Protein 7BFI (pdb70)

Solvent-accessible surface area: 63368 Å² total; per-residue (Å²): 142,37,29,119,77,0,37,48,2,6,102,78,5,12,22,13,0,17,57,0,0,41,33,1,15,161,29,174,93,25,76,22,0,2,0,2,2,7,2,1,0,7,3,0,0,7,7,0,10,0,0,104,81,59,0,11,53,31,0,24,39,13,5,76,0,85,175,34,185,47,122,57,0,2,39,0,1,0,46,0,8,113,40,7,23,98,18,4,42,146,14,2,54,30,58,46,5,12,59,6,5,0,24,53,106,2,81,32,29,136,106,4,46,174,19,0,128,117,24,3,100,0,55,44,30,120,16,81,31,214,57,72,175,53,4,19,121,57,0,25,43,18,0,8,113,24,0,62,24,28,1,51,60,6,21,157,73,1,144,70,53,77,3,0,1,3,0,3,0,0,8,2,42,0,55,3,26,59,63,0,101,57,126,42,47,39,60,16,25,0,20,10,70,78,105,83,56,2,39,12,44,0,0,2,17,63,11,102,10,42,2,39,50,12,155,188,52,116,0,19,0,0,24,1,33,0,1,123,116,39,1,2,0,1,0,0,0,0,57,57,13,41,105,8,107,85,0,12,153,40,6,64,107,135,45,14,158,81,3,58,69,105,22,119,134,65,15,0,1,1,0,0,6,49,29,12,14,66,10,51,13,46,0,17,132,20,1,20,68,54,23,0,70,41,0,32,34,114,133,112,6,26,2,15,82,8,12,50,142,140,53,4,10,6,0,3,1,9,0,0,0,0,0,19,4,6,0,48,8,26,118,106,177,203,169,172,100,42,73,42,0,7,0,1,1,6,0,0,6,1,0,86,3,64,112,35,21,5,10,13,3,0,0,23,2,25,81,12,118,40,149,146,115,24,9,31,64,6,22,130,2,4,22,0,70,120,97,28,118,80,0,36,47,0,8,84,68,3,16,34,11,0,28,41,0,0,52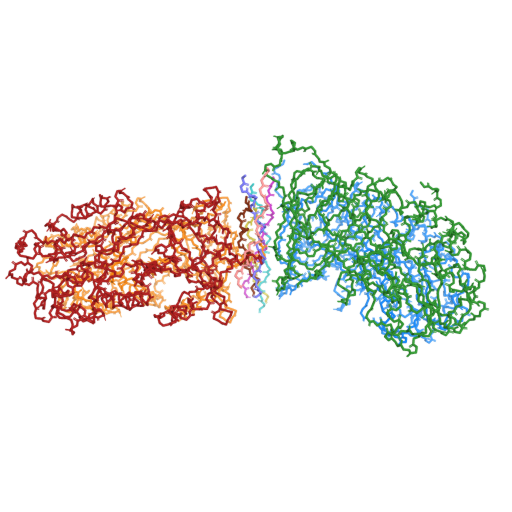,22,2,14,102,32,167,93,24,76,24,1,2,0,2,0,6,2,0,0,8,3,1,0,8,8,2,10,0,1,102,77,63,1,11,63,36,1,28,56,13,2,61,0,118,137,31,186,46,127,52,0,2,46,0,0,0,55,1,13,115,42,8,26,105,42,2,30,118,37,4,49,34,87,46,5,12,62,7,2,0,24,55,106,2,78,35,27,147,91,4,52,179,21,0,130,122,37,4,99,1,58,40,28,116,13,74,25,217,74,71,190,60,3,16,104,51,0,22,105,19,0,21,131,24,0,98,45,75,0,71,56,7,23,169,67,2,142,68,49,75,2,1,0,2,0,3,0,0,9,2,44,1,45,3,26,49,64,0,87,118,151,28,50,42,57,14,23,0,18,8,63,94,113,119,76,9,48,17,43,0,0,1,8,21,0,69,8,34,3,42,53,11,103,42,40,126,0,19,0,0,23,1,33,0,1,119,122,74,1,5,0,1,0,0,1,1,55,87,18,51,103,6,131,89,1,10,69,28,3,31,138,113,48,14,156,76,3,55,68,93,24,113,139,88,12,0,1,1,0,0,7,69,29,43,22,58,11,50,11,46,0,19,124,19,2,21,58,42,24,0,68,46,0,34,46,104,130,106,4,26,2,14,88,8,14,49,147,135,51,4,11,7,0,2,2,6,0,0,0,0,0,19,2,16,6,78,9,23,116,56,88,115,80,19,54,50,194,84,79,10,189,103,23,89,40,0,8,0,1,1,4,0,0,6,0,0,86,4,66,159,41,18,4,7,11,2,0,0,21,3,24,72,16,141,86,96,28,109,90,0,43,67,5,2,75,64,3,10,26,6,3,19,58,0,0,44,33,1,14,157,35,168,42,22,47,26,1,1,1,4,0,6,2,3,0,8,3,0,0,4,3,1,10,0,1,106,83,62,1,9,43,35,0,21,44,14,5,69,0,91,150,36,170,40,112,55,0,2,41,0,0,0,52,0,17,112,33,10,40,109,24,0,54,156,14,3,56,45,63,48,4,13,56,3,0,0,22,52,110,4,85,32,30,122,99,3,44,165,23,0,126,125,37,4,98,0,55,43,27,120,12,90,23,218,72,52,185,60,3,26,88,51,0,29,109,18,0,23,127,24,0,101,43,80,1,70,65,7,22,156,16,3,28,46,65,75,0,0,0,2,0,3,0,0,6,0,38,0,49,3,27,61,76,0,65,129,136,12,46,40,121,25,30,0,21,11,63,115,44,38,54,3,34,12,44,0,0,1,20,52,14,118,10,34,6,40,52,18,144,193,62,108,0,19,0,0,34,2,32,0,1,116,119,30,1,1,0,0,0,0,1,0,53,32,10,41,101,10,138,91,0,12,176,42,2,51,78,115,54,5,127,88,4,47,67,108,22,114,132,89,24,0,2,0,0,0,7,69,30,38,19,71,10,53,14,31,0,16,99,17,1,20,70,53,22,1,66,41,0,34,43,99,121,116,4,30,1,17,88,5,23,50,146,129,59,3,12,5,0,3,0,9,0,0,0,0,0,21,3,14,5,97,11,26,112,166,110,48,35,80,41,0,6,0,2,0,3,0,0,5,0,0,67,6,62,133,39,12,2,5,12,1,0,0,20,3,22,39,17,135,47,103,90,19,30,16,0,14,45,0,0,65,66,0,0,27,9,2,13,53,1,0,46,35,0,18,165,33,172,93,25,75,24,1,1,1,2,1,4,1,1,0,7,3,1,0,7,8,1,14,0,0,103,78,60,0,10,62,32,0,27,46,12,2,58,0,110,124,16,180,44,143,51,0,10,14,0,0,0,22,0,17,90,31,5,40,101,31,1,67,168,12,5,60,40,63,46,5,11,58,4,1,0,22,58,104,6,79,30,31,120,97,5,46,161,27,0,122,105,40,4,101,0,51,40,29,116,16,88,11,227,85,73,193,63,6,21,96,55,0,24,99,18,0,23,128,24,0,100,46,84,1,73,65,4,20,158,69,1,148,69,58,79,0,0,1,3,0,2,0,0,7,2,42,1,49,3,21,60,77,1,68,130,134,13,44,40,124,26,32,0,24,12,68,141,114,69,61,2,44,13,42,0,0,0,19,59,10,95,8,6,4,39,49,20,145,189,59,135,0,17,0,0,38,1,35,0,0,66,43,25,0,5,0,2,0,0,1,0,52,50,9,55,109,9,139,87,1,8,171,50,1,64,90,126,45,3,149,76,6,62,67,107,10,73,90,59,9,0,2,1,0,0,7,71,30,26,19,80,13,54,15,49,0,13,131,21,2,19,70,48,24,0,65,43,0,34,47,96,136,115,6,29,3,22,89,7,14,54,141,146,55,4,14,6,0,3,1,9,0,0,0,0,0,22,4,15,6,97,12,28,115,166,172,161,50,35,91,41,0,8,0,2,0,5,0,0,6,0,0,46,7,53,63,16,9,0,0,10,0,0,0,20,2,27,90,12,134,47,119,183,95,51,9,14,2,0,24,23,6,10,73,5,2,61,105,27,8,32,69,6,22,126,4,8,33,0,74,114,86,45,1,10,4,0,56,26,5,44,80,13,46,99,151,68,10,15,3,0,23,22,5,8,65,0,12,61,90,55,3,11,4,0,62,25,4,39,86,17,124

Secondary structure (DSSP, 8-state):
---HHHHHHHHHHHHHHHHHHHHHHH-TT--SEEE-HHHHHHHHHHHHHH--HHHHHHHHHHTT-TTS-HHHHHHHHHHHHHHHHHHTTSSSEEEEEEEEEEETT----HHHHHHHHHHH-EEEEEE-TTSHHHHHHHHHHHHHHHHTTSS--S-S--S--SSEEEEEEEEEE--BSSPPPTTSEEEEEEEEETTEEEEEEEEEEEEEEEEEEETTTTEEEEEEEBGGGSEEEEEEEESSS--THHHHHH--HHHHHHHHHH-EEEEEEEEEEEEEEEEEEETHHHHHHHT--STT-TTT---HHHHSSS---EEEEEEEEEEEE-S-B---------EEEE--S-EEEEEEETTT--EEEEEEES--S---/--HHHHHHHHHHHHHHHHHHHHHHH-TT--SEEE-HHHHHHHHHHHHHH--HHHHHHHHHHTT-TTS-HHHHHHHHHHHHHHHHHHTSSSSEEEEEEEEEEETT----HHHHHHHHHHH--EEEEE-TTSHHHHHHHHHHHHHHHHTTSS--S-S--S--SSEEEEEEEEEE--BSSPPPTTSEEEEEEEEETTEEEEEEEEEEEEEEEEEEETTTTEEEEEEEBGGGSEEEEEEEESSS--THHHHHH--HHHHHHHHHT-EEEEEEEEEEEEEEEEEEEHHHHHHHHT--STT-TTT---HHHHSSS---EEEEEEEEEEEE-S-B------PEEEE--S-EEEEEEETTT--EEEEEEES--SS--/--HHHHHHHHHHHHHHHHHHHHHHH-TT--SEEE-HHHHHHHHHHHHHH--HHHHHHHHHHTT-SSS-HHHHHHHHHHHHHHHHHTTTTTSEEEEEEEEEEETT----HHHHHHHHHHH--EEEEE--SSHHHHHHHHHHHHHHHTTTSS--S-S--S--SSEEEEEEEEEE--BSSPPPTTSEEEEEEEEETTEEEEEEEEEEEEEEEEEEETTTTEEEEEEEBGGGSEEEEEEEESSS--THHHHHH--HHHHHHHHHT-EEEEEEEEEEEEEEEEEEETHHHHHHHT--STT-TTT---HHHHSSS---EEEEEEEEEEEE-S-B----GGGTTTTTTSSPEEEE--S-EEEEEEETTT--EEEEEEE-----/--HHHHHHHHHHHHHHHHHHHHHHH-TT--SEEE-HHHHHHHHHHHHHH--HHHHHHHHHHTT-SSS-HHHHHHHHHHHHHHHHHHTTTTSEEEEEEEEEEETT----HHHHHHHHHHH-EEEEEE-TTSHHHHHHHHHHHHHHHTTTSS--S-S-----SSEEEEEEEEEE--BSSPPPTT-EEEEEEEEETTEEEEEEEEEEEEEEEEEEETTTTEEEEEEEBGGGSEEEEEEEESSS--THHHHHH--HHHHHHHHHT-EEEEEEEEEE-EEEEEEEETHHHHHHHT--STT-TTT---HHHHSSS---EEEEEEEEEEEE-S-B-----PEEEE--S-EEEEEEETTT--EEEEEEES--S--/---PPPPPPPPPP-/---PPPPPPPPPP-/---PPPPPPPPP-/---PPPPPPPPPP-/---PPPPPPPPPP-/---PPPPPPPPPP-

Sequence (1567 aa):
KLSPKAATLAERSAGLAFSLYQAMAKDQAVENILLSPVVVASSLGLVSLGGKATTASQAKAVLSAEQLRDEEVHAGLGELLRSLSNSTARNVTWKLGSRLYGPSSVSFAEDFVRSSKQHYNCEHSKINFRDKRSALQSINEWAAQTTDGKLPEVTKDVERTDGALLVNAMFFKPHWDEKFHHKMVDNRGFMVTRSYTVGVTMMHRTGLYNYYDDEKEKLQIVEMPLAHKLSSLIILMPNNVEPLERLEKLLTKEQLKIWMGKMQKKAVAISLPKGVVEVTHDLQKHLAGLGLTEAIDKNKADLSRMSGKKDLYLASVFHATAFEWDTEGNPFDELRSPKLFYADHPFIFLVRDTQSGSLLFIGRLVRPKGDKPPGPPGPRGPPGPPLSPKAATLAERSAGLAFSLYQAMAKDQAVENILLSPVVVASSLGLVSLGGKATTASQAKAVLSAEQLRDEEVHAGLGELLRSLSNSTARNVTWKLGSRLYGPSSVSFAEDFVRSSKQHYNCEHSKINFRDKRSALQSINEWAAQTTDGKLPEVTKDVERTDGALLVNAMFFKPHWDEKFHHKMVDNRGFMVTRSYTVGVTMMHRTGLYNYYDDEKEKLQIVEMPLAHKLSSLIILMPNNVEPLERLEKLLTKEQLKIWMGKMQKKAVAISLPKGVVEVTHDLQKHLAGLGLTEAIDKNKADLSRMSGKKDLYLASVFHATAFEWDTEGNPFDQDIYGREELRSPKLFYADHPFIFLVRDTQSGSLLFIGRLVRPKGLSPKAATLAERSAGLAFSLYQAMAKDQAVENILLSPVVVASSLGLVSLGGKATTASQAKAVLSAEQLRDEEVHAGLGELLRSLSNSTARNVTWKLGSRLYGPSSVSFAEDFVRSSKQHYNCEHSKINFRDKRSALQSINEWAAQTTDGKLPEVTKDVERTDGALLVNAMFFKPHWDEKFHHKMVDNRGFMVTRSYTVGVTMMHRTGLYNYYDDEKEKLQIVEMPLAHKLSSLIILMPNNVEPLERLEKLLTKEQLKIWMGKMQKKAVAISLPKGVVEVTHDLQKHLAGLGLTEAIDKNKADLSRMSGKKDLYLASVFHATAFEWDTEGNPFRSPKLFYADHPFIFLVRDTQSGSLLFIGRLVRPKGDLSPKAATLAERSAGLAFSLYQAMAKDQAVENILLSPVVVASSLGLVSLGGKATTASQAKAVLSAEQLRDEEVHAGLGELLRSLSNSTARNVTWKLGSRLYGPSSVSFAEDFVRSSKQHYNCEHSKINFRDKRSALQSINEWAAQTTDGKLPEVTKDVERTDGALLVNAMFFKPHWDEKFHHKMVDNRGFMVTRSYTVGVTMMHRTGLYNYYDDEKEKLQIVEMPLAHKLSSLIILMPNNVEPLERLEKLLTKEQLKIWMGKMQKKAVAISLPKGVVEVTHDLQKHLAGLGLTEAIDKNKADLSRMSGKKDLYLASVFHATAFEWDTEGNPFLRSPKLFYADHPFIFLVRDTQSGSLLFIGRLVRPKGDKPPGPPGPRGPPGPPPPGPPGPRGPPGPPPPGPPGPRGPPGPPPPGPPGPRGPPGPPPPGPPGPRGPPGP

Radius of gyration: 42.07 Å; Cα contacts (8 Å, |Δi|>4): 3800; chains: 10; bounding box: 66×95×129 Å

Foldseek 3Di:
DFDPLQLVLLVLLQVLALVLQVLLLVVPPDFWWKDFSLLLLLVLLLQLLLFDDQLNCLSVVSSVNNVPDNVSSLQNSLRNQVVVQVLQVVFWPKFKAKEKEAEPVFDFDPVSCVSSCNRVVYHYDYAACPVVVVRQQVVLVVLCVRAVNLRNGADPGAPDGQAMEIAMHMETEFAFLAFFDPVQKDWDWFPLAPVDIFIFIKTKDKDWWFWDQDPPLQKIKTWTATHPNQKIKIKIGHNDADDCPSVSVCDDPVSVVVSSVRTDTFIAIAMDTFFKAKDKDFCVVSSCVSRSVQQCDLVRTGSCSGGVDSSHGHPTHIDIYIYGYHRHHHHDDDDGDHHYHHNSAKIWMWMARPPSRGTRMTIMHSDGDGDD/DDDDDDDDDDDDDD/DDPLLLVLLVLLVVLVLLLQVLQLPVPVDFWWKDFSLVVLLVLLLQLLQFDDVLNVLSCVSSVQPVPDNVSSLQNSLCNVVCVQPLCPPQWDKFKAKEKEAEPVFAFDPVSCVSCCNRVVYHYYYAACPPVVVRQQVLLCVLCVRQVNLRNGADPGAPDGQAMEIAMHMETEFAFLAFFDPVQKDWDWFPLAPVDTDIFIKTKDKFWWFWDQDPPLQKIKTWTATHPNQKIKIKIGHNDADRCPSVSVQDDPVSVVVRSVRTDTAIEIAMGTFFKAKDKDFCLVSSCVSRSPQQCDLVRTGSCSGGVDSSHGHPTHIDIYIYGYHRHHDHDDPCSCVVPSNVPHHYHHNSAKIKMWMARPPSRRTRMTIIHSDGDD/DDPLQLVLLVLLVQLFLLLQVLQLVPPVDDWWKDFSLLLLLVLLLQLLLFDDVLNVLSVLSSVAPVPDNVSSLVNSQCNVVCCVPLCVVFWDKFKAKEKEAAPVFDFDPVSCVSSCNRPVYHYYYAACPPVVVRQQVLLCVLCVRVVNLRNGADDGADDGQAMEIAMHMEIEFAFLAFFDQVQKDWDWFPLAVVDIFIFMKGKDKDWWFWDQDVPLQKIKTWTATHPNQKIKIKIGHNDADDCPSVSVQDDPVSVVVRSVRTDTAIAIEMGTFFKAKDKDWCLVVSVVSRSVQQQDLVRTGSCSTGVDSSHGHPTYIDIYIYGYHRHHDHDHPHHYNHNSAKIWMWMARVPSRRTRMTIIDSDGDGD/DDPLLLVLLVLLQQLFLLLALLVLPVPVDFWWKDFSLLVLLVLLLQLLLFDDQLNVLSCVSSVNPVDDNVSSLQSSQCNVVCCVPVCVPFWDKFKAKEKEAAPVFDFDPVSCVSSCNRVVYHYYYDACPVVVVRQQVLQVVLCVRVVNLRNHQDPGAPDGQAMEIAMHMETEFAFLAFFDQVQKDWDWFPLAPVDIFIFMKGKDKDWWWKDADPVQQKIKTWTATHPRQKIKIKIGHNDADDCSVVSVQDHPVSVVVRSVRTDTAIAMAMGTFFKDKDKDFCLVSSCVSRSVQQCDLVRTGSCSTTVDSSHGHPTYIDIYIYGYHRHHDHDHDDHHYNHNSYKMWMWMARVPSRRTRMTIMDSDDDGDD/DDDDDDDDDDDDDD/DDDDDDDDDDDDDD/DDDDDDDDDDDDDD/DDDDDDDDDDDDDD/DDDDDDDDDDDDD

InterPro domains:
  IPR000215 Serpin family [PTHR11461] (43-409)
  IPR023795 Serpin, conserved site [PS00284] (382-392)
  IPR023796 Serpin domain [PF00079] (48-409)
  IPR023796 Serpin domain [SM00093] (52-409)
  IPR031305 Casein alpha/beta, conserved site [PS00306] (11-18)
  IPR033830 Serpin H1, serpin domain [cd02046] (36-417)
  IPR036186 Serpin superfamily [SSF56574] (3-409)
  IPR042178 Serpin superfamily, domain 1 [G3DSA:3.30.497.10] (52-376)
  IPR042185 Serpin superfamily, domain 2 [G3DSA:2.30.39.10] (211-409)

Organism: Canis lupus familiaris (NCBI:txid9615)

Nearest PDB structures (foldseek):
  7bfi-assembly1_B  TM=1.003E+00  e=5.152E-82  Canis lupus familiaris
  7bfi-assembly2_D  TM=1.000E+00  e=2.226E-77  Canis lupus familiaris
  7bfi-assembly1_A  TM=9.936E-01  e=1.219E-75  Canis lupus familiaris
  7bfi-assembly2_C  TM=9.947E-01  e=3.268E-75  Canis lupus familiaris
  7bee-assembly3_B  TM=9.903E-01  e=5.811E-72  Canis lupus familiaris

B-factor: mean 63.92, std 20.37, range [29.84, 195.37]

Structure (mmCIF, N/CA/C/O backbone):
data_7BFI
#
_entry.id   7BFI
#
_cell.length_a   78.704
_cell.length_b   77.406
_cell.length_c   122.343
_cell.angle_alpha   90.000
_cell.angle_beta   96.602
_cell.angle_gamma   90.000
#
_symmetry.space_group_name_H-M   'P 1 21 1'
#
loop_
_entity.id
_entity.type
_entity.pdbx_description
1 polymer 'Collagen-binding protein'
2 polymer '15R8 collagen model peptide'
3 water water
#
loop_
_atom_site.group_PDB
_atom_site.id
_atom_site.type_symbol
_atom_site.label_atom_id
_atom_site.label_alt_id
_atom_site.label_comp_id
_atom_site.label_asym_id
_atom_site.label_entity_id
_atom_site.label_seq_id
_atom_site.pdbx_PDB_ins_code
_atom_site.Cartn_x
_atom_site.Cartn_y
_atom_site.Cartn_z
_atom_site.occupancy
_atom_site.B_iso_or_equiv
_atom_site.auth_seq_id
_atom_site.auth_comp_id
_atom_site.auth_asym_id
_atom_site.auth_atom_id
_atom_site.pdbx_PDB_model_num
ATOM 1 N N . LYS A 1 2 ? 43.25077 51.25405 -125.11168 1.000 91.20224 35 LYS A N 1
ATOM 2 C CA . LYS A 1 2 ? 42.43566 50.08950 -124.78843 1.000 88.31375 35 LYS A CA 1
ATOM 3 C C . LYS A 1 2 ? 41.64897 49.62030 -126.00983 1.000 84.88272 35 LYS A C 1
ATOM 4 O O . LYS A 1 2 ? 42.22793 49.14438 -126.98612 1.000 87.62287 35 LYS A O 1
ATOM 6 N N . LEU A 1 3 ? 40.32862 49.75983 -125.94516 1.000 80.72532 36 LEU A N 1
ATOM 7 C CA . LEU A 1 3 ? 39.43568 49.35626 -127.02064 1.000 78.07346 36 LEU A CA 1
ATOM 8 C C . LEU A 1 3 ? 39.18321 50.51452 -127.98272 1.000 76.58131 36 LEU A C 1
ATOM 9 O O . LEU A 1 3 ? 39.44248 51.68059 -127.67670 1.000 77.92600 36 LEU A O 1
ATOM 14 N N . SER A 1 4 ? 38.65595 50.17229 -129.15723 1.000 75.03703 37 SER A N 1
ATOM 15 C CA . SER A 1 4 ? 38.39678 51.15958 -130.19139 1.000 74.76423 37 SER A CA 1
ATOM 16 C C . SER A 1 4 ? 37.20122 52.03464 -129.82199 1.000 74.53044 37 SER A C 1
ATOM 17 O O . SER A 1 4 ? 36.39960 51.67701 -128.95501 1.000 73.21007 37 SER A O 1
ATOM 20 N N . PRO A 1 5 ? 37.08279 53.20873 -130.45398 1.000 75.28203 38 PRO A N 1
ATOM 21 C CA . PRO A 1 5 ? 35.92740 54.08086 -130.18018 1.000 76.53927 38 PRO A CA 1
ATOM 22 C C . PRO A 1 5 ? 34.57786 53.39442 -130.31593 1.000 74.59688 38 PRO A C 1
ATOM 23 O O . PRO A 1 5 ? 33.67588 53.66602 -129.51521 1.000 74.30265 38 PRO A O 1
ATOM 27 N N . LYS A 1 6 ? 34.40683 52.51190 -131.30314 1.000 73.58749 39 LYS A N 1
ATOM 28 C CA . LYS A 1 6 ? 33.11071 51.86395 -131.47395 1.000 71.93109 39 LYS A CA 1
ATOM 29 C C . LYS A 1 6 ? 32.85159 50.83357 -130.38120 1.000 68.87586 39 LYS A C 1
ATOM 30 O O . LYS A 1 6 ? 31.69937 50.63367 -129.97912 1.000 66.72534 39 LYS A O 1
ATOM 36 N N . ALA A 1 7 ? 33.90295 50.19168 -129.87058 1.000 69.78934 40 ALA A N 1
ATOM 37 C CA . ALA A 1 7 ? 33.72259 49.23134 -128.79090 1.000 67.33496 40 ALA A CA 1
ATOM 38 C C . ALA A 1 7 ? 33.47317 49.91673 -127.45590 1.000 66.59420 40 ALA A C 1
ATOM 39 O O . ALA A 1 7 ? 32.79494 49.35086 -126.59186 1.000 64.67907 40 ALA A O 1
ATOM 41 N N . ALA A 1 8 ? 33.99841 51.12786 -127.26874 1.000 68.54920 41 ALA A N 1
ATOM 42 C CA . ALA A 1 8 ? 33.79536 51.82098 -126.00171 1.000 69.23880 41 ALA A CA 1
ATOM 43 C C . ALA A 1 8 ? 32.37221 52.34824 -125.87435 1.000 67.83707 41 ALA A C 1
ATOM 44 O O . ALA A 1 8 ? 31.76818 52.26064 -124.79856 1.000 66.87157 41 ALA A O 1
ATOM 46 N N . THR A 1 9 ? 31.81778 52.90326 -126.95519 1.000 68.28995 42 THR A N 1
ATOM 47 C CA . THR A 1 9 ? 30.44551 53.39307 -126.88589 1.000 67.46257 42 THR A CA 1
ATOM 48 C C . THR A 1 9 ? 29.45423 52.24702 -126.73871 1.000 64.34107 42 THR A C 1
ATOM 49 O O . THR A 1 9 ? 28.44128 52.39470 -126.04897 1.000 64.46398 42 THR A O 1
ATOM 53 N N . LEU A 1 10 ? 29.73141 51.09734 -127.35643 1.000 63.34888 43 LEU A N 1
ATOM 54 C CA . LEU A 1 10 ? 28.86682 49.94142 -127.15833 1.000 61.92877 43 LEU A CA 1
ATOM 55 C C . LEU A 1 10 ? 29.04250 49.35056 -125.76656 1.000 60.79237 43 LEU A C 1
ATOM 56 O O . LEU A 1 10 ? 28.12503 48.70448 -125.24712 1.000 58.90140 43 LEU A O 1
ATOM 61 N N . ALA A 1 11 ? 30.20636 49.55982 -125.14916 1.000 61.52054 44 ALA A N 1
ATOM 62 C CA . ALA A 1 11 ? 30.39627 49.10889 -123.77632 1.000 61.34820 44 ALA A CA 1
ATOM 63 C C . ALA A 1 11 ? 29.51035 49.89187 -122.81853 1.000 61.11865 44 ALA A C 1
ATOM 64 O O . ALA A 1 11 ? 28.90778 49.31413 -121.90617 1.000 59.14870 44 ALA A O 1
ATOM 66 N N . GLU A 1 12 ? 29.39728 51.20468 -123.02696 1.000 62.49866 45 GLU A N 1
ATOM 67 C CA . GLU A 1 12 ? 28.55316 52.01597 -122.15931 1.000 63.89364 45 GLU A CA 1
ATOM 68 C C . GLU A 1 12 ? 27.07766 51.72263 -122.39217 1.000 60.20476 45 GLU A C 1
ATOM 69 O O . GLU A 1 12 ? 26.26406 51.86880 -121.47357 1.000 58.30300 45 GLU A O 1
ATOM 75 N N . ARG A 1 13 ? 26.71277 51.32279 -123.61043 1.000 59.19190 46 ARG A N 1
ATOM 76 C CA . ARG A 1 13 ? 25.31643 51.03184 -123.90733 1.000 56.98672 46 ARG A CA 1
ATOM 77 C C . ARG A 1 13 ? 24.92264 49.64517 -123.41190 1.000 53.49291 46 ARG A C 1
ATOM 78 O O . ARG A 1 13 ? 23.79467 49.44470 -122.94765 1.000 51.46366 46 ARG A O 1
ATOM 86 N N . SER A 1 14 ? 25.84349 48.68176 -123.48391 1.000 52.38517 47 SER A N 1
ATOM 87 C CA . SER A 1 14 ? 25.57550 47.36708 -122.91248 1.000 52.17796 47 SER A CA 1
ATOM 88 C C . SER A 1 14 ? 25.45345 47.42768 -121.39487 1.000 51.15162 47 SER A C 1
ATOM 89 O O . SER A 1 14 ? 24.68444 46.65974 -120.80551 1.000 49.14033 47 SER A O 1
ATOM 92 N N . ALA A 1 15 ? 26.19007 48.33328 -120.74701 1.000 51.58137 48 ALA A N 1
ATOM 93 C CA . ALA A 1 15 ? 26.06051 48.48033 -119.30084 1.000 51.78801 48 ALA A CA 1
ATOM 94 C C . ALA A 1 15 ? 24.70872 49.07287 -118.92684 1.000 51.20033 48 ALA A C 1
ATOM 95 O O . ALA A 1 15 ? 24.06310 48.60965 -117.97939 1.000 49.41988 48 ALA A O 1
ATOM 97 N N . GLY A 1 16 ? 24.25546 50.08603 -119.66731 1.000 52.75575 49 GLY A N 1
ATOM 98 C CA . GLY A 1 16 ? 22.92762 50.62004 -119.42164 1.000 51.76423 49 GLY A CA 1
ATOM 99 C C . GLY A 1 16 ? 21.84286 49.60702 -119.72379 1.000 50.25949 49 GLY A C 1
ATOM 100 O O . GLY A 1 16 ? 20.84731 49.51913 -119.00358 1.000 49.52385 49 GLY A O 1
ATOM 101 N N . LEU A 1 17 ? 22.02827 48.81994 -120.78551 1.000 50.73334 50 LEU A N 1
ATOM 102 C CA . LEU A 1 17 ? 21.10815 47.72962 -121.07858 1.000 48.35515 50 LEU A CA 1
ATOM 103 C C . LEU A 1 17 ? 21.13535 46.66337 -119.98798 1.000 47.72023 50 LEU A C 1
ATOM 104 O O . LEU A 1 17 ? 20.10811 46.03143 -119.71874 1.000 46.97989 50 LEU A O 1
ATOM 109 N N . ALA A 1 18 ? 22.29915 46.43675 -119.36709 1.000 47.86444 51 ALA A N 1
ATOM 110 C CA . ALA A 1 18 ? 22.42024 45.41049 -118.32946 1.000 47.17245 51 ALA A CA 1
ATOM 111 C C . ALA A 1 18 ? 21.66882 45.78106 -117.05993 1.000 45.66502 51 ALA A C 1
ATOM 112 O O . ALA A 1 18 ? 20.81136 45.01978 -116.59309 1.000 44.53253 51 ALA A O 1
ATOM 114 N N . PHE A 1 19 ? 21.96578 46.96115 -116.49898 1.000 47.40025 52 PHE A N 1
ATOM 115 C CA . PHE A 1 19 ? 21.20809 47.43973 -115.34779 1.000 50.00297 52 PHE A CA 1
ATOM 116 C C . PHE A 1 19 ? 19.73947 47.38795 -115.64761 1.000 48.27255 52 PHE A C 1
ATOM 117 O O . PHE A 1 19 ? 18.91977 47.00757 -114.80392 1.000 46.64903 52 PHE A O 1
ATOM 125 N N . SER A 1 20 ? 19.40489 47.80587 -116.85863 1.000 50.94927 53 SER A N 1
ATOM 126 C CA . SER A 1 20 ? 18.02885 47.91485 -117.30570 1.000 54.50931 53 SER A CA 1
ATOM 127 C C . SER A 1 20 ? 17.36232 46.54849 -117.40219 1.000 51.22115 53 SER A C 1
ATOM 128 O O . SER A 1 20 ? 16.18755 46.39895 -117.04410 1.000 50.94965 53 SER A O 1
ATOM 131 N N . LEU A 1 21 ? 18.08918 45.54325 -117.90100 1.000 48.01982 54 LEU A N 1
ATOM 132 C CA . LEU A 1 21 ? 17.54237 44.18949 -117.95040 1.000 46.29717 54 LEU A CA 1
ATOM 133 C C . LEU A 1 21 ? 17.45162 43.59656 -116.55510 1.000 46.64852 54 LEU A C 1
ATOM 134 O O . LEU A 1 21 ? 16.52710 42.83090 -116.25422 1.000 46.00290 54 LEU A O 1
ATOM 139 N N . TYR A 1 22 ? 18.42700 43.91644 -115.70418 1.000 45.98315 55 TYR A N 1
ATOM 140 C CA . TYR A 1 22 ? 18.39376 43.45478 -114.32463 1.000 45.28309 55 TYR A CA 1
ATOM 141 C C . TYR A 1 22 ? 17.13317 43.93360 -113.62148 1.000 47.60267 55 TYR A C 1
ATOM 142 O O . TYR A 1 22 ? 16.46019 43.15534 -112.93625 1.000 46.34090 55 TYR A O 1
ATOM 151 N N . GLN A 1 23 ? 16.80196 45.21982 -113.77058 1.000 47.12224 56 GLN A N 1
ATOM 152 C CA . GLN A 1 23 ? 15.64723 45.75873 -113.06184 1.000 46.97692 56 GLN A CA 1
ATOM 153 C C . GLN A 1 23 ? 14.35800 45.10312 -113.53279 1.000 49.28628 56 GLN A C 1
ATOM 154 O O . GLN A 1 23 ? 13.45887 44.83528 -112.72723 1.000 50.33896 56 GLN A O 1
ATOM 160 N N . ALA A 1 24 ? 14.25474 44.82668 -114.83387 1.000 49.26026 57 ALA A N 1
ATOM 161 C CA . ALA A 1 24 ? 13.06307 44.16853 -115.35679 1.000 50.03344 57 ALA A CA 1
ATOM 162 C C . ALA A 1 24 ? 12.92310 42.76653 -114.78275 1.000 47.43795 57 ALA A C 1
ATOM 163 O O . ALA A 1 24 ? 11.82041 42.34175 -114.41846 1.000 47.14195 57 ALA A O 1
ATOM 165 N N . MET A 1 25 ? 14.03225 42.03127 -114.69544 1.000 46.46644 58 MET A N 1
ATOM 166 C CA . MET A 1 25 ? 13.97895 40.69743 -114.11247 1.000 48.79903 58 MET A CA 1
ATOM 167 C C . MET A 1 25 ? 13.74613 40.76066 -112.60587 1.000 49.27305 58 MET A C 1
ATOM 168 O O . MET A 1 25 ? 13.06777 39.89024 -112.04936 1.000 49.73333 58 MET A O 1
ATOM 173 N N . ALA A 1 26 ? 14.29639 41.77666 -111.93102 1.000 47.33925 59 ALA A N 1
ATOM 174 C CA . ALA A 1 26 ? 14.08945 41.90915 -110.49126 1.000 49.99482 59 ALA A CA 1
ATOM 175 C C . ALA A 1 26 ? 12.63467 42.21523 -110.16601 1.000 50.46845 59 ALA A C 1
ATOM 176 O O . ALA A 1 26 ? 12.14104 41.82495 -109.10133 1.000 51.83447 59 ALA A O 1
ATOM 178 N N . LYS A 1 27 ? 11.94097 42.92288 -111.06073 1.000 51.70673 60 LYS A N 1
ATOM 179 C CA . LYS A 1 27 ? 10.51772 43.17183 -110.87421 1.000 53.71307 60 LYS A CA 1
ATOM 180 C C . LYS A 1 27 ? 9.68400 41.93266 -111.16548 1.000 54.17339 60 LYS A C 1
ATOM 181 O O . LYS A 1 27 ? 8.52986 41.85916 -110.73057 1.000 57.83736 60 LYS A O 1
ATOM 187 N N . ASP A 1 28 ? 10.24139 40.96638 -111.89097 1.000 51.95574 61 ASP A N 1
ATOM 188 C CA . ASP A 1 28 ? 9.57436 39.69269 -112.13395 1.000 52.84344 61 ASP A CA 1
ATOM 189 C C . ASP A 1 28 ? 9.54707 38.89946 -110.83351 1.000 55.22654 61 ASP A C 1
ATOM 190 O O . ASP A 1 28 ? 10.59591 38.48754 -110.32719 1.000 55.63130 61 ASP A O 1
ATOM 195 N N . GLN A 1 29 ? 8.34835 38.68824 -110.28549 1.000 57.91153 62 GLN A N 1
ATOM 196 C CA . GLN A 1 29 ? 8.20953 37.96703 -109.02554 1.000 58.75473 62 GLN A CA 1
ATOM 197 C C . GLN A 1 29 ? 8.61515 36.50372 -109.13526 1.000 58.59365 62 GLN A C 1
ATOM 198 O O . GLN A 1 29 ? 8.77952 35.84732 -108.10195 1.000 62.41318 62 GLN A O 1
ATOM 204 N N . ALA A 1 30 ? 8.76634 35.97961 -110.35144 1.000 55.86530 63 ALA A N 1
ATOM 205 C CA . ALA A 1 30 ? 9.18391 34.60080 -110.56381 1.000 56.26184 63 ALA A CA 1
ATOM 206 C C . ALA A 1 30 ? 10.69662 34.41936 -110.59575 1.000 56.25774 63 ALA A C 1
ATOM 207 O O . ALA A 1 30 ? 11.16861 33.28198 -110.48797 1.000 59.91677 63 ALA A O 1
ATOM 209 N N . VAL A 1 31 ? 11.46520 35.49580 -110.74230 1.000 54.11822 64 VAL A N 1
ATOM 210 C CA . VAL A 1 31 ? 12.91977 35.40644 -110.83079 1.000 51.43731 64 VAL A CA 1
ATOM 211 C C . VAL A 1 31 ? 13.51845 35.50536 -109.43398 1.000 51.08681 64 VAL A C 1
ATOM 212 O O . VAL A 1 31 ? 13.21550 36.43455 -108.67578 1.000 50.67365 64 VAL A O 1
ATOM 216 N N . GLU A 1 32 ? 14.36851 34.54062 -109.09289 1.000 49.61013 65 GLU A N 1
ATOM 217 C CA . GLU A 1 32 ? 15.10533 34.57648 -107.83866 1.000 49.53223 65 GLU A CA 1
ATOM 218 C C . GLU A 1 32 ? 16.52731 35.06949 -108.07906 1.000 46.88891 65 GLU A C 1
ATOM 219 O O . GLU A 1 32 ? 16.77449 36.28016 -108.07277 1.000 45.37357 65 GLU A O 1
ATOM 225 N N . ASN A 1 33 ? 17.46171 34.14927 -108.31032 1.000 44.96562 66 ASN A N 1
ATOM 226 C CA . ASN A 1 33 ? 18.83163 34.54081 -108.61373 1.000 43.71120 66 ASN A CA 1
ATOM 227 C C . ASN A 1 33 ? 18.91475 35.19783 -109.98692 1.000 43.11977 66 ASN A C 1
ATOM 228 O O . ASN A 1 33 ? 18.25947 34.76934 -110.94114 1.000 44.32231 66 ASN A O 1
ATOM 233 N N . ILE A 1 34 ? 19.71751 36.25635 -110.07674 1.000 40.50442 67 ILE A N 1
ATOM 234 C CA . ILE A 1 34 ? 19.96954 36.96690 -111.32433 1.000 40.73035 67 ILE A CA 1
ATOM 235 C C . ILE A 1 34 ? 21.46772 36.94344 -111.59795 1.000 39.80559 67 ILE A C 1
ATOM 236 O O . ILE A 1 34 ? 22.27543 37.08899 -110.67423 1.000 39.79788 67 ILE A O 1
ATOM 241 N N . LEU A 1 35 ? 21.83711 36.74259 -112.86341 1.000 39.72453 68 LEU A N 1
ATOM 242 C CA . LEU A 1 35 ? 23.24501 36.74348 -113.26134 1.000 37.99932 68 LEU A CA 1
ATOM 243 C C . LEU A 1 35 ? 23.32203 37.05143 -114.75255 1.000 39.96622 68 LEU A C 1
ATOM 244 O O . LEU A 1 35 ? 22.96866 36.20204 -115.57754 1.000 37.95524 68 LEU A O 1
ATOM 249 N N . LEU A 1 36 ? 23.80168 38.24678 -115.09382 1.000 38.86923 69 LEU A N 1
ATOM 250 C CA . LEU A 1 36 ? 23.81858 38.72283 -116.46877 1.000 39.19207 69 LEU A CA 1
ATOM 251 C C . LEU A 1 36 ? 25.20396 39.22815 -116.84036 1.000 40.33584 69 LEU A C 1
ATOM 252 O O . LEU A 1 36 ? 25.84543 39.94186 -116.06353 1.000 43.12054 69 LEU A O 1
ATOM 257 N N . SER A 1 37 ? 25.65142 38.85860 -118.04222 1.000 40.93533 70 SER A N 1
ATOM 258 C CA . SER A 1 37 ? 26.86137 39.40903 -118.63149 1.000 41.53882 70 SER A CA 1
ATOM 259 C C . SER A 1 37 ? 26.45796 40.44268 -119.66882 1.000 41.78482 70 SER A C 1
ATOM 260 O O . SER A 1 37 ? 25.83194 40.07994 -120.67550 1.000 41.66876 70 SER A O 1
ATOM 263 N N . PRO A 1 38 ? 26.76562 41.72603 -119.46743 1.000 42.78081 71 PRO A N 1
ATOM 264 C CA . PRO A 1 38 ? 26.26898 42.74953 -120.40353 1.000 41.78247 71 PRO A CA 1
ATOM 265 C C . PRO A 1 38 ? 26.72556 42.54307 -121.83468 1.000 42.04116 71 PRO A C 1
ATOM 266 O O . PRO A 1 38 ? 25.95411 42.80110 -122.76552 1.000 43.86040 71 PRO A O 1
ATOM 270 N N . VAL A 1 39 ? 27.96039 42.08485 -122.04265 1.000 41.82783 72 VAL A N 1
ATOM 271 C CA . VAL A 1 39 ? 28.44977 41.92300 -123.40642 1.000 42.52967 72 VAL A CA 1
ATOM 272 C C . VAL A 1 39 ? 27.82974 40.69577 -124.06786 1.000 41.35767 72 VAL A C 1
ATOM 273 O O . VAL A 1 39 ? 27.58355 40.69655 -125.28008 1.000 42.47577 72 VAL A O 1
ATOM 277 N N . VAL A 1 40 ? 27.55155 39.64135 -123.29770 1.000 40.46302 73 VAL A N 1
ATOM 278 C CA . VAL A 1 40 ? 26.89317 38.46761 -123.86487 1.000 40.73874 73 VAL A CA 1
ATOM 279 C C . VAL A 1 40 ? 25.44897 38.78819 -124.23078 1.000 41.32655 73 VAL A C 1
ATOM 280 O O . VAL A 1 40 ? 24.94368 38.34236 -125.26768 1.000 43.30459 73 VAL A O 1
ATOM 284 N N . VAL A 1 41 ? 24.76287 39.56851 -123.39324 1.000 41.53746 74 VAL A N 1
ATOM 285 C CA . VAL A 1 41 ? 23.39986 39.98312 -123.71571 1.000 41.62183 74 VAL A CA 1
ATOM 286 C C . VAL A 1 41 ? 23.38781 40.84988 -124.96911 1.000 41.45992 74 VAL A C 1
ATOM 287 O O . VAL A 1 41 ? 22.53648 40.68069 -125.85209 1.000 41.69638 74 VAL A O 1
ATOM 291 N N . ALA A 1 42 ? 24.32924 41.79179 -125.06764 1.000 41.63781 75 ALA A N 1
ATOM 292 C CA . ALA A 1 42 ? 24.41233 42.62979 -126.25915 1.000 43.11523 75 ALA A CA 1
ATOM 293 C C . ALA A 1 42 ? 24.73669 41.79991 -127.49655 1.000 42.62909 75 ALA A C 1
ATOM 294 O O . ALA A 1 42 ? 24.19993 42.05193 -128.58113 1.000 44.13126 75 ALA A O 1
ATOM 296 N N . SER A 1 43 ? 25.60554 40.79765 -127.35107 1.000 41.72031 76 SER A N 1
ATOM 297 C CA . SER A 1 43 ? 25.93297 39.93574 -128.48113 1.000 41.83668 76 SER A CA 1
ATOM 298 C C . SER A 1 43 ? 24.71874 39.13768 -128.93037 1.000 41.52032 76 SER A C 1
ATOM 299 O O . SER A 1 43 ? 24.54447 38.88734 -130.12768 1.000 42.02060 76 SER A O 1
ATOM 302 N N . SER A 1 44 ? 23.87938 38.71249 -127.98313 1.000 41.65744 77 SER A N 1
ATOM 303 C CA . SER A 1 44 ? 22.64934 38.01932 -128.34990 1.000 42.58916 77 SER A CA 1
ATOM 304 C C . SER A 1 44 ? 21.76308 38.90665 -129.21099 1.000 42.48237 77 SER A C 1
ATOM 305 O O . SER A 1 44 ? 21.20885 38.45380 -130.21954 1.000 42.74854 77 SER A O 1
ATOM 308 N N . LEU A 1 45 ? 21.61233 40.17463 -128.82400 1.000 42.09681 78 LEU A N 1
ATOM 309 C CA . LEU A 1 45 ? 20.87187 41.11658 -129.65507 1.000 44.00606 78 LEU A CA 1
ATOM 310 C C . LEU A 1 45 ? 21.60277 41.39700 -130.96166 1.000 44.13489 78 LEU A C 1
ATOM 311 O O . LEU A 1 45 ? 20.96769 41.55368 -132.01088 1.000 43.98792 78 LEU A O 1
ATOM 316 N N . GLY A 1 46 ? 22.93715 41.45066 -130.92141 1.000 44.48857 79 GLY A N 1
ATOM 317 C CA . GLY A 1 46 ? 23.69167 41.66706 -132.14444 1.000 44.02349 79 GLY A CA 1
ATOM 318 C C . GLY A 1 46 ? 23.51121 40.54084 -133.14324 1.000 43.20135 79 GLY A C 1
ATOM 319 O O . GLY A 1 46 ? 23.42212 40.77713 -134.35003 1.000 45.18488 79 GLY A O 1
ATOM 320 N N . LEU A 1 47 ? 23.42499 39.30324 -132.65075 1.000 42.25546 80 LEU A N 1
ATOM 321 C CA . LEU A 1 47 ? 23.19299 38.16504 -133.53362 1.000 43.35067 80 LEU A CA 1
ATOM 322 C C . LEU A 1 47 ? 21.82920 38.25399 -134.20452 1.000 43.80190 80 LEU A C 1
ATOM 323 O O . LEU A 1 47 ? 21.68176 37.88253 -135.37393 1.000 45.90936 80 LEU A O 1
ATOM 328 N N . VAL A 1 48 ? 20.81643 38.72782 -133.47528 1.000 43.57979 81 VAL A N 1
ATOM 329 C CA . VAL A 1 48 ? 19.48663 38.87677 -134.05907 1.000 45.30561 81 VAL A CA 1
ATOM 330 C C . VAL A 1 48 ? 19.50086 39.92477 -135.16456 1.000 45.34713 81 VAL A C 1
ATOM 331 O O . VAL A 1 48 ? 18.88068 39.74176 -136.21907 1.000 49.53935 81 VAL A O 1
ATOM 335 N N . SER A 1 49 ? 20.21161 41.03430 -134.94915 1.000 43.67296 82 SER A N 1
ATOM 336 C CA . SER A 1 49 ? 20.34296 42.03848 -135.99987 1.000 46.85373 82 SER A CA 1
ATOM 337 C C . SER A 1 49 ? 21.13724 41.50224 -137.18466 1.000 49.60979 82 SER A C 1
ATOM 338 O O . SER A 1 49 ? 20.85558 41.85916 -138.33348 1.000 49.75808 82 SER A O 1
ATOM 341 N N . LEU A 1 50 ? 22.11992 40.63815 -136.92507 1.000 48.92826 83 LEU A N 1
ATOM 342 C CA . LEU A 1 50 ? 22.94007 40.09536 -138.00074 1.000 49.78011 83 LEU A CA 1
ATOM 343 C C . LEU A 1 50 ? 22.14846 39.11745 -138.85591 1.000 51.42203 83 LEU A C 1
ATOM 344 O O . LEU A 1 50 ? 22.33754 39.05620 -140.07512 1.000 53.84048 83 LEU A O 1
ATOM 349 N N . GLY A 1 51 ? 21.26272 38.34403 -138.24016 1.000 50.40895 84 GLY A N 1
ATOM 350 C CA . GLY A 1 51 ? 20.46696 37.37345 -138.95606 1.000 51.50096 84 GLY A CA 1
ATOM 351 C C . GLY A 1 51 ? 19.03123 37.77433 -139.20945 1.000 52.60685 84 GLY A C 1
ATOM 352 O O . GLY A 1 51 ? 18.26036 36.95550 -139.72290 1.000 53.95962 84 GLY A O 1
ATOM 353 N N . GLY A 1 52 ? 18.64194 39.00070 -138.87457 1.000 51.61081 85 GLY A N 1
ATOM 354 C CA . GLY A 1 52 ? 17.27272 39.42737 -139.07235 1.000 51.89569 85 GLY A CA 1
ATOM 355 C C . GLY A 1 52 ? 17.10895 40.50527 -140.12415 1.000 53.77550 85 GLY A C 1
ATOM 356 O O . GLY A 1 52 ? 18.08323 41.14908 -140.53056 1.000 53.29070 85 GLY A O 1
ATOM 357 N N . LYS A 1 53 ? 15.87381 40.70956 -140.57256 1.000 54.75362 86 LYS A N 1
ATOM 358 C CA . LYS A 1 53 ? 15.54319 41.73766 -141.54717 1.000 54.57962 86 LYS A CA 1
ATOM 359 C C . LYS A 1 53 ? 14.38878 42.57613 -141.01749 1.000 54.54944 86 LYS A C 1
ATOM 360 O O . LYS A 1 53 ? 13.65744 42.16080 -140.11493 1.000 54.98459 86 LYS A O 1
ATOM 366 N N . ALA A 1 54 ? 14.24501 43.77096 -141.58570 1.000 54.16642 87 ALA A N 1
ATOM 367 C CA . ALA A 1 54 ? 13.07354 44.63696 -141.37568 1.000 54.66519 87 ALA A CA 1
ATOM 368 C C . ALA A 1 54 ? 12.93931 44.93727 -139.88293 1.000 55.80954 87 ALA A C 1
ATOM 369 O O . ALA A 1 54 ? 13.93692 45.31469 -139.24648 1.000 54.69243 87 ALA A O 1
ATOM 371 N N . THR A 1 55 ? 11.75462 44.78013 -139.28465 1.000 56.03923 88 THR A N 1
ATOM 372 C CA . THR A 1 55 ? 11.56334 45.17464 -137.89345 1.000 57.02385 88 THR A CA 1
ATOM 373 C C . THR A 1 55 ? 12.24368 44.20443 -136.93565 1.000 56.55580 88 THR A C 1
ATOM 374 O O . THR A 1 55 ? 12.61648 44.59449 -135.82299 1.000 55.75928 88 THR A O 1
ATOM 378 N N . THR A 1 56 ? 12.42265 42.94700 -137.34871 1.000 56.61925 89 THR A N 1
ATOM 379 C CA . THR A 1 56 ? 13.10840 41.98135 -136.49667 1.000 55.47807 89 THR A CA 1
ATOM 380 C C . THR A 1 56 ? 14.52670 42.44088 -136.17737 1.000 55.40668 89 THR A C 1
ATOM 381 O O . THR A 1 56 ? 14.98321 42.32481 -135.03322 1.000 54.36248 89 THR A O 1
ATOM 385 N N . ALA A 1 57 ? 15.23407 42.97984 -137.17398 1.000 53.95952 90 ALA A N 1
ATOM 386 C CA . ALA A 1 57 ? 16.59594 43.45526 -136.95375 1.000 52.34334 90 ALA A CA 1
ATOM 387 C C . ALA A 1 57 ? 16.62359 44.83412 -136.30355 1.000 52.77852 90 ALA A C 1
ATOM 388 O O . ALA A 1 57 ? 17.48606 45.10499 -135.45922 1.000 52.27535 90 ALA A O 1
ATOM 390 N N . SER A 1 58 ? 15.69840 45.72053 -136.68385 1.000 54.18244 91 SER A N 1
ATOM 391 C CA . SER A 1 58 ? 15.69902 47.06368 -136.11194 1.000 54.66389 91 SER A CA 1
ATOM 392 C C . SER A 1 58 ? 15.30887 47.03853 -134.64179 1.000 55.36743 91 SER A C 1
ATOM 393 O O . SER A 1 58 ? 15.79707 47.86051 -133.85797 1.000 54.58308 91 SER A O 1
ATOM 396 N N . GLN A 1 59 ? 14.42662 46.11521 -134.25307 1.000 54.30843 92 GLN A N 1
ATOM 397 C CA . GLN A 1 59 ? 14.11704 45.94541 -132.83927 1.000 54.01847 92 GLN A CA 1
ATOM 398 C C . GLN A 1 59 ? 15.32070 45.42449 -132.06108 1.000 54.64520 92 GLN A C 1
ATOM 399 O O . GLN A 1 59 ? 15.46895 45.72960 -130.87257 1.000 55.11151 92 GLN A O 1
ATOM 405 N N . ALA A 1 60 ? 16.16983 44.61276 -132.69723 1.000 53.66239 93 ALA A N 1
ATOM 406 C CA . ALA A 1 60 ? 17.37940 44.14258 -132.02942 1.000 51.95533 93 ALA A CA 1
ATOM 407 C C . ALA A 1 60 ? 18.32971 45.30017 -131.76811 1.000 53.70989 93 ALA A C 1
ATOM 408 O O . ALA A 1 60 ? 18.87627 45.43794 -130.66807 1.000 54.44745 93 ALA A O 1
ATOM 410 N N . LYS A 1 61 ? 18.52568 46.15633 -132.76791 1.000 54.12447 94 LYS A N 1
ATOM 411 C CA . LYS A 1 61 ? 19.28300 47.36815 -132.52939 1.000 56.18441 94 LYS A CA 1
ATOM 412 C C . LYS A 1 61 ? 18.47773 48.33289 -131.66771 1.000 59.31842 94 LYS A C 1
ATOM 413 O O . LYS A 1 61 ? 19.03610 49.30362 -131.14970 1.000 60.72207 94 LYS A O 1
ATOM 419 N N . ALA A 1 62 ? 17.17708 48.07627 -131.49284 1.000 58.36481 95 ALA A N 1
ATOM 420 C CA . ALA A 1 62 ? 16.36178 48.93889 -130.64802 1.000 59.90754 95 ALA A CA 1
ATOM 421 C C . ALA A 1 62 ? 16.73645 48.76615 -129.17676 1.000 58.94345 95 ALA A C 1
ATOM 422 O O . ALA A 1 62 ? 16.98997 49.74940 -128.46657 1.000 57.78012 95 ALA A O 1
ATOM 424 N N . VAL A 1 63 ? 16.78246 47.51457 -128.69414 1.000 55.35620 96 VAL A N 1
ATOM 425 C CA . VAL A 1 63 ? 17.12427 47.25634 -127.29295 1.000 55.02235 96 VAL A CA 1
ATOM 426 C C . VAL A 1 63 ? 18.55119 47.69281 -127.00040 1.000 55.63204 96 VAL A C 1
ATOM 427 O O . VAL A 1 63 ? 18.85735 48.14458 -125.89317 1.000 58.46622 96 VAL A O 1
ATOM 431 N N . LEU A 1 64 ? 19.43099 47.60703 -127.99841 1.000 56.73592 97 LEU A N 1
ATOM 432 C CA . LEU A 1 64 ? 20.82259 48.01975 -127.87372 1.000 56.76698 97 LEU A CA 1
ATOM 433 C C . LEU A 1 64 ? 21.01617 49.53279 -127.87174 1.000 58.08850 97 LEU A C 1
ATOM 434 O O . LEU A 1 64 ? 22.12275 49.99156 -127.56751 1.000 57.99714 97 LEU A O 1
ATOM 439 N N . SER A 1 65 ? 19.98018 50.31381 -128.19304 1.000 60.91648 98 SER A N 1
ATOM 440 C CA . SER A 1 65 ? 20.09083 51.77298 -128.32001 1.000 62.53285 98 SER A CA 1
ATOM 441 C C . SER A 1 65 ? 21.14893 52.15149 -129.35059 1.000 63.64546 98 SER A C 1
ATOM 442 O O . SER A 1 65 ? 21.90027 53.11507 -129.17838 1.000 62.92614 98 SER A O 1
ATOM 445 N N . ALA A 1 66 ? 21.22534 51.36516 -130.41759 1.000 63.10804 99 ALA A N 1
ATOM 446 C CA . ALA A 1 66 ? 22.20937 51.56559 -131.47065 1.000 63.22659 99 ALA A CA 1
ATOM 447 C C . ALA A 1 66 ? 21.56279 51.62285 -132.84498 1.000 65.07932 99 ALA A C 1
ATOM 448 O O . ALA A 1 66 ? 22.08620 51.05893 -133.80725 1.000 63.55932 99 ALA A O 1
ATOM 450 N N . GLU A 1 67 ? 20.42596 52.30416 -132.98932 1.000 66.67212 100 GLU A N 1
ATOM 451 C CA . GLU A 1 67 ? 19.84036 52.40556 -134.32561 1.000 68.10762 100 GLU A CA 1
ATOM 452 C C . GLU A 1 67 ? 20.64900 53.32895 -135.20974 1.000 68.79682 100 GLU A C 1
ATOM 453 O O . GLU A 1 67 ? 20.75252 53.11635 -136.42384 1.000 68.88621 100 GLU A O 1
ATOM 459 N N . GLN A 1 68 ? 21.13484 54.41698 -134.62846 1.000 67.39841 101 GLN A N 1
ATOM 460 C CA . GLN A 1 68 ? 21.90638 55.40518 -135.35139 1.000 70.09630 101 GLN A CA 1
ATOM 461 C C . GLN A 1 68 ? 23.25077 54.87328 -135.79226 1.000 71.00461 101 GLN A C 1
ATOM 462 O O . GLN A 1 68 ? 23.95991 55.58573 -136.50107 1.000 74.91347 101 GLN A O 1
ATOM 468 N N . LEU A 1 69 ? 23.61082 53.65520 -135.40299 1.000 68.39496 102 LEU A N 1
ATOM 469 C CA . LEU A 1 69 ? 24.82137 53.00102 -135.87270 1.000 68.13048 102 LEU A CA 1
ATOM 470 C C . LEU A 1 69 ? 24.51809 52.06172 -137.03331 1.000 67.52025 102 LEU A C 1
ATOM 471 O O . LEU A 1 69 ? 23.41648 51.51846 -137.15178 1.000 65.22963 102 LEU A O 1
ATOM 476 N N . ARG A 1 70 ? 25.51445 51.87879 -137.89491 1.000 69.44939 103 ARG A N 1
ATOM 477 C CA . ARG A 1 70 ? 25.35749 50.98859 -139.03004 1.000 67.90003 103 ARG A CA 1
ATOM 478 C C . ARG A 1 70 ? 25.50145 49.54475 -138.56338 1.000 63.71393 103 ARG A C 1
ATOM 479 O O . ARG A 1 70 ? 26.04828 49.26531 -137.49468 1.000 65.26977 103 ARG A O 1
ATOM 487 N N . ASP A 1 71 ? 25.01239 48.61696 -139.38666 1.000 63.00373 104 ASP A N 1
ATOM 488 C CA . ASP A 1 71 ? 25.12271 47.20590 -139.03245 1.000 61.67282 104 ASP A CA 1
ATOM 489 C C . ASP A 1 71 ? 26.57339 46.76464 -138.90609 1.000 61.71732 104 ASP A C 1
ATOM 490 O O . ASP A 1 71 ? 26.89404 45.93420 -138.04876 1.000 59.89760 104 ASP A O 1
ATOM 495 N N . GLU A 1 72 ? 27.46426 47.31548 -139.73240 1.000 64.03309 105 GLU A N 1
ATOM 496 C CA . GLU A 1 72 ? 28.85503 46.87586 -139.70883 1.000 65.07503 105 GLU A CA 1
ATOM 497 C C . GLU A 1 72 ? 29.57768 47.36663 -138.46190 1.000 63.29456 105 GLU A C 1
ATOM 498 O O . GLU A 1 72 ? 30.31886 46.60423 -137.83102 1.000 62.15848 105 GLU A O 1
ATOM 504 N N . GLU A 1 73 ? 29.38755 48.63354 -138.09092 1.000 63.05883 106 GLU A N 1
ATOM 505 C CA . GLU A 1 73 ? 30.06731 49.13698 -136.90460 1.000 63.59323 106 GLU A CA 1
ATOM 506 C C . GLU A 1 73 ? 29.43589 48.62308 -135.61678 1.000 60.00662 106 GLU A C 1
ATOM 507 O O . GLU A 1 73 ? 30.07388 48.69407 -134.56139 1.000 60.10398 106 GLU A O 1
ATOM 513 N N . VAL A 1 74 ? 28.20797 48.10343 -135.67474 1.000 58.35553 107 VAL A N 1
ATOM 514 C CA . VAL A 1 74 ? 27.62943 47.45014 -134.50323 1.000 57.14194 107 VAL A CA 1
ATOM 515 C C . VAL A 1 74 ? 28.26107 46.07952 -134.29944 1.000 55.93105 107 VAL A C 1
ATOM 516 O O . VAL A 1 74 ? 28.70725 45.73904 -133.19769 1.000 54.15556 107 VAL A O 1
ATOM 520 N N . HIS A 1 75 ? 28.31619 45.27756 -135.36602 1.000 55.37867 108 HIS A N 1
ATOM 521 C CA . HIS A 1 75 ? 28.92875 43.95572 -135.27932 1.000 53.49061 108 HIS A CA 1
ATOM 522 C C . HIS A 1 75 ? 30.42007 44.05941 -134.98856 1.000 53.59169 108 HIS A C 1
ATOM 523 O O . HIS A 1 75 ? 30.95293 43.31107 -134.16082 1.000 53.62192 108 HIS A O 1
ATOM 530 N N . ALA A 1 76 ? 31.11454 44.97229 -135.67102 1.000 54.23441 109 ALA A N 1
ATOM 531 C CA . ALA A 1 76 ? 32.53521 45.15816 -135.40379 1.000 56.17990 109 ALA A CA 1
ATOM 532 C C . ALA A 1 76 ? 32.77112 45.70072 -134.00081 1.000 55.93721 109 ALA A C 1
ATOM 533 O O . ALA A 1 76 ? 33.76528 45.34295 -133.35911 1.000 55.65621 109 ALA A O 1
ATOM 535 N N . GLY A 1 77 ? 31.87063 46.55172 -133.50640 1.000 55.25803 110 GLY A N 1
ATOM 536 C CA . GLY A 1 77 ? 32.03308 47.07921 -132.16139 1.000 58.40578 110 GLY A CA 1
ATOM 537 C C . GLY A 1 77 ? 31.74287 46.04062 -131.09343 1.000 56.41450 110 GLY A C 1
ATOM 538 O O . GLY A 1 77 ? 32.54448 45.83353 -130.17735 1.000 54.48986 110 GLY A O 1
ATOM 539 N N . LEU A 1 78 ? 30.58784 45.37512 -131.19394 1.000 54.30507 111 LEU A N 1
ATOM 540 C CA . LEU A 1 78 ? 30.26540 44.31618 -130.24295 1.000 52.56758 111 LEU A CA 1
ATOM 541 C C . LEU A 1 78 ? 31.25605 43.16653 -130.34483 1.000 52.78367 111 LEU A C 1
ATOM 542 O O . LEU A 1 78 ? 31.62351 42.56329 -129.33077 1.000 52.59606 111 LEU A O 1
ATOM 547 N N . GLY A 1 79 ? 31.69192 42.84266 -131.56311 1.000 54.12843 112 GLY A N 1
ATOM 548 C CA . GLY A 1 79 ? 32.67683 41.78591 -131.72474 1.000 54.59947 112 GLY A CA 1
ATOM 549 C C . GLY A 1 79 ? 33.97619 42.08884 -131.00589 1.000 54.47214 112 GLY A C 1
ATOM 550 O O . GLY A 1 79 ? 34.50623 41.25064 -130.27184 1.000 51.92075 112 GLY A O 1
ATOM 551 N N . GLU A 1 80 ? 34.50008 43.30140 -131.19815 1.000 55.76051 113 GLU A N 1
ATOM 552 C CA . GLU A 1 80 ? 35.69994 43.70982 -130.47645 1.000 58.14521 113 GLU A CA 1
ATOM 553 C C . GLU A 1 80 ? 35.44785 43.73911 -128.97906 1.000 56.80098 113 GLU A C 1
ATOM 554 O O . GLU A 1 80 ? 36.24429 43.21640 -128.19334 1.000 59.60933 113 GLU A O 1
ATOM 560 N N . LEU A 1 81 ? 34.33086 44.34159 -128.56826 1.000 57.82896 114 LEU A N 1
ATOM 561 C CA . LEU A 1 81 ? 34.00290 44.41740 -127.14925 1.000 56.59609 114 LEU A CA 1
ATOM 562 C C . LEU A 1 81 ? 33.86446 43.02754 -126.54158 1.000 56.62069 114 LEU A C 1
ATOM 563 O O . LEU A 1 81 ? 34.30542 42.78773 -125.41106 1.000 60.52705 114 LEU A O 1
ATOM 568 N N . LEU A 1 82 ? 33.26153 42.09685 -127.28351 1.000 54.24647 115 LEU A N 1
ATOM 569 C CA . LEU A 1 82 ? 33.11356 40.72991 -126.79681 1.000 54.03770 115 LEU A CA 1
ATOM 570 C C . LEU A 1 82 ? 34.46609 40.05043 -126.63437 1.000 58.06910 115 LEU A C 1
ATOM 571 O O . LEU A 1 82 ? 34.74427 39.44651 -125.59315 1.000 60.42240 115 LEU A O 1
ATOM 576 N N . ARG A 1 83 ? 35.32619 40.14496 -127.65191 1.000 59.05827 116 ARG A N 1
ATOM 577 C CA . ARG A 1 83 ? 36.62368 39.48095 -127.58014 1.000 60.76835 116 ARG A CA 1
ATOM 578 C C . ARG A 1 83 ? 37.57460 40.18883 -126.62505 1.000 64.14164 116 ARG A C 1
ATOM 579 O O . ARG A 1 83 ? 38.40190 39.53393 -125.98121 1.000 68.19006 116 ARG A O 1
ATOM 587 N N . SER A 1 84 ? 37.48195 41.51608 -126.52569 1.000 63.27361 117 SER A N 1
ATOM 588 C CA . SER A 1 84 ? 38.34640 42.25623 -125.61186 1.000 65.83898 117 SER A CA 1
ATOM 589 C C . SER A 1 84 ? 38.05006 41.90423 -124.15849 1.000 69.36964 117 SER A C 1
ATOM 590 O O . SER A 1 84 ? 38.93915 41.46542 -123.42019 1.000 73.56105 117 SER A O 1
ATOM 593 N N . LEU A 1 85 ? 36.79859 42.08866 -123.72761 1.000 67.81602 118 LEU A N 1
ATOM 594 C CA . LEU A 1 85 ? 36.45549 41.81598 -122.33435 1.000 70.71836 118 LEU A CA 1
ATOM 595 C C . LEU A 1 85 ? 36.53465 40.33115 -122.00002 1.000 73.55019 118 LEU A C 1
ATOM 596 O O . LEU A 1 85 ? 36.76062 39.97403 -120.83903 1.000 76.08297 118 LEU A O 1
ATOM 601 N N . SER A 1 86 ? 36.36786 39.45452 -122.99194 1.000 71.23073 119 SER A N 1
ATOM 602 C CA . SER A 1 86 ? 36.44514 38.02301 -122.72025 1.000 72.59719 119 SER A CA 1
ATOM 603 C C . SER A 1 86 ? 37.85723 37.59983 -122.34174 1.000 77.61404 119 SER A C 1
ATOM 604 O O . SER A 1 86 ? 38.03281 36.67199 -121.54598 1.000 76.54166 119 SER A O 1
ATOM 607 N N . ASN A 1 87 ? 38.87373 38.25970 -122.89527 1.000 79.73639 120 ASN A N 1
ATOM 608 C CA . ASN A 1 87 ? 40.25386 37.88459 -122.63101 1.000 85.58616 120 ASN A CA 1
ATOM 609 C C . ASN A 1 87 ? 41.00280 38.87791 -121.75601 1.000 85.86415 120 ASN A C 1
ATOM 610 O O . ASN A 1 87 ? 42.03584 38.51282 -121.18731 1.000 89.35665 120 ASN A O 1
ATOM 615 N N . SER A 1 88 ? 40.51531 40.11474 -121.63349 1.000 83.20257 121 SER A N 1
ATOM 616 C CA . SER A 1 88 ? 41.01198 41.00823 -120.59541 1.000 85.17305 121 SER A CA 1
ATOM 617 C C . SER A 1 88 ? 40.61251 40.52644 -119.21039 1.000 89.26535 121 SER A C 1
ATOM 618 O O . SER A 1 88 ? 41.12113 41.04807 -118.21237 1.000 92.67803 121 SER A O 1
ATOM 621 N N . THR A 1 89 ? 39.70648 39.55042 -119.13557 1.000 89.34112 122 THR A N 1
ATOM 622 C CA . THR A 1 89 ? 39.28827 38.93860 -117.88240 1.000 90.44886 122 THR A CA 1
ATOM 623 C C . THR A 1 89 ? 39.56079 37.43997 -117.87941 1.000 89.82726 122 THR A C 1
ATOM 624 O O . THR A 1 89 ? 38.94138 36.69451 -117.11560 1.000 88.93180 122 THR A O 1
ATOM 628 N N . ALA A 1 90 ? 40.47734 36.99245 -118.73185 1.000 94.17389 123 ALA A N 1
ATOM 629 C CA . ALA A 1 90 ? 40.97097 35.61208 -118.71507 1.000 94.64172 123 ALA A CA 1
ATOM 630 C C . ALA A 1 90 ? 42.21088 35.57414 -117.82816 1.000 99.18612 123 ALA A C 1
ATOM 631 O O . ALA A 1 90 ? 42.21116 34.94137 -116.76883 1.000 103.57380 123 ALA A O 1
ATOM 633 N N . ARG A 1 91 ? 43.28440 36.21841 -118.28568 1.000 101.73441 124 ARG A N 1
ATOM 634 C CA . ARG A 1 91 ? 44.54705 36.38899 -117.57150 1.000 106.54047 124 ARG A CA 1
ATOM 635 C C . ARG A 1 91 ? 44.43672 36.49329 -116.05151 1.000 105.24969 124 ARG A C 1
ATOM 636 O O . ARG A 1 91 ? 45.34053 36.05009 -115.33634 1.000 108.52504 124 ARG A O 1
ATOM 644 N N . ASN A 1 92 ? 43.34816 37.06928 -115.53986 1.000 105.22316 125 ASN A N 1
ATOM 645 C CA . ASN A 1 92 ? 43.16364 37.20891 -114.09804 1.000 106.89074 125 ASN A CA 1
ATOM 646 C C . ASN A 1 92 ? 42.30281 36.09764 -113.49958 1.000 101.53400 125 ASN A C 1
ATOM 647 O O . ASN A 1 92 ? 42.77946 35.31053 -112.67654 1.000 100.45233 125 ASN A O 1
ATOM 652 N N . VAL A 1 93 ? 41.04075 36.01935 -113.90491 1.000 88.36403 126 VAL A N 1
ATOM 653 C CA . VAL A 1 93 ? 40.06805 35.09738 -113.33584 1.000 75.52947 126 VAL A CA 1
ATOM 654 C C . VAL A 1 93 ? 39.72100 34.01631 -114.35280 1.000 71.65185 126 VAL A C 1
ATOM 655 O O . VAL A 1 93 ? 39.89956 34.17908 -115.56339 1.000 75.76597 126 VAL A O 1
ATOM 659 N N . THR A 1 94 ? 39.21440 32.89353 -113.84617 1.000 61.88650 127 THR A N 1
ATOM 660 C CA . THR A 1 94 ? 38.74043 31.83857 -114.73114 1.000 57.46895 127 THR A CA 1
ATOM 661 C C . THR A 1 94 ? 37.43805 32.28483 -115.38160 1.000 56.49238 127 THR A C 1
ATOM 662 O O . THR A 1 94 ? 36.50435 32.71618 -114.69915 1.000 53.70216 127 THR A O 1
ATOM 666 N N . TRP A 1 95 ? 37.38230 32.18155 -116.70780 1.000 56.42825 128 TRP A N 1
ATOM 667 C CA . TRP A 1 95 ? 36.27269 32.72872 -117.48423 1.000 55.91142 128 TRP A CA 1
ATOM 668 C C . TRP A 1 95 ? 36.11739 31.93357 -118.77208 1.000 54.51649 128 TRP A C 1
ATOM 669 O O . TRP A 1 95 ? 36.98589 31.99302 -119.64470 1.000 55.37434 128 TRP A O 1
ATOM 680 N N . LYS A 1 96 ? 35.00988 31.20738 -118.89914 1.000 52.41484 129 LYS A N 1
ATOM 681 C CA . LYS A 1 96 ? 34.74184 30.38464 -120.07266 1.000 51.19736 129 LYS A CA 1
ATOM 682 C C . LYS A 1 96 ? 33.39400 30.73790 -120.66856 1.000 49.07805 129 LYS A C 1
ATOM 683 O O . LYS A 1 96 ? 32.37655 30.72255 -119.97114 1.000 49.84060 129 LYS A O 1
ATOM 689 N N . LEU A 1 97 ? 33.39697 31.05250 -121.95554 1.000 47.79254 130 LEU A N 1
ATOM 690 C CA . LEU A 1 97 ? 32.20366 31.48712 -122.65937 1.000 47.09188 130 LEU A CA 1
ATOM 691 C C . LEU A 1 97 ? 32.03364 30.67106 -123.92970 1.000 45.54698 130 LEU A C 1
ATOM 692 O O . LEU A 1 97 ? 32.99445 30.43800 -124.66724 1.000 45.15451 130 LEU A O 1
ATOM 697 N N . GLY A 1 98 ? 30.80791 30.22266 -124.16183 1.000 45.50835 131 GLY A N 1
ATOM 698 C CA . GLY A 1 98 ? 30.46184 29.56155 -125.39850 1.000 44.08791 131 GLY A CA 1
ATOM 699 C C . GLY A 1 98 ? 29.10802 30.03237 -125.88339 1.000 45.00201 131 GLY A C 1
ATOM 700 O O . GLY A 1 98 ? 28.18549 30.19470 -125.07984 1.000 44.81112 131 GLY A O 1
ATOM 701 N N . SER A 1 99 ? 28.96958 30.26107 -127.18726 1.000 45.40508 132 SER A N 1
ATOM 702 C CA . SER A 1 99 ? 27.70398 30.68000 -127.77548 1.000 43.72295 132 SER A CA 1
ATOM 703 C C . SER A 1 99 ? 27.40006 29.76883 -128.95162 1.000 46.54882 132 SER A C 1
ATOM 704 O O . SER A 1 99 ? 28.18710 29.69305 -129.90097 1.000 46.14999 132 SER A O 1
ATOM 707 N N . ARG A 1 100 ? 26.26800 29.07502 -128.88490 1.000 46.33451 133 ARG A N 1
ATOM 708 C CA . ARG A 1 100 ? 25.87275 28.13655 -129.92218 1.000 45.18312 133 ARG A CA 1
ATOM 709 C C . ARG A 1 100 ? 24.41924 28.37722 -130.29338 1.000 45.70906 133 ARG A C 1
ATOM 710 O O . ARG A 1 100 ? 23.56284 28.52206 -129.41462 1.000 45.02805 133 ARG A O 1
ATOM 718 N N . LEU A 1 101 ? 24.14915 28.41716 -131.59415 1.000 48.47309 134 LEU A N 1
ATOM 719 C CA . LEU A 1 101 ? 22.80827 28.63109 -132.11907 1.000 47.24596 134 LEU A CA 1
ATOM 720 C C . LEU A 1 101 ? 22.27513 27.30333 -132.63859 1.000 48.49784 134 LEU A C 1
ATOM 721 O O . LEU A 1 101 ? 22.85191 26.71502 -133.55898 1.000 50.68111 134 LEU A O 1
ATOM 726 N N . TYR A 1 102 ? 21.18511 26.83371 -132.04119 1.000 49.91539 135 TYR A N 1
ATOM 727 C CA . TYR A 1 102 ? 20.57688 25.55611 -132.38742 1.000 51.81860 135 TYR A CA 1
ATOM 728 C C . TYR A 1 102 ? 19.38220 25.80497 -133.29725 1.000 52.35579 135 TYR A C 1
ATOM 729 O O . TYR A 1 102 ? 18.45471 26.53216 -132.92448 1.000 52.91795 135 TYR A O 1
ATOM 738 N N . GLY A 1 103 ? 19.41478 25.22106 -134.49074 1.000 55.09363 136 GLY A N 1
ATOM 739 C CA . GLY A 1 103 ? 18.29804 25.30555 -135.39924 1.000 56.47972 136 GLY A CA 1
ATOM 740 C C . GLY A 1 103 ? 17.63256 23.96054 -135.60729 1.000 58.24983 136 GLY A C 1
ATOM 741 O O . GLY A 1 103 ? 18.23989 22.90308 -135.41089 1.000 58.26389 136 GLY A O 1
ATOM 742 N N . PRO A 1 104 ? 16.35921 23.97765 -135.99961 1.000 60.85602 137 PRO A N 1
ATOM 743 C CA . PRO A 1 104 ? 15.67034 22.72750 -136.33580 1.000 62.35747 137 PRO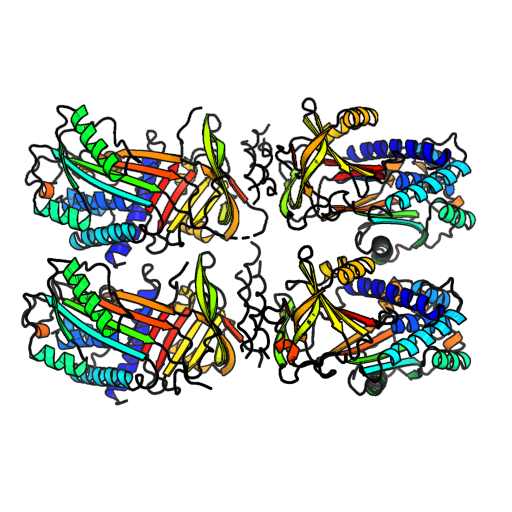 A CA 1
ATOM 744 C C . PRO A 1 104 ? 16.34373 22.01198 -137.49848 1.000 64.73454 137 PRO A C 1
ATOM 745 O O . PRO A 1 104 ? 17.09557 22.59986 -138.27927 1.000 65.37930 137 PRO A O 1
ATOM 749 N N . SER A 1 105 ? 16.05904 20.71120 -137.60336 1.000 66.16728 138 SER A N 1
ATOM 750 C CA . SER A 1 105 ? 16.71071 19.88579 -138.61576 1.000 69.15025 138 SER A CA 1
ATOM 751 C C . SER A 1 105 ? 16.31960 20.30036 -140.02878 1.000 69.56213 138 SER A C 1
ATOM 752 O O . SER A 1 105 ? 17.12273 20.15715 -140.95739 1.000 72.00606 138 SER A O 1
ATOM 755 N N . SER A 1 106 ? 15.09849 20.80587 -140.21486 1.000 67.65359 139 SER A N 1
ATOM 756 C CA . SER A 1 106 ? 14.66307 21.27993 -141.52378 1.000 69.44161 139 SER A CA 1
ATOM 757 C C . SER A 1 106 ? 15.33308 22.58247 -141.94166 1.000 72.09261 139 SER A C 1
ATOM 758 O O . SER A 1 106 ? 15.20034 22.97845 -143.10488 1.000 75.29526 139 SER A O 1
ATOM 761 N N . VAL A 1 107 ? 16.03490 23.25185 -141.03294 1.000 68.37408 140 VAL A N 1
ATOM 762 C CA . VAL A 1 107 ? 16.63846 24.55403 -141.29211 1.000 67.94487 140 VAL A CA 1
ATOM 763 C C . VAL A 1 107 ? 18.07606 24.38012 -141.76528 1.000 67.84595 140 VAL A C 1
ATOM 764 O O . VAL A 1 107 ? 18.82197 23.53966 -141.24816 1.000 68.27942 140 VAL A O 1
ATOM 768 N N . SER A 1 108 ? 18.46318 25.17318 -142.76437 1.000 66.28439 141 SER A N 1
ATOM 769 C CA . SER A 1 108 ? 19.83208 25.22409 -143.26472 1.000 65.59904 141 SER A CA 1
ATOM 770 C C . SER A 1 108 ? 20.36060 26.63858 -143.06965 1.000 62.85621 141 SER A C 1
ATOM 771 O O . SER A 1 108 ? 19.83160 27.58572 -143.66107 1.000 62.62588 141 SER A O 1
ATOM 774 N N . PHE A 1 109 ? 21.39748 26.78099 -142.24487 1.000 60.92326 142 PHE A N 1
ATOM 775 C CA . PHE A 1 109 ? 21.95198 28.09921 -141.95742 1.000 59.00370 142 PHE A CA 1
ATOM 776 C C . PHE A 1 109 ? 22.62271 28.68907 -143.19391 1.000 59.49899 142 PHE A C 1
ATOM 777 O O . PHE A 1 109 ? 23.42512 28.02260 -143.85549 1.000 58.88669 142 PHE A O 1
ATOM 785 N N . ALA A 1 110 ? 22.30050 29.94784 -143.49444 1.000 59.85677 143 ALA A N 1
ATOM 786 C CA . ALA A 1 110 ? 22.89184 30.62788 -144.63987 1.000 58.44920 143 ALA A CA 1
ATOM 787 C C . ALA A 1 110 ? 24.39384 30.79870 -144.45051 1.000 60.44181 143 ALA A C 1
ATOM 788 O O . ALA A 1 110 ? 24.88727 30.99683 -143.33768 1.000 57.10634 143 ALA A O 1
ATOM 790 N N . GLU A 1 111 ? 25.12249 30.73467 -145.56566 1.000 67.01909 144 GLU A N 1
ATOM 791 C CA . GLU A 1 111 ? 26.57961 30.73146 -145.49933 1.000 64.96403 144 GLU A CA 1
ATOM 792 C C . GLU A 1 111 ? 27.12815 32.07486 -145.03870 1.000 63.44091 144 GLU A C 1
ATOM 793 O O . GLU A 1 111 ? 28.11125 32.12464 -144.29015 1.000 62.84417 144 GLU A O 1
ATOM 799 N N . ASP A 1 112 ? 26.51705 33.17511 -145.47950 1.000 63.77299 145 ASP A N 1
ATOM 800 C CA . ASP A 1 112 ? 27.02751 34.48636 -145.09860 1.000 63.38585 145 ASP A CA 1
ATOM 801 C C . ASP A 1 112 ? 26.80951 34.74995 -143.61327 1.000 61.26479 145 ASP A C 1
ATOM 802 O O . ASP A 1 112 ? 27.65337 35.37352 -142.95808 1.000 59.46050 145 ASP A O 1
ATOM 807 N N . PHE A 1 113 ? 25.68439 34.28326 -143.06386 1.000 58.71187 146 PHE A N 1
ATOM 808 C CA . PHE A 1 113 ? 25.42787 34.48000 -141.64086 1.000 57.38083 146 PHE A CA 1
ATOM 809 C C . PHE A 1 113 ? 26.38429 33.66065 -140.78653 1.000 55.72199 146 PHE A C 1
ATOM 810 O O . PHE A 1 113 ? 26.81825 34.11694 -139.72290 1.000 53.22238 146 PHE A O 1
ATOM 818 N N . VAL A 1 114 ? 26.71796 32.44668 -141.22970 1.000 55.57463 147 VAL A N 1
ATOM 819 C CA . VAL A 1 114 ? 27.62852 31.60268 -140.46145 1.000 55.52440 147 VAL A CA 1
ATOM 820 C C . VAL A 1 114 ? 29.00353 32.24755 -140.36241 1.000 56.07392 147 VAL A C 1
ATOM 821 O O . VAL A 1 114 ? 29.64171 32.22525 -139.30246 1.000 54.81542 147 VAL A O 1
ATOM 825 N N . ARG A 1 115 ? 29.46400 32.86943 -141.44757 1.000 57.24225 148 ARG A N 1
ATOM 826 C CA . ARG A 1 115 ? 30.80439 33.44355 -141.44610 1.000 59.51717 148 ARG A CA 1
ATOM 827 C C . ARG A 1 115 ? 30.86664 34.69488 -140.57926 1.000 56.88761 148 ARG A C 1
ATOM 828 O O . ARG A 1 115 ? 31.78938 34.85685 -139.77228 1.000 55.73711 148 ARG A O 1
ATOM 836 N N . SER A 1 116 ? 29.89859 35.59983 -140.74063 1.000 55.19464 149 SER A N 1
ATOM 837 C CA . SER A 1 116 ? 29.94093 36.85550 -139.99845 1.000 55.10708 149 SER A CA 1
ATOM 838 C C . SER A 1 116 ? 29.61710 36.64565 -138.52062 1.000 52.49750 149 SER A C 1
ATOM 839 O O . SER A 1 116 ? 30.19063 37.31927 -137.65801 1.000 50.63724 149 SER A O 1
ATOM 842 N N . SER A 1 117 ? 28.70342 35.72008 -138.20412 1.000 52.58962 150 SER A N 1
ATOM 843 C CA . SER A 1 117 ? 28.36681 35.47593 -136.80242 1.000 50.63128 150 SER A CA 1
ATOM 844 C C . SER A 1 117 ? 29.49443 34.76415 -136.07108 1.000 50.68905 150 SER A C 1
ATOM 845 O O . SER A 1 117 ? 29.64472 34.93061 -134.85530 1.000 48.48833 150 SER A O 1
ATOM 848 N N . LYS A 1 118 ? 30.28705 33.96489 -136.78578 1.000 52.62897 151 LYS A N 1
ATOM 849 C CA . LYS A 1 118 ? 31.44814 33.33354 -136.17279 1.000 51.77870 151 LYS A CA 1
ATOM 850 C C . LYS A 1 118 ? 32.61541 34.30216 -136.04658 1.000 51.98203 151 LYS A C 1
ATOM 851 O O . LYS A 1 118 ? 33.36571 34.23875 -135.06702 1.000 53.79619 151 LYS A O 1
ATOM 857 N N . GLN A 1 119 ? 32.77153 35.20996 -137.01138 1.000 52.81320 152 GLN A N 1
ATOM 858 C CA . GLN A 1 119 ? 33.85894 36.18074 -136.95441 1.000 55.19701 152 GLN A CA 1
ATOM 859 C C . GLN A 1 119 ? 33.60434 37.24614 -135.89571 1.000 54.00008 152 GLN A C 1
ATOM 860 O O . GLN A 1 119 ? 34.51597 37.61771 -135.14747 1.000 52.72375 152 GLN A O 1
ATOM 866 N N . HIS A 1 120 ? 32.37081 37.73787 -135.80552 1.000 52.50935 153 HIS A N 1
ATOM 867 C CA . HIS A 1 120 ? 32.05788 38.83387 -134.89902 1.000 50.98259 153 HIS A CA 1
ATOM 868 C C . HIS A 1 120 ? 31.76244 38.34625 -133.48625 1.000 49.15921 153 HIS A C 1
ATOM 869 O O . HIS A 1 120 ? 32.31851 38.87189 -132.51845 1.000 49.05423 153 HIS A O 1
ATOM 876 N N . TYR A 1 121 ? 30.91253 37.33202 -133.34999 1.000 48.15323 154 TYR A N 1
ATOM 877 C CA . TYR A 1 121 ? 30.42514 36.91003 -132.04539 1.000 46.30560 154 TYR A CA 1
ATOM 878 C C . TYR A 1 121 ? 30.92359 35.53085 -131.63167 1.000 47.83183 154 TYR A C 1
ATOM 879 O O . TYR A 1 121 ? 30.51250 35.02905 -130.58066 1.000 47.48753 154 TYR A O 1
ATOM 888 N N . ASN A 1 122 ? 31.80446 34.91227 -132.42043 1.000 50.81392 155 ASN A N 1
ATOM 889 C CA . ASN A 1 122 ? 32.31155 33.57003 -132.13298 1.000 51.98240 155 ASN A CA 1
ATOM 890 C C . ASN A 1 122 ? 31.16788 32.57389 -131.97630 1.000 50.22449 155 ASN A C 1
ATOM 891 O O . ASN A 1 122 ? 31.24118 31.63785 -131.17568 1.000 49.54800 155 ASN A O 1
ATOM 896 N N . CYS A 1 123 ? 30.10115 32.78223 -132.74326 1.000 50.13202 156 CYS A N 1
ATOM 897 C CA . CYS A 1 123 ? 28.89887 31.97410 -132.62033 1.000 47.77921 156 CYS A CA 1
ATOM 898 C C . CYS A 1 123 ? 29.10110 30.63113 -133.30273 1.000 47.86932 156 CYS A C 1
ATOM 899 O O . CYS A 1 123 ? 29.54087 30.56691 -134.45480 1.000 47.70620 156 CYS A O 1
ATOM 902 N N . GLU A 1 124 ? 28.77543 29.56236 -132.58938 1.000 47.92303 157 GLU A N 1
ATOM 903 C CA . GLU A 1 124 ? 28.75822 28.23026 -133.16385 1.000 47.47344 157 GLU A CA 1
ATOM 904 C C . GLU A 1 124 ? 27.36007 27.92644 -133.67936 1.000 47.42925 157 GLU A C 1
ATOM 905 O O . GLU A 1 124 ? 26.37008 28.48993 -133.20657 1.000 47.05807 157 GLU A O 1
ATOM 911 N N . HIS A 1 125 ? 27.28318 27.03063 -134.65868 1.000 48.92915 158 HIS A N 1
ATOM 912 C CA . HIS A 1 125 ? 26.01150 26.67973 -135.27206 1.000 49.10471 158 HIS A CA 1
ATOM 913 C C . HIS A 1 125 ? 25.87159 25.16994 -135.28243 1.000 49.51742 158 HIS A C 1
ATOM 914 O O . HIS A 1 125 ? 26.76672 24.45750 -135.74792 1.000 50.28058 158 HIS A O 1
ATOM 921 N N . SER A 1 126 ? 24.73693 24.69302 -134.78841 1.000 50.81365 159 SER A N 1
ATOM 922 C CA . SER A 1 126 ? 24.46205 23.27209 -134.70658 1.000 53.27317 159 SER A CA 1
ATOM 923 C C . SER A 1 126 ? 22.99206 23.06069 -135.02227 1.000 54.71917 159 SER A C 1
ATOM 924 O O . SER A 1 126 ? 22.16974 23.97096 -134.89383 1.000 53.39201 159 SER A O 1
ATOM 927 N N . LYS A 1 127 ? 22.66496 21.84693 -135.43605 1.000 56.79862 160 LYS A N 1
ATOM 928 C CA . LYS A 1 127 ? 21.29134 21.48413 -135.73431 1.000 64.76549 160 LYS A CA 1
ATOM 929 C C . LYS A 1 127 ? 20.81113 20.50592 -134.67658 1.000 69.64439 160 LYS A C 1
ATOM 930 O O . LYS A 1 127 ? 21.57675 19.66056 -134.20169 1.000 68.52837 160 LYS A O 1
ATOM 936 N N . ILE A 1 128 ? 19.54232 20.62715 -134.30850 1.000 63.83572 161 ILE A N 1
ATOM 937 C CA . ILE A 1 128 ? 18.98129 19.83001 -133.23246 1.000 64.67157 161 ILE A CA 1
ATOM 938 C C . ILE A 1 128 ? 17.57229 19.42984 -133.63325 1.000 65.24567 161 ILE A C 1
ATOM 939 O O . ILE A 1 128 ? 16.90480 20.11430 -134.41480 1.000 62.93495 161 ILE A O 1
ATOM 944 N N . ASN A 1 129 ? 17.12949 18.30173 -133.09399 1.000 72.56609 162 ASN A N 1
ATOM 945 C CA . ASN A 1 129 ? 15.78115 17.80814 -133.30179 1.000 69.65206 162 ASN A CA 1
ATOM 946 C C . ASN A 1 129 ? 15.23597 17.34471 -131.96468 1.000 71.60658 162 ASN A C 1
ATOM 947 O O . ASN A 1 129 ? 15.87180 16.53637 -131.28192 1.000 72.11654 162 ASN A O 1
ATOM 952 N N . PHE A 1 130 ? 14.06240 17.84756 -131.59386 1.000 71.97564 163 PHE A N 1
ATOM 953 C CA . PHE A 1 130 ? 13.43140 17.44897 -130.34624 1.000 73.42532 163 PHE A CA 1
ATOM 954 C C . PHE A 1 130 ? 12.57541 16.20767 -130.52189 1.000 73.89208 163 PHE A C 1
ATOM 955 O O . PHE A 1 130 ? 11.66703 15.96570 -129.71757 1.000 73.93325 163 PHE A O 1
ATOM 963 N N . ARG A 1 131 ? 12.85054 15.42979 -131.57304 1.000 74.11497 164 ARG A N 1
ATOM 964 C CA . ARG A 1 131 ? 12.25026 14.11276 -131.73598 1.000 77.16941 164 ARG A CA 1
ATOM 965 C C . ARG A 1 131 ? 12.40450 13.29070 -130.46767 1.000 75.04195 164 ARG A C 1
ATOM 966 O O . ARG A 1 131 ? 11.42288 12.82858 -129.87612 1.000 77.30388 164 ARG A O 1
ATOM 974 N N . ASP A 1 132 ? 13.64357 13.09940 -130.04388 1.000 73.69708 165 ASP A N 1
ATOM 975 C CA . ASP A 1 132 ? 13.95989 12.55352 -128.73577 1.000 75.69675 165 ASP A CA 1
ATOM 976 C C . ASP A 1 132 ? 14.26426 13.76627 -127.86788 1.000 76.93330 165 ASP A C 1
ATOM 977 O O . ASP A 1 132 ? 15.38894 14.27490 -127.86731 1.000 75.89042 165 ASP A O 1
ATOM 982 N N . LYS A 1 133 ? 13.25471 14.23142 -127.12706 1.000 77.90138 166 LYS A N 1
ATOM 983 C CA . LYS A 1 133 ? 13.41796 15.46858 -126.37221 1.000 77.38532 166 LYS A CA 1
ATOM 984 C C . LYS A 1 133 ? 14.50780 15.34589 -125.31949 1.000 75.51404 166 LYS A C 1
ATOM 985 O O . LYS A 1 133 ? 15.19010 16.33289 -125.02275 1.000 72.75191 166 LYS A O 1
ATOM 991 N N . ARG A 1 134 ? 14.69468 14.15506 -124.74574 1.000 77.21030 167 ARG A N 1
ATOM 992 C CA . ARG A 1 134 ? 15.75971 13.99867 -123.75913 1.000 79.38326 167 ARG A CA 1
ATOM 993 C C . ARG A 1 134 ? 17.12010 13.99616 -124.42788 1.000 76.43829 167 ARG A C 1
ATOM 994 O O . ARG A 1 134 ? 18.08378 14.53938 -123.87828 1.000 74.32460 167 ARG A O 1
ATOM 1002 N N . SER A 1 135 ? 17.21955 13.36515 -125.60393 1.000 77.38228 168 SER A N 1
ATOM 1003 C CA . SER A 1 135 ? 18.47794 13.34836 -126.34018 1.000 77.64164 168 SER A CA 1
ATOM 1004 C C . SER A 1 135 ? 18.84828 14.74238 -126.82585 1.000 74.51071 168 SER A C 1
ATOM 1005 O O . SER A 1 135 ? 20.03602 15.08495 -126.88556 1.000 74.08190 168 SER A O 1
ATOM 1008 N N . ALA A 1 136 ? 17.85139 15.55361 -127.18074 1.000 72.75116 169 ALA A N 1
ATOM 1009 C CA . ALA A 1 136 ? 18.12434 16.92678 -127.58388 1.000 68.76990 169 ALA A CA 1
ATOM 1010 C C . ALA A 1 136 ? 18.62352 17.74550 -126.39896 1.000 67.87960 169 ALA A C 1
ATOM 1011 O O . ALA A 1 136 ? 19.60869 18.48452 -126.51115 1.000 64.42348 169 ALA A O 1
ATOM 1013 N N . LEU A 1 137 ? 17.96020 17.61255 -125.24584 1.000 69.59626 170 LEU A N 1
ATOM 1014 C CA . LEU A 1 137 ? 18.40740 18.31464 -124.04648 1.000 66.96741 170 LEU A CA 1
ATOM 1015 C C . LEU A 1 137 ? 19.80169 17.86563 -123.63079 1.000 65.11053 170 LEU A C 1
ATOM 1016 O O . LEU A 1 137 ? 20.61163 18.67892 -123.17145 1.000 60.68410 170 LEU A O 1
ATOM 1021 N N . GLN A 1 138 ? 20.10695 16.57702 -123.80342 1.000 67.80284 171 GLN A N 1
ATOM 1022 C CA . GLN A 1 138 ? 21.42457 16.07474 -123.42885 1.000 69.62381 171 GLN A CA 1
ATOM 1023 C C . GLN A 1 138 ? 22.51401 16.67201 -124.31229 1.000 67.35850 171 GLN A C 1
ATOM 1024 O O . GLN A 1 138 ? 23.62807 16.93158 -123.84124 1.000 67.70586 171 GLN A O 1
ATOM 1030 N N . SER A 1 139 ? 22.21779 16.88429 -125.59827 1.000 66.10170 172 SER A N 1
ATOM 1031 C CA . SER A 1 139 ? 23.20357 17.48899 -126.48857 1.000 65.00230 172 SER A CA 1
ATOM 1032 C C . SER A 1 139 ? 23.56252 18.89472 -126.02918 1.000 59.94775 172 SER A C 1
ATOM 1033 O O . SER A 1 139 ? 24.73378 19.28847 -126.06564 1.000 58.77211 172 SER A O 1
ATOM 1036 N N . ILE A 1 140 ? 22.56653 19.66329 -125.58586 1.000 59.51316 173 ILE A N 1
ATOM 1037 C CA . ILE A 1 140 ? 22.82964 21.00891 -125.08810 1.000 58.22194 173 ILE A CA 1
ATOM 1038 C C . ILE A 1 140 ? 23.62911 20.94932 -123.79453 1.000 58.07037 173 ILE A C 1
ATOM 1039 O O . ILE A 1 140 ? 24.59704 21.69796 -123.60875 1.000 55.96677 173 ILE A O 1
ATOM 1044 N N . ASN A 1 141 ? 23.25276 20.04227 -122.89072 1.000 60.02543 174 ASN A N 1
ATOM 1045 C CA . ASN A 1 141 ? 23.91957 19.96694 -121.59728 1.000 59.15562 174 ASN A CA 1
ATOM 1046 C C . ASN A 1 141 ? 25.33811 19.43307 -121.74058 1.000 60.01618 174 ASN A C 1
ATOM 1047 O O . ASN A 1 141 ? 26.24034 19.84934 -121.00415 1.000 59.85657 174 ASN A O 1
ATOM 1052 N N . GLU A 1 142 ? 25.55761 18.51736 -122.68713 1.000 60.09461 175 GLU A N 1
ATOM 1053 C CA . GLU A 1 142 ? 26.91251 18.04224 -122.94211 1.000 61.64541 175 GLU A CA 1
ATOM 1054 C C . GLU A 1 142 ? 27.77271 19.15024 -123.53561 1.000 60.67921 175 GLU A C 1
ATOM 1055 O O . GLU A 1 142 ? 28.95645 19.27248 -123.19808 1.000 61.98711 175 GLU A O 1
ATOM 1061 N N . TRP A 1 143 ? 27.19466 19.96990 -124.41971 1.000 57.35151 176 TRP A N 1
ATOM 1062 C CA . TRP A 1 143 ? 27.94637 21.08617 -124.98302 1.000 55.94798 176 TRP A CA 1
ATOM 1063 C C . TRP A 1 143 ? 28.27034 22.12432 -123.91669 1.000 54.63998 176 TRP A C 1
ATOM 1064 O O . TRP A 1 143 ? 29.37346 22.68221 -123.90110 1.000 55.14771 176 TRP A O 1
ATOM 1075 N N . ALA A 1 144 ? 27.31548 22.41215 -123.03070 1.000 54.66815 177 ALA A N 1
ATOM 1076 C CA . ALA A 1 144 ? 27.56737 23.37715 -121.96606 1.000 54.92569 177 ALA A CA 1
ATOM 1077 C C . ALA A 1 144 ? 28.60600 22.85655 -120.98146 1.000 56.71935 177 ALA A C 1
ATOM 1078 O O . ALA A 1 144 ? 29.46895 23.61369 -120.52327 1.000 55.73045 177 ALA A O 1
ATOM 1080 N N . ALA A 1 145 ? 28.53519 21.56863 -120.63870 1.000 57.55681 178 ALA A N 1
ATOM 1081 C CA . ALA A 1 145 ? 29.52476 20.99341 -119.73489 1.000 58.45671 178 ALA A CA 1
ATOM 1082 C C . ALA A 1 145 ? 30.91298 20.99122 -120.36262 1.000 59.63075 178 ALA A C 1
ATOM 1083 O O . ALA A 1 145 ? 31.90971 21.24619 -119.67710 1.000 59.43874 178 ALA A O 1
ATOM 1085 N N . GLN A 1 146 ? 31.00236 20.70890 -121.66362 1.000 61.00867 179 GLN A N 1
ATOM 1086 C CA . GLN A 1 146 ? 32.30232 20.75248 -122.32430 1.000 63.34524 179 GLN A CA 1
ATOM 1087 C C . GLN A 1 146 ? 32.84035 22.17702 -122.37145 1.000 62.92701 179 GLN A C 1
ATOM 1088 O O . GLN A 1 146 ? 34.03992 22.40160 -122.17383 1.000 66.47757 179 GLN A O 1
ATOM 1094 N N . THR A 1 147 ? 31.96602 23.15251 -122.62399 1.000 59.87900 180 THR A N 1
ATOM 1095 C CA . THR A 1 147 ? 32.39938 24.54388 -122.67270 1.000 58.54451 180 THR A CA 1
ATOM 1096 C C . THR A 1 147 ? 32.88944 25.03107 -121.31351 1.000 57.31292 180 THR A C 1
ATOM 1097 O O . THR A 1 147 ? 33.81864 25.84425 -121.24593 1.000 56.18616 180 THR A O 1
ATOM 1101 N N . THR A 1 148 ? 32.29242 24.54169 -120.22623 1.000 58.51117 181 THR A N 1
ATOM 1102 C CA . THR A 1 148 ? 32.60075 25.01470 -118.88250 1.000 57.05715 181 THR A CA 1
ATOM 1103 C C . THR A 1 148 ? 33.33747 23.98342 -118.03300 1.000 58.84787 181 THR A C 1
ATOM 1104 O O . THR A 1 148 ? 33.49767 24.19748 -116.82535 1.000 59.57552 181 THR A O 1
ATOM 1108 N N . ASP A 1 149 ? 33.78826 22.87581 -118.62879 1.000 60.28591 182 ASP A N 1
ATOM 1109 C CA . ASP A 1 149 ? 34.51049 21.81761 -117.91100 1.000 61.88075 182 ASP A CA 1
ATOM 1110 C C . ASP A 1 149 ? 33.71151 21.29674 -116.71622 1.000 60.30306 182 ASP A C 1
ATOM 1111 O O . ASP A 1 149 ? 34.21789 21.18029 -115.59846 1.000 59.13534 182 ASP A O 1
ATOM 1116 N N . GLY A 1 150 ? 32.43677 20.99933 -116.96012 1.000 59.20561 183 GLY A N 1
ATOM 1117 C CA . GLY A 1 150 ? 31.57726 20.43145 -115.94656 1.000 58.67907 183 GLY A CA 1
ATOM 1118 C C . GLY A 1 150 ? 31.05395 21.40540 -114.91987 1.000 57.03634 183 GLY A C 1
ATOM 1119 O O . GLY A 1 150 ? 30.15516 21.04012 -114.15018 1.000 56.73339 183 GLY A O 1
ATOM 1120 N N . LYS A 1 151 ? 31.57315 22.63511 -114.88271 1.000 55.05255 184 LYS A N 1
ATOM 1121 C CA . LYS A 1 151 ? 31.10350 23.59950 -113.89470 1.000 56.23563 184 LYS A CA 1
ATOM 1122 C C . LYS A 1 151 ? 29.64761 23.97177 -114.12648 1.000 55.70625 184 LYS A C 1
ATOM 1123 O O . LYS A 1 151 ? 28.94163 24.33416 -113.17846 1.000 54.99758 184 LYS A O 1
ATOM 1129 N N . LEU A 1 152 ? 29.18269 23.88255 -115.37304 1.000 56.28838 185 LEU A N 1
ATOM 1130 C CA . LEU A 1 152 ? 27.78722 24.10965 -115.73362 1.000 55.63724 185 LEU A CA 1
ATOM 1131 C C . LEU A 1 152 ? 27.32376 22.85707 -116.46846 1.000 57.42251 185 LEU A C 1
ATOM 1132 O O . LEU A 1 152 ? 27.28620 22.82624 -117.70776 1.000 57.10997 185 LEU A O 1
ATOM 1137 N N . PRO A 1 153 ? 26.97270 21.79720 -115.73561 1.000 59.08172 186 PRO A N 1
ATOM 1138 C CA . PRO A 1 153 ? 26.63895 20.52111 -116.37842 1.000 60.30470 186 PRO A CA 1
ATOM 1139 C C . PRO A 1 153 ? 25.25609 20.48333 -117.00179 1.000 64.09873 186 PRO A C 1
ATOM 1140 O O . PRO A 1 153 ? 24.90157 19.47342 -117.62118 1.000 64.47234 186 PRO A O 1
ATOM 1144 N N . GLU A 1 154 ? 24.47489 21.54877 -116.86223 1.000 60.05572 187 GLU A N 1
ATOM 1145 C CA . GLU A 1 154 ? 23.09238 21.54395 -117.31109 1.000 61.53318 187 GLU A CA 1
ATOM 1146 C C . GLU A 1 154 ? 22.67169 22.97462 -117.60311 1.000 59.18830 187 GLU A C 1
ATOM 1147 O O . GLU A 1 154 ? 22.92589 23.87291 -116.79565 1.000 57.80060 187 GLU A O 1
ATOM 1153 N N . VAL A 1 155 ? 22.03416 23.18243 -118.75334 1.000 58.18110 188 VAL A N 1
ATOM 1154 C CA . VAL A 1 155 ? 21.49179 24.49147 -119.09718 1.000 55.61804 188 VAL A CA 1
ATOM 1155 C C . VAL A 1 155 ? 20.06845 24.56863 -118.57420 1.000 56.60268 188 VAL A C 1
ATOM 1156 O O . VAL A 1 155 ? 19.77862 25.31403 -117.63309 1.000 57.30506 188 VAL A O 1
ATOM 1160 N N . THR A 1 156 ? 19.17422 23.79607 -119.17831 1.000 57.37965 189 THR A N 1
ATOM 1161 C CA . THR A 1 156 ? 17.76911 23.80960 -118.81815 1.000 60.62713 189 THR A CA 1
ATOM 1162 C C . THR A 1 156 ? 17.27746 22.37811 -118.66678 1.000 64.93264 189 THR A C 1
ATOM 1163 O O . THR A 1 156 ? 17.87187 21.43330 -119.19343 1.000 65.21955 189 THR A O 1
ATOM 1167 N N . LYS A 1 157 ? 16.17968 22.22923 -117.93041 1.000 66.88555 190 LYS A N 1
ATOM 1168 C CA . LYS A 1 157 ? 15.53523 20.93567 -117.75953 1.000 69.55860 190 LYS A CA 1
ATOM 1169 C C . LYS A 1 157 ? 14.44215 20.67930 -118.78553 1.000 70.26355 190 LYS A C 1
ATOM 1170 O O . LYS A 1 157 ? 13.96505 19.54432 -118.88852 1.000 71.01593 190 LYS A O 1
ATOM 1176 N N . ASP A 1 158 ? 14.04602 21.69460 -119.54848 1.000 70.98894 191 ASP A N 1
ATOM 1177 C CA . ASP A 1 158 ? 12.98168 21.54769 -120.52866 1.000 74.72883 191 ASP A CA 1
ATOM 1178 C C . ASP A 1 158 ? 13.04373 22.71159 -121.50528 1.000 74.63806 191 ASP A C 1
ATOM 1179 O O . ASP A 1 158 ? 13.52016 23.79895 -121.16847 1.000 73.34282 191 ASP A O 1
ATOM 1184 N N . VAL A 1 159 ? 12.55685 22.46672 -122.71733 1.000 75.87251 192 VAL A N 1
ATOM 1185 C CA . VAL A 1 159 ? 12.46580 23.47856 -123.76106 1.000 77.37041 192 VAL A CA 1
ATOM 1186 C C . VAL A 1 159 ? 11.00507 23.53912 -124.17965 1.000 80.42256 192 VAL A C 1
ATOM 1187 O O . VAL A 1 159 ? 10.49017 22.59957 -124.79949 1.000 80.46113 192 VAL A O 1
ATOM 1191 N N . GLU A 1 160 ? 10.33076 24.63698 -123.83110 1.000 82.76225 193 GLU A N 1
ATOM 1192 C CA . GLU A 1 160 ? 8.89603 24.73028 -124.07656 1.000 84.73974 193 GLU A CA 1
ATOM 1193 C C . GLU A 1 160 ? 8.59097 24.97752 -125.54869 1.000 83.20329 193 GLU A C 1
ATOM 1194 O O . GLU A 1 160 ? 7.64967 24.39286 -126.09681 1.000 83.40202 193 GLU A O 1
ATOM 1200 N N . ARG A 1 161 ? 9.36767 25.83723 -126.19979 1.000 79.20403 194 ARG A N 1
ATOM 1201 C CA . ARG A 1 161 ? 9.16716 26.17323 -127.60236 1.000 75.43833 194 ARG A CA 1
ATOM 1202 C C . ARG A 1 161 ? 10.18269 25.40095 -128.43544 1.000 75.71470 194 ARG A C 1
ATOM 1203 O O . ARG A 1 161 ? 11.39116 25.62884 -128.31836 1.000 75.47779 194 ARG A O 1
ATOM 1211 N N . THR A 1 162 ? 9.68888 24.50970 -129.29069 1.000 77.78201 195 THR A N 1
ATOM 1212 C CA . THR A 1 162 ? 10.52335 23.52344 -129.96158 1.000 77.74803 195 THR A CA 1
ATOM 1213 C C . THR A 1 162 ? 10.73150 23.79749 -131.44192 1.000 76.11482 195 THR A C 1
ATOM 1214 O O . THR A 1 162 ? 11.74909 23.37829 -131.99713 1.000 74.77160 195 THR A O 1
ATOM 1218 N N . ASP A 1 163 ? 9.79352 24.48491 -132.09067 1.000 77.26724 196 ASP A N 1
ATOM 1219 C CA . ASP A 1 163 ? 9.80663 24.69177 -133.53144 1.000 79.34922 196 ASP A CA 1
ATOM 1220 C C . ASP A 1 163 ? 10.58595 25.93686 -133.95147 1.000 73.20941 196 ASP A C 1
ATOM 1221 O O . ASP A 1 163 ? 10.38303 26.43693 -135.06449 1.000 76.00173 196 ASP A O 1
ATOM 1226 N N . GLY A 1 164 ? 11.47186 26.44240 -133.09602 1.000 68.63307 197 GLY A N 1
ATOM 1227 C CA . GLY A 1 164 ? 12.21900 27.64310 -133.41761 1.000 63.56989 197 GLY A CA 1
ATOM 1228 C C . GLY A 1 164 ? 13.71621 27.50757 -133.22860 1.000 60.68137 197 GLY A C 1
ATOM 1229 O O . GLY A 1 164 ? 14.24097 26.39403 -133.13194 1.000 63.69796 197 GLY A O 1
ATOM 1230 N N . ALA A 1 165 ? 14.41499 28.63806 -133.18680 1.000 57.16264 198 ALA A N 1
ATOM 1231 C CA . ALA A 1 165 ? 15.85563 28.66868 -132.98215 1.000 55.52092 198 ALA A CA 1
ATOM 1232 C C . ALA A 1 165 ? 16.16020 28.91551 -131.51104 1.000 53.68459 198 ALA A C 1
ATOM 1233 O O . ALA A 1 165 ? 15.47417 29.70020 -130.84975 1.000 54.24730 198 ALA A O 1
ATOM 1235 N N . LEU A 1 166 ? 17.19368 28.24421 -131.00459 1.000 52.19119 199 LEU A N 1
ATOM 1236 C CA . LEU A 1 166 ? 17.63047 28.37978 -129.61864 1.000 50.56123 199 LEU A CA 1
ATOM 1237 C C . LEU A 1 166 ? 19.04378 28.94170 -129.59302 1.000 49.94547 199 LEU A C 1
ATOM 1238 O O . LEU A 1 166 ? 19.96912 28.32779 -130.13581 1.000 50.18464 199 LEU A O 1
ATOM 1243 N N . LEU A 1 167 ? 19.20963 30.10146 -128.96582 1.000 47.27258 200 LEU A N 1
ATOM 1244 C CA . LEU A 1 167 ? 20.52574 30.67645 -128.72404 1.000 46.25560 200 LEU A CA 1
ATOM 1245 C C . LEU A 1 167 ? 20.94202 30.34880 -127.29613 1.000 45.44694 200 LEU A C 1
ATOM 1246 O O . LEU A 1 167 ? 20.26477 30.74676 -126.34226 1.000 45.32991 200 LEU A O 1
ATOM 1251 N N . VAL A 1 168 ? 22.04636 29.62293 -127.14996 1.000 45.17327 201 VAL A N 1
ATOM 1252 C CA . VAL A 1 168 ? 22.51292 29.15757 -125.84953 1.000 43.34207 201 VAL A CA 1
ATOM 1253 C C . VAL A 1 168 ? 23.87966 29.76926 -125.58054 1.000 43.97367 201 VAL A C 1
ATOM 1254 O O . VAL A 1 168 ? 24.81784 29.58284 -126.36634 1.000 45.75387 201 VAL A O 1
ATOM 1258 N N . ASN A 1 169 ? 23.98511 30.50701 -124.48150 1.000 43.20464 202 ASN A N 1
ATOM 1259 C CA . ASN A 1 169 ? 25.25244 31.01687 -123.97663 1.000 43.25267 202 ASN A CA 1
ATOM 1260 C C . ASN A 1 169 ? 25.56891 30.27090 -122.68781 1.000 43.79923 202 ASN A C 1
ATOM 1261 O O . ASN A 1 169 ? 24.76233 30.27685 -121.75157 1.000 42.76509 202 ASN A O 1
ATOM 1266 N N . ALA A 1 170 ? 26.71856 29.60533 -122.65319 1.000 43.15772 203 ALA A N 1
ATOM 1267 C CA . ALA A 1 170 ? 27.17108 28.87906 -121.47595 1.000 43.23084 203 ALA A CA 1
ATOM 1268 C C . ALA A 1 170 ? 28.40731 29.56545 -120.91473 1.000 44.75696 203 ALA A C 1
ATOM 1269 O O . ALA A 1 170 ? 29.35724 29.84920 -121.65215 1.000 45.15530 203 ALA A O 1
ATOM 1271 N N . MET A 1 171 ? 28.39805 29.81947 -119.61137 1.000 44.22037 204 MET A N 1
ATOM 1272 C CA . MET A 1 171 ? 29.44367 30.60524 -118.98044 1.000 44.85734 204 MET A CA 1
ATOM 1273 C C . MET A 1 171 ? 29.86915 29.96545 -117.67014 1.000 44.34303 204 MET A C 1
ATOM 1274 O O . MET A 1 171 ? 29.06602 29.34521 -116.96836 1.000 43.48792 204 MET A O 1
ATOM 1279 N N . PHE A 1 172 ? 31.15444 30.11549 -117.36054 1.000 45.53303 205 PHE A N 1
ATOM 1280 C CA . PHE A 1 172 ? 31.69618 29.81217 -116.04321 1.000 45.71414 205 PHE A CA 1
ATOM 1281 C C . PHE A 1 172 ? 32.60846 30.95315 -115.62956 1.000 45.79672 205 PHE A C 1
ATOM 1282 O O . PHE A 1 172 ? 33.55062 31.29081 -116.35324 1.000 48.07927 205 PHE A O 1
ATOM 1290 N N . PHE A 1 173 ? 32.32649 31.54938 -114.47626 1.000 44.09169 206 PHE A N 1
ATOM 1291 C CA . PHE A 1 173 ? 33.12511 32.65189 -113.96516 1.000 45.43833 206 PHE A CA 1
ATOM 1292 C C . PHE A 1 173 ? 33.52477 32.35511 -112.52815 1.000 44.64365 206 PHE A C 1
ATOM 1293 O O . PHE A 1 173 ? 32.66771 32.05308 -111.69111 1.000 43.69400 206 PHE A O 1
ATOM 1301 N N . LYS A 1 174 ? 34.82152 32.44768 -112.24541 1.000 45.19424 207 LYS A N 1
ATOM 1302 C CA . LYS A 1 174 ? 35.35856 32.19719 -110.90945 1.000 46.29137 207 LYS A CA 1
ATOM 1303 C C . LYS A 1 174 ? 36.28866 33.34306 -110.53494 1.000 46.20892 207 LYS A C 1
ATOM 1304 O O . LYS A 1 174 ? 37.41724 33.42458 -111.05077 1.000 48.66124 207 LYS A O 1
ATOM 1310 N N . PRO A 1 175 ? 35.85392 34.24993 -109.66382 1.000 44.08553 208 PRO A N 1
ATOM 1311 C CA . PRO A 1 175 ? 36.71897 35.36961 -109.27192 1.000 47.65444 208 PRO A CA 1
ATOM 1312 C C . PRO A 1 175 ? 37.95921 34.88323 -108.53519 1.000 46.40325 208 PRO A C 1
ATOM 1313 O O . PRO A 1 175 ? 37.87903 34.06810 -107.61226 1.000 44.56556 208 PRO A O 1
ATOM 1317 N N . HIS A 1 176 ? 39.11188 35.40224 -108.94760 1.000 47.56660 209 HIS A N 1
ATOM 1318 C CA . HIS A 1 176 ? 40.39032 35.12294 -108.30535 1.000 50.01088 209 HIS A CA 1
ATOM 1319 C C . HIS A 1 176 ? 40.77414 36.37592 -107.52873 1.000 49.49545 209 HIS A C 1
ATOM 1320 O O . HIS A 1 176 ? 41.12619 37.39971 -108.12613 1.000 48.41759 209 HIS A O 1
ATOM 1327 N N . TRP A 1 177 ? 40.67387 36.30134 -106.20359 1.000 46.83200 210 TRP A N 1
ATOM 1328 C CA . TRP A 1 177 ? 40.85061 37.48207 -105.36971 1.000 47.19569 210 TRP A CA 1
ATOM 1329 C C . TRP A 1 177 ? 42.29257 37.96859 -105.41010 1.000 48.36219 210 TRP A C 1
ATOM 1330 O O . TRP A 1 177 ? 43.23543 37.17392 -105.46932 1.000 49.59621 210 TRP A O 1
ATOM 1341 N N . ASP A 1 178 ? 42.46256 39.29095 -105.36826 1.000 47.97501 211 ASP A N 1
ATOM 1342 C CA . ASP A 1 178 ? 43.80343 39.84461 -105.23996 1.000 52.12271 211 ASP A CA 1
ATOM 1343 C C . ASP A 1 178 ? 44.43665 39.46921 -103.90536 1.000 52.15676 211 ASP A C 1
ATOM 1344 O O . ASP A 1 178 ? 45.66571 39.49515 -103.78326 1.000 54.82329 211 ASP A O 1
ATOM 1349 N N . GLU A 1 179 ? 43.62381 39.13168 -102.90334 1.000 51.42842 212 GLU A N 1
ATOM 1350 C CA . GLU A 1 179 ? 44.09664 38.61704 -101.62043 1.000 56.87726 212 GLU A CA 1
ATOM 1351 C C . GLU A 1 179 ? 43.22769 37.42166 -101.24465 1.000 54.95590 212 GLU A C 1
ATOM 1352 O O . GLU A 1 179 ? 42.04676 37.58825 -100.91939 1.000 51.89898 212 GLU A O 1
ATOM 1358 N N . LYS A 1 180 ? 43.80943 36.22378 -101.28466 1.000 54.71781 213 LYS A N 1
ATOM 1359 C CA . LYS A 1 180 ? 43.03701 34.99872 -101.11812 1.000 53.91330 213 LYS A CA 1
ATOM 1360 C C . LYS A 1 180 ? 42.49322 34.85109 -99.70103 1.000 52.42597 213 LYS A C 1
ATOM 1361 O O . LYS A 1 180 ? 43.03531 35.39693 -98.73763 1.000 56.39318 213 LYS A O 1
ATOM 1367 N N . PHE A 1 181 ? 41.39521 34.10989 -99.59021 1.000 51.06358 214 PHE A N 1
ATOM 1368 C CA . PHE A 1 181 ? 40.93570 33.60185 -98.30848 1.000 50.31553 214 PHE A CA 1
ATOM 1369 C C . PHE A 1 181 ? 41.75025 32.36585 -97.93959 1.000 54.11210 214 PHE A C 1
ATOM 1370 O O . PHE A 1 181 ? 42.16465 31.59239 -98.80690 1.000 54.76582 214 PHE A O 1
ATOM 1378 N N . HIS A 1 182 ? 41.98824 32.18456 -96.64295 1.000 58.30294 215 HIS A N 1
ATOM 1379 C CA . HIS A 1 182 ? 42.64921 30.97665 -96.16502 1.000 62.18759 215 HIS A CA 1
ATOM 1380 C C . HIS A 1 182 ? 41.66894 29.81016 -96.18315 1.000 62.05832 215 HIS A C 1
ATOM 1381 O O . HIS A 1 182 ? 40.55718 29.91731 -95.65786 1.000 60.63521 215 HIS A O 1
ATOM 1388 N N . HIS A 1 183 ? 42.08007 28.69494 -96.79009 1.000 65.79379 216 HIS A N 1
ATOM 1389 C CA . HIS A 1 183 ? 41.17736 27.56187 -96.97245 1.000 66.20005 216 HIS A CA 1
ATOM 1390 C C . HIS A 1 183 ? 40.72812 26.92521 -95.66077 1.000 68.22272 216 HIS A C 1
ATOM 1391 O O . HIS A 1 183 ? 39.77265 26.14112 -95.67354 1.000 68.28049 216 HIS A O 1
ATOM 1398 N N . LYS A 1 184 ? 41.36748 27.24219 -94.53630 1.000 68.40204 217 LYS A N 1
ATOM 1399 C CA . LYS A 1 184 ? 40.91138 26.73774 -93.24721 1.000 69.82936 217 LYS A CA 1
ATOM 1400 C C . LYS A 1 184 ? 39.90486 27.65699 -92.57158 1.000 65.24152 217 LYS A C 1
ATOM 1401 O O . LYS A 1 184 ? 39.26435 27.23973 -91.59980 1.000 64.11037 217 LYS A O 1
ATOM 1407 N N . MET A 1 185 ? 39.76335 28.89521 -93.04551 1.000 62.25302 218 MET A N 1
ATOM 1408 C CA . MET A 1 185 ? 38.75747 29.81736 -92.52470 1.000 58.94483 218 MET A CA 1
ATOM 1409 C C . MET A 1 185 ? 37.41401 29.54002 -93.20691 1.000 57.48831 218 MET A C 1
ATOM 1410 O O . MET A 1 185 ? 36.78172 30.41182 -93.80200 1.000 56.50440 218 MET A O 1
ATOM 1415 N N . VAL A 1 186 ? 36.98113 28.28588 -93.10152 1.000 56.38303 219 VAL A N 1
ATOM 1416 C CA . VAL A 1 186 ? 35.80311 27.78280 -93.80034 1.000 52.06876 219 VAL A CA 1
ATOM 1417 C C . VAL A 1 186 ? 35.00839 26.91631 -92.83487 1.000 52.26504 219 VAL A C 1
ATOM 1418 O O . VAL A 1 186 ? 35.56801 26.02020 -92.19419 1.000 53.19987 219 VAL A O 1
ATOM 1422 N N . ASP A 1 187 ? 33.70972 27.18635 -92.71848 1.000 50.32053 220 ASP A N 1
ATOM 1423 C CA . ASP A 1 187 ? 32.84729 26.40023 -91.84597 1.000 51.97273 220 ASP A CA 1
ATOM 1424 C C . ASP A 1 187 ? 31.43412 26.39382 -92.41706 1.000 51.13195 220 ASP A C 1
ATOM 1425 O O . ASP A 1 187 ? 31.16218 26.98367 -93.46675 1.000 49.03007 220 ASP A O 1
ATOM 1430 N N . ASN A 1 188 ? 30.53333 25.71051 -91.71631 1.000 51.84535 221 ASN A N 1
ATOM 1431 C CA . ASN A 1 188 ? 29.15334 25.55270 -92.15200 1.000 51.99097 221 ASN A CA 1
ATOM 1432 C C . ASN A 1 188 ? 28.26117 26.50952 -91.37480 1.000 51.38585 221 ASN A C 1
ATOM 1433 O O . ASN A 1 188 ? 28.25331 26.49702 -90.14090 1.000 53.46484 221 ASN A O 1
ATOM 1438 N N . ARG A 1 189 ? 27.50408 27.32819 -92.09938 1.000 51.87351 222 ARG A N 1
ATOM 1439 C CA . ARG A 1 189 ? 26.62182 28.31305 -91.49591 1.000 50.20580 222 ARG A CA 1
ATOM 1440 C C . ARG A 1 189 ? 25.28473 28.28313 -92.22476 1.000 51.03770 222 ARG A C 1
ATOM 1441 O O . ARG A 1 189 ? 25.06505 27.47609 -93.13294 1.000 53.97547 222 ARG A O 1
ATOM 1449 N N . GLY A 1 190 ? 24.37941 29.16560 -91.81276 1.000 49.94989 223 GLY A N 1
ATOM 1450 C CA . GLY A 1 190 ? 23.06032 29.27414 -92.41049 1.000 51.95639 223 GLY A CA 1
ATOM 1451 C C . GLY A 1 190 ? 22.93202 30.53199 -93.25950 1.000 51.88262 223 GLY A C 1
ATOM 1452 O O . GLY A 1 190 ? 23.31242 31.62157 -92.82936 1.000 51.86230 223 GLY A O 1
ATOM 1453 N N . PHE A 1 191 ? 22.40106 30.35404 -94.46638 1.000 52.77678 224 PHE A N 1
ATOM 1454 C CA . PHE A 1 191 ? 22.05477 31.46066 -95.35185 1.000 52.45904 224 PHE A CA 1
ATOM 1455 C C . PHE A 1 191 ? 20.55792 31.70802 -95.24989 1.000 53.73467 224 PHE A C 1
ATOM 1456 O O . PHE A 1 191 ? 19.75701 30.82219 -95.56609 1.000 56.46279 224 PHE A O 1
ATOM 1464 N N . MET A 1 192 ? 20.18100 32.90476 -94.81490 1.000 51.76829 225 MET A N 1
ATOM 1465 C CA . MET A 1 192 ? 18.76960 33.24525 -94.67517 1.000 55.18093 225 MET A CA 1
ATOM 1466 C C . MET A 1 192 ? 18.28161 33.80609 -96.00286 1.000 55.34056 225 MET A C 1
ATOM 1467 O O . MET A 1 192 ? 18.51291 34.97477 -96.32162 1.000 53.75834 225 MET A O 1
ATOM 1472 N N . VAL A 1 193 ? 17.61885 32.95481 -96.78917 1.000 56.35177 226 VAL A N 1
ATOM 1473 C CA . VAL A 1 193 ? 16.97547 33.41344 -98.01768 1.000 56.88448 226 VAL A CA 1
ATOM 1474 C C . VAL A 1 193 ? 15.91085 34.45161 -97.68972 1.000 58.77892 226 VAL A C 1
ATOM 1475 O O . VAL A 1 193 ? 15.81296 35.49894 -98.34023 1.000 56.38244 226 VAL A O 1
ATOM 1479 N N . THR A 1 194 ? 15.08491 34.16270 -96.68607 1.000 61.78621 227 THR A N 1
ATOM 1480 C CA . THR A 1 194 ? 14.17320 35.11930 -96.07410 1.000 64.40680 227 THR A CA 1
ATOM 1481 C C . THR A 1 194 ? 14.32356 35.04503 -94.55769 1.000 68.69158 227 THR A C 1
ATOM 1482 O O . THR A 1 194 ? 15.17545 34.32696 -94.02610 1.000 71.47564 227 THR A O 1
ATOM 1486 N N . ARG A 1 195 ? 13.48565 35.80694 -93.85524 1.000 72.39906 228 ARG A N 1
ATOM 1487 C CA . ARG A 1 195 ? 13.45328 35.74316 -92.40039 1.000 75.37745 228 ARG A CA 1
ATOM 1488 C C . ARG A 1 195 ? 12.89596 34.42771 -91.87893 1.000 76.57938 228 ARG A C 1
ATOM 1489 O O . ARG A 1 195 ? 13.12959 34.08598 -90.71381 1.000 76.04173 228 ARG A O 1
ATOM 1497 N N . SER A 1 196 ? 12.19016 33.67333 -92.71801 1.000 75.55130 229 SER A N 1
ATOM 1498 C CA . SER A 1 196 ? 11.54343 32.43779 -92.29863 1.000 77.13367 229 SER A CA 1
ATOM 1499 C C . SER A 1 196 ? 12.09964 31.20301 -92.99322 1.000 77.14961 229 SER A C 1
ATOM 1500 O O . SER A 1 196 ? 11.55754 30.10704 -92.80613 1.000 81.32671 229 SER A O 1
ATOM 1503 N N . TYR A 1 197 ? 13.15476 31.34358 -93.79203 1.000 72.65997 230 TYR A N 1
ATOM 1504 C CA . TYR A 1 197 ? 13.64152 30.24756 -94.62464 1.000 71.56986 230 TYR A CA 1
ATOM 1505 C C . TYR A 1 197 ? 15.16096 30.33623 -94.66386 1.000 67.17021 230 TYR A C 1
ATOM 1506 O O . TYR A 1 197 ? 15.71601 31.29427 -95.21081 1.000 64.54175 230 TYR A O 1
ATOM 1515 N N . THR A 1 198 ? 15.83013 29.33650 -94.09646 1.000 66.27808 231 THR A N 1
ATOM 1516 C CA . THR A 1 198 ? 17.28251 29.31054 -93.99689 1.000 63.59913 231 THR A CA 1
ATOM 1517 C C . THR A 1 198 ? 17.81839 28.07034 -94.69252 1.000 63.78049 231 THR A C 1
ATOM 1518 O O . THR A 1 198 ? 17.32040 26.96251 -94.46983 1.000 65.92252 231 THR A O 1
ATOM 1522 N N . VAL A 1 199 ? 18.83628 28.26065 -95.52470 1.000 61.28241 232 VAL A N 1
ATOM 1523 C CA . VAL A 1 199 ? 19.47248 27.18248 -96.26871 1.000 62.58491 232 VAL A CA 1
ATOM 1524 C C . VAL A 1 199 ? 20.86618 26.97320 -95.69677 1.000 59.40089 232 VAL A C 1
ATOM 1525 O O . VAL A 1 199 ? 21.59242 27.94170 -95.44503 1.000 58.11519 232 VAL A O 1
ATOM 1529 N N . GLY A 1 200 ? 21.23240 25.71474 -95.47634 1.000 61.41828 233 GLY A N 1
ATOM 1530 C CA . GLY A 1 200 ? 22.56356 25.40297 -94.99671 1.000 57.26979 233 GLY A CA 1
ATOM 1531 C C . GLY A 1 200 ? 23.59409 25.54455 -96.09603 1.000 56.70588 233 GLY A C 1
ATOM 1532 O O . GLY A 1 200 ? 23.46974 24.91358 -97.15042 1.000 59.42653 233 GLY A O 1
ATOM 1533 N N . VAL A 1 201 ? 24.61782 26.36917 -95.87063 1.000 53.66940 234 VAL A N 1
ATOM 1534 C CA . VAL A 1 201 ? 25.65704 26.61536 -96.86179 1.000 53.38035 234 VAL A CA 1
ATOM 1535 C C . VAL A 1 201 ? 27.01674 26.56606 -96.17948 1.000 50.48294 234 VAL A C 1
ATOM 1536 O O . VAL A 1 201 ? 27.12896 26.51719 -94.95441 1.000 53.59962 234 VAL A O 1
ATOM 1540 N N . THR A 1 202 ? 28.05448 26.57869 -97.00310 1.000 50.54406 235 THR A N 1
ATOM 1541 C CA . THR A 1 202 ? 29.42888 26.71049 -96.55476 1.000 47.32147 235 THR A CA 1
ATOM 1542 C C . THR A 1 202 ? 29.85625 28.15706 -96.74644 1.000 46.66126 235 THR A C 1
ATOM 1543 O O . THR A 1 202 ? 29.54061 28.77475 -97.76573 1.000 46.96626 235 THR A O 1
ATOM 1547 N N . MET A 1 203 ? 30.55775 28.70431 -95.76235 1.000 48.69166 236 MET A N 1
ATOM 1548 C CA . MET A 1 203 ? 30.98756 30.09005 -95.82852 1.000 47.90682 236 MET A CA 1
ATOM 1549 C C . MET A 1 203 ? 32.49196 30.19258 -95.64827 1.000 47.03347 236 MET A C 1
ATOM 1550 O O . MET A 1 203 ? 33.10846 29.40209 -94.92991 1.000 48.64326 236 MET A O 1
ATOM 1555 N N . MET A 1 204 ? 33.06804 31.18313 -96.31678 1.000 47.77828 237 MET A N 1
ATOM 1556 C CA . MET A 1 204 ? 34.47692 31.51224 -96.20546 1.000 47.20661 237 MET A CA 1
ATOM 1557 C C . MET A 1 204 ? 34.62004 32.89083 -95.57648 1.000 45.38637 237 MET A C 1
ATOM 1558 O O . MET A 1 204 ? 33.78488 33.77729 -95.78037 1.000 44.98322 237 MET A O 1
ATOM 1563 N N . HIS A 1 205 ? 35.67827 33.05955 -94.79451 1.000 47.41833 238 HIS A N 1
ATOM 1564 C CA . HIS A 1 205 ? 35.83938 34.24115 -93.96560 1.000 46.80684 238 HIS A CA 1
ATOM 1565 C C . HIS A 1 205 ? 37.24001 34.80668 -94.13156 1.000 48.00369 238 HIS A C 1
ATOM 1566 O O . HIS A 1 205 ? 38.22608 34.06381 -94.13388 1.000 51.18693 238 HIS A O 1
ATOM 1573 N N . ARG A 1 206 ? 37.31927 36.12721 -94.26047 1.000 48.31654 239 ARG A N 1
ATOM 1574 C CA . ARG A 1 206 ? 38.59486 36.82201 -94.33299 1.000 50.13237 239 ARG A CA 1
ATOM 1575 C C . ARG A 1 206 ? 38.38596 38.23623 -93.81988 1.000 50.05203 239 ARG A C 1
ATOM 1576 O O . ARG A 1 206 ? 37.32048 38.82623 -94.02012 1.000 48.95766 239 ARG A O 1
ATOM 1584 N N . THR A 1 207 ? 39.39831 38.76568 -93.14444 1.000 50.96192 240 THR A N 1
ATOM 1585 C CA . THR A 1 207 ? 39.39499 40.14295 -92.67994 1.000 51.76743 240 THR A CA 1
ATOM 1586 C C . THR A 1 207 ? 40.58463 40.86809 -93.29159 1.000 51.89747 240 THR A C 1
ATOM 1587 O O . THR A 1 207 ? 41.71020 40.36085 -93.25557 1.000 50.58672 240 THR A O 1
ATOM 1591 N N . GLY A 1 208 ? 40.33342 42.04153 -93.85657 1.000 52.68641 241 GLY A N 1
ATOM 1592 C CA . GLY A 1 208 ? 41.39175 42.78056 -94.51141 1.000 52.63373 241 GLY A CA 1
ATOM 1593 C C . GLY A 1 208 ? 40.96584 44.19951 -94.80928 1.000 53.34034 241 GLY A C 1
ATOM 1594 O O . GLY A 1 208 ? 39.90502 44.65596 -94.37779 1.000 54.36787 241 GLY A O 1
ATOM 1595 N N . LEU A 1 209 ? 41.82384 44.90009 -95.54676 1.000 54.07665 242 LEU A N 1
ATOM 1596 C CA . LEU A 1 209 ? 41.55670 46.27376 -95.95306 1.000 56.19980 242 LEU A CA 1
ATOM 1597 C C . LEU A 1 209 ? 40.82941 46.26628 -97.29031 1.000 54.71675 242 LEU A C 1
ATOM 1598 O O . LEU A 1 209 ? 41.35284 45.75398 -98.28502 1.000 53.41766 242 LEU A O 1
ATOM 1603 N N . TYR A 1 210 ? 39.62072 46.82331 -97.30300 1.000 55.98679 243 TYR A N 1
ATOM 1604 C CA . TYR A 1 210 ? 38.78568 46.89636 -98.49158 1.000 53.91198 243 TYR A CA 1
ATOM 1605 C C . TYR A 1 210 ? 38.16012 48.27844 -98.58468 1.000 57.53500 243 TYR A C 1
ATOM 1606 O O . TYR A 1 210 ? 37.88565 48.91928 -97.56647 1.000 60.10937 243 TYR A O 1
ATOM 1615 N N . ASN A 1 211 ? 37.93425 48.73282 -99.81600 1.000 58.63643 244 ASN A N 1
ATOM 1616 C CA . ASN A 1 211 ? 37.12950 49.92902 -100.01639 1.000 60.17790 244 ASN A CA 1
ATOM 1617 C C . ASN A 1 211 ? 35.71152 49.66177 -99.53818 1.000 56.94919 244 ASN A C 1
ATOM 1618 O O . ASN A 1 211 ? 35.06652 48.70420 -99.97264 1.000 54.98357 244 ASN A O 1
ATOM 1623 N N . TYR A 1 212 ? 35.22756 50.51256 -98.64023 1.000 60.11351 245 TYR A N 1
ATOM 1624 C CA . TYR A 1 212 ? 34.00177 50.23801 -97.91051 1.000 58.54353 245 TYR A CA 1
ATOM 1625 C C . TYR A 1 212 ? 33.23035 51.53121 -97.70497 1.000 59.82034 245 TYR A C 1
ATOM 1626 O O . TYR A 1 212 ? 33.82612 52.59412 -97.50658 1.000 61.69448 245 TYR A O 1
ATOM 1635 N N . TYR A 1 213 ? 31.90367 51.43436 -97.75344 1.000 58.89957 246 TYR A N 1
ATOM 1636 C CA . TYR A 1 213 ? 31.03977 52.55236 -97.40326 1.000 61.28985 246 TYR A CA 1
ATOM 1637 C C . TYR A 1 213 ? 29.83932 52.03771 -96.62865 1.000 62.14504 246 TYR A C 1
ATOM 1638 O O . TYR A 1 213 ? 29.21118 51.05157 -97.02579 1.000 57.87268 246 TYR A O 1
ATOM 1647 N N . ASP A 1 214 ? 29.53136 52.71356 -95.52719 1.000 64.70125 247 ASP A N 1
ATOM 1648 C CA . ASP A 1 214 ? 28.42346 52.36452 -94.64841 1.000 66.74956 247 ASP A CA 1
ATOM 1649 C C . ASP A 1 214 ? 27.40344 53.49435 -94.72261 1.000 69.55574 247 ASP A C 1
ATOM 1650 O O . ASP A 1 214 ? 27.65994 54.60177 -94.23798 1.000 77.48271 247 ASP A O 1
ATOM 1655 N N . ASP A 1 215 ? 26.25253 53.21612 -95.33157 1.000 69.32647 248 ASP A N 1
ATOM 1656 C CA . ASP A 1 215 ? 25.19895 54.21528 -95.51150 1.000 71.40988 248 ASP A CA 1
ATOM 1657 C C . ASP A 1 215 ? 24.21205 54.10046 -94.35676 1.000 73.89867 248 ASP A C 1
ATOM 1658 O O . ASP A 1 215 ? 23.27299 53.30427 -94.39072 1.000 71.74150 248 ASP A O 1
ATOM 1663 N N . GLU A 1 216 ? 24.43219 54.90588 -93.31230 1.000 79.65509 249 GLU A N 1
ATOM 1664 C CA . GLU A 1 216 ? 23.52787 54.88429 -92.16630 1.000 83.05605 249 GLU A CA 1
ATOM 1665 C C . GLU A 1 216 ? 22.13574 55.36912 -92.54551 1.000 80.50191 249 GLU A C 1
ATOM 1666 O O . GLU A 1 216 ? 21.14565 54.94929 -91.93541 1.000 80.14364 249 GLU A O 1
ATOM 1672 N N . LYS A 1 217 ? 22.04071 56.24609 -93.54595 1.000 81.40540 250 LYS A N 1
ATOM 1673 C CA . LYS A 1 217 ? 20.74174 56.75928 -93.96512 1.000 79.08817 250 LYS A CA 1
ATOM 1674 C C . LYS A 1 217 ? 19.92216 55.67406 -94.65110 1.000 76.04066 250 LYS A C 1
ATOM 1675 O O . LYS A 1 217 ? 18.74778 55.46608 -94.32461 1.000 76.33530 250 LYS A O 1
ATOM 1681 N N . GLU A 1 218 ? 20.52980 54.96494 -95.59755 1.000 73.49142 251 GLU A N 1
ATOM 1682 C CA . GLU A 1 218 ? 19.84931 53.92110 -96.34963 1.000 70.84047 251 GLU A CA 1
ATOM 1683 C C . GLU A 1 218 ? 19.99133 52.53823 -95.72606 1.000 67.52119 251 GLU A C 1
ATOM 1684 O O . GLU A 1 218 ? 19.41350 51.57801 -96.25001 1.000 62.59693 251 GLU A O 1
ATOM 1690 N N . LYS A 1 219 ? 20.76016 52.41385 -94.64312 1.000 68.48571 252 LYS A N 1
ATOM 1691 C CA . LYS A 1 219 ? 20.90476 51.16496 -93.89634 1.000 64.90136 252 LYS A CA 1
ATOM 1692 C C . LYS A 1 219 ? 21.35923 50.02952 -94.81760 1.000 59.35313 252 LYS A C 1
ATOM 1693 O O . LYS A 1 219 ? 20.72518 48.97676 -94.92415 1.000 57.85856 252 LYS A O 1
ATOM 1699 N N . LEU A 1 220 ? 22.48779 50.26763 -95.48336 1.000 58.09887 253 LEU A N 1
ATOM 1700 C CA . LEU A 1 220 ? 23.07164 49.30423 -96.40367 1.000 55.66725 253 LEU A CA 1
ATOM 1701 C C . LEU A 1 220 ? 24.58881 49.35159 -96.29967 1.000 54.45853 253 LEU A C 1
ATOM 1702 O O . LEU A 1 220 ? 25.17589 50.35978 -95.89823 1.000 56.60747 253 LEU A O 1
ATOM 1707 N N . GLN A 1 221 ? 25.21734 48.24118 -96.67537 1.000 51.51865 254 GLN A N 1
ATOM 1708 C CA . GLN A 1 221 ? 26.66599 48.13483 -96.74959 1.000 52.19456 254 GLN A CA 1
ATOM 1709 C C . GLN A 1 221 ? 27.06903 47.88777 -98.19389 1.000 50.43530 254 GLN A C 1
ATOM 1710 O O . GLN A 1 221 ? 26.38916 47.15509 -98.91872 1.000 47.61091 254 GLN A O 1
ATOM 1716 N N . ILE A 1 222 ? 28.19138 48.46905 -98.60184 1.000 50.27186 255 ILE A N 1
ATOM 1717 C CA . ILE A 1 222 ? 28.73576 48.23380 -99.93142 1.000 50.31643 255 ILE A CA 1
ATOM 1718 C C . ILE A 1 222 ? 30.24801 48.10639 -99.80690 1.000 51.02128 255 ILE A C 1
ATOM 1719 O O . ILE A 1 222 ? 30.89168 48.90265 -99.11537 1.000 51.97784 255 ILE A O 1
ATOM 1724 N N . VAL A 1 223 ? 30.80794 47.07527 -100.43740 1.000 50.64798 256 VAL A N 1
ATOM 1725 C CA . VAL A 1 223 ? 32.22779 46.76749 -100.33261 1.000 49.84180 256 VAL A CA 1
ATOM 1726 C C . VAL A 1 223 ? 32.75843 46.40764 -101.71466 1.000 48.85070 256 VAL A C 1
ATOM 1727 O O . VAL A 1 223 ? 32.04748 45.83913 -102.54866 1.000 46.91947 256 VAL A O 1
ATOM 1731 N N . GLU A 1 224 ? 34.01714 46.75746 -101.95792 1.000 49.61872 257 GLU A N 1
ATOM 1732 C CA . GLU A 1 224 ? 34.69325 46.45940 -103.21161 1.000 48.83996 257 GLU A CA 1
ATOM 1733 C C . GLU A 1 224 ? 35.80030 45.45082 -102.94669 1.000 47.79442 257 GLU A C 1
ATOM 1734 O O . GLU A 1 224 ? 36.74327 45.73947 -102.20249 1.000 49.11827 257 GLU A O 1
ATOM 1740 N N . MET A 1 225 ? 35.68225 44.27126 -103.55228 1.000 47.50418 258 MET A N 1
ATOM 1741 C CA . MET A 1 225 ? 36.70344 43.24585 -103.41844 1.000 47.36642 258 MET A CA 1
ATOM 1742 C C . MET A 1 225 ? 37.52875 43.20976 -104.69328 1.000 46.33869 258 MET A C 1
ATOM 1743 O O . MET A 1 225 ? 37.03029 42.74138 -105.72792 1.000 46.23707 258 MET A O 1
ATOM 1748 N N . PRO A 1 226 ? 38.77175 43.68549 -104.67882 1.000 48.20064 259 PRO A N 1
ATOM 1749 C CA . PRO A 1 226 ? 39.58375 43.65784 -105.90076 1.000 46.79126 259 PRO A CA 1
ATOM 1750 C C . PRO A 1 226 ? 39.88279 42.23260 -106.33434 1.000 47.03540 259 PRO A C 1
ATOM 1751 O O . PRO A 1 226 ? 40.15262 41.35655 -105.50914 1.000 47.55843 259 PRO A O 1
ATOM 1755 N N . LEU A 1 227 ? 39.82587 42.00397 -107.64432 1.000 47.69383 260 LEU A N 1
ATOM 1756 C CA . LEU A 1 227 ? 40.20756 40.71624 -108.19600 1.000 48.92801 260 LEU A CA 1
ATOM 1757 C C . LEU A 1 227 ? 41.70551 40.72363 -108.49913 1.000 50.40038 260 LEU A C 1
ATOM 1758 O O . LEU A 1 227 ? 42.39139 41.73483 -108.32830 1.000 51.46123 260 LEU A O 1
ATOM 1763 N N . ALA A 1 228 ? 42.21462 39.58348 -108.96763 1.000 51.12741 261 ALA A N 1
ATOM 1764 C CA . ALA A 1 228 ? 43.65436 39.37036 -109.08799 1.000 53.81597 261 ALA A CA 1
ATOM 1765 C C . ALA A 1 228 ? 44.33566 40.48824 -109.86754 1.000 56.97149 261 ALA A C 1
ATOM 1766 O O . ALA A 1 228 ? 43.91614 40.84178 -110.97280 1.000 58.69549 261 ALA A O 1
ATOM 1768 N N . HIS A 1 229 ? 45.37919 41.05784 -109.26071 1.000 59.45351 262 HIS A N 1
ATOM 1769 C CA . HIS A 1 229 ? 46.22351 42.08877 -109.86354 1.000 59.08577 262 HIS A CA 1
ATOM 1770 C C . HIS A 1 229 ? 45.45416 43.36430 -110.17486 1.000 57.54432 262 HIS A C 1
ATOM 1771 O O . HIS A 1 229 ? 45.91198 44.18733 -110.97505 1.000 57.04510 262 HIS A O 1
ATOM 1778 N N . LYS A 1 230 ? 44.29006 43.53766 -109.54888 1.000 55.53113 263 LYS A N 1
ATOM 1779 C CA . LYS A 1 230 ? 43.49930 44.76190 -109.63265 1.000 56.53895 263 LYS A CA 1
ATOM 1780 C C . LYS A 1 230 ? 43.08508 45.09041 -111.06410 1.000 57.80836 263 LYS A C 1
ATOM 1781 O O . LYS A 1 230 ? 42.82851 46.25432 -111.38809 1.000 57.58093 263 LYS A O 1
ATOM 1787 N N . LEU A 1 231 ? 43.00790 44.07974 -111.93240 1.000 57.96412 264 LEU A N 1
ATOM 1788 C CA . LEU A 1 231 ? 42.51119 44.29328 -113.28436 1.000 61.72481 264 LEU A CA 1
ATOM 1789 C C . LEU A 1 231 ? 40.99487 44.38292 -113.32198 1.000 61.34219 264 LEU A C 1
ATOM 1790 O O . LEU A 1 231 ? 40.43728 44.92787 -114.28038 1.000 63.30841 264 LEU A O 1
ATOM 1795 N N . SER A 1 232 ? 40.32751 43.86950 -112.29456 1.000 58.96369 265 SER A N 1
ATOM 1796 C CA . SER A 1 232 ? 38.88834 43.98899 -112.14308 1.000 57.18779 265 SER A CA 1
ATOM 1797 C C . SER A 1 232 ? 38.57529 43.94235 -110.65515 1.000 54.28742 265 SER A C 1
ATOM 1798 O O . SER A 1 232 ? 39.42562 43.59059 -109.83383 1.000 53.58488 265 SER A O 1
ATOM 1801 N N . SER A 1 233 ? 37.35335 44.32953 -110.30370 1.000 52.55359 266 SER A N 1
ATOM 1802 C CA . SER A 1 233 ? 36.92755 44.28889 -108.91320 1.000 51.33648 266 SER A CA 1
ATOM 1803 C C . SER A 1 233 ? 35.49222 43.79314 -108.84663 1.000 49.18246 266 SER A C 1
ATOM 1804 O O . SER A 1 233 ? 34.70756 43.98322 -109.77938 1.000 48.75777 266 SER A O 1
ATOM 1807 N N . LEU A 1 234 ? 35.16544 43.14052 -107.73646 1.000 47.17329 267 LEU A N 1
ATOM 1808 C CA . LEU A 1 234 ? 33.81757 42.66620 -107.45275 1.000 46.21003 267 LEU A CA 1
ATOM 1809 C C . LEU A 1 234 ? 33.22570 43.52364 -106.34069 1.000 45.81836 267 LEU A C 1
ATOM 1810 O O . LEU A 1 234 ? 33.79604 43.61121 -105.24890 1.000 45.34443 267 LEU A O 1
ATOM 1815 N N . ILE A 1 235 ? 32.09955 44.16891 -106.62893 1.000 45.96305 268 ILE A N 1
ATOM 1816 C CA . ILE A 1 235 ? 31.44505 45.09382 -105.71151 1.000 45.99951 268 ILE A CA 1
ATOM 1817 C C . ILE A 1 235 ? 30.16589 44.43907 -105.21234 1.000 45.95425 268 ILE A C 1
ATOM 1818 O O . ILE A 1 235 ? 29.38833 43.90397 -106.01093 1.000 43.76629 268 ILE A O 1
ATOM 1823 N N . ILE A 1 236 ? 29.93718 44.49047 -103.90052 1.000 45.49622 269 ILE A N 1
ATOM 1824 C CA . ILE A 1 236 ? 28.77689 43.85644 -103.28304 1.000 44.64547 269 ILE A CA 1
ATOM 1825 C C . ILE A 1 236 ? 27.96331 44.90985 -102.54468 1.000 45.24232 269 ILE A C 1
ATOM 1826 O O . ILE A 1 236 ? 28.50857 45.67421 -101.74161 1.000 47.24821 269 ILE A O 1
ATOM 1831 N N . LEU A 1 237 ? 26.66373 44.94647 -102.82383 1.000 45.31516 270 LEU A N 1
ATOM 1832 C CA . LEU A 1 237 ? 25.71260 45.81663 -102.14618 1.000 45.77595 270 LEU A CA 1
ATOM 1833 C C . LEU A 1 237 ? 24.76564 44.94686 -101.33663 1.000 45.99381 270 LEU A C 1
ATOM 1834 O O . LEU A 1 237 ? 24.19344 43.98997 -101.87044 1.000 44.69328 270 LEU A O 1
ATOM 1839 N N . MET A 1 238 ? 24.59580 45.27909 -100.05539 1.000 45.45847 271 MET A N 1
ATOM 1840 C CA . MET A 1 238 ? 23.81775 44.42569 -99.18057 1.000 45.14193 271 MET A CA 1
ATOM 1841 C C . MET A 1 238 ? 23.12865 45.25213 -98.10464 1.000 48.34597 271 MET A C 1
ATOM 1842 O O . MET A 1 238 ? 23.74703 46.17394 -97.55208 1.000 49.34037 271 MET A O 1
ATOM 1847 N N . PRO A 1 239 ? 21.86215 44.97361 -97.80533 1.000 48.20278 272 PRO A N 1
ATOM 1848 C CA . PRO A 1 239 ? 21.21210 45.63152 -96.66755 1.000 48.38055 272 PRO A CA 1
ATOM 1849 C C . PRO A 1 239 ? 21.85851 45.20533 -95.35731 1.000 51.17953 272 PRO A C 1
ATOM 1850 O O . PRO A 1 239 ? 22.46454 44.13707 -95.25047 1.000 49.55365 272 PRO A O 1
ATOM 1854 N N . ASN A 1 240 ? 21.72207 46.06818 -94.34632 1.000 50.86887 273 ASN A N 1
ATOM 1855 C CA . ASN A 1 240 ? 22.32438 45.78391 -93.04651 1.000 53.69104 273 ASN A CA 1
ATOM 1856 C C . ASN A 1 240 ? 21.75160 44.50908 -92.43648 1.000 52.91102 273 ASN A C 1
ATOM 1857 O O . ASN A 1 240 ? 22.49633 43.64151 -91.96561 1.000 52.58288 273 ASN A O 1
ATOM 1862 N N . ASN A 1 241 ? 20.43075 44.37442 -92.44501 1.000 54.42666 274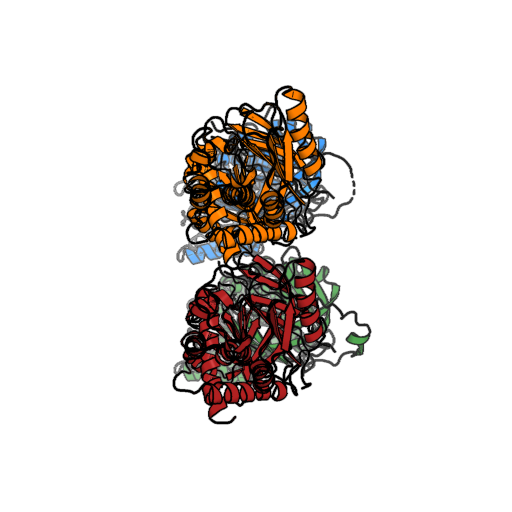 ASN A N 1
ATOM 1863 C CA . ASN A 1 241 ? 19.74735 43.21763 -91.88768 1.000 56.46334 274 ASN A CA 1
ATOM 1864 C C . ASN A 1 241 ? 18.98714 42.45964 -92.97313 1.000 55.90731 274 ASN A C 1
ATOM 1865 O O . ASN A 1 241 ? 18.90820 42.88649 -94.12849 1.000 53.38565 274 ASN A O 1
ATOM 1870 N N . VAL A 1 242 ? 18.44020 41.30745 -92.58241 1.000 57.23988 275 VAL A N 1
ATOM 1871 C CA . VAL A 1 242 ? 17.73574 40.43180 -93.51439 1.000 55.74546 275 VAL A CA 1
ATOM 1872 C C . VAL A 1 242 ? 16.48748 41.14947 -94.01425 1.000 56.60011 275 VAL A C 1
ATOM 1873 O O . VAL A 1 242 ? 15.62348 41.54557 -93.22251 1.000 56.75782 275 VAL A O 1
ATOM 1877 N N . GLU A 1 243 ? 16.39686 41.33522 -95.32931 1.000 55.14988 276 GLU A N 1
ATOM 1878 C CA . GLU A 1 243 ? 15.24051 41.96961 -95.94733 1.000 55.45553 276 GLU A CA 1
ATOM 1879 C C . GLU A 1 243 ? 15.28334 41.69301 -97.44361 1.000 52.87522 276 GLU A C 1
ATOM 1880 O O . GLU A 1 243 ? 16.34956 41.38333 -97.98855 1.000 51.29676 276 GLU A O 1
ATOM 1886 N N . PRO A 1 244 ? 14.14065 41.77362 -98.12972 1.000 53.79682 277 PRO A N 1
ATOM 1887 C CA . PRO A 1 244 ? 14.14621 41.62894 -99.59157 1.000 52.58604 277 PRO A CA 1
ATOM 1888 C C . PRO A 1 244 ? 14.95701 42.73370 -100.25098 1.000 50.51132 277 PRO A C 1
ATOM 1889 O O . PRO A 1 244 ? 15.00569 43.86944 -99.77430 1.000 52.00423 277 PRO A O 1
ATOM 1893 N N . LEU A 1 245 ? 15.59181 42.39071 -101.36863 1.000 50.63145 278 LEU A N 1
ATOM 1894 C CA . LEU A 1 245 ? 16.46806 43.32236 -102.06800 1.000 50.77497 278 LEU A CA 1
ATOM 1895 C C . LEU A 1 245 ? 15.71589 44.39380 -102.84894 1.000 50.45782 278 LEU A C 1
ATOM 1896 O O . LEU A 1 245 ? 16.36311 45.23704 -103.47864 1.000 50.27586 278 LEU A O 1
ATOM 1901 N N . GLU A 1 246 ? 14.37985 44.38875 -102.82537 1.000 51.64616 279 GLU A N 1
ATOM 1902 C CA . GLU A 1 246 ? 13.62331 45.33544 -103.64150 1.000 56.09634 279 GLU A CA 1
ATOM 1903 C C . GLU A 1 246 ? 13.93704 46.77907 -103.26831 1.000 56.07429 279 GLU A C 1
ATOM 1904 O O . GLU A 1 246 ? 14.10916 47.63186 -104.14840 1.000 56.95567 279 GLU A O 1
ATOM 1910 N N . ARG A 1 247 ? 14.02325 47.06989 -101.96784 1.000 54.84294 280 ARG A N 1
ATOM 1911 C CA . ARG A 1 247 ? 14.30415 48.43354 -101.52845 1.000 55.20437 280 ARG A CA 1
ATOM 1912 C C . ARG A 1 247 ? 15.67149 48.89304 -102.01827 1.000 54.52527 280 ARG A C 1
ATOM 1913 O O . ARG A 1 247 ? 15.82111 50.02146 -102.50390 1.000 53.84616 280 ARG A O 1
ATOM 1921 N N . LEU A 1 248 ? 16.67977 48.02672 -101.90173 1.000 52.65032 281 LEU A N 1
ATOM 1922 C CA . LEU A 1 248 ? 18.01873 48.36729 -102.36788 1.000 53.99609 281 LEU A CA 1
ATOM 1923 C C . LEU A 1 248 ? 18.05144 48.53657 -103.88386 1.000 56.01097 281 LEU A C 1
ATOM 1924 O O . LEU A 1 248 ? 18.76530 49.40419 -104.40148 1.000 55.45632 281 LEU A O 1
ATOM 1929 N N . GLU A 1 249 ? 17.28326 47.72256 -104.61358 1.000 54.03044 282 GLU A N 1
ATOM 1930 C CA . GLU A 1 249 ? 17.25736 47.85631 -106.06634 1.000 56.93295 282 GLU A CA 1
ATOM 1931 C C . GLU A 1 249 ? 16.67415 49.19579 -106.49754 1.000 61.14560 282 GLU A C 1
ATOM 1932 O O . GLU A 1 249 ? 17.10157 49.75496 -107.51340 1.000 61.66076 282 GLU A O 1
ATOM 1938 N N . LYS A 1 250 ? 15.73598 49.74779 -105.72049 1.000 60.38634 283 LYS A N 1
ATOM 1939 C CA . LYS A 1 250 ? 15.19108 51.06370 -106.04400 1.000 62.53764 283 LYS A CA 1
ATOM 1940 C C . LYS A 1 250 ? 16.26036 52.14133 -105.97081 1.000 63.32124 283 LYS A C 1
ATOM 1941 O O . LYS A 1 250 ? 16.17213 53.15310 -106.67454 1.000 65.82559 283 LYS A O 1
ATOM 1947 N N . LEU A 1 251 ? 17.26585 51.95207 -105.12179 1.000 61.22564 284 LEU A N 1
ATOM 1948 C CA . LEU A 1 251 ? 18.40399 52.85542 -105.09726 1.000 63.30323 284 LEU A CA 1
ATOM 1949 C C . LEU A 1 251 ? 19.42771 52.51145 -106.16776 1.000 65.64135 284 LEU A C 1
ATOM 1950 O O . LEU A 1 251 ? 20.31248 53.32814 -106.44526 1.000 67.99423 284 LEU A O 1
ATOM 1955 N N . LEU A 1 252 ? 19.31853 51.33187 -106.77712 1.000 65.81983 285 LEU A N 1
ATOM 1956 C CA . LEU A 1 252 ? 20.33033 50.82467 -107.70044 1.000 67.60569 285 LEU A CA 1
ATOM 1957 C C . LEU A 1 252 ? 20.15638 51.51122 -109.04650 1.000 71.01097 285 LEU A C 1
ATOM 1958 O O . LEU A 1 252 ? 19.41232 51.05439 -109.91551 1.000 78.86070 285 LEU A O 1
ATOM 1963 N N . THR A 1 253 ? 20.85620 52.62789 -109.21932 1.000 74.21572 286 THR A N 1
ATOM 1964 C CA . THR A 1 253 ? 20.94393 53.31386 -110.49731 1.000 78.22458 286 THR A CA 1
ATOM 1965 C C . THR A 1 253 ? 22.41428 53.50686 -110.83920 1.000 84.33177 286 THR A C 1
ATOM 1966 O O . THR A 1 253 ? 23.30338 53.29003 -110.01053 1.000 81.08166 286 THR A O 1
ATOM 1970 N N . LYS A 1 254 ? 22.66830 53.91375 -112.08300 1.000 88.78506 287 LYS A N 1
ATOM 1971 C CA . LYS A 1 254 ? 24.03905 54.19845 -112.48999 1.000 89.83141 287 LYS A CA 1
ATOM 1972 C C . LYS A 1 254 ? 24.57763 55.44766 -111.80066 1.000 86.42384 287 LYS A C 1
ATOM 1973 O O . LYS A 1 254 ? 25.78025 55.53350 -111.52528 1.000 89.45801 287 LYS A O 1
ATOM 1979 N N . GLU A 1 255 ? 23.70955 56.42068 -111.51542 1.000 85.37887 288 GLU A N 1
ATOM 1980 C CA . GLU A 1 255 ? 24.15147 57.65658 -110.87835 1.000 87.00333 288 GLU A CA 1
ATOM 1981 C C . GLU A 1 255 ? 24.34311 57.48470 -109.37359 1.000 89.10400 288 GLU A C 1
ATOM 1982 O O . GLU A 1 255 ? 25.27850 58.05248 -108.79754 1.000 91.83405 288 GLU A O 1
ATOM 1988 N N . GLN A 1 256 ? 23.46868 56.71567 -108.71905 1.000 86.21828 289 GLN A N 1
ATOM 1989 C CA . GLN A 1 256 ? 23.63447 56.46169 -107.29018 1.000 81.98665 289 GLN A CA 1
ATOM 1990 C C . GLN A 1 256 ? 24.89152 55.64562 -107.01642 1.000 79.67008 289 GLN A C 1
ATOM 1991 O O . GLN A 1 256 ? 25.56139 55.84869 -105.99621 1.000 77.01512 289 GLN A O 1
ATOM 1997 N N . LEU A 1 257 ? 25.22037 54.71079 -107.91170 1.000 80.39977 290 LEU A N 1
ATOM 1998 C CA . LEU A 1 257 ? 26.44363 53.93173 -107.75291 1.000 78.96739 290 LEU A CA 1
ATOM 1999 C C . LEU A 1 257 ? 27.67744 54.82440 -107.79301 1.000 78.40928 290 LEU A C 1
ATOM 2000 O O . LEU A 1 257 ? 28.65075 54.58159 -107.07044 1.000 76.44326 290 LEU A O 1
ATOM 2005 N N . LYS A 1 258 ? 27.65219 55.87121 -108.62158 1.000 80.44471 291 LYS A N 1
ATOM 2006 C CA . LYS A 1 258 ? 28.78059 56.79540 -108.66884 1.000 80.01890 291 LYS A CA 1
ATOM 2007 C C . LYS A 1 258 ? 28.96711 57.49866 -107.33006 1.000 78.70003 291 LYS A C 1
ATOM 2008 O O . LYS A 1 258 ? 30.10042 57.76346 -106.91125 1.000 77.84122 291 LYS A O 1
ATOM 2014 N N . ILE A 1 259 ? 27.86577 57.79888 -106.63827 1.000 78.94328 292 ILE A N 1
ATOM 2015 C CA . ILE A 1 259 ? 27.96427 58.42989 -105.32577 1.000 77.81184 292 ILE A CA 1
ATOM 2016 C C . ILE A 1 259 ? 28.56379 57.46060 -104.31287 1.000 76.01990 292 ILE A C 1
ATOM 2017 O O . ILE A 1 259 ? 29.42128 57.83644 -103.50431 1.000 75.91349 292 ILE A O 1
ATOM 2022 N N . TRP A 1 260 ? 28.12289 56.20054 -104.33846 1.000 74.93123 293 TRP A N 1
ATOM 2023 C CA . TRP A 1 260 ? 28.65517 55.20698 -103.41130 1.000 73.21737 293 TRP A CA 1
ATOM 2024 C C . TRP A 1 260 ? 30.12929 54.93120 -103.67982 1.000 72.74425 293 TRP A C 1
ATOM 2025 O O . TRP A 1 260 ? 30.92703 54.82794 -102.74058 1.000 71.70930 293 TRP A O 1
ATOM 2036 N N . MET A 1 261 ? 30.51092 54.80790 -104.95391 1.000 73.62629 294 MET A N 1
ATOM 2037 C CA . MET A 1 261 ? 31.91279 54.57019 -105.27878 1.000 72.95702 294 MET A CA 1
ATOM 2038 C C . MET A 1 261 ? 32.79148 55.73381 -104.84209 1.000 73.05594 294 MET A C 1
ATOM 2039 O O . MET A 1 261 ? 33.94554 55.52755 -104.44988 1.000 72.72576 294 MET A O 1
ATOM 2044 N N . GLY A 1 262 ? 32.26379 56.95948 -104.89215 1.000 73.99196 295 GLY A N 1
ATOM 2045 C CA . GLY A 1 262 ? 33.02282 58.11555 -104.45185 1.000 74.52100 295 GLY A CA 1
ATOM 2046 C C . GLY A 1 262 ? 33.13164 58.26655 -102.95111 1.000 73.59946 295 GLY A C 1
ATOM 2047 O O . GLY A 1 262 ? 34.02132 58.97876 -102.47481 1.000 75.57567 295 GLY A O 1
ATOM 2048 N N . LYS A 1 263 ? 32.25528 57.61097 -102.19435 1.000 73.58985 296 LYS A N 1
ATOM 2049 C CA . LYS A 1 263 ? 32.27367 57.69705 -100.74186 1.000 73.08786 296 LYS A CA 1
ATOM 2050 C C . LYS A 1 263 ? 33.02870 56.55601 -100.07504 1.000 70.80392 296 LYS A C 1
ATOM 2051 O O . LYS A 1 263 ? 33.11291 56.53020 -98.84370 1.000 70.67538 296 LYS A O 1
ATOM 2057 N N . MET A 1 264 ? 33.57005 55.61125 -100.83850 1.000 71.35983 297 MET A N 1
ATOM 2058 C CA . MET A 1 264 ? 34.25557 54.48347 -100.22730 1.000 66.58908 297 MET A CA 1
ATOM 2059 C C . MET A 1 264 ? 35.64369 54.87759 -99.74848 1.000 67.90986 297 MET A C 1
ATOM 2060 O O . MET A 1 264 ? 36.34108 55.67320 -100.38462 1.000 68.95295 297 MET A O 1
ATOM 2065 N N . GLN A 1 265 ? 36.03660 54.30222 -98.61696 1.000 67.48495 298 GLN A N 1
ATOM 2066 C CA . GLN A 1 265 ? 37.35426 54.47999 -98.03320 1.000 68.20914 298 GLN A CA 1
ATOM 2067 C C . GLN A 1 265 ? 37.87958 53.11591 -97.61667 1.000 65.51458 298 GLN A C 1
ATOM 2068 O O . GLN A 1 265 ? 37.10992 52.23785 -97.21619 1.000 64.02132 298 GLN A O 1
ATOM 2074 N N . LYS A 1 266 ? 39.19307 52.93427 -97.73267 1.000 67.12507 299 LYS A N 1
ATOM 2075 C CA . LYS A 1 266 ? 39.81082 51.67143 -97.34036 1.000 65.42663 299 LYS A CA 1
ATOM 2076 C C . LYS A 1 266 ? 39.68815 51.50661 -95.83125 1.000 64.36071 299 LYS A C 1
ATOM 2077 O O . LYS A 1 266 ? 40.31114 52.24438 -95.06142 1.000 65.62102 299 LYS A O 1
ATOM 2083 N N . LYS A 1 267 ? 38.87784 50.53959 -95.41032 1.000 62.69154 300 LYS A N 1
ATOM 2084 C CA . LYS A 1 267 ? 38.64612 50.25421 -94.00515 1.000 60.80226 300 LYS A CA 1
ATOM 2085 C C . LYS A 1 267 ? 38.91552 48.78237 -93.73519 1.000 60.29584 300 LYS A C 1
ATOM 2086 O O . LYS A 1 267 ? 38.93475 47.95255 -94.64910 1.000 59.65694 300 LYS A O 1
ATOM 2092 N N . ALA A 1 268 ? 39.11942 48.46444 -92.46118 1.000 58.06501 301 ALA A N 1
ATOM 2093 C CA . ALA A 1 268 ? 39.19992 47.07131 -92.04959 1.000 59.57562 301 ALA A CA 1
ATOM 2094 C C . ALA A 1 268 ? 37.81198 46.45686 -92.14374 1.000 57.47477 301 ALA A C 1
ATOM 2095 O O . ALA A 1 268 ? 36.86661 46.94627 -91.51744 1.000 58.32077 301 ALA A O 1
ATOM 2097 N N . VAL A 1 269 ? 37.67790 45.39710 -92.93401 1.000 58.28217 302 VAL A N 1
ATOM 2098 C CA . VAL A 1 269 ? 36.38665 44.76246 -93.16183 1.000 57.86327 302 VAL A CA 1
ATOM 2099 C C . VAL A 1 269 ? 36.54905 43.26354 -92.96703 1.000 54.70207 302 VAL A C 1
ATOM 2100 O O . VAL A 1 269 ? 37.48174 42.65917 -93.50805 1.000 52.02989 302 VAL A O 1
ATOM 2104 N N . ALA A 1 270 ? 35.64415 42.66820 -92.19620 1.000 55.66799 303 ALA A N 1
ATOM 2105 C CA . ALA A 1 270 ? 35.57544 41.21924 -92.03662 1.000 55.26206 303 ALA A CA 1
ATOM 2106 C C . ALA A 1 270 ? 34.50567 40.72484 -93.00109 1.000 49.79137 303 ALA A C 1
ATOM 2107 O O . ALA A 1 270 ? 33.30775 40.86258 -92.74164 1.000 48.89870 303 ALA A O 1
ATOM 2109 N N . ILE A 1 271 ? 34.93936 40.16254 -94.12418 1.000 48.11849 304 ILE A N 1
ATOM 2110 C CA . ILE A 1 271 ? 34.03309 39.72023 -95.17481 1.000 47.85810 304 ILE A CA 1
ATOM 2111 C C . ILE A 1 271 ? 33.77183 38.23312 -94.99925 1.000 45.64493 304 ILE A C 1
ATOM 2112 O O . ILE A 1 271 ? 34.71178 37.42966 -94.94148 1.000 46.34530 304 ILE A O 1
ATOM 2117 N N . SER A 1 272 ? 32.49548 37.86780 -94.91585 1.000 43.75210 305 SER A N 1
ATOM 2118 C CA . SER A 1 272 ? 32.06362 36.47736 -94.88414 1.000 43.67689 305 SER A CA 1
ATOM 2119 C C . SER A 1 272 ? 31.11767 36.25455 -96.05369 1.000 46.55338 305 SER A C 1
ATOM 2120 O O . SER A 1 272 ? 30.06618 36.89862 -96.13982 1.000 47.18698 305 SER A O 1
ATOM 2123 N N . LEU A 1 273 ? 31.49833 35.35506 -96.95334 1.000 45.36529 306 LEU A N 1
ATOM 2124 C CA . LEU A 1 273 ? 30.76104 35.08245 -98.17032 1.000 43.28022 306 LEU A CA 1
ATOM 2125 C C . LEU A 1 273 ? 30.36644 33.61415 -98.23594 1.000 44.02583 306 LEU A C 1
ATOM 2126 O O . LEU A 1 273 ? 31.06796 32.75369 -97.69549 1.000 45.18054 306 LEU A O 1
ATOM 2131 N N . PRO A 1 274 ? 29.23693 33.30029 -98.86548 1.000 44.05291 307 PRO A N 1
ATOM 2132 C CA . PRO A 1 274 ? 28.93964 31.89955 -99.17763 1.000 44.26131 307 PRO A CA 1
ATOM 2133 C C . PRO A 1 274 ? 30.00037 31.33393 -100.10736 1.000 44.74319 307 PRO A C 1
ATOM 2134 O O . PRO A 1 274 ? 30.52558 32.03367 -100.97500 1.000 45.06369 307 PRO A O 1
ATOM 2138 N N . LYS A 1 275 ? 30.32055 30.05927 -99.91513 1.000 45.34241 308 LYS A N 1
ATOM 2139 C CA . LYS A 1 275 ? 31.30719 29.36809 -100.73233 1.000 45.60103 308 LYS A CA 1
ATOM 2140 C C . LYS A 1 275 ? 30.60882 28.27420 -101.52601 1.000 46.56897 308 LYS A C 1
ATOM 2141 O O . LYS A 1 275 ? 29.84626 27.48112 -100.96244 1.000 48.40792 308 LYS A O 1
ATOM 2147 N N . GLY A 1 276 ? 30.86009 28.24034 -102.82008 1.000 44.00098 309 GLY A N 1
ATOM 2148 C CA . GLY A 1 276 ? 30.26260 27.23536 -103.67481 1.000 44.72823 309 GLY A CA 1
ATOM 2149 C C . GLY A 1 276 ? 29.96262 27.81128 -105.04154 1.000 44.09905 309 GLY A C 1
ATOM 2150 O O . GLY A 1 276 ? 30.22688 28.97606 -105.32801 1.000 43.67849 309 GLY A O 1
ATOM 2151 N N . VAL A 1 277 ? 29.39499 26.95683 -105.88430 1.000 46.89365 310 VAL A N 1
ATOM 2152 C CA . VAL A 1 277 ? 29.05692 27.30559 -107.25755 1.000 44.18278 310 VAL A CA 1
ATOM 2153 C C . VAL A 1 277 ? 27.57824 27.65930 -107.30509 1.000 45.16737 310 VAL A C 1
ATOM 2154 O O . VAL A 1 277 ? 26.72864 26.86173 -106.89358 1.000 47.15554 310 VAL A O 1
ATOM 2158 N N . VAL A 1 278 ? 27.26327 28.85287 -107.79317 1.000 42.04192 311 VAL A N 1
ATOM 2159 C CA . VAL A 1 278 ? 25.88364 29.25203 -108.03651 1.000 42.78746 311 VAL A CA 1
ATOM 2160 C C . VAL A 1 278 ? 25.61803 29.07186 -109.52478 1.000 42.74567 311 VAL A C 1
ATOM 2161 O O . VAL A 1 278 ? 26.31337 29.65920 -110.36296 1.000 41.72149 311 VAL A O 1
ATOM 2165 N N . GLU A 1 279 ? 24.60454 28.27723 -109.85591 1.000 41.70708 312 GLU A N 1
ATOM 2166 C CA . GLU A 1 279 ? 24.25472 27.97694 -111.23827 1.000 43.50638 312 GLU A CA 1
ATOM 2167 C C . GLU A 1 279 ? 22.96258 28.70531 -111.56423 1.000 41.54656 312 GLU A C 1
ATOM 2168 O O . GLU A 1 279 ? 21.92249 28.43566 -110.95381 1.000 42.29063 312 GLU A O 1
ATOM 2174 N N . VAL A 1 280 ? 23.02665 29.61695 -112.52781 1.000 40.02242 313 VAL A N 1
ATOM 2175 C CA . VAL A 1 280 ? 21.87806 30.42162 -112.91516 1.000 41.01479 313 VAL A CA 1
ATOM 2176 C C . VAL A 1 280 ? 21.69279 30.28887 -114.41637 1.000 41.46081 313 VAL A C 1
ATOM 2177 O O . VAL A 1 280 ? 22.63205 30.52043 -115.18557 1.000 42.56722 313 VAL A O 1
ATOM 2181 N N . THR A 1 281 ? 20.48362 29.92601 -114.83021 1.000 40.86047 314 THR A N 1
ATOM 2182 C CA . THR A 1 281 ? 20.11901 29.84992 -116.23803 1.000 42.89287 314 THR A CA 1
ATOM 2183 C C . THR A 1 281 ? 18.89816 30.72266 -116.45939 1.000 41.87838 314 THR A C 1
ATOM 2184 O O . THR A 1 281 ? 17.83176 30.45651 -115.89545 1.000 41.38412 314 THR A O 1
ATOM 2188 N N . HIS A 1 282 ? 19.05194 31.75301 -117.27918 1.000 40.24777 315 HIS A N 1
ATOM 2189 C CA . HIS A 1 282 ? 17.94787 32.62045 -117.64484 1.000 40.67449 315 HIS A CA 1
ATOM 2190 C C . HIS A 1 282 ? 17.55962 32.34953 -119.08695 1.000 42.27649 315 HIS A C 1
ATOM 2191 O O . HIS A 1 282 ? 18.42188 32.13579 -119.94553 1.000 40.77707 315 HIS A O 1
ATOM 2198 N N . ASP A 1 283 ? 16.26389 32.36275 -119.34665 1.000 43.34438 316 ASP A N 1
ATOM 2199 C CA . ASP A 1 283 ? 15.75291 32.44396 -120.70544 1.000 42.51754 316 ASP A CA 1
ATOM 2200 C C . ASP A 1 283 ? 15.33545 33.89741 -120.86516 1.000 42.73984 316 ASP A C 1
ATOM 2201 O O . ASP A 1 283 ? 14.25020 34.29642 -120.43548 1.000 44.23036 316 ASP A O 1
ATOM 2206 N N . LEU A 1 284 ? 16.21619 34.69320 -121.46832 1.000 42.25996 317 LEU A N 1
ATOM 2207 C CA . LEU A 1 284 ? 15.99280 36.12480 -121.60802 1.000 43.45308 317 LEU A CA 1
ATOM 2208 C C . LEU A 1 284 ? 14.90313 36.45619 -122.61587 1.000 45.26884 317 LEU A C 1
ATOM 2209 O O . LEU A 1 284 ? 14.65140 37.64150 -122.84966 1.000 45.94970 317 LEU A O 1
ATOM 2214 N N . GLN A 1 285 ? 14.25369 35.44334 -123.19716 1.000 46.08526 318 GLN A N 1
ATOM 2215 C CA . GLN A 1 285 ? 13.27607 35.67015 -124.25750 1.000 49.59752 318 GLN A CA 1
ATOM 2216 C C . GLN A 1 285 ? 12.15125 36.58968 -123.79996 1.000 51.76811 318 GLN A C 1
ATOM 2217 O O . GLN A 1 285 ? 11.87321 37.61235 -124.43727 1.000 51.39491 318 GLN A O 1
ATOM 2223 N N . LYS A 1 286 ? 11.48940 36.24005 -122.69458 1.000 50.99170 319 LYS A N 1
ATOM 2224 C CA . LYS A 1 286 ? 10.37708 37.05413 -122.21638 1.000 52.03397 319 LYS A CA 1
ATOM 2225 C C . LYS A 1 286 ? 10.84611 38.44522 -121.81431 1.000 51.25035 319 LYS A C 1
ATOM 2226 O O . LYS A 1 286 ? 10.15521 39.43980 -122.06354 1.000 52.50116 319 LYS A O 1
ATOM 2232 N N . HIS A 1 287 ? 12.01957 38.53495 -121.19018 1.000 49.92255 320 HIS A N 1
ATOM 2233 C CA . HIS A 1 287 ? 12.49179 39.81419 -120.67825 1.000 49.77805 320 HIS A CA 1
ATOM 2234 C C . HIS A 1 287 ? 13.06279 40.69689 -121.77787 1.000 49.76952 320 HIS A C 1
ATOM 2235 O O . HIS A 1 287 ? 12.92304 41.92267 -121.71188 1.000 51.55798 320 HIS A O 1
ATOM 2242 N N . LEU A 1 288 ? 13.70501 40.10145 -122.78753 1.000 50.49364 321 LEU A N 1
ATOM 2243 C CA . LEU A 1 288 ? 14.13674 40.87755 -123.94456 1.000 49.14579 321 LEU A CA 1
ATOM 2244 C C . LEU A 1 288 ? 12.94314 41.34938 -124.76310 1.000 50.04240 321 LEU A C 1
ATOM 2245 O O . LEU A 1 288 ? 12.98991 42.42854 -125.36456 1.000 50.31198 321 LEU A O 1
ATOM 2250 N N . ALA A 1 289 ? 11.86583 40.56118 -124.78887 1.000 49.18778 322 ALA A N 1
ATOM 2251 C CA . ALA A 1 289 ? 10.65273 40.99201 -125.47214 1.000 51.51088 322 ALA A CA 1
ATOM 2252 C C . ALA A 1 289 ? 10.05387 42.21242 -124.79106 1.000 53.69601 322 ALA A C 1
ATOM 2253 O O . ALA A 1 289 ? 9.58288 43.14098 -125.46050 1.000 50.94348 322 ALA A O 1
ATOM 2255 N N . GLY A 1 290 ? 10.05928 42.22492 -123.45602 1.000 52.18459 323 GLY A N 1
ATOM 2256 C CA . GLY A 1 290 ? 9.57691 43.37634 -122.72048 1.000 51.95010 323 GLY A CA 1
ATOM 2257 C C . GLY A 1 290 ? 10.38145 44.63237 -122.97054 1.000 51.88682 323 GLY A C 1
ATOM 2258 O O . GLY A 1 290 ? 9.87523 45.73740 -122.74708 1.000 57.19566 323 GLY A O 1
ATOM 2259 N N . LEU A 1 291 ? 11.62173 44.49193 -123.44022 1.000 52.04414 324 LEU A N 1
ATOM 2260 C CA . LEU A 1 291 ? 12.45945 45.64609 -123.73501 1.000 54.47053 324 LEU A CA 1
ATOM 2261 C C . LEU A 1 291 ? 12.32586 46.13466 -125.16845 1.000 52.84039 324 LEU A C 1
ATOM 2262 O O . LEU A 1 291 ? 12.83129 47.21725 -125.48235 1.000 51.87861 324 LEU A O 1
ATOM 2267 N N . GLY A 1 292 ? 11.68112 45.36757 -126.04387 1.000 52.65954 325 GLY A N 1
ATOM 2268 C CA . GLY A 1 292 ? 11.46711 45.82154 -127.40340 1.000 53.97503 325 GLY A CA 1
ATOM 2269 C C . GLY A 1 292 ? 11.67749 44.77472 -128.48001 1.000 56.30935 325 GLY A C 1
ATOM 2270 O O . GLY A 1 292 ? 11.34141 45.00990 -129.64465 1.000 59.46416 325 GLY A O 1
ATOM 2271 N N . LEU A 1 293 ? 12.22602 43.61594 -128.11336 1.000 53.57249 326 LEU A N 1
ATOM 2272 C CA . LEU A 1 293 ? 12.49407 42.54859 -129.07915 1.000 53.32242 326 LEU A CA 1
ATOM 2273 C C . LEU A 1 293 ? 11.24944 41.67111 -129.21472 1.000 54.28380 326 LEU A C 1
ATOM 2274 O O . LEU A 1 293 ? 11.19879 40.51654 -128.78751 1.000 54.14810 326 LEU A O 1
ATOM 2279 N N . THR A 1 294 ? 10.22668 42.25167 -129.83931 1.000 56.70247 327 THR A N 1
ATOM 2280 C CA . THR A 1 294 ? 8.92244 41.60518 -129.89447 1.000 58.02743 327 THR A CA 1
ATOM 2281 C C . THR A 1 294 ? 8.76861 40.67126 -131.08916 1.000 58.46559 327 THR A C 1
ATOM 2282 O O . THR A 1 294 ? 8.28263 39.54602 -130.93060 1.000 58.94694 327 THR A O 1
ATOM 2286 N N . GLU A 1 295 ? 9.19032 41.10005 -132.28043 1.000 59.40118 328 GLU A N 1
ATOM 2287 C CA . GLU A 1 295 ? 8.91840 40.31319 -133.47900 1.000 61.81851 328 GLU A CA 1
ATOM 2288 C C . GLU A 1 295 ? 9.84952 39.11862 -133.62912 1.000 60.95735 328 GLU A C 1
ATOM 2289 O O . GLU A 1 295 ? 9.43933 38.09841 -134.19376 1.000 61.25699 328 GLU A O 1
ATOM 2295 N N . ALA A 1 296 ? 11.09210 39.21895 -133.14447 1.000 57.38004 329 ALA A N 1
ATOM 2296 C CA . ALA A 1 296 ? 12.04494 38.13171 -133.34529 1.000 55.24385 329 ALA A CA 1
ATOM 2297 C C . ALA A 1 296 ? 11.58523 36.84637 -132.67304 1.000 56.94836 329 ALA A C 1
ATOM 2298 O O . ALA A 1 296 ? 11.89646 35.75055 -133.15353 1.000 55.51076 329 ALA A O 1
ATOM 2300 N N . ILE A 1 297 ? 10.83195 36.95660 -131.57859 1.000 58.15175 330 ILE A N 1
ATOM 2301 C CA . ILE A 1 297 ? 10.38316 35.79531 -130.82026 1.000 58.25068 330 ILE A CA 1
ATOM 2302 C C . ILE A 1 297 ? 8.97933 35.35668 -131.22485 1.000 59.06246 330 ILE A C 1
ATOM 2303 O O . ILE A 1 297 ? 8.42249 34.43729 -130.61728 1.000 60.16440 330 ILE A O 1
ATOM 2308 N N . ASP A 1 298 ? 8.39902 35.98222 -132.24262 1.000 61.55385 331 ASP A N 1
ATOM 2309 C CA . ASP A 1 298 ? 7.03465 35.69717 -132.66468 1.000 64.26744 331 ASP A CA 1
ATOM 2310 C C . ASP A 1 298 ? 7.07053 34.70677 -133.82010 1.000 65.90790 331 ASP A C 1
ATOM 2311 O O . ASP A 1 298 ? 7.71179 34.96500 -134.84350 1.000 65.53205 331 ASP A O 1
ATOM 2316 N N . LYS A 1 299 ? 6.37390 33.57925 -133.65488 1.000 67.96593 332 LYS A N 1
ATOM 2317 C CA . LYS A 1 299 ? 6.31434 32.58296 -134.71889 1.000 70.44868 332 LYS A CA 1
ATOM 2318 C C . LYS A 1 299 ? 5.67100 33.15417 -135.97494 1.000 72.46008 332 LYS A C 1
ATOM 2319 O O . LYS A 1 299 ? 6.02313 32.75673 -137.09290 1.000 74.87482 332 LYS A O 1
ATOM 2325 N N . ASN A 1 300 ? 4.74073 34.09318 -135.81386 1.000 72.19247 333 ASN A N 1
ATOM 2326 C CA . ASN A 1 300 ? 3.96563 34.60880 -136.93232 1.000 74.47327 333 ASN A CA 1
ATOM 2327 C C . ASN A 1 300 ? 4.55800 35.86820 -137.54975 1.000 74.15991 333 ASN A C 1
ATOM 2328 O O . ASN A 1 300 ? 4.10235 36.27845 -138.62232 1.000 85.08411 333 ASN A O 1
ATOM 2333 N N . LYS A 1 301 ? 5.55431 36.49883 -136.91157 1.000 70.69329 334 LYS A N 1
ATOM 2334 C CA . LYS A 1 301 ? 6.05667 37.76257 -137.44001 1.000 69.17478 334 LYS A CA 1
ATOM 2335 C C . LYS A 1 301 ? 7.57649 37.90339 -137.36809 1.000 66.17541 334 LYS A C 1
ATOM 2336 O O . LYS A 1 301 ? 8.08914 39.01586 -137.54150 1.000 66.02009 334 LYS A O 1
ATOM 2342 N N . ALA A 1 302 ? 8.31581 36.81992 -137.14597 1.000 65.71648 335 ALA A N 1
ATOM 2343 C CA . ALA A 1 302 ? 9.76980 36.90367 -137.12155 1.000 61.41185 335 ALA A CA 1
ATOM 2344 C C . ALA A 1 302 ? 10.34740 36.85055 -138.52865 1.000 59.77565 335 ALA A C 1
ATOM 2345 O O . ALA A 1 302 ? 9.95003 36.01938 -139.34997 1.000 58.81671 335 ALA A O 1
ATOM 2347 N N . ASP A 1 303 ? 11.30118 37.73797 -138.79756 1.000 58.16429 336 ASP A N 1
ATOM 2348 C CA . ASP A 1 303 ? 12.02907 37.77121 -140.06425 1.000 58.21411 336 ASP A CA 1
ATOM 2349 C C . ASP A 1 303 ? 13.49447 37.51111 -139.74417 1.000 54.26944 336 ASP A C 1
ATOM 2350 O O . ASP A 1 303 ? 14.28880 38.44271 -139.60359 1.000 52.59400 336 ASP A O 1
ATOM 2355 N N . LEU A 1 304 ? 13.84397 36.23508 -139.61271 1.000 54.86427 337 LEU A N 1
ATOM 2356 C CA . LEU A 1 304 ? 15.22532 35.79933 -139.43904 1.000 54.17848 337 LEU A CA 1
ATOM 2357 C C . LEU A 1 304 ? 15.75260 35.12626 -140.70452 1.000 55.07974 337 LEU A C 1
ATOM 2358 O O . LEU A 1 304 ? 16.50123 34.14921 -140.64267 1.000 54.19688 337 LEU A O 1
ATOM 2363 N N . SER A 1 305 ? 15.36664 35.64808 -141.87292 1.000 54.05558 338 SER A N 1
ATOM 2364 C CA . SER A 1 305 ? 15.72853 34.99901 -143.12850 1.000 58.32589 338 SER A CA 1
ATOM 2365 C C . SER A 1 305 ? 17.21918 35.09928 -143.43160 1.000 56.60583 338 SER A C 1
ATOM 2366 O O . SER A 1 305 ? 17.74056 34.26779 -144.18109 1.000 57.52426 338 SER A O 1
ATOM 2369 N N . ARG A 1 306 ? 17.92035 36.08657 -142.87188 1.000 54.94890 339 ARG A N 1
ATOM 2370 C CA . ARG A 1 306 ? 19.35992 36.16022 -143.08985 1.000 55.96505 339 ARG A CA 1
ATOM 2371 C C . ARG A 1 306 ? 20.12738 35.06098 -142.36552 1.000 56.17399 339 ARG A C 1
ATOM 2372 O O . ARG A 1 306 ? 21.30149 34.84671 -142.68190 1.000 55.71864 339 ARG A O 1
ATOM 2380 N N . MET A 1 307 ? 19.49848 34.34496 -141.42864 1.000 55.23357 340 MET A N 1
ATOM 2381 C CA . MET A 1 307 ? 20.18357 33.22961 -140.78324 1.000 55.82616 340 MET A CA 1
ATOM 2382 C C . MET A 1 307 ? 20.09272 31.96309 -141.62246 1.000 56.44845 340 MET A C 1
ATOM 2383 O O . MET A 1 307 ? 21.04270 31.17364 -141.66291 1.000 56.62545 340 MET A O 1
ATOM 2388 N N . SER A 1 308 ? 18.96874 31.76224 -142.31128 1.000 57.20842 341 SER A N 1
ATOM 2389 C CA . SER A 1 308 ? 18.68428 30.49075 -142.95793 1.000 59.74307 341 SER A CA 1
ATOM 2390 C C . SER A 1 308 ? 18.20233 30.60252 -144.39642 1.000 60.56221 341 SER A C 1
ATOM 2391 O O . SER A 1 308 ? 18.03038 29.56347 -145.04316 1.000 64.24642 341 SER A O 1
ATOM 2394 N N . GLY A 1 309 ? 17.96060 31.80677 -144.91325 1.000 60.92528 342 GLY A N 1
ATOM 2395 C CA . GLY A 1 309 ? 17.48511 31.97630 -146.26660 1.000 63.95738 342 GLY A CA 1
ATOM 2396 C C . GLY A 1 309 ? 15.97946 31.97900 -146.40689 1.000 66.26299 342 GLY A C 1
ATOM 2397 O O . GLY A 1 309 ? 15.46271 32.47986 -147.41209 1.000 67.63913 342 GLY A O 1
ATOM 2398 N N . LYS A 1 310 ? 15.26572 31.43520 -145.42607 1.000 66.81234 343 LYS A N 1
ATOM 2399 C CA . LYS A 1 310 ? 13.81568 31.36767 -145.43732 1.000 67.02551 343 LYS A CA 1
ATOM 2400 C C . LYS A 1 310 ? 13.28372 31.97145 -144.14614 1.000 65.95391 343 LYS A C 1
ATOM 2401 O O . LYS A 1 310 ? 14.00661 32.10313 -143.15486 1.000 62.45727 343 LYS A O 1
ATOM 2407 N N . LYS A 1 311 ? 12.00975 32.35044 -144.16829 1.000 66.60648 344 LYS A N 1
ATOM 2408 C CA . LYS A 1 311 ? 11.32872 32.80514 -142.95571 1.000 63.56867 344 LYS A CA 1
ATOM 2409 C C . LYS A 1 311 ? 10.76726 31.61704 -142.18114 1.000 63.33142 344 LYS A C 1
ATOM 2410 O O . LYS A 1 311 ? 9.60273 31.59085 -141.78470 1.000 63.39257 344 LYS A O 1
ATOM 2416 N N . ASP A 1 312 ? 11.61233 30.60591 -141.98496 1.000 62.61087 345 ASP A N 1
ATOM 2417 C CA . ASP A 1 312 ? 11.25566 29.39923 -141.25281 1.000 67.07287 345 ASP A CA 1
ATOM 2418 C C . ASP A 1 312 ? 11.75220 29.40013 -139.81149 1.000 61.86557 345 ASP A C 1
ATOM 2419 O O . ASP A 1 312 ? 11.58756 28.39385 -139.11501 1.000 62.03887 345 ASP A O 1
ATOM 2424 N N . LEU A 1 313 ? 12.34664 30.49538 -139.34597 1.000 59.73605 346 LEU A N 1
ATOM 2425 C CA . LEU A 1 313 ? 12.95122 30.55805 -138.02407 1.000 58.01570 346 LEU A CA 1
ATOM 2426 C C . LEU A 1 313 ? 12.37511 31.71095 -137.21736 1.000 56.99716 346 LEU A C 1
ATOM 2427 O O . LEU A 1 313 ? 12.08071 32.78101 -137.75926 1.000 55.56329 346 LEU A O 1
ATOM 2432 N N . TYR A 1 314 ? 12.20951 31.47378 -135.91930 1.000 58.36499 347 TYR A N 1
ATOM 2433 C CA . TYR A 1 314 ? 11.91400 32.52533 -134.96173 1.000 57.34059 347 TYR A CA 1
ATOM 2434 C C . TYR A 1 314 ? 12.74098 32.25274 -133.71577 1.000 56.50954 347 TYR A C 1
ATOM 2435 O O . TYR A 1 314 ? 13.13975 31.11647 -133.45004 1.000 57.36918 347 TYR A O 1
ATOM 2444 N N . LEU A 1 315 ? 13.00697 33.31004 -132.95607 1.000 54.98581 348 LEU A N 1
ATOM 2445 C CA . LEU A 1 315 ? 13.82414 33.19885 -131.74967 1.000 54.52059 348 LEU A CA 1
ATOM 2446 C C . LEU A 1 315 ? 12.97966 32.57597 -130.64482 1.000 55.23747 348 LEU A C 1
ATOM 2447 O O . LEU A 1 315 ? 12.15351 33.24615 -130.02143 1.000 54.98857 348 LEU A O 1
ATOM 2452 N N . ALA A 1 316 ? 13.19544 31.28373 -130.39038 1.000 53.89821 349 ALA A N 1
ATOM 2453 C CA . ALA A 1 316 ? 12.39647 30.57893 -129.39311 1.000 55.97355 349 ALA A CA 1
ATOM 2454 C C . ALA A 1 316 ? 12.89412 30.85687 -127.97744 1.000 55.17112 349 ALA A C 1
ATOM 2455 O O . ALA A 1 316 ? 12.09621 31.14957 -127.07984 1.000 54.77328 349 ALA A O 1
ATOM 2457 N N . SER A 1 317 ? 14.20468 30.76223 -127.75476 1.000 52.08948 350 SER A N 1
ATOM 2458 C CA . SER A 1 317 ? 14.76684 31.01054 -126.43456 1.000 50.72964 350 SER A CA 1
ATOM 2459 C C . SER A 1 317 ? 16.14923 31.62876 -126.57032 1.000 48.36878 350 SER A C 1
ATOM 2460 O O . SER A 1 317 ? 16.87691 31.36498 -127.53235 1.000 49.93958 350 SER A O 1
ATOM 2463 N N . VAL A 1 318 ? 16.50090 32.44671 -125.58776 1.000 45.51604 351 VAL A N 1
ATOM 2464 C CA . VAL A 1 318 ? 17.84092 33.01343 -125.45838 1.000 45.64798 351 VAL A CA 1
ATOM 2465 C C . VAL A 1 318 ? 18.33374 32.60468 -124.07665 1.000 43.23407 351 VAL A C 1
ATOM 2466 O O . VAL A 1 318 ? 18.10837 33.30576 -123.08666 1.000 42.16085 351 VAL A O 1
ATOM 2470 N N . PHE A 1 319 ? 19.00308 31.45691 -123.99937 1.000 43.50200 352 PHE A N 1
ATOM 2471 C CA . PHE A 1 319 ? 19.49512 30.94809 -122.72536 1.000 43.66559 352 PHE A CA 1
ATOM 2472 C C . PHE A 1 319 ? 20.77097 31.67916 -122.33590 1.000 42.63598 352 PHE A C 1
ATOM 2473 O O . PHE A 1 319 ? 21.74004 31.71173 -123.10280 1.000 43.01390 352 PHE A O 1
ATOM 2481 N N . HIS A 1 320 ? 20.76314 32.26873 -121.14640 1.000 40.44194 353 HIS A N 1
ATOM 2482 C CA . HIS A 1 320 ? 21.92537 32.92708 -120.56352 1.000 40.04773 353 HIS A CA 1
ATOM 2483 C C . HIS A 1 320 ? 22.22425 32.12418 -119.30251 1.000 41.04541 353 HIS A C 1
ATOM 2484 O O . HIS A 1 320 ? 21.64829 32.37013 -118.23938 1.000 40.55892 353 HIS A O 1
ATOM 2491 N N . ALA A 1 321 ? 23.11683 31.14828 -119.43146 1.000 41.14851 354 ALA A N 1
ATOM 2492 C CA . ALA A 1 321 ? 23.40978 30.20322 -118.36552 1.000 42.26537 354 ALA A CA 1
ATOM 2493 C C . ALA A 1 321 ? 24.82059 30.44223 -117.84932 1.000 43.84163 354 ALA A C 1
ATOM 2494 O O . ALA A 1 321 ? 25.77886 30.46213 -118.63009 1.000 44.55199 354 ALA A O 1
ATOM 2496 N N . THR A 1 322 ? 24.94317 30.61359 -116.53562 1.000 41.54449 355 THR A N 1
ATOM 2497 C CA . THR A 1 322 ? 26.21287 30.95755 -115.91680 1.000 40.78126 355 THR A CA 1
ATOM 2498 C C . THR A 1 322 ? 26.40675 30.13688 -114.65362 1.000 42.58031 355 THR A C 1
ATOM 2499 O O . THR A 1 322 ? 25.48634 30.01245 -113.83973 1.000 40.99413 355 THR A O 1
ATOM 2503 N N . ALA A 1 323 ? 27.60417 29.58296 -114.49996 1.000 43.56656 356 ALA A N 1
ATOM 2504 C CA . ALA A 1 323 ? 28.05747 28.99463 -113.24882 1.000 42.50700 356 ALA A CA 1
ATOM 2505 C C . ALA A 1 323 ? 29.06507 29.95397 -112.63134 1.000 42.60121 356 ALA A C 1
ATOM 2506 O O . ALA A 1 323 ? 30.12743 30.20461 -113.21276 1.000 42.67462 356 ALA A O 1
ATOM 2508 N N . PHE A 1 324 ? 28.71456 30.50407 -111.47328 1.000 41.12833 357 PHE A N 1
ATOM 2509 C CA . PHE A 1 324 ? 29.50521 31.51166 -110.77400 1.000 40.77726 357 PHE A CA 1
ATOM 2510 C C . PHE A 1 324 ? 29.99712 30.87682 -109.48021 1.000 39.70607 357 PHE A C 1
ATOM 2511 O O . PHE A 1 324 ? 29.19690 30.59336 -108.58265 1.000 40.58774 357 PHE A O 1
ATOM 2519 N N . GLU A 1 325 ? 31.30273 30.64294 -109.38392 1.000 41.04352 358 GLU A N 1
ATOM 2520 C CA . GLU A 1 325 ? 31.87757 29.94026 -108.24353 1.000 41.79165 358 GLU A CA 1
ATOM 2521 C C . GLU A 1 325 ? 32.49391 30.93875 -107.27209 1.000 40.32940 358 GLU A C 1
ATOM 2522 O O . GLU A 1 325 ? 33.39184 31.70208 -107.64379 1.000 40.38002 358 GLU A O 1
ATOM 2528 N N . TRP A 1 326 ? 32.01959 30.91866 -106.02966 1.000 43.00153 359 TRP A N 1
ATOM 2529 C CA . TRP A 1 326 ? 32.63989 31.66651 -104.94433 1.000 39.15002 359 TRP A CA 1
ATOM 2530 C C . TRP A 1 326 ? 33.62292 30.74286 -104.23833 1.000 40.75958 359 TRP A C 1
ATOM 2531 O O . TRP A 1 326 ? 33.22415 29.71517 -103.67946 1.000 42.70875 359 TRP A O 1
ATOM 2542 N N . ASP A 1 327 ? 34.90406 31.09302 -104.28196 1.000 40.91181 360 ASP A N 1
ATOM 2543 C CA . ASP A 1 327 ? 35.94250 30.23655 -103.73911 1.000 42.99754 360 ASP A CA 1
ATOM 2544 C C . ASP A 1 327 ? 36.95415 31.09212 -102.98999 1.000 44.33083 360 ASP A C 1
ATOM 2545 O O . ASP A 1 327 ? 36.95079 32.32363 -103.07898 1.000 40.80664 360 ASP A O 1
ATOM 2550 N N . THR A 1 328 ? 37.82461 30.41643 -102.23860 1.000 46.58017 361 THR A N 1
ATOM 2551 C CA . THR A 1 328 ? 38.83452 31.07638 -101.42227 1.000 48.71181 361 THR A CA 1
ATOM 2552 C C . THR A 1 328 ? 40.10078 31.41505 -102.19382 1.000 49.58879 361 THR A C 1
ATOM 2553 O O . THR A 1 328 ? 40.91591 32.19549 -101.69154 1.000 48.95578 361 THR A O 1
ATOM 2557 N N . GLU A 1 329 ? 40.29009 30.85066 -103.38333 1.000 49.89127 362 GLU A N 1
ATOM 2558 C CA . GLU A 1 329 ? 41.57613 30.94688 -104.05650 1.000 52.51807 362 GLU A CA 1
ATOM 2559 C C . GLU A 1 329 ? 41.82927 32.36459 -104.56016 1.000 51.11413 362 GLU A C 1
ATOM 2560 O O . GLU A 1 329 ? 40.90805 33.09269 -104.94238 1.000 48.63179 362 GLU A O 1
ATOM 2566 N N . GLY A 1 330 ? 43.09827 32.75263 -104.53574 1.000 52.64387 363 GLY A N 1
ATOM 2567 C CA . GLY A 1 330 ? 43.49066 34.08040 -104.96204 1.000 51.26138 363 GLY A CA 1
ATOM 2568 C C . GLY A 1 330 ? 44.98657 34.25578 -104.81817 1.000 55.17111 363 GLY A C 1
ATOM 2569 O O . GLY A 1 330 ? 45.71806 33.30665 -104.52389 1.000 56.30661 363 GLY A O 1
ATOM 2570 N N . ASN A 1 331 ? 45.43442 35.49250 -105.01563 1.000 56.13728 364 ASN A N 1
ATOM 2571 C CA . ASN A 1 331 ? 46.84901 35.79285 -104.87475 1.000 59.86960 364 ASN A CA 1
ATOM 2572 C C . ASN A 1 331 ? 47.25274 35.76446 -103.40031 1.000 63.05827 364 ASN A C 1
ATOM 2573 O O . ASN A 1 331 ? 46.46401 36.13052 -102.52460 1.000 63.26205 364 ASN A O 1
ATOM 2578 N N . PRO A 1 332 ? 48.47648 35.33828 -103.09713 1.000 67.34258 365 PRO A N 1
ATOM 2579 C CA . PRO A 1 332 ? 48.95933 35.44166 -101.71653 1.000 74.73346 365 PRO A CA 1
ATOM 2580 C C . PRO A 1 332 ? 49.24032 36.88923 -101.34672 1.000 82.08328 365 PRO A C 1
ATOM 2581 O O . PRO A 1 332 ? 49.65495 37.69965 -102.17869 1.000 81.48527 365 PRO A O 1
ATOM 2585 N N . PHE A 1 333 ? 49.01597 37.21000 -100.07874 1.000 90.49546 366 PHE A N 1
ATOM 2586 C CA . PHE A 1 333 ? 49.19340 38.56970 -99.58852 1.000 96.26363 366 PHE A CA 1
ATOM 2587 C C . PHE A 1 333 ? 50.15597 38.56628 -98.40208 1.000 105.74930 366 PHE A C 1
ATOM 2588 O O . PHE A 1 333 ? 50.84319 37.57818 -98.12905 1.000 110.62377 366 PHE A O 1
ATOM 2596 N N . ASP A 1 334 ? 50.19712 39.68905 -97.69498 1.000 104.27816 367 ASP A N 1
ATOM 2597 C CA . ASP A 1 334 ? 51.01843 39.81347 -96.50085 1.000 108.38314 367 ASP A CA 1
ATOM 2598 C C . ASP A 1 334 ? 50.47253 38.92133 -95.39051 1.000 107.48446 367 ASP A C 1
ATOM 2599 O O . ASP A 1 334 ? 50.20734 39.38199 -94.28017 1.000 107.97732 367 ASP A O 1
ATOM 2604 N N . GLU A 1 342 ? 48.05651 46.42712 -87.38175 1.000 118.39504 375 GLU A N 1
ATOM 2605 C CA . GLU A 1 342 ? 47.30915 45.17662 -87.32876 1.000 118.32782 375 GLU A CA 1
ATOM 2606 C C . GLU A 1 342 ? 46.42436 45.12820 -86.08967 1.000 123.03368 375 GLU A C 1
ATOM 2607 O O . GLU A 1 342 ? 46.29248 44.08585 -85.44902 1.000 123.30239 375 GLU A O 1
ATOM 2613 N N . LEU A 1 343 ? 45.81574 46.26700 -85.75469 1.000 125.09965 376 LEU A N 1
ATOM 2614 C CA . LEU A 1 343 ? 44.97447 46.36690 -84.57037 1.000 126.88096 376 LEU A CA 1
ATOM 2615 C C . LEU A 1 343 ? 43.61411 46.98715 -84.86281 1.000 126.49916 376 LEU A C 1
ATOM 2616 O O . LEU A 1 343 ? 42.90644 47.36106 -83.92010 1.000 129.76715 376 LEU A O 1
ATOM 2621 N N . ARG A 1 344 ? 43.21940 47.10110 -86.12859 1.000 124.05435 377 ARG A N 1
ATOM 2622 C CA . ARG A 1 344 ? 41.96844 47.78275 -86.41162 1.000 119.39190 377 ARG A CA 1
ATOM 2623 C C . ARG A 1 344 ? 40.77936 46.90131 -86.02989 1.000 111.88509 377 ARG A C 1
ATOM 2624 O O . ARG A 1 344 ? 40.89097 45.68016 -85.88278 1.000 112.22903 377 ARG A O 1
ATOM 2632 N N . SER A 1 345 ? 39.61785 47.54591 -85.89660 1.000 107.57340 378 SER A N 1
ATOM 2633 C CA . SER A 1 345 ? 38.38409 46.91930 -85.44160 1.000 100.64337 378 SER A CA 1
ATOM 2634 C C . SER A 1 345 ? 37.50108 46.67171 -86.65122 1.000 90.91110 378 SER A C 1
ATOM 2635 O O . SER A 1 345 ? 36.84866 47.60830 -87.13668 1.000 88.97605 378 SER A O 1
ATOM 2638 N N . PRO A 1 346 ? 37.44264 45.44991 -87.17427 1.000 88.50811 379 PRO A N 1
ATOM 2639 C CA . PRO A 1 346 ? 36.90274 45.24919 -88.52324 1.000 74.16585 379 PRO A CA 1
ATOM 2640 C C . PRO A 1 346 ? 35.41095 45.52833 -88.61467 1.000 68.63853 379 PRO A C 1
ATOM 2641 O O . PRO A 1 346 ? 34.63134 45.16781 -87.72987 1.000 69.40691 379 PRO A O 1
ATOM 2645 N N . LYS A 1 347 ? 35.02274 46.19074 -89.70110 1.000 68.79437 380 LYS A N 1
ATOM 2646 C CA . LYS A 1 347 ? 33.61740 46.24928 -90.06785 1.000 65.07498 380 LYS A CA 1
ATOM 2647 C C . LYS A 1 347 ? 33.15227 44.84854 -90.44276 1.000 57.12939 380 LYS A C 1
ATOM 2648 O O . LYS A 1 347 ? 33.90385 44.06604 -91.03054 1.000 55.59493 380 LYS A O 1
ATOM 2654 N N . LEU A 1 348 ? 31.91421 44.52504 -90.09517 1.000 54.87931 381 LEU A N 1
ATOM 2655 C CA . LEU A 1 348 ? 31.34865 43.21634 -90.38937 1.000 54.38268 381 LEU A CA 1
ATOM 2656 C C . LEU A 1 348 ? 30.54403 43.28696 -91.68427 1.000 51.96525 381 LEU A C 1
ATOM 2657 O O . LEU A 1 348 ? 29.53315 43.99479 -91.75173 1.000 51.21806 381 LEU A O 1
ATOM 2662 N N . PHE A 1 349 ? 30.99232 42.55815 -92.70608 1.000 50.27796 382 PHE A N 1
ATOM 2663 C CA . PHE A 1 349 ? 30.23942 42.37006 -93.94693 1.000 48.76741 382 PHE A CA 1
ATOM 2664 C C . PHE A 1 349 ? 29.84809 40.89594 -94.02501 1.000 46.78660 382 PHE A C 1
ATOM 2665 O O . PHE A 1 349 ? 30.51413 40.08437 -94.66798 1.000 45.66928 382 PHE A O 1
ATOM 2673 N N . TYR A 1 350 ? 28.73835 40.55758 -93.37836 1.000 48.23327 383 TYR A N 1
ATOM 2674 C CA . TYR A 1 350 ? 28.32786 39.16870 -93.17882 1.000 47.97662 383 TYR A CA 1
ATOM 2675 C C . TYR A 1 350 ? 27.25153 38.84582 -94.20812 1.000 44.47123 383 TYR A C 1
ATOM 2676 O O . TYR A 1 350 ? 26.07490 39.15626 -94.01001 1.000 44.54204 383 TYR A O 1
ATOM 2685 N N . ALA A 1 351 ? 27.65666 38.21214 -95.30820 1.000 45.21409 384 ALA A N 1
ATOM 2686 C CA . ALA A 1 351 ? 26.76094 37.99512 -96.44571 1.000 45.50921 384 ALA A CA 1
ATOM 2687 C C . ALA A 1 351 ? 26.07369 36.63477 -96.31844 1.000 44.41822 384 ALA A C 1
ATOM 2688 O O . ALA A 1 351 ? 26.33527 35.68613 -97.05880 1.000 44.49382 384 ALA A O 1
ATOM 2690 N N . ASP A 1 352 ? 25.17013 36.55791 -95.34045 1.000 44.49353 385 ASP A N 1
ATOM 2691 C CA . ASP A 1 352 ? 24.33940 35.37973 -95.12569 1.000 46.18017 385 ASP A CA 1
ATOM 2692 C C . ASP A 1 352 ? 22.88661 35.62372 -95.52464 1.000 48.58775 385 ASP A C 1
ATOM 2693 O O . ASP A 1 352 ? 21.99356 34.88106 -95.10046 1.000 49.15463 385 ASP A O 1
ATOM 2698 N N . HIS A 1 353 ? 22.63648 36.65395 -96.32489 1.000 45.55522 386 HIS A N 1
ATOM 2699 C CA . HIS A 1 353 ? 21.30125 36.99496 -96.78966 1.000 45.34587 386 HIS A CA 1
ATOM 2700 C C . HIS A 1 353 ? 21.43384 37.62634 -98.16672 1.000 44.69427 386 HIS A C 1
ATOM 2701 O O . HIS A 1 353 ? 22.53142 38.04618 -98.55208 1.000 43.54830 386 HIS A O 1
ATOM 2708 N N . PRO A 1 354 ? 20.34502 37.68690 -98.94086 1.000 43.35503 387 PRO A N 1
ATOM 2709 C CA . PRO A 1 354 ? 20.45031 38.10971 -100.34469 1.000 43.21093 387 PRO A CA 1
ATOM 2710 C C . PRO A 1 354 ? 21.19556 39.42650 -100.52665 1.000 44.15943 387 PRO A C 1
ATOM 2711 O O . PRO A 1 354 ? 21.07985 40.34821 -99.71603 1.000 43.84311 387 PRO A O 1
ATOM 2715 N N . PHE A 1 355 ? 21.98029 39.49983 -101.60305 1.000 40.97447 388 PHE A N 1
ATOM 2716 C CA . PHE A 1 355 ? 22.77033 40.68599 -101.90076 1.000 40.74768 388 PHE A CA 1
ATOM 2717 C C . PHE A 1 355 ? 22.89703 40.86252 -103.41009 1.000 41.67782 388 PHE A C 1
ATOM 2718 O O . PHE A 1 355 ? 22.57366 39.96948 -104.19830 1.000 40.48274 388 PHE A O 1
ATOM 2726 N N . ILE A 1 356 ? 23.39512 42.03450 -103.79743 1.000 41.57579 389 ILE A N 1
ATOM 2727 C CA . ILE A 1 356 ? 23.62293 42.40533 -105.18911 1.000 40.76381 389 ILE A CA 1
ATOM 2728 C C . ILE A 1 356 ? 25.12597 42.49093 -105.41107 1.000 39.79085 389 ILE A C 1
ATOM 2729 O O . ILE A 1 356 ? 25.86054 42.97577 -104.54224 1.000 44.87800 389 ILE A O 1
ATOM 2734 N N . PHE A 1 357 ? 25.59098 42.01519 -106.56482 1.000 39.79111 390 PHE A N 1
ATOM 2735 C CA . PHE A 1 357 ? 27.01656 42.06336 -106.85429 1.000 40.51967 390 PHE A CA 1
ATOM 2736 C C . PHE A 1 357 ? 27.25591 42.51831 -108.28699 1.000 41.88866 390 PHE A C 1
ATOM 2737 O O . PHE A 1 357 ? 26.44884 42.27304 -109.18829 1.000 39.67793 390 PHE A O 1
ATOM 2745 N N . LEU A 1 358 ? 28.38440 43.19388 -108.47654 1.000 42.96134 391 LEU A N 1
ATOM 2746 C CA . LEU A 1 358 ? 28.81167 43.69525 -109.77040 1.000 42.31733 391 LEU A CA 1
ATOM 2747 C C . LEU A 1 358 ? 30.26927 43.32425 -109.96477 1.000 45.22535 391 LEU A C 1
ATOM 2748 O O . LEU A 1 358 ? 31.07139 43.42671 -109.03166 1.000 46.56327 391 LEU A O 1
ATOM 2753 N N . VAL A 1 359 ? 30.61170 42.90482 -111.17760 1.000 44.58645 392 VAL A N 1
ATOM 2754 C CA . VAL A 1 359 ? 31.99641 42.68304 -111.57056 1.000 46.16269 392 VAL A CA 1
ATOM 2755 C C . VAL A 1 359 ? 32.35857 43.78205 -112.55488 1.000 50.30327 392 VAL A C 1
ATOM 2756 O O . VAL A 1 359 ? 31.66560 43.97930 -113.56103 1.000 50.64330 392 VAL A O 1
ATOM 2760 N N . ARG A 1 360 ? 33.42471 44.51411 -112.25414 1.000 52.67103 393 ARG A N 1
ATOM 2761 C CA . ARG A 1 360 ? 33.76975 45.71949 -112.99099 1.000 56.76487 393 ARG A CA 1
ATOM 2762 C C . ARG A 1 360 ? 35.19873 45.61972 -113.49420 1.000 58.56096 393 ARG A C 1
ATOM 2763 O O . ARG A 1 360 ? 36.11993 45.37479 -112.70987 1.000 59.11727 393 ARG A O 1
ATOM 2771 N N . ASP A 1 361 ? 35.37829 45.80935 -114.79905 1.000 60.70111 394 ASP A N 1
ATOM 2772 C CA . ASP A 1 361 ? 36.71439 45.88195 -115.37771 1.000 63.48500 394 ASP A CA 1
ATOM 2773 C C . ASP A 1 361 ? 37.31128 47.23296 -115.01311 1.000 64.74683 394 ASP A C 1
ATOM 2774 O O . ASP A 1 361 ? 36.86567 48.26886 -115.51418 1.000 66.75495 394 ASP A O 1
ATOM 2779 N N . THR A 1 362 ? 38.31106 47.22836 -114.12946 1.000 67.41764 395 THR A N 1
ATOM 2780 C CA . THR A 1 362 ? 38.85424 48.47889 -113.60939 1.000 67.11780 395 THR A CA 1
ATOM 2781 C C . THR A 1 362 ? 39.49083 49.33404 -114.69688 1.000 71.14346 395 THR A C 1
ATOM 2782 O O . THR A 1 362 ? 39.63490 50.54659 -114.50847 1.000 71.76560 395 THR A O 1
ATOM 2786 N N . GLN A 1 363 ? 39.87840 48.73728 -115.82460 1.000 72.52646 396 GLN A N 1
ATOM 2787 C CA . GLN A 1 363 ? 40.52436 49.50543 -116.88911 1.000 75.50783 396 GLN A CA 1
ATOM 2788 C C . GLN A 1 363 ? 39.50179 50.32761 -117.67057 1.000 74.10229 396 GLN A C 1
ATOM 2789 O O . GLN A 1 363 ? 39.48246 51.55985 -117.58961 1.000 75.24285 396 GLN A O 1
ATOM 2795 N N . SER A 1 364 ? 38.64449 49.65208 -118.43830 1.000 73.12008 397 SER A N 1
ATOM 2796 C CA . SER A 1 364 ? 37.65991 50.31613 -119.28418 1.000 71.91518 397 SER A CA 1
ATOM 2797 C C . SER A 1 364 ? 36.42457 50.78438 -118.52676 1.000 70.15162 397 SER A C 1
ATOM 2798 O O . SER A 1 364 ? 35.59701 51.49492 -119.10854 1.000 68.97926 397 SER A O 1
ATOM 2801 N N . GLY A 1 365 ? 36.27292 50.40975 -117.25956 1.000 69.40004 398 GLY A N 1
ATOM 2802 C CA . GLY A 1 365 ? 35.05282 50.70317 -116.54129 1.000 70.49367 398 GLY A CA 1
ATOM 2803 C C . GLY A 1 365 ? 33.86056 49.88847 -116.98084 1.000 68.32662 398 GLY A C 1
ATOM 2804 O O . GLY A 1 365 ? 32.75686 50.10509 -116.46560 1.000 69.94059 398 GLY A O 1
ATOM 2805 N N . SER A 1 366 ? 34.05364 48.95199 -117.90537 1.000 64.67873 399 SER A N 1
ATOM 2806 C CA . SER A 1 366 ? 32.96436 48.15087 -118.43857 1.000 62.26886 399 SER A CA 1
ATOM 2807 C C . SER A 1 366 ? 32.39497 47.22390 -117.37236 1.000 58.70550 399 SER A C 1
ATOM 2808 O O . SER A 1 366 ? 33.10710 46.72904 -116.49367 1.000 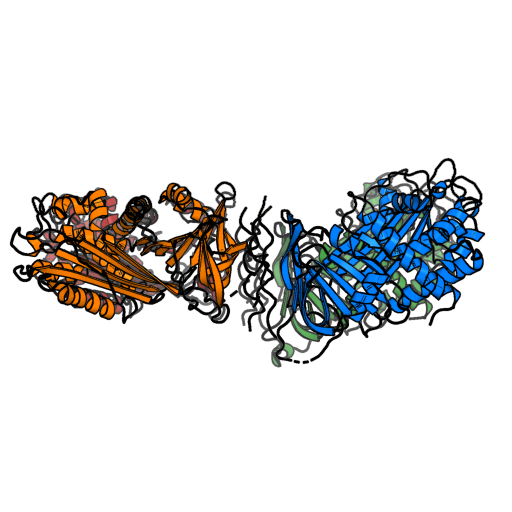57.27760 399 SER A O 1
ATOM 2811 N N . LEU A 1 367 ? 31.08732 47.00634 -117.45208 1.000 55.12083 400 LEU A N 1
ATOM 2812 C CA . LEU A 1 367 ? 30.40111 46.08863 -116.55428 1.000 50.63274 400 LEU A CA 1
ATOM 2813 C C . LEU A 1 367 ? 30.56884 44.67687 -117.09851 1.000 49.52586 400 LEU A C 1
ATOM 2814 O O . LEU A 1 367 ? 30.08599 44.36118 -118.18957 1.000 49.49140 400 LEU A O 1
ATOM 2819 N N . LEU A 1 368 ? 31.28677 43.83630 -116.35552 1.000 50.73614 401 LEU A N 1
ATOM 2820 C CA . LEU A 1 368 ? 31.48151 42.45308 -116.77036 1.000 48.02038 401 LEU A CA 1
ATOM 2821 C C . LEU A 1 368 ? 30.31111 41.57603 -116.34728 1.000 46.05580 401 LEU A C 1
ATOM 2822 O O . LEU A 1 368 ? 29.92892 40.64973 -117.07135 1.000 44.13261 401 LEU A O 1
ATOM 2827 N N . PHE A 1 369 ? 29.73132 41.85868 -115.18251 1.000 44.47949 402 PHE A N 1
ATOM 2828 C CA . PHE A 1 369 ? 28.62658 41.07607 -114.65251 1.000 42.59177 402 PHE A CA 1
ATOM 2829 C C . PHE A 1 369 ? 27.75901 41.95424 -113.76698 1.000 43.00645 402 PHE A C 1
ATOM 2830 O O . PHE A 1 369 ? 28.23592 42.91413 -113.15571 1.000 44.76872 402 PHE A O 1
ATOM 2838 N N . ILE A 1 370 ? 26.47654 41.61275 -113.71204 1.000 41.52244 403 ILE A N 1
ATOM 2839 C CA . ILE A 1 370 ? 25.54377 42.17281 -112.74341 1.000 40.54574 403 ILE A CA 1
ATOM 2840 C C . ILE A 1 370 ? 24.59371 41.05796 -112.33193 1.000 40.34868 403 ILE A C 1
ATOM 2841 O O . ILE A 1 370 ? 24.16712 40.25438 -113.16948 1.000 40.46499 403 ILE A O 1
ATOM 2846 N N . GLY A 1 371 ? 24.28853 40.98379 -111.04156 1.000 37.91868 404 GLY A N 1
ATOM 2847 C CA . GLY A 1 371 ? 23.42269 39.92139 -110.57109 1.000 38.16351 404 GLY A CA 1
ATOM 2848 C C . GLY A 1 371 ? 23.09465 40.06784 -109.10267 1.000 38.88456 404 GLY A C 1
ATOM 2849 O O . GLY A 1 371 ? 23.43648 41.06301 -108.46109 1.000 39.47692 404 GLY A O 1
ATOM 2850 N N . ARG A 1 372 ? 22.40726 39.05186 -108.58416 1.000 38.70541 405 ARG A N 1
ATOM 2851 C CA . ARG A 1 372 ? 22.02081 38.99851 -107.18267 1.000 40.47972 405 ARG A CA 1
ATOM 2852 C C . ARG A 1 372 ? 21.93767 37.53802 -106.76227 1.000 40.88540 405 ARG A C 1
ATOM 2853 O O . ARG A 1 372 ? 21.53503 36.67971 -107.55356 1.000 40.16353 405 ARG A O 1
ATOM 2861 N N . LEU A 1 373 ? 22.33262 37.26000 -105.52118 1.000 40.42244 406 LEU A N 1
ATOM 2862 C CA . LEU A 1 373 ? 22.25770 35.91857 -104.95402 1.000 40.50695 406 LEU A CA 1
ATOM 2863 C C . LEU A 1 373 ? 21.13990 35.88604 -103.91898 1.000 44.07340 406 LEU A C 1
ATOM 2864 O O . LEU A 1 373 ? 21.24571 36.51919 -102.86467 1.000 44.29408 406 LEU A O 1
ATOM 2869 N N . VAL A 1 374 ? 20.07169 35.15356 -104.22527 1.000 45.26560 407 VAL A N 1
ATOM 2870 C CA . VAL A 1 374 ? 18.93183 35.00721 -103.33315 1.000 46.25594 407 VAL A CA 1
ATOM 2871 C C . VAL A 1 374 ? 18.88557 33.61960 -102.70296 1.000 48.27649 407 VAL A C 1
ATOM 2872 O O . VAL A 1 374 ? 18.55317 33.48149 -101.52400 1.000 50.19753 407 VAL A O 1
ATOM 2876 N N . ARG A 1 375 ? 19.23020 32.58358 -103.46909 1.000 49.56785 408 ARG A N 1
ATOM 2877 C CA . ARG A 1 375 ? 19.18877 31.19461 -103.02653 1.000 52.85908 408 ARG A CA 1
ATOM 2878 C C . ARG A 1 375 ? 20.43978 30.43983 -103.45593 1.000 53.66759 408 ARG A C 1
ATOM 2879 O O . ARG A 1 375 ? 20.59898 30.11950 -104.64029 1.000 54.43062 408 ARG A O 1
ATOM 2887 N N . PRO A 1 376 ? 21.34001 30.14189 -102.53446 1.000 54.78827 409 PRO A N 1
ATOM 2888 C CA . PRO A 1 376 ? 22.48346 29.27658 -102.83555 1.000 56.97375 409 PRO A CA 1
ATOM 2889 C C . PRO A 1 376 ? 22.03640 27.81833 -102.87048 1.000 59.73884 409 PRO A C 1
ATOM 2890 O O . PRO A 1 376 ? 20.88368 27.48935 -102.59578 1.000 60.30621 409 PRO A O 1
ATOM 2894 N N . LYS A 1 377 ? 22.97095 26.94165 -103.22902 1.000 61.50461 410 LYS A N 1
ATOM 2895 C CA . LYS A 1 377 ? 22.70563 25.51078 -103.19184 1.000 65.05407 410 LYS A CA 1
ATOM 2896 C C . LYS A 1 377 ? 22.82902 25.00163 -101.76142 1.000 68.57482 410 LYS A C 1
ATOM 2897 O O . LYS A 1 377 ? 23.74331 25.38512 -101.02629 1.000 67.43823 410 LYS A O 1
ATOM 2903 N N . GLY A 1 378 ? 21.89550 24.13929 -101.36780 1.000 73.28299 411 GLY A N 1
ATOM 2904 C CA . GLY A 1 378 ? 21.87983 23.59052 -100.02601 1.000 76.95874 411 GLY A CA 1
ATOM 2905 C C . GLY A 1 378 ? 20.51696 23.05688 -99.63764 1.000 84.46236 411 GLY A C 1
ATOM 2906 O O . GLY A 1 378 ? 19.48895 23.56308 -100.09720 1.000 84.11895 411 GLY A O 1
ATOM 2907 N N . ASP A 1 379 ? 20.49805 22.03698 -98.78099 1.000 90.91105 412 ASP A N 1
ATOM 2908 C CA . ASP A 1 379 ? 19.29391 21.25945 -98.52073 1.000 99.12280 412 ASP A CA 1
ATOM 2909 C C . ASP A 1 379 ? 18.38954 21.85663 -97.44941 1.000 103.47193 412 ASP A C 1
ATOM 2910 O O . ASP A 1 379 ? 17.28647 21.33655 -97.24567 1.000 116.71444 412 ASP A O 1
ATOM 2915 N N . LYS A 1 380 ? 18.82037 22.91542 -96.76523 1.000 87.58016 413 LYS A N 1
ATOM 2916 C CA . LYS A 1 380 ? 18.03042 23.53453 -95.69696 1.000 83.25267 413 LYS A CA 1
ATOM 2917 C C . LYS A 1 380 ? 17.69459 22.54818 -94.57855 1.000 88.06079 413 LYS A C 1
ATOM 2918 O O . LYS A 1 380 ? 18.44195 21.60508 -94.31809 1.000 90.93513 413 LYS A O 1
ATOM 2927 N N . PRO B 2 2 ? 43.44630 34.85285 -81.15287 1.000 67.07999 1 PRO F N 1
ATOM 2928 C CA . PRO B 2 2 ? 42.24930 35.22614 -80.38820 1.000 64.14238 1 PRO F CA 1
ATOM 2929 C C . PRO B 2 2 ? 40.94007 34.92278 -81.12315 1.000 64.41380 1 PRO F C 1
ATOM 2930 O O . PRO B 2 2 ? 40.94162 34.81624 -82.35133 1.000 67.73039 1 PRO F O 1
ATOM 2934 N N . PRO B 2 3 ? 39.84261 34.77969 -80.37803 1.000 61.05846 2 PRO F N 1
ATOM 2935 C CA . PRO B 2 3 ? 38.54070 34.55200 -81.01859 1.000 58.60404 2 PRO F CA 1
ATOM 2936 C C . PRO B 2 3 ? 38.12133 35.72625 -81.89224 1.000 58.85635 2 PRO F C 1
ATOM 2937 O O . PRO B 2 3 ? 38.50417 36.87473 -81.65907 1.000 61.39021 2 PRO F O 1
ATOM 2941 N N . GLY B 2 4 ? 37.32398 35.41665 -82.92101 1.000 55.74433 3 GLY F N 1
ATOM 2942 C CA . GLY B 2 4 ? 36.85751 36.41327 -83.84250 1.000 53.61780 3 GLY F CA 1
ATOM 2943 C C . GLY B 2 4 ? 35.80787 37.33379 -83.23928 1.000 51.45578 3 GLY F C 1
ATOM 2944 O O . GLY B 2 4 ? 35.45166 37.23225 -82.05718 1.000 50.09985 3 GLY F O 1
ATOM 2945 N N . PRO B 2 5 ? 35.29698 38.24364 -84.06662 1.000 51.13631 4 PRO F N 1
ATOM 2946 C CA . PRO B 2 5 ? 34.27783 39.20271 -83.61036 1.000 46.30495 4 PRO F CA 1
ATOM 2947 C C . PRO B 2 5 ? 32.93616 38.52476 -83.40221 1.000 45.70629 4 PRO F C 1
ATOM 2948 O O . PRO B 2 5 ? 32.71462 37.40197 -83.87990 1.000 47.44412 4 PRO F O 1
ATOM 2952 N N . PRO B 2 6 ? 32.01694 39.15949 -82.67977 1.000 44.13833 5 PRO F N 1
ATOM 2953 C CA . PRO B 2 6 ? 30.65610 38.62426 -82.61060 1.000 43.49733 5 PRO F CA 1
ATOM 2954 C C . PRO B 2 6 ? 29.96542 38.70826 -83.96164 1.000 44.99224 5 PRO F C 1
ATOM 2955 O O . PRO B 2 6 ? 30.28569 39.55253 -84.80207 1.000 45.96986 5 PRO F O 1
ATOM 2959 N N . GLY B 2 7 ? 28.99669 37.82073 -84.16014 1.000 43.65167 6 GLY F N 1
ATOM 2960 C CA . GLY B 2 7 ? 28.20410 37.82113 -85.36490 1.000 43.14067 6 GLY F CA 1
ATOM 2961 C C . GLY B 2 7 ? 27.26018 39.00428 -85.41184 1.000 44.77394 6 GLY F C 1
ATOM 2962 O O . GLY B 2 7 ? 27.14005 39.76897 -84.44998 1.000 43.17557 6 GLY F O 1
ATOM 2963 N N . PRO B 2 8 ? 26.57995 39.18712 -86.53991 1.000 42.93678 7 PRO F N 1
ATOM 2964 C CA . PRO B 2 8 ? 25.60228 40.27456 -86.64633 1.000 44.71055 7 PRO F CA 1
ATOM 2965 C C . PRO B 2 8 ? 24.36613 39.98336 -85.80938 1.000 42.42156 7 PRO F C 1
ATOM 2966 O O . PRO B 2 8 ? 24.10791 38.85423 -85.38808 1.000 42.37752 7 PRO F O 1
ATOM 2970 N N . ARG B 2 9 ? 23.57831 41.03248 -85.59369 1.000 42.27329 8 ARG F N 1
ATOM 2971 C CA . ARG B 2 9 ? 22.33181 40.88143 -84.86043 1.000 45.47105 8 ARG F CA 1
ATOM 2972 C C . ARG B 2 9 ? 21.41003 39.91741 -85.59751 1.000 46.46178 8 ARG F C 1
ATOM 2973 O O . ARG B 2 9 ? 21.43030 39.82039 -86.82729 1.000 49.84647 8 ARG F O 1
ATOM 2981 N N . GLY B 2 10 ? 20.61172 39.17911 -84.83245 1.000 46.56723 9 GLY F N 1
ATOM 2982 C CA . GLY B 2 10 ? 19.69534 38.22924 -85.41009 1.000 46.90292 9 GLY F CA 1
ATOM 2983 C C . GLY B 2 10 ? 18.61302 38.90763 -86.22412 1.000 49.84126 9 GLY F C 1
ATOM 2984 O O . GLY B 2 10 ? 18.45819 40.13355 -86.20276 1.000 50.46531 9 GLY F O 1
ATOM 2985 N N . PRO B 2 11 ? 17.84186 38.11748 -86.96281 1.000 49.97731 10 PRO F N 1
ATOM 2986 C CA . PRO B 2 11 ? 16.74942 38.67632 -87.75381 1.000 52.88605 10 PRO F CA 1
ATOM 2987 C C . PRO B 2 11 ? 15.58712 39.05061 -86.85548 1.000 55.71594 10 PRO F C 1
ATOM 2988 O O . PRO B 2 11 ? 15.53812 38.63081 -85.68900 1.000 53.53453 10 PRO F O 1
ATOM 2992 N N . PRO B 2 12 ? 14.64031 39.84381 -87.34720 1.000 57.88777 11 PRO F N 1
ATOM 2993 C CA . PRO B 2 12 ? 13.45681 40.14782 -86.54095 1.000 59.63851 11 PRO F CA 1
ATOM 2994 C C . PRO B 2 12 ? 12.60523 38.90356 -86.33696 1.000 62.66556 11 PRO F C 1
ATOM 2995 O O . PRO B 2 12 ? 12.68201 37.92738 -87.08646 1.000 64.47492 11 PRO F O 1
ATOM 2999 N N . GLY B 2 13 ? 11.77613 38.95456 -85.29937 1.000 63.44851 12 GLY F N 1
ATOM 3000 C CA . GLY B 2 13 ? 10.88140 37.86681 -84.98454 1.000 66.03291 12 GLY F CA 1
ATOM 3001 C C . GLY B 2 13 ? 9.71851 37.77365 -85.95059 1.000 74.22054 12 GLY F C 1
ATOM 3002 O O . GLY B 2 13 ? 9.54112 38.62344 -86.82818 1.000 75.59218 12 GLY F O 1
ATOM 3003 N N . PRO B 2 14 ? 8.91534 36.72138 -85.82212 1.000 74.71719 13 PRO F N 1
ATOM 3004 C CA . PRO B 2 14 ? 7.73240 36.57678 -86.67812 1.000 78.89820 13 PRO F CA 1
ATOM 3005 C C . PRO B 2 14 ? 6.65580 37.57148 -86.28348 1.000 79.77836 13 PRO F C 1
ATOM 3006 O O . PRO B 2 14 ? 6.64195 38.06421 -85.14474 1.000 78.72310 13 PRO F O 1
ATOM 3010 N N . PRO B 2 15 ? 5.73409 37.90521 -87.20251 1.000 82.15890 14 PRO F N 1
ATOM 3011 C CA . PRO B 2 15 ? 4.66229 38.86841 -86.91994 1.000 83.75842 14 PRO F CA 1
ATOM 3012 C C . PRO B 2 15 ? 3.70407 38.38799 -85.83238 1.000 88.52946 14 PRO F C 1
ATOM 3013 O O . PRO B 2 15 ? 2.96449 37.43159 -86.06334 1.000 90.75620 14 PRO F O 1
ATOM 3017 N N . LEU C 1 3 ? 58.96135 12.19256 -130.10231 1.000 93.34046 36 LEU C N 1
ATOM 3018 C CA . LEU C 1 3 ? 57.97515 12.00053 -131.16019 1.000 90.51770 36 LEU C CA 1
ATOM 3019 C C . LEU C 1 3 ? 57.95958 13.18039 -132.12927 1.000 90.97344 36 LEU C C 1
ATOM 3020 O O . LEU C 1 3 ? 58.44774 14.26471 -131.81092 1.000 91.76251 36 LEU C O 1
ATOM 3025 N N . SER C 1 4 ? 57.38049 12.95967 -133.30863 1.000 90.52999 37 SER C N 1
ATOM 3026 C CA . SER C 1 4 ? 57.32297 13.98813 -134.33234 1.000 89.88509 37 SER C CA 1
ATOM 3027 C C . SER C 1 4 ? 56.29405 15.05807 -133.97189 1.000 89.75687 37 SER C C 1
ATOM 3028 O O . SER C 1 4 ? 55.40664 14.82805 -133.14675 1.000 89.68934 37 SER C O 1
ATOM 3031 N N . PRO C 1 5 ? 56.41320 16.25149 -134.56627 1.000 91.44390 38 PRO C N 1
ATOM 3032 C CA . PRO C 1 5 ? 55.41295 17.30447 -134.31249 1.000 90.80952 38 PRO C CA 1
ATOM 3033 C C . PRO C 1 5 ? 53.97776 16.86189 -134.54890 1.000 88.40361 38 PRO C C 1
ATOM 3034 O O . PRO C 1 5 ? 53.08280 17.25063 -133.78820 1.000 86.21099 38 PRO C O 1
ATOM 3038 N N . LYS C 1 6 ? 53.73045 16.06058 -135.58783 1.000 88.67342 39 LYS C N 1
ATOM 3039 C CA . LYS C 1 6 ? 52.36767 15.62033 -135.86699 1.000 87.36238 39 LYS C CA 1
ATOM 3040 C C . LYS C 1 6 ? 51.89368 14.58157 -134.85600 1.000 84.05591 39 LYS C C 1
ATOM 3041 O O . LYS C 1 6 ? 50.69648 14.51419 -134.55332 1.000 82.08877 39 LYS C O 1
ATOM 3047 N N . ALA C 1 7 ? 52.80735 13.76933 -134.32143 1.000 84.51372 40 ALA C N 1
ATOM 3048 C CA . ALA C 1 7 ? 52.42514 12.80749 -133.29525 1.000 81.92130 40 ALA C CA 1
ATOM 3049 C C . ALA C 1 7 ? 52.21912 13.47514 -131.94289 1.000 79.70421 40 ALA C C 1
ATOM 3050 O O . ALA C 1 7 ? 51.42394 12.98814 -131.13133 1.000 77.06832 40 ALA C O 1
ATOM 3052 N N . ALA C 1 8 ? 52.91556 14.58543 -131.68661 1.000 81.77752 41 ALA C N 1
ATOM 3053 C CA . ALA C 1 8 ? 52.77141 15.27080 -130.40645 1.000 80.55938 41 ALA C CA 1
ATOM 3054 C C . ALA C 1 8 ? 51.43657 15.99935 -130.31283 1.000 78.03570 41 ALA C C 1
ATOM 3055 O O . ALA C 1 8 ? 50.78214 15.97365 -129.26412 1.000 75.57903 41 ALA C O 1
ATOM 3057 N N . THR C 1 9 ? 51.01464 16.65615 -131.39643 1.000 80.01305 42 THR C N 1
ATOM 3058 C CA . THR C 1 9 ? 49.72835 17.34318 -131.37470 1.000 78.39067 42 THR C CA 1
ATOM 3059 C C . THR C 1 9 ? 48.56924 16.35582 -131.31192 1.000 76.18656 42 THR C C 1
ATOM 3060 O O . THR C 1 9 ? 47.54504 16.64602 -130.68348 1.000 76.04503 42 THR C O 1
ATOM 3064 N N . LEU C 1 10 ? 48.70789 15.18875 -131.94662 1.000 75.75615 43 LEU C N 1
ATOM 3065 C CA . LEU C 1 10 ? 47.67483 14.16642 -131.82693 1.000 74.16120 43 LEU C CA 1
ATOM 3066 C C . LEU C 1 10 ? 47.67996 13.53233 -130.44328 1.000 71.84718 43 LEU C C 1
ATOM 3067 O O . LEU C 1 10 ? 46.64735 13.02254 -129.99274 1.000 70.48411 43 LEU C O 1
ATOM 3072 N N . ALA C 1 11 ? 48.82627 13.55580 -129.75743 1.000 73.20203 44 ALA C N 1
ATOM 3073 C CA . ALA C 1 11 ? 48.88244 13.04904 -128.39048 1.000 70.72469 44 ALA C CA 1
ATOM 3074 C C . ALA C 1 11 ? 48.06199 13.92038 -127.44972 1.000 69.53502 44 ALA C C 1
ATOM 3075 O O . ALA C 1 11 ? 47.37495 13.40730 -126.55883 1.000 67.98331 44 ALA C O 1
ATOM 3077 N N . GLU C 1 12 ? 48.11379 15.24078 -127.63664 1.000 71.36943 45 GLU C N 1
ATOM 3078 C CA . GLU C 1 12 ? 47.33833 16.13236 -126.78305 1.000 72.34430 45 GLU C CA 1
ATOM 3079 C C . GLU C 1 12 ? 45.84629 16.02429 -127.06306 1.000 69.46802 45 GLU C C 1
ATOM 3080 O O . GLU C 1 12 ? 45.03403 16.19041 -126.14629 1.000 67.62395 45 GLU C O 1
ATOM 3086 N N . ARG C 1 13 ? 45.46481 15.74892 -128.31188 1.000 69.75550 46 ARG C N 1
ATOM 3087 C CA . ARG C 1 13 ? 44.04884 15.64105 -128.64114 1.000 69.47614 46 ARG C CA 1
ATOM 3088 C C . ARG C 1 13 ? 43.47859 14.27547 -128.29223 1.000 64.41589 46 ARG C C 1
ATOM 3089 O O . ARG C 1 13 ? 42.30248 14.17866 -127.92346 1.000 62.12551 46 ARG C O 1
ATOM 3097 N N . SER C 1 14 ? 44.27681 13.21404 -128.41236 1.000 65.13867 47 SER C N 1
ATOM 3098 C CA . SER C 1 14 ? 43.82436 11.92169 -127.91562 1.000 62.56821 47 SER C CA 1
ATOM 3099 C C . SER C 1 14 ? 43.68134 11.94006 -126.39870 1.000 60.00582 47 SER C C 1
ATOM 3100 O O . SER C 1 14 ? 42.79548 11.27308 -125.85219 1.000 58.53477 47 SER C O 1
ATOM 3103 N N . ALA C 1 15 ? 44.53536 12.70336 -125.70815 1.000 60.03153 48 ALA C N 1
ATOM 3104 C CA . ALA C 1 15 ? 44.40420 12.85603 -124.26194 1.000 59.86972 48 ALA C CA 1
ATOM 3105 C C . ALA C 1 15 ? 43.19081 13.70344 -123.89961 1.000 58.28820 48 ALA C C 1
ATOM 3106 O O . ALA C 1 15 ? 42.47328 13.39072 -122.94231 1.000 57.31768 48 ALA C O 1
ATOM 3108 N N . GLY C 1 16 ? 42.95308 14.78745 -124.64272 1.000 57.24836 49 GLY C N 1
ATOM 3109 C CA . GLY C 1 16 ? 41.76393 15.58935 -124.40096 1.000 55.53668 49 GLY C CA 1
ATOM 3110 C C . GLY C 1 16 ? 40.48551 14.82994 -124.69262 1.000 55.69858 49 GLY C C 1
ATOM 3111 O O . GLY C 1 16 ? 39.48078 14.99020 -123.99440 1.000 54.81873 49 GLY C O 1
ATOM 3112 N N . LEU C 1 17 ? 40.50628 13.99383 -125.73228 1.000 56.17338 50 LEU C N 1
ATOM 3113 C CA . LEU C 1 17 ? 39.36948 13.12795 -126.01671 1.000 55.58854 50 LEU C CA 1
ATOM 3114 C C . LEU C 1 17 ? 39.13785 12.13409 -124.88696 1.000 52.94348 50 LEU C C 1
ATOM 3115 O O . LEU C 1 17 ? 37.99055 11.77286 -124.60033 1.000 51.08963 50 LEU C O 1
ATOM 3120 N N . ALA C 1 18 ? 40.21222 11.69207 -124.23009 1.000 54.11298 51 ALA C N 1
ATOM 3121 C CA . ALA C 1 18 ? 40.07957 10.74678 -123.12699 1.000 52.50755 51 ALA C CA 1
ATOM 3122 C C . ALA C 1 18 ? 39.32851 11.36908 -121.95618 1.000 49.90733 51 ALA C C 1
ATOM 3123 O O . ALA C 1 18 ? 38.39455 10.76396 -121.41658 1.000 48.99119 51 ALA C O 1
ATOM 3125 N N . PHE C 1 19 ? 39.73353 12.57409 -121.53837 1.000 51.20233 52 PHE C N 1
ATOM 3126 C CA . PHE C 1 19 ? 39.01537 13.26791 -120.47134 1.000 51.25059 52 PHE C CA 1
ATOM 3127 C C . PHE C 1 19 ? 37.54807 13.46672 -120.82317 1.000 49.55588 52 PHE C C 1
ATOM 3128 O O . PHE C 1 19 ? 36.66821 13.23971 -119.98535 1.000 48.17683 52 PHE C O 1
ATOM 3136 N N . SER C 1 20 ? 37.26101 13.88570 -122.05782 1.000 51.55683 53 SER C N 1
ATOM 3137 C CA . SER C 1 20 ? 35.87070 14.09208 -122.45017 1.000 49.35116 53 SER C CA 1
ATOM 3138 C C . SER C 1 20 ? 35.10362 12.77748 -122.42884 1.000 49.00009 53 SER C C 1
ATOM 3139 O O . SER C 1 20 ? 33.95423 12.72374 -121.97512 1.000 48.52528 53 SER C O 1
ATOM 3142 N N . LEU C 1 21 ? 35.73858 11.69816 -122.88678 1.000 48.73504 54 LEU C N 1
ATOM 3143 C CA . LEU C 1 21 ? 35.08518 10.39647 -122.87038 1.000 47.53787 54 LEU C CA 1
ATOM 3144 C C . LEU C 1 21 ? 34.94653 9.87589 -121.44390 1.000 49.91251 54 LEU C C 1
ATOM 3145 O O . LEU C 1 21 ? 33.91922 9.28262 -121.09020 1.000 47.07429 54 LEU C O 1
ATOM 3150 N N . TYR C 1 22 ? 35.96584 10.09826 -120.60724 1.000 47.19537 55 TYR C N 1
ATOM 3151 C CA . TYR C 1 22 ? 35.88046 9.68158 -119.21136 1.000 46.31768 55 TYR C CA 1
ATOM 3152 C C . TYR C 1 22 ? 34.72677 10.38302 -118.50297 1.000 46.64199 55 TYR C C 1
ATOM 3153 O O . TYR C 1 22 ? 33.91703 9.74047 -117.82494 1.000 46.20053 55 TYR C O 1
ATOM 3162 N N . GLN C 1 23 ? 34.62427 11.70577 -118.66732 1.000 47.85722 56 GLN C N 1
ATOM 3163 C CA . GLN C 1 23 ? 33.57125 12.45436 -117.98755 1.000 48.11734 56 GLN C CA 1
ATOM 3164 C C . GLN C 1 23 ? 32.19204 12.01056 -118.45349 1.000 49.38518 56 GLN C C 1
ATOM 3165 O O . GLN C 1 23 ? 31.25492 11.92846 -117.65089 1.000 52.26324 56 GLN C O 1
ATOM 3171 N N . ALA C 1 24 ? 32.04741 11.72080 -119.74849 1.000 48.54722 57 ALA C N 1
ATOM 3172 C CA . ALA C 1 24 ? 30.76364 11.25263 -120.25974 1.000 50.62137 57 ALA C CA 1
ATOM 3173 C C . ALA C 1 24 ? 30.40246 9.89313 -119.67601 1.000 50.14663 57 ALA C C 1
ATOM 3174 O O . ALA C 1 24 ? 29.25273 9.66503 -119.28265 1.000 53.82708 57 ALA C O 1
ATOM 3176 N N . MET C 1 25 ? 31.37319 8.98096 -119.60156 1.000 48.85550 58 MET C N 1
ATOM 3177 C CA . MET C 1 25 ? 31.10229 7.66422 -119.03705 1.000 49.93198 58 MET C CA 1
ATOM 3178 C C . MET C 1 25 ? 30.88142 7.72967 -117.53164 1.000 50.70308 58 MET C C 1
ATOM 3179 O O . MET C 1 25 ? 30.07010 6.96612 -116.99571 1.000 50.59261 58 MET C O 1
ATOM 3184 N N . ALA C 1 26 ? 31.58331 8.63120 -116.83636 1.000 49.29494 59 ALA C N 1
ATOM 3185 C CA . ALA C 1 26 ? 31.43258 8.72961 -115.38765 1.000 48.50431 59 ALA C CA 1
ATOM 3186 C C . ALA C 1 26 ? 30.03746 9.19517 -114.98817 1.000 50.88641 59 ALA C C 1
ATOM 3187 O O . ALA C 1 26 ? 29.54020 8.80447 -113.92521 1.000 48.91741 59 ALA C O 1
ATOM 3189 N N . LYS C 1 27 ? 29.39905 10.03963 -115.80448 1.000 50.27709 60 LYS C N 1
ATOM 3190 C CA . LYS C 1 27 ? 28.02515 10.44306 -115.52539 1.000 51.98209 60 LYS C CA 1
ATOM 3191 C C . LYS C 1 27 ? 27.01455 9.36302 -115.88796 1.000 52.29587 60 LYS C C 1
ATOM 3192 O O . LYS C 1 27 ? 25.86883 9.42518 -115.42718 1.000 52.72042 60 LYS C O 1
ATOM 3198 N N . ASP C 1 28 ? 27.40053 8.39440 -116.71463 1.000 51.79853 61 ASP C N 1
ATOM 3199 C CA . ASP C 1 28 ? 26.53735 7.25567 -117.00406 1.000 53.83224 61 ASP C CA 1
ATOM 3200 C C . ASP C 1 28 ? 26.47465 6.37536 -115.76173 1.000 54.91895 61 ASP C C 1
ATOM 3201 O O . ASP C 1 28 ? 27.47126 5.75059 -115.38530 1.000 54.66808 61 ASP C O 1
ATOM 3206 N N . GLN C 1 29 ? 25.30229 6.31358 -115.12594 1.000 57.74050 62 GLN C N 1
ATOM 3207 C CA . GLN C 1 29 ? 25.15224 5.53670 -113.89982 1.000 57.89548 62 GLN C CA 1
ATOM 3208 C C . GLN C 1 29 ? 25.31454 4.03873 -114.12103 1.000 58.61339 62 GLN C C 1
ATOM 3209 O O . GLN C 1 29 ? 25.46131 3.29929 -113.14199 1.000 63.52179 62 GLN C O 1
ATOM 3215 N N . ALA C 1 30 ? 25.30418 3.57785 -115.37203 1.000 58.18945 63 ALA C N 1
ATOM 3216 C CA . ALA C 1 30 ? 25.48568 2.16218 -115.66030 1.000 58.47197 63 ALA C CA 1
ATOM 3217 C C . ALA C 1 30 ? 26.95225 1.76342 -115.73348 1.000 58.69971 63 ALA C C 1
ATOM 3218 O O . ALA C 1 30 ? 27.25759 0.56711 -115.68659 1.000 68.48619 63 ALA C O 1
ATOM 3220 N N . VAL C 1 31 ? 27.85982 2.72643 -115.85052 1.000 56.53549 64 VAL C N 1
ATOM 3221 C CA . VAL C 1 31 ? 29.28650 2.44220 -115.93458 1.000 54.08955 64 VAL C CA 1
ATOM 3222 C C . VAL C 1 31 ? 29.85795 2.45256 -114.52521 1.000 51.90083 64 VAL C C 1
ATOM 3223 O O . VAL C 1 31 ? 29.67783 3.42240 -113.77901 1.000 52.28852 64 VAL C O 1
ATOM 3227 N N . GLU C 1 32 ? 30.54658 1.37426 -114.15794 1.000 50.81354 65 GLU C N 1
ATOM 3228 C CA . GLU C 1 32 ? 31.23405 1.31600 -112.87407 1.000 49.83876 65 GLU C CA 1
ATOM 3229 C C . GLU C 1 32 ? 32.72231 1.58454 -113.05863 1.000 46.34515 65 GLU C C 1
ATOM 3230 O O . GLU C 1 32 ? 33.15915 2.73821 -112.99922 1.000 45.81535 65 GLU C O 1
ATOM 3236 N N . ASN C 1 33 ? 33.51039 0.53319 -113.26624 1.000 45.26492 66 ASN C N 1
ATOM 3237 C CA . ASN C 1 33 ? 34.92907 0.71309 -113.54108 1.000 44.41178 66 ASN C CA 1
ATOM 3238 C C . ASN C 1 33 ? 35.12793 1.32677 -114.92333 1.000 44.77698 66 ASN C C 1
ATOM 3239 O O . ASN C 1 33 ? 34.42424 0.98643 -115.87873 1.000 45.69630 66 ASN C O 1
ATOM 3244 N N . ILE C 1 34 ? 36.08424 2.24888 -115.02066 1.000 43.63196 67 ILE C N 1
ATOM 3245 C CA . ILE C 1 34 ? 36.45796 2.89197 -116.27555 1.000 43.50383 67 ILE C CA 1
ATOM 3246 C C . ILE C 1 34 ? 37.93214 2.61796 -116.53955 1.000 43.41674 67 ILE C C 1
ATOM 3247 O O . ILE C 1 34 ? 38.74488 2.60615 -115.60836 1.000 44.26520 67 ILE C O 1
ATOM 3252 N N . LEU C 1 35 ? 38.26924 2.37005 -117.80602 1.000 43.63218 68 LEU C N 1
ATOM 3253 C CA . LEU C 1 35 ? 39.65465 2.11567 -118.20014 1.000 42.66778 68 LEU C CA 1
ATOM 3254 C C . LEU C 1 35 ? 39.80228 2.44375 -119.68172 1.000 43.82000 68 LEU C C 1
ATOM 3255 O O . LEU C 1 35 ? 39.28604 1.70973 -120.52978 1.000 43.39961 68 LEU C O 1
ATOM 3260 N N . LEU C 1 36 ? 40.50124 3.53698 -119.98864 1.000 43.20559 69 LEU C N 1
ATOM 3261 C CA . LEU C 1 36 ? 40.63463 4.02792 -121.35262 1.000 45.41618 69 LEU C CA 1
ATOM 3262 C C . LEU C 1 36 ? 42.09525 4.29782 -121.68056 1.000 45.85547 69 LEU C C 1
ATOM 3263 O O . LEU C 1 36 ? 42.82773 4.88167 -120.87618 1.000 46.17992 69 LEU C O 1
ATOM 3268 N N . SER C 1 37 ? 42.50617 3.87397 -122.87467 1.000 48.62524 70 SER C N 1
ATOM 3269 C CA . SER C 1 37 ? 43.80282 4.22894 -123.42889 1.000 49.05243 70 SER C CA 1
ATOM 3270 C C . SER C 1 37 ? 43.59614 5.31610 -124.47153 1.000 49.85899 70 SER C C 1
ATOM 3271 O O . SER C 1 37 ? 42.95181 5.05709 -125.49968 1.000 49.60991 70 SER C O 1
ATOM 3274 N N . PRO C 1 38 ? 44.09164 6.53783 -124.25059 1.000 51.87315 71 PRO C N 1
ATOM 3275 C CA . PRO C 1 38 ? 43.79323 7.63030 -125.19520 1.000 51.97865 71 PRO C CA 1
ATOM 3276 C C . PRO C 1 38 ? 44.25884 7.37166 -126.61760 1.000 52.88781 71 PRO C C 1
ATOM 3277 O O . PRO C 1 38 ? 43.56260 7.76025 -127.56346 1.000 54.51801 71 PRO C O 1
ATOM 3281 N N . VAL C 1 39 ? 45.41096 6.72570 -126.80769 1.000 52.67016 72 VAL C N 1
ATOM 3282 C CA . VAL C 1 39 ? 45.88613 6.51029 -128.17077 1.000 54.14640 72 VAL C CA 1
ATOM 3283 C C . VAL C 1 39 ? 45.06726 5.42618 -128.86157 1.000 54.48065 72 VAL C C 1
ATOM 3284 O O . VAL C 1 39 ? 44.83279 5.49551 -130.07398 1.000 52.66772 72 VAL C O 1
ATOM 3288 N N . VAL C 1 40 ? 44.59997 4.42535 -128.11184 1.000 53.14792 73 VAL C N 1
ATOM 3289 C CA . VAL C 1 40 ? 43.76333 3.38820 -128.70538 1.000 52.68131 73 VAL C CA 1
ATOM 3290 C C . VAL C 1 40 ? 42.40792 3.95950 -129.09990 1.000 52.29949 73 VAL C C 1
ATOM 3291 O O . VAL C 1 40 ? 41.86130 3.62275 -130.15687 1.000 54.61870 73 VAL C O 1
ATOM 3295 N N . VAL C 1 41 ? 41.84939 4.84067 -128.26772 1.000 51.87272 74 VAL C N 1
ATOM 3296 C CA . VAL C 1 41 ? 40.59308 5.49522 -128.62070 1.000 52.51565 74 VAL C CA 1
ATOM 3297 C C . VAL C 1 41 ? 40.77594 6.35120 -129.86656 1.000 53.61885 74 VAL C C 1
ATOM 3298 O O . VAL C 1 41 ? 39.93485 6.34283 -130.77305 1.000 56.66964 74 VAL C O 1
ATOM 3302 N N . ALA C 1 42 ? 41.87878 7.09985 -129.93428 1.000 53.82757 75 ALA C N 1
ATOM 3303 C CA . ALA C 1 42 ? 42.14893 7.90899 -131.11710 1.000 56.03382 75 ALA C CA 1
ATOM 3304 C C . ALA C 1 42 ? 42.34968 7.03795 -132.35010 1.000 56.64200 75 ALA C C 1
ATOM 3305 O O . ALA C 1 42 ? 41.90455 7.39191 -133.44787 1.000 59.91296 75 ALA C O 1
ATOM 3307 N N . SER C 1 43 ? 43.01195 5.88993 -132.18735 1.000 55.86719 76 SER C N 1
ATOM 3308 C CA . SER C 1 43 ? 43.22897 4.99391 -133.31853 1.000 56.33874 76 SER C CA 1
ATOM 3309 C C . SER C 1 43 ? 41.91611 4.43149 -133.84272 1.000 57.50608 76 SER C C 1
ATOM 3310 O O . SER C 1 43 ? 41.76058 4.23514 -135.05431 1.000 59.94182 76 SER C O 1
ATOM 3313 N N . SER C 1 44 ? 40.96319 4.15859 -132.94895 1.000 55.53111 77 SER C N 1
ATOM 3314 C CA . SER C 1 44 ? 39.65907 3.67930 -133.39422 1.000 56.86761 77 SER C CA 1
ATOM 3315 C C . SER C 1 44 ? 38.99034 4.68935 -134.31845 1.000 58.93048 77 SER C C 1
ATOM 3316 O O . SER C 1 44 ? 38.45239 4.31928 -135.36858 1.000 55.45358 77 SER C O 1
ATOM 3319 N N . LEU C 1 45 ? 39.02991 5.97422 -133.95352 1.000 59.77495 78 LEU C N 1
ATOM 3320 C CA . LEU C 1 45 ? 38.50196 7.01073 -134.83488 1.000 59.71695 78 LEU C CA 1
ATOM 3321 C C . LEU C 1 45 ? 39.31497 7.12426 -136.11845 1.000 60.30569 78 LEU C C 1
ATOM 3322 O O . LEU C 1 45 ? 38.75439 7.41659 -137.18189 1.000 60.12735 78 LEU C O 1
ATOM 3327 N N . GLY C 1 46 ? 40.63028 6.90985 -136.04023 1.000 60.33888 79 GLY C N 1
ATOM 3328 C CA . GLY C 1 46 ? 41.44365 6.93855 -137.24443 1.000 60.83985 79 GLY C CA 1
ATOM 3329 C C . GLY C 1 46 ? 41.06233 5.84425 -138.22145 1.000 61.27754 79 GLY C C 1
ATOM 3330 O O . GLY C 1 46 ? 41.09877 6.04331 -139.43789 1.000 63.25861 79 GLY C O 1
ATOM 3331 N N . LEU C 1 47 ? 40.69343 4.67086 -137.70175 1.000 60.40149 80 LEU C N 1
ATOM 3332 C CA . LEU C 1 47 ? 40.24536 3.58661 -138.56859 1.000 59.58259 80 LEU C CA 1
ATOM 3333 C C . LEU C 1 47 ? 38.94993 3.95349 -139.28055 1.000 60.06976 80 LEU C C 1
ATOM 3334 O O . LEU C 1 47 ? 38.76417 3.62076 -140.45691 1.000 61.24658 80 LEU C O 1
ATOM 3339 N N . VAL C 1 48 ? 38.04166 4.63998 -138.58215 1.000 58.78766 81 VAL C N 1
ATOM 3340 C CA . VAL C 1 48 ? 36.78711 5.06135 -139.19985 1.000 59.80762 81 VAL C CA 1
ATOM 3341 C C . VAL C 1 48 ? 37.05675 6.06106 -140.31660 1.000 62.42900 81 VAL C C 1
ATOM 3342 O O . VAL C 1 48 ? 36.43316 6.00767 -141.38412 1.000 64.70759 81 VAL C O 1
ATOM 3346 N N . SER C 1 49 ? 37.98775 6.99042 -140.08818 1.000 61.94241 82 SER C N 1
ATOM 3347 C CA . SER C 1 49 ? 38.37412 7.92710 -141.13632 1.000 64.45504 82 SER C CA 1
ATOM 3348 C C . SER C 1 49 ? 39.09931 7.22786 -142.28006 1.000 67.08854 82 SER C C 1
ATOM 3349 O O . SER C 1 49 ? 38.93660 7.61283 -143.44435 1.000 66.48262 82 SER C O 1
ATOM 3352 N N . LEU C 1 50 ? 39.88502 6.19364 -141.97287 1.000 65.22321 83 LEU C N 1
ATOM 3353 C CA . LEU C 1 50 ? 40.64998 5.50995 -143.00978 1.000 67.01596 83 LEU C CA 1
ATOM 3354 C C . LEU C 1 50 ? 39.74575 4.69446 -143.92356 1.000 67.27313 83 LEU C C 1
ATOM 3355 O O . LEU C 1 50 ? 39.98362 4.61926 -145.13493 1.000 67.62945 83 LEU C O 1
ATOM 3360 N N . GLY C 1 51 ? 38.70740 4.08047 -143.36727 1.000 65.92619 84 GLY C N 1
ATOM 3361 C CA . GLY C 1 51 ? 37.79197 3.25880 -144.12708 1.000 67.41470 84 GLY C CA 1
ATOM 3362 C C . GLY C 1 51 ? 36.45438 3.88976 -144.44400 1.000 67.93579 84 GLY C C 1
ATOM 3363 O O . GLY C 1 51 ? 35.58510 3.20929 -145.00148 1.000 67.55772 84 GLY C O 1
ATOM 3364 N N . GLY C 1 52 ? 36.25882 5.16559 -144.12706 1.000 67.33590 85 GLY C N 1
ATOM 3365 C CA . GLY C 1 52 ? 34.97725 5.79543 -144.36815 1.000 68.09467 85 GLY C CA 1
ATOM 3366 C C . GLY C 1 52 ? 34.99415 6.85476 -145.44958 1.000 69.77842 85 GLY C C 1
ATOM 3367 O O . GLY C 1 52 ? 36.05856 7.33030 -145.85795 1.000 69.88970 85 GLY C O 1
ATOM 3368 N N . LYS C 1 53 ? 33.80931 7.23287 -145.91967 1.000 69.48609 86 LYS C N 1
ATOM 3369 C CA . LYS C 1 53 ? 33.66323 8.26020 -146.93578 1.000 73.55562 86 LYS C CA 1
ATOM 3370 C C . LYS C 1 53 ? 32.67335 9.31239 -146.45805 1.000 74.83460 86 LYS C C 1
ATOM 3371 O O . LYS C 1 53 ? 31.86886 9.07485 -145.55238 1.000 73.74327 86 LYS C O 1
ATOM 3377 N N . ALA C 1 54 ? 32.75864 10.48707 -147.07843 1.000 76.15963 87 ALA C N 1
ATOM 3378 C CA . ALA C 1 54 ? 31.78083 11.57205 -146.91970 1.000 78.56319 87 ALA C CA 1
ATOM 3379 C C . ALA C 1 54 ? 31.71572 11.96023 -145.44339 1.000 82.71393 87 ALA C C 1
ATOM 3380 O O . ALA C 1 54 ? 32.77028 12.17724 -144.82410 1.000 76.38504 87 ALA C O 1
ATOM 3382 N N . THR C 1 55 ? 30.52713 12.05578 -144.84446 1.000 79.12442 88 THR C N 1
ATOM 3383 C CA . THR C 1 55 ? 30.40470 12.55447 -143.47954 1.000 77.84412 88 THR C CA 1
ATOM 3384 C C . THR C 1 55 ? 30.86934 11.53181 -142.44788 1.000 75.67837 88 THR C C 1
ATOM 3385 O O . THR C 1 55 ? 31.25441 11.91116 -141.33616 1.000 73.16873 88 THR C O 1
ATOM 3389 N N . THR C 1 56 ? 30.82092 10.23924 -142.78314 1.000 75.25505 89 THR C N 1
ATOM 3390 C CA . THR C 1 56 ? 31.26994 9.21184 -141.84687 1.000 71.76893 89 THR C CA 1
ATOM 3391 C C . THR C 1 56 ? 32.73490 9.40087 -141.46888 1.000 72.39144 89 THR C C 1
ATOM 3392 O O . THR C 1 56 ? 33.10274 9.26979 -140.29475 1.000 72.30651 89 THR C O 1
ATOM 3396 N N . ALA C 1 57 ? 33.58433 9.72301 -142.44701 1.000 72.58376 90 ALA C N 1
ATOM 3397 C CA . ALA C 1 57 ? 35.00260 9.92300 -142.16764 1.000 71.21314 90 ALA C CA 1
ATOM 3398 C C . ALA C 1 57 ? 35.26946 11.29599 -141.56413 1.000 72.77667 90 ALA C C 1
ATOM 3399 O O . ALA C 1 57 ? 36.13008 11.43291 -140.68693 1.000 73.77567 90 ALA C O 1
ATOM 3401 N N . SER C 1 58 ? 34.54741 12.32286 -142.02034 1.000 74.08408 91 SER C N 1
ATOM 3402 C CA . SER C 1 58 ? 34.76936 13.66351 -141.48987 1.000 76.76116 91 SER C CA 1
ATOM 3403 C C . SER C 1 58 ? 34.31329 13.77152 -140.03964 1.000 75.84642 91 SER C C 1
ATOM 3404 O O . SER C 1 58 ? 34.90850 14.52529 -139.26136 1.000 83.21590 91 SER C O 1
ATOM 3407 N N . GLN C 1 59 ? 33.26855 13.03047 -139.65603 1.000 74.48051 92 GLN C N 1
ATOM 3408 C CA . GLN C 1 59 ? 32.86668 13.00017 -138.25259 1.000 73.75011 92 GLN C CA 1
ATOM 3409 C C . GLN C 1 59 ? 33.93658 12.36969 -137.37375 1.000 76.06248 92 GLN C C 1
ATOM 3410 O O . GLN C 1 59 ? 34.06776 12.73534 -136.20034 1.000 79.19454 92 GLN C O 1
ATOM 3416 N N . ALA C 1 60 ? 34.70103 11.41790 -137.91354 1.000 75.09645 93 ALA C N 1
ATOM 3417 C CA . ALA C 1 60 ? 35.78026 10.81723 -137.13845 1.000 75.01175 93 ALA C CA 1
ATOM 3418 C C . ALA C 1 60 ? 36.85320 11.84509 -136.80572 1.000 79.07680 93 ALA C C 1
ATOM 3419 O O . ALA C 1 60 ? 37.33759 11.90169 -135.66938 1.000 79.24162 93 ALA C O 1
ATOM 3421 N N . LYS C 1 61 ? 37.23656 12.67156 -137.78178 1.000 80.92670 94 LYS C N 1
ATOM 3422 C CA . LYS C 1 61 ? 38.17183 13.75270 -137.49692 1.000 86.59243 94 LYS C CA 1
ATOM 3423 C C . LYS C 1 61 ? 37.52917 14.86748 -136.68277 1.000 88.26696 94 LYS C C 1
ATOM 3424 O O . LYS C 1 61 ? 38.24894 15.69198 -136.10888 1.000 93.91776 94 LYS C O 1
ATOM 3430 N N . ALA C 1 62 ? 36.19622 14.90999 -136.61680 1.000 84.34340 95 ALA C N 1
ATOM 3431 C CA . ALA C 1 62 ? 35.53004 15.89903 -135.77583 1.000 85.19503 95 ALA C CA 1
ATOM 3432 C C . ALA C 1 62 ? 35.70175 15.56223 -134.29875 1.000 83.77955 95 ALA C C 1
ATOM 3433 O O . ALA C 1 62 ? 36.09291 16.41934 -133.49805 1.000 85.37966 95 ALA C O 1
ATOM 3435 N N . VAL C 1 63 ? 35.40978 14.31421 -133.91896 1.000 81.09644 96 VAL C N 1
ATOM 3436 C CA . VAL C 1 63 ? 35.60320 13.88935 -132.53488 1.000 81.93491 96 VAL C CA 1
ATOM 3437 C C . VAL C 1 63 ? 37.07842 13.93399 -132.16437 1.000 82.73192 96 VAL C C 1
ATOM 3438 O O . VAL C 1 63 ? 37.43368 14.23383 -131.01802 1.000 80.12614 96 VAL C O 1
ATOM 3442 N N . LEU C 1 64 ? 37.95796 13.65244 -133.12520 1.000 84.88672 97 LEU C N 1
ATOM 3443 C CA . LEU C 1 64 ? 39.39526 13.73481 -132.91539 1.000 86.84304 97 LEU C CA 1
ATOM 3444 C C . LEU C 1 64 ? 39.90015 15.17143 -132.90644 1.000 91.07128 97 LEU C C 1
ATOM 3445 O O . LEU C 1 64 ? 41.05280 15.40478 -132.52420 1.000 98.70021 97 LEU C O 1
ATOM 3450 N N . SER C 1 65 ? 39.06133 16.12907 -133.30943 1.000 92.57300 98 SER C N 1
ATOM 3451 C CA . SER C 1 65 ? 39.43638 17.54057 -133.39878 1.000 97.45039 98 SER C CA 1
ATOM 3452 C C . SER C 1 65 ? 40.65465 17.73289 -134.29755 1.000 102.15866 98 SER C C 1
ATOM 3453 O O . SER C 1 65 ? 41.51343 18.57704 -134.03630 1.000 102.57247 98 SER C O 1
ATOM 3456 N N . ALA C 1 66 ? 40.73589 16.94021 -135.36390 1.000 107.35774 99 ALA C N 1
ATOM 3457 C CA . ALA C 1 66 ? 41.86628 16.99281 -136.28168 1.000 111.49570 99 ALA C CA 1
ATOM 3458 C C . ALA C 1 66 ? 41.40253 17.19352 -137.71681 1.000 117.18079 99 ALA C C 1
ATOM 3459 O O . ALA C 1 66 ? 41.94493 16.59441 -138.65034 1.000 118.29672 99 ALA C O 1
ATOM 3461 N N . GLU C 1 67 ? 40.38957 18.04078 -137.92248 1.000 129.99744 100 GLU C N 1
ATOM 3462 C CA . GLU C 1 67 ? 39.98226 18.36225 -139.28780 1.000 133.41438 100 GLU C CA 1
ATOM 3463 C C . GLU C 1 67 ? 41.01477 19.26240 -139.95341 1.000 137.81093 100 GLU C C 1
ATOM 3464 O O . GLU C 1 67 ? 41.28206 19.13328 -141.15405 1.000 134.75866 100 GLU C O 1
ATOM 3470 N N . GLN C 1 68 ? 41.60877 20.17792 -139.18425 1.000 131.47483 101 GLN C N 1
ATOM 3471 C CA . GLN C 1 68 ? 42.65410 21.05170 -139.69720 1.000 131.57204 101 GLN C CA 1
ATOM 3472 C C . GLN C 1 68 ? 43.92575 20.28749 -140.03982 1.000 129.04776 101 GLN C C 1
ATOM 3473 O O . GLN C 1 68 ? 44.84250 20.86879 -140.63145 1.000 129.03873 101 GLN C O 1
ATOM 3479 N N . LEU C 1 69 ? 43.99722 19.01039 -139.67901 1.000 126.01405 102 LEU C N 1
ATOM 3480 C CA . LEU C 1 69 ? 45.04241 18.10241 -140.12013 1.000 122.54658 102 LEU C CA 1
ATOM 3481 C C . LEU C 1 69 ? 44.49967 17.24856 -141.25899 1.000 119.91361 102 LEU C C 1
ATOM 3482 O O . LEU C 1 69 ? 43.30296 16.95449 -141.31878 1.000 120.82241 102 LEU C O 1
ATOM 3487 N N . ARG C 1 70 ? 45.38646 16.85063 -142.16385 1.000 116.87785 103 ARG C N 1
ATOM 3488 C CA . ARG C 1 70 ? 44.96249 16.03460 -143.28914 1.000 113.76878 103 ARG C CA 1
ATOM 3489 C C . ARG C 1 70 ? 44.82045 14.57349 -142.86836 1.000 108.24983 103 ARG C C 1
ATOM 3490 O O . ARG C 1 70 ? 45.31812 14.14916 -141.82226 1.000 107.00764 103 ARG C O 1
ATOM 3498 N N . ASP C 1 71 ? 44.12078 13.80115 -143.70512 1.000 105.54316 104 ASP C N 1
ATOM 3499 C CA . ASP C 1 71 ? 43.93042 12.38013 -143.42256 1.000 102.00615 104 ASP C CA 1
ATOM 3500 C C . ASP C 1 71 ? 45.25722 11.63367 -143.35315 1.000 101.22174 104 ASP C C 1
ATOM 3501 O O . ASP C 1 71 ? 45.41093 10.70364 -142.55308 1.000 97.74288 104 ASP C O 1
ATOM 3506 N N . GLU C 1 72 ? 46.22914 12.02619 -144.17893 1.000 105.57682 105 GLU C N 1
ATOM 3507 C CA . GLU C 1 72 ? 47.49854 11.30527 -144.21552 1.000 105.94081 105 GLU C CA 1
ATOM 3508 C C . GLU C 1 72 ? 48.33230 11.57359 -142.96807 1.000 100.44378 105 GLU C C 1
ATOM 3509 O O . GLU C 1 72 ? 48.91553 10.64595 -142.39494 1.000 94.96552 105 GLU C O 1
ATOM 3515 N N . GLU C 1 73 ? 48.41336 12.83425 -142.53785 1.000 101.06129 106 GLU C N 1
ATOM 3516 C CA . GLU C 1 73 ? 49.19900 13.15282 -141.35277 1.000 100.99933 106 GLU C CA 1
ATOM 3517 C C . GLU C 1 73 ? 48.50213 12.71508 -140.07097 1.000 96.22742 106 GLU C C 1
ATOM 3518 O O . GLU C 1 73 ? 49.15748 12.60902 -139.02846 1.000 91.22222 106 GLU C O 1
ATOM 3524 N N . VAL C 1 74 ? 47.19461 12.45390 -140.12615 1.000 94.17153 107 VAL C N 1
ATOM 3525 C CA . VAL C 1 74 ? 46.49958 11.88210 -138.97701 1.000 89.39228 107 VAL C CA 1
ATOM 3526 C C . VAL C 1 74 ? 46.84063 10.40293 -138.83739 1.000 83.98523 107 VAL C C 1
ATOM 3527 O O . VAL C 1 74 ? 47.16992 9.92542 -137.74497 1.000 80.27185 107 VAL C O 1
ATOM 3531 N N . HIS C 1 75 ? 46.76696 9.65604 -139.94326 1.000 84.83798 108 HIS C N 1
ATOM 3532 C CA . HIS C 1 75 ? 47.10099 8.23433 -139.90748 1.000 80.81417 108 HIS C CA 1
ATOM 3533 C C . HIS C 1 75 ? 48.57259 8.01808 -139.57328 1.000 79.42128 108 HIS C C 1
ATOM 3534 O O . HIS C 1 75 ? 48.91408 7.16207 -138.74874 1.000 75.90188 108 HIS C O 1
ATOM 3541 N N . ALA C 1 76 ? 49.46234 8.78276 -140.21242 1.000 82.04208 109 ALA C N 1
ATOM 3542 C CA . ALA C 1 76 ? 50.88776 8.64753 -139.93136 1.000 81.39167 109 ALA C CA 1
ATOM 3543 C C . ALA C 1 76 ? 51.22618 9.07909 -138.51104 1.000 79.00452 109 ALA C C 1
ATOM 3544 O O . ALA C 1 76 ? 52.12088 8.49957 -137.88522 1.000 77.02840 109 ALA C O 1
ATOM 3546 N N . GLY C 1 77 ? 50.52502 10.08433 -137.98656 1.000 80.11442 110 GLY C N 1
ATOM 3547 C CA . GLY C 1 77 ? 50.79413 10.52677 -136.62915 1.000 78.63713 110 GLY C CA 1
ATOM 3548 C C . GLY C 1 77 ? 50.30161 9.54018 -135.58783 1.000 75.53463 110 GLY C C 1
ATOM 3549 O O . GLY C 1 77 ? 51.04273 9.15961 -134.67723 1.000 74.72479 110 GLY C O 1
ATOM 3550 N N . LEU C 1 78 ? 49.04185 9.11124 -135.70910 1.000 74.61345 111 LEU C N 1
ATOM 3551 C CA . LEU C 1 78 ? 48.49396 8.14551 -134.76113 1.000 73.18566 111 LEU C CA 1
ATOM 3552 C C . LEU C 1 78 ? 49.24579 6.82224 -134.81588 1.000 72.35677 111 LEU C C 1
ATOM 3553 O O . LEU C 1 78 ? 49.47577 6.18839 -133.77934 1.000 73.72211 111 LEU C O 1
ATOM 3558 N N . GLY C 1 79 ? 49.63298 6.38717 -136.01512 1.000 71.59610 112 GLY C N 1
ATOM 3559 C CA . GLY C 1 79 ? 50.40599 5.16103 -136.13004 1.000 72.05724 112 GLY C CA 1
ATOM 3560 C C . GLY C 1 79 ? 51.73418 5.24451 -135.40507 1.000 73.05463 112 GLY C C 1
ATOM 3561 O O . GLY C 1 79 ? 52.11312 4.33407 -134.66404 1.000 70.34228 112 GLY C O 1
ATOM 3562 N N . GLU C 1 80 ? 52.46432 6.34034 -135.61990 1.000 73.93273 113 GLU C N 1
ATOM 3563 C CA . GLU C 1 80 ? 53.70611 6.56387 -134.88921 1.000 74.51897 113 GLU C CA 1
ATOM 3564 C C . GLU C 1 80 ? 53.43616 6.67469 -133.39646 1.000 74.72280 113 GLU C C 1
ATOM 3565 O O . GLU C 1 80 ? 54.12969 6.06175 -132.57729 1.000 77.98264 113 GLU C O 1
ATOM 3571 N N . LEU C 1 81 ? 52.41919 7.45551 -133.02936 1.000 74.25131 114 LEU C N 1
ATOM 3572 C CA . LEU C 1 81 ? 52.06540 7.62473 -131.62553 1.000 73.37467 114 LEU C CA 1
ATOM 3573 C C . LEU C 1 81 ? 51.68312 6.29471 -130.98917 1.000 74.29505 114 LEU C C 1
ATOM 3574 O O . LEU C 1 81 ? 52.01355 6.03533 -129.82545 1.000 76.57542 114 LEU C O 1
ATOM 3579 N N . LEU C 1 82 ? 50.97498 5.44323 -131.73467 1.000 72.31430 115 LEU C N 1
ATOM 3580 C CA . LEU C 1 82 ? 50.58817 4.13867 -131.20765 1.000 72.03595 115 LEU C CA 1
ATOM 3581 C C . LEU C 1 82 ? 51.80682 3.25811 -130.95639 1.000 75.54947 115 LEU C C 1
ATOM 3582 O O . LEU C 1 82 ? 51.94509 2.66751 -129.87979 1.000 77.24510 115 LEU C O 1
ATOM 3587 N N . ARG C 1 83 ? 52.70895 3.16545 -131.93740 1.000 75.65114 116 ARG C N 1
ATOM 3588 C CA . ARG C 1 83 ? 53.88750 2.31641 -131.78393 1.000 77.13997 116 ARG C CA 1
ATOM 3589 C C . ARG C 1 83 ? 54.89797 2.91068 -130.81019 1.000 81.30275 116 ARG C C 1
ATOM 3590 O O . ARG C 1 83 ? 55.60255 2.16446 -130.12014 1.000 84.93812 116 ARG C O 1
ATOM 3598 N N . SER C 1 84 ? 54.99369 4.23958 -130.74761 1.000 79.01132 117 SER C N 1
ATOM 3599 C CA . SER C 1 84 ? 55.90622 4.87874 -129.80486 1.000 81.65444 117 SER C CA 1
ATOM 3600 C C . SER C 1 84 ? 55.48945 4.60363 -128.36402 1.000 86.43415 117 SER C C 1
ATOM 3601 O O . SER C 1 84 ? 56.27880 4.09908 -127.55742 1.000 91.02858 117 SER C O 1
ATOM 3604 N N . LEU C 1 85 ? 54.24417 4.93823 -128.02075 1.000 84.13010 118 LEU C N 1
ATOM 3605 C CA . LEU C 1 85 ? 53.78149 4.75010 -126.65042 1.000 86.26553 118 LEU C CA 1
ATOM 3606 C C . LEU C 1 85 ? 53.68262 3.27669 -126.27234 1.000 91.03470 118 LEU C C 1
ATOM 3607 O O . LEU C 1 85 ? 53.80282 2.93433 -125.09047 1.000 95.80167 118 LEU C O 1
ATOM 3612 N N . SER C 1 86 ? 53.47258 2.39423 -127.25063 1.000 89.42278 119 SER C N 1
ATOM 3613 C CA . SER C 1 86 ? 53.37330 0.96858 -126.95378 1.000 92.69722 119 SER C CA 1
ATOM 3614 C C . SER C 1 86 ? 54.71190 0.37901 -126.52948 1.000 100.06989 119 SER C C 1
ATOM 3615 O O . SER C 1 86 ? 54.75022 -0.54470 -125.70899 1.000 100.43802 119 SER C O 1
ATOM 3618 N N . ASN C 1 87 ? 55.81279 0.89303 -127.07263 1.000 113.66131 120 ASN C N 1
ATOM 3619 C CA . ASN C 1 87 ? 57.13815 0.35522 -126.80820 1.000 114.93295 120 ASN C CA 1
ATOM 3620 C C . ASN C 1 87 ? 58.01260 1.24827 -125.94197 1.000 115.86909 120 ASN C C 1
ATOM 3621 O O . ASN C 1 87 ? 59.04128 0.77627 -125.44878 1.000 125.56674 120 ASN C O 1
ATOM 3626 N N . SER C 1 88 ? 57.64654 2.51560 -125.74288 1.000 103.74157 121 SER C N 1
ATOM 3627 C CA . SER C 1 88 ? 58.35199 3.31679 -124.75036 1.000 102.41572 121 SER C CA 1
ATOM 3628 C C . SER C 1 88 ? 58.15246 2.79099 -123.33373 1.000 102.50563 121 SER C C 1
ATOM 3629 O O . SER C 1 88 ? 58.87501 3.21395 -122.42417 1.000 99.84968 121 SER C O 1
ATOM 3632 N N . THR C 1 89 ? 57.18703 1.89443 -123.12320 1.000 103.69660 122 THR C N 1
ATOM 3633 C CA . THR C 1 89 ? 56.98229 1.23115 -121.84080 1.000 102.35125 122 THR C CA 1
ATOM 3634 C C . THR C 1 89 ? 57.00137 -0.29055 -121.97381 1.000 101.25253 122 THR C C 1
ATOM 3635 O O . THR C 1 89 ? 56.45360 -0.98951 -121.11631 1.000 99.02387 122 THR C O 1
ATOM 3639 N N . ALA C 1 90 ? 57.61405 -0.81949 -123.03015 1.000 104.97487 123 ALA C N 1
ATOM 3640 C CA . ALA C 1 90 ? 57.77854 -2.25755 -123.19083 1.000 106.59171 123 ALA C CA 1
ATOM 3641 C C . ALA C 1 90 ? 59.11872 -2.72912 -122.62952 1.000 110.56888 123 ALA C C 1
ATOM 3642 O O . ALA C 1 90 ? 60.04017 -1.93819 -122.41238 1.000 108.73247 123 ALA C O 1
ATOM 3644 N N . ARG C 1 91 ? 59.17475 -4.03321 -122.32369 1.000 109.45649 124 ARG C N 1
ATOM 3645 C CA . ARG C 1 91 ? 60.34831 -4.77327 -121.85047 1.000 105.57189 124 ARG C CA 1
ATOM 3646 C C . ARG C 1 91 ? 60.47460 -4.59340 -120.34377 1.000 100.59032 124 ARG C C 1
ATOM 3647 O O . ARG C 1 91 ? 60.89479 -5.50425 -119.62242 1.000 100.95653 124 ARG C O 1
ATOM 3649 N N . ASN C 1 92 ? 60.08216 -3.41402 -119.87086 1.000 97.86333 125 ASN C N 1
ATOM 3650 C CA . ASN C 1 92 ? 60.05147 -3.07235 -118.45503 1.000 93.29663 125 ASN C CA 1
ATOM 3651 C C . ASN C 1 92 ? 58.65048 -3.32801 -117.91324 1.000 87.35201 125 ASN C C 1
ATOM 3652 O O . ASN C 1 92 ? 58.46551 -4.12654 -116.98994 1.000 81.65148 125 ASN C O 1
ATOM 3657 N N . VAL C 1 93 ? 57.65597 -2.68360 -118.50371 1.000 87.17777 126 VAL C N 1
ATOM 3658 C CA . VAL C 1 93 ? 56.27466 -2.81533 -118.07131 1.000 78.45216 126 VAL C CA 1
ATOM 3659 C C . VAL C 1 93 ? 55.59896 -3.73932 -119.07103 1.000 76.10627 126 VAL C C 1
ATOM 3660 O O . VAL C 1 93 ? 55.90147 -3.69848 -120.27023 1.000 81.51612 126 VAL C O 1
ATOM 3664 N N . THR C 1 94 ? 54.68476 -4.57430 -118.59022 1.000 69.77532 127 THR C N 1
ATOM 3665 C CA . THR C 1 94 ? 53.96550 -5.47560 -119.47777 1.000 64.95210 127 THR C CA 1
ATOM 3666 C C . THR C 1 94 ? 52.84355 -4.73537 -120.19157 1.000 64.40187 127 THR C C 1
ATOM 3667 O O . THR C 1 94 ? 52.02803 -4.06339 -119.55255 1.000 61.98842 127 THR C O 1
ATOM 3671 N N . TRP C 1 95 ? 52.80893 -4.85434 -121.51891 1.000 64.23354 128 TRP C N 1
ATOM 3672 C CA . TRP C 1 95 ? 51.84114 -4.11040 -122.32168 1.000 63.35050 128 TRP C CA 1
ATOM 3673 C C . TRP C 1 95 ? 51.61019 -4.87112 -123.62186 1.000 63.22647 128 TRP C C 1
ATOM 3674 O O . TRP C 1 95 ? 52.50682 -4.93575 -124.46839 1.000 63.24271 128 TRP C O 1
ATOM 3685 N N . LYS C 1 96 ? 50.41940 -5.44212 -123.77770 1.000 60.99260 129 LYS C N 1
ATOM 3686 C CA . LYS C 1 96 ? 50.06167 -6.20472 -124.96602 1.000 58.38837 129 LYS C CA 1
ATOM 3687 C C . LYS C 1 96 ? 48.76084 -5.66326 -125.53564 1.000 58.82454 129 LYS C C 1
ATOM 3688 O O . LYS C 1 96 ? 47.75450 -5.58116 -124.82308 1.000 56.19857 129 LYS C O 1
ATOM 3694 N N . LEU C 1 97 ? 48.79160 -5.28918 -126.81609 1.000 56.60154 130 LEU C N 1
ATOM 3695 C CA . LEU C 1 97 ? 47.68186 -4.63987 -127.49832 1.000 54.65814 130 LEU C CA 1
ATOM 3696 C C . LEU C 1 97 ? 47.38125 -5.36193 -128.80393 1.000 56.17578 130 LEU C C 1
ATOM 3697 O O . LEU C 1 97 ? 48.29367 -5.71593 -129.55678 1.000 55.14316 130 LEU C O 1
ATOM 3702 N N . GLY C 1 98 ? 46.09536 -5.58429 -129.05887 1.000 55.50653 131 GLY C N 1
ATOM 3703 C CA . GLY C 1 98 ? 45.64260 -6.15436 -130.30915 1.000 53.96960 131 GLY C CA 1
ATOM 3704 C C . GLY C 1 98 ? 44.39815 -5.46431 -130.82494 1.000 55.21471 131 GLY C C 1
ATOM 3705 O O . GLY C 1 98 ? 43.51240 -5.10569 -130.04149 1.000 53.94711 131 GLY C O 1
ATOM 3706 N N . SER C 1 99 ? 44.33088 -5.25013 -132.13807 1.000 54.44303 132 SER C N 1
ATOM 3707 C CA . SER C 1 99 ? 43.17544 -4.63512 -132.78059 1.000 54.83368 132 SER C CA 1
ATOM 3708 C C . SER C 1 99 ? 42.74495 -5.50997 -133.94660 1.000 58.64550 132 SER C C 1
ATOM 3709 O O . SER C 1 99 ? 43.52876 -5.74687 -134.87220 1.000 56.84144 132 SER C O 1
ATOM 3712 N N . ARG C 1 100 ? 41.50631 -5.99205 -133.89690 1.000 57.09176 133 ARG C N 1
ATOM 3713 C CA . ARG C 1 100 ? 40.95908 -6.85528 -134.93198 1.000 58.36113 133 ARG C CA 1
ATOM 3714 C C . ARG C 1 100 ? 39.58073 -6.34515 -135.31418 1.000 57.25078 133 ARG C C 1
ATOM 3715 O O . ARG C 1 100 ? 38.76726 -6.02182 -134.44352 1.000 54.80890 133 ARG C O 1
ATOM 3723 N N . LEU C 1 101 ? 39.32677 -6.27272 -136.61261 1.000 60.26710 134 LEU C N 1
ATOM 3724 C CA . LEU C 1 101 ? 38.06368 -5.79292 -137.15029 1.000 58.88427 134 LEU C CA 1
ATOM 3725 C C . LEU C 1 101 ? 37.27618 -6.99657 -137.65004 1.000 60.20080 134 LEU C C 1
ATOM 3726 O O . LEU C 1 101 ? 37.73154 -7.70530 -138.55444 1.000 62.52560 134 LEU C O 1
ATOM 3731 N N . TYR C 1 102 ? 36.11191 -7.23678 -137.05102 1.000 58.51631 135 TYR C N 1
ATOM 3732 C CA . TYR C 1 102 ? 35.27475 -8.38197 -137.38981 1.000 62.86421 135 TYR C CA 1
ATOM 3733 C C . TYR C 1 102 ? 34.13800 -7.93985 -138.30239 1.000 62.48363 135 TYR C C 1
ATOM 3734 O O . TYR C 1 102 ? 33.32927 -7.08375 -137.92735 1.000 59.31123 135 TYR C O 1
ATOM 3743 N N . GLY C 1 103 ? 34.08477 -8.52207 -139.49729 1.000 67.22308 136 GLY C N 1
ATOM 3744 C CA . GLY C 1 103 ? 33.01963 -8.25867 -140.43390 1.000 68.87294 136 GLY C CA 1
ATOM 3745 C C . GLY C 1 103 ? 32.14962 -9.47493 -140.67476 1.000 72.46763 136 GLY C C 1
ATOM 3746 O O . GLY C 1 103 ? 32.56413 -10.61786 -140.45891 1.000 73.16902 136 GLY C O 1
ATOM 3747 N N . PRO C 1 104 ? 30.91405 -9.24772 -141.11607 1.000 74.00754 137 PRO C N 1
ATOM 3748 C CA . PRO C 1 104 ? 30.04118 -10.36794 -141.48086 1.000 76.02950 137 PRO C CA 1
ATOM 3749 C C . PRO C 1 104 ? 30.63708 -11.19115 -142.61318 1.000 78.79847 137 PRO C C 1
ATOM 3750 O O . PRO C 1 104 ? 31.51702 -10.74360 -143.35207 1.000 79.33418 137 PRO C O 1
ATOM 3754 N N . SER C 1 105 ? 30.14463 -12.42561 -142.73586 1.000 79.41606 138 SER C N 1
ATOM 3755 C CA . SER C 1 105 ? 30.68977 -13.34386 -143.73080 1.000 80.85383 138 SER C CA 1
ATOM 3756 C C . SER C 1 105 ? 30.42476 -12.86154 -145.15131 1.000 81.42948 138 SER C C 1
ATOM 3757 O O . SER C 1 105 ? 31.21918 -13.13892 -146.05660 1.000 82.19379 138 SER C O 1
ATOM 3760 N N . SER C 1 106 ? 29.31889 -12.14884 -145.36830 1.000 81.55889 139 SER C N 1
ATOM 3761 C CA . SER C 1 106 ? 29.01048 -11.59389 -146.68094 1.000 80.71757 139 SER C CA 1
ATOM 3762 C C . SER C 1 106 ? 29.91519 -10.42913 -147.06774 1.000 82.41655 139 SER C C 1
ATOM 3763 O O . SER C 1 106 ? 29.87825 -10.00112 -148.22646 1.000 87.34418 139 SER C O 1
ATOM 3766 N N . VAL C 1 107 ? 30.71347 -9.90895 -146.13893 1.000 81.73316 140 VAL C N 1
ATOM 3767 C CA . VAL C 1 107 ? 31.55233 -8.73783 -146.37250 1.000 82.16298 140 VAL C CA 1
ATOM 3768 C C . VAL C 1 107 ? 32.93887 -9.16893 -146.83197 1.000 84.56469 140 VAL C C 1
ATOM 3769 O O . VAL C 1 107 ? 33.51210 -10.13496 -146.31445 1.000 85.13018 140 VAL C O 1
ATOM 3773 N N . SER C 1 108 ? 33.48031 -8.44454 -147.81177 1.000 84.57526 141 SER C N 1
ATOM 3774 C CA . SER C 1 108 ? 34.83637 -8.64479 -148.31193 1.000 85.50204 141 SER C CA 1
ATOM 3775 C C . SER C 1 108 ? 35.63408 -7.36910 -148.07118 1.000 83.12109 141 SER C C 1
ATOM 3776 O O . SER C 1 108 ? 35.29690 -6.31388 -148.61778 1.000 83.93289 141 SER C O 1
ATOM 3779 N N . PHE C 1 109 ? 36.68457 -7.46587 -147.25552 1.000 81.29591 142 PHE C N 1
ATOM 3780 C CA . PHE C 1 109 ? 37.49292 -6.29867 -146.91426 1.000 79.68003 142 PHE C CA 1
ATOM 3781 C C . PHE C 1 109 ? 38.25341 -5.78090 -148.13148 1.000 80.72025 142 PHE C C 1
ATOM 3782 O O . PHE C 1 109 ? 38.89754 -6.55302 -148.84766 1.000 81.61355 142 PHE C O 1
ATOM 3790 N N . ALA C 1 110 ? 38.19161 -4.46635 -148.35051 1.000 82.01963 143 ALA C N 1
ATOM 3791 C CA . ALA C 1 110 ? 38.89170 -3.84508 -149.46971 1.000 80.60243 143 ALA C CA 1
ATOM 3792 C C . ALA C 1 110 ? 40.40225 -3.99843 -149.31995 1.000 82.72369 143 ALA C C 1
ATOM 3793 O O . ALA C 1 110 ? 40.94452 -4.00072 -148.21197 1.000 81.74766 143 ALA C O 1
ATOM 3795 N N . GLU C 1 111 ? 41.08427 -4.12207 -150.46165 1.000 86.82198 144 GLU C N 1
ATOM 3796 C CA . GLU C 1 111 ? 42.50695 -4.45140 -150.44834 1.000 89.89283 144 GLU C CA 1
ATOM 3797 C C . GLU C 1 111 ? 43.35408 -3.30168 -149.90998 1.000 87.13225 144 GLU C C 1
ATOM 3798 O O . GLU C 1 111 ? 44.31865 -3.53106 -149.17107 1.000 84.34188 144 GLU C O 1
ATOM 3804 N N . ASP C 1 112 ? 43.01755 -2.06123 -150.27086 1.000 88.04241 145 ASP C N 1
ATOM 3805 C CA . ASP C 1 112 ? 43.79141 -0.91665 -149.79579 1.000 88.51907 145 ASP C CA 1
ATOM 3806 C C . ASP C 1 112 ? 43.58182 -0.67202 -148.30712 1.000 86.04194 145 ASP C C 1
ATOM 3807 O O . ASP C 1 112 ? 44.51752 -0.28152 -147.59912 1.000 84.20213 145 ASP C O 1
ATOM 3812 N N . PHE C 1 113 ? 42.36365 -0.89274 -147.81128 1.000 83.48212 146 PHE C N 1
ATOM 3813 C CA . PHE C 1 113 ? 42.10677 -0.65696 -146.39625 1.000 80.36679 146 PHE C CA 1
ATOM 3814 C C . PHE C 1 113 ? 42.84823 -1.66101 -145.52374 1.000 77.59156 146 PHE C C 1
ATOM 3815 O O . PHE C 1 113 ? 43.31723 -1.31309 -144.43399 1.000 75.41714 146 PHE C O 1
ATOM 3823 N N . VAL C 1 114 ? 42.95622 -2.91218 -145.97709 1.000 78.43914 147 VAL C N 1
ATOM 3824 C CA . VAL C 1 114 ? 43.67926 -3.91368 -145.19887 1.000 77.18816 147 VAL C CA 1
ATOM 3825 C C . VAL C 1 114 ? 45.14318 -3.51466 -145.06457 1.000 78.10864 147 VAL C C 1
ATOM 3826 O O . VAL C 1 114 ? 45.75740 -3.69279 -144.00483 1.000 75.70698 147 VAL C O 1
ATOM 3830 N N . ARG C 1 115 ? 45.71762 -2.94404 -146.12762 1.000 80.68355 148 ARG C N 1
ATOM 3831 C CA . ARG C 1 115 ? 47.12222 -2.54986 -146.09005 1.000 82.64733 148 ARG C CA 1
ATOM 3832 C C . ARG C 1 115 ? 47.33508 -1.32174 -145.21306 1.000 80.75561 148 ARG C C 1
ATOM 3833 O O . ARG C 1 115 ? 48.23396 -1.30156 -144.36394 1.000 80.18682 148 ARG C O 1
ATOM 3841 N N . SER C 1 116 ? 46.51464 -0.28527 -145.40147 1.000 78.84371 149 SER C N 1
ATOM 3842 C CA . SER C 1 116 ? 46.73594 0.96299 -144.67827 1.000 78.15149 149 SER C CA 1
ATOM 3843 C C . SER C 1 116 ? 46.41021 0.81514 -143.19851 1.000 76.04201 149 SER C C 1
ATOM 3844 O O . SER C 1 116 ? 47.08789 1.40456 -142.34851 1.000 75.27593 149 SER C O 1
ATOM 3847 N N . SER C 1 117 ? 45.37887 0.03509 -142.86804 1.000 75.18278 150 SER C N 1
ATOM 3848 C CA . SER C 1 117 ? 45.03183 -0.15420 -141.46409 1.000 72.34009 150 SER C CA 1
ATOM 3849 C C . SER C 1 117 ? 46.05066 -1.03093 -140.74610 1.000 72.56175 150 SER C C 1
ATOM 3850 O O . SER C 1 117 ? 46.25141 -0.87866 -139.53584 1.000 70.13626 150 SER C O 1
ATOM 3853 N N . LYS C 1 118 ? 46.70027 -1.94991 -141.46526 1.000 76.62130 151 LYS C N 1
ATOM 3854 C CA . LYS C 1 118 ? 47.75361 -2.75445 -140.85592 1.000 74.05358 151 LYS C CA 1
ATOM 3855 C C . LYS C 1 118 ? 49.07264 -1.99823 -140.75678 1.000 75.49333 151 LYS C C 1
ATOM 3856 O O . LYS C 1 118 ? 49.81859 -2.18517 -139.78896 1.000 75.33622 151 LYS C O 1
ATOM 3862 N N . GLN C 1 119 ? 49.38251 -1.14657 -141.73494 1.000 76.95566 152 GLN C N 1
ATOM 3863 C CA . GLN C 1 119 ? 50.62939 -0.39266 -141.66707 1.000 78.38655 152 GLN C CA 1
ATOM 3864 C C . GLN C 1 119 ? 50.55045 0.71048 -140.62176 1.000 77.46870 152 GLN C C 1
ATOM 3865 O O . GLN C 1 119 ? 51.51653 0.94585 -139.88676 1.000 76.71694 152 GLN C O 1
ATOM 3871 N N . HIS C 1 120 ? 49.41494 1.40476 -140.54642 1.000 75.77519 153 HIS C N 1
ATOM 3872 C CA . HIS C 1 120 ? 49.27583 2.52167 -139.62028 1.000 73.34195 153 HIS C CA 1
ATOM 3873 C C . HIS C 1 120 ? 48.85923 2.06062 -138.23010 1.000 69.88152 153 HIS C C 1
ATOM 3874 O O . HIS C 1 120 ? 49.46876 2.45775 -137.23416 1.000 71.79861 153 HIS C O 1
ATOM 3881 N N . TYR C 1 121 ? 47.83499 1.21715 -138.14415 1.000 69.65842 154 TYR C N 1
ATOM 3882 C CA . TYR C 1 121 ? 47.25090 0.85261 -136.86343 1.000 66.70445 154 TYR C CA 1
ATOM 3883 C C . TYR C 1 121 ? 47.47348 -0.60553 -136.49044 1.000 66.42148 154 TYR C C 1
ATOM 3884 O O . TYR C 1 121 ? 46.97768 -1.04142 -135.44627 1.000 64.25387 154 TYR C O 1
ATOM 3893 N N . ASN C 1 122 ? 48.21463 -1.36273 -137.30133 1.000 69.27978 155 ASN C N 1
ATOM 3894 C CA . ASN C 1 122 ? 48.45025 -2.78640 -137.05460 1.000 69.79649 155 ASN C CA 1
ATOM 3895 C C . ASN C 1 122 ? 47.12898 -3.53508 -136.90243 1.000 68.09055 155 ASN C C 1
ATOM 3896 O O . ASN C 1 122 ? 47.00609 -4.47664 -136.11670 1.000 66.21303 155 ASN C O 1
ATOM 3901 N N . CYS C 1 123 ? 46.12820 -3.10342 -137.66619 1.000 68.40416 156 CYS C N 1
ATOM 3902 C CA . CYS C 1 123 ? 44.77895 -3.63453 -137.53871 1.000 65.56523 156 CYS C CA 1
ATOM 3903 C C . CYS C 1 123 ? 44.67016 -4.99772 -138.20773 1.000 64.88101 156 CYS C C 1
ATOM 3904 O O . CYS C 1 123 ? 45.10824 -5.18028 -139.34832 1.000 66.56023 156 CYS C O 1
ATOM 3907 N N . GLU C 1 124 ? 44.09829 -5.95531 -137.48632 1.000 62.99624 157 GLU C N 1
ATOM 3908 C CA . GLU C 1 124 ? 43.75747 -7.25153 -138.04632 1.000 62.49048 157 GLU C CA 1
ATOM 3909 C C . GLU C 1 124 ? 42.32698 -7.22012 -138.56016 1.000 63.26581 157 GLU C C 1
ATOM 3910 O O . GLU C 1 124 ? 41.49493 -6.43781 -138.09306 1.000 61.85487 157 GLU C O 1
ATOM 3916 N N . HIS C 1 125 ? 42.04925 -8.07675 -139.53651 1.000 64.45640 158 HIS C N 1
ATOM 3917 C CA . HIS C 1 125 ? 40.73886 -8.14444 -140.16190 1.000 64.64137 158 HIS C CA 1
ATOM 3918 C C . HIS C 1 125 ? 40.30985 -9.59973 -140.21432 1.000 66.70797 158 HIS C C 1
ATOM 3919 O O . HIS C 1 125 ? 41.07798 -10.46017 -140.65547 1.000 72.81936 158 HIS C O 1
ATOM 3926 N N . SER C 1 126 ? 39.09234 -9.87371 -139.75812 1.000 66.25560 159 SER C N 1
ATOM 3927 C CA . SER C 1 126 ? 38.57237 -11.22961 -139.73672 1.000 68.78550 159 SER C CA 1
ATOM 3928 C C . SER C 1 126 ? 37.09260 -11.19440 -140.07599 1.000 70.30510 159 SER C C 1
ATOM 3929 O O . SER C 1 126 ? 36.42896 -10.16157 -139.95756 1.000 69.35568 159 SER C O 1
ATOM 3932 N N . LYS C 1 127 ? 36.58270 -12.34118 -140.50466 1.000 73.72951 160 LYS C N 1
ATOM 3933 C CA . LYS C 1 127 ? 35.17732 -12.49368 -140.83430 1.000 76.11157 160 LYS C CA 1
ATOM 3934 C C . LYS C 1 127 ? 34.52248 -13.38973 -139.79389 1.000 75.81883 160 LYS C C 1
ATOM 3935 O O . LYS C 1 127 ? 35.13219 -14.34927 -139.31120 1.000 78.27533 160 LYS C O 1
ATOM 3941 N N . ILE C 1 128 ? 33.27855 -13.06255 -139.44878 1.000 76.00894 161 ILE C N 1
ATOM 3942 C CA . ILE C 1 128 ? 32.54550 -13.73463 -138.38671 1.000 76.08003 161 ILE C CA 1
ATOM 3943 C C . ILE C 1 128 ? 31.08605 -13.83429 -138.80805 1.000 77.77660 161 ILE C C 1
ATOM 3944 O O . ILE C 1 128 ? 30.60201 -13.06348 -139.63975 1.000 78.37725 161 ILE C O 1
ATOM 3949 N N . ASN C 1 129 ? 30.38136 -14.80308 -138.22728 1.000 79.03610 162 ASN C N 1
ATOM 3950 C CA . ASN C 1 129 ? 28.95143 -14.96177 -138.45846 1.000 79.53409 162 ASN C CA 1
ATOM 3951 C C . ASN C 1 129 ? 28.25293 -15.13692 -137.12063 1.000 78.50593 162 ASN C C 1
ATOM 3952 O O . ASN C 1 129 ? 28.58381 -16.05107 -136.35827 1.000 77.14081 162 ASN C O 1
ATOM 3957 N N . PHE C 1 130 ? 27.28185 -14.26462 -136.84630 1.000 77.52670 163 PHE C N 1
ATOM 3958 C CA . PHE C 1 130 ? 26.51862 -14.29051 -135.60771 1.000 77.71958 163 PHE C CA 1
ATOM 3959 C C . PHE C 1 130 ? 25.24147 -15.10299 -135.71840 1.000 77.47928 163 PHE C C 1
ATOM 3960 O O . PHE C 1 130 ? 24.34500 -14.94351 -134.88165 1.000 77.14312 163 PHE C O 1
ATOM 3968 N N . ARG C 1 131 ? 25.13239 -15.95768 -136.73513 1.000 79.71294 164 ARG C N 1
ATOM 3969 C CA . ARG C 1 131 ? 24.01318 -16.88814 -136.79782 1.000 79.84250 164 ARG C CA 1
ATOM 3970 C C . ARG C 1 131 ? 23.92568 -17.69475 -135.50945 1.000 78.05021 164 ARG C C 1
ATOM 3971 O O . ARG C 1 131 ? 22.88400 -17.71873 -134.84511 1.000 77.64547 164 ARG C O 1
ATOM 3979 N N . ASP C 1 132 ? 25.02747 -18.33094 -135.12164 1.000 77.23559 165 ASP C N 1
ATOM 3980 C CA . ASP C 1 132 ? 25.15336 -18.93410 -133.79694 1.000 74.82200 165 ASP C CA 1
ATOM 3981 C C . ASP C 1 132 ? 25.84693 -17.91645 -132.89964 1.000 74.55009 165 ASP C C 1
ATOM 3982 O O . ASP C 1 132 ? 27.06610 -17.74134 -132.96172 1.000 74.37059 165 ASP C O 1
ATOM 3987 N N . LYS C 1 133 ? 25.05446 -17.22252 -132.08066 1.000 74.82020 166 LYS C N 1
ATOM 3988 C CA . LYS C 1 133 ? 25.56831 -16.10919 -131.28900 1.000 72.94311 166 LYS C CA 1
ATOM 3989 C C . LYS C 1 133 ? 26.60646 -16.54486 -130.25723 1.000 71.92409 166 LYS C C 1
ATOM 3990 O O . LYS C 1 133 ? 27.52876 -15.78004 -129.95713 1.000 72.92121 166 LYS C O 1
ATOM 3996 N N . ARG C 1 134 ? 26.48828 -17.75454 -129.70154 1.000 72.90445 167 ARG C N 1
ATOM 3997 C CA . ARG C 1 134 ? 27.47857 -18.18776 -128.71637 1.000 71.93272 167 ARG C CA 1
ATOM 3998 C C . ARG C 1 134 ? 28.82357 -18.51609 -129.35818 1.000 72.46278 167 ARG C C 1
ATOM 3999 O O . ARG C 1 134 ? 29.87564 -18.19970 -128.78937 1.000 71.75512 167 ARG C O 1
ATOM 4007 N N . SER C 1 135 ? 28.82265 -19.15094 -130.53258 1.000 72.45211 168 SER C N 1
ATOM 4008 C CA . SER C 1 135 ? 30.09692 -19.46053 -131.17541 1.000 72.27396 168 SER C CA 1
ATOM 4009 C C . SER C 1 135 ? 30.80161 -18.19854 -131.65738 1.000 71.90205 168 SER C C 1
ATOM 4010 O O . SER C 1 135 ? 32.03512 -18.12710 -131.61853 1.000 73.28893 168 SER C O 1
ATOM 4013 N N . ALA C 1 136 ? 30.04290 -17.19548 -132.10589 1.000 71.35519 169 ALA C N 1
ATOM 4014 C CA . ALA C 1 136 ? 30.65672 -15.94444 -132.53813 1.000 71.73026 169 ALA C CA 1
ATOM 4015 C C . ALA C 1 136 ? 31.27703 -15.20323 -131.35955 1.000 71.49336 169 ALA C C 1
ATOM 4016 O O . ALA C 1 136 ? 32.40688 -14.70753 -131.45403 1.000 69.99877 169 ALA C O 1
ATOM 4018 N N . LEU C 1 137 ? 30.55377 -15.12436 -130.23875 1.000 71.30476 170 LEU C N 1
ATOM 4019 C CA . LEU C 1 137 ? 31.10051 -14.49136 -129.04293 1.000 71.79468 170 LEU C CA 1
ATOM 4020 C C . LEU C 1 137 ? 32.35440 -15.21124 -128.57267 1.000 70.67103 170 LEU C C 1
ATOM 4021 O O . LEU C 1 137 ? 33.30377 -14.57996 -128.09441 1.000 68.36054 170 LEU C O 1
ATOM 4026 N N . GLN C 1 138 ? 32.37715 -16.53569 -128.70541 1.000 71.38122 171 GLN C N 1
ATOM 4027 C CA . GLN C 1 138 ? 33.55425 -17.28901 -128.30000 1.000 72.32954 171 GLN C CA 1
ATOM 4028 C C . GLN C 1 138 ? 34.74368 -16.98825 -129.20128 1.000 72.97403 171 GLN C C 1
ATOM 4029 O O . GLN C 1 138 ? 35.87937 -16.89693 -128.72449 1.000 74.11351 171 GLN C O 1
ATOM 4035 N N . SER C 1 139 ? 34.50248 -16.81609 -130.50383 1.000 72.19193 172 SER C N 1
ATOM 4036 C CA . SER C 1 139 ? 35.60019 -16.53741 -131.42462 1.000 72.09332 172 SER C CA 1
ATOM 4037 C C . SER C 1 139 ? 36.30062 -15.23427 -131.06617 1.000 69.79223 172 SER C C 1
ATOM 4038 O O . SER C 1 139 ? 37.53223 -15.14303 -131.13166 1.000 70.96882 172 SER C O 1
ATOM 4041 N N . ILE C 1 140 ? 35.53177 -14.21556 -130.68217 1.000 68.62865 173 ILE C N 1
ATOM 4042 C CA . ILE C 1 140 ? 36.12761 -12.95041 -130.27029 1.000 67.65380 173 ILE C CA 1
ATOM 4043 C C . ILE C 1 140 ? 36.89922 -13.12935 -128.96833 1.000 67.27428 173 ILE C C 1
ATOM 4044 O O . ILE C 1 140 ? 38.01557 -12.61922 -128.81352 1.000 64.90875 173 ILE C O 1
ATOM 4049 N N . ASN C 1 141 ? 36.32614 -13.87605 -128.01952 1.000 68.29867 174 ASN C N 1
ATOM 4050 C CA . ASN C 1 141 ? 36.96310 -14.04319 -126.71835 1.000 67.33438 174 ASN C CA 1
ATOM 4051 C C . ASN C 1 141 ? 38.22603 -14.88274 -126.81955 1.000 68.83369 174 ASN C C 1
ATOM 4052 O O . ASN C 1 141 ? 39.17302 -14.66936 -126.05578 1.000 67.75266 174 ASN C O 1
ATOM 4057 N N . GLU C 1 142 ? 38.25371 -15.84390 -127.74146 1.000 70.48970 175 GLU C N 1
ATOM 4058 C CA . GLU C 1 142 ? 39.45272 -16.65133 -127.93361 1.000 73.63033 175 GLU C CA 1
ATOM 4059 C C . GLU C 1 142 ? 40.58573 -15.81660 -128.51592 1.000 69.59810 175 GLU C C 1
ATOM 4060 O O . GLU C 1 142 ? 41.74767 -15.98567 -128.13435 1.000 71.25589 175 GLU C O 1
ATOM 4066 N N . TRP C 1 143 ? 40.26925 -14.91143 -129.44443 1.000 67.91909 176 TRP C N 1
ATOM 4067 C CA . TRP C 1 143 ? 41.30256 -14.04312 -129.99798 1.000 65.52442 176 TRP C CA 1
ATOM 4068 C C . TRP C 1 143 ? 41.82366 -13.06243 -128.95455 1.000 64.35864 176 TRP C C 1
ATOM 4069 O O . TRP C 1 143 ? 43.03280 -12.82162 -128.87365 1.000 64.79215 176 TRP C O 1
ATOM 4080 N N . ALA C 1 144 ? 40.93041 -12.47791 -128.15239 1.000 62.92425 177 ALA C N 1
ATOM 4081 C CA . ALA C 1 144 ? 41.37277 -11.53035 -127.13324 1.000 63.76330 177 ALA C CA 1
ATOM 4082 C C . ALA C 1 144 ? 42.20176 -12.21900 -126.05680 1.000 65.07516 177 ALA C C 1
ATOM 4083 O O . ALA C 1 144 ? 43.19217 -11.65685 -125.57338 1.000 64.12306 177 ALA C O 1
ATOM 4085 N N . ALA C 1 145 ? 41.79928 -13.42526 -125.65066 1.000 65.90878 178 ALA C N 1
ATOM 4086 C CA . ALA C 1 145 ? 42.57397 -14.16475 -124.66023 1.000 66.06035 178 ALA C CA 1
ATOM 4087 C C . ALA C 1 145 ? 43.94733 -14.53189 -125.20357 1.000 67.83739 178 ALA C C 1
ATOM 4088 O O . ALA C 1 145 ? 44.94604 -14.47462 -124.47661 1.000 69.13417 178 ALA C O 1
ATOM 4090 N N . GLN C 1 146 ? 44.01718 -14.90917 -126.48032 1.000 67.80397 179 GLN C N 1
ATOM 4091 C CA . GLN C 1 146 ? 45.30741 -15.20751 -127.09021 1.000 70.57993 179 GLN C CA 1
ATOM 4092 C C . GLN C 1 146 ? 46.15683 -13.94679 -127.20680 1.000 70.21617 179 GLN C C 1
ATOM 4093 O O . GLN C 1 146 ? 47.37409 -13.98803 -126.99341 1.000 71.13623 179 GLN C O 1
ATOM 4099 N N . THR C 1 147 ? 45.52962 -12.81692 -127.54445 1.000 67.53490 180 THR C N 1
ATOM 4100 C CA . THR C 1 147 ? 46.25982 -11.55852 -127.66211 1.000 65.86322 180 THR C CA 1
ATOM 4101 C C . THR C 1 147 ? 46.82579 -11.10953 -126.32030 1.000 66.06228 180 THR C C 1
ATOM 4102 O O . THR C 1 147 ? 47.91417 -10.52364 -126.26749 1.000 65.47527 180 THR C O 1
ATOM 4106 N N . THR C 1 148 ? 46.12378 -11.40499 -125.22784 1.000 65.49262 181 THR C N 1
ATOM 4107 C CA . THR C 1 148 ? 46.49356 -10.94056 -123.89814 1.000 65.32398 181 THR C CA 1
ATOM 4108 C C . THR C 1 148 ? 47.03791 -12.05924 -123.01769 1.000 67.04092 181 THR C C 1
ATOM 4109 O O . THR C 1 148 ? 47.18017 -11.86710 -121.80365 1.000 64.09156 181 THR C O 1
ATOM 4113 N N . ASP C 1 149 ? 47.33809 -13.22175 -123.60239 1.000 68.28704 182 ASP C N 1
ATOM 4114 C CA . ASP C 1 149 ? 47.89331 -14.36922 -122.88005 1.000 71.61781 182 ASP C CA 1
ATOM 4115 C C . ASP C 1 149 ? 46.99138 -14.79757 -121.72384 1.000 67.73299 182 ASP C C 1
ATOM 4116 O O . ASP C 1 149 ? 47.44625 -15.03233 -120.60266 1.000 66.60888 182 ASP C O 1
ATOM 4121 N N . GLY C 1 150 ? 45.69204 -14.88778 -122.00440 1.000 66.95232 183 GLY C N 1
ATOM 4122 C CA . GLY C 1 150 ? 44.73229 -15.34494 -121.02481 1.000 65.42185 183 GLY C CA 1
ATOM 4123 C C . GLY C 1 150 ? 44.36945 -14.33818 -119.96021 1.000 62.13206 183 GLY C C 1
ATOM 4124 O O . GLY C 1 150 ? 43.40265 -14.56659 -119.22233 1.000 60.53785 183 GLY C O 1
ATOM 4125 N N . LYS C 1 151 ? 45.10066 -13.22538 -119.86227 1.000 61.94317 184 LYS C N 1
ATOM 4126 C CA . LYS C 1 151 ? 44.81092 -12.22463 -118.84084 1.000 61.89988 184 LYS C CA 1
ATOM 4127 C C . LYS C 1 151 ? 43.45255 -11.57353 -119.05862 1.000 60.38120 184 LYS C C 1
ATOM 4128 O O . LYS C 1 151 ? 42.83522 -11.09217 -118.10159 1.000 59.37976 184 LYS C O 1
ATOM 4134 N N . LEU C 1 152 ? 42.98187 -11.54021 -120.30130 1.000 60.63522 185 LEU C N 1
ATOM 4135 C CA . LEU C 1 152 ? 41.65877 -11.02888 -120.64943 1.000 60.58498 185 LEU C CA 1
ATOM 4136 C C . LEU C 1 152 ? 40.95280 -12.13747 -121.41646 1.000 62.82353 185 LEU C C 1
ATOM 4137 O O . LEU C 1 152 ? 40.93691 -12.14357 -122.65481 1.000 64.19065 185 LEU C O 1
ATOM 4142 N N . PRO C 1 153 ? 40.37019 -13.10838 -120.70886 1.000 62.87467 186 PRO C N 1
ATOM 4143 C CA . PRO C 1 153 ? 39.79062 -14.27745 -121.38047 1.000 64.15583 186 PRO C CA 1
ATOM 4144 C C . PRO C 1 153 ? 38.45045 -14.01619 -122.04512 1.000 64.60950 186 PRO C C 1
ATOM 4145 O O . PRO C 1 153 ? 37.90877 -14.92528 -122.68443 1.000 65.74745 186 PRO C O 1
ATOM 4149 N N . GLU C 1 154 ? 37.89954 -12.81450 -121.90931 1.000 64.34083 187 GLU C N 1
ATOM 4150 C CA . GLU C 1 154 ? 36.56452 -12.53804 -122.41137 1.000 65.30545 187 GLU C CA 1
ATOM 4151 C C . GLU C 1 154 ? 36.43034 -11.04259 -122.65691 1.000 64.01844 187 GLU C C 1
ATOM 4152 O O . GLU C 1 154 ? 36.86794 -10.23386 -121.83551 1.000 65.43704 187 GLU C O 1
ATOM 4158 N N . VAL C 1 155 ? 35.84467 -10.68450 -123.79767 1.000 64.69907 188 VAL C N 1
ATOM 4159 C CA . VAL C 1 155 ? 35.55093 -9.28844 -124.09900 1.000 62.48141 188 VAL C CA 1
ATOM 4160 C C . VAL C 1 155 ? 34.16672 -8.94505 -123.56588 1.000 63.04744 188 VAL C C 1
ATOM 4161 O O . VAL C 1 155 ? 34.03221 -8.18489 -122.60160 1.000 62.69717 188 VAL C O 1
ATOM 4165 N N . THR C 1 156 ? 33.13098 -9.51713 -124.17202 1.000 63.65965 189 THR C N 1
ATOM 4166 C CA . THR C 1 156 ? 31.75632 -9.20045 -123.82107 1.000 65.38253 189 THR C CA 1
ATOM 4167 C C . THR C 1 156 ? 30.95684 -10.48231 -123.63227 1.000 68.27781 189 THR C C 1
ATOM 4168 O O . THR C 1 156 ? 31.34033 -11.55625 -124.10301 1.000 68.42870 189 THR C O 1
ATOM 4172 N N . LYS C 1 157 ? 29.83503 -10.35509 -122.92303 1.000 69.35652 190 LYS C N 1
ATOM 4173 C CA . LYS C 1 157 ? 28.91510 -11.46688 -122.72299 1.000 71.15694 190 LYS C CA 1
ATOM 4174 C C . LYS C 1 157 ? 27.83413 -11.54162 -123.79197 1.000 71.83961 190 LYS C C 1
ATOM 4175 O O . LYS C 1 157 ? 27.13852 -12.55968 -123.87650 1.000 71.35217 190 LYS C O 1
ATOM 4181 N N . ASP C 1 158 ? 27.67980 -10.50001 -124.60461 1.000 72.43569 191 ASP C N 1
ATOM 4182 C CA . ASP C 1 158 ? 26.67937 -10.48096 -125.66141 1.000 74.40890 191 ASP C CA 1
ATOM 4183 C C . ASP C 1 158 ? 27.00076 -9.34606 -126.62003 1.000 74.01230 191 ASP C C 1
ATOM 4184 O O . ASP C 1 158 ? 27.61078 -8.34455 -126.23349 1.000 71.82627 191 ASP C O 1
ATOM 4189 N N . VAL C 1 159 ? 26.58365 -9.51696 -127.87005 1.000 74.44896 192 VAL C N 1
ATOM 4190 C CA . VAL C 1 159 ? 26.70971 -8.49546 -128.90217 1.000 75.36052 192 VAL C CA 1
ATOM 4191 C C . VAL C 1 159 ? 25.31082 -8.25003 -129.44378 1.000 75.87714 192 VAL C C 1
ATOM 4192 O O . VAL C 1 159 ? 24.74567 -9.10679 -130.13472 1.000 75.95514 192 VAL C O 1
ATOM 4196 N N . GLU C 1 160 ? 24.75092 -7.07951 -129.13528 1.000 76.66106 193 GLU C N 1
ATOM 4197 C CA . GLU C 1 160 ? 23.36652 -6.80568 -129.50519 1.000 79.17557 193 GLU C CA 1
ATOM 4198 C C . GLU C 1 160 ? 23.23512 -6.53067 -130.99771 1.000 73.05285 193 GLU C C 1
ATOM 4199 O O . GLU C 1 160 ? 22.26039 -6.95525 -131.62900 1.000 71.02766 193 GLU C O 1
ATOM 4205 N N . ARG C 1 161 ? 24.20116 -5.82152 -131.57649 1.000 71.26087 194 ARG C N 1
ATOM 4206 C CA . ARG C 1 161 ? 24.16930 -5.44236 -132.98376 1.000 70.05944 194 ARG C CA 1
ATOM 4207 C C . ARG C 1 161 ? 25.05718 -6.40730 -133.76300 1.000 71.28141 194 ARG C C 1
ATOM 4208 O O . ARG C 1 161 ? 26.28046 -6.41296 -133.59234 1.000 70.26131 194 ARG C O 1
ATOM 4216 N N . THR C 1 162 ? 24.44222 -7.20193 -134.63728 1.000 72.85661 195 THR C N 1
ATOM 4217 C CA . THR C 1 162 ? 25.11299 -8.32162 -135.28516 1.000 73.92279 195 THR C CA 1
ATOM 4218 C C . THR C 1 162 ? 25.37299 -8.11659 -136.77000 1.000 74.88000 195 THR C C 1
ATOM 4219 O O . THR C 1 162 ? 26.30573 -8.71872 -137.30530 1.000 77.14820 195 THR C O 1
ATOM 4223 N N . ASP C 1 163 ? 24.57227 -7.29575 -137.45039 1.000 74.88008 196 ASP C N 1
ATOM 4224 C CA . ASP C 1 163 ? 24.65930 -7.13348 -138.89518 1.000 74.39171 196 ASP C CA 1
ATOM 4225 C C . ASP C 1 163 ? 25.65664 -6.05534 -139.31563 1.000 73.68355 196 ASP C C 1
ATOM 4226 O O . ASP C 1 163 ? 25.57092 -5.54886 -140.44081 1.000 75.12033 196 ASP C O 1
ATOM 4231 N N . GLY C 1 164 ? 26.59585 -5.69617 -138.44404 1.000 71.54067 197 GLY C N 1
ATOM 4232 C CA . GLY C 1 164 ? 27.55801 -4.65617 -138.75409 1.000 67.66401 197 GLY C CA 1
ATOM 4233 C C . GLY C 1 164 ? 28.99687 -5.05922 -138.50833 1.000 66.36269 197 GLY C C 1
ATOM 4234 O O . GLY C 1 164 ? 29.30520 -6.24823 -138.38231 1.000 75.06826 197 GLY C O 1
ATOM 4235 N N . ALA C 1 165 ? 29.88810 -4.07444 -138.44249 1.000 62.38925 198 ALA C N 1
ATOM 4236 C CA . ALA C 1 165 ? 31.30284 -4.30933 -138.19548 1.000 58.88954 198 ALA C CA 1
ATOM 4237 C C . ALA C 1 165 ? 31.61428 -4.13186 -136.71554 1.000 58.44450 198 ALA C C 1
ATOM 4238 O O . ALA C 1 165 ? 31.07069 -3.24010 -136.05572 1.000 57.34897 198 ALA C O 1
ATOM 4240 N N . LEU C 1 166 ? 32.49611 -4.98458 -136.19948 1.000 58.38035 199 LEU C N 1
ATOM 4241 C CA . LEU C 1 166 ? 32.92119 -4.93343 -134.80681 1.000 53.68717 199 LEU C CA 1
ATOM 4242 C C . LEU C 1 166 ? 34.41338 -4.64627 -134.74883 1.000 54.22594 199 LEU C C 1
ATOM 4243 O O . LEU C 1 166 ? 35.22166 -5.43316 -135.25389 1.000 54.53406 199 LEU C O 1
ATOM 4248 N N . LEU C 1 167 ? 34.77594 -3.53251 -134.12264 1.000 53.18766 200 LEU C N 1
ATOM 4249 C CA . LEU C 1 167 ? 36.16769 -3.20987 -133.84751 1.000 50.49858 200 LEU C CA 1
ATOM 4250 C C . LEU C 1 167 ? 36.47025 -3.61549 -132.41185 1.000 50.84067 200 LEU C C 1
ATOM 4251 O O . LEU C 1 167 ? 35.85145 -3.10082 -131.47462 1.000 49.56445 200 LEU C O 1
ATOM 4256 N N . VAL C 1 168 ? 37.41183 -4.53876 -132.24259 1.000 50.19322 201 VAL C N 1
ATOM 4257 C CA . VAL C 1 168 ? 37.73838 -5.09757 -130.93797 1.000 51.12317 201 VAL C CA 1
ATOM 4258 C C . VAL C 1 168 ? 39.18403 -4.75106 -130.62014 1.000 51.11060 201 VAL C C 1
ATOM 4259 O O . VAL C 1 168 ? 40.09934 -5.13487 -131.36048 1.000 51.17624 201 VAL C O 1
ATOM 4263 N N . ASN C 1 169 ? 39.38805 -4.03854 -129.51689 1.000 50.28394 202 ASN C N 1
ATOM 4264 C CA . ASN C 1 169 ? 40.71579 -3.75687 -128.99044 1.000 50.32915 202 ASN C CA 1
ATOM 4265 C C . ASN C 1 169 ? 40.88626 -4.54713 -127.70263 1.000 49.33013 202 ASN C C 1
ATOM 4266 O O . ASN C 1 169 ? 40.10996 -4.37447 -126.75633 1.000 49.59050 202 ASN C O 1
ATOM 4271 N N . ALA C 1 170 ? 41.89151 -5.41436 -127.67300 1.000 49.87350 203 ALA C N 1
ATOM 4272 C CA . ALA C 1 170 ? 42.20078 -6.22391 -126.50518 1.000 51.06326 203 ALA C CA 1
ATOM 4273 C C . ALA C 1 170 ? 43.53810 -5.77361 -125.94002 1.000 53.03086 203 ALA C C 1
ATOM 4274 O O . ALA C 1 170 ? 44.52324 -5.66454 -126.67839 1.000 53.66055 203 ALA C O 1
ATOM 4276 N N . MET C 1 171 ? 43.57288 -5.52285 -124.63371 1.000 50.94559 204 MET C N 1
ATOM 4277 C CA . MET C 1 171 ? 44.74378 -4.94078 -124.00008 1.000 51.82763 204 MET C CA 1
ATOM 4278 C C . MET C 1 171 ? 45.03661 -5.64807 -122.68850 1.000 52.77557 204 MET C C 1
ATOM 4279 O O . MET C 1 171 ? 44.12674 -6.06751 -121.96852 1.000 50.22735 204 MET C O 1
ATOM 4284 N N . PHE C 1 172 ? 46.32500 -5.75869 -122.38062 1.000 54.22902 205 PHE C N 1
ATOM 4285 C CA . PHE C 1 172 ? 46.77528 -6.17779 -121.06206 1.000 53.27792 205 PHE C CA 1
ATOM 4286 C C . PHE C 1 172 ? 47.90103 -5.25506 -120.62976 1.000 55.05576 205 PHE C C 1
ATOM 4287 O O . PHE C 1 172 ? 48.90444 -5.12495 -121.33648 1.000 55.87241 205 PHE C O 1
ATOM 4295 N N . PHE C 1 173 ? 47.73330 -4.61019 -119.47962 1.000 53.54669 206 PHE C N 1
ATOM 4296 C CA . PHE C 1 173 ? 48.74028 -3.70166 -118.95317 1.000 54.97863 206 PHE C CA 1
ATOM 4297 C C . PHE C 1 173 ? 49.03732 -4.06517 -117.50720 1.000 54.03681 206 PHE C C 1
ATOM 4298 O O . PHE C 1 173 ? 48.11997 -4.17520 -116.68706 1.000 52.37047 206 PHE C O 1
ATOM 4306 N N . LYS C 1 174 ? 50.31843 -4.24827 -117.19999 1.000 54.48165 207 LYS C N 1
ATOM 4307 C CA . LYS C 1 174 ? 50.76459 -4.61228 -115.85671 1.000 55.97137 207 LYS C CA 1
ATOM 4308 C C . LYS C 1 174 ? 51.89875 -3.68185 -115.45189 1.000 55.65398 207 LYS C C 1
ATOM 4309 O O . LYS C 1 174 ? 53.04136 -3.85733 -115.90945 1.000 57.72775 207 LYS C O 1
ATOM 4315 N N . PRO C 1 175 ? 51.63165 -2.70118 -114.59200 1.000 53.44557 208 PRO C N 1
ATOM 4316 C CA . PRO C 1 175 ? 52.68406 -1.75972 -114.18705 1.000 55.73404 208 PRO C CA 1
ATOM 4317 C C . PRO C 1 175 ? 53.80697 -2.45673 -113.43246 1.000 55.95261 208 PRO C C 1
ATOM 4318 O O . PRO C 1 175 ? 53.56940 -3.26365 -112.53112 1.000 55.77978 208 PRO C O 1
ATOM 4322 N N . HIS C 1 176 ? 55.03943 -2.14273 -113.81951 1.000 57.16580 209 HIS C N 1
ATOM 4323 C CA . HIS C 1 176 ? 56.23898 -2.64152 -113.15803 1.000 59.44807 209 HIS C CA 1
ATOM 4324 C C . HIS C 1 176 ? 56.84811 -1.47433 -112.38760 1.000 59.97045 209 HIS C C 1
ATOM 4325 O O . HIS C 1 176 ? 57.44006 -0.56942 -112.98719 1.000 59.39342 209 HIS C O 1
ATOM 4332 N N . TRP C 1 177 ? 56.71009 -1.50265 -111.06353 1.000 56.36215 210 TRP C N 1
ATOM 4333 C CA . TRP C 1 177 ? 57.08316 -0.35996 -110.23895 1.000 58.20171 210 TRP C CA 1
ATOM 4334 C C . TRP C 1 177 ? 58.58869 -0.12829 -110.26716 1.000 60.15494 210 TRP C C 1
ATOM 4335 O O . TRP C 1 177 ? 59.37955 -1.07400 -110.32080 1.000 62.68569 210 TRP C O 1
ATOM 4346 N N . ASP C 1 178 ? 58.98594 1.14672 -110.22653 1.000 59.15691 211 ASP C N 1
ATOM 4347 C CA . ASP C 1 178 ? 60.40160 1.46565 -110.09282 1.000 61.83930 211 ASP C CA 1
ATOM 4348 C C . ASP C 1 178 ? 60.96345 0.98995 -108.76230 1.000 63.69168 211 ASP C C 1
ATOM 4349 O O . ASP C 1 178 ? 62.17677 0.78817 -108.64825 1.000 65.79447 211 ASP C O 1
ATOM 4354 N N . GLU C 1 179 ? 60.10805 0.80360 -107.76054 1.000 64.38078 212 GLU C N 1
ATOM 4355 C CA . GLU C 1 179 ? 60.49297 0.23146 -106.47585 1.000 68.79172 212 GLU C CA 1
ATOM 4356 C C . GLU C 1 179 ? 59.45293 -0.82378 -106.12945 1.000 66.76462 212 GLU C C 1
ATOM 4357 O O . GLU C 1 179 ? 58.30204 -0.49145 -105.82559 1.000 63.51852 212 GLU C O 1
ATOM 4363 N N . LYS C 1 180 ? 59.86115 -2.08813 -106.17079 1.000 67.93070 213 LYS C N 1
ATOM 4364 C CA . LYS C 1 180 ? 58.92263 -3.19226 -106.04424 1.000 66.25888 213 LYS C CA 1
ATOM 4365 C C . LYS C 1 180 ? 58.29074 -3.23235 -104.65781 1.000 68.05983 213 LYS C C 1
ATOM 4366 O O . LYS C 1 180 ? 58.87586 -2.79079 -103.66471 1.000 68.68736 213 LYS C O 1
ATOM 4372 N N . PHE C 1 181 ? 57.08415 -3.78654 -104.60025 1.000 64.08156 214 PHE C N 1
ATOM 4373 C CA . PHE C 1 181 ? 56.50375 -4.19142 -103.33283 1.000 63.88343 214 PHE C CA 1
ATOM 4374 C C . PHE C 1 181 ? 57.11761 -5.51608 -102.90538 1.000 68.46848 214 PHE C C 1
ATOM 4375 O O . PHE C 1 181 ? 57.46477 -6.35970 -103.73680 1.000 68.55332 214 PHE C O 1
ATOM 4383 N N . HIS C 1 182 ? 57.25516 -5.69494 -101.59656 1.000 71.90644 215 HIS C N 1
ATOM 4384 C CA . HIS C 1 182 ? 57.73756 -6.96588 -101.07825 1.000 78.51974 215 HIS C CA 1
ATOM 4385 C C . HIS C 1 182 ? 56.63622 -8.01210 -101.19031 1.000 79.78735 215 HIS C C 1
ATOM 4386 O O . HIS C 1 182 ? 55.50455 -7.78476 -100.75247 1.000 76.86804 215 HIS C O 1
ATOM 4393 N N . HIS C 1 183 ? 56.96424 -9.15776 -101.79258 1.000 84.04933 216 HIS C N 1
ATOM 4394 C CA . HIS C 1 183 ? 55.96265 -10.18887 -102.04140 1.000 85.80259 216 HIS C CA 1
ATOM 4395 C C . HIS C 1 183 ? 55.38795 -10.77634 -100.75634 1.000 87.61281 216 HIS C C 1
ATOM 4396 O O . HIS C 1 183 ? 54.38559 -11.49673 -100.82069 1.000 88.01188 216 HIS C O 1
ATOM 4403 N N . LYS C 1 184 ? 55.98863 -10.48935 -99.59978 1.000 87.72509 217 LYS C N 1
ATOM 4404 C CA . LYS C 1 184 ? 55.43580 -10.91093 -98.31940 1.000 90.03381 217 LYS C CA 1
ATOM 4405 C C . LYS C 1 184 ? 54.49535 -9.87850 -97.70740 1.000 79.21785 217 LYS C C 1
ATOM 4406 O O . LYS C 1 184 ? 53.74235 -10.21542 -96.78636 1.000 78.64346 217 LYS C O 1
ATOM 4412 N N . MET C 1 185 ? 54.52189 -8.63581 -98.19306 1.000 74.65761 218 MET C N 1
ATOM 4413 C CA . MET C 1 185 ? 53.63432 -7.57429 -97.71392 1.000 67.62956 218 MET C CA 1
ATOM 4414 C C . MET C 1 185 ? 52.27610 -7.63618 -98.42031 1.000 63.09232 218 MET C C 1
ATOM 4415 O O . MET C 1 185 ? 51.81662 -6.68286 -99.04888 1.000 57.70035 218 MET C O 1
ATOM 4420 N N . VAL C 1 186 ? 51.63176 -8.79476 -98.30643 1.000 64.13361 219 VAL C N 1
ATOM 4421 C CA . VAL C 1 186 ? 50.38547 -9.08096 -99.00956 1.000 58.95398 219 VAL C CA 1
ATOM 4422 C C . VAL C 1 186 ? 49.44498 -9.79348 -98.04710 1.000 56.99241 219 VAL C C 1
ATOM 4423 O O . VAL C 1 186 ? 49.82509 -10.79431 -97.43067 1.000 58.83168 219 VAL C O 1
ATOM 4427 N N . ASP C 1 187 ? 48.21926 -9.28678 -97.91896 1.000 55.27816 220 ASP C N 1
ATOM 4428 C CA . ASP C 1 187 ? 47.22147 -9.91409 -97.06170 1.000 56.30984 220 ASP C CA 1
ATOM 4429 C C . ASP C 1 187 ? 45.83177 -9.63478 -97.62444 1.000 56.99728 220 ASP C C 1
ATOM 4430 O O . ASP C 1 187 ? 45.67763 -8.96661 -98.65099 1.000 57.50122 220 ASP C O 1
ATOM 4435 N N . ASN C 1 188 ? 44.81474 -10.16506 -96.94638 1.000 58.19016 221 ASN C N 1
ATOM 4436 C CA . ASN C 1 188 ? 43.42890 -10.05490 -97.38709 1.000 58.28324 221 ASN C CA 1
ATOM 4437 C C . ASN C 1 188 ? 42.70874 -8.98716 -96.57672 1.000 57.80322 221 ASN C C 1
ATOM 4438 O O . ASN C 1 188 ? 42.71773 -9.02628 -95.34283 1.000 59.39961 221 ASN C O 1
ATOM 4443 N N . ARG C 1 189 ? 42.08929 -8.03491 -97.27237 1.000 56.90035 222 ARG C N 1
ATOM 4444 C CA . ARG C 1 189 ? 41.37274 -6.94378 -96.62995 1.000 55.00531 222 ARG C CA 1
ATOM 4445 C C . ARG C 1 189 ? 40.04391 -6.73166 -97.34293 1.000 55.36689 222 ARG C C 1
ATOM 4446 O O . ARG C 1 189 ? 39.70801 -7.42978 -98.30386 1.000 55.42695 222 ARG C O 1
ATOM 4454 N N . GLY C 1 190 ? 39.28869 -5.74400 -96.87261 1.000 54.13233 223 GLY C N 1
ATOM 4455 C CA . GLY C 1 190 ? 38.00171 -5.39948 -97.44755 1.000 52.50378 223 GLY C CA 1
ATOM 4456 C C . GLY C 1 190 ? 38.09125 -4.10512 -98.23867 1.000 52.85686 223 GLY C C 1
ATOM 4457 O O . GLY C 1 190 ? 38.62963 -3.10647 -97.75569 1.000 51.32039 223 GLY C O 1
ATOM 4458 N N . PHE C 1 191 ? 37.55394 -4.14131 -99.45580 1.000 53.19998 224 PHE C N 1
ATOM 4459 C CA . PHE C 1 191 ? 37.43226 -2.96269 -100.30245 1.000 51.18373 224 PHE C CA 1
ATOM 4460 C C . PHE C 1 191 ? 36.00459 -2.44953 -100.18239 1.000 52.47972 224 PHE C C 1
ATOM 4461 O O . PHE C 1 191 ? 35.05366 -3.17522 -100.49038 1.000 55.06911 224 PHE C O 1
ATOM 4469 N N . MET C 1 192 ? 35.85462 -1.21417 -99.71644 1.000 51.91746 225 MET C N 1
ATOM 4470 C CA . MET C 1 192 ? 34.53510 -0.61716 -99.52671 1.000 55.15693 225 MET C CA 1
ATOM 4471 C C . MET C 1 192 ? 34.11069 0.05627 -100.82777 1.000 54.93722 225 MET C C 1
ATOM 4472 O O . MET C 1 192 ? 34.56047 1.15986 -101.14670 1.000 51.61918 225 MET C O 1
ATOM 4477 N N . VAL C 1 193 ? 33.25862 -0.62498 -101.59795 1.000 54.65523 226 VAL C N 1
ATOM 4478 C CA . VAL C 1 193 ? 32.67508 -0.00307 -102.78424 1.000 58.29907 226 VAL C CA 1
ATOM 4479 C C . VAL C 1 193 ? 31.85447 1.21427 -102.37952 1.000 59.30925 226 VAL C C 1
ATOM 4480 O O . VAL C 1 193 ? 31.96124 2.29124 -102.97900 1.000 57.53825 226 VAL C O 1
ATOM 4484 N N . THR C 1 194 ? 31.01225 1.05231 -101.36313 1.000 62.50790 227 THR C N 1
ATOM 4485 C CA . THR C 1 194 ? 30.34609 2.14679 -100.67284 1.000 64.62225 227 THR C CA 1
ATOM 4486 C C . THR C 1 194 ? 30.50885 1.94479 -99.17108 1.000 67.00196 227 THR C C 1
ATOM 4487 O O . THR C 1 194 ? 31.17114 1.00969 -98.71211 1.000 65.61815 227 THR C O 1
ATOM 4491 N N . ARG C 1 195 ? 29.89121 2.83526 -98.39860 1.000 71.66658 228 ARG C N 1
ATOM 4492 C CA . ARG C 1 195 ? 29.86748 2.68711 -96.95103 1.000 73.33091 228 ARG C CA 1
ATOM 4493 C C . ARG C 1 195 ? 29.01008 1.51957 -96.48800 1.000 74.89559 228 ARG C C 1
ATOM 4494 O O . ARG C 1 195 ? 29.13777 1.09602 -95.33434 1.000 75.51841 228 ARG C O 1
ATOM 4502 N N . SER C 1 196 ? 28.16804 0.97490 -97.35998 1.000 76.16050 229 SER C N 1
ATOM 4503 C CA . SER C 1 196 ? 27.28271 -0.12272 -97.00898 1.000 78.96325 229 SER C CA 1
ATOM 4504 C C . SER C 1 196 ? 27.61179 -1.41004 -97.75076 1.000 80.97330 229 SER C C 1
ATOM 4505 O O . SER C 1 196 ? 26.87637 -2.39309 -97.61134 1.000 89.27908 229 SER C O 1
ATOM 4508 N N . TYR C 1 197 ? 28.68683 -1.43219 -98.53676 1.000 74.27132 230 TYR C N 1
ATOM 4509 C CA . TYR C 1 197 ? 28.99745 -2.58001 -99.38236 1.000 72.61288 230 TYR C CA 1
ATOM 4510 C C . TYR C 1 197 ? 30.50967 -2.73213 -99.43553 1.000 67.28782 230 TYR C C 1
ATOM 4511 O O . TYR C 1 197 ? 31.20406 -1.84985 -99.95006 1.000 65.30532 230 TYR C O 1
ATOM 4520 N N . THR C 1 198 ? 31.01202 -3.84734 -98.91164 1.000 64.75087 231 THR C N 1
ATOM 4521 C CA . THR C 1 198 ? 32.43884 -4.13656 -98.86534 1.000 60.86766 231 THR C CA 1
ATOM 4522 C C . THR C 1 198 ? 32.70297 -5.43626 -99.61196 1.000 60.13966 231 THR C C 1
ATOM 4523 O O . THR C 1 198 ? 31.98844 -6.42444 -99.41814 1.000 60.74628 231 THR C O 1
ATOM 4527 N N . VAL C 1 199 ? 33.71132 -5.42590 -100.47870 1.000 58.78448 232 VAL C N 1
ATOM 4528 C CA . VAL C 1 199 ? 34.10649 -6.59383 -101.25680 1.000 57.97805 232 VAL C CA 1
ATOM 4529 C C . VAL C 1 199 ? 35.45685 -7.06310 -100.73497 1.000 55.85692 232 VAL C C 1
ATOM 4530 O O . VAL C 1 199 ? 36.36178 -6.24736 -100.52154 1.000 55.43708 232 VAL C O 1
ATOM 4534 N N . GLY C 1 200 ? 35.59207 -8.37125 -100.52839 1.000 55.71522 233 GLY C N 1
ATOM 4535 C CA . GLY C 1 200 ? 36.85253 -8.92955 -100.07379 1.000 55.66192 233 GLY C CA 1
ATOM 4536 C C . GLY C 1 200 ? 37.87760 -8.97015 -101.19292 1.000 57.19083 233 GLY C C 1
ATOM 4537 O O . GLY C 1 200 ? 37.62518 -9.56696 -102.25326 1.000 59.35545 233 GLY C O 1
ATOM 4538 N N . VAL C 1 201 ? 39.03902 -8.34827 -100.97578 1.000 57.30200 234 VAL C N 1
ATOM 4539 C CA . VAL C 1 201 ? 40.10783 -8.28733 -101.96660 1.000 56.48757 234 VAL C CA 1
ATOM 4540 C C . VAL C 1 201 ? 41.44314 -8.57112 -101.28810 1.000 56.94923 234 VAL C C 1
ATOM 4541 O O . VAL C 1 201 ? 41.54882 -8.64678 -100.06258 1.000 56.77138 234 VAL C O 1
ATOM 4545 N N . THR C 1 202 ? 42.46870 -8.72768 -102.11609 1.000 55.98823 235 THR C N 1
ATOM 4546 C CA . THR C 1 202 ? 43.84852 -8.85314 -101.67466 1.000 54.41626 235 THR C CA 1
ATOM 4547 C C . THR C 1 202 ? 44.54170 -7.50773 -101.83731 1.000 53.69685 235 THR C C 1
ATOM 4548 O O . THR C 1 202 ? 44.34783 -6.81902 -102.84299 1.000 56.66587 235 THR C O 1
ATOM 4552 N N . MET C 1 203 ? 45.34353 -7.12814 -100.84758 1.000 52.73429 236 MET C N 1
ATOM 4553 C CA . MET C 1 203 ? 46.03356 -5.84945 -100.88857 1.000 51.98079 236 MET C CA 1
ATOM 4554 C C . MET C 1 203 ? 47.53132 -6.05106 -100.71068 1.000 52.57608 236 MET C C 1
ATOM 4555 O O . MET C 1 203 ? 47.97641 -6.97578 -100.02555 1.000 52.36469 236 MET C O 1
ATOM 4560 N N . MET C 1 204 ? 48.30257 -5.17839 -101.35501 1.000 51.12723 237 MET C N 1
ATOM 4561 C CA . MET C 1 204 ? 49.74802 -5.12443 -101.20696 1.000 50.58567 237 MET C CA 1
ATOM 4562 C C . MET C 1 204 ? 50.13123 -3.79375 -100.57481 1.000 48.75405 237 MET C C 1
ATOM 4563 O O . MET C 1 204 ? 49.48854 -2.76675 -100.81314 1.000 47.35102 237 MET C O 1
ATOM 4568 N N . HIS C 1 205 ? 51.18212 -3.81752 -99.76104 1.000 50.28357 238 HIS C N 1
ATOM 4569 C CA . HIS C 1 205 ? 51.52678 -2.68175 -98.91925 1.000 50.56636 238 HIS C CA 1
ATOM 4570 C C . HIS C 1 205 ? 53.00955 -2.36967 -99.04760 1.000 51.35809 238 HIS C C 1
ATOM 4571 O O . HIS C 1 205 ? 53.84983 -3.27349 -99.02662 1.000 53.80859 238 HIS C O 1
ATOM 4578 N N . ARG C 1 206 ? 53.32672 -1.08452 -99.16694 1.000 50.87598 239 ARG C N 1
ATOM 4579 C CA . ARG C 1 206 ? 54.71073 -0.64885 -99.24508 1.000 52.22775 239 ARG C CA 1
ATOM 4580 C C . ARG C 1 206 ? 54.80751 0.77622 -98.72825 1.000 53.00807 239 ARG C C 1
ATOM 4581 O O . ARG C 1 206 ? 53.90308 1.59032 -98.93461 1.000 50.63856 239 ARG C O 1
ATOM 4589 N N . THR C 1 207 ? 55.92159 1.07152 -98.06590 1.000 54.93562 240 THR C N 1
ATOM 4590 C CA . THR C 1 207 ? 56.22251 2.40891 -97.58040 1.000 57.35539 240 THR C CA 1
ATOM 4591 C C . THR C 1 207 ? 57.51305 2.88889 -98.22851 1.000 61.81937 240 THR C C 1
ATOM 4592 O O . THR C 1 207 ? 58.50971 2.15856 -98.25421 1.000 69.54180 240 THR C O 1
ATOM 4596 N N . GLY C 1 208 ? 57.48665 4.10294 -98.76020 1.000 59.03640 241 GLY C N 1
ATOM 4597 C CA . GLY C 1 208 ? 58.65256 4.64044 -99.42723 1.000 63.52119 241 GLY C CA 1
ATOM 4598 C C . GLY C 1 208 ? 58.49233 6.12106 -99.67857 1.000 61.57498 241 GLY C C 1
ATOM 4599 O O . GLY C 1 208 ? 57.52219 6.74431 -99.24472 1.000 59.64391 241 GLY C O 1
ATOM 4600 N N . LEU C 1 209 ? 59.45818 6.67832 -100.39952 1.000 63.79589 242 LEU C N 1
ATOM 4601 C CA . LEU C 1 209 ? 59.43776 8.09236 -100.74604 1.000 63.59128 242 LEU C CA 1
ATOM 4602 C C . LEU C 1 209 ? 58.70413 8.26243 -102.07039 1.000 61.46371 242 LEU C C 1
ATOM 4603 O O . LEU C 1 209 ? 59.13208 7.72212 -103.09620 1.000 60.30729 242 LEU C O 1
ATOM 4608 N N . TYR C 1 210 ? 57.60088 9.00976 -102.04278 1.000 61.26761 243 TYR C N 1
ATOM 4609 C CA . TYR C 1 210 ? 56.77555 9.24449 -103.21919 1.000 60.63047 243 TYR C CA 1
ATOM 4610 C C . TYR C 1 210 ? 56.38080 10.71032 -103.29651 1.000 62.82507 243 TYR C C 1
ATOM 4611 O O . TYR C 1 210 ? 56.23644 11.38595 -102.27424 1.000 62.68241 243 TYR C O 1
ATOM 4620 N N . ASN C 1 211 ? 56.21198 11.19632 -104.52537 1.000 65.66335 244 ASN C N 1
ATOM 4621 C CA . ASN C 1 211 ? 55.58974 12.49707 -104.72340 1.000 66.30470 244 ASN C CA 1
ATOM 4622 C C . ASN C 1 211 ? 54.14965 12.44216 -104.23998 1.000 63.38702 244 ASN C C 1
ATOM 4623 O O . ASN C 1 211 ? 53.37579 11.57265 -104.64818 1.000 61.70277 244 ASN C O 1
ATOM 4628 N N . TYR C 1 212 ? 53.79748 13.36518 -103.35548 1.000 64.95482 245 TYR C N 1
ATOM 4629 C CA . TYR C 1 212 ? 52.53726 13.30189 -102.63759 1.000 63.93314 245 TYR C CA 1
ATOM 4630 C C . TYR C 1 212 ? 51.99923 14.70994 -102.45838 1.000 64.91210 245 TYR C C 1
ATOM 4631 O O . TYR C 1 212 ? 52.76826 15.66046 -102.29222 1.000 67.04974 245 TYR C O 1
ATOM 4640 N N . TYR C 1 213 ? 50.67910 14.84293 -102.51779 1.000 64.17574 246 TYR C N 1
ATOM 4641 C CA . TYR C 1 213 ? 50.02950 16.09810 -102.17679 1.000 66.57392 246 TYR C CA 1
ATOM 4642 C C . TYR C 1 213 ? 48.74670 15.79554 -101.42581 1.000 66.21174 246 TYR C C 1
ATOM 4643 O O . TYR C 1 213 ? 47.96056 14.94328 -101.84888 1.000 63.73117 246 TYR C O 1
ATOM 4652 N N . ASP C 1 214 ? 48.53915 16.50449 -100.32367 1.000 68.86671 247 ASP C N 1
ATOM 4653 C CA . ASP C 1 214 ? 47.36536 16.34318 -99.47706 1.000 69.69713 247 ASP C CA 1
ATOM 4654 C C . ASP C 1 214 ? 46.54426 17.61552 -99.61430 1.000 69.99342 247 ASP C C 1
ATOM 4655 O O . ASP C 1 214 ? 46.95901 18.68340 -99.15140 1.000 71.49445 247 ASP C O 1
ATOM 4660 N N . ASP C 1 215 ? 45.38642 17.50144 -100.25695 1.000 67.62162 248 ASP C N 1
ATOM 4661 C CA . ASP C 1 215 ? 44.52420 18.65417 -100.49856 1.000 67.76730 248 ASP C CA 1
ATOM 4662 C C . ASP C 1 215 ? 43.52886 18.73101 -99.35052 1.000 67.67327 248 ASP C C 1
ATOM 4663 O O . ASP C 1 215 ? 42.46572 18.10933 -99.37336 1.000 66.13339 248 ASP C O 1
ATOM 4668 N N . GLU C 1 216 ? 43.89064 19.50670 -98.32557 1.000 69.44975 249 GLU C N 1
ATOM 4669 C CA . GLU C 1 216 ? 43.01485 19.66966 -97.17124 1.000 71.56569 249 GLU C CA 1
ATOM 4670 C C . GLU C 1 216 ? 41.72434 20.37220 -97.55703 1.000 68.69848 249 GLU C C 1
ATOM 4671 O O . GLU C 1 216 ? 40.68434 20.15613 -96.92502 1.000 68.67248 249 GLU C O 1
ATOM 4677 N N . LYS C 1 217 ? 41.77385 21.20941 -98.59363 1.000 68.16761 250 LYS C N 1
ATOM 4678 C CA . LYS C 1 217 ? 40.58728 21.93298 -99.03206 1.000 66.91400 250 LYS C CA 1
ATOM 4679 C C . LYS C 1 217 ? 39.55770 20.99718 -99.64473 1.000 65.36748 250 LYS C C 1
ATOM 4680 O O . LYS C 1 217 ? 38.38308 21.00825 -99.25892 1.000 64.59681 250 LYS C O 1
ATOM 4686 N N . GLU C 1 218 ? 39.98351 20.17379 -100.59416 1.000 65.02846 251 GLU C N 1
ATOM 4687 C CA . GLU C 1 218 ? 39.08830 19.27298 -101.30186 1.000 63.60097 251 GLU C CA 1
ATOM 4688 C C . GLU C 1 218 ? 39.00773 17.88545 -100.68143 1.000 62.07300 251 GLU C C 1
ATOM 4689 O O . GLU C 1 218 ? 38.25313 17.04628 -101.18453 1.000 60.31999 251 GLU C O 1
ATOM 4695 N N . LYS C 1 219 ? 39.77037 17.62350 -99.61912 1.000 63.12250 252 LYS C N 1
ATOM 4696 C CA . LYS C 1 219 ? 39.73073 16.35168 -98.89924 1.000 60.37338 252 LYS C CA 1
ATOM 4697 C C . LYS C 1 219 ? 40.03212 15.18089 -99.83816 1.000 58.44126 252 LYS C C 1
ATOM 4698 O O . LYS C 1 219 ? 39.25567 14.23149 -99.97191 1.000 56.73909 252 LYS C O 1
ATOM 4704 N N . LEU C 1 220 ? 41.19254 15.26292 -100.48597 1.000 58.37730 253 LEU C N 1
ATOM 4705 C CA . LEU C 1 220 ? 41.63094 14.23162 -101.41325 1.000 56.47194 253 LEU C CA 1
ATOM 4706 C C . LEU C 1 220 ? 43.13720 14.05304 -101.30020 1.000 56.74458 253 LEU C C 1
ATOM 4707 O O . LEU C 1 220 ? 43.86590 14.96326 -100.89814 1.000 58.71488 253 LEU C O 1
ATOM 4712 N N . GLN C 1 221 ? 43.59521 12.86272 -101.67311 1.000 55.03853 254 GLN C N 1
ATOM 4713 C CA . GLN C 1 221 ? 45.01145 12.53621 -101.72406 1.000 54.87442 254 GLN C CA 1
ATOM 4714 C C . GLN C 1 221 ? 45.40600 12.22925 -103.15903 1.000 53.89227 254 GLN C C 1
ATOM 4715 O O . GLN C 1 221 ? 44.62159 11.65035 -103.91728 1.000 52.41692 254 GLN C O 1
ATOM 4721 N N . ILE C 1 222 ? 46.62344 12.61339 -103.52830 1.000 54.85030 255 ILE C N 1
ATOM 4722 C CA . ILE C 1 222 ? 47.16745 12.30033 -104.84327 1.000 54.75691 255 ILE C CA 1
ATOM 4723 C C . ILE C 1 222 ? 48.62955 11.91252 -104.67422 1.000 54.99408 255 ILE C C 1
ATOM 4724 O O . ILE C 1 222 ? 49.38074 12.58474 -103.95982 1.000 57.83469 255 ILE C O 1
ATOM 4729 N N . VAL C 1 223 ? 49.02093 10.80461 -105.29958 1.000 52.47455 256 VAL C N 1
ATOM 4730 C CA . VAL C 1 223 ? 50.36604 10.26154 -105.17541 1.000 53.81530 256 VAL C CA 1
ATOM 4731 C C . VAL C 1 223 ? 50.83612 9.82626 -106.55711 1.000 55.26784 256 VAL C C 1
ATOM 4732 O O . VAL C 1 223 ? 50.03790 9.41854 -107.40750 1.000 51.18305 256 VAL C O 1
ATOM 4736 N N . GLU C 1 224 ? 52.13980 9.94689 -106.79009 1.000 55.94421 257 GLU C N 1
ATOM 4737 C CA . GLU C 1 224 ? 52.75651 9.53648 -108.04418 1.000 57.02256 257 GLU C CA 1
ATOM 4738 C C . GLU C 1 224 ? 53.67177 8.35059 -107.77379 1.000 56.04628 257 GLU C C 1
ATOM 4739 O O . GLU C 1 224 ? 54.65575 8.47769 -107.03669 1.000 58.11033 257 GLU C O 1
ATOM 4745 N N . MET C 1 225 ? 53.34735 7.20339 -108.37056 1.000 53.70244 258 MET C N 1
ATOM 4746 C CA . MET C 1 225 ? 54.16424 6.00843 -108.23092 1.000 54.41811 258 MET C CA 1
ATOM 4747 C C . MET C 1 225 ? 54.96910 5.80740 -109.50322 1.000 55.81326 258 MET C C 1
ATOM 4748 O O . MET C 1 225 ? 54.39015 5.44425 -110.53934 1.000 57.33126 258 MET C O 1
ATOM 4753 N N . PRO C 1 226 ? 56.27864 6.03888 -109.48970 1.000 56.82629 259 PRO C N 1
ATOM 4754 C CA . PRO C 1 226 ? 57.07108 5.83786 -110.70809 1.000 58.08834 259 PRO C CA 1
ATOM 4755 C C . PRO C 1 226 ? 57.11221 4.37217 -111.11337 1.000 57.89022 259 PRO C C 1
ATOM 4756 O O . PRO C 1 226 ? 57.23018 3.47774 -110.27286 1.000 59.00561 259 PRO C O 1
ATOM 4760 N N . LEU C 1 227 ? 57.00194 4.13173 -112.41634 1.000 58.78100 260 LEU C N 1
ATOM 4761 C CA . LEU C 1 227 ? 57.16942 2.79413 -112.95777 1.000 59.63853 260 LEU C CA 1
ATOM 4762 C C . LEU C 1 227 ? 58.64269 2.56727 -113.28014 1.000 60.02569 260 LEU C C 1
ATOM 4763 O O . LEU C 1 227 ? 59.48079 3.45753 -113.11796 1.000 60.22705 260 LEU C O 1
ATOM 4768 N N . ALA C 1 228 ? 58.95672 1.36425 -113.75989 1.000 59.75892 261 ALA C N 1
ATOM 4769 C CA . ALA C 1 228 ? 60.34247 0.93551 -113.89999 1.000 63.26365 261 ALA C CA 1
ATOM 4770 C C . ALA C 1 228 ? 61.17319 1.95406 -114.67006 1.000 66.09231 261 ALA C C 1
ATOM 4771 O O . ALA C 1 228 ? 60.81906 2.35677 -115.78296 1.000 67.52060 261 ALA C O 1
ATOM 4773 N N . HIS C 1 229 ? 62.27758 2.37503 -114.04922 1.000 67.03067 262 HIS C N 1
ATOM 4774 C CA . HIS C 1 229 ? 63.26931 3.27568 -114.63460 1.000 68.03501 262 HIS C CA 1
ATOM 4775 C C . HIS C 1 229 ? 62.70587 4.65906 -114.95020 1.000 67.97568 262 HIS C C 1
ATOM 4776 O O . HIS C 1 229 ? 63.28404 5.39641 -115.75630 1.000 68.64562 262 HIS C O 1
ATOM 4783 N N . LYS C 1 230 ? 61.58106 5.01858 -114.32618 1.000 67.72674 263 LYS C N 1
ATOM 4784 C CA . LYS C 1 230 ? 61.01106 6.36530 -114.40909 1.000 68.49771 263 LYS C CA 1
ATOM 4785 C C . LYS C 1 230 ? 60.66676 6.76849 -115.83951 1.000 69.27762 263 LYS C C 1
ATOM 4786 O O . LYS C 1 230 ? 60.63831 7.95786 -116.16346 1.000 69.56445 263 LYS C O 1
ATOM 4792 N N . LEU C 1 231 ? 60.40276 5.79072 -116.70948 1.000 69.77179 264 LEU C N 1
ATOM 4793 C CA . LEU C 1 231 ? 59.96411 6.10239 -118.06522 1.000 71.40802 264 LEU C CA 1
ATOM 4794 C C . LEU C 1 231 ? 58.49496 6.49204 -118.12463 1.000 70.99082 264 LEU C C 1
ATOM 4795 O O . LEU C 1 231 ? 58.07297 7.12823 -119.09582 1.000 76.34089 264 LEU C O 1
ATOM 4800 N N . SER C 1 232 ? 57.71664 6.12651 -117.11081 1.000 69.86633 265 SER C N 1
ATOM 4801 C CA . SER C 1 232 ? 56.32127 6.52012 -117.00249 1.000 68.58691 265 SER C CA 1
ATOM 4802 C C . SER C 1 232 ? 55.95407 6.55507 -115.52555 1.000 65.61678 265 SER C C 1
ATOM 4803 O O . SER C 1 232 ? 56.68518 6.04514 -114.67209 1.000 63.06981 265 SER C O 1
ATOM 4806 N N . SER C 1 233 ? 54.80852 7.16291 -115.22419 1.000 62.93908 266 SER C N 1
ATOM 4807 C CA . SER C 1 233 ? 54.34794 7.25707 -113.84735 1.000 59.95687 266 SER C CA 1
ATOM 4808 C C . SER C 1 233 ? 52.85780 6.96813 -113.77765 1.000 57.99169 266 SER C C 1
ATOM 4809 O O . SER C 1 233 ? 52.10038 7.27583 -114.70132 1.000 55.99799 266 SER C O 1
ATOM 4812 N N . LEU C 1 234 ? 52.44943 6.38304 -112.65648 1.000 56.47144 267 LEU C N 1
ATOM 4813 C CA . LEU C 1 234 ? 51.05349 6.09721 -112.35908 1.000 53.05605 267 LEU C CA 1
ATOM 4814 C C . LEU C 1 234 ? 50.60424 7.02665 -111.24190 1.000 52.57403 267 LEU C C 1
ATOM 4815 O O . LEU C 1 234 ? 51.19119 7.02610 -110.15499 1.000 52.86922 267 LEU C O 1
ATOM 4820 N N . ILE C 1 235 ? 49.58026 7.82607 -111.51750 1.000 51.35726 268 ILE C N 1
ATOM 4821 C CA . ILE C 1 235 ? 49.07983 8.83248 -110.59070 1.000 50.78586 268 ILE C CA 1
ATOM 4822 C C . ILE C 1 235 ? 47.73063 8.35704 -110.07506 1.000 48.91324 268 ILE C C 1
ATOM 4823 O O . ILE C 1 235 ? 46.88670 7.91254 -110.86059 1.000 47.96806 268 ILE C O 1
ATOM 4828 N N . ILE C 1 236 ? 47.53000 8.43206 -108.76068 1.000 48.78688 269 ILE C N 1
ATOM 4829 C CA . ILE C 1 236 ? 46.30146 7.96333 -108.12837 1.000 48.13517 269 ILE C CA 1
ATOM 4830 C C . ILE C 1 236 ? 45.66692 9.11749 -107.36675 1.000 47.86632 269 ILE C C 1
ATOM 4831 O O . ILE C 1 236 ? 46.31944 9.75306 -106.53178 1.000 48.67057 269 ILE C O 1
ATOM 4836 N N . LEU C 1 237 ? 44.39437 9.37314 -107.64896 1.000 48.36121 270 LEU C N 1
ATOM 4837 C CA . LEU C 1 237 ? 43.60206 10.38557 -106.96655 1.000 47.95462 270 LEU C CA 1
ATOM 4838 C C . LEU C 1 237 ? 42.49312 9.69944 -106.18469 1.000 47.81676 270 LEU C C 1
ATOM 4839 O O . LEU C 1 237 ? 41.74716 8.88727 -106.74324 1.000 46.42742 270 LEU C O 1
ATOM 4844 N N . MET C 1 238 ? 42.36918 10.03920 -104.90216 1.000 48.76753 271 MET C N 1
ATOM 4845 C CA . MET C 1 238 ? 41.42223 9.33673 -104.05908 1.000 47.78615 271 MET C CA 1
ATOM 4846 C C . MET C 1 238 ? 40.87464 10.28981 -103.00961 1.000 49.10247 271 MET C C 1
ATOM 4847 O O . MET C 1 238 ? 41.64580 11.06442 -102.42575 1.000 50.35637 271 MET C O 1
ATOM 4852 N N . PRO C 1 239 ? 39.56683 10.27553 -102.76428 1.000 50.06363 272 PRO C N 1
ATOM 4853 C CA . PRO C 1 239 ? 39.01965 11.07590 -101.66574 1.000 51.29459 272 PRO C CA 1
ATOM 4854 C C . PRO C 1 239 ? 39.49460 10.56271 -100.31718 1.000 51.62575 272 PRO C C 1
ATOM 4855 O O . PRO C 1 239 ? 39.82486 9.38499 -100.15332 1.000 49.52440 272 PRO C O 1
ATOM 4859 N N . ASN C 1 240 ? 39.51998 11.47339 -99.34054 1.000 52.86682 273 ASN C N 1
ATOM 4860 C CA . ASN C 1 240 ? 39.94195 11.10242 -97.99304 1.000 54.00291 273 ASN C CA 1
ATOM 4861 C C . ASN C 1 240 ? 39.01875 10.05320 -97.39370 1.000 53.89757 273 ASN C C 1
ATOM 4862 O O . ASN C 1 240 ? 39.48349 9.07507 -96.79680 1.000 54.85937 273 ASN C O 1
ATOM 4867 N N . ASN C 1 241 ? 37.71365 10.22357 -97.55706 1.000 53.83600 274 ASN C N 1
ATOM 4868 C CA . ASN C 1 241 ? 36.75633 9.30043 -96.97794 1.000 54.11688 274 ASN C CA 1
ATOM 4869 C C . ASN C 1 241 ? 36.03877 8.52869 -98.07599 1.000 55.17302 274 ASN C C 1
ATOM 4870 O O . ASN C 1 241 ? 36.12050 8.85967 -99.26272 1.000 51.83794 274 ASN C O 1
ATOM 4875 N N . VAL C 1 242 ? 35.33099 7.47962 -97.66113 1.000 55.30910 275 VAL C N 1
ATOM 4876 C CA . VAL C 1 242 ? 34.60015 6.65192 -98.61139 1.000 52.60698 275 VAL C CA 1
ATOM 4877 C C . VAL C 1 242 ? 33.44766 7.47564 -99.16746 1.000 54.20566 275 VAL C C 1
ATOM 4878 O O . VAL C 1 242 ? 32.57678 7.93177 -98.41727 1.000 54.15749 275 VAL C O 1
ATOM 4882 N N . GLU C 1 243 ? 33.43761 7.67223 -100.47938 1.000 52.61213 276 GLU C N 1
ATOM 4883 C CA . GLU C 1 243 ? 32.38558 8.43642 -101.13388 1.000 51.81375 276 GLU C CA 1
ATOM 4884 C C . GLU C 1 243 ? 32.45259 8.17057 -102.63309 1.000 52.19275 276 GLU C C 1
ATOM 4885 O O . GLU C 1 243 ? 33.50492 7.77906 -103.14883 1.000 50.27543 276 GLU C O 1
ATOM 4891 N N . PRO C 1 244 ? 31.34257 8.36939 -103.34218 1.000 51.90524 277 PRO C N 1
ATOM 4892 C CA . PRO C 1 244 ? 31.37307 8.24530 -104.80088 1.000 49.66477 277 PRO C CA 1
ATOM 4893 C C . PRO C 1 244 ? 32.32275 9.26678 -105.40602 1.000 50.51695 277 PRO C C 1
ATOM 4894 O O . PRO C 1 244 ? 32.49768 10.37186 -104.88703 1.000 51.53297 277 PRO C O 1
ATOM 4898 N N . LEU C 1 245 ? 32.93913 8.88131 -106.52215 1.000 49.84163 278 LEU C N 1
ATOM 4899 C CA . LEU C 1 245 ? 33.95427 9.70060 -107.17319 1.000 49.57455 278 LEU C CA 1
ATOM 4900 C C . LEU C 1 245 ? 33.37824 10.90752 -107.90317 1.000 51.35697 278 LEU C C 1
ATOM 4901 O O . LEU C 1 245 ? 34.14980 11.65889 -108.51075 1.000 51.33564 278 LEU C O 1
ATOM 4906 N N . GLU C 1 246 ? 32.06027 11.11542 -107.85855 1.000 50.96979 279 GLU C N 1
ATOM 4907 C CA . GLU C 1 246 ? 31.44999 12.18508 -108.64221 1.000 53.82951 279 GLU C CA 1
ATOM 4908 C C . GLU C 1 246 ? 32.00870 13.55175 -108.26129 1.000 54.13949 279 GLU C C 1
ATOM 4909 O O . GLU C 1 246 ? 32.29174 14.37970 -109.13636 1.000 52.02112 279 GLU C O 1
ATOM 4915 N N . ARG C 1 247 ? 32.17191 13.81029 -106.96131 1.000 53.39580 280 ARG C N 1
ATOM 4916 C CA . ARG C 1 247 ? 32.70528 15.10046 -106.53510 1.000 53.10657 280 ARG C CA 1
ATOM 4917 C C . ARG C 1 247 ? 34.14242 15.28018 -107.00650 1.000 53.05103 280 ARG C C 1
ATOM 4918 O O . ARG C 1 247 ? 34.51573 16.35275 -107.49812 1.000 52.91538 280 ARG C O 1
ATOM 4926 N N . LEU C 1 248 ? 34.96323 14.23776 -106.86529 1.000 52.62645 281 LEU C N 1
ATOM 4927 C CA . LEU C 1 248 ? 36.35243 14.32150 -107.30300 1.000 53.20365 281 LEU C CA 1
ATOM 4928 C C . LEU C 1 248 ? 36.44643 14.48877 -108.81413 1.000 52.25508 281 LEU C C 1
ATOM 4929 O O . LEU C 1 248 ? 37.30259 15.23197 -109.30908 1.000 53.02444 281 LEU C O 1
ATOM 4934 N N . GLU C 1 249 ? 35.56598 13.81630 -109.56166 1.000 51.54523 282 GLU C N 1
ATOM 4935 C CA . GLU C 1 249 ? 35.57987 13.93715 -111.01593 1.000 52.60441 282 GLU C CA 1
ATOM 4936 C C . GLU C 1 249 ? 35.22201 15.34804 -111.46448 1.000 53.81218 282 GLU C C 1
ATOM 4937 O O . GLU C 1 249 ? 35.71027 15.81443 -112.50030 1.000 54.11542 282 GLU C O 1
ATOM 4943 N N . LYS C 1 250 ? 34.38409 16.04392 -110.69300 1.000 54.20264 283 LYS C N 1
ATOM 4944 C CA . LYS C 1 250 ? 34.05780 17.43104 -111.00358 1.000 54.55517 283 LYS C CA 1
ATOM 4945 C C . LYS C 1 250 ? 35.28927 18.32274 -110.90731 1.000 55.81174 283 LYS C C 1
ATOM 4946 O O . LYS C 1 250 ? 35.38383 19.33462 -111.61115 1.000 56.78990 283 LYS C O 1
ATOM 4952 N N . LEU C 1 251 ? 36.23768 17.96926 -110.04040 1.000 55.89489 284 LEU C N 1
ATOM 4953 C CA . LEU C 1 251 ? 37.49791 18.69291 -109.96746 1.000 56.88297 284 LEU C CA 1
ATOM 4954 C C . LEU C 1 251 ? 38.51286 18.20978 -110.99366 1.000 59.19615 284 LEU C C 1
ATOM 4955 O O . LEU C 1 251 ? 39.49954 18.90775 -111.24517 1.000 61.02950 284 LEU C O 1
ATOM 4960 N N . LEU C 1 252 ? 38.28722 17.04603 -111.59762 1.000 58.17413 285 LEU C N 1
ATOM 4961 C CA . LEU C 1 252 ? 39.26919 16.40589 -112.47155 1.000 58.05134 285 LEU C CA 1
ATOM 4962 C C . LEU C 1 252 ? 39.24190 17.07092 -113.84200 1.000 61.14211 285 LEU C C 1
ATOM 4963 O O . LEU C 1 252 ? 38.45252 16.71366 -114.71763 1.000 66.32773 285 LEU C O 1
ATOM 4968 N N . THR C 1 253 ? 40.11790 18.05538 -114.03017 1.000 64.19845 286 THR C N 1
ATOM 4969 C CA . THR C 1 253 ? 40.31841 18.69816 -115.32132 1.000 66.72507 286 THR C CA 1
ATOM 4970 C C . THR C 1 253 ? 41.79299 18.62330 -115.69654 1.000 69.62802 286 THR C C 1
ATOM 4971 O O . THR C 1 253 ? 42.64434 18.22384 -114.89801 1.000 69.16678 286 THR C O 1
ATOM 4975 N N . LYS C 1 254 ? 42.08810 19.00597 -116.94009 1.000 73.25443 287 LYS C N 1
ATOM 4976 C CA . LYS C 1 254 ? 43.47385 19.02344 -117.39607 1.000 74.13793 287 LYS C CA 1
ATOM 4977 C C . LYS C 1 254 ? 44.27967 20.09663 -116.67431 1.000 74.73130 287 LYS C C 1
ATOM 4978 O O . LYS C 1 254 ? 45.46397 19.89855 -116.37686 1.000 74.77205 287 LYS C O 1
ATOM 4984 N N . GLU C 1 255 ? 43.65102 21.23169 -116.36569 1.000 76.09997 288 GLU C N 1
ATOM 4985 C CA . GLU C 1 255 ? 44.36455 22.30838 -115.68960 1.000 79.37943 288 GLU C CA 1
ATOM 4986 C C . GLU C 1 255 ? 44.47745 22.05246 -114.19209 1.000 76.23462 288 GLU C C 1
ATOM 4987 O O . GLU C 1 255 ? 45.50795 22.36481 -113.58394 1.000 76.59779 288 GLU C O 1
ATOM 4993 N N . GLN C 1 256 ? 43.42997 21.49134 -113.58124 1.000 73.07713 289 GLN C N 1
ATOM 4994 C CA . GLN C 1 256 ? 43.48621 21.18892 -112.15409 1.000 71.23975 289 GLN C CA 1
ATOM 4995 C C . GLN C 1 256 ? 44.52068 20.11105 -111.85684 1.000 70.24917 289 GLN C C 1
ATOM 4996 O O . GLN C 1 256 ? 45.21424 20.17260 -110.83471 1.000 70.16129 289 GLN C O 1
ATOM 5002 N N . LEU C 1 257 ? 44.64169 19.11830 -112.73915 1.000 70.24857 290 LEU C N 1
ATOM 5003 C CA . LEU C 1 257 ? 45.67635 18.10570 -112.56799 1.000 69.78889 290 LEU C CA 1
ATOM 5004 C C . LEU C 1 257 ? 47.06467 18.72930 -112.63829 1.000 70.55119 290 LEU C C 1
ATOM 5005 O O . LEU C 1 257 ? 47.98518 18.29422 -111.93873 1.000 71.95498 290 LEU C O 1
ATOM 5010 N N . LYS C 1 258 ? 47.23417 19.74925 -113.48291 1.000 72.99249 291 LYS C N 1
ATOM 5011 C CA . LYS C 1 258 ? 48.50867 20.45710 -113.54772 1.000 74.11941 291 LYS C CA 1
ATOM 5012 C C . LYS C 1 258 ? 48.82036 21.15082 -112.22795 1.000 73.51928 291 LYS C C 1
ATOM 5013 O O . LYS C 1 258 ? 49.98340 21.22161 -111.81360 1.000 73.64316 291 LYS C O 1
ATOM 5019 N N . ILE C 1 259 ? 47.79290 21.67557 -111.55708 1.000 72.82743 292 ILE C N 1
ATOM 5020 C CA . ILE C 1 259 ? 47.99688 22.32374 -110.26522 1.000 72.94812 292 ILE C CA 1
ATOM 5021 C C . ILE C 1 259 ? 48.36735 21.29896 -109.19905 1.000 71.87760 292 ILE C C 1
ATOM 5022 O O . ILE C 1 259 ? 49.27095 21.52969 -108.38689 1.000 72.87151 292 ILE C O 1
ATOM 5027 N N . TRP C 1 260 ? 47.67870 20.15389 -109.18163 1.000 69.85503 293 TRP C N 1
ATOM 5028 C CA . TRP C 1 260 ? 47.97775 19.12608 -108.18912 1.000 69.34524 293 TRP C CA 1
ATOM 5029 C C . TRP C 1 260 ? 49.37826 18.56456 -108.38353 1.000 72.13939 293 TRP C C 1
ATOM 5030 O O . TRP C 1 260 ? 50.12001 18.37753 -107.41148 1.000 72.09957 293 TRP C O 1
ATOM 5041 N N . MET C 1 261 ? 49.75969 18.29008 -109.63346 1.000 72.24432 294 MET C N 1
ATOM 5042 C CA . MET C 1 261 ? 51.10811 17.80094 -109.89811 1.000 74.25441 294 MET C CA 1
ATOM 5043 C C . MET C 1 261 ? 52.15669 18.83684 -109.52268 1.000 75.36361 294 MET C C 1
ATOM 5044 O O . MET C 1 261 ? 53.26318 18.47745 -109.10443 1.000 80.38905 294 MET C O 1
ATOM 5049 N N . GLY C 1 262 ? 51.82623 20.12403 -109.65633 1.000 74.54749 295 GLY C N 1
ATOM 5050 C CA . GLY C 1 262 ? 52.75041 21.17614 -109.27589 1.000 74.86872 295 GLY C CA 1
ATOM 5051 C C . GLY C 1 262 ? 52.88447 21.39304 -107.78488 1.000 76.03717 295 GLY C C 1
ATOM 5052 O O . GLY C 1 262 ? 53.86639 22.00045 -107.34707 1.000 79.66094 295 GLY C O 1
ATOM 5053 N N . LYS C 1 263 ? 51.92182 20.91961 -106.99548 1.000 74.80708 296 LYS C N 1
ATOM 5054 C CA . LYS C 1 263 ? 51.96646 21.05434 -105.54546 1.000 75.55498 296 LYS C CA 1
ATOM 5055 C C . LYS C 1 263 ? 52.52244 19.82092 -104.84898 1.000 75.19681 296 LYS C C 1
ATOM 5056 O O . LYS C 1 263 ? 52.63092 19.81854 -103.61918 1.000 75.25195 296 LYS C O 1
ATOM 5062 N N . MET C 1 264 ? 52.87552 18.77867 -105.59501 1.000 77.05121 297 MET C N 1
ATOM 5063 C CA . MET C 1 264 ? 53.34178 17.54291 -104.98559 1.000 72.85528 297 MET C CA 1
ATOM 5064 C C . MET C 1 264 ? 54.78379 17.68238 -104.52036 1.000 73.92569 297 MET C C 1
ATOM 5065 O O . MET C 1 264 ? 55.59952 18.35124 -105.16038 1.000 74.53792 297 MET C O 1
ATOM 5070 N N . GLN C 1 265 ? 55.09099 17.04039 -103.39793 1.000 73.62554 298 GLN C N 1
ATOM 5071 C CA . GLN C 1 265 ? 56.43334 17.00351 -102.84017 1.000 73.98029 298 GLN C CA 1
ATOM 5072 C C . GLN C 1 265 ? 56.76142 15.57434 -102.43822 1.000 70.37909 298 GLN C C 1
ATOM 5073 O O . GLN C 1 265 ? 55.88258 14.81668 -102.01893 1.000 69.58484 298 GLN C O 1
ATOM 5079 N N . LYS C 1 266 ? 58.03104 15.20377 -102.58140 1.000 70.77117 299 LYS C N 1
ATOM 5080 C CA . LYS C 1 266 ? 58.46475 13.86371 -102.19926 1.000 69.42631 299 LYS C CA 1
ATOM 5081 C C . LYS C 1 266 ? 58.35040 13.70997 -100.68712 1.000 67.31494 299 LYS C C 1
ATOM 5082 O O . LYS C 1 266 ? 59.09175 14.34518 -99.93067 1.000 68.00183 299 LYS C O 1
ATOM 5088 N N . LYS C 1 267 ? 57.40791 12.88149 -100.24532 1.000 65.76805 300 LYS C N 1
ATOM 5089 C CA . LYS C 1 267 ? 57.21136 12.58846 -98.83501 1.000 65.16551 300 LYS C CA 1
ATOM 5090 C C . LYS C 1 267 ? 57.19573 11.08206 -98.62388 1.000 62.71176 300 LYS C C 1
ATOM 5091 O O . LYS C 1 267 ? 57.01651 10.30112 -99.56224 1.000 62.89143 300 LYS C O 1
ATOM 5097 N N . ALA C 1 268 ? 57.40127 10.68203 -97.37324 1.000 60.39453 301 ALA C N 1
ATOM 5098 C CA . ALA C 1 268 ? 57.23780 9.28567 -96.99586 1.000 62.36823 301 ALA C CA 1
ATOM 5099 C C . ALA C 1 268 ? 55.75691 8.92742 -97.01234 1.000 58.60405 301 ALA C C 1
ATOM 5100 O O . ALA C 1 268 ? 54.94659 9.57271 -96.33854 1.000 59.79606 301 ALA C O 1
ATOM 5102 N N . VAL C 1 269 ? 55.39714 7.91562 -97.79679 1.000 56.86177 302 VAL C N 1
ATOM 5103 C CA . VAL C 1 269 ? 54.00979 7.49949 -97.95723 1.000 56.70308 302 VAL C CA 1
ATOM 5104 C C . VAL C 1 269 ? 53.93317 5.98698 -97.80460 1.000 53.13353 302 VAL C C 1
ATOM 5105 O O . VAL C 1 269 ? 54.76563 5.26006 -98.35851 1.000 51.78173 302 VAL C O 1
ATOM 5109 N N . ALA C 1 270 ? 52.95938 5.51869 -97.02649 1.000 51.51181 303 ALA C N 1
ATOM 5110 C CA . ALA C 1 270 ? 52.64887 4.09546 -96.91531 1.000 51.02194 303 ALA C CA 1
ATOM 5111 C C . ALA C 1 270 ? 51.47235 3.81523 -97.84349 1.000 51.01324 303 ALA C C 1
ATOM 5112 O O . ALA C 1 270 ? 50.32326 4.11332 -97.50803 1.000 52.22047 303 ALA C O 1
ATOM 5114 N N . ILE C 1 271 ? 51.75777 3.22804 -99.00665 1.000 48.07780 304 ILE C N 1
ATOM 5115 C CA . ILE C 1 271 ? 50.75661 2.99327 -100.04361 1.000 46.57584 304 ILE C CA 1
ATOM 5116 C C . ILE C 1 271 ? 50.22135 1.57506 -99.91145 1.000 46.44668 304 ILE C C 1
ATOM 5117 O O . ILE C 1 271 ? 50.99445 0.60896 -99.88877 1.000 47.40077 304 ILE C O 1
ATOM 5122 N N . SER C 1 272 ? 48.89781 1.44838 -99.84314 1.000 45.53016 305 SER C N 1
ATOM 5123 C CA . SER C 1 272 ? 48.21726 0.15847 -99.83452 1.000 45.51232 305 SER C CA 1
ATOM 5124 C C . SER C 1 272 ? 47.27824 0.10138 -101.03269 1.000 45.50471 305 SER C C 1
ATOM 5125 O O . SER C 1 272 ? 46.35915 0.92011 -101.14480 1.000 45.24725 305 SER C O 1
ATOM 5128 N N . LEU C 1 273 ? 47.51106 -0.85968 -101.92523 1.000 45.57578 306 LEU C N 1
ATOM 5129 C CA . LEU C 1 273 ? 46.75406 -0.98572 -103.16117 1.000 45.95178 306 LEU C CA 1
ATOM 5130 C C . LEU C 1 273 ? 46.08273 -2.34981 -103.25676 1.000 46.28003 306 LEU C C 1
ATOM 5131 O O . LEU C 1 273 ? 46.60488 -3.34227 -102.73870 1.000 46.58972 306 LEU C O 1
ATOM 5136 N N . PRO C 1 274 ? 44.92354 -2.43019 -103.90956 1.000 47.85302 307 PRO C N 1
ATOM 5137 C CA . PRO C 1 274 ? 44.37121 -3.74401 -104.25345 1.000 47.13071 307 PRO C CA 1
ATOM 5138 C C . PRO C 1 274 ? 45.33717 -4.48566 -105.16194 1.000 45.81455 307 PRO C C 1
ATOM 5139 O O . PRO C 1 274 ? 46.02913 -3.88133 -105.98162 1.000 44.79426 307 PRO C O 1
ATOM 5143 N N . LYS C 1 275 ? 45.41342 -5.79989 -104.98482 1.000 47.46712 308 LYS C N 1
ATOM 5144 C CA . LYS C 1 275 ? 46.28358 -6.64326 -105.79186 1.000 48.43039 308 LYS C CA 1
ATOM 5145 C C . LYS C 1 275 ? 45.43379 -7.60441 -106.60651 1.000 48.77328 308 LYS C C 1
ATOM 5146 O O . LYS C 1 275 ? 44.56584 -8.29086 -106.05669 1.000 50.92623 308 LYS C O 1
ATOM 5152 N N . GLY C 1 276 ? 45.69248 -7.65823 -107.90975 1.000 46.13116 309 GLY C N 1
ATOM 5153 C CA . GLY C 1 276 ? 44.95516 -8.54533 -108.78448 1.000 46.55043 309 GLY C CA 1
ATOM 5154 C C . GLY C 1 276 ? 44.72239 -7.95799 -110.15893 1.000 46.45923 309 GLY C C 1
ATOM 5155 O O . GLY C 1 276 ? 45.14969 -6.83450 -110.44360 1.000 45.21599 309 GLY C O 1
ATOM 5156 N N . VAL C 1 277 ? 44.03399 -8.70548 -111.01645 1.000 48.22374 310 VAL C N 1
ATOM 5157 C CA . VAL C 1 277 ? 43.76246 -8.29011 -112.38702 1.000 44.89214 310 VAL C CA 1
ATOM 5158 C C . VAL C 1 277 ? 42.35977 -7.70460 -112.43353 1.000 43.75067 310 VAL C C 1
ATOM 5159 O O . VAL C 1 277 ? 41.38485 -8.37502 -112.07304 1.000 45.15994 310 VAL C O 1
ATOM 5163 N N . VAL C 1 278 ? 42.25458 -6.46187 -112.88763 1.000 43.66176 311 VAL C N 1
ATOM 5164 C CA . VAL C 1 278 ? 40.97208 -5.81006 -113.11667 1.000 44.18677 311 VAL C CA 1
ATOM 5165 C C . VAL C 1 278 ? 40.66360 -5.89632 -114.60506 1.000 44.49804 311 VAL C C 1
ATOM 5166 O O . VAL C 1 278 ? 41.47586 -5.48290 -115.44155 1.000 43.16406 311 VAL C O 1
ATOM 5170 N N . GLU C 1 279 ? 39.50129 -6.44549 -114.93920 1.000 45.85194 312 GLU C N 1
ATOM 5171 C CA . GLU C 1 279 ? 39.07251 -6.60080 -116.32270 1.000 44.92750 312 GLU C CA 1
ATOM 5172 C C . GLU C 1 279 ? 37.92887 -5.63266 -116.58767 1.000 44.22132 312 GLU C C 1
ATOM 5173 O O . GLU C 1 279 ? 36.88384 -5.70708 -115.93082 1.000 42.77540 312 GLU C O 1
ATOM 5179 N N . VAL C 1 280 ? 38.13692 -4.71895 -117.53648 1.000 44.16704 313 VAL C N 1
ATOM 5180 C CA . VAL C 1 280 ? 37.15577 -3.70202 -117.89517 1.000 43.85263 313 VAL C CA 1
ATOM 5181 C C . VAL C 1 280 ? 36.93900 -3.76240 -119.39904 1.000 44.78001 313 VAL C C 1
ATOM 5182 O O . VAL C 1 280 ? 37.90235 -3.69894 -120.17144 1.000 46.10888 313 VAL C O 1
ATOM 5186 N N . THR C 1 281 ? 35.67910 -3.87204 -119.81569 1.000 43.11055 314 THR C N 1
ATOM 5187 C CA . THR C 1 281 ? 35.32695 -3.86158 -121.23157 1.000 47.47873 314 THR C CA 1
ATOM 5188 C C . THR C 1 281 ? 34.29134 -2.77975 -121.48914 1.000 46.03805 314 THR C C 1
ATOM 5189 O O . THR C 1 281 ? 33.18214 -2.83540 -120.94696 1.000 44.73219 314 THR C O 1
ATOM 5193 N N . HIS C 1 282 ? 34.64917 -1.81031 -122.32426 1.000 44.75316 315 HIS C N 1
ATOM 5194 C CA . HIS C 1 282 ? 33.74795 -0.74429 -122.72862 1.000 45.82383 315 HIS C CA 1
ATOM 5195 C C . HIS C 1 282 ? 33.33539 -0.95198 -124.17776 1.000 46.23963 315 HIS C C 1
ATOM 5196 O O . HIS C 1 282 ? 34.15340 -1.34792 -125.01424 1.000 46.55927 315 HIS C O 1
ATOM 5203 N N . ASP C 1 283 ? 32.06656 -0.68314 -124.47008 1.000 47.88787 316 ASP C N 1
ATOM 5204 C CA . ASP C 1 283 ? 31.58722 -0.54980 -125.84287 1.000 46.51060 316 ASP C CA 1
ATOM 5205 C C . ASP C 1 283 ? 31.44049 0.94542 -126.09380 1.000 47.94871 316 ASP C C 1
ATOM 5206 O O . ASP C 1 283 ? 30.44384 1.55816 -125.70180 1.000 49.92130 316 ASP C O 1
ATOM 5211 N N . LEU C 1 284 ? 32.44367 1.53327 -126.74557 1.000 47.34683 317 LEU C N 1
ATOM 5212 C CA . LEU C 1 284 ? 32.48612 2.97739 -126.94677 1.000 50.30649 317 LEU C CA 1
ATOM 5213 C C . LEU C 1 284 ? 31.47447 3.47920 -127.97008 1.000 52.54899 317 LEU C C 1
ATOM 5214 O O . LEU C 1 284 ? 31.44519 4.68746 -128.22661 1.000 54.28605 317 LEU C O 1
ATOM 5219 N N . GLN C 1 285 ? 30.64952 2.59863 -128.54326 1.000 52.76149 318 GLN C N 1
ATOM 5220 C CA . GLN C 1 285 ? 29.71414 3.00768 -129.58859 1.000 54.69158 318 GLN C CA 1
ATOM 5221 C C . GLN C 1 285 ? 28.77042 4.09407 -129.08767 1.000 56.64815 318 GLN C C 1
ATOM 5222 O O . GLN C 1 285 ? 28.63971 5.15705 -129.70484 1.000 57.05975 318 GLN C O 1
ATOM 5228 N N . LYS C 1 286 ? 28.11156 3.84270 -127.95680 1.000 57.50331 319 LYS C N 1
ATOM 5229 C CA . LYS C 1 286 ? 27.15166 4.79818 -127.41537 1.000 58.98040 319 LYS C CA 1
ATOM 5230 C C . LYS C 1 286 ? 27.81362 6.12211 -127.04780 1.000 61.69876 319 LYS C C 1
ATOM 5231 O O . LYS C 1 286 ? 27.26011 7.19579 -127.31417 1.000 60.25724 319 LYS C O 1
ATOM 5237 N N . HIS C 1 287 ? 29.00109 6.06793 -126.44101 1.000 57.54746 320 HIS C N 1
ATOM 5238 C CA . HIS C 1 287 ? 29.64509 7.28229 -125.95158 1.000 57.68946 320 HIS C CA 1
ATOM 5239 C C . HIS C 1 287 ? 30.36296 8.06398 -127.04717 1.000 57.99102 320 HIS C C 1
ATOM 5240 O O . HIS C 1 287 ? 30.42804 9.29591 -126.97236 1.000 58.48786 320 HIS C O 1
ATOM 5247 N N . LEU C 1 288 ? 30.91942 7.38431 -128.05471 1.000 57.44275 321 LEU C N 1
ATOM 5248 C CA . LEU C 1 288 ? 31.52140 8.10518 -129.17435 1.000 59.37657 321 LEU C CA 1
ATOM 5249 C C . LEU C 1 288 ? 30.47368 8.83822 -130.00229 1.000 60.92989 321 LEU C C 1
ATOM 5250 O O . LEU C 1 288 ? 30.77872 9.87078 -130.61128 1.000 61.00376 321 LEU C O 1
ATOM 5255 N N . ALA C 1 289 ? 29.24666 8.31507 -130.05458 1.000 61.17408 322 ALA C N 1
ATOM 5256 C CA . ALA C 1 289 ? 28.18008 9.01354 -130.76280 1.000 62.53566 322 ALA C CA 1
ATOM 5257 C C . ALA C 1 289 ? 27.84812 10.34047 -130.09320 1.000 62.81574 322 ALA C C 1
ATOM 5258 O O . ALA C 1 289 ? 27.65076 11.35466 -130.77306 1.000 63.28551 322 ALA C O 1
ATOM 5260 N N . GLY C 1 290 ? 27.79559 10.35806 -128.75933 1.000 61.25952 323 GLY C N 1
ATOM 5261 C CA . GLY C 1 290 ? 27.52302 11.59230 -128.04353 1.000 61.51297 323 GLY C CA 1
ATOM 5262 C C . GLY C 1 290 ? 28.56885 12.66794 -128.24952 1.000 62.40773 323 GLY C C 1
ATOM 5263 O O . GLY C 1 290 ? 28.27766 13.85232 -128.04902 1.000 62.62126 323 GLY C O 1
ATOM 5264 N N . LEU C 1 291 ? 29.77969 12.28599 -128.64825 1.000 62.43309 324 LEU C N 1
ATOM 5265 C CA . LEU C 1 291 ? 30.84565 13.24076 -128.91054 1.000 63.55375 324 LEU C CA 1
ATOM 5266 C C . LEU C 1 291 ? 30.89480 13.70390 -130.36107 1.000 65.79568 324 LEU C C 1
ATOM 5267 O O . LEU C 1 291 ? 31.62527 14.65395 -130.66194 1.000 69.25188 324 LEU C O 1
ATOM 5272 N N . GLY C 1 292 ? 30.14624 13.06565 -131.26229 1.000 65.42409 325 GLY C N 1
ATOM 5273 C CA . GLY C 1 292 ? 30.09328 13.52022 -132.63865 1.000 66.38122 325 GLY C CA 1
ATOM 5274 C C . GLY C 1 292 ? 30.11398 12.44157 -133.70464 1.000 67.67420 325 GLY C C 1
ATOM 5275 O O . GLY C 1 292 ? 29.89667 12.73670 -134.88399 1.000 68.40541 325 GLY C O 1
ATOM 5276 N N . LEU C 1 293 ? 30.38073 11.19376 -133.31809 1.000 65.95689 326 LEU C N 1
ATOM 5277 C CA . LEU C 1 293 ? 30.44509 10.08492 -134.27509 1.000 66.29803 326 LEU C CA 1
ATOM 5278 C C . LEU C 1 293 ? 29.05943 9.45467 -134.43986 1.000 66.75787 326 LEU C C 1
ATOM 5279 O O . LEU C 1 293 ? 28.78671 8.33455 -134.00504 1.000 66.41835 326 LEU C O 1
ATOM 5284 N N . THR C 1 294 ? 28.17041 10.20345 -135.09272 1.000 67.18023 327 THR C N 1
ATOM 5285 C CA . THR C 1 294 ? 26.77571 9.78278 -135.17621 1.000 69.04819 327 THR C CA 1
ATOM 5286 C C . THR C 1 294 ? 26.48149 8.89083 -136.38089 1.000 68.67004 327 THR C C 1
ATOM 5287 O O . THR C 1 294 ? 25.77778 7.88430 -136.24228 1.000 67.86110 327 THR C O 1
ATOM 5291 N N . GLU C 1 295 ? 26.99040 9.23390 -137.56595 1.000 68.72641 328 GLU C N 1
ATOM 5292 C CA . GLU C 1 295 ? 26.60494 8.48934 -138.76152 1.000 70.43376 328 GLU C CA 1
ATOM 5293 C C . GLU C 1 295 ? 27.34661 7.16449 -138.89881 1.000 68.72437 328 GLU C C 1
ATOM 5294 O O . GLU C 1 295 ? 26.79746 6.21734 -139.47052 1.000 68.78513 328 GLU C O 1
ATOM 5300 N N . ALA C 1 296 ? 28.57954 7.07150 -138.39310 1.000 67.60032 329 ALA C N 1
ATOM 5301 C CA . ALA C 1 296 ? 29.34714 5.83866 -138.54858 1.000 65.96958 329 ALA C CA 1
ATOM 5302 C C . ALA C 1 296 ? 28.66250 4.65906 -137.86848 1.000 64.68811 329 ALA C C 1
ATOM 5303 O O . ALA C 1 296 ? 28.83269 3.51163 -138.29621 1.000 62.82812 329 ALA C O 1
ATOM 5305 N N . ILE C 1 297 ? 27.87850 4.91949 -136.81969 1.000 65.59828 330 ILE C N 1
ATOM 5306 C CA . ILE C 1 297 ? 27.21653 3.86873 -136.05607 1.000 65.46193 330 ILE C CA 1
ATOM 5307 C C . ILE C 1 297 ? 25.80210 3.60695 -136.54019 1.000 65.94705 330 ILE C C 1
ATOM 5308 O O . ILE C 1 297 ? 25.08195 2.80752 -135.92743 1.000 66.47974 330 ILE C O 1
ATOM 5313 N N . ASP C 1 298 ? 25.37860 4.25946 -137.61766 1.000 71.86922 331 ASP C N 1
ATOM 5314 C CA . ASP C 1 298 ? 24.01566 4.15937 -138.12797 1.000 72.97753 331 ASP C CA 1
ATOM 5315 C C . ASP C 1 298 ? 23.96746 3.17007 -139.28882 1.000 71.62809 331 ASP C C 1
ATOM 5316 O O . ASP C 1 298 ? 24.70278 3.32206 -140.26805 1.000 71.17838 331 ASP C O 1
ATOM 5321 N N . LYS C 1 299 ? 23.09193 2.16698 -139.17966 1.000 72.75724 332 LYS C N 1
ATOM 5322 C CA . LYS C 1 299 ? 22.94628 1.17617 -140.24355 1.000 76.59036 332 LYS C CA 1
ATOM 5323 C C . LYS C 1 299 ? 22.48202 1.80470 -141.55358 1.000 78.76616 332 LYS C C 1
ATOM 5324 O O . LYS C 1 299 ? 22.85272 1.33147 -142.63487 1.000 85.54047 332 LYS C O 1
ATOM 5330 N N . ASN C 1 300 ? 21.69348 2.87578 -141.48405 1.000 77.77594 333 ASN C N 1
ATOM 5331 C CA . ASN C 1 300 ? 21.06011 3.42824 -142.67301 1.000 79.86520 333 ASN C CA 1
ATOM 5332 C C . ASN C 1 300 ? 21.85990 4.53833 -143.34326 1.000 80.74615 333 ASN C C 1
ATOM 5333 O O . ASN C 1 300 ? 21.53744 4.90447 -144.47894 1.000 87.57066 333 ASN C O 1
ATOM 5338 N N . LYS C 1 301 ? 22.89151 5.08319 -142.69060 1.000 78.63246 334 LYS C N 1
ATOM 5339 C CA . LYS C 1 301 ? 23.61787 6.18712 -143.30821 1.000 78.04646 334 LYS C CA 1
ATOM 5340 C C . LYS C 1 301 ? 25.12283 6.13043 -143.07245 1.000 75.25065 334 LYS C C 1
ATOM 5341 O O . LYS C 1 301 ? 25.80328 7.14929 -143.24290 1.000 73.83351 334 LYS C O 1
ATOM 5347 N N . ALA C 1 302 ? 25.66196 4.98121 -142.68224 1.000 74.38180 335 ALA C N 1
ATOM 5348 C CA . ALA C 1 302 ? 27.10307 4.84972 -142.54847 1.000 70.74165 335 ALA C CA 1
ATOM 5349 C C . ALA C 1 302 ? 27.70992 4.60164 -143.91970 1.000 70.47911 335 ALA C C 1
ATOM 5350 O O . ALA C 1 302 ? 27.20287 3.79392 -144.70410 1.000 71.27398 335 ALA C O 1
ATOM 5352 N N . ASP C 1 303 ? 28.80117 5.30177 -144.20699 1.000 68.78582 336 ASP C N 1
ATOM 5353 C CA . ASP C 1 303 ? 29.52476 5.14496 -145.46357 1.000 69.12097 336 ASP C CA 1
ATOM 5354 C C . ASP C 1 303 ? 30.91051 4.62257 -145.11283 1.000 69.58664 336 ASP C C 1
ATOM 5355 O O . ASP C 1 303 ? 31.86731 5.38729 -144.97245 1.000 69.62784 336 ASP C O 1
ATOM 5360 N N . LEU C 1 304 ? 31.00367 3.30780 -144.93902 1.000 68.05393 337 LEU C N 1
ATOM 5361 C CA . LEU C 1 304 ? 32.27065 2.61975 -144.72746 1.000 67.11300 337 LEU C CA 1
ATOM 5362 C C . LEU C 1 304 ? 32.66892 1.83873 -145.97650 1.000 68.19272 337 LEU C C 1
ATOM 5363 O O . LEU C 1 304 ? 33.20686 0.73293 -145.89879 1.000 68.48189 337 LEU C O 1
ATOM 5368 N N . SER C 1 305 ? 32.40141 2.41871 -147.14970 1.000 71.63441 338 SER C N 1
ATOM 5369 C CA . SER C 1 305 ? 32.64799 1.71922 -148.40503 1.000 75.22268 338 SER C CA 1
ATOM 5370 C C . SER C 1 305 ? 34.13418 1.54390 -148.68710 1.000 74.51243 338 SER C C 1
ATOM 5371 O O . SER C 1 305 ? 34.50318 0.63555 -149.43677 1.000 76.45215 338 SER C O 1
ATOM 5374 N N . ARG C 1 306 ? 34.99496 2.39095 -148.11782 1.000 71.73099 339 ARG C N 1
ATOM 5375 C CA . ARG C 1 306 ? 36.42984 2.18652 -148.27570 1.000 71.19146 339 ARG C CA 1
ATOM 5376 C C . ARG C 1 306 ? 36.93306 0.98778 -147.48333 1.000 70.79273 339 ARG C C 1
ATOM 5377 O O . ARG C 1 306 ? 38.07549 0.56630 -147.68827 1.000 71.19350 339 ARG C O 1
ATOM 5385 N N . MET C 1 307 ? 36.11329 0.43462 -146.58802 1.000 72.72508 340 MET C N 1
ATOM 5386 C CA . MET C 1 307 ? 36.49767 -0.76735 -145.85699 1.000 73.02895 340 MET C CA 1
ATOM 5387 C C . MET C 1 307 ? 36.21583 -2.02580 -146.66795 1.000 75.07238 340 MET C C 1
ATOM 5388 O O . MET C 1 307 ? 36.98445 -2.99261 -146.60768 1.000 74.50372 340 MET C O 1
ATOM 5393 N N . SER C 1 308 ? 35.12415 -2.02822 -147.43563 1.000 76.13185 341 SER C N 1
ATOM 5394 C CA . SER C 1 308 ? 34.64674 -3.23598 -148.09118 1.000 78.58833 341 SER C CA 1
ATOM 5395 C C . SER C 1 308 ? 34.25876 -3.05545 -149.55260 1.000 81.23069 341 SER C C 1
ATOM 5396 O O . SER C 1 308 ? 33.95870 -4.05615 -150.21370 1.000 82.77473 341 SER C O 1
ATOM 5399 N N . GLY C 1 309 ? 34.25047 -1.83092 -150.07783 1.000 80.65894 342 GLY C N 1
ATOM 5400 C CA . GLY C 1 309 ? 33.86309 -1.57893 -151.44736 1.000 82.83469 342 GLY C CA 1
ATOM 5401 C C . GLY C 1 309 ? 32.38993 -1.29548 -151.64271 1.000 85.13768 342 GLY C C 1
ATOM 5402 O O . GLY C 1 309 ? 32.01791 -0.68290 -152.65043 1.000 90.24121 342 GLY C O 1
ATOM 5403 N N . LYS C 1 310 ? 31.54629 -1.72027 -150.70500 1.000 83.61527 343 LYS C N 1
ATOM 5404 C CA . LYS C 1 310 ? 30.11090 -1.49599 -150.75193 1.000 82.26610 343 LYS C CA 1
ATOM 5405 C C . LYS C 1 310 ? 29.66336 -0.87632 -149.43453 1.000 79.84007 343 LYS C C 1
ATOM 5406 O O . LYS C 1 310 ? 30.37123 -0.93438 -148.42572 1.000 81.61636 343 LYS C O 1
ATOM 5412 N N . LYS C 1 311 ? 28.47721 -0.26872 -149.45656 1.000 78.40607 344 LYS C N 1
ATOM 5413 C CA . LYS C 1 311 ? 27.87795 0.29205 -148.25063 1.000 74.08957 344 LYS C CA 1
ATOM 5414 C C . LYS C 1 311 ? 27.12125 -0.78073 -147.47815 1.000 73.39309 344 LYS C C 1
ATOM 5415 O O . LYS C 1 311 ? 25.96008 -0.58629 -147.10267 1.000 72.36266 344 LYS C O 1
ATOM 5421 N N . ASP C 1 312 ? 27.77162 -1.92087 -147.25227 1.000 71.56153 345 ASP C N 1
ATOM 5422 C CA . ASP C 1 312 ? 27.20143 -3.02928 -146.50014 1.000 70.98896 345 ASP C CA 1
ATOM 5423 C C . ASP C 1 312 ? 27.67474 -3.08007 -145.05279 1.000 70.48323 345 ASP C C 1
ATOM 5424 O O . ASP C 1 312 ? 27.33524 -4.02840 -144.33853 1.000 69.00062 345 ASP C O 1
ATOM 5429 N N . LEU C 1 313 ? 28.44692 -2.09334 -144.60443 1.000 68.67160 346 LEU C N 1
ATOM 5430 C CA . LEU C 1 313 ? 29.04114 -2.10679 -143.27636 1.000 67.04758 346 LEU C CA 1
ATOM 5431 C C . LEU C 1 313 ? 28.67566 -0.84830 -142.50837 1.000 64.70374 346 LEU C C 1
ATOM 5432 O O . LEU C 1 313 ? 28.59242 0.24277 -143.08051 1.000 65.99329 346 LEU C O 1
ATOM 5437 N N . TYR C 1 314 ? 28.44773 -1.01572 -141.20962 1.000 63.13477 347 TYR C N 1
ATOM 5438 C CA . TYR C 1 314 ? 28.33682 0.10293 -140.29019 1.000 61.98312 347 TYR C CA 1
ATOM 5439 C C . TYR C 1 314 ? 29.05863 -0.27772 -139.00763 1.000 59.46639 347 TYR C C 1
ATOM 5440 O O . TYR C 1 314 ? 29.24713 -1.45916 -138.70673 1.000 58.17226 347 TYR C O 1
ATOM 5449 N N . LEU C 1 315 ? 29.48338 0.73684 -138.26181 1.000 58.82940 348 LEU C N 1
ATOM 5450 C CA . LEU C 1 315 ? 30.20208 0.51319 -137.01024 1.000 56.30864 348 LEU C CA 1
ATOM 5451 C C . LEU C 1 315 ? 29.18950 0.09419 -135.95267 1.000 56.55380 348 LEU C C 1
ATOM 5452 O O . LEU C 1 315 ? 28.45081 0.92298 -135.41615 1.000 57.28562 348 LEU C O 1
ATOM 5457 N N . ALA C 1 316 ? 29.14025 -1.20593 -135.66017 1.000 54.68481 349 ALA C N 1
ATOM 5458 C CA . ALA C 1 316 ? 28.17440 -1.70962 -134.68993 1.000 56.44964 349 ALA C CA 1
ATOM 5459 C C . ALA C 1 316 ? 28.66133 -1.49974 -133.25768 1.000 55.66137 349 ALA C C 1
ATOM 5460 O O . ALA C 1 316 ? 27.90581 -1.02531 -132.40175 1.000 53.53189 349 ALA C O 1
ATOM 5462 N N . SER C 1 317 ? 29.91666 -1.85032 -132.97708 1.000 53.20166 350 SER C N 1
ATOM 5463 C CA . SER C 1 317 ? 30.47332 -1.69590 -131.64018 1.000 52.57209 350 SER C CA 1
ATOM 5464 C C . SER C 1 317 ? 31.95659 -1.37444 -131.73530 1.000 51.21510 350 SER C C 1
ATOM 5465 O O . SER C 1 317 ? 32.63754 -1.77668 -132.68239 1.000 51.66545 350 SER C O 1
ATOM 5468 N N . VAL C 1 318 ? 32.44604 -0.64618 -130.74000 1.000 49.63753 351 VAL C N 1
ATOM 5469 C CA . VAL C 1 318 ? 33.87092 -0.35331 -130.58905 1.000 50.14654 351 VAL C CA 1
ATOM 5470 C C . VAL C 1 318 ? 34.26494 -0.87079 -129.21101 1.000 48.25480 351 VAL C C 1
ATOM 5471 O O . VAL C 1 318 ? 34.16258 -0.16361 -128.20420 1.000 46.83535 351 VAL C O 1
ATOM 5475 N N . PHE C 1 319 ? 34.70680 -2.12291 -129.15331 1.000 47.99572 352 PHE C N 1
ATOM 5476 C CA . PHE C 1 319 ? 35.06774 -2.73432 -127.88354 1.000 47.73311 352 PHE C CA 1
ATOM 5477 C C . PHE C 1 319 ? 36.45455 -2.27346 -127.45833 1.000 47.97090 352 PHE C C 1
ATOM 5478 O O . PHE C 1 319 ? 37.42875 -2.42493 -128.20408 1.000 48.13739 352 PHE C O 1
ATOM 5486 N N . HIS C 1 320 ? 36.53221 -1.70984 -126.25758 1.000 46.92632 353 HIS C N 1
ATOM 5487 C CA . HIS C 1 320 ? 37.77376 -1.28657 -125.61941 1.000 45.71077 353 HIS C CA 1
ATOM 5488 C C . HIS C 1 320 ? 37.87288 -2.15614 -124.37324 1.000 45.88004 353 HIS C C 1
ATOM 5489 O O . HIS C 1 320 ? 37.26499 -1.85053 -123.34493 1.000 45.84985 353 HIS C O 1
ATOM 5496 N N . ALA C 1 321 ? 38.59835 -3.26478 -124.48497 1.000 45.15196 354 ALA C N 1
ATOM 5497 C CA . ALA C 1 321 ? 38.68115 -4.26584 -123.43100 1.000 47.01748 354 ALA C CA 1
ATOM 5498 C C . ALA C 1 321 ? 40.08861 -4.27950 -122.85405 1.000 49.52929 354 ALA C C 1
ATOM 5499 O O . ALA C 1 321 ? 41.06753 -4.40213 -123.59888 1.000 50.94506 354 ALA C O 1
ATOM 5501 N N . THR C 1 322 ? 40.18815 -4.16957 -121.53073 1.000 46.06166 355 THR C N 1
ATOM 5502 C CA . THR C 1 322 ? 41.48293 -4.04852 -120.87624 1.000 47.66052 355 THR C CA 1
ATOM 5503 C C . THR C 1 322 ? 41.54226 -4.92885 -119.63933 1.000 47.11937 355 THR C C 1
ATOM 5504 O O . THR C 1 322 ? 40.61745 -4.92383 -118.82223 1.000 46.49501 355 THR C O 1
ATOM 5508 N N . ALA C 1 323 ? 42.63947 -5.66569 -119.50072 1.000 48.92972 356 ALA C N 1
ATOM 5509 C CA . ALA C 1 323 ? 42.98507 -6.36551 -118.27040 1.000 47.67352 356 ALA C CA 1
ATOM 5510 C C . ALA C 1 323 ? 44.13175 -5.61532 -117.60671 1.000 48.38183 356 ALA C C 1
ATOM 5511 O O . ALA C 1 323 ? 45.22318 -5.51225 -118.17816 1.000 50.52951 356 ALA C O 1
ATOM 5513 N N . PHE C 1 324 ? 43.87241 -5.06961 -116.42111 1.000 46.66164 357 PHE C N 1
ATOM 5514 C CA . PHE C 1 324 ? 44.82780 -4.24524 -115.68638 1.000 47.45489 357 PHE C CA 1
ATOM 5515 C C . PHE C 1 324 ? 45.20041 -4.99128 -114.40978 1.000 45.68153 357 PHE C C 1
ATOM 5516 O O . PHE C 1 324 ? 44.36413 -5.15024 -113.51425 1.000 44.23296 357 PHE C O 1
ATOM 5524 N N . GLU C 1 325 ? 46.44629 -5.45389 -114.32700 1.000 47.81348 358 GLU C N 1
ATOM 5525 C CA . GLU C 1 325 ? 46.90358 -6.26228 -113.20232 1.000 48.20643 358 GLU C CA 1
ATOM 5526 C C . GLU C 1 325 ? 47.69358 -5.40184 -112.22621 1.000 48.11324 358 GLU C C 1
ATOM 5527 O O . GLU C 1 325 ? 48.70122 -4.79258 -112.60221 1.000 49.24894 358 GLU C O 1
ATOM 5533 N N . TRP C 1 326 ? 47.24033 -5.36768 -110.97605 1.000 46.60556 359 TRP C N 1
ATOM 5534 C CA . TRP C 1 326 ? 47.99085 -4.75804 -109.88706 1.000 46.75752 359 TRP C CA 1
ATOM 5535 C C . TRP C 1 326 ? 48.81146 -5.84160 -109.20056 1.000 49.28088 359 TRP C C 1
ATOM 5536 O O . TRP C 1 326 ? 48.25095 -6.77211 -108.61107 1.000 48.99119 359 TRP C O 1
ATOM 5547 N N . ASP C 1 327 ? 50.13315 -5.71763 -109.26836 1.000 50.88821 360 ASP C N 1
ATOM 5548 C CA . ASP C 1 327 ? 51.02537 -6.74145 -108.75138 1.000 52.05854 360 ASP C CA 1
ATOM 5549 C C . ASP C 1 327 ? 52.17721 -6.07982 -108.01248 1.000 52.02839 360 ASP C C 1
ATOM 5550 O O . ASP C 1 327 ? 52.38709 -4.86643 -108.08968 1.000 51.02816 360 ASP C O 1
ATOM 5555 N N . THR C 1 328 ? 52.92619 -6.90265 -107.28937 1.000 54.07276 361 THR C N 1
ATOM 5556 C CA . THR C 1 328 ? 54.03653 -6.44148 -106.47396 1.000 58.21573 361 THR C CA 1
ATOM 5557 C C . THR C 1 328 ? 55.33503 -6.30361 -107.25581 1.000 59.34211 361 THR C C 1
ATOM 5558 O O . THR C 1 328 ? 56.27784 -5.68332 -106.75150 1.000 59.67443 361 THR C O 1
ATOM 5562 N N . GLU C 1 329 ? 55.40966 -6.85668 -108.46380 1.000 60.05336 362 GLU C N 1
ATOM 5563 C CA . GLU C 1 329 ? 56.68900 -6.96188 -109.14825 1.000 62.28167 362 GLU C CA 1
ATOM 5564 C C . GLU C 1 329 ? 57.19137 -5.59725 -109.60673 1.000 60.15363 362 GLU C C 1
ATOM 5565 O O . GLU C 1 329 ? 56.41849 -4.70774 -109.97278 1.000 58.30262 362 GLU C O 1
ATOM 5571 N N . GLY C 1 330 ? 58.50888 -5.44405 -109.56848 1.000 62.34852 363 GLY C N 1
ATOM 5572 C CA . GLY C 1 330 ? 59.13535 -4.19646 -109.95243 1.000 62.46785 363 GLY C CA 1
ATOM 5573 C C . GLY C 1 330 ? 60.63765 -4.30476 -109.81710 1.000 64.89376 363 GLY C C 1
ATOM 5574 O O . GLY C 1 330 ? 61.18117 -5.38332 -109.56930 1.000 66.29227 363 GLY C O 1
ATOM 5575 N N . ASN C 1 331 ? 61.30443 -3.16653 -109.99161 1.000 66.24657 364 ASN C N 1
ATOM 5576 C CA . ASN C 1 331 ? 62.74895 -3.10994 -109.83210 1.000 68.98669 364 ASN C CA 1
ATOM 5577 C C . ASN C 1 331 ? 63.13419 -3.19589 -108.35544 1.000 72.21339 364 ASN C C 1
ATOM 5578 O O . ASN C 1 331 ? 62.38078 -2.76034 -107.48044 1.000 72.07883 364 ASN C O 1
ATOM 5583 N N . PRO C 1 332 ? 64.29743 -3.76482 -108.05072 1.000 77.73039 365 PRO C N 1
ATOM 5584 C CA . PRO C 1 332 ? 64.79505 -3.70735 -106.67409 1.000 82.72900 365 PRO C CA 1
ATOM 5585 C C . PRO C 1 332 ? 65.19113 -2.28238 -106.32874 1.000 88.63290 365 PRO C C 1
ATOM 5586 O O . PRO C 1 332 ? 65.60260 -1.50114 -107.18984 1.000 87.70722 365 PRO C O 1
ATOM 5590 N N . PHE C 1 333 ? 65.04747 -1.94051 -105.05399 1.000 96.52782 366 PHE C N 1
ATOM 5591 C CA . PHE C 1 333 ? 65.28840 -0.58321 -104.59071 1.000 105.77362 366 PHE C CA 1
ATOM 5592 C C . PHE C 1 333 ? 66.33748 -0.55946 -103.48733 1.000 121.95160 366 PHE C C 1
ATOM 5593 O O . PHE C 1 333 ? 66.71581 -1.58971 -102.92273 1.000 120.75182 366 PHE C O 1
ATOM 5601 N N . ASP C 1 334 ? 66.80568 0.65167 -103.19409 1.000 136.43084 367 ASP C N 1
ATOM 5602 C CA . ASP C 1 334 ? 67.74584 0.86381 -102.10324 1.000 142.08407 367 ASP C CA 1
ATOM 5603 C C . ASP C 1 334 ? 67.08885 0.50406 -100.77813 1.000 146.49245 367 ASP C C 1
ATOM 5604 O O . ASP C 1 334 ? 66.09748 1.12234 -100.37867 1.000 153.20691 367 ASP C O 1
ATOM 5609 N N . GLN C 1 335 ? 67.64354 -0.49867 -100.09491 1.000 148.40146 368 GLN C N 1
ATOM 5610 C CA . GLN C 1 335 ? 67.00113 -1.00420 -98.88705 1.000 148.77253 368 GLN C CA 1
ATOM 5611 C C . GLN C 1 335 ? 67.08312 -0.00649 -97.73727 1.000 153.92362 368 GLN C C 1
ATOM 5612 O O . GLN C 1 335 ? 66.21766 -0.01403 -96.85437 1.000 150.92179 368 GLN C O 1
ATOM 5618 N N . ASP C 1 336 ? 68.09008 0.87025 -97.73223 1.000 161.47688 369 ASP C N 1
ATOM 5619 C CA . ASP C 1 336 ? 68.26199 1.80394 -96.62509 1.000 168.62932 369 ASP C CA 1
ATOM 5620 C C . ASP C 1 336 ? 67.26095 2.95817 -96.64641 1.000 169.10927 369 ASP C C 1
ATOM 5621 O O . ASP C 1 336 ? 67.51649 3.98266 -96.00130 1.000 177.23289 369 ASP C O 1
ATOM 5626 N N . ILE C 1 337 ? 66.14212 2.83318 -97.36624 1.000 157.25054 370 ILE C N 1
ATOM 5627 C CA . ILE C 1 337 ? 65.09604 3.84332 -97.24745 1.000 153.10375 370 ILE C CA 1
ATOM 5628 C C . ILE C 1 337 ? 64.51039 3.82631 -95.84212 1.000 150.91312 370 ILE C C 1
ATOM 5629 O O . ILE C 1 337 ? 64.12042 4.87331 -95.31059 1.000 147.52639 370 ILE C O 1
ATOM 5634 N N . TYR C 1 338 ? 64.44373 2.64941 -95.21453 1.000 150.45171 371 TYR C N 1
ATOM 5635 C CA . TYR C 1 338 ? 64.13368 2.57062 -93.79366 1.000 151.26080 371 TYR C CA 1
ATOM 5636 C C . TYR C 1 338 ? 65.31030 2.99823 -92.92979 1.000 156.60695 371 TYR C C 1
ATOM 5637 O O . TYR C 1 338 ? 65.12508 3.24234 -91.73248 1.000 152.21774 371 TYR C O 1
ATOM 5646 N N . GLY C 1 339 ? 66.50541 3.09276 -93.50937 1.000 174.63126 372 GLY C N 1
ATOM 5647 C CA . GLY C 1 339 ? 67.68625 3.52031 -92.78944 1.000 186.04064 372 GLY C CA 1
ATOM 5648 C C . GLY C 1 339 ? 67.66682 4.99440 -92.44492 1.000 190.08949 372 GLY C C 1
ATOM 5649 O O . GLY C 1 339 ? 67.67976 5.35670 -91.26452 1.000 195.36976 372 GLY C O 1
ATOM 5650 N N . ARG C 1 340 ? 67.63995 5.85829 -93.46550 1.000 162.39517 373 ARG C N 1
ATOM 5651 C CA . ARG C 1 340 ? 67.49181 7.28976 -93.22179 1.000 157.40414 373 ARG C CA 1
ATOM 5652 C C . ARG C 1 340 ? 66.19671 7.60092 -92.48257 1.000 152.58431 373 ARG C C 1
ATOM 5653 O O . ARG C 1 340 ? 66.06558 8.69045 -91.91338 1.000 150.68965 373 ARG C O 1
ATOM 5661 N N . GLU C 1 341 ? 65.25109 6.66053 -92.49039 1.000 149.85929 374 GLU C N 1
ATOM 5662 C CA . GLU C 1 341 ? 64.01819 6.68328 -91.69818 1.000 140.33896 374 GLU C CA 1
ATOM 5663 C C . GLU C 1 341 ? 63.34957 8.05711 -91.68798 1.000 129.05961 374 GLU C C 1
ATOM 5664 O O . GLU C 1 341 ? 62.90133 8.56016 -90.65582 1.000 125.10136 374 GLU C O 1
ATOM 5670 N N . GLU C 1 342 ? 63.26818 8.66631 -92.87132 1.000 128.32148 375 GLU C N 1
ATOM 5671 C CA . GLU C 1 342 ? 62.22300 9.65877 -93.07725 1.000 123.62452 375 GLU C CA 1
ATOM 5672 C C . GLU C 1 342 ? 60.85661 9.00097 -93.19121 1.000 113.74844 375 GLU C C 1
ATOM 5673 O O . GLU C 1 342 ? 59.84276 9.70512 -93.24140 1.000 108.12822 375 GLU C O 1
ATOM 5679 N N . LEU C 1 343 ? 60.82035 7.67001 -93.21997 1.000 111.96236 376 LEU C N 1
ATOM 5680 C CA . LEU C 1 343 ? 59.60685 6.87604 -93.31586 1.000 102.18125 376 LEU C CA 1
ATOM 5681 C C . LEU C 1 343 ? 59.02211 6.52750 -91.95594 1.000 97.68401 376 LEU C C 1
ATOM 5682 O O . LEU C 1 343 ? 58.18391 5.62409 -91.87424 1.000 92.64722 376 LEU C O 1
ATOM 5687 N N . ARG C 1 344 ? 59.45455 7.20273 -90.88855 1.000 102.85321 377 ARG C N 1
ATOM 5688 C CA . ARG C 1 344 ? 58.95573 6.87507 -89.55663 1.000 99.56186 377 ARG C CA 1
ATOM 5689 C C . ARG C 1 344 ? 57.45839 7.13985 -89.45870 1.000 93.08848 377 ARG C C 1
ATOM 5690 O O . ARG C 1 344 ? 56.68592 6.26286 -89.05508 1.000 91.75633 377 ARG C O 1
ATOM 5698 N N . SER C 1 345 ? 57.03661 8.37013 -89.76665 1.000 92.84715 378 SER C N 1
ATOM 5699 C CA . SER C 1 345 ? 55.62871 8.74581 -89.68661 1.000 90.14374 378 SER C CA 1
ATOM 5700 C C . SER C 1 345 ? 54.98306 8.91677 -91.06390 1.000 82.77105 378 SER C C 1
ATOM 5701 O O . SER C 1 345 ? 54.56231 10.02988 -91.40651 1.000 82.08664 378 SER C O 1
ATOM 5704 N N . PRO C 1 346 ? 54.89200 7.86734 -91.88378 1.000 78.94482 379 PRO C N 1
ATOM 5705 C CA . PRO C 1 346 ? 54.49932 8.06250 -93.28652 1.000 71.29216 379 PRO C CA 1
ATOM 5706 C C . PRO C 1 346 ? 53.02950 8.43703 -93.40449 1.000 65.93119 379 PRO C C 1
ATOM 5707 O O . PRO C 1 346 ? 52.18848 7.95664 -92.64187 1.000 67.23744 379 PRO C O 1
ATOM 5711 N N . LYS C 1 347 ? 52.71916 9.30709 -94.36289 1.000 64.77404 380 LYS C N 1
ATOM 5712 C CA . LYS C 1 347 ? 51.31902 9.51682 -94.70857 1.000 64.18057 380 LYS C CA 1
ATOM 5713 C C . LYS C 1 347 ? 50.71524 8.21807 -95.23009 1.000 57.49344 380 LYS C C 1
ATOM 5714 O O . LYS C 1 347 ? 51.38046 7.43011 -95.90859 1.000 56.16843 380 LYS C O 1
ATOM 5720 N N . LEU C 1 348 ? 49.44565 7.99674 -94.89925 1.000 54.92038 381 LEU C N 1
ATOM 5721 C CA . LEU C 1 348 ? 48.72381 6.78538 -95.27117 1.000 54.86924 381 LEU C CA 1
ATOM 5722 C C . LEU C 1 348 ? 47.93398 7.01922 -96.55657 1.000 51.71774 381 LEU C C 1
ATOM 5723 O O . LEU C 1 348 ? 47.04431 7.87597 -96.59617 1.000 51.67521 381 LEU C O 1
ATOM 5728 N N . PHE C 1 349 ? 48.26119 6.26459 -97.60240 1.000 51.03991 382 PHE C N 1
ATOM 5729 C CA . PHE C 1 349 ? 47.48892 6.24279 -98.84679 1.000 49.05020 382 PHE C CA 1
ATOM 5730 C C . PHE C 1 349 ? 46.83991 4.86203 -98.94593 1.000 48.04031 382 PHE C C 1
ATOM 5731 O O . PHE C 1 349 ? 47.39173 3.94135 -99.55055 1.000 48.02215 382 PHE C O 1
ATOM 5739 N N . TYR C 1 350 ? 45.67033 4.72200 -98.32705 1.000 47.29787 383 TYR C N 1
ATOM 5740 C CA . TYR C 1 350 ? 44.99504 3.43474 -98.15663 1.000 46.56757 383 TYR C CA 1
ATOM 5741 C C . TYR C 1 350 ? 43.86288 3.33083 -99.17749 1.000 44.93154 383 TYR C C 1
ATOM 5742 O O . TYR C 1 350 ? 42.76549 3.85104 -98.95771 1.000 44.21031 383 TYR C O 1
ATOM 5751 N N . ALA C 1 351 ? 44.12290 2.63933 -100.28882 1.000 44.39723 384 ALA C N 1
ATOM 5752 C CA . ALA C 1 351 ? 43.18792 2.61061 -101.41887 1.000 45.15838 384 ALA C CA 1
ATOM 5753 C C . ALA C 1 351 ? 42.24182 1.41202 -101.30965 1.000 45.26015 384 ALA C C 1
ATOM 5754 O O . ALA C 1 351 ? 42.29194 0.45599 -102.08591 1.000 44.17793 384 ALA C O 1
ATOM 5756 N N . ASP C 1 352 ? 41.34652 1.49135 -100.32157 1.000 48.43239 385 ASP C N 1
ATOM 5757 C CA . ASP C 1 352 ? 40.30269 0.49167 -100.12293 1.000 47.59245 385 ASP C CA 1
ATOM 5758 C C . ASP C 1 352 ? 38.92331 1.02027 -100.50405 1.000 48.41067 385 ASP C C 1
ATOM 5759 O O . ASP C 1 352 ? 37.90661 0.44620 -100.09951 1.000 49.56420 385 ASP C O 1
ATOM 5764 N N . HIS C 1 353 ? 38.87126 2.09946 -101.27507 1.000 46.71354 386 HIS C N 1
ATOM 5765 C CA . HIS C 1 353 ? 37.62067 2.69517 -101.71835 1.000 46.93877 386 HIS C CA 1
ATOM 5766 C C . HIS C 1 353 ? 37.86220 3.31443 -103.08687 1.000 45.66768 386 HIS C C 1
ATOM 5767 O O . HIS C 1 353 ? 39.01782 3.53182 -103.47238 1.000 45.03499 386 HIS C O 1
ATOM 5774 N N . PRO C 1 354 ? 36.80025 3.58731 -103.85426 1.000 46.59157 387 PRO C N 1
ATOM 5775 C CA . PRO C 1 354 ? 36.97898 3.98534 -105.25967 1.000 44.61170 387 PRO C CA 1
ATOM 5776 C C . PRO C 1 354 ? 37.96243 5.13472 -105.44738 1.000 44.13107 387 PRO C C 1
ATOM 5777 O O . PRO C 1 354 ? 38.00409 6.08204 -104.65993 1.000 43.80136 387 PRO C O 1
ATOM 5781 N N . PHE C 1 355 ? 38.75546 5.04612 -106.51502 1.000 43.37919 388 PHE C N 1
ATOM 5782 C CA . PHE C 1 355 ? 39.75661 6.06165 -106.80710 1.000 43.14485 388 PHE C CA 1
ATOM 5783 C C . PHE C 1 355 ? 39.91910 6.19946 -108.31463 1.000 42.13737 388 PHE C C 1
ATOM 5784 O O . PHE C 1 355 ? 39.42852 5.38143 -109.09515 1.000 42.60985 388 PHE C O 1
ATOM 5792 N N . ILE C 1 356 ? 40.62428 7.25685 -108.70879 1.000 42.97841 389 ILE C N 1
ATOM 5793 C CA . ILE C 1 356 ? 40.92683 7.56396 -110.10125 1.000 42.49301 389 ILE C CA 1
ATOM 5794 C C . ILE C 1 356 ? 42.42285 7.39380 -110.31163 1.000 43.82547 389 ILE C C 1
ATOM 5795 O O . ILE C 1 356 ? 43.22288 7.76176 -109.44324 1.000 44.29748 389 ILE C O 1
ATOM 5800 N N . PHE C 1 357 ? 42.80536 6.82538 -111.45426 1.000 41.68830 390 PHE C N 1
ATOM 5801 C CA . PHE C 1 357 ? 44.21744 6.62577 -111.74052 1.000 42.53772 390 PHE C CA 1
ATOM 5802 C C . PHE C 1 357 ? 44.52734 6.98512 -113.18532 1.000 44.73275 390 PHE C C 1
ATOM 5803 O O . PHE C 1 357 ? 43.68728 6.84756 -114.07922 1.000 43.96523 390 PHE C O 1
ATOM 5811 N N . LEU C 1 358 ? 45.75350 7.45388 -113.39424 1.000 46.51780 391 LEU C N 1
ATOM 5812 C CA . LEU C 1 358 ? 46.26677 7.80615 -114.70625 1.000 46.87556 391 LEU C CA 1
ATOM 5813 C C . LEU C 1 358 ? 47.66574 7.23277 -114.85077 1.000 48.81291 391 LEU C C 1
ATOM 5814 O O . LEU C 1 358 ? 48.44991 7.24899 -113.89822 1.000 51.50220 391 LEU C O 1
ATOM 5819 N N . VAL C 1 359 ? 47.97403 6.71948 -116.03726 1.000 50.66605 392 VAL C N 1
ATOM 5820 C CA . VAL C 1 359 ? 49.32597 6.29989 -116.38548 1.000 52.31223 392 VAL C CA 1
ATOM 5821 C C . VAL C 1 359 ? 49.85077 7.29558 -117.40787 1.000 55.83813 392 VAL C C 1
ATOM 5822 O O . VAL C 1 359 ? 49.23873 7.48945 -118.46508 1.000 56.42008 392 VAL C O 1
ATOM 5826 N N . ARG C 1 360 ? 50.97591 7.93177 -117.09349 1.000 59.57559 393 ARG C N 1
ATOM 5827 C CA . ARG C 1 360 ? 51.48408 9.04929 -117.87711 1.000 64.39400 393 ARG C CA 1
ATOM 5828 C C . ARG C 1 360 ? 52.93769 8.79824 -118.25030 1.000 68.25378 393 ARG C C 1
ATOM 5829 O O . ARG C 1 360 ? 53.76344 8.50627 -117.37918 1.000 68.56432 393 ARG C O 1
ATOM 5837 N N . ASP C 1 361 ? 53.24745 8.91652 -119.54067 1.000 73.03642 394 ASP C N 1
ATOM 5838 C CA . ASP C 1 361 ? 54.62393 8.79481 -120.01405 1.000 76.74388 394 ASP C CA 1
ATOM 5839 C C . ASP C 1 361 ? 55.40619 10.04586 -119.63016 1.000 80.80760 394 ASP C C 1
ATOM 5840 O O . ASP C 1 361 ? 55.14368 11.13564 -120.14756 1.000 82.64030 394 ASP C O 1
ATOM 5845 N N . THR C 1 362 ? 56.36099 9.89084 -118.70917 1.000 81.26668 395 THR C N 1
ATOM 5846 C CA . THR C 1 362 ? 57.09956 11.02997 -118.17424 1.000 82.42499 395 THR C CA 1
ATOM 5847 C C . THR C 1 362 ? 57.91865 11.74856 -119.23933 1.000 87.18166 395 THR C C 1
ATOM 5848 O O . THR C 1 362 ? 58.25124 12.92584 -119.06045 1.000 87.18614 395 THR C O 1
ATOM 5852 N N . GLN C 1 363 ? 58.24743 11.07328 -120.34073 1.000 90.06018 396 GLN C N 1
ATOM 5853 C CA . GLN C 1 363 ? 59.05941 11.69349 -121.38731 1.000 95.54741 396 GLN C CA 1
ATOM 5854 C C . GLN C 1 363 ? 58.23253 12.67042 -122.21769 1.000 97.31708 396 GLN C C 1
ATOM 5855 O O . GLN C 1 363 ? 58.42293 13.88799 -122.13993 1.000 96.51172 396 GLN C O 1
ATOM 5861 N N . SER C 1 364 ? 57.30764 12.14665 -123.01981 1.000 92.31561 397 SER C N 1
ATOM 5862 C CA . SER C 1 364 ? 56.49150 12.97432 -123.89739 1.000 91.38312 397 SER C CA 1
ATOM 5863 C C . SER C 1 364 ? 55.32273 13.64113 -123.18454 1.000 90.08728 397 SER C C 1
ATOM 5864 O O . SER C 1 364 ? 54.65882 14.49182 -123.78703 1.000 93.00450 397 SER C O 1
ATOM 5867 N N . GLY C 1 365 ? 55.05748 13.29098 -121.92785 1.000 88.55267 398 GLY C N 1
ATOM 5868 C CA . GLY C 1 365 ? 53.86999 13.77562 -121.25867 1.000 87.66249 398 GLY C CA 1
ATOM 5869 C C . GLY C 1 365 ? 52.58012 13.15184 -121.73890 1.000 85.10008 398 GLY C C 1
ATOM 5870 O O . GLY C 1 365 ? 51.50559 13.56624 -121.28973 1.000 85.07166 398 GLY C O 1
ATOM 5871 N N . SER C 1 366 ? 52.65244 12.17145 -122.63560 1.000 81.99052 399 SER C N 1
ATOM 5872 C CA . SER C 1 366 ? 51.45773 11.55853 -123.19742 1.000 78.59756 399 SER C CA 1
ATOM 5873 C C . SER C 1 366 ? 50.69505 10.76719 -122.14115 1.000 71.62340 399 SER C C 1
ATOM 5874 O O . SER C 1 366 ? 51.28691 10.13229 -121.26195 1.000 69.55954 399 SER C O 1
ATOM 5877 N N . LEU C 1 367 ? 49.36839 10.80850 -122.23634 1.000 66.98069 400 LEU C N 1
ATOM 5878 C CA . LEU C 1 367 ? 48.50538 10.04103 -121.34683 1.000 61.00032 400 LEU C CA 1
ATOM 5879 C C . LEU C 1 367 ? 48.37178 8.63023 -121.90464 1.000 57.90947 400 LEU C C 1
ATOM 5880 O O . LEU C 1 367 ? 47.78892 8.42990 -122.97489 1.000 58.61685 400 LEU C O 1
ATOM 5885 N N . LEU C 1 368 ? 48.92338 7.65029 -121.18838 1.000 56.54708 401 LEU C N 1
ATOM 5886 C CA . LEU C 1 368 ? 48.81772 6.26460 -121.62727 1.000 55.21837 401 LEU C CA 1
ATOM 5887 C C . LEU C 1 368 ? 47.50415 5.63322 -121.19176 1.000 52.76689 401 LEU C C 1
ATOM 5888 O O . LEU C 1 368 ? 46.95408 4.79302 -121.91271 1.000 50.83401 401 LEU C O 1
ATOM 5893 N N . PHE C 1 369 ? 46.99480 6.02206 -120.02443 1.000 52.60402 402 PHE C N 1
ATOM 5894 C CA . PHE C 1 369 ? 45.77040 5.45964 -119.47966 1.000 48.93545 402 PHE C CA 1
ATOM 5895 C C . PHE C 1 369 ? 45.07577 6.49085 -118.60821 1.000 47.74186 402 PHE C C 1
ATOM 5896 O O . PHE C 1 369 ? 45.71978 7.34131 -117.98950 1.000 51.45031 402 PHE C O 1
ATOM 5904 N N . ILE C 1 370 ? 43.75294 6.39799 -118.56293 1.000 45.05117 403 ILE C N 1
ATOM 5905 C CA . ILE C 1 370 ? 42.94730 7.10412 -117.57720 1.000 44.52209 403 ILE C CA 1
ATOM 5906 C C . ILE C 1 370 ? 41.79668 6.18684 -117.19939 1.000 43.00751 403 ILE C C 1
ATOM 5907 O O . ILE C 1 370 ? 41.24505 5.48578 -118.05352 1.000 43.36929 403 ILE C O 1
ATOM 5912 N N . GLY C 1 371 ? 41.46833 6.14781 -115.91491 1.000 44.08333 404 GLY C N 1
ATOM 5913 C CA . GLY C 1 371 ? 40.41590 5.25607 -115.47464 1.000 43.40251 404 GLY C CA 1
ATOM 5914 C C . GLY C 1 371 ? 40.11424 5.43487 -114.00562 1.000 41.13609 404 GLY C C 1
ATOM 5915 O O . GLY C 1 371 ? 40.62296 6.34443 -113.34869 1.000 42.26221 404 GLY C O 1
ATOM 5916 N N . ARG C 1 372 ? 39.25588 4.55093 -113.50514 1.000 40.49963 405 ARG C N 1
ATOM 5917 C CA . ARG C 1 372 ? 38.86409 4.55453 -112.10533 1.000 42.66998 405 ARG C CA 1
ATOM 5918 C C . ARG C 1 372 ? 38.50730 3.13483 -111.69449 1.000 42.98927 405 ARG C C 1
ATOM 5919 O O . ARG C 1 372 ? 37.97190 2.36558 -112.49629 1.000 42.61250 405 ARG C O 1
ATOM 5927 N N . LEU C 1 373 ? 38.82186 2.78719 -110.45197 1.000 42.05461 406 LEU C N 1
ATOM 5928 C CA . LEU C 1 373 ? 38.45279 1.49673 -109.88360 1.000 43.06063 406 LEU C CA 1
ATOM 5929 C C . LEU C 1 373 ? 37.33480 1.74904 -108.88066 1.000 44.51810 406 LEU C C 1
ATOM 5930 O O . LEU C 1 373 ? 37.56222 2.36874 -107.83798 1.000 46.12548 406 LEU C O 1
ATOM 5935 N N . VAL C 1 374 ? 36.12835 1.28682 -109.19991 1.000 46.55862 407 VAL C N 1
ATOM 5936 C CA . VAL C 1 374 ? 34.97043 1.46609 -108.33826 1.000 48.13891 407 VAL C CA 1
ATOM 5937 C C . VAL C 1 374 ? 34.55773 0.16452 -107.66127 1.000 49.89508 407 VAL C C 1
ATOM 5938 O O . VAL C 1 374 ? 34.22074 0.16049 -106.47565 1.000 50.41840 407 VAL C O 1
ATOM 5942 N N . ARG C 1 375 ? 34.58235 -0.94734 -108.38938 1.000 51.12218 408 ARG C N 1
ATOM 5943 C CA . ARG C 1 375 ? 34.14032 -2.21715 -107.83152 1.000 52.96067 408 ARG C CA 1
ATOM 5944 C C . ARG C 1 375 ? 35.06574 -3.33590 -108.28601 1.000 52.67250 408 ARG C C 1
ATOM 5945 O O . ARG C 1 375 ? 34.99412 -3.75505 -109.44783 1.000 55.57221 408 ARG C O 1
ATOM 5953 N N . PRO C 1 376 ? 35.92905 -3.85875 -107.42487 1.000 55.16258 409 PRO C N 1
ATOM 5954 C CA . PRO C 1 376 ? 36.73056 -5.02220 -107.81007 1.000 57.29145 409 PRO C CA 1
ATOM 5955 C C . PRO C 1 376 ? 35.89941 -6.29838 -107.75538 1.000 60.68950 409 PRO C C 1
ATOM 5956 O O . PRO C 1 376 ? 34.78679 -6.33511 -107.22615 1.000 58.32804 409 PRO C O 1
ATOM 5960 N N . LYS C 1 377 ? 36.46606 -7.35491 -108.33123 1.000 63.51830 410 LYS C N 1
ATOM 5961 C CA . LYS C 1 377 ? 35.87818 -8.68509 -108.27251 1.000 67.19119 410 LYS C CA 1
ATOM 5962 C C . LYS C 1 377 ? 36.31180 -9.38960 -106.99202 1.000 68.82192 410 LYS C C 1
ATOM 5963 O O . LYS C 1 377 ? 37.48554 -9.34402 -106.61208 1.000 68.83429 410 LYS C O 1
ATOM 5969 N N . GLY C 1 378 ? 35.35904 -10.03514 -106.32553 1.000 70.66214 411 GLY C N 1
ATOM 5970 C CA . GLY C 1 378 ? 35.65170 -10.73851 -105.08829 1.000 71.21793 411 GLY C CA 1
ATOM 5971 C C . GLY C 1 378 ? 34.45795 -10.96293 -104.17827 1.000 74.72001 411 GLY C C 1
ATOM 5972 O O . GLY C 1 378 ? 33.41446 -10.32743 -104.32898 1.000 78.07576 411 GLY C O 1
ATOM 5973 N N . LEU D 1 3 ? 38.15917 -33.48369 -62.44520 1.000 83.53550 36 LEU D N 1
ATOM 5974 C CA . LEU D 1 3 ? 37.63642 -33.28862 -61.09754 1.000 84.48367 36 LEU D CA 1
ATOM 5975 C C . LEU D 1 3 ? 36.88842 -34.51014 -60.58580 1.000 85.22775 36 LEU D C 1
ATOM 5976 O O . LEU D 1 3 ? 36.49108 -35.38213 -61.35948 1.000 85.58058 36 LEU D O 1
ATOM 5981 N N . SER D 1 4 ? 36.69869 -34.55637 -59.26925 1.000 86.53952 37 SER D N 1
ATOM 5982 C CA . SER D 1 4 ? 35.96454 -35.64080 -58.64896 1.000 87.84185 37 SER D CA 1
ATOM 5983 C C . SER D 1 4 ? 34.47189 -35.46591 -58.92233 1.000 87.46919 37 SER D C 1
ATOM 5984 O O . SER D 1 4 ? 34.02196 -34.36923 -59.26302 1.000 86.48249 37 SER D O 1
ATOM 5987 N N . PRO D 1 5 ? 33.68398 -36.54116 -58.80543 1.000 88.15857 38 PRO D N 1
ATOM 5988 C CA . PRO D 1 5 ? 32.22952 -36.40034 -59.00373 1.000 88.29624 38 PRO D CA 1
ATOM 5989 C C . PRO D 1 5 ? 31.59085 -35.32788 -58.13342 1.000 88.62953 38 PRO D C 1
ATOM 5990 O O . PRO D 1 5 ? 30.68933 -34.61886 -58.59861 1.000 87.83051 38 PRO D O 1
ATOM 5994 N N . LYS D 1 6 ? 32.03529 -35.18549 -56.88124 1.000 87.86610 39 LYS D N 1
ATOM 5995 C CA . LYS D 1 6 ? 31.43154 -34.19699 -55.99324 1.000 87.10888 39 LYS D CA 1
ATOM 5996 C C . LYS D 1 6 ? 31.83532 -32.77293 -56.36233 1.000 86.25019 39 LYS D C 1
ATOM 5997 O O . LYS D 1 6 ? 31.04359 -31.84087 -56.18083 1.000 85.86024 39 LYS D O 1
ATOM 6003 N N . ALA D 1 7 ? 33.05168 -32.58058 -56.87624 1.000 86.47325 40 ALA D N 1
ATOM 6004 C CA . ALA D 1 7 ? 33.48080 -31.25066 -57.29594 1.000 84.87579 40 ALA D CA 1
ATOM 6005 C C . ALA D 1 7 ? 32.89865 -30.84903 -58.64628 1.000 84.41648 40 ALA D C 1
ATOM 6006 O O . ALA D 1 7 ? 32.70476 -29.65496 -58.90060 1.000 83.79484 40 ALA D O 1
ATOM 6008 N N . ALA D 1 8 ? 32.61346 -31.81929 -59.51815 1.000 85.38104 41 ALA D N 1
ATOM 6009 C CA . ALA D 1 8 ? 32.08295 -31.49315 -60.83834 1.000 84.61474 41 ALA D CA 1
ATOM 6010 C C . ALA D 1 8 ? 30.63393 -31.03020 -60.76033 1.000 85.49897 41 ALA D C 1
ATOM 6011 O O . ALA D 1 8 ? 30.24103 -30.08512 -61.45488 1.000 86.85970 41 ALA D O 1
ATOM 6013 N N . THR D 1 9 ? 29.82164 -31.68592 -59.92852 1.000 86.14998 42 THR D N 1
ATOM 6014 C CA . THR D 1 9 ? 28.42994 -31.27174 -59.78892 1.000 86.30021 42 THR D CA 1
ATOM 6015 C C . THR D 1 9 ? 28.31257 -29.91761 -59.10127 1.000 86.36488 42 THR D C 1
ATOM 6016 O O . THR D 1 9 ? 27.41853 -29.13045 -59.43332 1.000 87.93688 42 THR D O 1
ATOM 6020 N N . LEU D 1 10 ? 29.19882 -29.62784 -58.14625 1.000 85.14906 43 LEU D N 1
ATOM 6021 C CA . LEU D 1 10 ? 29.19333 -28.31315 -57.51545 1.000 85.02763 43 LEU D CA 1
ATOM 6022 C C . LEU D 1 10 ? 29.72701 -27.23896 -58.45262 1.000 83.46575 43 LEU D C 1
ATOM 6023 O O . LEU D 1 10 ? 29.37320 -26.06316 -58.31115 1.000 82.30883 43 LEU D O 1
ATOM 6028 N N . ALA D 1 11 ? 30.56842 -27.61993 -59.41492 1.000 84.16969 44 ALA D N 1
ATOM 6029 C CA . ALA D 1 11 ? 31.05457 -26.65370 -60.39299 1.000 83.70568 44 ALA D CA 1
ATOM 6030 C C . ALA D 1 11 ? 29.92613 -26.16016 -61.29045 1.000 83.87777 44 ALA D C 1
ATOM 6031 O O . ALA D 1 11 ? 29.86699 -24.97117 -61.62543 1.000 82.17480 44 ALA D O 1
ATOM 6033 N N . GLU D 1 12 ? 29.02021 -27.05730 -61.68893 1.000 90.05284 45 GLU D N 1
ATOM 6034 C CA . GLU D 1 12 ? 27.90780 -26.65463 -62.54325 1.000 88.92847 45 GLU D CA 1
ATOM 6035 C C . GLU D 1 12 ? 26.89298 -25.80277 -61.79193 1.000 85.10011 45 GLU D C 1
ATOM 6036 O O . GLU D 1 12 ? 26.26663 -24.91887 -62.38819 1.000 83.92757 45 GLU D O 1
ATOM 6042 N N . ARG D 1 13 ? 26.72183 -26.04044 -60.49110 1.000 83.75026 46 ARG D N 1
ATOM 6043 C CA . ARG D 1 13 ? 25.75276 -25.26552 -59.72732 1.000 81.52822 46 ARG D CA 1
ATOM 6044 C C . ARG D 1 13 ? 26.30149 -23.90019 -59.34053 1.000 76.69085 46 ARG D C 1
ATOM 6045 O O . ARG D 1 13 ? 25.54055 -22.92787 -59.27776 1.000 73.68601 46 ARG D O 1
ATOM 6053 N N . SER D 1 14 ? 27.60821 -23.80412 -59.08421 1.000 76.91459 47 SER D N 1
ATOM 6054 C CA . SER D 1 14 ? 28.21655 -22.49530 -58.87703 1.000 73.11642 47 SER D CA 1
ATOM 6055 C C . SER D 1 14 ? 28.17168 -21.66093 -60.14967 1.000 70.60228 47 SER D C 1
ATOM 6056 O O . SER D 1 14 ? 28.05594 -20.43175 -60.08124 1.000 66.85654 47 SER D O 1
ATOM 6059 N N . ALA D 1 15 ? 28.25375 -22.31010 -61.31476 1.000 72.51360 48 ALA D N 1
ATOM 6060 C CA . ALA D 1 15 ? 28.12598 -21.58802 -62.57509 1.000 69.36292 48 ALA D CA 1
ATOM 6061 C C . ALA D 1 15 ? 26.70307 -21.08567 -62.77003 1.000 66.78444 48 ALA D C 1
ATOM 6062 O O . ALA D 1 15 ? 26.49411 -19.95303 -63.21947 1.000 64.09892 48 ALA D O 1
ATOM 6064 N N . GLY D 1 16 ? 25.71196 -21.91212 -62.43380 1.000 67.91509 49 GLY D N 1
ATOM 6065 C CA . GLY D 1 16 ? 24.33732 -21.44695 -62.47500 1.000 66.24583 49 GLY D CA 1
ATOM 6066 C C . GLY D 1 16 ? 24.08798 -20.33656 -61.47452 1.000 62.93614 49 GLY D C 1
ATOM 6067 O O . GLY D 1 16 ? 23.32354 -19.40633 -61.73955 1.000 61.02983 49 GLY D O 1
ATOM 6068 N N . LEU D 1 17 ? 24.73712 -20.41659 -60.31085 1.000 65.13558 50 LEU D N 1
ATOM 6069 C CA . LEU D 1 17 ? 24.64974 -19.33435 -59.33715 1.000 63.06261 50 LEU D CA 1
ATOM 6070 C C . LEU D 1 17 ? 25.22975 -18.03827 -59.88733 1.000 60.31605 50 LEU D C 1
ATOM 6071 O O . LEU D 1 17 ? 24.71884 -16.95244 -59.58815 1.000 57.89351 50 LEU D O 1
ATOM 6076 N N . ALA D 1 18 ? 26.27677 -18.13145 -60.70819 1.000 60.92802 51 ALA D N 1
ATOM 6077 C CA . ALA D 1 18 ? 26.87828 -16.93445 -61.28593 1.000 58.88123 51 ALA D CA 1
ATOM 6078 C C . ALA D 1 18 ? 25.90907 -16.23470 -62.22804 1.000 56.86477 51 ALA D C 1
ATOM 6079 O O . ALA D 1 18 ? 25.71779 -15.01583 -62.14619 1.000 54.74389 51 ALA D O 1
ATOM 6081 N N . PHE D 1 19 ? 25.30570 -16.99093 -63.14771 1.000 57.03351 52 PHE D N 1
ATOM 6082 C CA . PHE D 1 19 ? 24.30733 -16.41459 -64.04118 1.000 57.30852 52 PHE D CA 1
ATOM 6083 C C . PHE D 1 19 ? 23.15970 -15.79122 -63.25582 1.000 54.97610 52 PHE D C 1
ATOM 6084 O O . PHE D 1 19 ? 22.72246 -14.67660 -63.56331 1.000 53.14155 52 PHE D O 1
ATOM 6092 N N . SER D 1 20 ? 22.67084 -16.48716 -62.22494 1.000 56.16207 53 SER D N 1
ATOM 6093 C CA . SER D 1 20 ? 21.56374 -15.95450 -61.43576 1.000 55.15826 53 SER D CA 1
ATOM 6094 C C . SER D 1 20 ? 21.96781 -14.68378 -60.70028 1.000 54.14588 53 SER D C 1
ATOM 6095 O O . SER D 1 20 ? 21.19560 -13.71981 -60.64185 1.000 53.72336 53 SER D O 1
ATOM 6098 N N . LEU D 1 21 ? 23.18084 -14.65633 -60.14298 1.000 54.58087 54 LEU D N 1
ATOM 6099 C CA . LEU D 1 21 ? 23.62947 -13.46341 -59.43415 1.000 53.16893 54 LEU D CA 1
ATOM 6100 C C . LEU D 1 21 ? 23.93696 -12.32681 -60.39966 1.000 51.81064 54 LEU D C 1
ATOM 6101 O O . LEU D 1 21 ? 23.62049 -11.16565 -60.11588 1.000 50.95042 54 LEU D O 1
ATOM 6106 N N . TYR D 1 22 ? 24.54014 -12.63975 -61.55047 1.000 54.51637 55 TYR D N 1
ATOM 6107 C CA . TYR D 1 22 ? 24.81656 -11.60434 -62.54231 1.000 51.52130 55 TYR D CA 1
ATOM 6108 C C . TYR D 1 22 ? 23.52664 -10.93885 -63.00047 1.000 50.89716 55 TYR D C 1
ATOM 6109 O O . TYR D 1 22 ? 23.44950 -9.70865 -63.09523 1.000 49.77358 55 TYR D O 1
ATOM 6118 N N . GLN D 1 23 ? 22.50164 -11.74231 -63.29863 1.000 51.93373 56 GLN D N 1
ATOM 6119 C CA . GLN D 1 23 ? 21.23636 -11.18094 -63.76098 1.000 52.27140 56 GLN D CA 1
ATOM 6120 C C . GLN D 1 23 ? 20.60346 -10.30199 -62.69095 1.000 52.77338 56 GLN D C 1
ATOM 6121 O O . GLN D 1 23 ? 20.01967 -9.25730 -63.00066 1.000 54.02788 56 GLN D O 1
ATOM 6127 N N . ALA D 1 24 ? 20.70891 -10.70749 -61.42414 1.000 53.86420 57 ALA D N 1
ATOM 6128 C CA . ALA D 1 24 ? 20.15736 -9.89286 -60.34704 1.000 53.84070 57 ALA D CA 1
ATOM 6129 C C . ALA D 1 24 ? 20.89121 -8.56393 -60.23364 1.000 54.13702 57 ALA D C 1
ATOM 6130 O O . ALA D 1 24 ? 20.26442 -7.51024 -60.07576 1.000 55.13817 57 ALA D O 1
ATOM 6132 N N . MET D 1 25 ? 22.21987 -8.59272 -60.31750 1.000 53.59431 58 MET D N 1
ATOM 6133 C CA . MET D 1 25 ? 22.98463 -7.35703 -60.21997 1.000 54.23301 58 MET D CA 1
ATOM 6134 C C . MET D 1 25 ? 22.83045 -6.50659 -61.47398 1.000 54.31438 58 MET D C 1
ATOM 6135 O O . MET D 1 25 ? 22.80375 -5.27324 -61.39236 1.000 55.46218 58 MET D O 1
ATOM 6140 N N . ALA D 1 26 ? 22.71993 -7.14703 -62.64226 1.000 54.41174 59 ALA D N 1
ATOM 6141 C CA . ALA D 1 26 ? 22.58870 -6.40167 -63.89147 1.000 53.59579 59 ALA D CA 1
ATOM 6142 C C . ALA D 1 26 ? 21.27910 -5.62737 -63.96110 1.000 54.55249 59 ALA D C 1
ATOM 6143 O O . ALA D 1 26 ? 21.23379 -4.54859 -64.56226 1.000 55.35474 59 ALA D O 1
ATOM 6145 N N . LYS D 1 27 ? 20.21111 -6.15023 -63.35326 1.000 55.44331 60 LYS D N 1
ATOM 6146 C CA . LYS D 1 27 ? 18.94674 -5.42439 -63.31524 1.000 58.38813 60 LYS D CA 1
ATOM 6147 C C . LYS D 1 27 ? 18.97891 -4.26852 -62.32511 1.000 60.40525 60 LYS D C 1
ATOM 6148 O O . LYS D 1 27 ? 18.15197 -3.35606 -62.42844 1.000 62.86141 60 LYS D O 1
ATOM 6154 N N . ASP D 1 28 ? 19.91129 -4.28779 -61.37521 1.000 60.89190 61 ASP D N 1
ATOM 6155 C CA . ASP D 1 28 ? 20.07789 -3.19137 -60.42655 1.000 63.26088 61 ASP D CA 1
ATOM 6156 C C . ASP D 1 28 ? 20.65776 -1.98162 -61.14923 1.000 65.13346 61 ASP D C 1
ATOM 6157 O O . ASP D 1 28 ? 21.79571 -2.02060 -61.62886 1.000 63.11334 61 ASP D O 1
ATOM 6162 N N . GLN D 1 29 ? 19.87547 -0.90316 -61.23066 1.000 68.50679 62 GLN D N 1
ATOM 6163 C CA . GLN D 1 29 ? 20.32405 0.30525 -61.91158 1.000 70.51915 62 GLN D CA 1
ATOM 6164 C C . GLN D 1 29 ? 21.50230 0.97168 -61.21421 1.000 68.59143 62 GLN D C 1
ATOM 6165 O O . GLN D 1 29 ? 22.13322 1.85158 -61.80923 1.000 69.37304 62 GLN D O 1
ATOM 6171 N N . ALA D 1 30 ? 21.81447 0.57624 -59.98008 1.000 66.87068 63 ALA D N 1
ATOM 6172 C CA . ALA D 1 30 ? 22.94341 1.14142 -59.25600 1.000 66.48705 63 ALA D CA 1
ATOM 6173 C C . ALA D 1 30 ? 24.26313 0.45800 -59.58215 1.000 66.74786 63 ALA D C 1
ATOM 6174 O O . ALA D 1 30 ? 25.32412 1.00346 -59.25856 1.000 68.79156 63 ALA D O 1
ATOM 6176 N N . VAL D 1 31 ? 24.22505 -0.72084 -60.19002 1.000 64.27976 64 VAL D N 1
ATOM 6177 C CA . VAL D 1 31 ? 25.43104 -1.46545 -60.53004 1.000 59.75823 64 VAL D CA 1
ATOM 6178 C C . VAL D 1 31 ? 25.85030 -1.12872 -61.95648 1.000 58.54491 64 VAL D C 1
ATOM 6179 O O . VAL D 1 31 ? 25.04159 -1.23238 -62.88573 1.000 63.47506 64 VAL D O 1
ATOM 6183 N N . GLU D 1 32 ? 27.10994 -0.72101 -62.13947 1.000 57.30480 65 GLU D N 1
ATOM 6184 C CA . GLU D 1 32 ? 27.65445 -0.61475 -63.49334 1.000 56.01545 65 GLU D CA 1
ATOM 6185 C C . GLU D 1 32 ? 28.52292 -1.80538 -63.84789 1.000 51.29427 65 GLU D C 1
ATOM 6186 O O . GLU D 1 32 ? 28.03000 -2.80341 -64.38097 1.000 49.17149 65 GLU D O 1
ATOM 6192 N N . ASN D 1 33 ? 29.81820 -1.70064 -63.57651 1.000 50.77150 66 ASN D N 1
ATOM 6193 C CA . ASN D 1 33 ? 30.70084 -2.81958 -63.84697 1.000 47.42497 66 ASN D CA 1
ATOM 6194 C C . ASN D 1 33 ? 30.36327 -3.96555 -62.90971 1.000 46.29749 66 ASN D C 1
ATOM 6195 O O . ASN D 1 33 ? 30.08551 -3.76356 -61.72446 1.000 48.05990 66 ASN D O 1
ATOM 6200 N N . ILE D 1 34 ? 30.36734 -5.17285 -63.45585 1.000 44.32731 67 ILE D N 1
ATOM 6201 C CA . ILE D 1 34 ? 30.11968 -6.38513 -62.69308 1.000 42.64543 67 ILE D CA 1
ATOM 6202 C C . ILE D 1 34 ? 31.34821 -7.26651 -62.81299 1.000 43.78524 67 ILE D C 1
ATOM 6203 O O . ILE D 1 34 ? 31.94831 -7.37021 -63.88807 1.000 44.19912 67 ILE D O 1
ATOM 6208 N N . LEU D 1 35 ? 31.72382 -7.89353 -61.70306 1.000 45.91624 68 LEU D N 1
ATOM 6209 C CA . LEU D 1 35 ? 32.89427 -8.75997 -61.68141 1.000 43.64280 68 LEU D CA 1
ATOM 6210 C C . LEU D 1 35 ? 32.69269 -9.74666 -60.54095 1.000 46.10412 68 LEU D C 1
ATOM 6211 O O . LEU D 1 35 ? 32.77208 -9.36541 -59.36843 1.000 44.99492 68 LEU D O 1
ATOM 6216 N N . LEU D 1 36 ? 32.40276 -10.99658 -60.88847 1.000 46.27960 69 LEU D N 1
ATOM 6217 C CA . LEU D 1 36 ? 32.04850 -12.02112 -59.92070 1.000 47.40202 69 LEU D CA 1
ATOM 6218 C C . LEU D 1 36 ? 32.84209 -13.28790 -60.19338 1.000 49.24599 69 LEU D C 1
ATOM 6219 O O . LEU D 1 36 ? 32.98236 -13.70730 -61.34617 1.000 49.60679 69 LEU D O 1
ATOM 6224 N N . SER D 1 37 ? 33.35266 -13.89844 -59.12777 1.000 49.43186 70 SER D N 1
ATOM 6225 C CA . SER D 1 37 ? 33.95422 -15.21642 -59.22978 1.000 51.60603 70 SER D CA 1
ATOM 6226 C C . SER D 1 37 ? 32.97100 -16.23630 -58.68315 1.000 53.89650 70 SER D C 1
ATOM 6227 O O . SER D 1 37 ? 32.68589 -16.21887 -57.47586 1.000 55.12688 70 SER D O 1
ATOM 6230 N N . PRO D 1 38 ? 32.43136 -17.13320 -59.51311 1.000 54.46715 71 PRO D N 1
ATOM 6231 C CA . PRO D 1 38 ? 31.38918 -18.05183 -59.02056 1.000 55.63963 71 PRO D CA 1
ATOM 6232 C C . PRO D 1 38 ? 31.85074 -18.92407 -57.86901 1.000 58.09277 71 PRO D C 1
ATOM 6233 O O . PRO D 1 38 ? 31.06676 -19.20377 -56.95332 1.000 58.27986 71 PRO D O 1
ATOM 6237 N N . VAL D 1 39 ? 33.11136 -19.36051 -57.88697 1.000 58.15913 72 VAL D N 1
ATOM 6238 C CA . VAL D 1 39 ? 33.59454 -20.23886 -56.82930 1.000 58.34335 72 VAL D CA 1
ATOM 6239 C C . VAL D 1 39 ? 33.80101 -19.46296 -55.53756 1.000 57.74097 72 VAL D C 1
ATOM 6240 O O . VAL D 1 39 ? 33.58659 -19.99887 -54.44290 1.000 58.35880 72 VAL D O 1
ATOM 6244 N N . VAL D 1 40 ? 34.20780 -18.19606 -55.63132 1.000 56.22841 73 VAL D N 1
ATOM 6245 C CA . VAL D 1 40 ? 34.34217 -17.38509 -54.42618 1.000 55.77563 73 VAL D CA 1
ATOM 6246 C C . VAL D 1 40 ? 32.97062 -17.07773 -53.83718 1.000 56.06608 73 VAL D C 1
ATOM 6247 O O . VAL D 1 40 ? 32.78235 -17.11290 -52.61476 1.000 57.14150 73 VAL D O 1
ATOM 6251 N N . VAL D 1 41 ? 31.98909 -16.78448 -54.69474 1.000 54.40953 74 VAL D N 1
ATOM 6252 C CA . VAL D 1 41 ? 30.62785 -16.55129 -54.21876 1.000 55.48712 74 VAL D CA 1
ATOM 6253 C C . VAL D 1 41 ? 30.06018 -17.81738 -53.59056 1.000 57.48743 74 VAL D C 1
ATOM 6254 O O . VAL D 1 41 ? 29.43045 -17.77297 -52.52621 1.000 57.75541 74 VAL D O 1
ATOM 6258 N N . ALA D 1 42 ? 30.27811 -18.96652 -54.23521 1.000 57.67841 75 ALA D N 1
ATOM 6259 C CA . ALA D 1 42 ? 29.80525 -20.22839 -53.67631 1.000 59.37804 75 ALA D CA 1
ATOM 6260 C C . ALA D 1 42 ? 30.46890 -20.51887 -52.33631 1.000 61.02732 75 ALA D C 1
ATOM 6261 O O . ALA D 1 42 ? 29.82865 -21.04692 -51.41995 1.000 64.18132 75 ALA D O 1
ATOM 6263 N N . SER D 1 43 ? 31.75349 -20.17918 -52.20335 1.000 59.22130 76 SER D N 1
ATOM 6264 C CA . SER D 1 43 ? 32.44929 -20.38944 -50.93844 1.000 60.84376 76 SER D CA 1
ATOM 6265 C C . SER D 1 43 ? 31.86511 -19.52017 -49.83214 1.000 61.86658 76 SER D C 1
ATOM 6266 O O . SER D 1 43 ? 31.77763 -19.95306 -48.67686 1.000 63.26992 76 SER D O 1
ATOM 6269 N N . SER D 1 44 ? 31.45991 -18.29200 -50.16568 1.000 60.82377 77 SER D N 1
ATOM 6270 C CA . SER D 1 44 ? 30.82868 -17.42695 -49.17374 1.000 59.81623 77 SER D CA 1
ATOM 6271 C C . SER D 1 44 ? 29.56243 -18.06479 -48.62025 1.000 61.42589 77 SER D C 1
ATOM 6272 O O . SER D 1 44 ? 29.32520 -18.04626 -47.40670 1.000 63.63753 77 SER D O 1
ATOM 6275 N N . LEU D 1 45 ? 28.73693 -18.63591 -49.49709 1.000 61.29975 78 LEU D N 1
ATOM 6276 C CA . LEU D 1 45 ? 27.56224 -19.36343 -49.03732 1.000 63.99450 78 LEU D CA 1
ATOM 6277 C C . LEU D 1 45 ? 27.95596 -20.60416 -48.24999 1.000 64.98632 78 LEU D C 1
ATOM 6278 O O . LEU D 1 45 ? 27.27005 -20.97145 -47.28928 1.000 66.58611 78 LEU D O 1
ATOM 6283 N N . GLY D 1 46 ? 29.05304 -21.25678 -48.64052 1.000 64.15027 79 GLY D N 1
ATOM 6284 C CA . GLY D 1 46 ? 29.51698 -22.41882 -47.90107 1.000 67.22367 79 GLY D CA 1
ATOM 6285 C C . GLY D 1 46 ? 29.93905 -22.08540 -46.48324 1.000 68.64070 79 GLY D C 1
ATOM 6286 O O . GLY D 1 46 ? 29.74105 -22.88142 -45.56231 1.000 70.92479 79 GLY D O 1
ATOM 6287 N N . LEU D 1 47 ? 30.53281 -20.90660 -46.28908 1.000 66.71773 80 LEU D N 1
ATOM 6288 C CA . LEU D 1 47 ? 30.94598 -20.49897 -44.95050 1.000 66.93383 80 LEU D CA 1
ATOM 6289 C C . LEU D 1 47 ? 29.74645 -20.31648 -44.02929 1.000 69.47548 80 LEU D C 1
ATOM 6290 O O . LEU D 1 47 ? 29.79613 -20.69173 -42.85149 1.000 71.52222 80 LEU D O 1
ATOM 6295 N N . VAL D 1 48 ? 28.65571 -19.74894 -44.54866 1.000 68.51192 81 VAL D N 1
ATOM 6296 C CA . VAL D 1 48 ? 27.45728 -19.56644 -43.73440 1.000 69.88928 81 VAL D CA 1
ATOM 6297 C C . VAL D 1 48 ? 26.87742 -20.91556 -43.33301 1.000 72.63628 81 VAL D C 1
ATOM 6298 O O . VAL D 1 48 ? 26.43458 -21.10385 -42.19359 1.000 74.43358 81 VAL D O 1
ATOM 6302 N N . SER D 1 49 ? 26.88072 -21.87878 -44.25735 1.000 71.37591 82 SER D N 1
ATOM 6303 C CA . SER D 1 49 ? 26.42035 -23.22270 -43.92606 1.000 73.86990 82 SER D CA 1
ATOM 6304 C C . SER D 1 49 ? 27.33562 -23.89030 -42.90942 1.000 76.53330 82 SER D C 1
ATOM 6305 O O . SER D 1 49 ? 26.86797 -24.67003 -42.07131 1.000 78.71087 82 SER D O 1
ATOM 6308 N N . LEU D 1 50 ? 28.63509 -23.59706 -42.96605 1.000 75.41932 83 LEU D N 1
ATOM 6309 C CA . LEU D 1 50 ? 29.57476 -24.22060 -42.04219 1.000 77.91154 83 LEU D CA 1
ATOM 6310 C C . LEU D 1 50 ? 29.40823 -23.67424 -40.62883 1.000 79.88924 83 LEU D C 1
ATOM 6311 O O . LEU D 1 50 ? 29.54737 -24.41728 -39.65044 1.000 82.05176 83 LEU D O 1
ATOM 6316 N N . GLY D 1 51 ? 29.11600 -22.38340 -40.49965 1.000 79.02768 84 GLY D N 1
ATOM 6317 C CA . GLY D 1 51 ? 28.93837 -21.74922 -39.21107 1.000 84.20144 84 GLY D CA 1
ATOM 6318 C C . GLY D 1 51 ? 27.50392 -21.47274 -38.81419 1.000 84.80438 84 GLY D C 1
ATOM 6319 O O . GLY D 1 51 ? 27.27824 -20.84039 -37.77556 1.000 89.88803 84 GLY D O 1
ATOM 6320 N N . GLY D 1 52 ? 26.52681 -21.92270 -39.59836 1.000 80.86748 85 GLY D N 1
ATOM 6321 C CA . GLY D 1 52 ? 25.13280 -21.67030 -39.29223 1.000 82.57586 85 GLY D CA 1
ATOM 6322 C C . GLY D 1 52 ? 24.36200 -22.92088 -38.92431 1.000 81.92282 85 GLY D C 1
ATOM 6323 O O . GLY D 1 52 ? 24.82106 -24.03779 -39.18189 1.000 82.56023 85 GLY D O 1
ATOM 6324 N N . LYS D 1 53 ? 23.18308 -22.74838 -38.33022 1.000 83.46050 86 LYS D N 1
ATOM 6325 C CA . LYS D 1 53 ? 22.33294 -23.86431 -37.94624 1.000 83.43708 86 LYS D CA 1
ATOM 6326 C C . LYS D 1 53 ? 20.92794 -23.66465 -38.49757 1.000 84.01176 86 LYS D C 1
ATOM 6327 O O . LYS D 1 53 ? 20.51910 -22.54914 -38.82998 1.000 84.17236 86 LYS D O 1
ATOM 6333 N N . ALA D 1 54 ? 20.19542 -24.77345 -38.58222 1.000 83.11697 87 ALA D N 1
ATOM 6334 C CA . ALA D 1 54 ? 18.75985 -24.80065 -38.90402 1.000 84.59216 87 ALA D CA 1
ATOM 6335 C C . ALA D 1 54 ? 18.55306 -24.15658 -40.27427 1.000 82.60222 87 ALA D C 1
ATOM 6336 O O . ALA D 1 54 ? 19.27223 -24.50760 -41.22389 1.000 82.06778 87 ALA D O 1
ATOM 6338 N N . THR D 1 55 ? 17.60625 -23.22666 -40.42807 1.000 83.88907 88 THR D N 1
ATOM 6339 C CA . THR D 1 55 ? 17.29744 -22.68752 -41.74856 1.000 83.50637 88 THR D CA 1
ATOM 6340 C C . THR D 1 55 ? 18.36983 -21.71923 -42.23305 1.000 81.58449 88 THR D C 1
ATOM 6341 O O . THR D 1 55 ? 18.55424 -21.55829 -43.44587 1.000 80.16193 88 THR D O 1
ATOM 6345 N N . THR D 1 56 ? 19.09435 -21.08182 -41.30986 1.000 82.44265 89 THR D N 1
ATOM 6346 C CA . THR D 1 56 ? 20.15454 -20.16215 -41.71066 1.000 81.07279 89 THR D CA 1
ATOM 6347 C C . THR D 1 56 ? 21.19084 -20.86936 -42.57413 1.000 79.56986 89 THR D C 1
ATOM 6348 O O . THR D 1 56 ? 21.66574 -20.31278 -43.57145 1.000 77.96071 89 THR D O 1
ATOM 6352 N N . ALA D 1 57 ? 21.54140 -22.10453 -42.21708 1.000 79.64460 90 ALA D N 1
ATOM 6353 C CA . ALA D 1 57 ? 22.49414 -22.85795 -43.02118 1.000 78.20332 90 ALA D CA 1
ATOM 6354 C C . ALA D 1 57 ? 21.82840 -23.44523 -44.25952 1.000 78.91706 90 ALA D C 1
ATOM 6355 O O . ALA D 1 57 ? 22.44190 -23.49483 -45.33224 1.000 78.05168 90 ALA D O 1
ATOM 6357 N N . SER D 1 58 ? 20.57461 -23.89162 -44.13252 1.000 78.43396 91 SER D N 1
ATOM 6358 C CA . SER D 1 58 ? 19.89155 -24.48878 -45.27518 1.000 78.24588 91 SER D CA 1
ATOM 6359 C C . SER D 1 58 ? 19.57002 -23.45321 -46.34585 1.000 78.23916 91 SER D C 1
ATOM 6360 O O . SER D 1 58 ? 19.58649 -23.77875 -47.53816 1.000 79.92623 91 SER D O 1
ATOM 6363 N N . GLN D 1 59 ? 19.28040 -22.20805 -45.95157 1.000 77.79231 92 GLN D N 1
ATOM 6364 C CA . GLN D 1 59 ? 19.08844 -21.15975 -46.94985 1.000 76.95675 92 GLN D CA 1
ATOM 6365 C C . GLN D 1 59 ? 20.37426 -20.88379 -47.71748 1.000 76.12734 92 GLN D C 1
ATOM 6366 O O . GLN D 1 59 ? 20.32278 -20.47838 -48.88474 1.000 74.70373 92 GLN D O 1
ATOM 6372 N N . ALA D 1 60 ? 21.53086 -21.07412 -47.07670 1.000 76.05115 93 ALA D N 1
ATOM 6373 C CA . ALA D 1 60 ? 22.79617 -20.92949 -47.78718 1.000 74.56992 93 ALA D CA 1
ATOM 6374 C C . ALA D 1 60 ? 22.92356 -21.98643 -48.87522 1.000 76.43840 93 ALA D C 1
ATOM 6375 O O . ALA D 1 60 ? 23.34604 -21.68843 -49.99851 1.000 75.47278 93 ALA D O 1
ATOM 6377 N N . LYS D 1 61 ? 22.55467 -23.22904 -48.56092 1.000 78.47203 94 LYS D N 1
ATOM 6378 C CA . LYS D 1 61 ? 22.51121 -24.28433 -49.56368 1.000 81.87549 94 LYS D CA 1
ATOM 6379 C C . LYS D 1 61 ? 21.36445 -24.10088 -50.54974 1.000 82.10431 94 LYS D C 1
ATOM 6380 O O . LYS D 1 61 ? 21.35988 -24.76043 -51.59475 1.000 84.03753 94 LYS D O 1
ATOM 6386 N N . ALA D 1 62 ? 20.39874 -23.22838 -50.24278 1.000 81.13625 95 ALA D N 1
ATOM 6387 C CA . ALA D 1 62 ? 19.31164 -22.95205 -51.17843 1.000 79.89534 95 ALA D CA 1
ATOM 6388 C C . ALA D 1 62 ? 19.81112 -22.17164 -52.38119 1.000 77.68121 95 ALA D C 1
ATOM 6389 O O . ALA D 1 62 ? 19.52299 -22.52878 -53.52940 1.000 77.58914 95 ALA D O 1
ATOM 6391 N N . VAL D 1 63 ? 20.56454 -21.10008 -52.13498 1.000 75.71073 96 VAL D N 1
ATOM 6392 C CA . VAL D 1 63 ? 21.12398 -20.32535 -53.23274 1.000 74.09333 96 VAL D CA 1
ATOM 6393 C C . VAL D 1 63 ? 22.08249 -21.18417 -54.04685 1.000 74.69997 96 VAL D C 1
ATOM 6394 O O . VAL D 1 63 ? 22.18746 -21.02521 -55.26891 1.000 72.88496 96 VAL D O 1
ATOM 6398 N N . LEU D 1 64 ? 22.78864 -22.10962 -53.39177 1.000 76.24637 97 LEU D N 1
ATOM 6399 C CA . LEU D 1 64 ? 23.65752 -23.05679 -54.07977 1.000 77.50617 97 LEU D CA 1
ATOM 6400 C C . LEU D 1 64 ? 22.89896 -24.20789 -54.72655 1.000 80.62313 97 LEU D C 1
ATOM 6401 O O . LEU D 1 64 ? 23.50150 -24.95939 -55.50170 1.000 83.16231 97 LEU D O 1
ATOM 6406 N N . SER D 1 65 ? 21.60798 -24.36758 -54.42307 1.000 81.07121 98 SER D N 1
ATOM 6407 C CA . SER D 1 65 ? 20.80535 -25.47817 -54.94041 1.000 83.69164 98 SER D CA 1
ATOM 6408 C C . SER D 1 65 ? 21.41281 -26.83061 -54.56377 1.000 89.69380 98 SER D C 1
ATOM 6409 O O . SER D 1 65 ? 21.43625 -27.76287 -55.36960 1.000 92.31394 98 SER D O 1
ATOM 6412 N N . ALA D 1 66 ? 21.92025 -26.93999 -53.33294 1.000 91.22945 99 ALA D N 1
ATOM 6413 C CA . ALA D 1 66 ? 22.60001 -28.14505 -52.86712 1.000 97.60286 99 ALA D CA 1
ATOM 6414 C C . ALA D 1 66 ? 21.99244 -28.72185 -51.58568 1.000 102.37033 99 ALA D C 1
ATOM 6415 O O . ALA D 1 66 ? 22.71623 -29.13769 -50.67718 1.000 103.06455 99 ALA D O 1
ATOM 6417 N N . GLU D 1 67 ? 20.65661 -28.75275 -51.48263 1.000 104.86965 100 GLU D N 1
ATOM 6418 C CA . GLU D 1 67 ? 20.02544 -29.42190 -50.34140 1.000 108.55194 100 GLU D CA 1
ATOM 6419 C C . GLU D 1 67 ? 20.13509 -30.93507 -50.44049 1.000 111.98477 100 GLU D C 1
ATOM 6420 O O . GLU D 1 67 ? 20.38951 -31.60964 -49.43532 1.000 111.45859 100 GLU D O 1
ATOM 6426 N N . GLN D 1 68 ? 19.95039 -31.49011 -51.63899 1.000 115.95438 101 GLN D N 1
ATOM 6427 C CA . GLN D 1 68 ? 20.09886 -32.92944 -51.79203 1.000 119.13516 101 GLN D CA 1
ATOM 6428 C C . GLN D 1 68 ? 21.54324 -33.36363 -51.61074 1.000 117.62131 101 GLN D C 1
ATOM 6429 O O . GLN D 1 68 ? 21.81232 -34.56696 -51.53188 1.000 121.44849 101 GLN D O 1
ATOM 6435 N N . LEU D 1 69 ? 22.46345 -32.40939 -51.53262 1.000 114.09668 102 LEU D N 1
ATOM 6436 C CA . LEU D 1 69 ? 23.84448 -32.64618 -51.15511 1.000 112.19268 102 LEU D CA 1
ATOM 6437 C C . LEU D 1 69 ? 24.03037 -32.27106 -49.69024 1.000 110.13554 102 LEU D C 1
ATOM 6438 O O . LEU D 1 69 ? 23.34952 -31.38770 -49.16281 1.000 108.24175 102 LEU D O 1
ATOM 6443 N N . ARG D 1 70 ? 24.95457 -32.95824 -49.03437 1.000 107.98181 103 ARG D N 1
ATOM 6444 C CA . ARG D 1 70 ? 25.22091 -32.70291 -47.63078 1.000 104.22132 103 ARG D CA 1
ATOM 6445 C C . ARG D 1 70 ? 26.11615 -31.49419 -47.41864 1.000 102.65775 103 ARG D C 1
ATOM 6446 O O . ARG D 1 70 ? 26.78454 -31.00418 -48.33127 1.000 103.63469 103 ARG D O 1
ATOM 6454 N N . ASP D 1 71 ? 26.12206 -31.02203 -46.17032 1.000 101.57385 104 ASP D N 1
ATOM 6455 C CA . ASP D 1 71 ? 27.04394 -29.96444 -45.78691 1.000 99.02774 104 ASP D CA 1
ATOM 6456 C C . ASP D 1 71 ? 28.48313 -30.42444 -45.96187 1.000 99.18456 104 ASP D C 1
ATOM 6457 O O . ASP D 1 71 ? 29.35053 -29.63266 -46.34616 1.000 96.43709 104 ASP D O 1
ATOM 6462 N N . GLU D 1 72 ? 28.74387 -31.70989 -45.70969 1.000 103.52565 105 GLU D N 1
ATOM 6463 C CA . GLU D 1 72 ? 30.10639 -32.22825 -45.75901 1.000 104.12170 105 GLU D CA 1
ATOM 6464 C C . GLU D 1 72 ? 30.61290 -32.32666 -47.19306 1.000 100.07937 105 GLU D C 1
ATOM 6465 O O . GLU D 1 72 ? 31.74339 -31.92306 -47.48959 1.000 96.59230 105 GLU D O 1
ATOM 6471 N N . GLU D 1 73 ? 29.79475 -32.86533 -48.10066 1.000 100.52482 106 GLU D N 1
ATOM 6472 C CA . GLU D 1 73 ? 30.23139 -32.98799 -49.48566 1.000 99.31202 106 GLU D CA 1
ATOM 6473 C C . GLU D 1 73 ? 30.20387 -31.65617 -50.22039 1.000 94.30407 106 GLU D C 1
ATOM 6474 O O . GLU D 1 73 ? 30.84555 -31.52914 -51.26829 1.000 91.00438 106 GLU D O 1
ATOM 6480 N N . VAL D 1 74 ? 29.48192 -30.66432 -49.69754 1.000 94.28866 107 VAL D N 1
ATOM 6481 C CA . VAL D 1 74 ? 29.55167 -29.32254 -50.26603 1.000 91.29088 107 VAL D CA 1
ATOM 6482 C C . VAL D 1 74 ? 30.86311 -28.65728 -49.87124 1.000 87.23473 107 VAL D C 1
ATOM 6483 O O . VAL D 1 74 ? 31.56580 -28.08343 -50.71166 1.000 83.92248 107 VAL D O 1
ATOM 6487 N N . HIS D 1 75 ? 31.21190 -28.72492 -48.58353 1.000 88.37292 108 HIS D N 1
ATOM 6488 C CA . HIS D 1 75 ? 32.47137 -28.14638 -48.12810 1.000 85.60868 108 HIS D CA 1
ATOM 6489 C C . HIS D 1 75 ? 33.65699 -28.87802 -48.74384 1.000 85.27134 108 HIS D C 1
ATOM 6490 O O . HIS D 1 75 ? 34.60888 -28.25123 -49.22245 1.000 83.61062 108 HIS D O 1
ATOM 6497 N N . ALA D 1 76 ? 33.61893 -30.21260 -48.73446 1.000 86.56983 109 ALA D N 1
ATOM 6498 C CA . ALA D 1 76 ? 34.69034 -30.98175 -49.35667 1.000 85.38716 109 ALA D CA 1
ATOM 6499 C C . ALA D 1 76 ? 34.70047 -30.80324 -50.86851 1.000 83.66043 109 ALA D C 1
ATOM 6500 O O . ALA D 1 76 ? 35.77239 -30.80353 -51.48393 1.000 82.79913 109 ALA D O 1
ATOM 6502 N N . GLY D 1 77 ? 33.52495 -30.65365 -51.48130 1.000 84.05171 110 GLY D N 1
ATOM 6503 C CA . GLY D 1 77 ? 33.47390 -30.45919 -52.92159 1.000 83.41749 110 GLY D CA 1
ATOM 6504 C C . GLY D 1 77 ? 33.94604 -29.07910 -53.33882 1.000 81.72759 110 GLY D C 1
ATOM 6505 O O . GLY D 1 77 ? 34.78293 -28.94180 -54.23563 1.000 80.99178 110 GLY D O 1
ATOM 6506 N N . LEU D 1 78 ? 33.40277 -28.03513 -52.70528 1.000 81.12619 111 LEU D N 1
ATOM 6507 C CA . LEU D 1 78 ? 33.85637 -26.67894 -53.00007 1.000 79.69317 111 LEU D CA 1
ATOM 6508 C C . LEU D 1 78 ? 35.32301 -26.50178 -52.63591 1.000 80.41448 111 LEU D C 1
ATOM 6509 O O . LEU D 1 78 ? 36.06284 -25.80190 -53.33644 1.000 80.48081 111 LEU D O 1
ATOM 6514 N N . GLY D 1 79 ? 35.75981 -27.12707 -51.54058 1.000 80.43626 112 GLY D N 1
ATOM 6515 C CA . GLY D 1 79 ? 37.16240 -27.04656 -51.16413 1.000 81.44945 112 GLY D CA 1
ATOM 6516 C C . GLY D 1 79 ? 38.07800 -27.59028 -52.24299 1.000 82.50973 112 GLY D C 1
ATOM 6517 O O . GLY D 1 79 ? 39.08455 -26.96924 -52.59367 1.000 83.91272 112 GLY D O 1
ATOM 6518 N N . GLU D 1 80 ? 37.74277 -28.76510 -52.78092 1.000 82.29222 113 GLU D N 1
ATOM 6519 C CA . GLU D 1 80 ? 38.49921 -29.30132 -53.90681 1.000 83.26365 113 GLU D CA 1
ATOM 6520 C C . GLU D 1 80 ? 38.38534 -28.38498 -55.11710 1.000 84.81252 113 GLU D C 1
ATOM 6521 O O . GLU D 1 80 ? 39.38723 -28.06629 -55.76574 1.000 87.68985 113 GLU D O 1
ATOM 6527 N N . LEU D 1 81 ? 37.16351 -27.94668 -55.43165 1.000 82.45286 114 LEU D N 1
ATOM 6528 C CA . LEU D 1 81 ? 36.96058 -27.05864 -56.57190 1.000 82.77906 114 LEU D CA 1
ATOM 6529 C C . LEU D 1 81 ? 37.72186 -25.74995 -56.39979 1.000 85.33801 114 LEU D C 1
ATOM 6530 O O . LEU D 1 81 ? 38.31574 -25.23791 -57.35619 1.000 87.95393 114 LEU D O 1
ATOM 6535 N N . LEU D 1 82 ? 37.71823 -25.19618 -55.18515 1.000 83.19653 115 LEU D N 1
ATOM 6536 C CA . LEU D 1 82 ? 38.44795 -23.95869 -54.92652 1.000 84.39687 115 LEU D CA 1
ATOM 6537 C C . LEU D 1 82 ? 39.95182 -24.17096 -55.05675 1.000 89.47352 115 LEU D C 1
ATOM 6538 O O . LEU D 1 82 ? 40.64808 -23.37910 -55.70262 1.000 92.38724 115 LEU D O 1
ATOM 6543 N N . ARG D 1 83 ? 40.47223 -25.23817 -54.44555 1.000 89.02475 116 ARG D N 1
ATOM 6544 C CA . ARG D 1 83 ? 41.90711 -25.49537 -54.50897 1.000 93.66076 116 ARG D CA 1
ATOM 6545 C C . ARG D 1 83 ? 42.34196 -25.96191 -55.89329 1.000 96.94104 116 ARG D C 1
ATOM 6546 O O . ARG D 1 83 ? 43.47321 -25.68289 -56.30726 1.000 102.30373 116 ARG D O 1
ATOM 6554 N N . SER D 1 84 ? 41.47239 -26.66694 -56.62093 1.000 95.16228 117 SER D N 1
ATOM 6555 C CA . SER D 1 84 ? 41.81696 -27.08908 -57.97540 1.000 100.24824 117 SER D CA 1
ATOM 6556 C C . SER D 1 84 ? 42.02949 -25.88004 -58.87534 1.000 104.28385 117 SER D C 1
ATOM 6557 O O . SER D 1 84 ? 43.09230 -25.71836 -59.48314 1.000 109.68293 117 SER D O 1
ATOM 6560 N N . LEU D 1 85 ? 41.02873 -25.00284 -58.95221 1.000 101.85986 118 LEU D N 1
ATOM 6561 C CA . LEU D 1 85 ? 41.13868 -23.82009 -59.79420 1.000 104.44636 118 LEU D CA 1
ATOM 6562 C C . LEU D 1 85 ? 42.21452 -22.86251 -59.30221 1.000 108.71599 118 LEU D C 1
ATOM 6563 O O . LEU D 1 85 ? 42.73084 -22.07178 -60.09825 1.000 110.89438 118 LEU D O 1
ATOM 6568 N N . SER D 1 86 ? 42.56476 -22.91523 -58.01416 1.000 106.52683 119 SER D N 1
ATOM 6569 C CA . SER D 1 86 ? 43.58501 -22.01065 -57.49458 1.000 110.33570 119 SER D CA 1
ATOM 6570 C C . SER D 1 86 ? 44.96121 -22.33046 -58.06912 1.000 114.73127 119 SER D C 1
ATOM 6571 O O . SER D 1 86 ? 45.75753 -21.41865 -58.31963 1.000 116.88657 119 SER D O 1
ATOM 6574 N N . ASN D 1 87 ? 45.26405 -23.61426 -58.28766 1.000 117.34854 120 ASN D N 1
ATOM 6575 C CA . ASN D 1 87 ? 46.55902 -24.00559 -58.82992 1.000 120.94216 120 ASN D CA 1
ATOM 6576 C C . ASN D 1 87 ? 46.50112 -24.57788 -60.23904 1.000 123.38749 120 ASN D C 1
ATOM 6577 O O . ASN D 1 87 ? 47.53109 -24.58453 -60.92069 1.000 124.21026 120 ASN D O 1
ATOM 6582 N N . SER D 1 88 ? 45.34053 -25.05792 -60.69600 1.000 128.34145 121 SER D N 1
ATOM 6583 C CA . SER D 1 88 ? 45.20934 -25.37716 -62.11273 1.000 131.17498 121 SER D CA 1
ATOM 6584 C C . SER D 1 88 ? 45.22412 -24.12781 -62.97723 1.000 132.06393 121 SER D C 1
ATOM 6585 O O . SER D 1 88 ? 45.39688 -24.23587 -64.19591 1.000 127.00013 121 SER D O 1
ATOM 6588 N N . THR D 1 89 ? 45.04641 -22.95148 -62.37401 1.000 127.84456 122 THR D N 1
ATOM 6589 C CA . THR D 1 89 ? 45.16173 -21.68085 -63.07533 1.000 119.13280 122 THR D CA 1
ATOM 6590 C C . THR D 1 89 ? 46.19809 -20.77123 -62.42285 1.000 115.78487 122 THR D C 1
ATOM 6591 O O . THR D 1 89 ? 46.16386 -19.55443 -62.62098 1.000 111.62317 122 THR D O 1
ATOM 6595 N N . ALA D 1 90 ? 47.11125 -21.33726 -61.63274 1.000 118.44744 123 ALA D N 1
ATOM 6596 C CA . ALA D 1 90 ? 48.25605 -20.59301 -61.12513 1.000 116.60877 123 ALA D CA 1
ATOM 6597 C C . ALA D 1 90 ? 49.48501 -20.76233 -62.00273 1.000 114.87762 123 ALA D C 1
ATOM 6598 O O . ALA D 1 90 ? 50.37283 -19.90182 -61.98426 1.000 112.54646 123 ALA D O 1
ATOM 6600 N N . ARG D 1 91 ? 49.54980 -21.85516 -62.76394 1.000 116.88335 124 ARG D N 1
ATOM 6601 C CA . ARG D 1 91 ? 50.64521 -22.08116 -63.69631 1.000 116.98588 124 ARG D CA 1
ATOM 6602 C C . ARG D 1 91 ? 50.52454 -21.21790 -64.94520 1.000 114.82203 124 ARG D C 1
ATOM 6603 O O . ARG D 1 91 ? 51.54536 -20.85401 -65.53968 1.000 112.45385 124 ARG D O 1
ATOM 6611 N N . ASN D 1 92 ? 49.30076 -20.88948 -65.36355 1.000 111.96253 125 ASN D N 1
ATOM 6612 C CA . ASN D 1 92 ? 49.08340 -20.06910 -66.55120 1.000 106.28006 125 ASN D CA 1
ATOM 6613 C C . ASN D 1 92 ? 48.87409 -18.59128 -66.22350 1.000 99.43940 125 ASN D C 1
ATOM 6614 O O . ASN D 1 92 ? 49.66741 -17.74468 -66.64483 1.000 96.49215 125 ASN D O 1
ATOM 6619 N N . VAL D 1 93 ? 47.82257 -18.26400 -65.47411 1.000 95.40534 126 VAL D N 1
ATOM 6620 C CA . VAL D 1 93 ? 47.43393 -16.88033 -65.22814 1.000 82.50118 126 VAL D CA 1
ATOM 6621 C C . VAL D 1 93 ? 47.72990 -16.48639 -63.78363 1.000 78.92878 126 VAL D C 1
ATOM 6622 O O . VAL D 1 93 ? 47.81300 -17.32322 -62.88009 1.000 84.82279 126 VAL D O 1
ATOM 6626 N N . THR D 1 94 ? 47.91248 -15.18090 -63.57888 1.000 67.67450 127 THR D N 1
ATOM 6627 C CA . THR D 1 94 ? 48.09372 -14.61798 -62.24516 1.000 63.02284 127 THR D CA 1
ATOM 6628 C C . THR D 1 94 ? 46.75560 -14.54365 -61.51761 1.000 59.64750 127 THR D C 1
ATOM 6629 O O . THR D 1 94 ? 45.77537 -14.02133 -62.05668 1.000 57.76514 127 THR D O 1
ATOM 6633 N N . TRP D 1 95 ? 46.72130 -15.04867 -60.28566 1.000 59.43308 128 TRP D N 1
ATOM 6634 C CA . TRP D 1 95 ? 45.47003 -15.17661 -59.53978 1.000 58.16223 128 TRP D CA 1
ATOM 6635 C C . TRP D 1 95 ? 45.78538 -15.12292 -58.05016 1.000 55.35855 128 TRP D C 1
ATOM 6636 O O . TRP D 1 95 ? 46.42587 -16.03435 -57.51736 1.000 54.63579 128 TRP D O 1
ATOM 6647 N N . LYS D 1 96 ? 45.33750 -14.06070 -57.38277 1.000 52.19259 129 LYS D N 1
ATOM 6648 C CA . LYS D 1 96 ? 45.59547 -13.84511 -55.96401 1.000 47.71987 129 LYS D CA 1
ATOM 6649 C C . LYS D 1 96 ? 44.25382 -13.68258 -55.26476 1.000 49.11065 129 LYS D C 1
ATOM 6650 O O . LYS D 1 96 ? 43.48121 -12.78085 -55.60467 1.000 50.05912 129 LYS D O 1
ATOM 6656 N N . LEU D 1 97 ? 43.97726 -14.55167 -54.29428 1.000 47.52849 130 LEU D N 1
ATOM 6657 C CA . LEU D 1 97 ? 42.68770 -14.59169 -53.62025 1.000 47.51794 130 LEU D CA 1
ATOM 6658 C C . LEU D 1 97 ? 42.88322 -14.64569 -52.11387 1.000 49.90921 130 LEU D C 1
ATOM 6659 O O . LEU D 1 97 ? 43.70520 -15.41830 -51.61388 1.000 47.92774 130 LEU D O 1
ATOM 6664 N N . GLY D 1 98 ? 42.11011 -13.83527 -51.39642 1.000 50.87079 131 GLY D N 1
ATOM 6665 C CA . GLY D 1 98 ? 42.08795 -13.87664 -49.94924 1.000 47.85174 131 GLY D CA 1
ATOM 6666 C C . GLY D 1 98 ? 40.67700 -13.75470 -49.41392 1.000 50.38109 131 GLY D C 1
ATOM 6667 O O . GLY D 1 98 ? 39.88265 -12.95662 -49.91883 1.000 51.53763 131 GLY D O 1
ATOM 6668 N N . SER D 1 99 ? 40.35399 -14.53661 -48.38736 1.000 54.71220 132 SER D N 1
ATOM 6669 C CA . SER D 1 99 ? 39.04155 -14.50851 -47.75276 1.000 54.47988 132 SER D CA 1
ATOM 6670 C C . SER D 1 99 ? 39.23557 -14.35341 -46.25346 1.000 57.92496 132 SER D C 1
ATOM 6671 O O . SER D 1 99 ? 39.89019 -15.18771 -45.62021 1.000 61.06088 132 SER D O 1
ATOM 6674 N N . ARG D 1 100 ? 38.67316 -13.28579 -45.69257 1.000 56.49300 133 ARG D N 1
ATOM 6675 C CA . ARG D 1 100 ? 38.81071 -12.97107 -44.27859 1.000 59.72732 133 ARG D CA 1
ATOM 6676 C C . ARG D 1 100 ? 37.44551 -12.64523 -43.69382 1.000 59.39652 133 ARG D C 1
ATOM 6677 O O . ARG D 1 100 ? 36.67161 -11.89628 -44.29715 1.000 57.55300 133 ARG D O 1
ATOM 6685 N N . LEU D 1 101 ? 37.15580 -13.21103 -42.52501 1.000 62.08739 134 LEU D N 1
ATOM 6686 C CA . LEU D 1 101 ? 35.89998 -12.99676 -41.81646 1.000 62.06787 134 LEU D CA 1
ATOM 6687 C C . LEU D 1 101 ? 36.15776 -12.07499 -40.63248 1.000 65.61113 134 LEU D C 1
ATOM 6688 O O . LEU D 1 101 ? 36.95355 -12.40582 -39.74608 1.000 65.82138 134 LEU D O 1
ATOM 6693 N N . TYR D 1 102 ? 35.49619 -10.92252 -40.62194 1.000 65.33611 135 TYR D N 1
ATOM 6694 C CA . TYR D 1 102 ? 35.67257 -9.93309 -39.56781 1.000 67.84291 135 TYR D CA 1
ATOM 6695 C C . TYR D 1 102 ? 34.52718 -10.05058 -38.57187 1.000 70.22567 135 TYR D C 1
ATOM 6696 O O . TYR D 1 102 ? 33.36080 -9.87924 -38.93755 1.000 69.88578 135 TYR D O 1
ATOM 6705 N N . GLY D 1 103 ? 34.86307 -10.33470 -37.31875 1.000 75.17125 136 GLY D N 1
ATOM 6706 C CA . GLY D 1 103 ? 33.88336 -10.39040 -36.26334 1.000 78.43574 136 GLY D CA 1
ATOM 6707 C C . GLY D 1 103 ? 34.09096 -9.26450 -35.27438 1.000 82.78567 136 GLY D C 1
ATOM 6708 O O . GLY D 1 103 ? 35.18160 -8.69372 -35.17657 1.000 82.12163 136 GLY D O 1
ATOM 6709 N N . PRO D 1 104 ? 33.04029 -8.90035 -34.53991 1.000 85.79914 137 PRO D N 1
ATOM 6710 C CA . PRO D 1 104 ? 33.19797 -7.89050 -33.48896 1.000 90.60199 137 PRO D CA 1
ATOM 6711 C C . PRO D 1 104 ? 34.19295 -8.34954 -32.43358 1.000 90.93872 137 PRO D C 1
ATOM 6712 O O . PRO D 1 104 ? 34.45428 -9.54202 -32.26061 1.000 88.25491 137 PRO D O 1
ATOM 6716 N N . SER D 1 105 ? 34.75468 -7.37104 -31.71952 1.000 93.53663 138 SER D N 1
ATOM 6717 C CA . SER D 1 105 ? 35.78466 -7.67620 -30.73065 1.000 97.07398 138 SER D CA 1
ATOM 6718 C C . SER D 1 105 ? 35.22501 -8.46402 -29.55204 1.000 95.63994 138 SER D C 1
ATOM 6719 O O . SER D 1 105 ? 35.93848 -9.28423 -28.96356 1.000 95.85429 138 SER D O 1
ATOM 6722 N N . SER D 1 106 ? 33.95825 -8.23812 -29.19666 1.000 95.72856 139 SER D N 1
ATOM 6723 C CA . SER D 1 106 ? 33.32698 -9.00203 -28.12700 1.000 97.72876 139 SER D CA 1
ATOM 6724 C C . SER D 1 106 ? 33.05037 -10.44419 -28.52613 1.000 98.04042 139 SER D C 1
ATOM 6725 O O . SER D 1 106 ? 32.70572 -11.25626 -27.66108 1.000 97.46788 139 SER D O 1
ATOM 6728 N N . VAL D 1 107 ? 33.18693 -10.77275 -29.79896 1.000 98.38787 140 VAL D N 1
ATOM 6729 C CA . VAL D 1 107 ? 32.90040 -12.10441 -30.31419 1.000 101.02366 140 VAL D CA 1
ATOM 6730 C C . VAL D 1 107 ? 34.18187 -12.92292 -30.30096 1.000 98.75518 140 VAL D C 1
ATOM 6731 O O . VAL D 1 107 ? 35.26450 -12.42138 -30.62749 1.000 96.92039 140 VAL D O 1
ATOM 6735 N N . SER D 1 108 ? 34.06245 -14.18856 -29.91502 1.000 99.60427 141 SER D N 1
ATOM 6736 C CA . SER D 1 108 ? 35.17095 -15.13068 -29.94906 1.000 98.71713 141 SER D CA 1
ATOM 6737 C C . SER D 1 108 ? 34.80404 -16.23659 -30.92545 1.000 98.71481 141 SER D C 1
ATOM 6738 O O . SER D 1 108 ? 33.82721 -16.96142 -30.70624 1.000 101.66309 141 SER D O 1
ATOM 6741 N N . PHE D 1 109 ? 35.57704 -16.35696 -32.00291 1.000 96.83617 142 PHE D N 1
ATOM 6742 C CA . PHE D 1 109 ? 35.28761 -17.36134 -33.01671 1.000 95.63688 142 PHE D CA 1
ATOM 6743 C C . PHE D 1 109 ? 35.47307 -18.75620 -32.44058 1.000 97.66170 142 PHE D C 1
ATOM 6744 O O . PHE D 1 109 ? 36.47954 -19.04028 -31.78387 1.000 98.08222 142 PHE D O 1
ATOM 6752 N N . ALA D 1 110 ? 34.49464 -19.62439 -32.68505 1.000 98.40864 143 ALA D N 1
ATOM 6753 C CA . ALA D 1 110 ? 34.57900 -20.98791 -32.19055 1.000 98.95545 143 ALA D CA 1
ATOM 6754 C C . ALA D 1 110 ? 35.77137 -21.69733 -32.81714 1.000 98.09483 143 ALA D C 1
ATOM 6755 O O . ALA D 1 110 ? 36.12689 -21.46594 -33.97573 1.000 93.79815 143 ALA D O 1
ATOM 6757 N N . GLU D 1 111 ? 36.39703 -22.56818 -32.02723 1.000 105.72179 144 GLU D N 1
ATOM 6758 C CA . GLU D 1 111 ? 37.63572 -23.19874 -32.46415 1.000 102.22639 144 GLU D CA 1
ATOM 6759 C C . GLU D 1 111 ? 37.36766 -24.17416 -33.60487 1.000 98.61269 144 GLU D C 1
ATOM 6760 O O . GLU D 1 111 ? 38.17496 -24.29377 -34.53275 1.000 94.56981 144 GLU D O 1
ATOM 6766 N N . ASP D 1 112 ? 36.22796 -24.86883 -33.55668 1.000 99.07754 145 ASP D N 1
ATOM 6767 C CA . ASP D 1 112 ? 35.89718 -25.84036 -34.59423 1.000 97.38726 145 ASP D CA 1
ATOM 6768 C C . ASP D 1 112 ? 35.59210 -25.16084 -35.92584 1.000 94.59841 145 ASP D C 1
ATOM 6769 O O . ASP D 1 112 ? 35.94948 -25.68214 -36.98950 1.000 90.46710 145 ASP D O 1
ATOM 6774 N N . PHE D 1 113 ? 34.92637 -24.00260 -35.89122 1.000 92.29992 146 PHE D N 1
ATOM 6775 C CA . PHE D 1 113 ? 34.61105 -23.29839 -37.13120 1.000 89.54689 146 PHE D CA 1
ATOM 6776 C C . PHE D 1 113 ? 35.86654 -22.73503 -37.78470 1.000 86.96900 146 PHE D C 1
ATOM 6777 O O . PHE D 1 113 ? 35.98057 -22.72538 -39.01608 1.000 84.31042 146 PHE D O 1
ATOM 6785 N N . VAL D 1 114 ? 36.81492 -22.25599 -36.97587 1.000 87.83326 147 VAL D N 1
ATOM 6786 C CA . VAL D 1 114 ? 38.05659 -21.70561 -37.51432 1.000 84.60972 147 VAL D CA 1
ATOM 6787 C C . VAL D 1 114 ? 38.84304 -22.78175 -38.25131 1.000 85.10906 147 VAL D C 1
ATOM 6788 O O . VAL D 1 114 ? 39.43840 -22.52751 -39.30605 1.000 83.01308 147 VAL D O 1
ATOM 6792 N N . ARG D 1 115 ? 38.84248 -24.00471 -37.71966 1.000 87.56574 148 ARG D N 1
ATOM 6793 C CA . ARG D 1 115 ? 39.62008 -25.07878 -38.32791 1.000 88.78666 148 ARG D CA 1
ATOM 6794 C C . ARG D 1 115 ? 38.98749 -25.54621 -39.63286 1.000 84.93585 148 ARG D C 1
ATOM 6795 O O . ARG D 1 115 ? 39.67936 -25.71908 -40.64261 1.000 84.90151 148 ARG D O 1
ATOM 6803 N N . SER D 1 116 ? 37.67026 -25.76059 -39.62887 1.000 84.43817 149 SER D N 1
ATOM 6804 C CA . SER D 1 116 ? 36.99998 -26.29588 -40.80966 1.000 82.95655 149 SER D CA 1
ATOM 6805 C C . SER D 1 116 ? 36.93135 -25.26757 -41.93227 1.000 82.85024 149 SER D C 1
ATOM 6806 O O . SER D 1 116 ? 37.03484 -25.62300 -43.11259 1.000 82.98943 149 SER D O 1
ATOM 6809 N N . SER D 1 117 ? 36.75252 -23.98976 -41.59018 1.000 81.38463 150 SER D N 1
ATOM 6810 C CA . SER D 1 117 ? 36.66910 -22.96201 -42.62421 1.000 79.74421 150 SER D CA 1
ATOM 6811 C C . SER D 1 117 ? 38.01781 -22.70050 -43.27976 1.000 78.84253 150 SER D C 1
ATOM 6812 O O . SER D 1 117 ? 38.06928 -22.32181 -44.45537 1.000 76.54182 150 SER D O 1
ATOM 6815 N N . LYS D 1 118 ? 39.11381 -22.90103 -42.54810 1.000 79.78966 151 LYS D N 1
ATOM 6816 C CA . LYS D 1 118 ? 40.43428 -22.73545 -43.14137 1.000 80.28225 151 LYS D CA 1
ATOM 6817 C C . LYS D 1 118 ? 40.84455 -23.94260 -43.97771 1.000 82.15554 151 LYS D C 1
ATOM 6818 O O . LYS D 1 118 ? 41.53066 -23.78053 -44.99400 1.000 81.14226 151 LYS D O 1
ATOM 6824 N N . GLN D 1 119 ? 40.43560 -25.14999 -43.57768 1.000 84.91300 152 GLN D N 1
ATOM 6825 C CA . GLN D 1 119 ? 40.78467 -26.33500 -44.35381 1.000 88.64873 152 GLN D CA 1
ATOM 6826 C C . GLN D 1 119 ? 40.00001 -26.38690 -45.65808 1.000 87.37288 152 GLN D C 1
ATOM 6827 O O . GLN D 1 119 ? 40.55616 -26.72167 -46.71071 1.000 88.44215 152 GLN D O 1
ATOM 6833 N N . HIS D 1 120 ? 38.71301 -26.04546 -45.61103 1.000 84.88074 153 HIS D N 1
ATOM 6834 C CA . HIS D 1 120 ? 37.85666 -26.13996 -46.78559 1.000 83.80311 153 HIS D CA 1
ATOM 6835 C C . HIS D 1 120 ? 37.93508 -24.89269 -47.66103 1.000 79.60250 153 HIS D C 1
ATOM 6836 O O . HIS D 1 120 ? 38.09603 -24.99844 -48.88102 1.000 79.38745 153 HIS D O 1
ATOM 6843 N N . TYR D 1 121 ? 37.82132 -23.70797 -47.06046 1.000 77.96502 154 TYR D N 1
ATOM 6844 C CA . TYR D 1 121 ? 37.70712 -22.46713 -47.81427 1.000 75.60709 154 TYR D CA 1
ATOM 6845 C C . TYR D 1 121 ? 38.90457 -21.53975 -47.66138 1.000 74.90387 154 TYR D C 1
ATOM 6846 O O . TYR D 1 121 ? 38.87527 -20.43025 -48.20635 1.000 72.43622 154 TYR D O 1
ATOM 6855 N N . ASN D 1 122 ? 39.95348 -21.95827 -46.94729 1.000 76.75814 155 ASN D N 1
ATOM 6856 C CA . ASN D 1 122 ? 41.13660 -21.12278 -46.72217 1.000 75.74233 155 ASN D CA 1
ATOM 6857 C C . ASN D 1 122 ? 40.75436 -19.78011 -46.10285 1.000 73.01245 155 ASN D C 1
ATOM 6858 O O . ASN D 1 122 ? 41.34721 -18.74293 -46.40608 1.000 69.17716 155 ASN D O 1
ATOM 6863 N N . CYS D 1 123 ? 39.74182 -19.79601 -45.24049 1.000 72.28372 156 CYS D N 1
ATOM 6864 C CA . CYS D 1 123 ? 39.20956 -18.56567 -44.67187 1.000 69.50984 156 CYS D CA 1
ATOM 6865 C C . CYS D 1 123 ? 40.11568 -18.05495 -43.56023 1.000 69.94835 156 CYS D C 1
ATOM 6866 O O . CYS D 1 123 ? 40.51910 -18.81502 -42.67435 1.000 71.64599 156 CYS D O 1
ATOM 6869 N N . GLU D 1 124 ? 40.44073 -16.76863 -43.61406 1.000 66.95873 157 GLU D N 1
ATOM 6870 C CA . GLU D 1 124 ? 41.14415 -16.11329 -42.52440 1.000 67.15777 157 GLU D CA 1
ATOM 6871 C C . GLU D 1 124 ? 40.12271 -15.51093 -41.56932 1.000 67.07385 157 GLU D C 1
ATOM 6872 O O . GLU D 1 124 ? 38.99919 -15.18296 -41.96033 1.000 66.98166 157 GLU D O 1
ATOM 6878 N N . HIS D 1 125 ? 40.51866 -15.36311 -40.30937 1.000 69.36586 158 HIS D N 1
ATOM 6879 C CA . HIS D 1 125 ? 39.61988 -14.85425 -39.28249 1.000 70.71265 158 HIS D CA 1
ATOM 6880 C C . HIS D 1 125 ? 40.29957 -13.73047 -38.52293 1.000 69.33797 158 HIS D C 1
ATOM 6881 O O . HIS D 1 125 ? 41.44542 -13.87170 -38.08606 1.000 69.05243 158 HIS D O 1
ATOM 6888 N N . SER D 1 126 ? 39.58861 -12.61708 -38.37846 1.000 70.24628 159 SER D N 1
ATOM 6889 C CA . SER D 1 126 ? 40.09722 -11.44633 -37.68777 1.000 70.87065 159 SER D CA 1
ATOM 6890 C C . SER D 1 126 ? 38.96015 -10.80533 -36.90859 1.000 73.01460 159 SER D C 1
ATOM 6891 O O . SER D 1 126 ? 37.77936 -11.02166 -37.19371 1.000 74.13010 159 SER D O 1
ATOM 6894 N N . LYS D 1 127 ? 39.33594 -10.00604 -35.91965 1.000 77.71875 160 LYS D N 1
ATOM 6895 C CA . LYS D 1 127 ? 38.39554 -9.28229 -35.08185 1.000 81.28726 160 LYS D CA 1
ATOM 6896 C C . LYS D 1 127 ? 38.49852 -7.79864 -35.39862 1.000 82.38886 160 LYS D C 1
ATOM 6897 O O . LYS D 1 127 ? 39.58412 -7.29381 -35.70073 1.000 84.78311 160 LYS D O 1
ATOM 6903 N N . ILE D 1 128 ? 37.36434 -7.10655 -35.35102 1.000 85.18251 161 ILE D N 1
ATOM 6904 C CA . ILE D 1 128 ? 37.30686 -5.69730 -35.70934 1.000 88.51320 161 ILE D CA 1
ATOM 6905 C C . ILE D 1 128 ? 36.33239 -4.99515 -34.77478 1.000 94.85729 161 ILE D C 1
ATOM 6906 O O . ILE D 1 128 ? 35.40367 -5.60702 -34.23850 1.000 94.63062 161 ILE D O 1
ATOM 6911 N N . ASN D 1 129 ? 36.55464 -3.69785 -34.57609 1.000 99.29528 162 ASN D N 1
ATOM 6912 C CA . ASN D 1 129 ? 35.63768 -2.86324 -33.81367 1.000 106.76754 162 ASN D CA 1
ATOM 6913 C C . ASN D 1 129 ? 35.44093 -1.56646 -34.57916 1.000 109.07206 162 ASN D C 1
ATOM 6914 O O . ASN D 1 129 ? 36.41491 -0.89319 -34.92911 1.000 106.88664 162 ASN D O 1
ATOM 6919 N N . PHE D 1 130 ? 34.17922 -1.22065 -34.82811 1.000 111.29651 163 PHE D N 1
ATOM 6920 C CA . PHE D 1 130 ? 33.82651 -0.06973 -35.64358 1.000 112.38139 163 PHE D CA 1
ATOM 6921 C C . PHE D 1 130 ? 33.66517 1.21653 -34.84067 1.000 113.88983 163 PHE D C 1
ATOM 6922 O O . PHE D 1 130 ? 33.06293 2.17087 -35.34648 1.000 112.44484 163 PHE D O 1
ATOM 6930 N N . ARG D 1 131 ? 34.16711 1.26649 -33.60369 1.000 117.70064 164 ARG D N 1
ATOM 6931 C CA . ARG D 1 131 ? 34.18316 2.53451 -32.87947 1.000 119.76707 164 ARG D CA 1
ATOM 6932 C C . ARG D 1 131 ? 34.93895 3.59534 -33.66835 1.000 115.67232 164 ARG D C 1
ATOM 6933 O O . ARG D 1 131 ? 34.42026 4.68681 -33.92919 1.000 115.50034 164 ARG D O 1
ATOM 6941 N N . ASP D 1 132 ? 36.17357 3.28319 -34.05722 1.000 111.17829 165 ASP D N 1
ATOM 6942 C CA . ASP D 1 132 ? 36.96068 4.12311 -34.95505 1.000 102.35901 165 ASP D CA 1
ATOM 6943 C C . ASP D 1 132 ? 36.74787 3.62308 -36.37556 1.000 98.34059 165 ASP D C 1
ATOM 6944 O O . ASP D 1 132 ? 37.37738 2.65547 -36.80957 1.000 95.46882 165 ASP D O 1
ATOM 6949 N N . LYS D 1 133 ? 35.83700 4.27999 -37.09568 1.000 97.77685 166 LYS D N 1
ATOM 6950 C CA . LYS D 1 133 ? 35.48998 3.83910 -38.44096 1.000 94.42953 166 LYS D CA 1
ATOM 6951 C C . LYS D 1 133 ? 36.67007 3.97931 -39.39313 1.000 89.34083 166 LYS D C 1
ATOM 6952 O O . LYS D 1 133 ? 36.80363 3.19014 -40.33488 1.000 86.42629 166 LYS D O 1
ATOM 6958 N N . ARG D 1 134 ? 37.53584 4.96795 -39.15958 1.000 88.16699 167 ARG D N 1
ATOM 6959 C CA . ARG D 1 134 ? 38.70549 5.14909 -40.01206 1.000 87.98346 167 ARG D CA 1
ATOM 6960 C C . ARG D 1 134 ? 39.71942 4.03449 -39.79923 1.000 85.65777 167 ARG D C 1
ATOM 6961 O O . ARG D 1 134 ? 40.32113 3.54276 -40.76048 1.000 87.72889 167 ARG D O 1
ATOM 6969 N N . SER D 1 135 ? 39.92475 3.62346 -38.54815 1.000 86.80659 168 SER D N 1
ATOM 6970 C CA . SER D 1 135 ? 40.84670 2.52716 -38.28129 1.000 85.60998 168 SER D CA 1
ATOM 6971 C C . SER D 1 135 ? 40.29512 1.20571 -38.79664 1.000 80.26425 168 SER D C 1
ATOM 6972 O O . SER D 1 135 ? 41.06272 0.34682 -39.24572 1.000 77.03289 168 SER D O 1
ATOM 6975 N N . ALA D 1 136 ? 38.97309 1.02736 -38.74154 1.000 81.12401 169 ALA D N 1
ATOM 6976 C CA . ALA D 1 136 ? 38.36851 -0.20638 -39.23100 1.000 79.32528 169 ALA D CA 1
ATOM 6977 C C . ALA D 1 136 ? 38.49749 -0.32275 -40.74427 1.000 74.63437 169 ALA D C 1
ATOM 6978 O O . ALA D 1 136 ? 38.87797 -1.37843 -41.26312 1.000 70.41593 169 ALA D O 1
ATOM 6980 N N . LEU D 1 137 ? 38.18345 0.75520 -41.46977 1.000 75.73612 170 LEU D N 1
ATOM 6981 C CA . LEU D 1 137 ? 38.33382 0.74238 -42.92206 1.000 73.20229 170 LEU D CA 1
ATOM 6982 C C . LEU D 1 137 ? 39.78935 0.55238 -43.32651 1.000 70.06927 170 LEU D C 1
ATOM 6983 O O . LEU D 1 137 ? 40.08217 -0.11742 -44.32400 1.000 64.88149 170 LEU D O 1
ATOM 6988 N N . GLN D 1 138 ? 40.71691 1.13513 -42.56381 1.000 71.21696 171 GLN D N 1
ATOM 6989 C CA . GLN D 1 138 ? 42.13046 1.00454 -42.89746 1.000 68.88229 171 GLN D CA 1
ATOM 6990 C C . GLN D 1 138 ? 42.60570 -0.43293 -42.73240 1.000 65.96876 171 GLN D C 1
ATOM 6991 O O . GLN D 1 138 ? 43.39930 -0.92521 -43.54221 1.000 63.56084 171 GLN D O 1
ATOM 6997 N N . SER D 1 139 ? 42.12011 -1.12537 -41.69912 1.000 64.45257 172 SER D N 1
ATOM 6998 C CA . SER D 1 139 ? 42.51923 -2.51259 -41.48269 1.000 64.01492 172 SER D CA 1
ATOM 6999 C C . SER D 1 139 ? 42.06489 -3.41111 -42.62648 1.000 61.26957 172 SER D C 1
ATOM 7000 O O . SER D 1 139 ? 42.80859 -4.29959 -43.05838 1.000 59.95169 172 SER D O 1
ATOM 7003 N N . ILE D 1 140 ? 40.84307 -3.20256 -43.12382 1.000 61.24025 173 ILE D N 1
ATOM 7004 C CA . ILE D 1 140 ? 40.34869 -4.00101 -44.24220 1.000 60.11509 173 ILE D CA 1
ATOM 7005 C C . ILE D 1 140 ? 41.12793 -3.68395 -45.51192 1.000 58.44944 173 ILE D C 1
ATOM 7006 O O . ILE D 1 140 ? 41.50719 -4.58710 -46.26798 1.000 55.40712 173 ILE D O 1
ATOM 7011 N N . ASN D 1 141 ? 41.38389 -2.39922 -45.76550 1.000 59.97395 174 ASN D N 1
ATOM 7012 C CA . ASN D 1 141 ? 42.07593 -2.01800 -46.98957 1.000 57.97295 174 ASN D CA 1
ATOM 7013 C C . ASN D 1 141 ? 43.54482 -2.42382 -46.95793 1.000 55.89806 174 ASN D C 1
ATOM 7014 O O . ASN D 1 141 ? 44.10925 -2.76394 -48.00314 1.000 55.43808 174 ASN D O 1
ATOM 7019 N N . GLU D 1 142 ? 44.17814 -2.41416 -45.77944 1.000 59.68617 175 GLU D N 1
ATOM 7020 C CA . GLU D 1 142 ? 45.56325 -2.87320 -45.70165 1.000 60.36694 175 GLU D CA 1
ATOM 7021 C C . GLU D 1 142 ? 45.66185 -4.35982 -46.01664 1.000 55.65968 175 GLU D C 1
ATOM 7022 O O . GLU D 1 142 ? 46.58374 -4.79304 -46.71930 1.000 52.64597 175 GLU D O 1
ATOM 7028 N N . TRP D 1 143 ? 44.71110 -5.15366 -45.51384 1.000 54.58035 176 TRP D N 1
ATOM 7029 C CA . TRP D 1 143 ? 44.73121 -6.59096 -45.76679 1.000 52.75048 176 TRP D CA 1
ATOM 7030 C C . TRP D 1 143 ? 44.47174 -6.90382 -47.23332 1.000 51.04659 176 TRP D C 1
ATOM 7031 O O . TRP D 1 143 ? 45.13306 -7.77317 -47.81336 1.000 48.62281 176 TRP D O 1
ATOM 7042 N N . ALA D 1 144 ? 43.51607 -6.20463 -47.84917 1.000 51.45367 177 ALA D N 1
ATOM 7043 C CA . ALA D 1 144 ? 43.21825 -6.44704 -49.25579 1.000 49.84764 177 ALA D CA 1
ATOM 7044 C C . ALA D 1 144 ? 44.38901 -6.04483 -50.14043 1.000 48.18038 177 ALA D C 1
ATOM 7045 O O . ALA D 1 144 ? 44.71977 -6.75046 -51.10066 1.000 46.22104 177 ALA D O 1
ATOM 7047 N N . ALA D 1 145 ? 45.03235 -4.91769 -49.82727 1.000 48.59615 178 ALA D N 1
ATOM 7048 C CA . ALA D 1 145 ? 46.20299 -4.50167 -50.59049 1.000 47.82919 178 ALA D CA 1
ATOM 7049 C C . ALA D 1 145 ? 47.34277 -5.49595 -50.42403 1.000 47.26811 178 ALA D C 1
ATOM 7050 O O . ALA D 1 145 ? 48.07527 -5.77787 -51.37956 1.000 46.22177 178 ALA D O 1
ATOM 7052 N N . GLN D 1 146 ? 47.51079 -6.03476 -49.21324 1.000 47.61276 179 GLN D N 1
ATOM 7053 C CA . GLN D 1 146 ? 48.54054 -7.04382 -48.99007 1.000 48.74588 179 GLN D CA 1
ATOM 7054 C C . GLN D 1 146 ? 48.22428 -8.33501 -49.73301 1.000 47.41843 179 GLN D C 1
ATOM 7055 O O . GLN D 1 146 ? 49.12543 -8.96657 -50.29844 1.000 48.06316 179 GLN D O 1
ATOM 7061 N N . THR D 1 147 ? 46.95134 -8.73957 -49.74718 1.000 45.77021 180 THR D N 1
ATOM 7062 C CA . THR D 1 147 ? 46.56952 -9.96658 -50.43935 1.000 45.48153 180 THR D CA 1
ATOM 7063 C C . THR D 1 147 ? 46.83716 -9.86830 -51.93402 1.000 44.91435 180 THR D C 1
ATOM 7064 O O . THR D 1 147 ? 47.18149 -10.86970 -52.57358 1.000 43.75086 180 THR D O 1
ATOM 7068 N N . THR D 1 148 ? 46.70278 -8.67104 -52.50032 1.000 45.92026 181 THR D N 1
ATOM 7069 C CA . THR D 1 148 ? 46.83800 -8.45002 -53.93155 1.000 43.91364 181 THR D CA 1
ATOM 7070 C C . THR D 1 148 ? 48.10184 -7.67789 -54.29103 1.000 44.80890 181 THR D C 1
ATOM 7071 O O . THR D 1 148 ? 48.24756 -7.25269 -55.44275 1.000 43.66810 181 THR D O 1
ATOM 7075 N N . ASP D 1 149 ? 49.01038 -7.47975 -53.33115 1.000 45.57049 182 ASP D N 1
ATOM 7076 C CA . ASP D 1 149 ? 50.27900 -6.78374 -53.55774 1.000 47.31857 182 ASP D CA 1
ATOM 7077 C C . ASP D 1 149 ? 50.05499 -5.39120 -54.14592 1.000 46.96071 182 ASP D C 1
ATOM 7078 O O . ASP D 1 149 ? 50.74446 -4.96454 -55.07341 1.000 47.52569 182 ASP D O 1
ATOM 7083 N N . GLY D 1 150 ? 49.10625 -4.66033 -53.56136 1.000 46.28402 183 GLY D N 1
ATOM 7084 C CA . GLY D 1 150 ? 48.79587 -3.31421 -53.99241 1.000 46.15203 183 GLY D CA 1
ATOM 7085 C C . GLY D 1 150 ? 47.90576 -3.19514 -55.21241 1.000 44.93673 183 GLY D C 1
ATOM 7086 O O . GLY D 1 150 ? 47.47801 -2.07780 -55.53450 1.000 44.32774 183 GLY D O 1
ATOM 7087 N N . LYS D 1 151 ? 47.62295 -4.29445 -55.91679 1.000 43.87306 184 LYS D N 1
ATOM 7088 C CA . LYS D 1 151 ? 46.75537 -4.20872 -57.08910 1.000 47.50990 184 LYS D CA 1
ATOM 7089 C C . LYS D 1 151 ? 45.32840 -3.82820 -56.71318 1.000 47.81557 184 LYS D C 1
ATOM 7090 O O . LYS D 1 151 ? 44.61625 -3.22138 -57.52167 1.000 48.53131 184 LYS D O 1
ATOM 7096 N N . LEU D 1 152 ? 44.89381 -4.17976 -55.50574 1.000 46.35812 185 LEU D N 1
ATOM 7097 C CA . LEU D 1 152 ? 43.57923 -3.80957 -54.98332 1.000 48.36445 185 LEU D CA 1
ATOM 7098 C C . LEU D 1 152 ? 43.79707 -3.12698 -53.64059 1.000 49.46213 185 LEU D C 1
ATOM 7099 O O . LEU D 1 152 ? 43.64916 -3.75147 -52.58169 1.000 49.79659 185 LEU D O 1
ATOM 7104 N N . PRO D 1 153 ? 44.15720 -1.84152 -53.64521 1.000 50.20864 186 PRO D N 1
ATOM 7105 C CA . PRO D 1 153 ? 44.49749 -1.15652 -52.39271 1.000 53.52935 186 PRO D CA 1
ATOM 7106 C C . PRO D 1 153 ? 43.30076 -0.74702 -51.54928 1.000 58.60518 186 PRO D C 1
ATOM 7107 O O . PRO D 1 153 ? 43.49787 -0.21656 -50.45032 1.000 58.22744 186 PRO D O 1
ATOM 7111 N N . GLU D 1 154 ? 42.07552 -0.98390 -52.01158 1.000 58.51678 187 GLU D N 1
ATOM 7112 C CA . GLU D 1 154 ? 40.89879 -0.47512 -51.32149 1.000 61.07357 187 GLU D CA 1
ATOM 7113 C C . GLU D 1 154 ? 39.69699 -1.35506 -51.62714 1.000 59.93990 187 GLU D C 1
ATOM 7114 O O . GLU D 1 154 ? 39.45060 -1.69221 -52.78801 1.000 62.03370 187 GLU D O 1
ATOM 7120 N N . VAL D 1 155 ? 38.95652 -1.72414 -50.58467 1.000 62.20089 188 VAL D N 1
ATOM 7121 C CA . VAL D 1 155 ? 37.71349 -2.46690 -50.74976 1.000 62.20646 188 VAL D CA 1
ATOM 7122 C C . VAL D 1 155 ? 36.55713 -1.48290 -50.85363 1.000 64.81787 188 VAL D C 1
ATOM 7123 O O . VAL D 1 155 ? 35.97545 -1.30155 -51.92894 1.000 63.83873 188 VAL D O 1
ATOM 7127 N N . THR D 1 156 ? 36.23145 -0.82807 -49.74037 1.000 68.19081 189 THR D N 1
ATOM 7128 C CA . THR D 1 156 ? 35.09914 0.08131 -49.66598 1.000 71.66031 189 THR D CA 1
ATOM 7129 C C . THR D 1 156 ? 35.51328 1.37494 -48.97789 1.000 75.76324 189 THR D C 1
ATOM 7130 O O . THR D 1 156 ? 36.51840 1.43361 -48.26472 1.000 74.41100 189 THR D O 1
ATOM 7134 N N . LYS D 1 157 ? 34.72458 2.42176 -49.21843 1.000 77.77395 190 LYS D N 1
ATOM 7135 C CA . LYS D 1 157 ? 34.92558 3.72077 -48.59141 1.000 80.53104 190 LYS D CA 1
ATOM 7136 C C . LYS D 1 157 ? 34.12274 3.90609 -47.31033 1.000 83.87690 190 LYS D C 1
ATOM 7137 O O . LYS D 1 157 ? 34.35445 4.88656 -46.59504 1.000 84.43961 190 LYS D O 1
ATOM 7143 N N . ASP D 1 158 ? 33.19351 3.00304 -47.00206 1.000 86.15586 191 ASP D N 1
ATOM 7144 C CA . ASP D 1 158 ? 32.37105 3.14550 -45.80899 1.000 90.48604 191 ASP D CA 1
ATOM 7145 C C . ASP D 1 158 ? 31.73369 1.80246 -45.48306 1.000 93.88934 191 ASP D C 1
ATOM 7146 O O . ASP D 1 158 ? 31.49799 0.98375 -46.37496 1.000 90.91487 191 ASP D O 1
ATOM 7151 N N . VAL D 1 159 ? 31.46322 1.58304 -44.19631 1.000 100.32057 192 VAL D N 1
ATOM 7152 C CA . VAL D 1 159 ? 30.78893 0.37594 -43.72213 1.000 106.91125 192 VAL D CA 1
ATOM 7153 C C . VAL D 1 159 ? 29.57652 0.79704 -42.89964 1.000 114.36792 192 VAL D C 1
ATOM 7154 O O . VAL D 1 159 ? 29.72397 1.29395 -41.77642 1.000 115.65843 192 VAL D O 1
ATOM 7158 N N . GLU D 1 160 ? 28.38023 0.58389 -43.44967 1.000 121.88013 193 GLU D N 1
ATOM 7159 C CA . GLU D 1 160 ? 27.14886 1.03655 -42.80820 1.000 126.18685 193 GLU D CA 1
ATOM 7160 C C . GLU D 1 160 ? 26.72283 0.13859 -41.64980 1.000 136.93082 193 GLU D C 1
ATOM 7161 O O . GLU D 1 160 ? 26.23533 0.63634 -40.62877 1.000 145.75233 193 GLU D O 1
ATOM 7167 N N . ARG D 1 161 ? 26.89902 -1.17453 -41.77756 1.000 135.75623 194 ARG D N 1
ATOM 7168 C CA . ARG D 1 161 ? 26.46480 -2.12688 -40.76022 1.000 138.02639 194 ARG D CA 1
ATOM 7169 C C . ARG D 1 161 ? 27.64177 -2.46746 -39.85436 1.000 131.52741 194 ARG D C 1
ATOM 7170 O O . ARG D 1 161 ? 28.65084 -3.01320 -40.31364 1.000 125.28058 194 ARG D O 1
ATOM 7178 N N . THR D 1 162 ? 27.50632 -2.13793 -38.56901 1.000 127.36913 195 THR D N 1
ATOM 7179 C CA . THR D 1 162 ? 28.62317 -2.14722 -37.63504 1.000 123.59121 195 THR D CA 1
ATOM 7180 C C . THR D 1 162 ? 28.58647 -3.26659 -36.60362 1.000 118.42802 195 THR D C 1
ATOM 7181 O O . THR D 1 162 ? 29.64872 -3.70472 -36.15986 1.000 115.19788 195 THR D O 1
ATOM 7185 N N . ASP D 1 163 ? 27.40794 -3.74011 -36.20065 1.000 117.30152 196 ASP D N 1
ATOM 7186 C CA . ASP D 1 163 ? 27.30435 -4.71408 -35.12124 1.000 112.69518 196 ASP D CA 1
ATOM 7187 C C . ASP D 1 163 ? 27.34567 -6.16165 -35.60716 1.000 106.70057 196 ASP D C 1
ATOM 7188 O O . ASP D 1 163 ? 26.94555 -7.06312 -34.86102 1.000 106.70052 196 ASP D O 1
ATOM 7193 N N . GLY D 1 164 ? 27.83473 -6.41153 -36.81979 1.000 102.50202 197 GLY D N 1
ATOM 7194 C CA . GLY D 1 164 ? 27.82520 -7.76537 -37.34086 1.000 93.64797 197 GLY D CA 1
ATOM 7195 C C . GLY D 1 164 ? 29.14163 -8.27584 -37.88959 1.000 85.02962 197 GLY D C 1
ATOM 7196 O O . GLY D 1 164 ? 30.20298 -7.69824 -37.63687 1.000 85.68643 197 GLY D O 1
ATOM 7197 N N . ALA D 1 165 ? 29.07540 -9.36793 -38.64635 1.000 79.41423 198 ALA D N 1
ATOM 7198 C CA . ALA D 1 165 ? 30.24298 -9.98903 -39.25368 1.000 74.62823 198 ALA D CA 1
ATOM 7199 C C . ALA D 1 165 ? 30.40823 -9.53080 -40.69798 1.000 72.26157 198 ALA D C 1
ATOM 7200 O O . ALA D 1 165 ? 29.42505 -9.35976 -41.42441 1.000 71.99379 198 ALA D O 1
ATOM 7202 N N . LEU D 1 166 ? 31.65990 -9.33148 -41.10635 1.000 68.20800 199 LEU D N 1
ATOM 7203 C CA . LEU D 1 166 ? 32.00379 -8.92315 -42.46341 1.000 65.02488 199 LEU D CA 1
ATOM 7204 C C . LEU D 1 166 ? 32.85045 -10.00719 -43.11210 1.000 61.91875 199 LEU D C 1
ATOM 7205 O O . LEU D 1 166 ? 33.92135 -10.35121 -42.59999 1.000 62.46189 199 LEU D O 1
ATOM 7210 N N . LEU D 1 167 ? 32.36386 -10.55389 -44.22132 1.000 58.68859 200 LEU D N 1
ATOM 7211 C CA . LEU D 1 167 ? 33.13230 -11.47613 -45.04476 1.000 53.87545 200 LEU D CA 1
ATOM 7212 C C . LEU D 1 167 ? 33.71096 -10.68686 -46.21246 1.000 54.47465 200 LEU D C 1
ATOM 7213 O O . LEU D 1 167 ? 32.95977 -10.10511 -47.00305 1.000 54.98516 200 LEU D O 1
ATOM 7218 N N . VAL D 1 168 ? 35.03867 -10.65200 -46.30906 1.000 53.05334 201 VAL D N 1
ATOM 7219 C CA . VAL D 1 168 ? 35.74201 -9.84225 -47.30058 1.000 52.50956 201 VAL D CA 1
ATOM 7220 C C . VAL D 1 168 ? 36.54356 -10.76387 -48.21037 1.000 52.24903 201 VAL D C 1
ATOM 7221 O O . VAL D 1 168 ? 37.40428 -11.51812 -47.73787 1.000 50.10996 201 VAL D O 1
ATOM 7225 N N . ASN D 1 169 ? 36.26397 -10.69802 -49.51152 1.000 51.21231 202 ASN D N 1
ATOM 7226 C CA . ASN D 1 169 ? 37.03060 -11.40126 -50.53357 1.000 48.70711 202 ASN D CA 1
ATOM 7227 C C . ASN D 1 169 ? 37.79871 -10.38197 -51.36689 1.000 47.89461 202 ASN D C 1
ATOM 7228 O O . ASN D 1 169 ? 37.19348 -9.49669 -51.98120 1.000 46.45887 202 ASN D O 1
ATOM 7233 N N . ALA D 1 170 ? 39.12327 -10.50824 -51.38575 1.000 47.68426 203 ALA D N 1
ATOM 7234 C CA . ALA D 1 170 ? 39.99882 -9.64614 -52.17010 1.000 45.81526 203 ALA D CA 1
ATOM 7235 C C . ALA D 1 170 ? 40.66315 -10.47597 -53.25859 1.000 45.90452 203 ALA D C 1
ATOM 7236 O O . ALA D 1 170 ? 41.19417 -11.55621 -52.98158 1.000 47.76380 203 ALA D O 1
ATOM 7238 N N . MET D 1 171 ? 40.62804 -9.97801 -54.49264 1.000 46.78281 204 MET D N 1
ATOM 7239 C CA . MET D 1 171 ? 41.08579 -10.75373 -55.63431 1.000 44.55373 204 MET D CA 1
ATOM 7240 C C . MET D 1 171 ? 41.88950 -9.88892 -56.59128 1.000 44.48579 204 MET D C 1
ATOM 7241 O O . MET D 1 171 ? 41.62848 -8.69329 -56.74988 1.000 43.40432 204 MET D O 1
ATOM 7246 N N . PHE D 1 172 ? 42.87856 -10.51590 -57.22386 1.000 44.11892 205 PHE D N 1
ATOM 72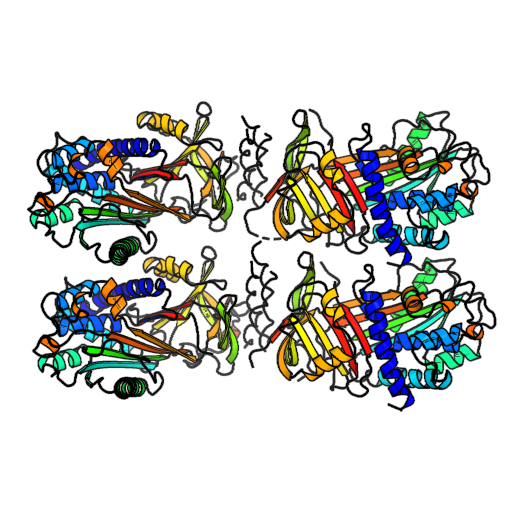47 C CA . PHE D 1 172 ? 43.57341 -9.94659 -58.36934 1.000 44.82320 205 PHE D CA 1
ATOM 7248 C C . PHE D 1 172 ? 43.69031 -11.03555 -59.42199 1.000 46.99580 205 PHE D C 1
ATOM 7249 O O . PHE D 1 172 ? 44.23350 -12.11107 -59.14620 1.000 48.00499 205 PHE D O 1
ATOM 7257 N N . PHE D 1 173 ? 43.17216 -10.76398 -60.61693 1.000 47.02025 206 PHE D N 1
ATOM 7258 C CA . PHE D 1 173 ? 43.20898 -11.71374 -61.71909 1.000 48.13315 206 PHE D CA 1
ATOM 7259 C C . PHE D 1 173 ? 43.74569 -11.02095 -62.96208 1.000 46.41549 206 PHE D C 1
ATOM 7260 O O . PHE D 1 173 ? 43.27387 -9.93861 -63.32570 1.000 44.49858 206 PHE D O 1
ATOM 7268 N N . LYS D 1 174 ? 44.73305 -11.63763 -63.60113 1.000 46.91897 207 LYS D N 1
ATOM 7269 C CA . LYS D 1 174 ? 45.34575 -11.09385 -64.81164 1.000 46.89586 207 LYS D CA 1
ATOM 7270 C C . LYS D 1 174 ? 45.42046 -12.18339 -65.87454 1.000 49.27298 207 LYS D C 1
ATOM 7271 O O . LYS D 1 174 ? 46.27553 -13.08783 -65.77124 1.000 52.47441 207 LYS D O 1
ATOM 7277 N N . PRO D 1 175 ? 44.56359 -12.14866 -66.89449 1.000 46.11342 208 PRO D N 1
ATOM 7278 C CA . PRO D 1 175 ? 44.60515 -13.19311 -67.92687 1.000 47.67741 208 PRO D CA 1
ATOM 7279 C C . PRO D 1 175 ? 45.92472 -13.17373 -68.68482 1.000 47.00297 208 PRO D C 1
ATOM 7280 O O . PRO D 1 175 ? 46.38914 -12.12361 -69.13690 1.000 43.79546 208 PRO D O 1
ATOM 7284 N N . HIS D 1 176 ? 46.51828 -14.35553 -68.83141 1.000 47.87798 209 HIS D N 1
ATOM 7285 C CA . HIS D 1 176 ? 47.75331 -14.55140 -69.58252 1.000 48.45674 209 HIS D CA 1
ATOM 7286 C C . HIS D 1 176 ? 47.39693 -15.26000 -70.88361 1.000 47.08003 209 HIS D C 1
ATOM 7287 O O . HIS D 1 176 ? 47.06586 -16.45036 -70.87658 1.000 47.60393 209 HIS D O 1
ATOM 7294 N N . TRP D 1 177 ? 47.45148 -14.52581 -71.99260 1.000 45.28323 210 TRP D N 1
ATOM 7295 C CA . TRP D 1 177 ? 46.97777 -15.05396 -73.26423 1.000 45.40717 210 TRP D CA 1
ATOM 7296 C C . TRP D 1 177 ? 47.87648 -16.18225 -73.74882 1.000 46.11088 210 TRP D C 1
ATOM 7297 O O . TRP D 1 177 ? 49.09679 -16.15125 -73.56679 1.000 46.38392 210 TRP D O 1
ATOM 7308 N N . ASP D 1 178 ? 47.26275 -17.18436 -74.38036 1.000 47.47493 211 ASP D N 1
ATOM 7309 C CA . ASP D 1 178 ? 48.04497 -18.22282 -75.03756 1.000 48.98556 211 ASP D CA 1
ATOM 7310 C C . ASP D 1 178 ? 48.86740 -17.65691 -76.18403 1.000 46.72496 211 ASP D C 1
ATOM 7311 O O . ASP D 1 178 ? 49.87323 -18.25920 -76.57313 1.000 48.48207 211 ASP D O 1
ATOM 7316 N N . GLU D 1 179 ? 48.46378 -16.51159 -76.72621 1.000 44.30582 212 GLU D N 1
ATOM 7317 C CA . GLU D 1 179 ? 49.23130 -15.79482 -77.73774 1.000 48.18366 212 GLU D CA 1
ATOM 7318 C C . GLU D 1 179 ? 49.26375 -14.32508 -77.34746 1.000 45.27477 212 GLU D C 1
ATOM 7319 O O . GLU D 1 179 ? 48.23244 -13.64559 -77.37689 1.000 42.81896 212 GLU D O 1
ATOM 7325 N N . LYS D 1 180 ? 50.44869 -13.84663 -76.98374 1.000 45.90577 213 LYS D N 1
ATOM 7326 C CA . LYS D 1 180 ? 50.61305 -12.51119 -76.43189 1.000 44.87809 213 LYS D CA 1
ATOM 7327 C C . LYS D 1 180 ? 50.27696 -11.42811 -77.45365 1.000 46.28585 213 LYS D C 1
ATOM 7328 O O . LYS D 1 180 ? 50.38464 -11.62306 -78.66893 1.000 45.57441 213 LYS D O 1
ATOM 7334 N N . PHE D 1 181 ? 49.85406 -10.27713 -76.93889 1.000 41.70424 214 PHE D N 1
ATOM 7335 C CA . PHE D 1 181 ? 49.82271 -9.05368 -77.72161 1.000 41.31608 214 PHE D CA 1
ATOM 7336 C C . PHE D 1 181 ? 51.22610 -8.46745 -77.78585 1.000 42.08114 214 PHE D C 1
ATOM 7337 O O . PHE D 1 181 ? 52.04050 -8.65114 -76.87669 1.000 43.65034 214 PHE D O 1
ATOM 7345 N N . HIS D 1 182 ? 51.51381 -7.76866 -78.87586 1.000 42.48814 215 HIS D N 1
ATOM 7346 C CA . HIS D 1 182 ? 52.77504 -7.05003 -78.96436 1.000 43.10071 215 HIS D CA 1
ATOM 7347 C C . HIS D 1 182 ? 52.71383 -5.84718 -78.02930 1.000 42.32081 215 HIS D C 1
ATOM 7348 O O . HIS D 1 182 ? 51.76459 -5.05930 -78.08022 1.000 42.19759 215 HIS D O 1
ATOM 7355 N N . HIS D 1 183 ? 53.71696 -5.71416 -77.15676 1.000 42.81922 216 HIS D N 1
ATOM 7356 C CA . HIS D 1 183 ? 53.66913 -4.67290 -76.13357 1.000 44.92662 216 HIS D CA 1
ATOM 7357 C C . HIS D 1 183 ? 53.69290 -3.26385 -76.71439 1.000 44.33578 216 HIS D C 1
ATOM 7358 O O . HIS D 1 183 ? 53.42345 -2.30830 -75.97852 1.000 43.81233 216 HIS D O 1
ATOM 7365 N N . LYS D 1 184 ? 54.00951 -3.10934 -78.00051 1.000 44.74703 217 LYS D N 1
ATOM 7366 C CA . LYS D 1 184 ? 53.94392 -1.82050 -78.67794 1.000 45.91782 217 LYS D CA 1
ATOM 7367 C C . LYS D 1 184 ? 52.59576 -1.56515 -79.34379 1.000 43.81368 217 LYS D C 1
ATOM 7368 O O . LYS D 1 184 ? 52.31842 -0.42268 -79.72520 1.000 44.53440 217 LYS D O 1
ATOM 7374 N N . MET D 1 185 ? 51.75227 -2.59161 -79.48006 1.000 43.91832 218 MET D N 1
ATOM 7375 C CA . MET D 1 185 ? 50.42826 -2.46188 -80.09468 1.000 42.96305 218 MET D CA 1
ATOM 7376 C C . MET D 1 185 ? 49.41549 -1.89932 -79.09299 1.000 41.55009 218 MET D C 1
ATOM 7377 O O . MET D 1 185 ? 48.38197 -2.49731 -78.79366 1.000 41.29496 218 MET D O 1
ATOM 7382 N N . VAL D 1 186 ? 49.73667 -0.72063 -78.56679 1.000 41.86472 219 VAL D N 1
ATOM 7383 C CA . VAL D 1 186 ? 48.95468 -0.09064 -77.50872 1.000 42.30851 219 VAL D CA 1
ATOM 7384 C C . VAL D 1 186 ? 48.83486 1.39613 -77.81323 1.000 43.29893 219 VAL D C 1
ATOM 7385 O O . VAL D 1 186 ? 49.84113 2.06075 -78.08189 1.000 45.70855 219 VAL D O 1
ATOM 7389 N N . ASP D 1 187 ? 47.60719 1.91516 -77.79351 1.000 42.44071 220 ASP D N 1
ATOM 7390 C CA . ASP D 1 187 ? 47.37581 3.33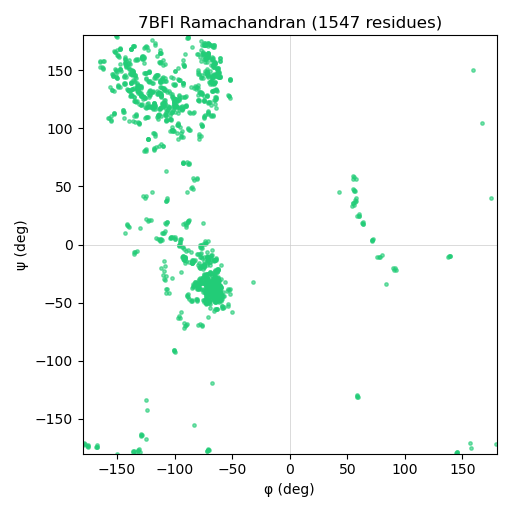848 -78.00636 1.000 46.11928 220 ASP D CA 1
ATOM 7391 C C . ASP D 1 187 ? 46.11376 3.75571 -77.25911 1.000 45.56154 220 ASP D C 1
ATOM 7392 O O . ASP D 1 187 ? 45.45666 2.94532 -76.59908 1.000 44.77327 220 ASP D O 1
ATOM 7397 N N . ASN D 1 188 ? 45.78313 5.03799 -77.36576 1.000 46.73310 221 ASN D N 1
ATOM 7398 C CA . ASN D 1 188 ? 44.64001 5.61793 -76.67652 1.000 49.25901 221 ASN D CA 1
ATOM 7399 C C . ASN D 1 188 ? 43.48104 5.79567 -77.64653 1.000 50.45643 221 ASN D C 1
ATOM 7400 O O . ASN D 1 188 ? 43.65235 6.35677 -78.73401 1.000 55.01211 221 ASN D O 1
ATOM 7405 N N . ARG D 1 189 ? 42.31012 5.30327 -77.25346 1.000 49.80389 222 ARG D N 1
ATOM 7406 C CA . ARG D 1 189 ? 41.09272 5.39259 -78.04410 1.000 48.96372 222 ARG D CA 1
ATOM 7407 C C . ARG D 1 189 ? 39.96482 5.86165 -77.13646 1.000 49.66219 222 ARG D C 1
ATOM 7408 O O . ARG D 1 189 ? 40.15716 6.10958 -75.94261 1.000 49.72586 222 ARG D O 1
ATOM 7416 N N . GLY D 1 190 ? 38.76892 5.96569 -77.70884 1.000 51.74233 223 GLY D N 1
ATOM 7417 C CA . GLY D 1 190 ? 37.59469 6.37392 -76.96597 1.000 49.93137 223 GLY D CA 1
ATOM 7418 C C . GLY D 1 190 ? 36.72316 5.16307 -76.69652 1.000 48.56535 223 GLY D C 1
ATOM 7419 O O . GLY D 1 190 ? 36.45913 4.35905 -77.59456 1.000 47.20316 223 GLY D O 1
ATOM 7420 N N . PHE D 1 191 ? 36.30525 5.02866 -75.44383 1.000 50.57374 224 PHE D N 1
ATOM 7421 C CA . PHE D 1 191 ? 35.37514 3.98621 -75.04005 1.000 48.81658 224 PHE D CA 1
ATOM 7422 C C . PHE D 1 191 ? 33.98749 4.60333 -74.95128 1.000 49.52714 224 PHE D C 1
ATOM 7423 O O . PHE D 1 191 ? 33.75870 5.51502 -74.14925 1.000 51.35670 224 PHE D O 1
ATOM 7431 N N . MET D 1 192 ? 33.06680 4.10184 -75.76643 1.000 48.18425 225 MET D N 1
ATOM 7432 C CA . MET D 1 192 ? 31.70465 4.62243 -75.81007 1.000 51.37752 225 MET D CA 1
ATOM 7433 C C . MET D 1 192 ? 30.90020 3.88826 -74.74565 1.000 50.25044 225 MET D C 1
ATOM 7434 O O . MET D 1 192 ? 30.44116 2.76552 -74.96440 1.000 49.83286 225 MET D O 1
ATOM 7439 N N . VAL D 1 193 ? 30.73926 4.52119 -73.58003 1.000 52.34394 226 VAL D N 1
ATOM 7440 C CA . VAL D 1 193 ? 29.89185 3.95316 -72.53237 1.000 52.01575 226 VAL D CA 1
ATOM 7441 C C . VAL D 1 193 ? 28.45583 3.83929 -73.02686 1.000 52.37742 226 VAL D C 1
ATOM 7442 O O . VAL D 1 193 ? 27.79927 2.80256 -72.86624 1.000 50.95660 226 VAL D O 1
ATOM 7446 N N . THR D 1 194 ? 27.94197 4.91813 -73.61041 1.000 53.30209 227 THR D N 1
ATOM 7447 C CA . THR D 1 194 ? 26.71517 4.92899 -74.39310 1.000 55.98111 227 THR D CA 1
ATOM 7448 C C . THR D 1 194 ? 27.00559 5.67795 -75.68918 1.000 56.57977 227 THR D C 1
ATOM 7449 O O . THR D 1 194 ? 28.13282 6.11718 -75.93262 1.000 55.91226 227 THR D O 1
ATOM 7453 N N . ARG D 1 195 ? 25.98641 5.84188 -76.53126 1.000 60.26634 228 ARG D N 1
ATOM 7454 C CA . ARG D 1 195 ? 26.18376 6.65974 -77.72219 1.000 63.10711 228 ARG D CA 1
ATOM 7455 C C . ARG D 1 195 ? 26.34968 8.13516 -77.39274 1.000 63.40504 228 ARG D C 1
ATOM 7456 O O . ARG D 1 195 ? 26.74342 8.91448 -78.26790 1.000 62.78905 228 ARG D O 1
ATOM 7464 N N . SER D 1 196 ? 26.06176 8.53299 -76.15817 1.000 62.47628 229 SER D N 1
ATOM 7465 C CA . SER D 1 196 ? 26.13564 9.92380 -75.74312 1.000 62.00531 229 SER D CA 1
ATOM 7466 C C . SER D 1 196 ? 27.25718 10.16853 -74.74567 1.000 61.18676 229 SER D C 1
ATOM 7467 O O . SER D 1 196 ? 27.39388 11.28923 -74.24702 1.000 66.32354 229 SER D O 1
ATOM 7470 N N . TYR D 1 197 ? 28.07170 9.15474 -74.45972 1.000 59.55532 230 TYR D N 1
ATOM 7471 C CA . TYR D 1 197 ? 29.06877 9.23398 -73.39504 1.000 60.02555 230 TYR D CA 1
ATOM 7472 C C . TYR D 1 197 ? 30.29835 8.44778 -73.83028 1.000 56.21323 230 TYR D C 1
ATOM 7473 O O . TYR D 1 197 ? 30.23458 7.22051 -73.95153 1.000 54.34728 230 TYR D O 1
ATOM 7482 N N . THR D 1 198 ? 31.41469 9.14254 -74.04666 1.000 54.68470 231 THR D N 1
ATOM 7483 C CA . THR D 1 198 ? 32.66248 8.51149 -74.46171 1.000 55.73901 231 THR D CA 1
ATOM 7484 C C . THR D 1 198 ? 33.76549 8.84486 -73.46533 1.000 55.83578 231 THR D C 1
ATOM 7485 O O . THR D 1 198 ? 33.97773 10.01654 -73.13498 1.000 57.39358 231 THR D O 1
ATOM 7489 N N . VAL D 1 199 ? 34.47401 7.81523 -73.00621 1.000 55.03146 232 VAL D N 1
ATOM 7490 C CA . VAL D 1 199 ? 35.56920 7.95148 -72.05147 1.000 58.53151 232 VAL D CA 1
ATOM 7491 C C . VAL D 1 199 ? 36.87538 7.58993 -72.74294 1.000 56.93526 232 VAL D C 1
ATOM 7492 O O . VAL D 1 199 ? 36.94644 6.59344 -73.47098 1.000 54.77896 232 VAL D O 1
ATOM 7496 N N . GLY D 1 200 ? 37.90857 8.39746 -72.51424 1.000 60.64226 233 GLY D N 1
ATOM 7497 C CA . GLY D 1 200 ? 39.21967 8.10554 -73.06464 1.000 59.39668 233 GLY D CA 1
ATOM 7498 C C . GLY D 1 200 ? 39.87825 6.96259 -72.31256 1.000 58.68034 233 GLY D C 1
ATOM 7499 O O . GLY D 1 200 ? 40.02335 7.02537 -71.08020 1.000 65.69648 233 GLY D O 1
ATOM 7500 N N . VAL D 1 201 ? 40.27063 5.90747 -73.02866 1.000 52.33539 234 VAL D N 1
ATOM 7501 C CA . VAL D 1 201 ? 40.89264 4.73235 -72.43085 1.000 50.33389 234 VAL D CA 1
ATOM 7502 C C . VAL D 1 201 ? 42.08559 4.31228 -73.27893 1.000 49.51599 234 VAL D C 1
ATOM 7503 O O . VAL D 1 201 ? 42.31215 4.81944 -74.37916 1.000 51.16238 234 VAL D O 1
ATOM 7507 N N . THR D 1 202 ? 42.84900 3.36537 -72.74644 1.000 46.82795 235 THR D N 1
ATOM 7508 C CA . THR D 1 202 ? 43.95059 2.74302 -73.46344 1.000 46.67858 235 THR D CA 1
ATOM 7509 C C . THR D 1 202 ? 43.50667 1.39173 -74.00867 1.000 44.24428 235 THR D C 1
ATOM 7510 O O . THR D 1 202 ? 42.81806 0.63151 -73.32216 1.000 42.48936 235 THR D O 1
ATOM 7514 N N . MET D 1 203 ? 43.89122 1.10023 -75.25061 1.000 42.76217 236 MET D N 1
ATOM 7515 C CA . MET D 1 203 ? 43.50062 -0.14046 -75.90195 1.000 41.93210 236 MET D CA 1
ATOM 7516 C C . MET D 1 203 ? 44.72053 -0.88472 -76.42579 1.000 41.04896 236 MET D C 1
ATOM 7517 O O . MET D 1 203 ? 45.71830 -0.27842 -76.82589 1.000 42.36848 236 MET D O 1
ATOM 7522 N N . MET D 1 204 ? 44.62545 -2.21234 -76.41481 1.000 39.34077 237 MET D N 1
ATOM 7523 C CA . MET D 1 204 ? 45.63517 -3.09426 -76.98063 1.000 40.75514 237 MET D CA 1
ATOM 7524 C C . MET D 1 204 ? 45.03123 -3.86887 -78.14575 1.000 37.30225 237 MET D C 1
ATOM 7525 O O . MET D 1 204 ? 43.85034 -4.22743 -78.12332 1.000 36.48967 237 MET D O 1
ATOM 7530 N N . HIS D 1 205 ? 45.85298 -4.14039 -79.16077 1.000 41.47029 238 HIS D N 1
ATOM 7531 C CA . HIS D 1 205 ? 45.36908 -4.65079 -80.43978 1.000 41.75456 238 HIS D CA 1
ATOM 7532 C C . HIS D 1 205 ? 46.18560 -5.84920 -80.90348 1.000 40.14050 238 HIS D C 1
ATOM 7533 O O . HIS D 1 205 ? 47.41684 -5.84810 -80.81366 1.000 41.45178 238 HIS D O 1
ATOM 7540 N N . ARG D 1 206 ? 45.48926 -6.86414 -81.41419 1.000 40.61324 239 ARG D N 1
ATOM 7541 C CA . ARG D 1 206 ? 46.12812 -8.05622 -81.95570 1.000 43.53260 239 ARG D CA 1
ATOM 7542 C C . ARG D 1 206 ? 45.22402 -8.69019 -83.00789 1.000 43.77341 239 ARG D C 1
ATOM 7543 O O . ARG D 1 206 ? 43.99501 -8.62285 -82.91639 1.000 42.24154 239 ARG D O 1
ATOM 7551 N N . THR D 1 207 ? 45.84392 -9.29414 -84.01846 1.000 45.91969 240 THR D N 1
ATOM 7552 C CA . THR D 1 207 ? 45.13183 -10.05783 -85.03448 1.000 45.65922 240 THR D CA 1
ATOM 7553 C C . THR D 1 207 ? 45.62198 -11.49770 -84.99806 1.000 44.71808 240 THR D C 1
ATOM 7554 O O . THR D 1 207 ? 46.83192 -11.74496 -84.98318 1.000 43.92079 240 THR D O 1
ATOM 7558 N N . GLY D 1 208 ? 44.68625 -12.43763 -84.97017 1.000 45.56824 241 GLY D N 1
ATOM 7559 C CA . GLY D 1 208 ? 45.04972 -13.83739 -84.90050 1.000 47.01465 241 GLY D CA 1
ATOM 7560 C C . GLY D 1 208 ? 43.85888 -14.72421 -85.18481 1.000 48.02969 241 GLY D C 1
ATOM 7561 O O . GLY D 1 208 ? 42.77540 -14.25068 -85.53249 1.000 49.36659 241 GLY D O 1
ATOM 7562 N N . LEU D 1 209 ? 44.07597 -16.02832 -85.02763 1.000 47.84535 242 LEU D N 1
ATOM 7563 C CA . LEU D 1 209 ? 43.03267 -17.02327 -85.24859 1.000 49.91204 242 LEU D CA 1
ATOM 7564 C C . LEU D 1 209 ? 42.29588 -17.29533 -83.94341 1.000 48.71310 242 LEU D C 1
ATOM 7565 O O . LEU D 1 209 ? 42.89951 -17.75298 -82.96737 1.000 50.62141 242 LEU D O 1
ATOM 7570 N N . TYR D 1 210 ? 40.99270 -17.02293 -83.93210 1.000 50.33679 243 TYR D N 1
ATOM 7571 C CA . TYR D 1 210 ? 40.17047 -17.21747 -82.74898 1.000 50.22299 243 TYR D CA 1
ATOM 7572 C C . TYR D 1 210 ? 38.85239 -17.86568 -83.14328 1.000 52.76239 243 TYR D C 1
ATOM 7573 O O . TYR D 1 210 ? 38.33319 -17.63393 -84.23804 1.000 53.95407 243 TYR D O 1
ATOM 7582 N N . ASN D 1 211 ? 38.31467 -18.68072 -82.23974 1.000 52.04390 244 ASN D N 1
ATOM 7583 C CA . ASN D 1 211 ? 36.94562 -19.15214 -82.39237 1.000 54.71307 244 ASN D CA 1
ATOM 7584 C C . ASN D 1 211 ? 35.98739 -17.97344 -82.28833 1.000 55.51674 244 ASN D C 1
ATOM 7585 O O . ASN D 1 211 ? 36.03096 -17.20181 -81.32460 1.000 50.70902 244 ASN D O 1
ATOM 7590 N N . TYR D 1 212 ? 35.12389 -17.83501 -83.29112 1.000 56.32477 245 TYR D N 1
ATOM 7591 C CA . TYR D 1 212 ? 34.33180 -16.63014 -83.47523 1.000 55.81267 245 TYR D CA 1
ATOM 7592 C C . TYR D 1 212 ? 32.94625 -17.00643 -83.97624 1.000 57.26333 245 TYR D C 1
ATOM 7593 O O . TYR D 1 212 ? 32.78270 -17.98250 -84.71161 1.000 59.56273 245 TYR D O 1
ATOM 7602 N N . TYR D 1 213 ? 31.94507 -16.23323 -83.55777 1.000 58.78365 246 TYR D N 1
ATOM 7603 C CA . TYR D 1 213 ? 30.59313 -16.38398 -84.08082 1.000 62.37346 246 TYR D CA 1
ATOM 7604 C C . TYR D 1 213 ? 29.96763 -15.01319 -84.28234 1.000 63.81332 246 TYR D C 1
ATOM 7605 O O . TYR D 1 213 ? 30.03412 -14.15705 -83.39548 1.000 62.24063 246 TYR D O 1
ATOM 7614 N N . ASP D 1 214 ? 29.35800 -14.81831 -85.44953 1.000 69.98447 247 ASP D N 1
ATOM 7615 C CA . ASP D 1 214 ? 28.72623 -13.56049 -85.83165 1.000 71.85261 247 ASP D CA 1
ATOM 7616 C C . ASP D 1 214 ? 27.22514 -13.79461 -85.95687 1.000 74.12860 247 ASP D C 1
ATOM 7617 O O . ASP D 1 214 ? 26.77355 -14.45640 -86.89775 1.000 81.82827 247 ASP D O 1
ATOM 7622 N N . ASP D 1 215 ? 26.45561 -13.26327 -85.00788 1.000 72.84840 248 ASP D N 1
ATOM 7623 C CA . ASP D 1 215 ? 24.99675 -13.38845 -85.01541 1.000 73.22825 248 ASP D CA 1
ATOM 7624 C C . ASP D 1 215 ? 24.42843 -12.11683 -85.64067 1.000 74.56863 248 ASP D C 1
ATOM 7625 O O . ASP D 1 215 ? 24.16140 -11.13132 -84.95345 1.000 71.53133 248 ASP D O 1
ATOM 7630 N N . GLU D 1 216 ? 24.23652 -12.14149 -86.96151 1.000 79.07267 249 GLU D N 1
ATOM 7631 C CA . GLU D 1 216 ? 23.70056 -10.96583 -87.64124 1.000 80.79451 249 GLU D CA 1
ATOM 7632 C C . GLU D 1 216 ? 22.25791 -10.68596 -87.24055 1.000 77.34678 249 GLU D C 1
ATOM 7633 O O . GLU D 1 216 ? 21.82193 -9.52897 -87.26743 1.000 76.48794 249 GLU D O 1
ATOM 7639 N N . LYS D 1 217 ? 21.50484 -11.72279 -86.87131 1.000 77.08042 250 LYS D N 1
ATOM 7640 C CA . LYS D 1 217 ? 20.10773 -11.52502 -86.50183 1.000 76.49897 250 LYS D CA 1
ATOM 7641 C C . LYS D 1 217 ? 19.99349 -10.79887 -85.16592 1.000 73.70871 250 LYS D C 1
ATOM 7642 O O . LYS D 1 217 ? 19.21962 -9.84335 -85.03257 1.000 74.88448 250 LYS D O 1
ATOM 7648 N N . GLU D 1 218 ? 20.76104 -11.23305 -84.16638 1.000 73.64745 251 GLU D N 1
ATOM 7649 C CA . GLU D 1 218 ? 20.77155 -10.59189 -82.85757 1.000 68.77179 251 GLU D CA 1
ATOM 7650 C C . GLU D 1 218 ? 21.78981 -9.46387 -82.77486 1.000 66.83417 251 GLU D C 1
ATOM 7651 O O . GLU D 1 218 ? 21.84179 -8.76979 -81.75356 1.000 66.31736 251 GLU D O 1
ATOM 7657 N N . LYS D 1 219 ? 22.58823 -9.26728 -83.82600 1.000 67.85806 252 LYS D N 1
ATOM 7658 C CA . LYS D 1 219 ? 23.55108 -8.17027 -83.92171 1.000 66.66821 252 LYS D CA 1
ATOM 7659 C C . LYS D 1 219 ? 24.52348 -8.17292 -82.73847 1.000 61.53382 252 LYS D C 1
ATOM 7660 O O . LYS D 1 219 ? 24.64219 -7.20159 -81.98827 1.000 59.13711 252 LYS D O 1
ATOM 7666 N N . LEU D 1 220 ? 25.22563 -9.29448 -82.58519 1.000 59.80301 253 LEU D N 1
ATOM 7667 C CA . LEU D 1 220 ? 26.21096 -9.44573 -81.52628 1.000 59.60027 253 LEU D CA 1
ATOM 7668 C C . LEU D 1 220 ? 27.39906 -10.24208 -82.04555 1.000 59.52607 253 LEU D C 1
ATOM 7669 O O . LEU D 1 220 ? 27.27669 -11.02668 -82.99053 1.000 61.14748 253 LEU D O 1
ATOM 7674 N N . GLN D 1 221 ? 28.55325 -10.02169 -81.41817 1.000 55.45600 254 GLN D N 1
ATOM 7675 C CA . GLN D 1 221 ? 29.77254 -10.77125 -81.68466 1.000 53.46913 254 GLN D CA 1
ATOM 7676 C C . GLN D 1 221 ? 30.18284 -11.51017 -80.42217 1.000 51.65942 254 GLN D C 1
ATOM 7677 O O . GLN D 1 221 ? 30.02389 -10.99333 -79.31270 1.000 51.66178 254 GLN D O 1
ATOM 7683 N N . ILE D 1 222 ? 30.71576 -12.71491 -80.58669 1.000 52.22604 255 ILE D N 1
ATOM 7684 C CA . ILE D 1 222 ? 31.24398 -13.47644 -79.46224 1.000 51.22171 255 ILE D CA 1
ATOM 7685 C C . ILE D 1 222 ? 32.52832 -14.15705 -79.91373 1.000 50.19527 255 ILE D C 1
ATOM 7686 O O . ILE D 1 222 ? 32.57735 -14.75619 -80.99306 1.000 52.55187 255 ILE D O 1
ATOM 7691 N N . VAL D 1 223 ? 33.57505 -14.04252 -79.09981 1.000 49.11033 256 VAL D N 1
ATOM 7692 C CA . VAL D 1 223 ? 34.89370 -14.55272 -79.44652 1.000 48.15972 256 VAL D CA 1
ATOM 7693 C C . VAL D 1 223 ? 35.47808 -15.25425 -78.22931 1.000 48.44621 256 VAL D C 1
ATOM 7694 O O . VAL D 1 223 ? 35.21514 -14.87813 -77.08271 1.000 48.62230 256 VAL D O 1
ATOM 7698 N N . GLU D 1 224 ? 36.26687 -16.29138 -78.48649 1.000 48.34160 257 GLU D N 1
ATOM 7699 C CA . GLU D 1 224 ? 36.92842 -17.05836 -77.44118 1.000 48.42019 257 GLU D CA 1
ATOM 7700 C C . GLU D 1 224 ? 38.42883 -16.82017 -77.54135 1.000 48.40299 257 GLU D C 1
ATOM 7701 O O . GLU D 1 224 ? 39.04667 -17.14892 -78.56157 1.000 48.71267 257 GLU D O 1
ATOM 7707 N N . MET D 1 225 ? 39.00664 -16.23474 -76.49198 1.000 43.64519 258 MET D N 1
ATOM 7708 C CA . MET D 1 225 ? 40.44042 -15.99956 -76.44101 1.000 43.99369 258 MET D CA 1
ATOM 7709 C C . MET D 1 225 ? 41.07953 -17.02031 -75.51562 1.000 46.00485 258 MET D C 1
ATOM 7710 O O . MET D 1 225 ? 40.90330 -16.92458 -74.29053 1.000 47.94293 258 MET D O 1
ATOM 7715 N N . PRO D 1 226 ? 41.81991 -17.99907 -76.03147 1.000 46.24687 259 PRO D N 1
ATOM 7716 C CA . PRO D 1 226 ? 42.44506 -18.98686 -75.14543 1.000 47.30892 259 PRO D CA 1
ATOM 7717 C C . PRO D 1 226 ? 43.48307 -18.33653 -74.24449 1.000 47.30675 259 PRO D C 1
ATOM 7718 O O . PRO D 1 226 ? 44.23951 -17.45906 -74.66660 1.000 46.58959 259 PRO D O 1
ATOM 7722 N N . LEU D 1 227 ? 43.49946 -18.76801 -72.98629 1.000 49.01748 260 LEU D N 1
ATOM 7723 C CA . LEU D 1 227 ? 44.50300 -18.32858 -72.03358 1.000 50.36845 260 LEU D CA 1
ATOM 7724 C C . LEU D 1 227 ? 45.70975 -19.26116 -72.11897 1.000 51.44302 260 LEU D C 1
ATOM 7725 O O . LEU D 1 227 ? 45.71697 -20.23228 -72.87954 1.000 52.82366 260 LEU D O 1
ATOM 7730 N N . ALA D 1 228 ? 46.74064 -18.96516 -71.32647 1.000 52.60265 261 ALA D N 1
ATOM 7731 C CA . ALA D 1 228 ? 48.02737 -19.64106 -71.45947 1.000 54.58995 261 ALA D CA 1
ATOM 7732 C C . ALA D 1 228 ? 47.87134 -21.15605 -71.41372 1.000 58.22467 261 ALA D C 1
ATOM 7733 O O . ALA D 1 228 ? 47.24791 -21.70518 -70.50082 1.000 62.98695 261 ALA D O 1
ATOM 7735 N N . HIS D 1 229 ? 48.42934 -21.82023 -72.42752 1.000 57.88706 262 HIS D N 1
ATOM 7736 C CA . HIS D 1 229 ? 48.45117 -23.27743 -72.55665 1.000 59.96426 262 HIS D CA 1
ATOM 7737 C C . HIS D 1 229 ? 47.05403 -23.87756 -72.69913 1.000 60.66870 262 HIS D C 1
ATOM 7738 O O . HIS D 1 229 ? 46.87325 -25.08432 -72.49999 1.000 61.58616 262 HIS D O 1
ATOM 7745 N N . LYS D 1 230 ? 46.06171 -23.05433 -73.04498 1.000 58.79626 263 LYS D N 1
ATOM 7746 C CA . LYS D 1 230 ? 44.70041 -23.49731 -73.35005 1.000 59.96563 263 LYS D CA 1
ATOM 7747 C C . LYS D 1 230 ? 44.05368 -24.25829 -72.19521 1.000 62.64968 263 LYS D C 1
ATOM 7748 O O . LYS D 1 230 ? 43.14728 -25.06839 -72.41457 1.000 63.37506 263 LYS D O 1
ATOM 7754 N N . LEU D 1 231 ? 44.50240 -24.02020 -70.96173 1.000 63.45625 264 LEU D N 1
ATOM 7755 C CA . LEU D 1 231 ? 43.85046 -24.61454 -69.80207 1.000 65.55399 264 LEU D CA 1
ATOM 7756 C C . LEU D 1 231 ? 42.57818 -23.87140 -69.42444 1.000 64.93761 264 LEU D C 1
ATOM 7757 O O . LEU D 1 231 ? 41.73450 -24.42492 -68.70976 1.000 66.07296 264 LEU D O 1
ATOM 7762 N N . SER D 1 232 ? 42.43330 -22.63287 -69.88741 1.000 62.29468 265 SER D N 1
ATOM 7763 C CA . SER D 1 232 ? 41.22011 -21.85482 -69.70484 1.000 59.71296 265 SER D CA 1
ATOM 7764 C C . SER D 1 232 ? 41.11122 -20.88682 -70.87489 1.000 55.91109 265 SER D C 1
ATOM 7765 O O . SER D 1 232 ? 42.07168 -20.66905 -71.61784 1.000 53.73512 265 SER D O 1
ATOM 7768 N N . SER D 1 233 ? 39.92488 -20.30949 -71.04194 1.000 53.28511 266 SER D N 1
ATOM 7769 C CA . SER D 1 233 ? 39.68257 -19.36870 -72.12502 1.000 51.82662 266 SER D CA 1
ATOM 7770 C C . SER D 1 233 ? 38.83986 -18.21005 -71.61438 1.000 50.47980 266 SER D C 1
ATOM 7771 O O . SER D 1 233 ? 38.04911 -18.36144 -70.67884 1.000 48.75065 266 SER D O 1
ATOM 7774 N N . LEU D 1 234 ? 39.02338 -17.04751 -72.23581 1.000 47.51775 267 LEU D N 1
ATOM 7775 C CA . LEU D 1 234 ? 38.24812 -15.85194 -71.92890 1.000 46.94498 267 LEU D CA 1
ATOM 7776 C C . LEU D 1 234 ? 37.29832 -15.57974 -73.08865 1.000 46.32898 267 LEU D C 1
ATOM 7777 O O . LEU D 1 234 ? 37.74089 -15.40397 -74.22806 1.000 46.70198 267 LEU D O 1
ATOM 7782 N N . ILE D 1 235 ? 35.99924 -15.55661 -72.80050 1.000 46.47795 268 ILE D N 1
ATOM 7783 C CA . ILE D 1 235 ? 34.95907 -15.39071 -73.81044 1.000 46.66189 268 ILE D CA 1
ATOM 7784 C C . ILE D 1 235 ? 34.34667 -14.00838 -73.64844 1.000 45.07502 268 ILE D C 1
ATOM 7785 O O . ILE D 1 235 ? 34.04749 -13.58775 -72.52635 1.000 47.21116 268 ILE D O 1
ATOM 7790 N N . ILE D 1 236 ? 34.16704 -13.29953 -74.76117 1.000 44.91047 269 ILE D N 1
ATOM 7791 C CA . ILE D 1 236 ? 33.63125 -11.94294 -74.75103 1.000 44.54737 269 ILE D CA 1
ATOM 7792 C C . ILE D 1 236 ? 32.37434 -11.89757 -75.60797 1.000 47.37899 269 ILE D C 1
ATOM 7793 O O . ILE D 1 236 ? 32.39032 -12.32714 -76.76705 1.000 48.09592 269 ILE D O 1
ATOM 7798 N N . LEU D 1 237 ? 31.29630 -11.36394 -75.03937 1.000 46.59041 270 LEU D N 1
ATOM 7799 C CA . LEU D 1 237 ? 30.03321 -11.15854 -75.73469 1.000 46.55586 270 LEU D CA 1
ATOM 7800 C C . LEU D 1 237 ? 29.81436 -9.66383 -75.89273 1.000 46.50082 270 LEU D C 1
ATOM 7801 O O . LEU D 1 237 ? 29.89080 -8.91705 -74.91342 1.000 45.37334 270 LEU D O 1
ATOM 7806 N N . MET D 1 238 ? 29.53725 -9.22770 -77.11977 1.000 48.35474 271 MET D N 1
ATOM 7807 C CA . MET D 1 238 ? 29.46584 -7.80430 -77.36298 1.000 47.77786 271 MET D CA 1
ATOM 7808 C C . MET D 1 238 ? 28.48233 -7.47576 -78.47445 1.000 49.53674 271 MET D C 1
ATOM 7809 O O . MET D 1 238 ? 28.46082 -8.17418 -79.49762 1.000 51.36764 271 MET D O 1
ATOM 7814 N N . PRO D 1 239 ? 27.65707 -6.44701 -78.30281 1.000 50.46809 272 PRO D N 1
ATOM 7815 C CA . PRO D 1 239 ? 26.83446 -5.96729 -79.41744 1.000 52.26426 272 PRO D CA 1
ATOM 7816 C C . PRO D 1 239 ? 27.70507 -5.38179 -80.51862 1.000 53.49473 272 PRO D C 1
ATOM 7817 O O . PRO D 1 239 ? 28.84055 -4.95695 -80.29582 1.000 52.83422 272 PRO D O 1
ATOM 7821 N N . ASN D 1 240 ? 27.14826 -5.36786 -81.73153 1.000 53.84361 273 ASN D N 1
ATOM 7822 C CA . ASN D 1 240 ? 27.89678 -4.88348 -82.88737 1.000 55.04328 273 ASN D CA 1
ATOM 7823 C C . ASN D 1 240 ? 28.29919 -3.42350 -82.71673 1.000 55.40186 273 ASN D C 1
ATOM 7824 O O . ASN D 1 240 ? 29.46458 -3.06085 -82.91700 1.000 58.56545 273 ASN D O 1
ATOM 7829 N N . ASN D 1 241 ? 27.35135 -2.57486 -82.34323 1.000 55.93077 274 ASN D N 1
ATOM 7830 C CA . ASN D 1 241 ? 27.59478 -1.16406 -82.07752 1.000 57.34748 274 ASN D CA 1
ATOM 7831 C C . ASN D 1 241 ? 27.23235 -0.85496 -80.62501 1.000 56.33677 274 ASN D C 1
ATOM 7832 O O . ASN D 1 241 ? 26.74405 -1.71047 -79.88140 1.000 55.72759 274 ASN D O 1
ATOM 7837 N N . VAL D 1 242 ? 27.49162 0.38749 -80.22647 1.000 56.02673 275 VAL D N 1
ATOM 7838 C CA . VAL D 1 242 ? 27.23981 0.81373 -78.85642 1.000 55.56538 275 VAL D CA 1
ATOM 7839 C C . VAL D 1 242 ? 25.74616 0.76659 -78.57139 1.000 56.15705 275 VAL D C 1
ATOM 7840 O O . VAL D 1 242 ? 24.94204 1.37178 -79.29057 1.000 58.39152 275 VAL D O 1
ATOM 7844 N N . GLU D 1 243 ? 25.36875 0.03996 -77.52259 1.000 54.87667 276 GLU D N 1
ATOM 7845 C CA . GLU D 1 243 ? 23.98151 -0.05450 -77.09034 1.000 54.94693 276 GLU D CA 1
ATOM 7846 C C . GLU D 1 243 ? 23.96601 -0.57259 -75.65837 1.000 54.90814 276 GLU D C 1
ATOM 7847 O O . GLU D 1 243 ? 24.94132 -1.18713 -75.20857 1.000 54.67065 276 GLU D O 1
ATOM 7853 N N . PRO D 1 244 ? 22.89258 -0.31741 -74.90804 1.000 54.97389 277 PRO D N 1
ATOM 7854 C CA . PRO D 1 244 ? 22.81409 -0.85227 -73.54324 1.000 53.06690 277 PRO D CA 1
ATOM 7855 C C . PRO D 1 244 ? 22.83044 -2.37296 -73.54544 1.000 53.18844 277 PRO D C 1
ATOM 7856 O O . PRO D 1 244 ? 22.29344 -3.02162 -74.44680 1.000 55.76599 277 PRO D O 1
ATOM 7860 N N . LEU D 1 245 ? 23.45775 -2.94290 -72.51651 1.000 51.35040 278 LEU D N 1
ATOM 7861 C CA . LEU D 1 245 ? 23.61181 -4.38984 -72.44255 1.000 50.91332 278 LEU D CA 1
ATOM 7862 C C . LEU D 1 245 ? 22.34107 -5.10986 -72.01632 1.000 51.93348 278 LEU D C 1
ATOM 7863 O O . LEU D 1 245 ? 22.34511 -6.34361 -71.95765 1.000 51.99655 278 LEU D O 1
ATOM 7868 N N . GLU D 1 246 ? 21.25612 -4.38141 -71.74611 1.000 54.89650 279 GLU D N 1
ATOM 7869 C CA . GLU D 1 246 ? 20.05306 -5.01470 -71.21639 1.000 57.60211 279 GLU D CA 1
ATOM 7870 C C . GLU D 1 246 ? 19.50727 -6.06432 -72.17832 1.000 58.04729 279 GLU D C 1
ATOM 7871 O O . GLU D 1 246 ? 19.12160 -7.16089 -71.75619 1.000 58.03719 279 GLU D O 1
ATOM 7877 N N . ARG D 1 247 ? 19.47316 -5.74990 -73.47683 1.000 56.80462 280 ARG D N 1
ATOM 7878 C CA . ARG D 1 247 ? 18.97193 -6.70884 -74.45742 1.000 57.89948 280 ARG D CA 1
ATOM 7879 C C . ARG D 1 247 ? 19.86770 -7.93748 -74.54748 1.000 57.18545 280 ARG D C 1
ATOM 7880 O O . ARG D 1 247 ? 19.37812 -9.07309 -74.56841 1.000 59.00736 280 ARG D O 1
ATOM 7888 N N . LEU D 1 248 ? 21.18410 -7.73101 -74.60219 1.000 55.60463 281 LEU D N 1
ATOM 7889 C CA . LEU D 1 248 ? 22.09978 -8.86074 -74.69798 1.000 56.15990 281 LEU D CA 1
ATOM 7890 C C . LEU D 1 248 ? 22.04167 -9.72458 -73.44362 1.000 57.13581 281 LEU D C 1
ATOM 7891 O O . LEU D 1 248 ? 22.10577 -10.95634 -73.52898 1.000 57.34315 281 LEU D O 1
ATOM 7896 N N . GLU D 1 249 ? 21.89762 -9.09654 -72.27218 1.000 56.75917 282 GLU D N 1
ATOM 7897 C CA . GLU D 1 249 ? 21.80965 -9.85098 -71.02596 1.000 55.61241 282 GLU D CA 1
ATOM 7898 C C . GLU D 1 249 ? 20.55928 -10.71757 -70.99126 1.000 58.36043 282 GLU D C 1
ATOM 7899 O O . GLU D 1 249 ? 20.54545 -11.76228 -70.33210 1.000 59.00567 282 GLU D O 1
ATOM 7905 N N . LYS D 1 250 ? 19.49855 -10.29542 -71.68324 1.000 59.16526 283 LYS D N 1
ATOM 7906 C CA . LYS D 1 250 ? 18.28669 -11.10458 -71.76222 1.000 63.22679 283 LYS D CA 1
ATOM 7907 C C . LYS D 1 250 ? 18.54708 -12.43788 -72.45914 1.000 64.28113 283 LYS D C 1
ATOM 7908 O O . LYS D 1 250 ? 17.89575 -13.44146 -72.14485 1.000 64.23897 283 LYS D O 1
ATOM 7914 N N . LEU D 1 251 ? 19.49574 -12.47171 -73.39741 1.000 61.25241 284 LEU D N 1
ATOM 7915 C CA . LEU D 1 251 ? 19.89513 -13.71209 -74.05179 1.000 61.60489 284 LEU D CA 1
ATOM 7916 C C . LEU D 1 251 ? 20.92354 -14.51107 -73.25905 1.000 62.43172 284 LEU D C 1
ATOM 7917 O O . LEU D 1 251 ? 21.14573 -15.68492 -73.57443 1.000 63.04992 284 LEU D O 1
ATOM 7922 N N . LEU D 1 252 ? 21.54701 -13.91982 -72.24272 1.000 61.36596 285 LEU D N 1
ATOM 7923 C CA . LEU D 1 252 ? 22.66695 -14.55617 -71.54993 1.000 62.09507 285 LEU D CA 1
ATOM 7924 C C . LEU D 1 252 ? 22.14149 -15.62571 -70.60005 1.000 63.72417 285 LEU D C 1
ATOM 7925 O O . LEU D 1 252 ? 21.79635 -15.35699 -69.44965 1.000 63.03726 285 LEU D O 1
ATOM 7930 N N . THR D 1 253 ? 22.08347 -16.86153 -71.09137 1.000 65.78360 286 THR D N 1
ATOM 7931 C CA . THR D 1 253 ? 21.75136 -18.01901 -70.27536 1.000 67.50209 286 THR D CA 1
ATOM 7932 C C . THR D 1 253 ? 22.85160 -19.06240 -70.41441 1.000 69.61769 286 THR D C 1
ATOM 7933 O O . THR D 1 253 ? 23.73627 -18.95957 -71.26876 1.000 68.33334 286 THR D O 1
ATOM 7937 N N . LYS D 1 254 ? 22.78172 -20.08444 -69.55811 1.000 71.77822 287 LYS D N 1
ATOM 7938 C CA . LYS D 1 254 ? 23.74554 -21.17692 -69.62634 1.000 72.11852 287 LYS D CA 1
ATOM 7939 C C . LYS D 1 254 ? 23.56953 -21.99619 -70.89829 1.000 73.29652 287 LYS D C 1
ATOM 7940 O O . LYS D 1 254 ? 24.55477 -22.47789 -71.46897 1.000 73.14835 287 LYS D O 1
ATOM 7946 N N . GLU D 1 255 ? 22.33026 -22.14767 -71.36459 1.000 73.71377 288 GLU D N 1
ATOM 7947 C CA . GLU D 1 255 ? 22.06745 -22.92952 -72.56656 1.000 74.18139 288 GLU D CA 1
ATOM 7948 C C . GLU D 1 255 ? 22.34977 -22.12824 -73.83183 1.000 73.31829 288 GLU D C 1
ATOM 7949 O O . GLU D 1 255 ? 22.85809 -22.67914 -74.81540 1.000 71.29216 288 GLU D O 1
ATOM 7955 N N . GLN D 1 256 ? 22.02149 -20.83267 -73.83077 1.000 73.87196 289 GLN D N 1
ATOM 7956 C CA . GLN D 1 256 ? 22.31250 -20.00163 -74.99535 1.000 69.19296 289 GLN D CA 1
ATOM 7957 C C . GLN D 1 256 ? 23.81366 -19.85280 -75.19768 1.000 68.23692 289 GLN D C 1
ATOM 7958 O O . GLN D 1 256 ? 24.29437 -19.82342 -76.33680 1.000 67.46760 289 GLN D O 1
ATOM 7964 N N . LEU D 1 257 ? 24.56780 -19.75679 -74.10087 1.000 68.34716 290 LEU D N 1
ATOM 7965 C CA . LEU D 1 257 ? 26.02063 -19.69821 -74.20179 1.000 68.38531 290 LEU D CA 1
ATOM 7966 C C . LEU D 1 257 ? 26.57367 -20.97050 -74.82854 1.000 68.58978 290 LEU D C 1
ATOM 7967 O O . LEU D 1 257 ? 27.54969 -20.92552 -75.58661 1.000 67.83613 290 LEU D O 1
ATOM 7972 N N . LYS D 1 258 ? 25.96410 -22.11804 -74.51899 1.000 69.89985 291 LYS D N 1
ATOM 7973 C CA . LYS D 1 258 ? 26.37777 -23.36755 -75.14907 1.000 69.82656 291 LYS D CA 1
ATOM 7974 C C . LYS D 1 258 ? 26.11105 -23.34180 -76.64822 1.000 68.66055 291 LYS D C 1
ATOM 7975 O O . LYS D 1 258 ? 26.89941 -23.87645 -77.43645 1.000 68.64993 291 LYS D O 1
ATOM 7981 N N . ILE D 1 259 ? 25.00860 -22.71370 -77.06162 1.000 69.06729 292 ILE D N 1
ATOM 7982 C CA . ILE D 1 259 ? 24.69350 -22.62519 -78.48327 1.000 68.23766 292 ILE D CA 1
ATOM 7983 C C . ILE D 1 259 ? 25.70172 -21.73484 -79.19747 1.000 67.07362 292 ILE D C 1
ATOM 7984 O O . ILE D 1 259 ? 26.17754 -22.06434 -80.29092 1.000 70.79430 292 ILE D O 1
ATOM 7989 N N . TRP D 1 260 ? 26.04916 -20.59809 -78.59091 1.000 66.75555 293 TRP D N 1
ATOM 7990 C CA . TRP D 1 260 ? 27.00504 -19.69014 -79.21508 1.000 65.63271 293 TRP D CA 1
ATOM 7991 C C . TRP D 1 260 ? 28.38813 -20.32256 -79.31871 1.000 65.12031 293 TRP D C 1
ATOM 7992 O O . TRP D 1 260 ? 29.05590 -20.19810 -80.35188 1.000 65.20549 293 TRP D O 1
ATOM 8003 N N . MET D 1 261 ? 28.84380 -20.99039 -78.25613 1.000 66.55715 294 MET D N 1
ATOM 8004 C CA . MET D 1 261 ? 30.13674 -21.66414 -78.31680 1.000 66.01527 294 MET D CA 1
ATOM 8005 C C . MET D 1 261 ? 30.12899 -22.80236 -79.32977 1.000 65.07409 294 MET D C 1
ATOM 8006 O O . MET D 1 261 ? 31.15786 -23.08264 -79.95529 1.000 64.09696 294 MET D O 1
ATOM 8011 N N . GLY D 1 262 ? 28.98162 -23.45921 -79.51634 1.000 65.46483 295 GLY D N 1
ATOM 8012 C CA . GLY D 1 262 ? 28.88785 -24.53529 -80.48836 1.000 65.78138 295 GLY D CA 1
ATOM 8013 C C . GLY D 1 262 ? 28.85385 -24.06918 -81.92856 1.000 65.08480 295 GLY D C 1
ATOM 8014 O O . GLY D 1 262 ? 29.11861 -24.86763 -82.83417 1.000 66.14327 295 GLY D O 1
ATOM 8015 N N . LYS D 1 263 ? 28.53388 -22.79896 -82.16202 1.000 65.03808 296 LYS D N 1
ATOM 8016 C CA . LYS D 1 263 ? 28.50447 -22.23155 -83.50222 1.000 65.99031 296 LYS D CA 1
ATOM 8017 C C . LYS D 1 263 ? 29.80345 -21.52515 -83.86302 1.000 64.52930 296 LYS D C 1
ATOM 8018 O O . LYS D 1 263 ? 29.91912 -20.99270 -84.97101 1.000 64.51655 296 LYS D O 1
ATOM 8024 N N . MET D 1 264 ? 30.78130 -21.51613 -82.96076 1.000 64.11446 297 MET D N 1
ATOM 8025 C CA . MET D 1 264 ? 32.02780 -20.80386 -83.19269 1.000 61.62080 297 MET D CA 1
ATOM 8026 C C . MET D 1 264 ? 32.91661 -21.56582 -84.16541 1.000 62.00119 297 MET D C 1
ATOM 8027 O O . MET D 1 264 ? 32.97783 -22.79840 -84.14413 1.000 62.64450 297 MET D O 1
ATOM 8032 N N . GLN D 1 265 ? 33.62042 -20.81918 -85.01052 1.000 61.21644 298 GLN D N 1
ATOM 8033 C CA . GLN D 1 265 ? 34.59472 -21.37749 -85.93441 1.000 63.11473 298 GLN D CA 1
ATOM 8034 C C . GLN D 1 265 ? 35.85683 -20.53486 -85.86197 1.000 59.36841 298 GLN D C 1
ATOM 8035 O O . GLN D 1 265 ? 35.78502 -19.31191 -85.70773 1.000 59.61739 298 GLN D O 1
ATOM 8041 N N . LYS D 1 266 ? 37.00977 -21.18897 -85.97357 1.000 58.95043 299 LYS D N 1
ATOM 8042 C CA . LYS D 1 266 ? 38.28658 -20.48361 -85.92491 1.000 57.98456 299 LYS D CA 1
ATOM 8043 C C . LYS D 1 266 ? 38.44148 -19.61425 -87.16527 1.000 57.46495 299 LYS D C 1
ATOM 8044 O O . LYS D 1 266 ? 38.59955 -20.12521 -88.27846 1.000 58.97822 299 LYS D O 1
ATOM 8050 N N . LYS D 1 267 ? 38.38965 -18.29930 -86.97449 1.000 55.80458 300 LYS D N 1
ATOM 8051 C CA . LYS D 1 267 ? 38.57596 -17.34017 -88.04974 1.000 55.82703 300 LYS D CA 1
ATOM 8052 C C . LYS D 1 267 ? 39.63616 -16.32417 -87.64858 1.000 53.50589 300 LYS D C 1
ATOM 8053 O O . LYS D 1 267 ? 39.96595 -16.16648 -86.46930 1.000 54.17855 300 LYS D O 1
ATOM 8059 N N . ALA D 1 268 ? 40.17372 -15.63741 -88.65169 1.000 51.35407 301 ALA D N 1
ATOM 8060 C CA . ALA D 1 268 ? 41.07572 -14.52427 -88.39833 1.000 50.51894 301 ALA D CA 1
ATOM 8061 C C . ALA D 1 268 ? 40.27723 -13.36916 -87.81490 1.000 51.08946 301 ALA D C 1
ATOM 8062 O O . ALA D 1 268 ? 39.28999 -12.92836 -88.41050 1.000 50.82753 301 ALA D O 1
ATOM 8064 N N . VAL D 1 269 ? 40.67218 -12.90541 -86.63242 1.000 49.90906 302 VAL D N 1
ATOM 8065 C CA . VAL D 1 269 ? 39.96321 -11.84154 -85.93216 1.000 49.42612 302 VAL D CA 1
ATOM 8066 C C . VAL D 1 269 ? 40.97672 -10.80682 -85.46853 1.000 47.71469 302 VAL D C 1
ATOM 8067 O O . VAL D 1 269 ? 42.00955 -11.15852 -84.88772 1.000 46.19399 302 VAL D O 1
ATOM 8071 N N . ALA D 1 270 ? 40.68098 -9.53610 -85.72279 1.000 47.33973 303 ALA D N 1
ATOM 8072 C CA . ALA D 1 270 ? 41.47624 -8.42555 -85.20978 1.000 45.13394 303 ALA D CA 1
ATOM 8073 C C . ALA D 1 270 ? 40.77756 -7.94006 -83.94672 1.000 44.03046 303 ALA D C 1
ATOM 8074 O O . ALA D 1 270 ? 39.74713 -7.26292 -84.01121 1.000 42.35630 303 ALA D O 1
ATOM 8076 N N . ILE D 1 271 ? 41.33505 -8.30838 -82.79726 1.000 43.23909 304 ILE D N 1
ATOM 8077 C CA . ILE D 1 271 ? 40.75033 -8.01256 -81.49570 1.000 42.17176 304 ILE D CA 1
ATOM 8078 C C . ILE D 1 271 ? 41.38507 -6.74675 -80.94454 1.000 40.49849 304 ILE D C 1
ATOM 8079 O O . ILE D 1 271 ? 42.61640 -6.62507 -80.90590 1.000 40.99281 304 ILE D O 1
ATOM 8084 N N . SER D 1 272 ? 40.54648 -5.79939 -80.53252 1.000 40.72729 305 SER D N 1
ATOM 8085 C CA . SER D 1 272 ? 40.99004 -4.59339 -79.84765 1.000 39.92797 305 SER D CA 1
ATOM 8086 C C . SER D 1 272 ? 40.32111 -4.53981 -78.48014 1.000 39.73853 305 SER D C 1
ATOM 8087 O O . SER D 1 272 ? 39.09012 -4.47520 -78.38865 1.000 40.60098 305 SER D O 1
ATOM 8090 N N . LEU D 1 273 ? 41.12896 -4.57010 -77.42092 1.000 41.66966 306 LEU D N 1
ATOM 8091 C CA . LEU D 1 273 ? 40.59255 -4.59010 -76.07089 1.000 39.48119 306 LEU D CA 1
ATOM 8092 C C . LEU D 1 273 ? 41.11963 -3.40847 -75.27003 1.000 39.58209 306 LEU D C 1
ATOM 8093 O O . LEU D 1 273 ? 42.24024 -2.94592 -75.50310 1.000 37.60456 306 LEU D O 1
ATOM 8098 N N . PRO D 1 274 ? 40.33074 -2.89191 -74.32980 1.000 41.55638 307 PRO D N 1
ATOM 8099 C CA . PRO D 1 274 ? 40.87535 -1.92841 -73.36674 1.000 41.97783 307 PRO D CA 1
ATOM 8100 C C . PRO D 1 274 ? 41.99246 -2.55883 -72.54883 1.000 40.46965 307 PRO D C 1
ATOM 8101 O O . PRO D 1 274 ? 41.96461 -3.75151 -72.23761 1.000 39.85715 307 PRO D O 1
ATOM 8105 N N . LYS D 1 275 ? 42.99614 -1.74835 -72.22737 1.000 43.07271 308 LYS D N 1
ATOM 8106 C CA . LYS D 1 275 ? 44.14588 -2.17389 -71.44066 1.000 39.72314 308 LYS D CA 1
ATOM 8107 C C . LYS D 1 275 ? 44.15722 -1.41724 -70.12243 1.000 39.35920 308 LYS D C 1
ATOM 8108 O O . LYS D 1 275 ? 43.99999 -0.19225 -70.10967 1.000 40.04998 308 LYS D O 1
ATOM 8114 N N . GLY D 1 276 ? 44.33214 -2.13770 -69.02724 1.000 41.08175 309 GLY D N 1
ATOM 8115 C CA . GLY D 1 276 ? 44.40110 -1.51265 -67.72044 1.000 39.58792 309 GLY D CA 1
ATOM 8116 C C . GLY D 1 276 ? 43.78516 -2.39622 -66.65463 1.000 41.37021 309 GLY D C 1
ATOM 8117 O O . GLY D 1 276 ? 43.33329 -3.50909 -66.91429 1.000 40.19478 309 GLY D O 1
ATOM 8118 N N . VAL D 1 277 ? 43.78757 -1.86724 -65.43280 1.000 41.54516 310 VAL D N 1
ATOM 8119 C CA . VAL D 1 277 ? 43.25400 -2.55688 -64.26380 1.000 42.22460 310 VAL D CA 1
ATOM 8120 C C . VAL D 1 277 ? 41.84260 -2.04458 -64.01476 1.000 44.80148 310 VAL D C 1
ATOM 8121 O O . VAL D 1 277 ? 41.62961 -0.83614 -63.85631 1.000 48.75553 310 VAL D O 1
ATOM 8125 N N . VAL D 1 278 ? 40.88004 -2.96060 -63.98476 1.000 42.38088 311 VAL D N 1
ATOM 8126 C CA . VAL D 1 278 ? 39.50015 -2.65377 -63.62815 1.000 42.43168 311 VAL D CA 1
ATOM 8127 C C . VAL D 1 278 ? 39.29008 -3.06473 -62.17890 1.000 44.71576 311 VAL D C 1
ATOM 8128 O O . VAL D 1 278 ? 39.53706 -4.22005 -61.81183 1.000 44.75407 311 VAL D O 1
ATOM 8132 N N . GLU D 1 279 ? 38.85325 -2.12279 -61.34958 1.000 45.42108 312 GLU D N 1
ATOM 8133 C CA . GLU D 1 279 ? 38.60939 -2.37482 -59.93562 1.000 47.05478 312 GLU D CA 1
ATOM 8134 C C . GLU D 1 279 ? 37.11160 -2.31447 -59.67252 1.000 44.23300 312 GLU D C 1
ATOM 8135 O O . GLU D 1 279 ? 36.48098 -1.27309 -59.88376 1.000 43.32559 312 GLU D O 1
ATOM 8141 N N . VAL D 1 280 ? 36.54774 -3.43116 -59.22012 1.000 43.15608 313 VAL D N 1
ATOM 8142 C CA . VAL D 1 280 ? 35.12467 -3.54037 -58.92867 1.000 45.24067 313 VAL D CA 1
ATOM 8143 C C . VAL D 1 280 ? 34.96958 -4.10683 -57.52284 1.000 45.08944 313 VAL D C 1
ATOM 8144 O O . VAL D 1 280 ? 35.59338 -5.11915 -57.18583 1.000 45.04618 313 VAL D O 1
ATOM 8148 N N . THR D 1 281 ? 34.15252 -3.45241 -56.70174 1.000 45.02874 314 THR D N 1
ATOM 8149 C CA . THR D 1 281 ? 33.82832 -3.93908 -55.36558 1.000 47.17111 314 THR D CA 1
ATOM 8150 C C . THR D 1 281 ? 32.31810 -4.06745 -55.24167 1.000 46.49456 314 THR D C 1
ATOM 8151 O O . THR D 1 281 ? 31.59610 -3.07298 -55.36615 1.000 45.82466 314 THR D O 1
ATOM 8155 N N . HIS D 1 282 ? 31.84380 -5.28767 -55.01296 1.000 46.20640 315 HIS D N 1
ATOM 8156 C CA . HIS D 1 282 ? 30.43202 -5.54957 -54.78215 1.000 45.94698 315 HIS D CA 1
ATOM 8157 C C . HIS D 1 282 ? 30.19950 -5.94048 -53.32907 1.000 50.77155 315 HIS D C 1
ATOM 8158 O O . HIS D 1 282 ? 31.01077 -6.65453 -52.72869 1.000 50.30590 315 HIS D O 1
ATOM 8165 N N . ASP D 1 283 ? 29.09444 -5.45891 -52.76494 1.000 52.22689 316 ASP D N 1
ATOM 8166 C CA . ASP D 1 283 ? 28.57154 -5.96192 -51.49741 1.000 53.86753 316 ASP D CA 1
ATOM 8167 C C . ASP D 1 283 ? 27.37861 -6.84684 -51.84350 1.000 54.28536 316 ASP D C 1
ATOM 8168 O O . ASP D 1 283 ? 26.27060 -6.35628 -52.07622 1.000 56.73924 316 ASP D O 1
ATOM 8173 N N . LEU D 1 284 ? 27.61581 -8.15499 -51.88958 1.000 52.38814 317 LEU D N 1
ATOM 8174 C CA . LEU D 1 284 ? 26.61516 -9.13133 -52.30368 1.000 55.61924 317 LEU D CA 1
ATOM 8175 C C . LEU D 1 284 ? 25.52734 -9.37745 -51.26074 1.000 60.00298 317 LEU D C 1
ATOM 8176 O O . LEU D 1 284 ? 24.67534 -10.24194 -51.49498 1.000 60.11569 317 LEU D O 1
ATOM 8181 N N . GLN D 1 285 ? 25.53276 -8.66275 -50.13068 1.000 61.49929 318 GLN D N 1
ATOM 8182 C CA . GLN D 1 285 ? 24.59614 -8.96540 -49.05014 1.000 64.53936 318 GLN D CA 1
ATOM 8183 C C . GLN D 1 285 ? 23.14711 -8.86485 -49.51686 1.000 67.34044 318 GLN D C 1
ATOM 8184 O O . GLN D 1 285 ? 22.37112 -9.81632 -49.37024 1.000 66.69189 318 GLN D O 1
ATOM 8190 N N . LYS D 1 286 ? 22.76262 -7.71924 -50.08739 1.000 68.10313 319 LYS D N 1
ATOM 8191 C CA . LYS D 1 286 ? 21.38147 -7.55062 -50.53232 1.000 68.97085 319 LYS D CA 1
ATOM 8192 C C . LYS D 1 286 ? 21.03626 -8.52283 -51.65594 1.000 69.10800 319 LYS D C 1
ATOM 8193 O O . LYS D 1 286 ? 19.92750 -9.07048 -51.69489 1.000 70.80694 319 LYS D O 1
ATOM 8199 N N . HIS D 1 287 ? 21.97397 -8.75843 -52.57677 1.000 64.85468 320 HIS D N 1
ATOM 8200 C CA . HIS D 1 287 ? 21.67172 -9.60705 -53.72265 1.000 64.58377 320 HIS D CA 1
ATOM 8201 C C . HIS D 1 287 ? 21.63800 -11.08081 -53.34470 1.000 64.00457 320 HIS D C 1
ATOM 8202 O O . HIS D 1 287 ? 20.85777 -11.84209 -53.92738 1.000 63.42184 320 HIS D O 1
ATOM 8209 N N . LEU D 1 288 ? 22.45954 -11.50433 -52.37876 1.000 63.60267 321 LEU D N 1
ATOM 8210 C CA . LEU D 1 288 ? 22.35522 -12.87736 -51.89673 1.000 62.95225 321 LEU D CA 1
ATOM 8211 C C . LEU D 1 288 ? 21.04826 -13.09909 -51.14927 1.000 65.86307 321 LEU D C 1
ATOM 8212 O O . LEU D 1 288 ? 20.49873 -14.20623 -51.17769 1.000 66.33486 321 LEU D O 1
ATOM 8217 N N . ALA D 1 289 ? 20.53727 -12.06349 -50.47933 1.000 66.72683 322 ALA D N 1
ATOM 8218 C CA . ALA D 1 289 ? 19.23237 -12.17343 -49.83843 1.000 67.77398 322 ALA D CA 1
ATOM 8219 C C . ALA D 1 289 ? 18.12933 -12.34092 -50.87302 1.000 68.11282 322 ALA D C 1
ATOM 8220 O O . ALA D 1 289 ? 17.20759 -13.14236 -50.68082 1.000 71.71457 322 ALA D O 1
ATOM 8222 N N . GLY D 1 290 ? 18.20978 -11.59707 -51.97964 1.000 66.60542 323 GLY D N 1
ATOM 8223 C CA . GLY D 1 290 ? 17.22579 -11.72848 -53.03957 1.000 66.43089 323 GLY D CA 1
ATOM 8224 C C . GLY D 1 290 ? 17.19823 -13.10044 -53.67684 1.000 66.50439 323 GLY D C 1
ATOM 8225 O O . GLY D 1 290 ? 16.17946 -13.48405 -54.26113 1.000 67.36084 323 GLY D O 1
ATOM 8226 N N . LEU D 1 291 ? 18.28951 -13.85495 -53.56904 1.000 66.33141 324 LEU D N 1
ATOM 8227 C CA . LEU D 1 291 ? 18.33686 -15.21260 -54.08864 1.000 67.08559 324 LEU D CA 1
ATOM 8228 C C . LEU D 1 291 ? 17.92220 -16.25535 -53.05823 1.000 70.54373 324 LEU D C 1
ATOM 8229 O O . LEU D 1 291 ? 17.71485 -17.41670 -53.42710 1.000 71.28655 324 LEU D O 1
ATOM 8234 N N . GLY D 1 292 ? 17.79096 -15.87660 -51.78673 1.000 69.72440 325 GLY D N 1
ATOM 8235 C CA . GLY D 1 292 ? 17.33070 -16.81134 -50.77843 1.000 71.96482 325 GLY D CA 1
ATOM 8236 C C . GLY D 1 292 ? 18.04257 -16.74690 -49.44107 1.000 72.62606 325 GLY D C 1
ATOM 8237 O O . GLY D 1 292 ? 17.59331 -17.36892 -48.47386 1.000 73.88388 325 GLY D O 1
ATOM 8238 N N . LEU D 1 293 ? 19.14341 -15.99956 -49.35839 1.000 73.35617 326 LEU D N 1
ATOM 8239 C CA . LEU D 1 293 ? 19.90279 -15.89237 -48.10991 1.000 71.56273 326 LEU D CA 1
ATOM 8240 C C . LEU D 1 293 ? 19.32155 -14.75979 -47.26244 1.000 72.85473 326 LEU D C 1
ATOM 8241 O O . LEU D 1 293 ? 19.92586 -13.70620 -47.05239 1.000 73.15325 326 LEU D O 1
ATOM 8246 N N . THR D 1 294 ? 18.11345 -15.01175 -46.76085 1.000 74.33116 327 THR D N 1
ATOM 8247 C CA . THR D 1 294 ? 17.34025 -14.00353 -46.04744 1.000 77.14254 327 THR D CA 1
ATOM 8248 C C . THR D 1 294 ? 17.65028 -13.98627 -44.55895 1.000 80.39159 327 THR D C 1
ATOM 8249 O O . THR D 1 294 ? 17.78447 -12.91131 -43.96478 1.000 81.49116 327 THR D O 1
ATOM 8253 N N . GLU D 1 295 ? 17.77213 -15.16434 -43.94901 1.000 81.29949 328 GLU D N 1
ATOM 8254 C CA . GLU D 1 295 ? 17.89073 -15.25252 -42.50072 1.000 85.69919 328 GLU D CA 1
ATOM 8255 C C . GLU D 1 295 ? 19.27995 -14.88015 -42.00631 1.000 86.30423 328 GLU D C 1
ATOM 8256 O O . GLU D 1 295 ? 19.41149 -14.31082 -40.91835 1.000 88.98136 328 GLU D O 1
ATOM 8262 N N . ALA D 1 296 ? 20.31763 -15.18330 -42.78649 1.000 82.74458 329 ALA D N 1
ATOM 8263 C CA . ALA D 1 296 ? 21.68356 -14.93911 -42.33764 1.000 82.55272 329 ALA D CA 1
ATOM 8264 C C . ALA D 1 296 ? 21.98922 -13.45564 -42.16264 1.000 83.00728 329 ALA D C 1
ATOM 8265 O O . ALA D 1 296 ? 22.81482 -13.09653 -41.31611 1.000 82.74652 329 ALA D O 1
ATOM 8267 N N . ILE D 1 297 ? 21.33534 -12.57911 -42.93072 1.000 82.73499 330 ILE D N 1
ATOM 8268 C CA . ILE D 1 297 ? 21.67430 -11.15905 -42.91885 1.000 82.57007 330 ILE D CA 1
ATOM 8269 C C . ILE D 1 297 ? 20.80862 -10.34133 -41.97269 1.000 85.32412 330 ILE D C 1
ATOM 8270 O O . ILE D 1 297 ? 20.97408 -9.11563 -41.90683 1.000 85.08610 330 ILE D O 1
ATOM 8275 N N . ASP D 1 298 ? 19.89226 -10.96763 -41.24385 1.000 88.36508 331 ASP D N 1
ATOM 8276 C CA . ASP D 1 298 ? 18.99531 -10.25328 -40.34437 1.000 93.39969 331 ASP D CA 1
ATOM 8277 C C . ASP D 1 298 ? 19.49246 -10.38814 -38.90964 1.000 96.42681 331 ASP D C 1
ATOM 8278 O O . ASP D 1 298 ? 19.72299 -11.50270 -38.42939 1.000 94.95252 331 ASP D O 1
ATOM 8283 N N . LYS D 1 299 ? 19.65299 -9.24773 -38.23208 1.000 99.00971 332 LYS D N 1
ATOM 8284 C CA . LYS D 1 299 ? 20.11126 -9.25138 -36.84536 1.000 100.82268 332 LYS D CA 1
ATOM 8285 C C . LYS D 1 299 ? 19.16707 -10.02581 -35.93323 1.000 103.77074 332 LYS D C 1
ATOM 8286 O O . LYS D 1 299 ? 19.60896 -10.61783 -34.94108 1.000 104.35583 332 LYS D O 1
ATOM 8292 N N . ASN D 1 300 ? 17.87723 -10.05469 -36.25762 1.000 104.46396 333 ASN D N 1
ATOM 8293 C CA . ASN D 1 300 ? 16.87496 -10.61742 -35.36410 1.000 106.08877 333 ASN D CA 1
ATOM 8294 C C . ASN D 1 300 ? 16.57213 -12.09151 -35.61662 1.000 107.08011 333 ASN D C 1
ATOM 8295 O O . ASN D 1 300 ? 15.89447 -12.71016 -34.78908 1.000 108.90880 333 ASN D O 1
ATOM 8300 N N . LYS D 1 301 ? 17.04814 -12.67937 -36.72334 1.000 105.33557 334 LYS D N 1
ATOM 8301 C CA . LYS D 1 301 ? 16.70073 -14.06953 -37.00167 1.000 109.09669 334 LYS D CA 1
ATOM 8302 C C . LYS D 1 301 ? 17.86826 -14.87909 -37.56679 1.000 103.82320 334 LYS D C 1
ATOM 8303 O O . LYS D 1 301 ? 17.64639 -15.97078 -38.10535 1.000 107.48246 334 LYS D O 1
ATOM 8309 N N . ALA D 1 302 ? 19.10004 -14.38868 -37.45201 1.000 100.90791 335 ALA D N 1
ATOM 8310 C CA . ALA D 1 302 ? 20.26159 -15.13222 -37.92295 1.000 94.52725 335 ALA D CA 1
ATOM 8311 C C . ALA D 1 302 ? 20.71637 -16.15613 -36.89116 1.000 95.81558 335 ALA D C 1
ATOM 8312 O O . ALA D 1 302 ? 20.78585 -15.86502 -35.69383 1.000 98.85662 335 ALA D O 1
ATOM 8314 N N . ASP D 1 303 ? 21.02632 -17.36247 -37.36279 1.000 93.61402 336 ASP D N 1
ATOM 8315 C CA . ASP D 1 303 ? 21.55403 -18.43621 -36.52011 1.000 93.42741 336 ASP D CA 1
ATOM 8316 C C . ASP D 1 303 ? 22.94714 -18.80100 -37.02573 1.000 90.95285 336 ASP D C 1
ATOM 8317 O O . ASP D 1 303 ? 23.12420 -19.77637 -37.75703 1.000 88.04361 336 ASP D O 1
ATOM 8322 N N . LEU D 1 304 ? 23.94048 -18.01930 -36.61388 1.000 93.26463 337 LEU D N 1
ATOM 8323 C CA . LEU D 1 304 ? 25.34695 -18.29624 -36.88640 1.000 94.30122 337 LEU D CA 1
ATOM 8324 C C . LEU D 1 304 ? 26.04983 -18.77402 -35.61989 1.000 102.61197 337 LEU D C 1
ATOM 8325 O O . LEU D 1 304 ? 27.19680 -18.41358 -35.34648 1.000 102.82670 337 LEU D O 1
ATOM 8330 N N . SER D 1 305 ? 25.35563 -19.60214 -34.83508 1.000 102.11969 338 SER D N 1
ATOM 8331 C CA . SER D 1 305 ? 25.86233 -20.00912 -33.53130 1.000 109.41122 338 SER D CA 1
ATOM 8332 C C . SER D 1 305 ? 27.09098 -20.90486 -33.62334 1.000 108.22511 338 SER D C 1
ATOM 8333 O O . SER D 1 305 ? 27.88113 -20.94231 -32.67579 1.000 114.63995 338 SER D O 1
ATOM 8336 N N . ARG D 1 306 ? 27.28405 -21.61936 -34.73257 1.000 101.46782 339 ARG D N 1
ATOM 8337 C CA . ARG D 1 306 ? 28.49207 -22.42664 -34.85713 1.000 100.01919 339 ARG D CA 1
ATOM 8338 C C . ARG D 1 306 ? 29.74502 -21.58570 -35.06829 1.000 101.37746 339 ARG D C 1
ATOM 8339 O O . ARG D 1 306 ? 30.85240 -22.13036 -34.99746 1.000 100.53840 339 ARG D O 1
ATOM 8347 N N . MET D 1 307 ? 29.60348 -20.28455 -35.33101 1.000 102.50769 340 MET D N 1
ATOM 8348 C CA . MET D 1 307 ? 30.77745 -19.42804 -35.45708 1.000 100.96683 340 MET D CA 1
ATOM 8349 C C . MET D 1 307 ? 31.27191 -18.94261 -34.09930 1.000 104.31355 340 MET D C 1
ATOM 8350 O O . MET D 1 307 ? 32.48249 -18.81342 -33.89097 1.000 101.87508 340 MET D O 1
ATOM 8355 N N . SER D 1 308 ? 30.35644 -18.65899 -33.17009 1.000 109.63028 341 SER D N 1
ATOM 8356 C CA . SER D 1 308 ? 30.72658 -18.02949 -31.90642 1.000 113.62203 341 SER D CA 1
ATOM 8357 C C . SER D 1 308 ? 30.07822 -18.65211 -30.67813 1.000 122.11756 341 SER D C 1
ATOM 8358 O O . SER D 1 308 ? 30.43586 -18.26013 -29.56358 1.000 127.15261 341 SER D O 1
ATOM 8361 N N . GLY D 1 309 ? 29.14960 -19.59733 -30.82904 1.000 123.73679 342 GLY D N 1
ATOM 8362 C CA . GLY D 1 309 ? 28.47455 -20.22152 -29.71172 1.000 134.47728 342 GLY D CA 1
ATOM 8363 C C . GLY D 1 309 ? 27.17454 -19.56717 -29.28982 1.000 138.77966 342 GLY D C 1
ATOM 8364 O O . GLY D 1 309 ? 26.34434 -20.22826 -28.65578 1.000 143.76430 342 GLY D O 1
ATOM 8365 N N . LYS D 1 310 ? 26.96959 -18.29494 -29.62111 1.000 139.28660 343 LYS D N 1
ATOM 8366 C CA . LYS D 1 310 ? 25.74243 -17.58503 -29.29221 1.000 145.47439 343 LYS D CA 1
ATOM 8367 C C . LYS D 1 310 ? 25.17556 -16.92115 -30.53949 1.000 143.77338 343 LYS D C 1
ATOM 8368 O O . LYS D 1 310 ? 25.87214 -16.72338 -31.53838 1.000 138.36494 343 LYS D O 1
ATOM 8374 N N . LYS D 1 311 ? 23.89062 -16.57331 -30.46376 1.000 144.52911 344 LYS D N 1
ATOM 8375 C CA . LYS D 1 311 ? 23.21839 -15.86728 -31.54770 1.000 138.27725 344 LYS D CA 1
ATOM 8376 C C . LYS D 1 311 ? 23.46382 -14.36692 -31.46292 1.000 140.79659 344 LYS D C 1
ATOM 8377 O O . LYS D 1 311 ? 22.52674 -13.56771 -31.55873 1.000 137.22778 344 LYS D O 1
ATOM 8383 N N . ASP D 1 312 ? 24.72380 -13.97889 -31.28522 1.000 154.29867 345 ASP D N 1
ATOM 8384 C CA . ASP D 1 312 ? 25.12296 -12.58077 -31.24565 1.000 157.41678 345 ASP D CA 1
ATOM 8385 C C . ASP D 1 312 ? 25.70255 -12.10691 -32.57234 1.000 151.91496 345 ASP D C 1
ATOM 8386 O O . ASP D 1 312 ? 26.19130 -10.97591 -32.65597 1.000 152.77942 345 ASP D O 1
ATOM 8391 N N . LEU D 1 313 ? 25.65744 -12.94234 -33.60751 1.000 132.51447 346 LEU D N 1
ATOM 8392 C CA . LEU D 1 313 ? 26.29109 -12.65307 -34.88461 1.000 120.41294 346 LEU D CA 1
ATOM 8393 C C . LEU D 1 313 ? 25.27320 -12.71263 -36.01227 1.000 109.22915 346 LEU D C 1
ATOM 8394 O O . LEU D 1 313 ? 24.38873 -13.57458 -36.02147 1.000 107.67691 346 LEU D O 1
ATOM 8399 N N . TYR D 1 314 ? 25.40863 -11.78933 -36.96107 1.000 101.50379 347 TYR D N 1
ATOM 8400 C CA . TYR D 1 314 ? 24.67548 -11.84082 -38.21516 1.000 93.24118 347 TYR D CA 1
ATOM 8401 C C . TYR D 1 314 ? 25.60365 -11.39785 -39.33735 1.000 87.22301 347 TYR D C 1
ATOM 8402 O O . TYR D 1 314 ? 26.57267 -10.66747 -39.11760 1.000 86.58803 347 TYR D O 1
ATOM 8411 N N . LEU D 1 315 ? 25.29425 -11.84844 -40.54967 1.000 83.61527 348 LEU D N 1
ATOM 8412 C CA . LEU D 1 315 ? 26.09419 -11.52787 -41.73037 1.000 78.63147 348 LEU D CA 1
ATOM 8413 C C . LEU D 1 315 ? 25.77856 -10.10170 -42.16091 1.000 78.43383 348 LEU D C 1
ATOM 8414 O O . LEU D 1 315 ? 24.72500 -9.83320 -42.74253 1.000 79.23001 348 LEU D O 1
ATOM 8419 N N . ALA D 1 316 ? 26.69096 -9.17474 -41.86708 1.000 77.27378 349 ALA D N 1
ATOM 8420 C CA . ALA D 1 316 ? 26.44641 -7.77330 -42.18832 1.000 81.01759 349 ALA D CA 1
ATOM 8421 C C . ALA D 1 316 ? 26.73472 -7.46825 -43.65569 1.000 79.18347 349 ALA D C 1
ATOM 8422 O O . ALA D 1 316 ? 25.91954 -6.83373 -44.33325 1.000 83.39428 349 ALA D O 1
ATOM 8424 N N . SER D 1 317 ? 27.88344 -7.90770 -44.16710 1.000 72.83356 350 SER D N 1
ATOM 8425 C CA . SER D 1 317 ? 28.24100 -7.62739 -45.55063 1.000 69.30564 350 SER D CA 1
ATOM 8426 C C . SER D 1 317 ? 29.05945 -8.77421 -46.12414 1.000 64.14088 350 SER D C 1
ATOM 8427 O O . SER D 1 317 ? 29.77000 -9.47443 -45.39766 1.000 63.86664 350 SER D O 1
ATOM 8430 N N . VAL D 1 318 ? 28.94956 -8.95553 -47.43660 1.000 58.09801 351 VAL D N 1
ATOM 8431 C CA . VAL D 1 318 ? 29.76706 -9.91155 -48.18451 1.000 56.45619 351 VAL D CA 1
ATOM 8432 C C . VAL D 1 318 ? 30.47250 -9.11702 -49.27869 1.000 55.69782 351 VAL D C 1
ATOM 8433 O O . VAL D 1 318 ? 29.95636 -8.95239 -50.38832 1.000 53.19074 351 VAL D O 1
ATOM 8437 N N . PHE D 1 319 ? 31.66703 -8.61431 -48.97379 1.000 54.79495 352 PHE D N 1
ATOM 8438 C CA . PHE D 1 319 ? 32.41479 -7.79952 -49.92479 1.000 52.92565 352 PHE D CA 1
ATOM 8439 C C . PHE D 1 319 ? 33.11541 -8.68769 -50.94664 1.000 52.04137 352 PHE D C 1
ATOM 8440 O O . PHE D 1 319 ? 33.89267 -9.57695 -50.58093 1.000 51.04118 352 PHE D O 1
ATOM 8448 N N . HIS D 1 320 ? 32.84249 -8.44105 -52.22528 1.000 48.42671 353 HIS D N 1
ATOM 8449 C CA . HIS D 1 320 ? 33.49087 -9.13546 -53.33491 1.000 47.99522 353 HIS D CA 1
ATOM 8450 C C . HIS D 1 320 ? 34.23789 -8.08196 -54.14938 1.000 48.13734 353 HIS D C 1
ATOM 8451 O O . HIS D 1 320 ? 33.64664 -7.41090 -55.00143 1.000 47.29530 353 HIS D O 1
ATOM 8458 N N . ALA D 1 321 ? 35.52895 -7.92321 -53.87267 1.000 46.47104 354 ALA D N 1
ATOM 8459 C CA . ALA D 1 321 ? 36.35287 -6.88569 -54.47870 1.000 44.86524 354 ALA D CA 1
ATOM 8460 C C . ALA D 1 321 ? 37.37828 -7.52832 -55.40226 1.000 43.04491 354 ALA D C 1
ATOM 8461 O O . ALA D 1 321 ? 38.07774 -8.46484 -55.00235 1.000 42.71536 354 ALA D O 1
ATOM 8463 N N . THR D 1 322 ? 37.45914 -7.03408 -56.63793 1.000 44.58880 355 THR D N 1
ATOM 8464 C CA . THR D 1 322 ? 38.31981 -7.63926 -57.64681 1.000 42.99736 355 THR D CA 1
ATOM 8465 C C . THR D 1 322 ? 39.07765 -6.56612 -58.40821 1.000 42.25839 355 THR D C 1
ATOM 8466 O O . THR D 1 322 ? 38.48951 -5.56604 -58.83028 1.000 42.16694 355 THR D O 1
ATOM 8470 N N . ALA D 1 323 ? 40.37783 -6.78368 -58.58473 1.000 43.77003 356 ALA D N 1
ATOM 8471 C CA . ALA D 1 323 ? 41.19749 -6.01266 -59.51113 1.000 43.29843 356 ALA D CA 1
ATOM 8472 C C . ALA D 1 323 ? 41.48866 -6.91768 -60.70040 1.000 43.72501 356 ALA D C 1
ATOM 8473 O O . ALA D 1 323 ? 42.18773 -7.92715 -60.56301 1.000 44.31340 356 ALA D O 1
ATOM 8475 N N . PHE D 1 324 ? 40.95470 -6.55172 -61.86089 1.000 41.92957 357 PHE D N 1
ATOM 8476 C CA . PHE D 1 324 ? 41.04249 -7.34644 -63.08128 1.000 42.22979 357 PHE D CA 1
ATOM 8477 C C . PHE D 1 324 ? 41.88764 -6.56505 -64.07528 1.000 42.15225 357 PHE D C 1
ATOM 8478 O O . PHE D 1 324 ? 41.47207 -5.50123 -64.54659 1.000 42.06927 357 PHE D O 1
ATOM 8486 N N . GLU D 1 325 ? 43.07341 -7.07809 -64.38331 1.000 41.97878 358 GLU D N 1
ATOM 8487 C CA . GLU D 1 325 ? 44.01051 -6.37567 -65.24732 1.000 42.52672 358 GLU D CA 1
ATOM 8488 C C . GLU D 1 325 ? 43.94067 -6.95040 -66.65531 1.000 39.88504 358 GLU D C 1
ATOM 8489 O O . GLU D 1 325 ? 44.13863 -8.15376 -66.85101 1.000 40.04009 358 GLU D O 1
ATOM 8495 N N . TRP D 1 326 ? 43.64393 -6.08949 -67.62439 1.000 40.60767 359 TRP D N 1
ATOM 8496 C CA . TRP D 1 326 ? 43.76328 -6.42360 -69.03689 1.000 38.62969 359 TRP D CA 1
ATOM 8497 C C . TRP D 1 326 ? 45.13455 -5.96433 -69.51554 1.000 36.85679 359 TRP D C 1
ATOM 8498 O O . TRP D 1 326 ? 45.42999 -4.76448 -69.49412 1.000 35.79327 359 TRP D O 1
ATOM 8509 N N . ASP D 1 327 ? 45.97136 -6.90886 -69.93970 1.000 37.22706 360 ASP D N 1
ATOM 8510 C CA . ASP D 1 327 ? 47.34337 -6.59600 -70.31398 1.000 38.17114 360 ASP D CA 1
ATOM 8511 C C . ASP D 1 327 ? 47.70393 -7.35269 -71.58537 1.000 39.66192 360 ASP D C 1
ATOM 8512 O O . ASP D 1 327 ? 46.98240 -8.25021 -72.02974 1.000 39.32137 360 ASP D O 1
ATOM 8517 N N . THR D 1 328 ? 48.84129 -6.97722 -72.17318 1.000 39.50442 361 THR D N 1
ATOM 8518 C CA . THR D 1 328 ? 49.27081 -7.55347 -73.44123 1.000 40.43790 361 THR D CA 1
ATOM 8519 C C . THR D 1 328 ? 50.02593 -8.86298 -73.27859 1.000 41.33012 361 THR D C 1
ATOM 8520 O O . THR D 1 328 ? 50.17730 -9.59866 -74.25959 1.000 41.83700 361 THR D O 1
ATOM 8524 N N . GLU D 1 329 ? 50.49226 -9.17034 -72.07312 1.000 42.30036 362 GLU D N 1
ATOM 8525 C CA . GLU D 1 329 ? 51.45051 -10.24990 -71.89392 1.000 43.13559 362 GLU D CA 1
ATOM 8526 C C . GLU D 1 329 ? 50.80569 -11.62412 -72.04599 1.000 42.67276 362 GLU D C 1
ATOM 8527 O O . GLU D 1 329 ? 49.64329 -11.84439 -71.69249 1.000 41.62519 362 GLU D O 1
ATOM 8533 N N . GLY D 1 330 ? 51.59687 -12.55582 -72.56058 1.000 43.62005 363 GLY D N 1
ATOM 8534 C CA . GLY D 1 330 ? 51.12785 -13.90439 -72.79754 1.000 44.65486 363 GLY D CA 1
ATOM 8535 C C . GLY D 1 330 ? 52.26419 -14.74664 -73.32820 1.000 45.46553 363 GLY D C 1
ATOM 8536 O O . GLY D 1 330 ? 53.41883 -14.31408 -73.34908 1.000 45.20953 363 GLY D O 1
ATOM 8537 N N . ASN D 1 331 ? 51.93087 -15.96018 -73.76008 1.000 46.93905 364 ASN D N 1
ATOM 8538 C CA . ASN D 1 331 ? 52.95803 -16.82744 -74.31112 1.000 49.07830 364 ASN D CA 1
ATOM 8539 C C . ASN D 1 331 ? 53.40908 -16.31030 -75.67514 1.000 48.17477 364 ASN D C 1
ATOM 8540 O O . ASN D 1 331 ? 52.60537 -15.77494 -76.44323 1.000 46.62660 364 ASN D O 1
ATOM 8545 N N . PRO D 1 332 ? 54.69026 -16.46023 -75.99897 1.000 50.07262 365 PRO D N 1
ATOM 8546 C CA . PRO D 1 332 ? 55.15052 -16.12141 -77.34796 1.000 50.97049 365 PRO D CA 1
ATOM 8547 C C . PRO D 1 332 ? 54.67307 -17.14433 -78.36626 1.000 52.30843 365 PRO D C 1
ATOM 8548 O O . PRO D 1 332 ? 54.50607 -18.32886 -78.06613 1.000 52.47541 365 PRO D O 1
ATOM 8552 N N . PHE D 1 333 ? 54.44422 -16.66817 -79.58350 1.000 54.78535 366 PHE D N 1
ATOM 8553 C CA . PHE D 1 333 ? 53.95038 -17.52098 -80.65777 1.000 57.72861 366 PHE D CA 1
ATOM 8554 C C . PHE D 1 333 ? 54.87045 -17.45326 -81.86976 1.000 59.38413 366 PHE D C 1
ATOM 8555 O O . PHE D 1 333 ? 55.75153 -16.59717 -81.93879 1.000 59.51102 366 PHE D O 1
ATOM 8563 N N . ARG D 1 344 ? 40.27362 -15.12591 -95.04356 1.000 63.30580 377 ARG D N 1
ATOM 8564 C CA . ARG D 1 344 ? 41.47561 -14.77337 -94.29484 1.000 67.34098 377 ARG D CA 1
ATOM 8565 C C . ARG D 1 344 ? 41.50819 -13.27884 -93.96670 1.000 74.67084 377 ARG D C 1
ATOM 8566 O O . ARG D 1 344 ? 42.50868 -12.76029 -93.46760 1.000 66.10003 377 ARG D O 1
ATOM 8568 N N . SER D 1 345 ? 40.38259 -12.60399 -94.20890 1.000 77.93195 378 SER D N 1
ATOM 8569 C CA . SER D 1 345 ? 40.27308 -11.16315 -94.03444 1.000 63.41985 378 SER D CA 1
ATOM 8570 C C . SER D 1 345 ? 39.65129 -10.90937 -92.67322 1.000 59.39952 378 SER D C 1
ATOM 8571 O O . SER D 1 345 ? 38.43746 -11.10896 -92.50990 1.000 57.69845 378 SER D O 1
ATOM 8574 N N . PRO D 1 346 ? 40.42410 -10.48889 -91.67617 1.000 58.06817 379 PRO D N 1
ATOM 8575 C CA . PRO D 1 346 ? 39.96995 -10.62384 -90.28804 1.000 57.39047 379 PRO D CA 1
ATOM 8576 C C . PRO D 1 346 ? 38.75797 -9.76671 -89.95833 1.000 54.07276 379 PRO D C 1
ATOM 8577 O O . PRO D 1 346 ? 38.64402 -8.60994 -90.37223 1.000 53.73147 379 PRO D O 1
ATOM 8581 N N . LYS D 1 347 ? 37.84053 -10.37595 -89.21417 1.000 51.32935 380 LYS D N 1
ATOM 8582 C CA . LYS D 1 347 ? 36.75340 -9.66009 -88.57096 1.000 50.85344 380 LYS D CA 1
ATOM 8583 C C . LYS D 1 347 ? 37.30252 -8.71358 -87.50935 1.000 47.23078 380 LYS D C 1
ATOM 8584 O O . LYS D 1 347 ? 38.31695 -8.99025 -86.86353 1.000 48.79148 380 LYS D O 1
ATOM 8590 N N . LEU D 1 348 ? 36.63034 -7.58180 -87.33711 1.000 45.53513 381 LEU D N 1
ATOM 8591 C CA . LEU D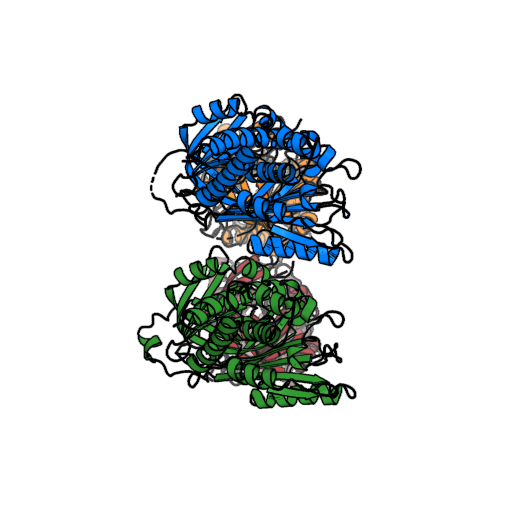 1 348 ? 37.00618 -6.61834 -86.31243 1.000 43.77107 381 LEU D CA 1
ATOM 8592 C C . LEU D 1 348 ? 36.19507 -6.90104 -85.05640 1.000 43.61162 381 LEU D C 1
ATOM 8593 O O . LEU D 1 348 ? 34.95974 -6.85994 -85.08685 1.000 43.09654 381 LEU D O 1
ATOM 8598 N N . PHE D 1 349 ? 36.88753 -7.21373 -83.96492 1.000 43.19252 382 PHE D N 1
ATOM 8599 C CA . PHE D 1 349 ? 36.27533 -7.31171 -82.64406 1.000 42.31371 382 PHE D CA 1
ATOM 8600 C C . PHE D 1 349 ? 36.80905 -6.12545 -81.84446 1.000 41.44989 382 PHE D C 1
ATOM 8601 O O . PHE D 1 349 ? 37.79106 -6.22505 -81.10587 1.000 42.42746 382 PHE D O 1
ATOM 8609 N N . TYR D 1 350 ? 36.14530 -4.98516 -82.01466 1.000 40.97211 383 TYR D N 1
ATOM 8610 C CA . TYR D 1 350 ? 36.59349 -3.69476 -81.49682 1.000 39.35985 383 TYR D CA 1
ATOM 8611 C C . TYR D 1 350 ? 35.77653 -3.39408 -80.24363 1.000 41.13727 383 TYR D C 1
ATOM 8612 O O . TYR D 1 350 ? 34.64553 -2.90762 -80.32995 1.000 41.96524 383 TYR D O 1
ATOM 8621 N N . ALA D 1 351 ? 36.35126 -3.68313 -79.07483 1.000 41.51419 384 ALA D N 1
ATOM 8622 C CA . ALA D 1 351 ? 35.62080 -3.59551 -77.80823 1.000 41.23316 384 ALA D CA 1
ATOM 8623 C C . ALA D 1 351 ? 35.81753 -2.21481 -77.17904 1.000 41.56723 384 ALA D C 1
ATOM 8624 O O . ALA D 1 351 ? 36.46871 -2.04037 -76.14858 1.000 40.98972 384 ALA D O 1
ATOM 8626 N N . ASP D 1 352 ? 35.20761 -1.21936 -77.82195 1.000 41.23937 385 ASP D N 1
ATOM 8627 C CA . ASP D 1 352 ? 35.20966 0.15609 -77.33912 1.000 43.62888 385 ASP D CA 1
ATOM 8628 C C . ASP D 1 352 ? 33.85242 0.56390 -76.77576 1.000 44.25063 385 ASP D C 1
ATOM 8629 O O . ASP D 1 352 ? 33.54436 1.75814 -76.69879 1.000 43.71724 385 ASP D O 1
ATOM 8634 N N . HIS D 1 353 ? 33.02440 -0.41058 -76.42115 1.000 43.65871 386 HIS D N 1
ATOM 8635 C CA . HIS D 1 353 ? 31.70410 -0.18007 -75.85652 1.000 44.90554 386 HIS D CA 1
ATOM 8636 C C . HIS D 1 353 ? 31.38543 -1.34242 -74.93021 1.000 43.86529 386 HIS D C 1
ATOM 8637 O O . HIS D 1 353 ? 32.05031 -2.38337 -74.99408 1.000 43.40202 386 HIS D O 1
ATOM 8644 N N . PRO D 1 354 ? 30.40073 -1.18937 -74.03719 1.000 44.21405 387 PRO D N 1
ATOM 8645 C CA . PRO D 1 354 ? 30.17090 -2.21101 -73.00722 1.000 43.69938 387 PRO D CA 1
ATOM 8646 C C . PRO D 1 354 ? 30.04172 -3.61394 -73.58342 1.000 43.89599 387 PRO D C 1
ATOM 8647 O O . PRO D 1 354 ? 29.45191 -3.82273 -74.64535 1.000 44.90518 387 PRO D O 1
ATOM 8651 N N . PHE D 1 355 ? 30.60417 -4.58057 -72.86200 1.000 42.87430 388 PHE D N 1
ATOM 8652 C CA . PHE D 1 355 ? 30.58841 -5.97092 -73.28487 1.000 42.82605 388 PHE D CA 1
ATOM 8653 C C . PHE D 1 355 ? 30.52596 -6.85840 -72.04976 1.000 42.58864 388 PHE D C 1
ATOM 8654 O O . PHE D 1 355 ? 30.72787 -6.40720 -70.92049 1.000 43.48922 388 PHE D O 1
ATOM 8662 N N . ILE D 1 356 ? 30.25859 -8.13747 -72.28254 1.000 42.31861 389 ILE D N 1
ATOM 8663 C CA . ILE D 1 356 ? 30.20666 -9.14827 -71.23566 1.000 43.03443 389 ILE D CA 1
ATOM 8664 C C . ILE D 1 356 ? 31.36789 -10.10422 -71.46000 1.000 43.03654 389 ILE D C 1
ATOM 8665 O O . ILE D 1 356 ? 31.69375 -10.43215 -72.60586 1.000 43.88156 389 ILE D O 1
ATOM 8670 N N . PHE D 1 357 ? 32.01045 -10.53337 -70.37497 1.000 44.05213 390 PHE D N 1
ATOM 8671 C CA . PHE D 1 357 ? 33.13342 -11.45181 -70.49253 1.000 43.95790 390 PHE D CA 1
ATOM 8672 C C . PHE D 1 357 ? 33.03734 -12.54748 -69.44085 1.000 46.14865 390 PHE D C 1
ATOM 8673 O O . PHE D 1 357 ? 32.52629 -12.33641 -68.33674 1.000 45.79854 390 PHE D O 1
ATOM 8681 N N . LEU D 1 358 ? 33.53002 -13.72959 -69.80991 1.000 45.85021 391 LEU D N 1
ATOM 8682 C CA . LEU D 1 358 ? 33.57569 -14.88781 -68.92989 1.000 48.39170 391 LEU D CA 1
ATOM 8683 C C . LEU D 1 358 ? 34.93098 -15.56313 -69.05631 1.000 49.07837 391 LEU D C 1
ATOM 8684 O O . LEU D 1 358 ? 35.49031 -15.64422 -70.15374 1.000 48.39491 391 LEU D O 1
ATOM 8689 N N . VAL D 1 359 ? 35.45031 -16.04678 -67.93016 1.000 50.19706 392 VAL D N 1
ATOM 8690 C CA . VAL D 1 359 ? 36.65152 -16.87402 -67.89559 1.000 51.11551 392 VAL D CA 1
ATOM 8691 C C . VAL D 1 359 ? 36.21788 -18.29491 -67.56561 1.000 53.71508 392 VAL D C 1
ATOM 8692 O O . VAL D 1 359 ? 35.55383 -18.53126 -66.54886 1.000 54.53374 392 VAL D O 1
ATOM 8696 N N . ARG D 1 360 ? 36.58315 -19.23439 -68.43419 1.000 54.62719 393 ARG D N 1
ATOM 8697 C CA . ARG D 1 360 ? 36.09818 -20.60669 -68.38974 1.000 57.37550 393 ARG D CA 1
ATOM 8698 C C . ARG D 1 360 ? 37.27618 -21.56751 -68.38180 1.000 59.59521 393 ARG D C 1
ATOM 8699 O O . ARG D 1 360 ? 38.15179 -21.48424 -69.24726 1.000 58.94588 393 ARG D O 1
ATOM 8707 N N . ASP D 1 361 ? 37.29719 -22.47484 -67.40808 1.000 63.24254 394 ASP D N 1
ATOM 8708 C CA . ASP D 1 361 ? 38.30704 -23.52696 -67.37359 1.000 66.00713 394 ASP D CA 1
ATOM 8709 C C . ASP D 1 361 ? 37.95336 -24.55264 -68.43959 1.000 68.63436 394 ASP D C 1
ATOM 8710 O O . ASP D 1 361 ? 36.95709 -25.27006 -68.31138 1.000 70.95445 394 ASP D O 1
ATOM 8715 N N . THR D 1 362 ? 38.76223 -24.62180 -69.49758 1.000 68.23823 395 THR D N 1
ATOM 8716 C CA . THR D 1 362 ? 38.40954 -25.45968 -70.63859 1.000 70.28660 395 THR D CA 1
ATOM 8717 C C . THR D 1 362 ? 38.32430 -26.93918 -70.28480 1.000 75.11954 395 THR D C 1
ATOM 8718 O O . THR D 1 362 ? 37.63473 -27.69100 -70.98212 1.000 77.88932 395 THR D O 1
ATOM 8722 N N . GLN D 1 363 ? 39.00269 -27.37493 -69.22487 1.000 75.64166 396 GLN D N 1
ATOM 8723 C CA . GLN D 1 363 ? 38.96087 -28.78782 -68.84641 1.000 79.34438 396 GLN D CA 1
ATOM 8724 C C . GLN D 1 363 ? 37.68376 -29.13466 -68.08584 1.000 78.47247 396 GLN D C 1
ATOM 8725 O O . GLN D 1 363 ? 36.81929 -29.85515 -68.59383 1.000 85.07048 396 GLN D O 1
ATOM 8731 N N . SER D 1 364 ? 37.55053 -28.62923 -66.86226 1.000 77.23622 397 SER D N 1
ATOM 8732 C CA . SER D 1 364 ? 36.39777 -28.96472 -66.03787 1.000 77.99099 397 SER D CA 1
ATOM 8733 C C . SER D 1 364 ? 35.14064 -28.20056 -66.42530 1.000 76.88045 397 SER D C 1
ATOM 8734 O O . SER D 1 364 ? 34.06523 -28.50996 -65.90256 1.000 82.86112 397 SER D O 1
ATOM 8737 N N . GLY D 1 365 ? 35.24425 -27.21768 -67.31661 1.000 74.33347 398 GLY D N 1
ATOM 8738 C CA . GLY D 1 365 ? 34.11578 -26.37606 -67.64318 1.000 73.47019 398 GLY D CA 1
ATOM 8739 C C . GLY D 1 365 ? 33.71100 -25.39933 -66.56522 1.000 72.33338 398 GLY D C 1
ATOM 8740 O O . GLY D 1 365 ? 32.71710 -24.68570 -66.74544 1.000 71.50805 398 GLY D O 1
ATOM 8741 N N . SER D 1 366 ? 34.44585 -25.33484 -65.45735 1.000 70.78411 399 SER D N 1
ATOM 8742 C CA . SER D 1 366 ? 34.07290 -24.44994 -64.36408 1.000 68.29013 399 SER D CA 1
ATOM 8743 C C . SER D 1 366 ? 34.23229 -22.99503 -64.78010 1.000 63.70960 399 SER D C 1
ATOM 8744 O O . SER D 1 366 ? 35.18378 -22.62843 -65.47445 1.000 63.61970 399 SER D O 1
ATOM 8747 N N . LEU D 1 367 ? 33.29440 -22.16297 -64.34387 1.000 61.50746 400 LEU D N 1
ATOM 8748 C CA . LEU D 1 367 ? 33.32914 -20.73317 -64.62326 1.000 59.32514 400 LEU D CA 1
ATOM 8749 C C . LEU D 1 367 ? 34.16583 -20.04098 -63.55076 1.000 57.78334 400 LEU D C 1
ATOM 8750 O O . LEU D 1 367 ? 33.78304 -20.01261 -62.37710 1.000 57.37381 400 LEU D O 1
ATOM 8755 N N . LEU D 1 368 ? 35.31433 -19.48950 -63.94848 1.000 57.22010 401 LEU D N 1
ATOM 8756 C CA . LEU D 1 368 ? 36.14849 -18.76374 -62.99671 1.000 56.37300 401 LEU D CA 1
ATOM 8757 C C . LEU D 1 368 ? 35.67787 -17.33155 -62.80878 1.000 53.95539 401 LEU D C 1
ATOM 8758 O O . LEU D 1 368 ? 35.81547 -16.77744 -61.71299 1.000 53.91703 401 LEU D O 1
ATOM 8763 N N . PHE D 1 369 ? 35.12424 -16.72133 -63.85198 1.000 54.05478 402 PHE D N 1
ATOM 8764 C CA . PHE D 1 369 ? 34.68950 -15.33820 -63.77301 1.000 51.75408 402 PHE D CA 1
ATOM 8765 C C . PHE D 1 369 ? 33.50844 -15.11461 -64.70020 1.000 50.73584 402 PHE D C 1
ATOM 8766 O O . PHE D 1 369 ? 33.39227 -15.74907 -65.75244 1.000 50.53355 402 PHE D O 1
ATOM 8774 N N . ILE D 1 370 ? 32.63794 -14.19752 -64.29377 1.000 47.75131 403 ILE D N 1
ATOM 8775 C CA . ILE D 1 370 ? 31.59736 -13.65146 -65.15331 1.000 47.93895 403 ILE D CA 1
ATOM 8776 C C . ILE D 1 370 ? 31.44291 -12.18690 -64.77992 1.000 46.68094 403 ILE D C 1
ATOM 8777 O O . ILE D 1 370 ? 31.49865 -11.82727 -63.59899 1.000 46.93564 403 ILE D O 1
ATOM 8782 N N . GLY D 1 371 ? 31.29210 -11.33511 -65.78284 1.000 44.11319 404 GLY D N 1
ATOM 8783 C CA . GLY D 1 371 ? 31.19576 -9.92061 -65.50003 1.000 43.34875 404 GLY D CA 1
ATOM 8784 C C . GLY D 1 371 ? 30.93309 -9.13138 -66.75877 1.000 44.18428 404 GLY D C 1
ATOM 8785 O O . GLY D 1 371 ? 30.70417 -9.68847 -67.83456 1.000 43.67590 404 GLY D O 1
ATOM 8786 N N . ARG D 1 372 ? 30.97368 -7.81327 -66.60184 1.000 42.15762 405 ARG D N 1
ATOM 8787 C CA . ARG D 1 372 ? 30.76233 -6.90390 -67.71317 1.000 43.47929 405 ARG D CA 1
ATOM 8788 C C . ARG D 1 372 ? 31.55658 -5.63899 -67.44569 1.000 43.72333 405 ARG D C 1
ATOM 8789 O O . ARG D 1 372 ? 31.67558 -5.20123 -66.29775 1.000 43.73132 405 ARG D O 1
ATOM 8797 N N . LEU D 1 373 ? 32.11289 -5.07125 -68.50436 1.000 42.39467 406 LEU D N 1
ATOM 8798 C CA . LEU D 1 373 ? 32.81578 -3.79915 -68.43314 1.000 43.54532 406 LEU D CA 1
ATOM 8799 C C . LEU D 1 373 ? 31.93128 -2.77181 -69.11606 1.000 45.56435 406 LEU D C 1
ATOM 8800 O O . LEU D 1 373 ? 31.73001 -2.83172 -70.33337 1.000 45.81695 406 LEU D O 1
ATOM 8805 N N . VAL D 1 374 ? 31.40055 -1.83611 -68.33799 1.000 47.42211 407 VAL D N 1
ATOM 8806 C CA . VAL D 1 374 ? 30.54018 -0.79531 -68.87462 1.000 47.64148 407 VAL D CA 1
ATOM 8807 C C . VAL D 1 374 ? 31.26883 0.53684 -68.95986 1.000 49.80929 407 VAL D C 1
ATOM 8808 O O . VAL D 1 374 ? 31.11992 1.26568 -69.94013 1.000 51.55627 407 VAL D O 1
ATOM 8812 N N . ARG D 1 375 ? 32.04850 0.87257 -67.94431 1.000 52.91154 408 ARG D N 1
ATOM 8813 C CA . ARG D 1 375 ? 32.76271 2.13895 -67.96489 1.000 57.55431 408 ARG D CA 1
ATOM 8814 C C . ARG D 1 375 ? 34.13637 1.97663 -67.32432 1.000 60.32638 408 ARG D C 1
ATOM 8815 O O . ARG D 1 375 ? 34.23559 1.78590 -66.10605 1.000 61.31457 408 ARG D O 1
ATOM 8823 N N . PRO D 1 376 ? 35.21105 2.02399 -68.10706 1.000 62.99074 409 PRO D N 1
ATOM 8824 C CA . PRO D 1 376 ? 36.55546 1.96556 -67.52505 1.000 70.49585 409 PRO D CA 1
ATOM 8825 C C . PRO D 1 376 ? 36.92472 3.28424 -66.86349 1.000 79.12594 409 PRO D C 1
ATOM 8826 O O . PRO D 1 376 ? 36.22828 4.29503 -66.97482 1.000 76.19485 409 PRO D O 1
ATOM 8830 N N . LYS D 1 377 ? 38.05534 3.25859 -66.16231 1.000 95.15424 410 LYS D N 1
ATOM 8831 C CA . LYS D 1 377 ? 38.58441 4.45830 -65.52980 1.000 104.69994 410 LYS D CA 1
ATOM 8832 C C . LYS D 1 377 ? 39.33856 5.29402 -66.55718 1.000 118.76091 410 LYS D C 1
ATOM 8833 O O . LYS D 1 377 ? 40.14199 4.76486 -67.33239 1.000 119.55917 410 LYS D O 1
ATOM 8839 N N . GLY D 1 378 ? 39.08436 6.59437 -66.55885 1.000 103.25114 411 GLY D N 1
ATOM 8840 C CA . GLY D 1 378 ? 39.73575 7.48096 -67.49886 1.000 99.36571 411 GLY D CA 1
ATOM 8841 C C . GLY D 1 378 ? 38.91887 8.74189 -67.70634 1.000 97.52795 411 GLY D C 1
ATOM 8842 O O . GLY D 1 378 ? 37.93990 8.99724 -67.00526 1.000 96.57777 411 GLY D O 1
ATOM 8843 N N . ASP D 1 379 ? 39.34784 9.51959 -68.69585 1.000 96.53760 412 ASP D N 1
ATOM 8844 C CA . ASP D 1 379 ? 38.67883 10.76924 -69.04046 1.000 99.45468 412 ASP D CA 1
ATOM 8845 C C . ASP D 1 379 ? 37.80945 10.60489 -70.28484 1.000 82.42793 412 ASP D C 1
ATOM 8846 O O . ASP D 1 379 ? 38.03015 11.26253 -71.30267 1.000 80.70452 412 ASP D O 1
ATOM 8851 N N . LEU E 1 3 ? 28.26129 2.63069 -54.72704 1.000 83.19342 36 LEU B N 1
ATOM 8852 C CA . LEU E 1 3 ? 27.45110 3.03858 -53.58519 1.000 82.99378 36 LEU B CA 1
ATOM 8853 C C . LEU E 1 3 ? 26.75167 1.83672 -52.96597 1.000 84.12008 36 LEU B C 1
ATOM 8854 O O . LEU E 1 3 ? 26.62008 0.79191 -53.60184 1.000 85.52562 36 LEU B O 1
ATOM 8859 N N . SER E 1 4 ? 26.30582 1.98685 -51.72336 1.000 85.04457 37 SER B N 1
ATOM 8860 C CA . SER E 1 4 ? 25.58570 0.91883 -51.05394 1.000 85.98629 37 SER B CA 1
ATOM 8861 C C . SER E 1 4 ? 24.15211 0.84203 -51.56824 1.000 81.93222 37 SER B C 1
ATOM 8862 O O . SER E 1 4 ? 23.63113 1.80935 -52.12958 1.000 79.88091 37 SER B O 1
ATOM 8865 N N . PRO E 1 5 ? 23.49789 -0.31137 -51.40911 1.000 82.81280 38 PRO B N 1
ATOM 8866 C CA . PRO E 1 5 ? 22.08157 -0.40454 -51.80405 1.000 82.16086 38 PRO B CA 1
ATOM 8867 C C . PRO E 1 5 ? 21.18990 0.64611 -51.15688 1.000 77.92592 38 PRO B C 1
ATOM 8868 O O . PRO E 1 5 ? 20.30725 1.19644 -51.82760 1.000 75.68053 38 PRO B O 1
ATOM 8872 N N . LYS E 1 6 ? 21.39803 0.94676 -49.87033 1.000 80.58285 39 LYS B N 1
ATOM 8873 C CA . LYS E 1 6 ? 20.54406 1.92327 -49.19926 1.000 78.47226 39 LYS B CA 1
ATOM 8874 C C . LYS E 1 6 ? 20.86245 3.34579 -49.63987 1.000 73.21314 39 LYS B C 1
ATOM 8875 O O . LYS E 1 6 ? 19.97051 4.20055 -49.65678 1.000 69.96769 39 LYS B O 1
ATOM 8881 N N . ALA E 1 7 ? 22.11800 3.62303 -49.99280 1.000 73.92978 40 ALA B N 1
ATOM 8882 C CA . ALA E 1 7 ? 22.45574 4.94394 -50.50518 1.000 72.02010 40 ALA B CA 1
ATOM 8883 C C . ALA E 1 7 ? 21.97139 5.11707 -51.93629 1.000 70.69208 40 ALA B C 1
ATOM 8884 O O . ALA E 1 7 ? 21.67623 6.24091 -52.35854 1.000 66.97108 40 ALA B O 1
ATOM 8886 N N . ALA E 1 8 ? 21.87321 4.01644 -52.68509 1.000 71.77352 41 ALA B N 1
ATOM 8887 C CA . ALA E 1 8 ? 21.40174 4.09037 -54.06217 1.000 69.59589 41 ALA B CA 1
ATOM 8888 C C . ALA E 1 8 ? 19.90544 4.36688 -54.11233 1.000 68.74817 41 ALA B C 1
ATOM 8889 O O . ALA E 1 8 ? 19.43829 5.14004 -54.95737 1.000 68.14382 41 ALA B O 1
ATOM 8891 N N . THR E 1 9 ? 19.13619 3.73615 -53.22113 1.000 69.09806 42 THR B N 1
ATOM 8892 C CA . THR E 1 9 ? 17.70180 3.99541 -53.17590 1.000 68.18694 42 THR B CA 1
ATOM 8893 C C . THR E 1 9 ? 17.40913 5.40906 -52.69381 1.000 67.55852 42 THR B C 1
ATOM 8894 O O . THR E 1 9 ? 16.44548 6.03284 -53.15295 1.000 67.18852 42 THR B O 1
ATOM 8898 N N . LEU E 1 10 ? 18.23416 5.93372 -51.78486 1.000 66.09915 43 LEU B N 1
ATOM 8899 C CA . LEU E 1 10 ? 18.05527 7.30628 -51.32815 1.000 64.21883 43 LEU B CA 1
ATOM 8900 C C . LEU E 1 10 ? 18.43631 8.31248 -52.40727 1.000 64.12235 43 LEU B C 1
ATOM 8901 O O . LEU E 1 10 ? 17.93143 9.44037 -52.40623 1.000 63.79389 43 LEU B O 1
ATOM 8906 N N . ALA E 1 11 ? 19.31849 7.93051 -53.33208 1.000 64.91444 44 ALA B N 1
ATOM 8907 C CA . ALA E 1 11 ? 19.64284 8.81680 -54.44521 1.000 65.78024 44 ALA B CA 1
ATOM 8908 C C . ALA E 1 11 ? 18.45468 8.98442 -55.38655 1.000 66.32497 44 ALA B C 1
ATOM 8909 O O . ALA E 1 11 ? 18.19877 10.08889 -55.88143 1.000 66.07689 44 ALA B O 1
ATOM 8911 N N . GLU E 1 12 ? 17.72252 7.89775 -55.65264 1.000 69.11603 45 GLU B N 1
ATOM 8912 C CA . GLU E 1 12 ? 16.56443 7.98012 -56.53807 1.000 71.66381 45 GLU B CA 1
ATOM 8913 C C . GLU E 1 12 ? 15.39635 8.71184 -55.89152 1.000 69.06926 45 GLU B C 1
ATOM 8914 O O . GLU E 1 12 ? 14.63673 9.39750 -56.58492 1.000 69.53788 45 GLU B O 1
ATOM 8920 N N . ARG E 1 13 ? 15.23326 8.57809 -54.57620 1.000 66.84075 46 ARG B N 1
ATOM 8921 C CA . ARG E 1 13 ? 14.11589 9.21826 -53.89315 1.000 66.44026 46 ARG B CA 1
ATOM 8922 C C . ARG E 1 13 ? 14.38741 10.68088 -53.56763 1.000 63.68673 46 ARG B C 1
ATOM 8923 O O . ARG E 1 13 ? 13.44905 11.48569 -53.54740 1.000 61.94566 46 ARG B O 1
ATOM 8931 N N . SER E 1 14 ? 15.64341 11.04636 -53.30086 1.000 64.26673 47 SER B N 1
ATOM 8932 C CA . SER E 1 14 ? 15.96659 12.46284 -53.16464 1.000 62.20888 47 SER B CA 1
ATOM 8933 C C . SER E 1 14 ? 15.76529 13.19873 -54.48563 1.000 61.59704 47 SER B C 1
ATOM 8934 O O . SER E 1 14 ? 15.42257 14.38718 -54.48793 1.000 58.62835 47 SER B O 1
ATOM 8937 N N . ALA E 1 15 ? 15.96994 12.51140 -55.61360 1.000 61.69522 48 ALA B N 1
ATOM 8938 C CA . ALA E 1 15 ? 15.69309 13.11739 -56.91202 1.000 61.69022 48 ALA B CA 1
ATOM 8939 C C . ALA E 1 15 ? 14.19637 13.31762 -57.11469 1.000 61.96078 48 ALA B C 1
ATOM 8940 O O . ALA E 1 15 ? 13.76961 14.34231 -57.66007 1.000 65.68755 48 ALA B O 1
ATOM 8942 N N . GLY E 1 16 ? 13.38532 12.34059 -56.70351 1.000 61.22723 49 GLY B N 1
ATOM 8943 C CA . GLY E 1 16 ? 11.94380 12.52083 -56.75762 1.000 59.60680 49 GLY B CA 1
ATOM 8944 C C . GLY E 1 16 ? 11.46434 13.61500 -55.82333 1.000 55.22853 49 GLY B C 1
ATOM 8945 O O . GLY E 1 16 ? 10.53598 14.36020 -56.14780 1.000 53.70642 49 GLY B O 1
ATOM 8946 N N . LEU E 1 17 ? 12.09501 13.72949 -54.65218 1.000 58.08440 50 LEU B N 1
ATOM 8947 C CA . LEU E 1 17 ? 11.78128 14.81896 -53.73398 1.000 54.85458 50 LEU B CA 1
ATOM 8948 C C . LEU E 1 17 ? 12.10274 16.17630 -54.34646 1.000 54.04225 50 LEU B C 1
ATOM 8949 O O . LEU E 1 17 ? 11.40266 17.16013 -54.08057 1.000 52.25648 50 LEU B O 1
ATOM 8954 N N . ALA E 1 18 ? 13.13933 16.24301 -55.18443 1.000 54.97646 51 ALA B N 1
ATOM 8955 C CA . ALA E 1 18 ? 13.52522 17.50758 -55.80273 1.000 53.79634 51 ALA B CA 1
ATOM 8956 C C . ALA E 1 18 ? 12.43581 18.03179 -56.72660 1.000 52.94780 51 ALA B C 1
ATOM 8957 O O . ALA E 1 18 ? 12.07008 19.21188 -56.66693 1.000 50.61724 51 ALA B O 1
ATOM 8959 N N . PHE E 1 19 ? 11.93846 17.17556 -57.62212 1.000 52.24225 52 PHE B N 1
ATOM 8960 C CA . PHE E 1 19 ? 10.84566 17.57401 -58.50181 1.000 52.22847 52 PHE B CA 1
ATOM 8961 C C . PHE E 1 19 ? 9.62615 18.00442 -57.69902 1.000 51.96764 52 PHE B C 1
ATOM 8962 O O . PHE E 1 19 ? 9.00641 19.03276 -57.99631 1.000 49.78254 52 PHE B O 1
ATOM 8970 N N . SER E 1 20 ? 9.27882 17.23550 -56.66420 1.000 52.10871 53 SER B N 1
ATOM 8971 C CA . SER E 1 20 ? 8.10850 17.55935 -55.85730 1.000 51.82290 53 SER B CA 1
ATOM 8972 C C . SER E 1 20 ? 8.29676 18.87796 -55.11947 1.000 50.95959 53 SER B C 1
ATOM 8973 O O . SER E 1 20 ? 7.35485 19.66868 -54.98717 1.000 51.75261 53 SER B O 1
ATOM 8976 N N . LEU E 1 21 ? 9.50492 19.12744 -54.62134 1.000 49.93005 54 LEU B N 1
ATOM 8977 C CA . LEU E 1 21 ? 9.76550 20.38018 -53.92454 1.000 50.09023 54 LEU B CA 1
ATOM 8978 C C . LEU E 1 21 ? 9.82414 21.55441 -54.89729 1.000 49.14630 54 LEU B C 1
ATOM 8979 O O . LEU E 1 21 ? 9.32967 22.64707 -54.59414 1.000 48.30947 54 LEU B O 1
ATOM 8984 N N . TYR E 1 22 ? 10.42105 21.34342 -56.07289 1.000 48.47936 55 TYR B N 1
ATOM 8985 C CA . TYR E 1 22 ? 10.51210 22.40175 -57.07554 1.000 49.50495 55 TYR B CA 1
ATOM 8986 C C . TYR E 1 22 ? 9.12933 22.86233 -57.52786 1.000 49.32102 55 TYR B C 1
ATOM 8987 O O . TYR E 1 22 ? 8.86988 24.06706 -57.63801 1.000 48.14484 55 TYR B O 1
ATOM 8996 N N . GLN E 1 23 ? 8.22955 21.91251 -57.80615 1.000 49.31971 56 GLN B N 1
ATOM 8997 C CA . GLN E 1 23 ? 6.90463 22.26857 -58.30962 1.000 50.64511 56 GLN B CA 1
ATOM 8998 C C . GLN E 1 23 ? 6.12663 23.10362 -57.30010 1.000 53.70548 56 GLN B C 1
ATOM 8999 O O . GLN E 1 23 ? 5.39911 24.02916 -57.68085 1.000 56.63848 56 GLN B O 1
ATOM 9005 N N . ALA E 1 24 ? 6.26735 22.79401 -56.00777 1.000 50.59360 57 ALA B N 1
ATOM 9006 C CA . ALA E 1 24 ? 5.55056 23.54917 -54.98459 1.000 51.63737 57 ALA B CA 1
ATOM 9007 C C . ALA E 1 24 ? 6.01026 25.00116 -54.93672 1.000 53.88980 57 ALA B C 1
ATOM 9008 O O . ALA E 1 24 ? 5.18690 25.91851 -54.82992 1.000 54.58324 57 ALA B O 1
ATOM 9010 N N . MET E 1 25 ? 7.32194 25.23116 -55.01860 1.000 52.52441 58 MET B N 1
ATOM 9011 C CA . MET E 1 25 ? 7.83307 26.59657 -54.98588 1.000 52.37897 58 MET B CA 1
ATOM 9012 C C . MET E 1 25 ? 7.51924 27.35799 -56.26470 1.000 54.91011 58 MET B C 1
ATOM 9013 O O . MET E 1 25 ? 7.30064 28.57396 -56.21739 1.000 55.81454 58 MET B O 1
ATOM 9018 N N . ALA E 1 26 ? 7.49835 26.67213 -57.41097 1.000 53.63812 59 ALA B N 1
ATOM 9019 C CA . ALA E 1 26 ? 7.22478 27.35968 -58.66864 1.000 54.57587 59 ALA B CA 1
ATOM 9020 C C . ALA E 1 26 ? 5.81901 27.94267 -58.69063 1.000 55.70936 59 ALA B C 1
ATOM 9021 O O . ALA E 1 26 ? 5.59228 28.99042 -59.30736 1.000 56.16316 59 ALA B O 1
ATOM 9023 N N . LYS E 1 27 ? 4.86901 27.29192 -58.01610 1.000 56.30058 60 LYS B N 1
ATOM 9024 C CA . LYS E 1 27 ? 3.51934 27.82875 -57.91141 1.000 60.44206 60 LYS B CA 1
ATOM 9025 C C . LYS E 1 27 ? 3.42319 28.98744 -56.92808 1.000 62.79883 60 LYS B C 1
ATOM 9026 O O . LYS E 1 27 ? 2.48848 29.79045 -57.02779 1.000 65.15174 60 LYS B O 1
ATOM 9032 N N . ASP E 1 28 ? 4.37185 29.09978 -55.99892 1.000 60.37116 61 ASP B N 1
ATOM 9033 C CA . ASP E 1 28 ? 4.40803 30.20779 -55.04941 1.000 59.06227 61 ASP B CA 1
ATOM 9034 C C . ASP E 1 28 ? 4.80660 31.48448 -55.78021 1.000 62.45644 61 ASP B C 1
ATOM 9035 O O . ASP E 1 28 ? 5.93602 31.60370 -56.26563 1.000 60.82501 61 ASP B O 1
ATOM 9040 N N . GLN E 1 29 ? 3.88103 32.44461 -55.85336 1.000 66.56800 62 GLN B N 1
ATOM 9041 C CA . GLN E 1 29 ? 4.12475 33.70112 -56.55333 1.000 67.24062 62 GLN B CA 1
ATOM 9042 C C . GLN E 1 29 ? 5.20581 34.55260 -55.89936 1.000 65.56349 62 GLN B C 1
ATOM 9043 O O . GLN E 1 29 ? 5.67102 35.51245 -56.52332 1.000 65.46485 62 GLN B O 1
ATOM 9049 N N . ALA E 1 30 ? 5.61529 34.23349 -54.67029 1.000 63.23314 63 ALA B N 1
ATOM 9050 C CA . ALA E 1 30 ? 6.66210 34.99851 -54.00511 1.000 63.22911 63 ALA B CA 1
ATOM 9051 C C . ALA E 1 30 ? 8.06127 34.52813 -54.37537 1.000 61.59397 63 ALA B C 1
ATOM 9052 O O . ALA E 1 30 ? 9.03054 35.25204 -54.12353 1.000 60.86937 63 ALA B O 1
ATOM 9054 N N . VAL E 1 31 ? 8.18746 33.34390 -54.96192 1.000 61.01253 64 VAL B N 1
ATOM 9055 C CA . VAL E 1 31 ? 9.48291 32.78391 -55.32320 1.000 58.22095 64 VAL B CA 1
ATOM 9056 C C . VAL E 1 31 ? 9.82076 33.18018 -56.75415 1.000 57.74619 64 VAL B C 1
ATOM 9057 O O . VAL E 1 31 ? 9.02398 32.96104 -57.67461 1.000 60.60509 64 VAL B O 1
ATOM 9061 N N . GLU E 1 32 ? 11.00174 33.76804 -56.94448 1.000 56.91239 65 GLU B N 1
ATOM 9062 C CA . GLU E 1 32 ? 11.50569 34.02710 -58.28758 1.000 56.01963 65 GLU B CA 1
ATOM 9063 C C . GLU E 1 32 ? 12.52924 32.96381 -58.65806 1.000 51.91687 65 GLU B C 1
ATOM 9064 O O . GLU E 1 32 ? 12.16901 31.90554 -59.18298 1.000 51.26628 65 GLU B O 1
ATOM 9070 N N . ASN E 1 33 ? 13.80243 33.22746 -58.38008 1.000 50.85768 66 ASN B N 1
ATOM 9071 C CA . ASN E 1 33 ? 14.82994 32.22678 -58.62091 1.000 47.09070 66 ASN B CA 1
ATOM 9072 C C . ASN E 1 33 ? 14.65799 31.06185 -57.65850 1.000 46.29733 66 ASN B C 1
ATOM 9073 O O . ASN E 1 33 ? 14.32922 31.24563 -56.48216 1.000 47.44441 66 ASN B O 1
ATOM 9078 N N . ILE E 1 34 ? 14.87251 29.85539 -58.16856 1.000 44.93630 67 ILE B N 1
ATOM 9079 C CA . ILE E 1 34 ? 14.83738 28.64398 -57.36372 1.000 43.54881 67 ILE B CA 1
ATOM 9080 C C . ILE E 1 34 ? 16.21427 28.01045 -57.44103 1.000 42.05670 67 ILE B C 1
ATOM 9081 O O . ILE E 1 34 ? 16.83712 27.97991 -58.50871 1.000 42.09704 67 ILE B O 1
ATOM 9086 N N . LEU E 1 35 ? 16.68869 27.51254 -56.30328 1.000 43.30668 68 LEU B N 1
ATOM 9087 C CA . LEU E 1 35 ? 18.00615 26.89411 -56.24240 1.000 41.77294 68 LEU B CA 1
ATOM 9088 C C . LEU E 1 35 ? 17.97525 25.92121 -55.07326 1.000 42.07330 68 LEU B C 1
ATOM 9089 O O . LEU E 1 35 ? 17.98787 26.34348 -53.91309 1.000 40.14680 68 LEU B O 1
ATOM 9094 N N . LEU E 1 36 ? 17.91738 24.63043 -55.38436 1.000 41.17986 69 LEU B N 1
ATOM 9095 C CA . LEU E 1 36 ? 17.74508 23.58282 -54.39210 1.000 40.56873 69 LEU B CA 1
ATOM 9096 C C . LEU E 1 36 ? 18.76370 22.48144 -54.62208 1.000 41.57340 69 LEU B C 1
ATOM 9097 O O . LEU E 1 36 ? 19.00230 22.07454 -55.76192 1.000 43.38367 69 LEU B O 1
ATOM 9102 N N . SER E 1 37 ? 19.36652 22.00352 -53.53889 1.000 42.10005 70 SER B N 1
ATOM 9103 C CA . SER E 1 37 ? 20.18348 20.80687 -53.62185 1.000 42.47870 70 SER B CA 1
ATOM 9104 C C . SER E 1 37 ? 19.38652 19.65402 -53.03331 1.000 43.04723 70 SER B C 1
ATOM 9105 O O . SER E 1 37 ? 19.14763 19.63457 -51.81578 1.000 42.70830 70 SER B O 1
ATOM 9108 N N . PRO E 1 38 ? 18.96250 18.68255 -53.84187 1.000 43.77458 71 PRO B N 1
ATOM 9109 C CA . PRO E 1 38 ? 18.08257 17.61975 -53.32437 1.000 45.45725 71 PRO B CA 1
ATOM 9110 C C . PRO E 1 38 ? 18.69455 16.80905 -52.19726 1.000 44.47260 71 PRO B C 1
ATOM 9111 O O . PRO E 1 38 ? 17.97721 16.39157 -51.27909 1.000 43.47738 71 PRO B O 1
ATOM 9115 N N . VAL E 1 39 ? 20.00398 16.56166 -52.24801 1.000 43.90713 72 VAL B N 1
ATOM 9116 C CA . VAL E 1 39 ? 20.63711 15.74807 -51.21857 1.000 44.46382 72 VAL B CA 1
ATOM 9117 C C . VAL E 1 39 ? 20.73211 16.52633 -49.91659 1.000 44.09968 72 VAL B C 1
ATOM 9118 O O . VAL E 1 39 ? 20.61237 15.94989 -48.82855 1.000 43.74063 72 VAL B O 1
ATOM 9122 N N . VAL E 1 40 ? 20.92082 17.84391 -49.99940 1.000 43.96327 73 VAL B N 1
ATOM 9123 C CA . VAL E 1 40 ? 20.92980 18.66394 -48.79442 1.000 41.52370 73 VAL B CA 1
ATOM 9124 C C . VAL E 1 40 ? 19.53317 18.71973 -48.18653 1.000 42.83012 73 VAL B C 1
ATOM 9125 O O . VAL E 1 40 ? 19.37129 18.67625 -46.96061 1.000 43.26663 73 VAL B O 1
ATOM 9129 N N . VAL E 1 41 ? 18.50256 18.81027 -49.03262 1.000 41.93439 74 VAL B N 1
ATOM 9130 C CA . VAL E 1 41 ? 17.12761 18.78741 -48.53965 1.000 42.68510 74 VAL B CA 1
ATOM 9131 C C . VAL E 1 41 ? 16.83183 17.45411 -47.86973 1.000 42.38069 74 VAL B C 1
ATOM 9132 O O . VAL E 1 41 ? 16.21706 17.40146 -46.79726 1.000 42.62605 74 VAL B O 1
ATOM 9136 N N . ALA E 1 42 ? 17.27256 16.35717 -48.48880 1.000 42.28832 75 ALA B N 1
ATOM 9137 C CA . ALA E 1 42 ? 17.07235 15.03978 -47.89963 1.000 44.36777 75 ALA B CA 1
ATOM 9138 C C . ALA E 1 42 ? 17.78758 14.92436 -46.55804 1.000 46.96818 75 ALA B C 1
ATOM 9139 O O . ALA E 1 42 ? 17.27886 14.28439 -45.62879 1.000 46.63070 75 ALA B O 1
ATOM 9141 N N . SER E 1 43 ? 18.97012 15.53809 -46.43721 1.000 44.05744 76 SER B N 1
ATOM 9142 C CA . SER E 1 43 ? 19.69207 15.50483 -45.16793 1.000 47.14859 76 SER B CA 1
ATOM 9143 C C . SER E 1 43 ? 18.92409 16.24103 -44.07749 1.000 46.07609 76 SER B C 1
ATOM 9144 O O . SER E 1 43 ? 18.90911 15.80871 -42.91900 1.000 47.18720 76 SER B O 1
ATOM 9147 N N . SER E 1 44 ? 18.27834 17.35574 -44.43192 1.000 44.84451 77 SER B N 1
ATOM 9148 C CA . SER E 1 44 ? 17.46112 18.08444 -43.46676 1.000 45.84005 77 SER B CA 1
ATOM 9149 C C . SER E 1 44 ? 16.32024 17.22068 -42.94375 1.000 47.19187 77 SER B C 1
ATOM 9150 O O . SER E 1 44 ? 16.04106 17.20865 -41.73882 1.000 47.74762 77 SER B O 1
ATOM 9153 N N . LEU E 1 45 ? 15.64683 16.49144 -43.83556 1.000 46.07125 78 LEU B N 1
ATOM 9154 C CA . LEU E 1 45 ? 14.60779 15.57092 -43.38984 1.000 49.04030 78 LEU B CA 1
ATOM 9155 C C . LEU E 1 45 ? 15.19793 14.45703 -42.53783 1.000 49.94402 78 LEU B C 1
ATOM 9156 O O . LEU E 1 45 ? 14.56219 13.98990 -41.58613 1.000 50.08021 78 LEU B O 1
ATOM 9161 N N . GLY E 1 46 ? 16.41264 14.01546 -42.86734 1.000 48.96014 79 GLY B N 1
ATOM 9162 C CA . GLY E 1 46 ? 17.06386 13.00655 -42.05064 1.000 50.01922 79 GLY B CA 1
ATOM 9163 C C . GLY E 1 46 ? 17.35832 13.50213 -40.64895 1.000 52.84586 79 GLY B C 1
ATOM 9164 O O . GLY E 1 46 ? 17.26634 12.74421 -39.67973 1.000 55.34141 79 GLY B O 1
ATOM 9165 N N . LEU E 1 47 ? 17.71551 14.78406 -40.52227 1.000 50.58041 80 LEU B N 1
ATOM 9166 C CA . LEU E 1 47 ? 17.96705 15.35521 -39.20311 1.000 51.28452 80 LEU B CA 1
ATOM 9167 C C . LEU E 1 47 ? 16.70039 15.37201 -38.35829 1.000 52.86868 80 LEU B C 1
ATOM 9168 O O . LEU E 1 47 ? 16.74856 15.10218 -37.15283 1.000 56.58771 80 LEU B O 1
ATOM 9173 N N . VAL E 1 48 ? 15.55688 15.68716 -38.97179 1.000 51.94174 81 VAL B N 1
ATOM 9174 C CA . VAL E 1 48 ? 14.29440 15.66645 -38.23920 1.000 53.58637 81 VAL B CA 1
ATOM 9175 C C . VAL E 1 48 ? 13.96365 14.24623 -37.80497 1.000 56.07301 81 VAL B C 1
ATOM 9176 O O . VAL E 1 48 ? 13.48664 14.01708 -36.68713 1.000 59.68481 81 VAL B O 1
ATOM 9180 N N . SER E 1 49 ? 14.21298 13.27047 -38.68075 1.000 55.75022 82 SER B N 1
ATOM 9181 C CA . SER E 1 49 ? 14.01721 11.87441 -38.31135 1.000 58.21628 82 SER B CA 1
ATOM 9182 C C . SER E 1 49 ? 15.00199 11.43738 -37.23623 1.000 60.66013 82 SER B C 1
ATOM 9183 O O . SER E 1 49 ? 14.65717 10.61488 -36.38046 1.000 66.21513 82 SER B O 1
ATOM 9186 N N . LEU E 1 50 ? 16.22560 11.97210 -37.26439 1.000 58.67680 83 LEU B N 1
ATOM 9187 C CA . LEU E 1 50 ? 17.23141 11.57940 -36.28289 1.000 60.86997 83 LEU B CA 1
ATOM 9188 C C . LEU E 1 50 ? 16.91978 12.14867 -34.90400 1.000 63.49063 83 LEU B C 1
ATOM 9189 O O . LEU E 1 50 ? 17.11774 11.47232 -33.88812 1.000 65.39714 83 LEU B O 1
ATOM 9194 N N . GLY E 1 51 ? 16.41751 13.37797 -34.84773 1.000 62.60746 84 GLY B N 1
ATOM 9195 C CA . GLY E 1 51 ? 16.11180 14.04348 -33.60026 1.000 66.07020 84 GLY B CA 1
ATOM 9196 C C . GLY E 1 51 ? 14.64666 14.09857 -33.23112 1.000 67.73450 84 GLY B C 1
ATOM 9197 O O . GLY E 1 51 ? 14.29727 14.76470 -32.24986 1.000 70.57065 84 GLY B O 1
ATOM 9198 N N . GLY E 1 52 ? 13.77593 13.43531 -33.98340 1.000 67.01714 85 GLY B N 1
ATOM 9199 C CA . GLY E 1 52 ? 12.35833 13.47439 -33.69640 1.000 67.23060 85 GLY B CA 1
ATOM 9200 C C . GLY E 1 52 ? 11.80408 12.14546 -33.23110 1.000 68.34561 85 GLY B C 1
ATOM 9201 O O . GLY E 1 52 ? 12.45334 11.10611 -33.37881 1.000 68.70634 85 GLY B O 1
ATOM 9202 N N . LYS E 1 53 ? 10.60369 12.17183 -32.65744 1.000 69.20070 86 LYS B N 1
ATOM 9203 C CA . LYS E 1 53 ? 9.92013 10.97369 -32.19702 1.000 69.86104 86 LYS B CA 1
ATOM 9204 C C . LYS E 1 53 ? 8.50990 10.93667 -32.76612 1.000 68.56888 86 LYS B C 1
ATOM 9205 O O . LYS E 1 53 ? 7.96467 11.95535 -33.19898 1.000 67.55187 86 LYS B O 1
ATOM 9211 N N . ALA E 1 54 ? 7.93355 9.73704 -32.76579 1.000 68.67465 87 ALA B N 1
ATOM 9212 C CA . ALA E 1 54 ? 6.51048 9.51553 -33.05696 1.000 67.34648 87 ALA B CA 1
ATOM 9213 C C . ALA E 1 54 ? 6.20697 10.05241 -34.45434 1.000 65.78336 87 ALA B C 1
ATOM 9214 O O . ALA E 1 54 ? 6.93698 9.72142 -35.40277 1.000 65.10409 87 ALA B O 1
ATOM 9216 N N . THR E 1 55 ? 5.16832 10.87306 -34.62962 1.000 65.82751 88 THR B N 1
ATOM 9217 C CA . THR E 1 55 ? 4.76774 11.30138 -35.96361 1.000 64.79794 88 THR B CA 1
ATOM 9218 C C . THR E 1 55 ? 5.74611 12.31043 -36.55051 1.000 63.78669 88 THR B C 1
ATOM 9219 O O . THR E 1 55 ? 5.86803 12.41083 -37.77656 1.000 64.05196 88 THR B O 1
ATOM 9223 N N . THR E 1 56 ? 6.44612 13.06413 -35.69990 1.000 63.47773 89 THR B N 1
ATOM 9224 C CA . THR E 1 56 ? 7.42941 14.02131 -36.19733 1.000 63.42579 89 THR B CA 1
ATOM 9225 C C . THR E 1 56 ? 8.53168 13.32228 -36.98554 1.000 63.18643 89 THR B C 1
ATOM 9226 O O . THR E 1 56 ? 8.95440 13.80592 -38.04300 1.000 61.57847 89 THR B O 1
ATOM 9230 N N . ALA E 1 57 ? 8.99748 12.17173 -36.49553 1.000 63.87983 90 ALA B N 1
ATOM 9231 C CA . ALA E 1 57 ? 10.06084 11.44909 -37.18354 1.000 63.21574 90 ALA B CA 1
ATOM 9232 C C . ALA E 1 57 ? 9.53468 10.66483 -38.37876 1.000 62.64992 90 ALA B C 1
ATOM 9233 O O . ALA E 1 57 ? 10.20544 10.58649 -39.41356 1.000 61.83938 90 ALA B O 1
ATOM 9235 N N . SER E 1 58 ? 8.34348 10.07561 -38.25846 1.000 62.91662 91 SER B N 1
ATOM 9236 C CA . SER E 1 58 ? 7.80247 9.29330 -39.36456 1.000 62.72601 91 SER B CA 1
ATOM 9237 C C . SER E 1 58 ? 7.40743 10.17771 -40.54036 1.000 62.93755 91 SER B C 1
ATOM 9238 O O . SER E 1 58 ? 7.52922 9.75700 -41.69646 1.000 65.56108 91 SER B O 1
ATOM 9241 N N . GLN E 1 59 ? 6.94820 11.40312 -40.27247 1.000 62.10603 92 GLN B N 1
ATOM 9242 C CA . GLN E 1 59 ? 6.63699 12.32438 -41.36049 1.000 61.73779 92 GLN B CA 1
ATOM 9243 C C . GLN E 1 59 ? 7.88062 12.69770 -42.15443 1.000 62.18820 92 GLN B C 1
ATOM 9244 O O . GLN E 1 59 ? 7.79394 12.94204 -43.36343 1.000 61.20846 92 GLN B O 1
ATOM 9250 N N . ALA E 1 60 ? 9.04353 12.73694 -41.50027 1.000 61.92795 93 ALA B N 1
ATOM 9251 C CA . ALA E 1 60 ? 10.27939 13.03823 -42.21353 1.000 60.00006 93 ALA B CA 1
ATOM 9252 C C . ALA E 1 60 ? 10.60650 11.95660 -43.23446 1.000 61.30337 93 ALA B C 1
ATOM 9253 O O . ALA E 1 60 ? 10.99133 12.26280 -44.36867 1.000 62.30645 93 ALA B O 1
ATOM 9255 N N . LYS E 1 61 ? 10.46318 10.68415 -42.85500 1.000 61.55279 94 LYS B N 1
ATOM 9256 C CA . LYS E 1 61 ? 10.65374 9.61527 -43.82779 1.000 66.66249 94 LYS B CA 1
ATOM 9257 C C . LYS E 1 61 ? 9.51152 9.54168 -44.83269 1.000 67.23317 94 LYS B C 1
ATOM 9258 O O . LYS E 1 61 ? 9.67830 8.93694 -45.89666 1.000 66.96847 94 LYS B O 1
ATOM 9264 N N . ALA E 1 62 ? 8.36413 10.15110 -44.52607 1.000 66.37786 95 ALA B N 1
ATOM 9265 C CA . ALA E 1 62 ? 7.26706 10.19435 -45.48641 1.000 65.86942 95 ALA B CA 1
ATOM 9266 C C . ALA E 1 62 ? 7.58375 11.15333 -46.62720 1.000 65.80942 95 ALA B C 1
ATOM 9267 O O . ALA E 1 62 ? 7.42657 10.80935 -47.80579 1.000 65.76239 95 ALA B O 1
ATOM 9269 N N . VAL E 1 63 ? 8.02207 12.37048 -46.29228 1.000 62.26619 96 VAL B N 1
ATOM 9270 C CA . VAL E 1 63 ? 8.41744 13.32723 -47.31996 1.000 62.04642 96 VAL B CA 1
ATOM 9271 C C . VAL E 1 63 ? 9.61051 12.79571 -48.09637 1.000 62.01877 96 VAL B C 1
ATOM 9272 O O . VAL E 1 63 ? 9.75465 13.05823 -49.29610 1.000 61.00040 96 VAL B O 1
ATOM 9276 N N . LEU E 1 64 ? 10.47907 12.03923 -47.43087 1.000 64.08151 97 LEU B N 1
ATOM 9277 C CA . LEU E 1 64 ? 11.61513 11.40488 -48.07992 1.000 63.94765 97 LEU B CA 1
ATOM 9278 C C . LEU E 1 64 ? 11.22101 10.17146 -48.88500 1.000 65.27514 97 LEU B C 1
ATOM 9279 O O . LEU E 1 64 ? 12.04915 9.66287 -49.64833 1.000 66.32295 97 LEU B O 1
ATOM 9284 N N . SER E 1 65 ? 9.98283 9.68905 -48.73696 1.000 66.33833 98 SER B N 1
ATOM 9285 C CA . SER E 1 65 ? 9.51089 8.47228 -49.40585 1.000 69.18312 98 SER B CA 1
ATOM 9286 C C . SER E 1 65 ? 10.39512 7.27502 -49.06695 1.000 71.90113 98 SER B C 1
ATOM 9287 O O . SER E 1 65 ? 10.63402 6.40147 -49.89999 1.000 73.18961 98 SER B O 1
ATOM 9290 N N . ALA E 1 66 ? 10.83449 7.20257 -47.81364 1.000 72.60789 99 ALA B N 1
ATOM 9291 C CA . ALA E 1 66 ? 11.75021 6.15681 -47.37680 1.000 74.91522 99 ALA B CA 1
ATOM 9292 C C . ALA E 1 66 ? 11.10177 5.34724 -46.26615 1.000 77.79345 99 ALA B C 1
ATOM 9293 O O . ALA E 1 66 ? 11.73229 5.04984 -45.24596 1.000 83.79945 99 ALA B O 1
ATOM 9295 N N . GLU E 1 67 ? 9.83101 4.99078 -46.46469 1.000 77.55140 100 GLU B N 1
ATOM 9296 C CA . GLU E 1 67 ? 9.12920 4.18665 -45.47356 1.000 79.21359 100 GLU B CA 1
ATOM 9297 C C . GLU E 1 67 ? 9.69186 2.77400 -45.42073 1.000 81.86570 100 GLU B C 1
ATOM 9298 O O . GLU E 1 67 ? 9.84397 2.20351 -44.33443 1.000 83.27625 100 GLU B O 1
ATOM 9304 N N . GLN E 1 68 ? 10.03355 2.20141 -46.57982 1.000 83.04029 101 GLN B N 1
ATOM 9305 C CA . GLN E 1 68 ? 10.57333 0.84738 -46.59455 1.000 85.54752 101 GLN B CA 1
ATOM 9306 C C . GLN E 1 68 ? 11.95817 0.75630 -45.97436 1.000 86.25164 101 GLN B C 1
ATOM 9307 O O . GLN E 1 68 ? 12.44810 -0.35797 -45.76293 1.000 87.39483 101 GLN B O 1
ATOM 9313 N N . LEU E 1 69 ? 12.60107 1.88084 -45.68488 1.000 86.48935 102 LEU B N 1
ATOM 9314 C CA . LEU E 1 69 ? 13.85044 1.87555 -44.94374 1.000 87.65281 102 LEU B CA 1
ATOM 9315 C C . LEU E 1 69 ? 13.58497 2.24874 -43.49117 1.000 87.73767 102 LEU B C 1
ATOM 9316 O O . LEU E 1 69 ? 12.72491 3.08617 -43.20103 1.000 86.98940 102 LEU B O 1
ATOM 9321 N N . ARG E 1 70 ? 14.32361 1.62280 -42.58131 1.000 90.62857 103 ARG B N 1
ATOM 9322 C CA . ARG E 1 70 ? 14.22750 1.97627 -41.17568 1.000 92.02722 103 ARG B CA 1
ATOM 9323 C C . ARG E 1 70 ? 15.13716 3.16177 -40.86657 1.000 88.77916 103 ARG B C 1
ATOM 9324 O O . ARG E 1 70 ? 15.96047 3.58162 -41.68359 1.000 86.60103 103 ARG B O 1
ATOM 9332 N N . ASP E 1 71 ? 14.96779 3.70834 -39.66122 1.000 88.19855 104 ASP B N 1
ATOM 9333 C CA . ASP E 1 71 ? 15.76789 4.85185 -39.23558 1.000 86.41158 104 ASP B CA 1
ATOM 9334 C C . ASP E 1 71 ? 17.26244 4.56796 -39.32112 1.000 87.48772 104 ASP B C 1
ATOM 9335 O O . ASP E 1 71 ? 18.04925 5.48043 -39.59910 1.000 81.48615 104 ASP B O 1
ATOM 9340 N N . GLU E 1 72 ? 17.67276 3.31568 -39.10873 1.000 98.76859 105 GLU B N 1
ATOM 9341 C CA . GLU E 1 72 ? 19.09793 3.00432 -39.06774 1.000 95.86390 105 GLU B CA 1
ATOM 9342 C C . GLU E 1 72 ? 19.73374 3.14138 -40.44645 1.000 86.66879 105 GLU B C 1
ATOM 9343 O O . GLU E 1 72 ? 20.78130 3.78038 -40.59967 1.000 82.69667 105 GLU B O 1
ATOM 9349 N N . GLU E 1 73 ? 19.10571 2.55433 -41.46416 1.000 86.28757 106 GLU B N 1
ATOM 9350 C CA . GLU E 1 73 ? 19.63506 2.58729 -42.82157 1.000 82.91261 106 GLU B CA 1
ATOM 9351 C C . GLU E 1 73 ? 19.38715 3.90738 -43.54390 1.000 77.67884 106 GLU B C 1
ATOM 9352 O O . GLU E 1 73 ? 20.04025 4.17123 -44.55904 1.000 75.74251 106 GLU B O 1
ATOM 9358 N N . VAL E 1 74 ? 18.47467 4.74335 -43.04876 1.000 77.10617 107 VAL B N 1
ATOM 9359 C CA . VAL E 1 74 ? 18.26610 6.05447 -43.65707 1.000 73.02362 107 VAL B CA 1
ATOM 9360 C C . VAL E 1 74 ? 19.42139 6.99127 -43.32239 1.000 68.90804 107 VAL B C 1
ATOM 9361 O O . VAL E 1 74 ? 19.97810 7.65625 -44.20407 1.000 65.85553 107 VAL B O 1
ATOM 9365 N N . HIS E 1 75 ? 19.80072 7.05636 -42.04497 1.000 68.16599 108 HIS B N 1
ATOM 9366 C CA . HIS E 1 75 ? 20.90117 7.92583 -41.63920 1.000 64.77804 108 HIS B CA 1
ATOM 9367 C C . HIS E 1 75 ? 22.22111 7.47440 -42.25560 1.000 65.19354 108 HIS B C 1
ATOM 9368 O O . HIS E 1 75 ? 22.97562 8.28667 -42.80445 1.000 62.42199 108 HIS B O 1
ATOM 9375 N N . ALA E 1 76 ? 22.50963 6.17230 -42.18612 1.000 67.79654 109 ALA B N 1
ATOM 9376 C CA . ALA E 1 76 ? 23.74256 5.65144 -42.76689 1.000 69.72819 109 ALA B CA 1
ATOM 9377 C C . ALA E 1 76 ? 23.74766 5.77168 -44.28440 1.000 70.46229 109 ALA B C 1
ATOM 9378 O O . ALA E 1 76 ? 24.80797 5.98656 -44.88381 1.000 70.12008 109 ALA B O 1
ATOM 9380 N N . GLY E 1 77 ? 22.58231 5.63819 -44.91971 1.000 70.14997 110 GLY B N 1
ATOM 9381 C CA . GLY E 1 77 ? 22.52733 5.75851 -46.36740 1.000 70.73385 110 GLY B CA 1
ATOM 9382 C C . GLY E 1 77 ? 22.73359 7.18683 -46.83347 1.000 66.16457 110 GLY B C 1
ATOM 9383 O O . GLY E 1 77 ? 23.55652 7.45155 -47.71445 1.000 66.44047 110 GLY B O 1
ATOM 9384 N N . LEU E 1 78 ? 21.99138 8.12854 -46.24272 1.000 63.24791 111 LEU B N 1
ATOM 9385 C CA . LEU E 1 78 ? 22.16635 9.53499 -46.59030 1.000 61.42129 111 LEU B CA 1
ATOM 9386 C C . LEU E 1 78 ? 23.57339 10.00427 -46.26190 1.000 62.97011 111 LEU B C 1
ATOM 9387 O O . LEU E 1 78 ? 24.16106 10.79861 -47.00489 1.000 62.50511 111 LEU B O 1
ATOM 9392 N N . GLY E 1 79 ? 24.13129 9.51921 -45.15205 1.000 65.60875 112 GLY B N 1
ATOM 9393 C CA . GLY E 1 79 ? 25.48988 9.89292 -44.80362 1.000 64.43915 112 GLY B CA 1
ATOM 9394 C C . GLY E 1 79 ? 26.48348 9.49752 -45.87583 1.000 66.30184 112 GLY B C 1
ATOM 9395 O O . GLY E 1 79 ? 27.30626 10.30837 -46.30523 1.000 66.89162 112 GLY B O 1
ATOM 9396 N N . GLU E 1 80 ? 26.40666 8.24805 -46.33872 1.000 67.55822 113 GLU B N 1
ATOM 9397 C CA . GLU E 1 80 ? 27.26170 7.82470 -47.44208 1.000 70.52326 113 GLU B CA 1
ATOM 9398 C C . GLU E 1 80 ? 26.93713 8.59892 -48.71368 1.000 69.08618 113 GLU B C 1
ATOM 9399 O O . GLU E 1 80 ? 27.84000 9.09083 -49.39789 1.000 70.17887 113 GLU B O 1
ATOM 9405 N N . LEU E 1 81 ? 25.64758 8.72752 -49.04131 1.000 66.86761 114 LEU B N 1
ATOM 9406 C CA . LEU E 1 81 ? 25.26721 9.44772 -50.25383 1.000 66.61448 114 LEU B CA 1
ATOM 9407 C C . LEU E 1 81 ? 25.73588 10.89634 -50.20896 1.000 66.83399 114 LEU B C 1
ATOM 9408 O O . LEU E 1 81 ? 26.24424 11.42222 -51.20594 1.000 68.83958 114 LEU B O 1
ATOM 9413 N N . LEU E 1 82 ? 25.58571 11.55453 -49.05795 1.000 66.82705 115 LEU B N 1
ATOM 9414 C CA . LEU E 1 82 ? 26.07714 12.92167 -48.92189 1.000 66.98693 115 LEU B CA 1
ATOM 9415 C C . LEU E 1 82 ? 27.59751 12.95196 -48.99782 1.000 70.69932 115 LEU B C 1
ATOM 9416 O O . LEU E 1 82 ? 28.18093 13.79272 -49.68971 1.000 71.97993 115 LEU B O 1
ATOM 9421 N N . ARG E 1 83 ? 28.25399 12.03332 -48.28689 1.000 70.69486 116 ARG B N 1
ATOM 9422 C CA . ARG E 1 83 ? 29.71140 11.98730 -48.27368 1.000 72.59659 116 ARG B CA 1
ATOM 9423 C C . ARG E 1 83 ? 30.26872 11.51004 -49.60995 1.000 76.29480 116 ARG B C 1
ATOM 9424 O O . ARG E 1 83 ? 31.36040 11.93194 -50.00849 1.000 80.44563 116 ARG B O 1
ATOM 9432 N N . SER E 1 84 ? 29.54507 10.63457 -50.31210 1.000 74.46398 117 SER B N 1
ATOM 9433 C CA . SER E 1 84 ? 29.98499 10.20471 -51.63623 1.000 76.77018 117 SER B CA 1
ATOM 9434 C C . SER E 1 84 ? 29.98515 11.37803 -52.60665 1.000 80.20889 117 SER B C 1
ATOM 9435 O O . SER E 1 84 ? 31.00757 11.69411 -53.22325 1.000 83.83047 117 SER B O 1
ATOM 9438 N N . LEU E 1 85 ? 28.83963 12.04950 -52.74008 1.000 78.79743 118 LEU B N 1
ATOM 9439 C CA . LEU E 1 85 ? 28.74504 13.17529 -53.66132 1.000 80.95021 118 LEU B CA 1
ATOM 9440 C C . LEU E 1 85 ? 29.62486 14.33588 -53.21746 1.000 84.98602 118 LEU B C 1
ATOM 9441 O O . LEU E 1 85 ? 30.03880 15.14983 -54.04966 1.000 87.38885 118 LEU B O 1
ATOM 9446 N N . SER E 1 86 ? 29.91023 14.43719 -51.91655 1.000 86.17183 119 SER B N 1
ATOM 9447 C CA . SER E 1 86 ? 30.78785 15.49842 -51.43549 1.000 88.87098 119 SER B CA 1
ATOM 9448 C C . SER E 1 86 ? 32.23070 15.27078 -51.86814 1.000 91.25469 119 SER B C 1
ATOM 9449 O O . SER E 1 86 ? 32.96234 16.23802 -52.10768 1.000 94.74899 119 SER B O 1
ATOM 9452 N N . ASN E 1 87 ? 32.66264 14.00903 -51.96545 1.000 91.20833 120 ASN B N 1
ATOM 9453 C CA . ASN E 1 87 ? 34.03932 13.70372 -52.32696 1.000 94.29218 120 ASN B CA 1
ATOM 9454 C C . ASN E 1 87 ? 34.20238 13.09940 -53.71447 1.000 95.29795 120 ASN B C 1
ATOM 9455 O O . ASN E 1 87 ? 35.29806 13.18971 -54.27662 1.000 97.05424 120 ASN B O 1
ATOM 9460 N N . SER E 1 88 ? 33.15775 12.48679 -54.28061 1.000 95.40667 121 SER B N 1
ATOM 9461 C CA . SER E 1 88 ? 33.19516 12.12116 -55.69333 1.000 94.17556 121 SER B CA 1
ATOM 9462 C C . SER E 1 88 ? 33.09444 13.33199 -56.60834 1.000 96.82710 121 SER B C 1
ATOM 9463 O O . SER E 1 88 ? 33.37769 13.20986 -57.80463 1.000 96.52300 121 SER B O 1
ATOM 9466 N N . THR E 1 89 ? 32.69817 14.49004 -56.07788 1.000 96.28255 122 THR B N 1
ATOM 9467 C CA . THR E 1 89 ? 32.64704 15.72753 -56.84532 1.000 98.05184 122 THR B CA 1
ATOM 9468 C C . THR E 1 89 ? 33.50636 16.81722 -56.21426 1.000 97.70509 122 THR B C 1
ATOM 9469 O O . THR E 1 89 ? 33.29376 18.00419 -56.47991 1.000 93.94751 122 THR B O 1
ATOM 9473 N N . ALA E 1 90 ? 34.47137 16.43526 -55.38082 1.000 100.09807 123 ALA B N 1
ATOM 9474 C CA . ALA E 1 90 ? 35.46971 17.35847 -54.86149 1.000 102.34259 123 ALA B CA 1
ATOM 9475 C C . ALA E 1 90 ? 36.71869 17.38344 -55.72717 1.000 104.62704 123 ALA B C 1
ATOM 9476 O O . ALA E 1 90 ? 37.64938 18.14278 -55.43775 1.000 105.70853 123 ALA B O 1
ATOM 9478 N N . ARG E 1 91 ? 36.75059 16.56648 -56.77779 1.000 103.85189 124 ARG B N 1
ATOM 9479 C CA . ARG E 1 91 ? 37.84016 16.53027 -57.74143 1.000 111.04059 124 ARG B CA 1
ATOM 9480 C C . ARG E 1 91 ? 37.50657 17.23806 -59.04624 1.000 104.74821 124 ARG B C 1
ATOM 9481 O O . ARG E 1 91 ? 38.41681 17.74371 -59.71123 1.000 103.94780 124 ARG B O 1
ATOM 9489 N N . ASN E 1 92 ? 36.23185 17.27842 -59.43818 1.000 100.01177 125 ASN B N 1
ATOM 9490 C CA . ASN E 1 92 ? 35.85237 17.94679 -60.67959 1.000 91.88736 125 ASN B CA 1
ATOM 9491 C C . ASN E 1 92 ? 35.39928 19.39094 -60.45152 1.000 88.31618 125 ASN B C 1
ATOM 9492 O O . ASN E 1 92 ? 36.03900 20.32851 -60.93795 1.000 86.90886 125 ASN B O 1
ATOM 9497 N N . VAL E 1 93 ? 34.30824 19.58536 -59.71107 1.000 84.16506 126 VAL B N 1
ATOM 9498 C CA . VAL E 1 93 ? 33.70570 20.90159 -59.52234 1.000 77.47050 126 VAL B CA 1
ATOM 9499 C C . VAL E 1 93 ? 33.91620 21.37729 -58.08865 1.000 68.92220 126 VAL B C 1
ATOM 9500 O O . VAL E 1 93 ? 34.09718 20.57830 -57.16259 1.000 74.05673 126 VAL B O 1
ATOM 9504 N N . THR E 1 94 ? 33.90746 22.70019 -57.91542 1.000 61.29260 127 THR B N 1
ATOM 9505 C CA . THR E 1 94 ? 33.99204 23.31154 -56.59340 1.000 56.87317 127 THR B CA 1
ATOM 9506 C C . THR E 1 94 ? 32.64535 23.20997 -55.88574 1.000 53.57565 127 THR B C 1
ATOM 9507 O O . THR E 1 94 ? 31.61303 23.59750 -56.44244 1.000 51.15333 127 THR B O 1
ATOM 9511 N N . TRP E 1 95 ? 32.65902 22.71741 -54.64830 1.000 49.27032 128 TRP B N 1
ATOM 9512 C CA . TRP E 1 95 ? 31.41983 22.42389 -53.93055 1.000 50.11630 128 TRP B CA 1
ATOM 9513 C C . TRP E 1 95 ? 31.68939 22.54571 -52.43565 1.000 47.15370 128 TRP B C 1
ATOM 9514 O O . TRP E 1 95 ? 32.42921 21.73996 -51.86258 1.000 46.17674 128 TRP B O 1
ATOM 9525 N N . LYS E 1 96 ? 31.08775 23.55648 -51.81146 1.000 43.96249 129 LYS B N 1
ATOM 9526 C CA . LYS E 1 96 ? 31.29384 23.86520 -50.40231 1.000 43.18303 129 LYS B CA 1
ATOM 9527 C C . LYS E 1 96 ? 29.93664 23.85081 -49.71712 1.000 43.62954 129 LYS B C 1
ATOM 9528 O O . LYS E 1 96 ? 29.03371 24.59937 -50.10582 1.000 43.33149 129 LYS B O 1
ATOM 9534 N N . LEU E 1 97 ? 29.79696 23.00804 -48.70051 1.000 40.16271 130 LEU B N 1
ATOM 9535 C CA . LEU E 1 97 ? 28.52182 22.78185 -48.04110 1.000 39.74084 130 LEU B CA 1
ATOM 9536 C C . LEU E 1 97 ? 28.69625 22.88698 -46.53522 1.000 40.11141 130 LEU B C 1
ATOM 9537 O O . LEU E 1 97 ? 29.66483 22.36576 -45.97253 1.000 37.17350 130 LEU B O 1
ATOM 9542 N N . GLY E 1 98 ? 27.76237 23.57681 -45.89197 1.000 39.14124 131 GLY B N 1
ATOM 9543 C CA . GLY E 1 98 ? 27.73101 23.63570 -44.44746 1.000 39.17599 131 GLY B CA 1
ATOM 9544 C C . GLY E 1 98 ? 26.31667 23.50983 -43.93032 1.000 40.08810 131 GLY B C 1
ATOM 9545 O O . GLY E 1 98 ? 25.38472 24.06838 -44.51721 1.000 40.45165 131 GLY B O 1
ATOM 9546 N N . SER E 1 99 ? 26.14022 22.74852 -42.85302 1.000 42.15488 132 SER B N 1
ATOM 9547 C CA . SER E 1 99 ? 24.84550 22.57913 -42.20490 1.000 40.81488 132 SER B CA 1
ATOM 9548 C C . SER E 1 99 ? 25.02208 22.81018 -40.71343 1.000 43.09055 132 SER B C 1
ATOM 9549 O O . SER E 1 99 ? 25.79648 22.10229 -40.06070 1.000 43.56516 132 SER B O 1
ATOM 9552 N N . ARG E 1 100 ? 24.30661 23.79164 -40.17485 1.000 42.12075 133 ARG B N 1
ATOM 9553 C CA . ARG E 1 100 ? 24.40474 24.12472 -38.76304 1.000 44.69268 133 ARG B CA 1
ATOM 9554 C C . ARG E 1 100 ? 23.00919 24.24107 -38.17823 1.000 43.82980 133 ARG B C 1
ATOM 9555 O O . ARG E 1 100 ? 22.12806 24.86627 -38.77733 1.000 43.21102 133 ARG B O 1
ATOM 9563 N N . LEU E 1 101 ? 22.81761 23.63709 -37.01137 1.000 45.05584 134 LEU B N 1
ATOM 9564 C CA . LEU E 1 101 ? 21.54257 23.64199 -36.31065 1.000 46.51882 134 LEU B CA 1
ATOM 9565 C C . LEU E 1 101 ? 21.64711 24.60607 -35.13621 1.000 47.25628 134 LEU B C 1
ATOM 9566 O O . LEU E 1 101 ? 22.47760 24.41368 -34.24284 1.000 49.09694 134 LEU B O 1
ATOM 9571 N N . TYR E 1 102 ? 20.82346 25.64948 -35.15348 1.000 46.90263 135 TYR B N 1
ATOM 9572 C CA . TYR E 1 102 ? 20.84634 26.69262 -34.13791 1.000 48.55233 135 TYR B CA 1
ATOM 9573 C C . TYR E 1 102 ? 19.71217 26.45967 -33.14728 1.000 52.32408 135 TYR B C 1
ATOM 9574 O O . TYR E 1 102 ? 18.53640 26.49137 -33.52513 1.000 52.27625 135 TYR B O 1
ATOM 9583 N N . GLY E 1 103 ? 20.06176 26.26253 -31.88095 1.000 54.54276 136 GLY B N 1
ATOM 9584 C CA . GLY E 1 103 ? 19.07334 26.10632 -30.84246 1.000 59.20282 136 GLY B CA 1
ATOM 9585 C C . GLY E 1 103 ? 19.08057 27.27951 -29.88386 1.000 62.09056 136 GLY B C 1
ATOM 9586 O O . GLY E 1 103 ? 20.07184 28.00435 -29.76227 1.000 61.41597 136 GLY B O 1
ATOM 9587 N N . PRO E 1 104 ? 17.96411 27.50177 -29.19508 1.000 64.46235 137 PRO B N 1
ATOM 9588 C CA . PRO E 1 104 ? 17.92691 28.55988 -28.18142 1.000 70.83879 137 PRO B CA 1
ATOM 9589 C C . PRO E 1 104 ? 18.94451 28.30933 -27.07727 1.000 72.36207 137 PRO B C 1
ATOM 9590 O O . PRO E 1 104 ? 19.38455 27.18186 -26.84125 1.000 72.94698 137 PRO B O 1
ATOM 9594 N N . SER E 1 105 ? 19.31614 29.39270 -26.38876 1.000 72.87320 138 SER B N 1
ATOM 9595 C CA . SER E 1 105 ? 20.36535 29.29595 -25.37730 1.000 75.01523 138 SER B CA 1
ATOM 9596 C C . SER E 1 105 ? 19.93286 28.46296 -24.17678 1.000 76.75619 138 SER B C 1
ATOM 9597 O O . SER E 1 105 ? 20.76474 27.77737 -23.57319 1.000 78.00898 138 SER B O 1
ATOM 9600 N N . SER E 1 106 ? 18.64772 28.49256 -23.81971 1.000 78.44360 139 SER B N 1
ATOM 9601 C CA . SER E 1 106 ? 18.17507 27.64676 -22.73005 1.000 80.99879 139 SER B CA 1
ATOM 9602 C C . SER E 1 106 ? 18.14205 26.17791 -23.12121 1.000 84.97559 139 SER B C 1
ATOM 9603 O O . SER E 1 106 ? 17.96908 25.31990 -22.24850 1.000 86.09776 139 SER B O 1
ATOM 9606 N N . VAL E 1 107 ? 18.30046 25.88077 -24.40086 1.000 89.66952 140 VAL B N 1
ATOM 9607 C CA . VAL E 1 107 ? 18.24591 24.52608 -24.92953 1.000 87.80681 140 VAL B CA 1
ATOM 9608 C C . VAL E 1 107 ? 19.65799 23.96143 -24.95257 1.000 84.28892 140 VAL B C 1
ATOM 9609 O O . VAL E 1 107 ? 20.61249 24.65254 -25.32817 1.000 82.27888 140 VAL B O 1
ATOM 9613 N N . SER E 1 108 ? 19.79876 22.70372 -24.54350 1.000 84.83809 141 SER B N 1
ATOM 9614 C CA . SER E 1 108 ? 21.07558 22.00162 -24.58163 1.000 83.34283 141 SER B CA 1
ATOM 9615 C C . SER E 1 108 ? 20.93977 20.78346 -25.48344 1.000 79.15876 141 SER B C 1
ATOM 9616 O O . SER E 1 108 ? 20.13107 19.89077 -25.20540 1.000 79.08624 141 SER B O 1
ATOM 9619 N N . PHE E 1 109 ? 21.71677 20.75340 -26.56513 1.000 76.37537 142 PHE B N 1
ATOM 9620 C CA . PHE E 1 109 ? 21.64883 19.63506 -27.49613 1.000 72.38758 142 PHE B CA 1
ATOM 9621 C C . PHE E 1 109 ? 22.14836 18.36569 -26.81845 1.000 71.49574 142 PHE B C 1
ATOM 9622 O O . PHE E 1 109 ? 23.20330 18.36799 -26.17626 1.000 72.49743 142 PHE B O 1
ATOM 9630 N N . ALA E 1 110 ? 21.38862 17.28172 -26.95859 1.000 70.56305 143 ALA B N 1
ATOM 9631 C CA . ALA E 1 110 ? 21.80090 16.01217 -26.38011 1.000 67.85966 143 ALA B CA 1
ATOM 9632 C C . ALA E 1 110 ? 23.09661 15.53758 -27.02860 1.000 68.23812 143 ALA B C 1
ATOM 9633 O O . ALA E 1 110 ? 23.34871 15.76941 -28.21519 1.000 66.67771 143 ALA B O 1
ATOM 9635 N N . GLU E 1 111 ? 23.92562 14.86289 -26.23099 1.000 69.99683 144 GLU B N 1
ATOM 9636 C CA . GLU E 1 111 ? 25.26288 14.50380 -26.69145 1.000 72.00185 144 GLU B CA 1
ATOM 9637 C C . GLU E 1 111 ? 25.21300 13.46266 -27.80239 1.000 68.26067 144 GLU B C 1
ATOM 9638 O O . GLU E 1 111 ? 25.98894 13.53727 -28.76231 1.000 66.64531 144 GLU B O 1
ATOM 9644 N N . ASP E 1 112 ? 24.29870 12.49563 -27.70225 1.000 67.85979 145 ASP B N 1
ATOM 9645 C CA . ASP E 1 112 ? 24.21874 11.45701 -28.72401 1.000 67.54163 145 ASP B CA 1
ATOM 9646 C C . ASP E 1 112 ? 23.73515 12.02870 -30.05015 1.000 64.22338 145 ASP B C 1
ATOM 9647 O O . ASP E 1 112 ? 24.18579 11.59908 -31.11880 1.000 61.00212 145 ASP B O 1
ATOM 9652 N N . PHE E 1 113 ? 22.82151 13.00146 -30.00192 1.000 63.79338 146 PHE B N 1
ATOM 9653 C CA . PHE E 1 113 ? 22.34334 13.61699 -31.23384 1.000 61.67332 146 PHE B CA 1
ATOM 9654 C C . PHE E 1 113 ? 23.44637 14.42443 -31.90543 1.000 58.49745 146 PHE B C 1
ATOM 9655 O O . PHE E 1 113 ? 23.56213 14.42147 -33.13528 1.000 58.05030 146 PHE B O 1
ATOM 9663 N N . VAL E 1 114 ? 24.27753 15.10533 -31.11369 1.000 58.89449 147 VAL B N 1
ATOM 9664 C CA . VAL E 1 114 ? 25.37860 15.88234 -31.67659 1.000 56.54262 147 VAL B CA 1
ATOM 9665 C C . VAL E 1 114 ? 26.36633 14.96605 -32.38755 1.000 56.60252 147 VAL B C 1
ATOM 9666 O O . VAL E 1 114 ? 26.90126 15.30715 -33.44887 1.000 54.93060 147 VAL B O 1
ATOM 9670 N N . ARG E 1 115 ? 26.61801 13.78564 -31.82022 1.000 60.61938 148 ARG B N 1
ATOM 9671 C CA . ARG E 1 115 ? 27.57822 12.86577 -32.42112 1.000 60.87608 148 ARG B CA 1
ATOM 9672 C C . ARG E 1 115 ? 27.01489 12.22640 -33.68268 1.000 57.06197 148 ARG B C 1
ATOM 9673 O O . ARG E 1 115 ? 27.69094 12.16917 -34.71588 1.000 57.23247 148 ARG B O 1
ATOM 9681 N N . SER E 1 116 ? 25.77664 11.73332 -33.61585 1.000 56.57354 149 SER B N 1
ATOM 9682 C CA . SER E 1 116 ? 25.20886 11.02014 -34.75482 1.000 56.41771 149 SER B CA 1
ATOM 9683 C C . SER E 1 116 ? 24.88203 11.97010 -35.89872 1.000 55.01052 149 SER B C 1
ATOM 9684 O O . SER E 1 116 ? 25.05882 11.61862 -37.07073 1.000 55.82920 149 SER B O 1
ATOM 9687 N N . SER E 1 117 ? 24.41250 13.18022 -35.58356 1.000 54.26585 150 SER B N 1
ATOM 9688 C CA . SER E 1 117 ? 24.10377 14.13219 -36.64353 1.000 53.59550 150 SER B CA 1
ATOM 9689 C C . SER E 1 117 ? 25.37278 14.65818 -37.29519 1.000 53.48754 150 SER B C 1
ATOM 9690 O O . SER E 1 117 ? 25.36289 15.00548 -38.48175 1.000 52.39747 150 SER B O 1
ATOM 9693 N N . LYS E 1 118 ? 26.46934 14.72671 -36.54119 1.000 53.16987 151 LYS B N 1
ATOM 9694 C CA . LYS E 1 118 ? 27.74418 15.10402 -37.13445 1.000 54.56452 151 LYS B CA 1
ATOM 9695 C C . LYS E 1 118 ? 28.38705 13.93049 -37.86146 1.000 53.53842 151 LYS B C 1
ATOM 9696 O O . LYS E 1 118 ? 29.08630 14.13267 -38.85905 1.000 53.34906 151 LYS B O 1
ATOM 9702 N N . GLN E 1 119 ? 28.16265 12.70463 -37.38174 1.000 55.56345 152 GLN B N 1
ATOM 9703 C CA . GLN E 1 119 ? 28.74225 11.53686 -38.03828 1.000 57.10983 152 GLN B CA 1
ATOM 9704 C C . GLN E 1 119 ? 28.06838 11.26096 -39.37703 1.000 55.50956 152 GLN B C 1
ATOM 9705 O O . GLN E 1 119 ? 28.74353 10.94880 -40.36441 1.000 55.43751 152 GLN B O 1
ATOM 9711 N N . HIS E 1 120 ? 26.74016 11.35816 -39.42712 1.000 55.00913 153 HIS B N 1
ATOM 9712 C CA . HIS E 1 120 ? 25.97845 11.05979 -40.63497 1.000 55.49348 153 HIS B CA 1
ATOM 9713 C C . HIS E 1 120 ? 25.83683 12.26951 -41.55113 1.000 53.34032 153 HIS B C 1
ATOM 9714 O O . HIS E 1 120 ? 26.04990 12.16122 -42.76126 1.000 56.49761 153 HIS B O 1
ATOM 9721 N N . TYR E 1 121 ? 25.48108 13.42392 -40.99557 1.000 52.04007 154 TYR B N 1
ATOM 9722 C CA . TYR E 1 121 ? 25.13952 14.59076 -41.79373 1.000 50.68544 154 TYR B CA 1
ATOM 9723 C C . TYR E 1 121 ? 26.14959 15.72414 -41.69077 1.000 50.87757 154 TYR B C 1
ATOM 9724 O O . TYR E 1 121 ? 25.91336 16.78896 -42.26915 1.000 49.91266 154 TYR B O 1
ATOM 9733 N N . ASN E 1 122 ? 27.26290 15.52978 -40.97767 1.000 52.29855 155 ASN B N 1
ATOM 9734 C CA . ASN E 1 122 ? 28.27361 16.57737 -40.79106 1.000 51.43345 155 ASN B CA 1
ATOM 9735 C C . ASN E 1 122 ? 27.64004 17.84724 -40.23265 1.000 49.35087 155 ASN B C 1
ATOM 9736 O O . ASN E 1 122 ? 28.06547 18.96393 -40.53759 1.000 47.18757 155 ASN B O 1
ATOM 9741 N N . CYS E 1 123 ? 26.61107 17.67469 -39.40997 1.000 48.38483 156 CYS B N 1
ATOM 9742 C CA . CYS E 1 123 ? 25.82928 18.79661 -38.91732 1.000 46.18048 156 CYS B CA 1
ATOM 9743 C C . CYS E 1 123 ? 26.55893 19.49467 -37.77501 1.000 47.09898 156 CYS B C 1
ATOM 9744 O O . CYS E 1 123 ? 27.05148 18.84265 -36.84803 1.000 50.60581 156 CYS B O 1
ATOM 9747 N N . GLU E 1 124 ? 26.64722 20.81793 -37.85801 1.000 45.10566 157 GLU B N 1
ATOM 9748 C CA . GLU E 1 124 ? 27.15810 21.64549 -36.77553 1.000 47.08101 157 GLU B CA 1
ATOM 9749 C C . GLU E 1 124 ? 26.00516 22.11669 -35.88838 1.000 47.66409 157 GLU B C 1
ATOM 9750 O O . GLU E 1 124 ? 24.84733 22.17644 -36.31087 1.000 46.15010 157 GLU B O 1
ATOM 9756 N N . HIS E 1 125 ? 26.33229 22.43220 -34.63678 1.000 46.65098 158 HIS B N 1
ATOM 9757 C CA . HIS E 1 125 ? 25.33909 22.82588 -33.64375 1.000 47.53109 158 HIS B CA 1
ATOM 9758 C C . HIS E 1 125 ? 25.78932 24.09287 -32.93059 1.000 49.55570 158 HIS B C 1
ATOM 9759 O O . HIS E 1 125 ? 26.94286 24.18843 -32.49970 1.000 48.88168 158 HIS B O 1
ATOM 9766 N N . SER E 1 126 ? 24.88543 25.06486 -32.81695 1.000 50.92838 159 SER B N 1
ATOM 9767 C CA . SER E 1 126 ? 25.18700 26.33477 -32.17026 1.000 51.43379 159 SER B CA 1
ATOM 9768 C C . SER E 1 126 ? 23.96414 26.81919 -31.40109 1.000 52.91702 159 SER B C 1
ATOM 9769 O O . SER E 1 126 ? 22.84257 26.35287 -31.61435 1.000 54.94681 159 SER B O 1
ATOM 9772 N N . LYS E 1 127 ? 24.19998 27.73743 -30.47046 1.000 55.19092 160 LYS B N 1
ATOM 9773 C CA . LYS E 1 127 ? 23.14404 28.33577 -29.66750 1.000 60.32263 160 LYS B CA 1
ATOM 9774 C C . LYS E 1 127 ? 22.99598 29.81444 -30.01151 1.000 61.29116 160 LYS B C 1
ATOM 9775 O O . LYS E 1 127 ? 23.98955 30.50186 -30.26643 1.000 63.19525 160 LYS B O 1
ATOM 9781 N N . ILE E 1 128 ? 21.75024 30.29709 -30.04833 1.000 63.94308 161 ILE B N 1
ATOM 9782 C CA . ILE E 1 128 ? 21.45829 31.68969 -30.37975 1.000 67.00453 161 ILE B CA 1
ATOM 9783 C C . ILE E 1 128 ? 20.22066 32.14766 -29.61911 1.000 71.38572 161 ILE B C 1
ATOM 9784 O O . ILE E 1 128 ? 19.38864 31.34199 -29.19693 1.000 71.07716 161 ILE B O 1
ATOM 9789 N N . ASN E 1 129 ? 20.12378 33.45915 -29.41308 1.000 75.25390 162 ASN B N 1
ATOM 9790 C CA . ASN E 1 129 ? 18.90207 34.08689 -28.92644 1.000 83.52132 162 ASN B CA 1
ATOM 9791 C C . ASN E 1 129 ? 18.70090 35.37106 -29.71633 1.000 87.63997 162 ASN B C 1
ATOM 9792 O O . ASN E 1 129 ? 19.62218 36.18679 -29.81730 1.000 88.18351 162 ASN B O 1
ATOM 9797 N N . PHE E 1 130 ? 17.50420 35.54604 -30.27836 1.000 92.66839 163 PHE B N 1
ATOM 9798 C CA . PHE E 1 130 ? 17.19195 36.70180 -31.10814 1.000 91.26211 163 PHE B CA 1
ATOM 9799 C C . PHE E 1 130 ? 16.67022 37.89074 -30.31133 1.000 96.28450 163 PHE B C 1
ATOM 9800 O O . PHE E 1 130 ? 16.02404 38.77062 -30.89375 1.000 95.60732 163 PHE B O 1
ATOM 9808 N N . ARG E 1 131 ? 16.91210 37.92987 -28.99716 1.000 98.43231 164 ARG B N 1
ATOM 9809 C CA . ARG E 1 131 ? 16.60830 39.13779 -28.23621 1.000 101.52471 164 ARG B CA 1
ATOM 9810 C C . ARG E 1 131 ? 17.28746 40.33895 -28.88191 1.000 102.43765 164 ARG B C 1
ATOM 9811 O O . ARG E 1 131 ? 16.65140 41.36927 -29.13127 1.000 103.43006 164 ARG B O 1
ATOM 9819 N N . ASP E 1 132 ? 18.58832 40.22786 -29.14839 1.000 101.57605 165 ASP B N 1
ATOM 9820 C CA . ASP E 1 132 ? 19.26086 41.16056 -30.04964 1.000 99.29390 165 ASP B CA 1
ATOM 9821 C C . ASP E 1 132 ? 19.25407 40.50567 -31.42451 1.000 94.57244 165 ASP B C 1
ATOM 9822 O O . ASP E 1 132 ? 20.11343 39.67932 -31.74122 1.000 91.08647 165 ASP B O 1
ATOM 9827 N N . LYS E 1 133 ? 18.27016 40.88164 -32.24104 1.000 93.93107 166 LYS B N 1
ATOM 9828 C CA . LYS E 1 133 ? 18.05963 40.23138 -33.52881 1.000 91.72982 166 LYS B CA 1
ATOM 9829 C C . LYS E 1 133 ? 19.21025 40.47575 -34.49749 1.000 87.53567 166 LYS B C 1
ATOM 9830 O O . LYS E 1 133 ? 19.49501 39.62084 -35.34390 1.000 84.26483 166 LYS B O 1
ATOM 9836 N N . ARG E 1 134 ? 19.87168 41.63140 -34.40309 1.000 89.97537 167 ARG B N 1
ATOM 9837 C CA . ARG E 1 134 ? 20.96877 41.92424 -35.32034 1.000 89.25840 167 ARG B CA 1
ATOM 9838 C C . ARG E 1 134 ? 22.20013 41.08374 -34.99864 1.000 86.51325 167 ARG B C 1
ATOM 9839 O O . ARG E 1 134 ? 22.89005 40.61143 -35.90987 1.000 85.38640 167 ARG B O 1
ATOM 9847 N N . SER E 1 135 ? 22.49357 40.88530 -33.71037 1.000 88.55980 168 SER B N 1
ATOM 9848 C CA . SER E 1 135 ? 23.65309 40.08033 -33.33468 1.000 87.27483 168 SER B CA 1
ATOM 9849 C C . SER E 1 135 ? 23.44606 38.60973 -33.67482 1.000 80.47470 168 SER B C 1
ATOM 9850 O O . SER E 1 135 ? 24.39294 37.91862 -34.06758 1.000 77.05071 168 SER B O 1
ATOM 9853 N N . ALA E 1 136 ? 22.21585 38.11390 -33.53522 1.000 80.96099 169 ALA B N 1
ATOM 9854 C CA . ALA E 1 136 ? 21.94051 36.72349 -33.87981 1.000 77.04128 169 ALA B CA 1
ATOM 9855 C C . ALA E 1 136 ? 22.06014 36.49747 -35.38094 1.000 71.73738 169 ALA B C 1
ATOM 9856 O O . ALA E 1 136 ? 22.63116 35.49180 -35.81903 1.000 66.22111 169 ALA B O 1
ATOM 9858 N N . LEU E 1 137 ? 21.51673 37.41945 -36.18151 1.000 73.50641 170 LEU B N 1
ATOM 9859 C CA . LEU E 1 137 ? 21.62586 37.31394 -37.63362 1.000 69.33786 170 LEU B CA 1
ATOM 9860 C C . LEU E 1 137 ? 23.07978 37.33249 -38.08863 1.000 66.36521 170 LEU B C 1
ATOM 9861 O O . LEU E 1 137 ? 23.44063 36.66012 -39.06148 1.000 60.35282 170 LEU B O 1
ATOM 9866 N N . GLN E 1 138 ? 23.93126 38.09816 -37.40306 1.000 69.66673 171 GLN B N 1
ATOM 9867 C CA . GLN E 1 138 ? 25.32956 38.17250 -37.81436 1.000 67.67874 171 GLN B CA 1
ATOM 9868 C C . GLN E 1 138 ? 26.04883 36.84329 -37.61239 1.000 64.07782 171 GLN B C 1
ATOM 9869 O O . GLN E 1 138 ? 26.86472 36.44542 -38.45126 1.000 60.13863 171 GLN B O 1
ATOM 9875 N N . SER E 1 139 ? 25.75244 36.13400 -36.51934 1.000 63.91989 172 SER B N 1
ATOM 9876 C CA . SER E 1 139 ? 26.40119 34.84608 -36.28101 1.000 61.21748 172 SER B CA 1
ATOM 9877 C C . SER E 1 139 ? 26.04686 33.83180 -37.36378 1.000 56.50829 172 SER B C 1
ATOM 9878 O O . SER E 1 139 ? 26.91276 33.07862 -37.82479 1.000 53.79827 172 SER B O 1
ATOM 9881 N N . ILE E 1 140 ? 24.78156 33.80182 -37.78838 1.000 56.15603 173 ILE B N 1
ATOM 9882 C CA . ILE E 1 140 ? 24.37970 32.88401 -38.84993 1.000 55.33303 173 ILE B CA 1
ATOM 9883 C C . ILE E 1 140 ? 25.04060 33.27729 -40.16379 1.000 53.73799 173 ILE B C 1
ATOM 9884 O O . ILE E 1 140 ? 25.53755 32.42433 -40.90943 1.000 50.98900 173 ILE B O 1
ATOM 9889 N N . ASN E 1 141 ? 25.05130 34.57562 -40.46741 1.000 55.19915 174 ASN B N 1
ATOM 9890 C CA . ASN E 1 141 ? 25.62155 35.05713 -41.71880 1.000 55.65055 174 ASN B CA 1
ATOM 9891 C C . ASN E 1 141 ? 27.14950 35.00868 -41.71749 1.000 54.29430 174 ASN B C 1
ATOM 9892 O O . ASN E 1 141 ? 27.75281 34.75642 -42.76802 1.000 52.61540 174 ASN B O 1
ATOM 9897 N N . GLU E 1 142 ? 27.79400 35.23475 -40.56101 1.000 56.17870 175 GLU B N 1
ATOM 9898 C CA . GLU E 1 142 ? 29.24813 35.07766 -40.48555 1.000 54.60045 175 GLU B CA 1
ATOM 9899 C C . GLU E 1 142 ? 29.65020 33.62760 -40.69517 1.000 50.31596 175 GLU B C 1
ATOM 9900 O O . GLU E 1 142 ? 30.66789 33.34413 -41.33851 1.000 48.36102 175 GLU B O 1
ATOM 9906 N N . TRP E 1 143 ? 28.87364 32.69779 -40.13576 1.000 49.22593 176 TRP B N 1
ATOM 9907 C CA . TRP E 1 143 ? 29.16874 31.28152 -40.31117 1.000 47.90785 176 TRP B CA 1
ATOM 9908 C C . TRP E 1 143 ? 28.99487 30.86198 -41.76399 1.000 47.23172 176 TRP B C 1
ATOM 9909 O O . TRP E 1 143 ? 29.80263 30.09065 -42.29525 1.000 45.65901 176 TRP B O 1
ATOM 9920 N N . ALA E 1 144 ? 27.94770 31.36016 -42.42229 1.000 47.37628 177 ALA B N 1
ATOM 9921 C CA . ALA E 1 144 ? 27.73354 31.01965 -43.82243 1.000 46.54757 177 ALA B CA 1
ATOM 9922 C C . ALA E 1 144 ? 28.83866 31.58942 -44.69929 1.000 45.75439 177 ALA B C 1
ATOM 9923 O O . ALA E 1 144 ? 29.30676 30.92218 -45.62926 1.000 44.52811 177 ALA B O 1
ATOM 9925 N N . ALA E 1 145 ? 29.26961 32.82125 -44.41748 1.000 46.10686 178 ALA B N 1
ATOM 9926 C CA . ALA E 1 145 ? 30.36111 33.40797 -45.18547 1.000 47.21288 178 ALA B CA 1
ATOM 9927 C C . ALA E 1 145 ? 31.64741 32.62406 -44.97722 1.000 46.30243 178 ALA B C 1
ATOM 9928 O O . ALA E 1 145 ? 32.41515 32.40590 -45.92220 1.000 46.42504 178 ALA B O 1
ATOM 9930 N N . GLN E 1 146 ? 31.88449 32.17037 -43.74790 1.000 46.06925 179 GLN B N 1
ATOM 9931 C CA . GLN E 1 146 ? 33.04972 31.33933 -43.47666 1.000 47.19651 179 GLN B CA 1
ATOM 9932 C C . GLN E 1 146 ? 32.94498 29.99756 -44.19101 1.000 46.13828 179 GLN B C 1
ATOM 9933 O O . GLN E 1 146 ? 33.94452 29.48092 -44.70391 1.000 46.57200 179 GLN B O 1
ATOM 9939 N N . THR E 1 147 ? 31.74312 29.41862 -44.23326 1.000 45.29318 180 THR B N 1
ATOM 9940 C CA . THR E 1 147 ? 31.56536 28.12880 -44.88996 1.000 44.87082 180 THR B CA 1
ATOM 9941 C C . THR E 1 147 ? 31.84380 28.21608 -46.38463 1.000 44.01576 180 THR B C 1
ATOM 9942 O O . THR E 1 147 ? 32.36193 27.26230 -46.97629 1.000 42.41986 180 THR B O 1
ATOM 9946 N N . THR E 1 148 ? 31.52996 29.35265 -47.00526 1.000 44.38089 181 THR B N 1
ATOM 9947 C CA . THR E 1 148 ? 31.65135 29.52340 -48.44640 1.000 43.71500 181 THR B CA 1
ATOM 9948 C C . THR E 1 148 ? 32.78466 30.46246 -48.84112 1.000 44.84651 181 THR B C 1
ATOM 9949 O O . THR E 1 148 ? 32.87454 30.84560 -50.01365 1.000 43.97961 181 THR B O 1
ATOM 9953 N N . ASP E 1 149 ? 33.64501 30.84567 -47.89363 1.000 46.76081 182 ASP B N 1
ATOM 9954 C CA . ASP E 1 149 ? 34.78921 31.72037 -48.16434 1.000 45.30881 182 ASP B CA 1
ATOM 9955 C C . ASP E 1 149 ? 34.34571 33.03623 -48.80607 1.000 46.10869 182 ASP B C 1
ATOM 9956 O O . ASP E 1 149 ? 34.91197 33.49319 -49.80096 1.000 46.28703 182 ASP B O 1
ATOM 9961 N N . GLY E 1 150 ? 33.31449 33.64839 -48.22320 1.000 44.87897 183 GLY B N 1
ATOM 9962 C CA . GLY E 1 150 ? 32.80217 34.91307 -48.70329 1.000 46.07273 183 GLY B CA 1
ATOM 9963 C C . GLY E 1 150 ? 31.90807 34.83809 -49.92425 1.000 46.73830 183 GLY B C 1
ATOM 9964 O O . GLY E 1 150 ? 31.28359 35.84897 -50.27252 1.000 47.57081 183 GLY B O 1
ATOM 9965 N N . LYS E 1 151 ? 31.82233 33.68383 -50.59258 1.000 44.71602 184 LYS B N 1
ATOM 9966 C CA . LYS E 1 151 ? 30.95869 33.57859 -51.76597 1.000 47.48332 184 LYS B CA 1
ATOM 9967 C C . LYS E 1 151 ? 29.48535 33.71871 -51.40244 1.000 49.42445 184 LYS B C 1
ATOM 9968 O O . LYS E 1 151 ? 28.68711 34.17899 -52.22666 1.000 53.99755 184 LYS B O 1
ATOM 9974 N N . LEU E 1 152 ? 29.10670 33.33606 -50.18470 1.000 48.00702 185 LEU B N 1
ATOM 9975 C CA . LEU E 1 152 ? 27.74069 33.49064 -49.68521 1.000 48.03303 185 LEU B CA 1
ATOM 9976 C C . LEU E 1 152 ? 27.80978 34.25689 -48.37196 1.000 50.72890 185 LEU B C 1
ATOM 9977 O O . LEU E 1 152 ? 27.78119 33.66032 -47.28603 1.000 49.15069 185 LEU B O 1
ATOM 9982 N N . PRO E 1 153 ? 27.91359 35.58679 -48.43416 1.000 52.95097 186 PRO B N 1
ATOM 9983 C CA . PRO E 1 153 ? 28.09297 36.38499 -47.21608 1.000 53.39640 186 PRO B CA 1
ATOM 9984 C C . PRO E 1 153 ? 26.82523 36.58273 -46.40307 1.000 59.70257 186 PRO B C 1
ATOM 9985 O O . PRO E 1 153 ? 26.88903 37.21060 -45.34004 1.000 62.12460 186 PRO B O 1
ATOM 9989 N N . GLU E 1 154 ? 25.68628 36.06047 -46.85160 1.000 60.18526 187 GLU B N 1
ATOM 9990 C CA . GLU E 1 154 ? 24.41558 36.36512 -46.21052 1.000 63.11703 187 GLU B CA 1
ATOM 9991 C C . GLU E 1 154 ? 23.43108 35.22546 -46.40507 1.000 59.01693 187 GLU B C 1
ATOM 9992 O O . GLU E 1 154 ? 23.25878 34.73634 -47.52536 1.000 57.45713 187 GLU B O 1
ATOM 9998 N N . VAL E 1 155 ? 22.79034 34.80917 -45.31329 1.000 59.63207 188 VAL B N 1
ATOM 9999 C CA . VAL E 1 155 ? 21.70197 33.84344 -45.39145 1.000 57.46546 188 VAL B CA 1
ATOM 10000 C C . VAL E 1 155 ? 20.39832 34.61713 -45.50806 1.000 58.84742 188 VAL B C 1
ATOM 10001 O O . VAL E 1 155 ? 19.78208 34.66117 -46.57742 1.000 57.57486 188 VAL B O 1
ATOM 10005 N N . THR E 1 156 ? 19.98579 35.25903 -44.41913 1.000 60.39671 189 THR B N 1
ATOM 10006 C CA . THR E 1 156 ? 18.72945 35.98724 -44.38674 1.000 62.90860 189 THR B CA 1
ATOM 10007 C C . THR E 1 156 ? 18.93861 37.34884 -43.74112 1.000 66.03544 189 THR B C 1
ATOM 10008 O O . THR E 1 156 ? 19.89659 37.57069 -42.99539 1.000 66.97279 189 THR B O 1
ATOM 10012 N N . LYS E 1 157 ? 18.02014 38.26313 -44.04145 1.000 67.86227 190 LYS B N 1
ATOM 10013 C CA . LYS E 1 157 ? 18.02124 39.59042 -43.44503 1.000 69.31814 190 LYS B CA 1
ATOM 10014 C C . LYS E 1 157 ? 17.15365 39.68017 -42.19634 1.000 69.78488 190 LYS B C 1
ATOM 10015 O O . LYS E 1 157 ? 17.20666 40.69824 -41.49799 1.000 70.90497 190 LYS B O 1
ATOM 10021 N N . ASP E 1 158 ? 16.36150 38.65061 -41.90195 1.000 69.69134 191 ASP B N 1
ATOM 10022 C CA . ASP E 1 158 ? 15.47195 38.66874 -40.75009 1.000 72.32330 191 ASP B CA 1
ATOM 10023 C C . ASP E 1 158 ? 15.05163 37.23705 -40.44506 1.000 71.91797 191 ASP B C 1
ATOM 10024 O O . ASP E 1 158 ? 15.01527 36.38678 -41.33818 1.000 69.69437 191 ASP B O 1
ATOM 10029 N N . VAL E 1 159 ? 14.74841 36.97593 -39.17500 1.000 73.77045 192 VAL B N 1
ATOM 10030 C CA . VAL E 1 159 ? 14.26226 35.67300 -38.72727 1.000 74.38528 192 VAL B CA 1
ATOM 10031 C C . VAL E 1 159 ? 12.94383 35.89050 -38.00047 1.000 76.25178 192 VAL B C 1
ATOM 10032 O O . VAL E 1 159 ? 12.92361 36.43460 -36.89006 1.000 77.14271 192 VAL B O 1
ATOM 10036 N N . GLU E 1 160 ? 11.84651 35.44948 -38.61311 1.000 77.63817 193 GLU B N 1
ATOM 10037 C CA . GLU E 1 160 ? 10.52448 35.71808 -38.05937 1.000 78.66925 193 GLU B CA 1
ATOM 10038 C C . GLU E 1 160 ? 10.21931 34.83842 -36.85063 1.000 76.35416 193 GLU B C 1
ATOM 10039 O O . GLU E 1 160 ? 9.60546 35.30453 -35.88527 1.000 77.15582 193 GLU B O 1
ATOM 10045 N N . ARG E 1 161 ? 10.62337 33.57078 -36.88525 1.000 74.25778 194 ARG B N 1
ATOM 10046 C CA . ARG E 1 161 ? 10.35723 32.62742 -35.80405 1.000 73.40540 194 ARG B CA 1
ATOM 10047 C C . ARG E 1 161 ? 11.59807 32.48247 -34.92806 1.000 73.72169 194 ARG B C 1
ATOM 10048 O O . ARG E 1 161 ? 12.64756 32.02895 -35.39702 1.000 71.75238 194 ARG B O 1
ATOM 10056 N N . THR E 1 162 ? 11.46751 32.85972 -33.65538 1.000 74.18357 195 THR B N 1
ATOM 10057 C CA . THR E 1 162 ? 12.59900 33.01500 -32.75027 1.000 75.34578 195 THR B CA 1
ATOM 10058 C C . THR E 1 162 ? 12.69525 31.93537 -31.67994 1.000 72.13288 195 THR B C 1
ATOM 10059 O O . THR E 1 162 ? 13.80761 31.56887 -31.28860 1.000 72.58280 195 THR B O 1
ATOM 10063 N N . ASP E 1 163 ? 11.57062 31.37325 -31.23918 1.000 71.00515 196 ASP B N 1
ATOM 10064 C CA . ASP E 1 163 ? 11.55676 30.44181 -30.11985 1.000 69.68088 196 ASP B CA 1
ATOM 10065 C C . ASP E 1 163 ? 11.75692 28.99125 -30.54403 1.000 68.55871 196 ASP B C 1
ATOM 10066 O O . ASP E 1 163 ? 11.45791 28.08142 -29.76210 1.000 71.52354 196 ASP B O 1
ATOM 10071 N N . GLY E 1 164 ? 12.27696 28.75191 -31.74276 1.000 66.34591 197 GLY B N 1
ATOM 10072 C CA . GLY E 1 164 ? 12.43459 27.39114 -32.21022 1.000 62.91401 197 GLY B CA 1
ATOM 10073 C C . GLY E 1 164 ? 13.83093 27.09063 -32.70552 1.000 60.72170 197 GLY B C 1
ATOM 10074 O O . GLY E 1 164 ? 14.77345 27.84097 -32.43282 1.000 61.04430 197 GLY B O 1
ATOM 10075 N N . ALA E 1 165 ? 13.97454 25.99356 -33.43868 1.000 58.18235 198 ALA B N 1
ATOM 10076 C CA . ALA E 1 165 ? 15.25719 25.58756 -33.98758 1.000 55.77558 198 ALA B CA 1
ATOM 10077 C C . ALA E 1 165 ? 15.38248 26.08261 -35.42071 1.000 52.30771 198 ALA B C 1
ATOM 10078 O O . ALA E 1 165 ? 14.40770 26.07412 -36.17928 1.000 51.95749 198 ALA B O 1
ATOM 10080 N N . LEU E 1 166 ? 16.58532 26.52259 -35.78278 1.000 49.43473 199 LEU B N 1
ATOM 10081 C CA . LEU E 1 166 ? 16.88207 26.98610 -37.13258 1.000 48.88922 199 LEU B CA 1
ATOM 10082 C C . LEU E 1 166 ? 17.93666 26.07011 -37.73083 1.000 46.38890 199 LEU B C 1
ATOM 10083 O O . LEU E 1 166 ? 19.05633 25.98685 -37.21424 1.000 44.54411 199 LEU B O 1
ATOM 10088 N N . LEU E 1 167 ? 17.58236 25.39026 -38.81387 1.000 43.39796 200 LEU B N 1
ATOM 10089 C CA . LEU E 1 167 ? 18.52784 24.59340 -39.58079 1.000 41.05673 200 LEU B CA 1
ATOM 10090 C C . LEU E 1 167 ? 18.96591 25.41680 -40.78522 1.000 41.37900 200 LEU B C 1
ATOM 10091 O O . LEU E 1 167 ? 18.13136 25.81316 -41.60615 1.000 41.79347 200 LEU B O 1
ATOM 10096 N N . VAL E 1 168 ? 20.26495 25.69007 -40.87709 1.000 41.68663 201 VAL B N 1
ATOM 10097 C CA . VAL E 1 168 ? 20.82296 26.56216 -41.90547 1.000 41.10432 201 VAL B CA 1
ATOM 10098 C C . VAL E 1 168 ? 21.77832 25.75113 -42.76610 1.000 40.57262 201 VAL B C 1
ATOM 10099 O O . VAL E 1 168 ? 22.75589 25.18806 -42.25782 1.000 41.11354 201 VAL B O 1
ATOM 10103 N N . ASN E 1 169 ? 21.50636 25.70656 -44.06694 1.000 41.19582 202 ASN B N 1
ATOM 10104 C CA . ASN E 1 169 ? 22.39674 25.09261 -45.04308 1.000 39.34309 202 ASN B CA 1
ATOM 10105 C C . ASN E 1 169 ? 23.00394 26.19865 -45.89504 1.000 38.46699 202 ASN B C 1
ATOM 10106 O O . ASN E 1 169 ? 22.27302 26.97611 -46.51693 1.000 38.32030 202 ASN B O 1
ATOM 10111 N N . ALA E 1 170 ? 24.33068 26.29185 -45.89269 1.000 37.85606 203 ALA B N 1
ATOM 10112 C CA . ALA E 1 170 ? 25.05460 27.27277 -46.69105 1.000 40.07066 203 ALA B CA 1
ATOM 10113 C C . ALA E 1 170 ? 25.88052 26.55032 -47.74460 1.000 38.76984 203 ALA B C 1
ATOM 10114 O O . ALA E 1 170 ? 26.62787 25.62102 -47.41929 1.000 38.74608 203 ALA B O 1
ATOM 10116 N N . MET E 1 171 ? 25.75808 26.98957 -48.99860 1.000 40.54806 204 MET B N 1
ATOM 10117 C CA . MET E 1 171 ? 26.36530 26.29853 -50.12853 1.000 39.41362 204 MET B CA 1
ATOM 10118 C C . MET E 1 171 ? 26.98435 27.26871 -51.12221 1.000 38.59018 204 MET B C 1
ATOM 10119 O O . MET E 1 171 ? 26.48936 28.37831 -51.33539 1.000 39.05037 204 MET B O 1
ATOM 10124 N N . PHE E 1 172 ? 28.06866 26.81308 -51.74432 1.000 39.80392 205 PHE B N 1
ATOM 10125 C CA . PHE E 1 172 ? 28.64282 27.44366 -52.92496 1.000 41.03072 205 PHE B CA 1
ATOM 10126 C C . PHE E 1 172 ? 28.92758 26.34143 -53.93236 1.000 42.22760 205 PHE B C 1
ATOM 10127 O O . PHE E 1 172 ? 29.64356 25.38495 -53.61817 1.000 42.56071 205 PHE B O 1
ATOM 10135 N N . PHE E 1 173 ? 28.35463 26.46143 -55.12870 1.000 40.69693 206 PHE B N 1
ATOM 10136 C CA . PHE E 1 173 ? 28.54466 25.47444 -56.18361 1.000 42.40152 206 PHE B CA 1
ATOM 10137 C C . PHE E 1 173 ? 28.95451 26.17875 -57.46759 1.000 41.05011 206 PHE B C 1
ATOM 10138 O O . PHE E 1 173 ? 28.29733 27.13363 -57.89717 1.000 39.67344 206 PHE B O 1
ATOM 10146 N N . LYS E 1 174 ? 30.03901 25.70686 -58.06984 1.000 41.10045 207 LYS B N 1
ATOM 10147 C CA . LYS E 1 174 ? 30.57275 26.27636 -59.30477 1.000 40.45388 207 LYS B CA 1
ATOM 10148 C C . LYS E 1 174 ? 30.85142 25.14826 -60.28697 1.000 41.26851 207 LYS B C 1
ATOM 10149 O O . LYS E 1 174 ? 31.83480 24.40082 -60.10103 1.000 44.74606 207 LYS B O 1
ATOM 10155 N N . PRO E 1 175 ? 30.02335 24.97122 -61.31520 1.000 40.04774 208 PRO B N 1
ATOM 10156 C CA . PRO E 1 175 ? 30.26097 23.88665 -62.27697 1.000 40.49534 208 PRO B CA 1
ATOM 10157 C C . PRO E 1 175 ? 31.56955 24.08920 -63.02883 1.000 39.63132 208 PRO B C 1
ATOM 10158 O O . PRO E 1 175 ? 31.87724 25.18937 -63.49425 1.000 38.30456 208 PRO B O 1
ATOM 10162 N N . HIS E 1 176 ? 32.35152 23.01704 -63.12441 1.000 41.33338 209 HIS B N 1
ATOM 10163 C CA . HIS E 1 176 ? 33.60601 23.00459 -63.87061 1.000 42.20051 209 HIS B CA 1
ATOM 10164 C C . HIS E 1 176 ? 33.38719 22.17998 -65.13531 1.000 40.91108 209 HIS B C 1
ATOM 10165 O O . HIS E 1 176 ? 33.29352 20.94911 -65.07252 1.000 41.64160 209 HIS B O 1
ATOM 10172 N N . TRP E 1 177 ? 33.30874 22.85728 -66.27809 1.000 40.34423 210 TRP B N 1
ATOM 10173 C CA . TRP E 1 177 ? 32.92174 22.20020 -67.51924 1.000 38.95717 210 TRP B CA 1
ATOM 10174 C C . TRP E 1 177 ? 33.98092 21.20175 -67.96940 1.000 41.52783 210 TRP B C 1
ATOM 10175 O O . TRP E 1 177 ? 35.18258 21.39907 -67.76947 1.000 42.58221 210 TRP B O 1
ATOM 10186 N N . ASP E 1 178 ? 33.52036 20.10339 -68.57186 1.000 42.28667 211 ASP B N 1
ATOM 10187 C CA . ASP E 1 178 ? 34.46068 19.19131 -69.20660 1.000 43.66573 211 ASP B CA 1
ATOM 10188 C C . ASP E 1 178 ? 35.16768 19.85250 -70.38138 1.000 42.91214 211 ASP B C 1
ATOM 10189 O O . ASP E 1 178 ? 36.27207 19.43373 -70.74403 1.000 42.30716 211 ASP B O 1
ATOM 10194 N N . GLU E 1 179 ? 34.56590 20.88918 -70.96587 1.000 41.68664 212 GLU B N 1
ATOM 10195 C CA . GLU E 1 179 ? 35.19055 21.68483 -72.01804 1.000 44.47616 212 GLU B CA 1
ATOM 10196 C C . GLU E 1 179 ? 34.98016 23.15611 -71.68804 1.000 43.23737 212 GLU B C 1
ATOM 10197 O O . GLU E 1 179 ? 33.85388 23.65969 -71.75170 1.000 42.89842 212 GLU B O 1
ATOM 10203 N N . LYS E 1 180 ? 36.06770 23.83621 -71.34405 1.000 41.29355 213 LYS B N 1
ATOM 10204 C CA . LYS E 1 180 ? 36.00855 25.20325 -70.85316 1.000 40.21983 213 LYS B CA 1
ATOM 10205 C C . LYS E 1 180 ? 35.52701 26.17286 -71.92856 1.000 40.34158 213 LYS B C 1
ATOM 10206 O O . LYS E 1 180 ? 35.67659 25.93592 -73.13023 1.000 43.36228 213 LYS B O 1
ATOM 10212 N N . PHE E 1 181 ? 34.92316 27.26725 -71.47695 1.000 36.54135 214 PHE B N 1
ATOM 10213 C CA . PHE E 1 181 ? 34.72249 28.43737 -72.31542 1.000 37.98721 214 PHE B CA 1
ATOM 10214 C C . PHE E 1 181 ? 36.01319 29.24169 -72.37328 1.000 38.12740 214 PHE B C 1
ATOM 10215 O O . PHE E 1 181 ? 36.78725 29.27655 -71.41318 1.000 40.62700 214 PHE B O 1
ATOM 10223 N N . HIS E 1 182 ? 36.23658 29.90492 -73.50357 1.000 38.30716 215 HIS B N 1
ATOM 10224 C CA . HIS E 1 182 ? 37.37760 30.80061 -73.61342 1.000 38.17858 215 HIS B CA 1
ATOM 10225 C C . HIS E 1 182 ? 37.11150 32.04026 -72.77225 1.000 39.75904 215 HIS B C 1
ATOM 10226 O O . HIS E 1 182 ? 36.06699 32.68397 -72.91662 1.000 39.26265 215 HIS B O 1
ATOM 10233 N N . HIS E 1 183 ? 38.05850 32.37627 -71.88830 1.000 40.40466 216 HIS B N 1
ATOM 10234 C CA . HIS E 1 183 ? 37.82255 33.44807 -70.92549 1.000 39.68405 216 HIS B CA 1
ATOM 10235 C C . HIS E 1 183 ? 37.63931 34.80343 -71.59665 1.000 40.63561 216 HIS B C 1
ATOM 10236 O O . HIS E 1 183 ? 37.18554 35.74444 -70.93727 1.000 39.65456 216 HIS B O 1
ATOM 10243 N N . LYS E 1 184 ? 37.97131 34.92462 -72.88296 1.000 42.01623 217 LYS B N 1
ATOM 10244 C CA . LYS E 1 184 ? 37.69339 36.13049 -73.65043 1.000 41.49670 217 LYS B CA 1
ATOM 10245 C C . LYS E 1 184 ? 36.34715 36.07617 -74.36246 1.000 41.31373 217 LYS B C 1
ATOM 10246 O O . LYS E 1 184 ? 35.86775 37.11734 -74.82384 1.000 43.21308 217 LYS B O 1
ATOM 10252 N N . MET E 1 185 ? 35.72166 34.89900 -74.45166 1.000 39.22727 218 MET B N 1
ATOM 10253 C CA . MET E 1 185 ? 34.41024 34.75336 -75.08619 1.000 38.50748 218 MET B CA 1
ATOM 10254 C C . MET E 1 185 ? 33.31034 35.17399 -74.11047 1.000 38.64311 218 MET B C 1
ATOM 10255 O O . MET E 1 185 ? 32.38384 34.42999 -73.78751 1.000 36.03697 218 MET B O 1
ATOM 10260 N N . VAL E 1 186 ? 33.44306 36.40895 -73.63961 1.000 38.50861 219 VAL B N 1
ATOM 10261 C CA . VAL E 1 186 ? 32.59303 36.96583 -72.59796 1.000 38.02549 219 VAL B CA 1
ATOM 10262 C C . VAL E 1 186 ? 32.26985 38.40260 -72.98216 1.000 39.45007 219 VAL B C 1
ATOM 10263 O O . VAL E 1 186 ? 33.17777 39.18713 -73.27490 1.000 41.59739 219 VAL B O 1
ATOM 10267 N N . ASP E 1 187 ? 30.98472 38.74948 -72.99523 1.000 38.86236 220 ASP B N 1
ATOM 10268 C CA . ASP E 1 187 ? 30.57801 40.11823 -73.28349 1.000 40.50108 220 ASP B CA 1
ATOM 10269 C C . ASP E 1 187 ? 29.27379 40.40742 -72.55318 1.000 42.49181 220 ASP B C 1
ATOM 10270 O O . ASP E 1 187 ? 28.71162 39.54290 -71.87427 1.000 42.46407 220 ASP B O 1
ATOM 10275 N N . ASN E 1 188 ? 28.79168 41.63670 -72.70459 1.000 44.00242 221 ASN B N 1
ATOM 10276 C CA . ASN E 1 188 ? 27.59993 42.10475 -72.01147 1.000 46.17809 221 ASN B CA 1
ATOM 10277 C C . ASN E 1 188 ? 26.40964 42.10141 -72.95738 1.000 45.78197 221 ASN B C 1
ATOM 10278 O O . ASN E 1 188 ? 26.47950 42.65717 -74.05897 1.000 48.49069 221 ASN B O 1
ATOM 10283 N N . ARG E 1 189 ? 25.32329 41.46501 -72.52885 1.000 44.70128 222 ARG B N 1
ATOM 10284 C CA . ARG E 1 189 ? 24.11926 41.36268 -73.33566 1.000 46.40994 222 ARG B CA 1
ATOM 10285 C C . ARG E 1 189 ? 22.91385 41.66515 -72.45995 1.000 48.19929 222 ARG B C 1
ATOM 10286 O O . ARG E 1 189 ? 23.04314 41.99126 -71.27539 1.000 50.00761 222 ARG B O 1
ATOM 10294 N N . GLY E 1 190 ? 21.72904 41.55772 -73.05166 1.000 46.40858 223 GLY B N 1
ATOM 10295 C CA . GLY E 1 190 ? 20.49254 41.79730 -72.33826 1.000 47.91753 223 GLY B CA 1
ATOM 10296 C C . GLY E 1 190 ? 19.81090 40.47913 -72.02654 1.000 47.98683 223 GLY B C 1
ATOM 10297 O O . GLY E 1 190 ? 19.65873 39.62029 -72.89889 1.000 47.78825 223 GLY B O 1
ATOM 10298 N N . PHE E 1 191 ? 19.42044 40.32528 -70.76851 1.000 48.32015 224 PHE B N 1
ATOM 10299 C CA . PHE E 1 191 ? 18.64869 39.17608 -70.32556 1.000 48.28420 224 PHE B CA 1
ATOM 10300 C C . PHE E 1 191 ? 17.19345 39.60940 -70.22643 1.000 48.88961 224 PHE B C 1
ATOM 10301 O O . PHE E 1 191 ? 16.86547 40.52618 -69.46615 1.000 51.31444 224 PHE B O 1
ATOM 10309 N N . MET E 1 192 ? 16.32863 38.96341 -70.99746 1.000 47.38271 225 MET B N 1
ATOM 10310 C CA . MET E 1 192 ? 14.91032 39.30723 -71.00811 1.000 51.75526 225 MET B CA 1
ATOM 10311 C C . MET E 1 192 ? 14.22470 38.52157 -69.89849 1.000 50.73364 225 MET B C 1
ATOM 10312 O O . MET E 1 192 ? 13.91143 37.33955 -70.06075 1.000 49.89083 225 MET B O 1
ATOM 10317 N N . VAL E 1 193 ? 14.00917 39.17998 -68.75484 1.000 52.98943 226 VAL B N 1
ATOM 10318 C CA . VAL E 1 193 ? 13.23884 38.56680 -67.67451 1.000 53.35211 226 VAL B CA 1
ATOM 10319 C C . VAL E 1 193 ? 11.82447 38.27568 -68.15370 1.000 54.03204 226 VAL B C 1
ATOM 10320 O O . VAL E 1 193 ? 11.29342 37.17441 -67.96616 1.000 53.76166 226 VAL B O 1
ATOM 10324 N N . THR E 1 194 ? 11.20017 39.26270 -68.78724 1.000 55.98712 227 THR B N 1
ATOM 10325 C CA . THR E 1 194 ? 9.97463 39.09424 -69.54780 1.000 58.43517 227 THR B CA 1
ATOM 10326 C C . THR E 1 194 ? 10.18354 39.75136 -70.90369 1.000 59.97103 227 THR B C 1
ATOM 10327 O O . THR E 1 194 ? 11.25955 40.27812 -71.20063 1.000 59.10043 227 THR B O 1
ATOM 10331 N N . ARG E 1 195 ? 9.14736 39.72449 -71.73839 1.000 62.73867 228 ARG B N 1
ATOM 10332 C CA . ARG E 1 195 ? 9.23262 40.44201 -73.00197 1.000 64.37225 228 ARG B CA 1
ATOM 10333 C C . ARG E 1 195 ? 9.16305 41.95190 -72.81016 1.000 65.83579 228 ARG B C 1
ATOM 10334 O O . ARG E 1 195 ? 9.42032 42.69304 -73.76414 1.000 68.36849 228 ARG B O 1
ATOM 10342 N N . SER E 1 196 ? 8.83077 42.41967 -71.60482 1.000 65.12027 229 SER B N 1
ATOM 10343 C CA . SER E 1 196 ? 8.73713 43.84155 -71.30609 1.000 66.35572 229 SER B CA 1
ATOM 10344 C C . SER E 1 196 ? 9.80620 44.31858 -70.33256 1.000 67.14658 229 SER B C 1
ATOM 10345 O O . SER E 1 196 ? 9.80367 45.49864 -69.96646 1.000 77.34011 229 SER B O 1
ATOM 10348 N N . TYR E 1 197 ? 10.72815 43.44857 -69.91938 1.000 64.12107 230 TYR B N 1
ATOM 10349 C CA . TYR E 1 197 ? 11.69950 43.77293 -68.87749 1.000 63.60611 230 TYR B CA 1
ATOM 10350 C C . TYR E 1 197 ? 13.02305 43.09524 -69.19282 1.000 60.93036 230 TYR B C 1
ATOM 10351 O O . TYR E 1 197 ? 13.10861 41.86300 -69.18767 1.000 57.87790 230 TYR B O 1
ATOM 10360 N N . THR E 1 198 ? 14.05365 43.89798 -69.44662 1.000 60.09189 231 THR B N 1
ATOM 10361 C CA . THR E 1 198 ? 15.37243 43.39988 -69.81039 1.000 58.46633 231 THR B CA 1
ATOM 10362 C C . THR E 1 198 ? 16.40803 43.90501 -68.81694 1.000 59.25886 231 THR B C 1
ATOM 10363 O O . THR E 1 198 ? 16.44670 45.10008 -68.50509 1.000 63.58706 231 THR B O 1
ATOM 10367 N N . VAL E 1 199 ? 17.24231 42.99154 -68.32817 1.000 56.24791 232 VAL B N 1
ATOM 10368 C CA . VAL E 1 199 ? 18.30649 43.29598 -67.37983 1.000 61.07921 232 VAL B CA 1
ATOM 10369 C C . VAL E 1 199 ? 19.64609 43.11331 -68.07763 1.000 57.98751 232 VAL B C 1
ATOM 10370 O O . VAL E 1 199 ? 19.85750 42.12314 -68.78907 1.000 54.73989 232 VAL B O 1
ATOM 10374 N N . GLY E 1 200 ? 20.55024 44.06857 -67.87410 1.000 59.73519 233 GLY B N 1
ATOM 10375 C CA . GLY E 1 200 ? 21.88537 43.95889 -68.42822 1.000 54.97484 233 GLY B CA 1
ATOM 10376 C C . GLY E 1 200 ? 22.69313 42.93721 -67.65255 1.000 53.92336 233 GLY B C 1
ATOM 10377 O O . GLY E 1 200 ? 22.82081 43.04337 -66.42086 1.000 57.40460 233 GLY B O 1
ATOM 10378 N N . VAL E 1 201 ? 23.22869 41.93295 -68.34589 1.000 49.80839 234 VAL B N 1
ATOM 10379 C CA . VAL E 1 201 ? 24.01123 40.87231 -67.72590 1.000 48.01285 234 VAL B CA 1
ATOM 10380 C C . VAL E 1 201 ? 25.25291 40.62890 -68.57104 1.000 46.10441 234 VAL B C 1
ATOM 10381 O O . VAL E 1 201 ? 25.40945 41.17118 -69.66536 1.000 48.09107 234 VAL B O 1
ATOM 10385 N N . THR E 1 202 ? 26.15119 39.82007 -68.02848 1.000 43.29424 235 THR B N 1
ATOM 10386 C CA . THR E 1 202 ? 27.31923 39.33984 -68.74505 1.000 42.48727 235 THR B CA 1
ATOM 10387 C C . THR E 1 202 ? 27.06233 37.91064 -69.20043 1.000 39.39415 235 THR B C 1
ATOM 10388 O O . THR E 1 202 ? 26.50224 37.10506 -68.45143 1.000 39.21033 235 THR B O 1
ATOM 10392 N N . MET E 1 203 ? 27.45674 37.59950 -70.43246 1.000 38.33762 236 MET B N 1
ATOM 10393 C CA . MET E 1 203 ? 27.24790 36.26978 -70.97956 1.000 35.78761 236 MET B CA 1
ATOM 10394 C C . MET E 1 203 ? 28.56412 35.69708 -71.48455 1.000 35.51184 236 MET B C 1
ATOM 10395 O O . MET E 1 203 ? 29.44334 36.42789 -71.94901 1.000 38.20939 236 MET B O 1
ATOM 10400 N N . MET E 1 204 ? 28.68834 34.37618 -71.38087 1.000 32.27702 237 MET B N 1
ATOM 10401 C CA . MET E 1 204 ? 29.82720 33.63502 -71.89870 1.000 33.05609 237 MET B CA 1
ATOM 10402 C C . MET E 1 204 ? 29.36082 32.71287 -73.01882 1.000 34.43792 237 MET B C 1
ATOM 10403 O O . MET E 1 204 ? 28.25452 32.16398 -72.97213 1.000 52.77793 237 MET B O 1
ATOM 10408 N N . HIS E 1 205 ? 30.22063 32.52365 -74.01926 1.000 33.70013 238 HIS B N 1
ATOM 10409 C CA . HIS E 1 205 ? 29.82022 31.87696 -75.26105 1.000 34.22560 238 HIS B CA 1
ATOM 10410 C C . HIS E 1 205 ? 30.81097 30.79410 -75.66467 1.000 35.37595 238 HIS B C 1
ATOM 10411 O O . HIS E 1 205 ? 32.02852 30.97458 -75.55788 1.000 35.35427 238 HIS B O 1
ATOM 10418 N N . ARG E 1 206 ? 30.27363 29.66279 -76.11773 1.000 34.87319 239 ARG B N 1
ATOM 10419 C CA . ARG E 1 206 ? 31.08108 28.56135 -76.61612 1.000 35.96331 239 ARG B CA 1
ATOM 10420 C C . ARG E 1 206 ? 30.25530 27.74114 -77.59798 1.000 35.17997 239 ARG B C 1
ATOM 10421 O O . ARG E 1 206 ? 29.03522 27.61789 -77.45616 1.000 35.98997 239 ARG B O 1
ATOM 10429 N N . THR E 1 207 ? 30.93334 27.19282 -78.60360 1.000 37.34209 240 THR B N 1
ATOM 10430 C CA . THR E 1 207 ? 30.33391 26.28443 -79.57157 1.000 35.14503 240 THR B CA 1
ATOM 10431 C C . THR E 1 207 ? 31.04323 24.94202 -79.49227 1.000 35.84195 240 THR B C 1
ATOM 10432 O O . THR E 1 207 ? 32.27762 24.88867 -79.46483 1.000 35.18477 240 THR B O 1
ATOM 10436 N N . GLY E 1 208 ? 30.26498 23.87003 -79.42901 1.000 35.45134 241 GLY B N 1
ATOM 10437 C CA . GLY E 1 208 ? 30.84160 22.54700 -79.33173 1.000 36.65759 241 GLY B CA 1
ATOM 10438 C C . GLY E 1 208 ? 29.79389 21.48559 -79.56926 1.000 38.74547 241 GLY B C 1
ATOM 10439 O O . GLY E 1 208 ? 28.64746 21.78146 -79.90522 1.000 36.76907 241 GLY B O 1
ATOM 10440 N N . LEU E 1 209 ? 30.20362 20.23542 -79.38104 1.000 38.80946 242 LEU B N 1
ATOM 10441 C CA . LEU E 1 209 ? 29.30835 19.09750 -79.53973 1.000 40.41413 242 LEU B CA 1
ATOM 10442 C C . LEU E 1 209 ? 28.65440 18.79768 -78.19703 1.000 40.51192 242 LEU B C 1
ATOM 10443 O O . LEU E 1 209 ? 29.34613 18.49676 -77.21863 1.000 43.52311 242 LEU B O 1
ATOM 10448 N N . TYR E 1 210 ? 27.32860 18.88757 -78.14977 1.000 40.87280 243 TYR B N 1
ATOM 10449 C CA . TYR E 1 210 ? 26.57617 18.62361 -76.93476 1.000 41.12511 243 TYR B CA 1
ATOM 10450 C C . TYR E 1 210 ? 25.36186 17.77833 -77.28280 1.000 44.29029 243 TYR B C 1
ATOM 10451 O O . TYR E 1 210 ? 24.79014 17.90609 -78.36877 1.000 45.41650 243 TYR B O 1
ATOM 10460 N N . ASN E 1 211 ? 24.96201 16.92058 -76.34986 1.000 45.33757 244 ASN B N 1
ATOM 10461 C CA . ASN E 1 211 ? 23.67847 16.25192 -76.48930 1.000 46.58205 244 ASN B CA 1
ATOM 10462 C C . ASN E 1 211 ? 22.56836 17.28847 -76.43588 1.000 46.07027 244 ASN B C 1
ATOM 10463 O O . ASN E 1 211 ? 22.50768 18.10894 -75.51552 1.000 45.10381 244 ASN B O 1
ATOM 10468 N N . TYR E 1 212 ? 21.70519 17.26242 -77.44318 1.000 47.68201 245 TYR B N 1
ATOM 10469 C CA . TYR E 1 212 ? 20.73782 18.32060 -77.67414 1.000 47.10087 245 TYR B CA 1
ATOM 10470 C C . TYR E 1 212 ? 19.44076 17.69851 -78.16120 1.000 47.22836 245 TYR B C 1
ATOM 10471 O O . TYR E 1 212 ? 19.45537 16.69942 -78.88464 1.000 47.78980 245 TYR B O 1
ATOM 10480 N N . TYR E 1 213 ? 18.32169 18.28291 -77.74897 1.000 48.23607 246 TYR B N 1
ATOM 10481 C CA . TYR E 1 213 ? 17.01970 17.88171 -78.25555 1.000 50.82754 246 TYR B CA 1
ATOM 10482 C C . TYR E 1 213 ? 16.17713 19.12714 -78.45313 1.000 52.84731 246 TYR B C 1
ATOM 10483 O O . TYR E 1 213 ? 16.12387 19.99319 -77.57411 1.000 53.03258 246 TYR B O 1
ATOM 10492 N N . ASP E 1 214 ? 15.54133 19.21323 -79.61612 1.000 56.24079 247 ASP B N 1
ATOM 10493 C CA . ASP E 1 214 ? 14.69667 20.33686 -79.99823 1.000 59.46587 247 ASP B CA 1
ATOM 10494 C C . ASP E 1 214 ? 13.27266 19.81604 -80.14505 1.000 63.62774 247 ASP B C 1
ATOM 10495 O O . ASP E 1 214 ? 12.97634 19.06773 -81.08281 1.000 65.33026 247 ASP B O 1
ATOM 10500 N N . ASP E 1 215 ? 12.39523 20.20154 -79.22156 1.000 63.85840 248 ASP B N 1
ATOM 10501 C CA . ASP E 1 215 ? 10.99648 19.77321 -79.25203 1.000 66.65152 248 ASP B CA 1
ATOM 10502 C C . ASP E 1 215 ? 10.22062 20.86250 -79.98308 1.000 68.89853 248 ASP B C 1
ATOM 10503 O O . ASP E 1 215 ? 9.76688 21.83999 -79.38775 1.000 68.09545 248 ASP B O 1
ATOM 10508 N N . GLU E 1 216 ? 10.06702 20.68963 -81.29905 1.000 76.23103 249 GLU B N 1
ATOM 10509 C CA . GLU E 1 216 ? 9.38104 21.69482 -82.10651 1.000 77.26959 249 GLU B CA 1
ATOM 10510 C C . GLU E 1 216 ? 7.91162 21.82854 -81.72827 1.000 70.16179 249 GLU B C 1
ATOM 10511 O O . GLU E 1 216 ? 7.33486 22.91382 -81.86650 1.000 69.31000 249 GLU B O 1
ATOM 10517 N N . LYS E 1 217 ? 7.29169 20.75211 -81.24478 1.000 67.81588 250 LYS B N 1
ATOM 10518 C CA . LYS E 1 217 ? 5.88340 20.82924 -80.87427 1.000 69.47902 250 LYS B CA 1
ATOM 10519 C C . LYS E 1 217 ? 5.69926 21.67836 -79.62186 1.000 69.78569 250 LYS B C 1
ATOM 10520 O O . LYS E 1 217 ? 4.80401 22.52931 -79.56171 1.000 69.53551 250 LYS B O 1
ATOM 10526 N N . GLU E 1 218 ? 6.53297 21.45357 -78.60641 1.000 67.87053 251 GLU B N 1
ATOM 10527 C CA . GLU E 1 218 ? 6.46636 22.21515 -77.36689 1.000 66.86112 251 GLU B CA 1
ATOM 10528 C C . GLU E 1 218 ? 7.33787 23.46576 -77.38621 1.000 65.39958 251 GLU B C 1
ATOM 10529 O O . GLU E 1 218 ? 7.27755 24.25386 -76.43569 1.000 64.22015 251 GLU B O 1
ATOM 10535 N N . LYS E 1 219 ? 8.13001 23.66505 -78.43996 1.000 64.83244 252 LYS B N 1
ATOM 10536 C CA . LYS E 1 219 ? 8.95783 24.85862 -78.62610 1.000 63.18101 252 LYS B CA 1
ATOM 10537 C C . LYS E 1 219 ? 9.87625 25.09972 -77.42644 1.000 60.10056 252 LYS B C 1
ATOM 10538 O O . LYS E 1 219 ? 9.83886 26.14125 -76.76852 1.000 58.09251 252 LYS B O 1
ATOM 10544 N N . LEU E 1 220 ? 10.71172 24.10098 -77.15088 1.000 59.92365 253 LEU B N 1
ATOM 10545 C CA . LEU E 1 220 ? 11.67936 24.17610 -76.06826 1.000 56.07155 253 LEU B CA 1
ATOM 10546 C C . LEU E 1 220 ? 12.97169 23.50174 -76.50434 1.000 53.67720 253 LEU B C 1
ATOM 10547 O O . LEU E 1 220 ? 12.96940 22.61319 -77.36007 1.000 55.36964 253 LEU B O 1
ATOM 10552 N N . GLN E 1 221 ? 14.07641 23.93695 -75.90450 1.000 51.27959 254 GLN B N 1
ATOM 10553 C CA . GLN E 1 221 ? 15.38999 23.34969 -76.12354 1.000 48.68792 254 GLN B CA 1
ATOM 10554 C C . GLN E 1 221 ? 15.91207 22.76585 -74.81958 1.000 46.91877 254 GLN B C 1
ATOM 10555 O O . GLN E 1 221 ? 15.68699 23.32448 -73.74137 1.000 45.13695 254 GLN B O 1
ATOM 10561 N N . ILE E 1 222 ? 16.62333 21.64922 -74.92143 1.000 46.34782 255 ILE B N 1
ATOM 10562 C CA . ILE E 1 222 ? 17.24581 21.02449 -73.76317 1.000 45.48702 255 ILE B CA 1
ATOM 10563 C C . ILE E 1 222 ? 18.63482 20.55309 -74.17176 1.000 44.29725 255 ILE B C 1
ATOM 10564 O O . ILE E 1 222 ? 18.80291 19.93524 -75.22842 1.000 45.74098 255 ILE B O 1
ATOM 10569 N N . VAL E 1 223 ? 19.63432 20.86669 -73.34737 1.000 42.07522 256 VAL B N 1
ATOM 10570 C CA . VAL E 1 223 ? 21.02782 20.58854 -73.66835 1.000 41.57673 256 VAL B CA 1
ATOM 10571 C C . VAL E 1 223 ? 21.71837 20.02296 -72.43524 1.000 41.11259 256 VAL B C 1
ATOM 10572 O O . VAL E 1 223 ? 21.39447 20.37720 -71.29750 1.000 40.91932 256 VAL B O 1
ATOM 10576 N N . GLU E 1 224 ? 22.67210 19.12723 -72.66996 1.000 41.76098 257 GLU B N 1
ATOM 10577 C CA . GLU E 1 224 ? 23.45527 18.50364 -71.61241 1.000 41.15161 257 GLU B CA 1
ATOM 10578 C C . GLU E 1 224 ? 24.89512 18.98107 -71.71997 1.000 40.53027 257 GLU B C 1
ATOM 10579 O O . GLU E 1 224 ? 25.56810 18.71078 -72.72014 1.000 41.94257 257 GLU B O 1
ATOM 10585 N N . MET E 1 225 ? 25.36218 19.68728 -70.69275 1.000 38.58596 258 MET B N 1
ATOM 10586 C CA . MET E 1 225 ? 26.73870 20.14950 -70.64676 1.000 38.62632 258 MET B CA 1
ATOM 10587 C C . MET E 1 225 ? 27.51109 19.27695 -69.67138 1.000 39.72791 258 MET B C 1
ATOM 10588 O O . MET E 1 225 ? 27.27820 19.36972 -68.45574 1.000 39.97670 258 MET B O 1
ATOM 10593 N N . PRO E 1 226 ? 28.40295 18.40655 -70.13939 1.000 40.19496 259 PRO B N 1
ATOM 10594 C CA . PRO E 1 226 ? 29.16279 17.56298 -69.21030 1.000 42.16380 259 PRO B CA 1
ATOM 10595 C C . PRO E 1 226 ? 30.08585 18.39616 -68.33833 1.000 41.79736 259 PRO B C 1
ATOM 10596 O O . PRO E 1 226 ? 30.72080 19.34589 -68.80227 1.000 42.09588 259 PRO B O 1
ATOM 10600 N N . LEU E 1 227 ? 30.15229 18.03126 -67.06216 1.000 42.79263 260 LEU B N 1
ATOM 10601 C CA . LEU E 1 227 ? 31.07501 18.66527 -66.13934 1.000 44.41609 260 LEU B CA 1
ATOM 10602 C C . LEU E 1 227 ? 32.41091 17.92339 -66.16822 1.000 46.54627 260 LEU B C 1
ATOM 10603 O O . LEU E 1 227 ? 32.57332 16.91623 -66.86226 1.000 48.09121 260 LEU B O 1
ATOM 10608 N N . ALA E 1 228 ? 33.37696 18.43102 -65.40139 1.000 47.51625 261 ALA B N 1
ATOM 10609 C CA . ALA E 1 228 ? 34.75879 17.96676 -65.48166 1.000 51.31670 261 ALA B CA 1
ATOM 10610 C C . ALA E 1 228 ? 34.85866 16.45511 -65.32161 1.000 56.82076 261 ALA B C 1
ATOM 10611 O O . ALA E 1 228 ? 34.28996 15.87376 -64.39323 1.000 59.21855 261 ALA B O 1
ATOM 10613 N N . HIS E 1 229 ? 35.55936 15.82439 -66.26625 1.000 57.12973 262 HIS B N 1
ATOM 10614 C CA . HIS E 1 229 ? 35.83802 14.38834 -66.28183 1.000 59.18787 262 HIS B CA 1
ATOM 10615 C C . HIS E 1 229 ? 34.56830 13.55029 -66.40066 1.000 58.03694 262 HIS B C 1
ATOM 10616 O O . HIS E 1 229 ? 34.58330 12.34921 -66.11037 1.000 60.37564 262 HIS B O 1
ATOM 10623 N N . LYS E 1 230 ? 33.47046 14.17445 -66.82553 1.000 56.80603 263 LYS B N 1
ATOM 10624 C CA . LYS E 1 230 ? 32.21910 13.50375 -67.17113 1.000 57.88832 263 LYS B CA 1
ATOM 10625 C C . LYS E 1 230 ? 31.59834 12.72412 -66.00998 1.000 60.04885 263 LYS B C 1
ATOM 10626 O O . LYS E 1 230 ? 30.84520 11.77261 -66.24008 1.000 61.96804 263 LYS B O 1
ATOM 10632 N N . LEU E 1 231 ? 31.88918 13.08881 -64.75678 1.000 59.07148 264 LEU B N 1
ATOM 10633 C CA . LEU E 1 231 ? 31.20745 12.44987 -63.63265 1.000 61.00263 264 LEU B CA 1
ATOM 10634 C C . LEU E 1 231 ? 29.81453 13.01424 -63.38116 1.000 59.93267 264 LEU B C 1
ATOM 10635 O O . LEU E 1 231 ? 29.01217 12.36695 -62.69892 1.000 60.58926 264 LEU B O 1
ATOM 10640 N N . SER E 1 232 ? 29.50828 14.19584 -63.90711 1.000 57.01549 265 SER B N 1
ATOM 10641 C CA . SER E 1 232 ? 28.18204 14.77331 -63.75797 1.000 54.40715 265 SER B CA 1
ATOM 10642 C C . SER E 1 232 ? 27.88896 15.63866 -64.97239 1.000 48.44120 265 SER B C 1
ATOM 10643 O O . SER E 1 232 ? 28.77575 15.94947 -65.77039 1.000 46.28593 265 SER B O 1
ATOM 10646 N N . SER E 1 233 ? 26.62606 16.02942 -65.10408 1.000 46.01061 266 SER B N 1
ATOM 10647 C CA . SER E 1 233 ? 26.19800 16.85344 -66.22073 1.000 44.11771 266 SER B CA 1
ATOM 10648 C C . SER E 1 233 ? 25.26509 17.94390 -65.72324 1.000 43.78111 266 SER B C 1
ATOM 10649 O O . SER E 1 233 ? 24.55090 17.77170 -64.73245 1.000 44.75426 266 SER B O 1
ATOM 10652 N N . LEU E 1 234 ? 25.29107 19.07581 -66.41527 1.000 40.60783 267 LEU B N 1
ATOM 10653 C CA . LEU E 1 234 ? 24.37231 20.17407 -66.16024 1.000 39.69547 267 LEU B CA 1
ATOM 10654 C C . LEU E 1 234 ? 23.40556 20.24042 -67.33586 1.000 41.26570 267 LEU B C 1
ATOM 10655 O O . LEU E 1 234 ? 23.82678 20.44279 -68.48011 1.000 39.74364 267 LEU B O 1
ATOM 10660 N N . ILE E 1 235 ? 22.11879 20.06302 -67.05159 1.000 40.58054 268 ILE B N 1
ATOM 10661 C CA . ILE E 1 235 ? 21.06953 20.00512 -68.06123 1.000 38.80901 268 ILE B CA 1
ATOM 10662 C C . ILE E 1 235 ? 20.23713 21.27137 -67.95311 1.000 37.98729 268 ILE B C 1
ATOM 10663 O O . ILE E 1 235 ? 19.84690 21.66492 -66.84971 1.000 39.91005 268 ILE B O 1
ATOM 10668 N N . ILE E 1 236 ? 19.95875 21.90386 -69.09117 1.000 39.27383 269 ILE B N 1
ATOM 10669 C CA . ILE E 1 236 ? 19.21866 23.16014 -69.13672 1.000 38.19847 269 ILE B CA 1
ATOM 10670 C C . ILE E 1 236 ? 17.97510 22.97662 -69.99698 1.000 41.46659 269 ILE B C 1
ATOM 10671 O O . ILE E 1 236 ? 18.06060 22.48415 -71.12733 1.000 43.63440 269 ILE B O 1
ATOM 10676 N N . LEU E 1 237 ? 16.82480 23.36955 -69.45674 1.000 43.61988 270 LEU B N 1
ATOM 10677 C CA . LEU E 1 237 ? 15.55545 23.34843 -70.16943 1.000 42.64715 270 LEU B CA 1
ATOM 10678 C C . LEU E 1 237 ? 15.11921 24.78323 -70.40160 1.000 42.53830 270 LEU B C 1
ATOM 10679 O O . LEU E 1 237 ? 15.05832 25.57561 -69.45730 1.000 44.15706 270 LEU B O 1
ATOM 10684 N N . MET E 1 238 ? 14.80504 25.11407 -71.64982 1.000 45.01960 271 MET B N 1
ATOM 10685 C CA . MET E 1 238 ? 14.51295 26.49047 -71.95813 1.000 45.16854 271 MET B CA 1
ATOM 10686 C C . MET E 1 238 ? 13.51240 26.57953 -73.09523 1.000 48.90574 271 MET B C 1
ATOM 10687 O O . MET E 1 238 ? 13.65973 25.86523 -74.09804 1.000 49.65917 271 MET B O 1
ATOM 10692 N N . PRO E 1 239 ? 12.50578 27.43840 -72.97944 1.000 51.56391 272 PRO B N 1
ATOM 10693 C CA . PRO E 1 239 ? 11.63064 27.70167 -74.12446 1.000 51.69944 272 PRO B CA 1
ATOM 10694 C C . PRO E 1 239 ? 12.41653 28.37339 -75.23900 1.000 52.90412 272 PRO B C 1
ATOM 10695 O O . PRO E 1 239 ? 13.45509 28.99994 -75.01054 1.000 50.27400 272 PRO B O 1
ATOM 10699 N N . ASN E 1 240 ? 11.91726 28.21452 -76.46758 1.000 54.28675 273 ASN B N 1
ATOM 10700 C CA . ASN E 1 240 ? 12.60168 28.79946 -77.61904 1.000 54.89741 273 ASN B CA 1
ATOM 10701 C C . ASN E 1 240 ? 12.67151 30.31813 -77.50180 1.000 55.92421 273 ASN B C 1
ATOM 10702 O O . ASN E 1 240 ? 13.71457 30.92573 -77.76047 1.000 55.79513 273 ASN B O 1
ATOM 10707 N N . ASN E 1 241 ? 11.56185 30.95308 -77.15277 1.000 55.22502 274 ASN B N 1
ATOM 10708 C CA . ASN E 1 241 ? 11.54169 32.38864 -76.93353 1.000 59.96206 274 ASN B CA 1
ATOM 10709 C C . ASN E 1 241 ? 11.17786 32.67450 -75.48394 1.000 59.24067 274 ASN B C 1
ATOM 10710 O O . ASN E 1 241 ? 10.80908 31.78135 -74.71837 1.000 58.49657 274 ASN B O 1
ATOM 10715 N N . VAL E 1 242 ? 11.29565 33.94674 -75.11404 1.000 57.30812 275 VAL B N 1
ATOM 10716 C CA . VAL E 1 242 ? 11.03114 34.37616 -73.74571 1.000 57.97569 275 VAL B CA 1
ATOM 10717 C C . VAL E 1 242 ? 9.55381 34.18563 -73.42291 1.000 60.47717 275 VAL B C 1
ATOM 10718 O O . VAL E 1 242 ? 8.67274 34.67912 -74.13614 1.000 61.34888 275 VAL B O 1
ATOM 10722 N N . GLU E 1 243 ? 9.27986 33.44476 -72.35502 1.000 60.11288 276 GLU B N 1
ATOM 10723 C CA . GLU E 1 243 ? 7.92336 33.19680 -71.88996 1.000 61.79362 276 GLU B CA 1
ATOM 10724 C C . GLU E 1 243 ? 7.99955 32.72668 -70.44664 1.000 60.56310 276 GLU B C 1
ATOM 10725 O O . GLU E 1 243 ? 9.04919 32.24550 -70.00477 1.000 59.90048 276 GLU B O 1
ATOM 10731 N N . PRO E 1 244 ? 6.91808 32.86837 -69.68158 1.000 60.68467 277 PRO B N 1
ATOM 10732 C CA . PRO E 1 244 ? 6.93082 32.36149 -68.30529 1.000 59.42886 277 PRO B CA 1
ATOM 10733 C C . PRO E 1 244 ? 7.15630 30.85812 -68.27954 1.000 58.25714 277 PRO B C 1
ATOM 10734 O O . PRO E 1 244 ? 6.68862 30.12360 -69.15237 1.000 59.76449 277 PRO B O 1
ATOM 10738 N N . LEU E 1 245 ? 7.88038 30.40454 -67.25910 1.000 56.76653 278 LEU B N 1
ATOM 10739 C CA . LEU E 1 245 ? 8.26112 29.00264 -67.15298 1.000 55.91321 278 LEU B CA 1
ATOM 10740 C C . LEU E 1 245 ? 7.13273 28.10098 -66.67005 1.000 55.71177 278 LEU B C 1
ATOM 10741 O O . LEU E 1 245 ? 7.34575 26.88877 -66.55735 1.000 54.42539 278 LEU B O 1
ATOM 10746 N N . GLU E 1 246 ? 5.94673 28.65011 -66.39277 1.000 57.87092 279 GLU B N 1
ATOM 10747 C CA . GLU E 1 246 ? 4.88894 27.84915 -65.78284 1.000 60.88544 279 GLU B CA 1
ATOM 10748 C C . GLU E 1 246 ? 4.48739 26.67730 -66.67251 1.000 60.04545 279 GLU B C 1
ATOM 10749 O O . GLU E 1 246 ? 4.27909 25.56158 -66.17987 1.000 59.71008 279 GLU B O 1
ATOM 10755 N N . ARG E 1 247 ? 4.36800 26.90792 -67.98352 1.000 56.91990 280 ARG B N 1
ATOM 10756 C CA . ARG E 1 247 ? 3.99838 25.82335 -68.89007 1.000 58.79815 280 ARG B CA 1
ATOM 10757 C C . ARG E 1 247 ? 5.06885 24.74246 -68.92423 1.000 56.64953 280 ARG B C 1
ATOM 10758 O O . ARG E 1 247 ? 4.76446 23.54580 -68.85586 1.000 56.80887 280 ARG B O 1
ATOM 10766 N N . LEU E 1 248 ? 6.33386 25.14761 -69.03845 1.000 55.74259 281 LEU B N 1
ATOM 10767 C CA . LEU E 1 248 ? 7.41366 24.16973 -69.09209 1.000 56.63964 281 LEU B CA 1
ATOM 10768 C C . LEU E 1 248 ? 7.53603 23.41368 -67.77376 1.000 58.21854 281 LEU B C 1
ATOM 10769 O O . LEU E 1 248 ? 7.83091 22.21234 -67.76564 1.000 59.07052 281 LEU B O 1
ATOM 10774 N N . GLU E 1 249 ? 7.30752 24.09717 -66.64910 1.000 55.99136 282 GLU B N 1
ATOM 10775 C CA . GLU E 1 249 ? 7.36564 23.42367 -65.35725 1.000 56.50359 282 GLU B CA 1
ATOM 10776 C C . GLU E 1 249 ? 6.27579 22.36873 -65.23045 1.000 57.90318 282 GLU B C 1
ATOM 10777 O O . GLU E 1 249 ? 6.45569 21.37214 -64.52045 1.000 57.89422 282 GLU B O 1
ATOM 10783 N N . LYS E 1 250 ? 5.13855 22.57250 -65.89908 1.000 59.17065 283 LYS B N 1
ATOM 10784 C CA . LYS E 1 250 ? 4.08799 21.56115 -65.88663 1.000 61.06264 283 LYS B CA 1
ATOM 10785 C C . LYS E 1 250 ? 4.53180 20.27449 -66.57021 1.000 60.97391 283 LYS B C 1
ATOM 10786 O O . LYS E 1 250 ? 4.11613 19.18291 -66.16644 1.000 66.33338 283 LYS B O 1
ATOM 10792 N N . LEU E 1 251 ? 5.39226 20.37534 -67.58251 1.000 59.27384 284 LEU B N 1
ATOM 10793 C CA . LEU E 1 251 ? 5.92435 19.19408 -68.24892 1.000 59.86922 284 LEU B CA 1
ATOM 10794 C C . LEU E 1 251 ? 7.11282 18.58336 -67.52184 1.000 60.47819 284 LEU B C 1
ATOM 10795 O O . LEU E 1 251 ? 7.48930 17.44815 -67.83255 1.000 61.83973 284 LEU B O 1
ATOM 10800 N N . LEU E 1 252 ? 7.70567 19.30098 -66.57138 1.000 58.62884 285 LEU B N 1
ATOM 10801 C CA . LEU E 1 252 ? 8.93833 18.87619 -65.90942 1.000 59.81740 285 LEU B CA 1
ATOM 10802 C C . LEU E 1 252 ? 8.61045 17.82038 -64.86075 1.000 60.52741 285 LEU B C 1
ATOM 10803 O O . LEU E 1 252 ? 8.25301 18.12967 -63.72321 1.000 59.74846 285 LEU B O 1
ATOM 10808 N N . THR E 1 253 ? 8.72641 16.55534 -65.25232 1.000 62.20893 286 THR B N 1
ATOM 10809 C CA . THR E 1 253 ? 8.59599 15.42985 -64.34091 1.000 63.75118 286 THR B CA 1
ATOM 10810 C C . THR E 1 253 ? 9.85258 14.57306 -64.42081 1.000 66.04219 286 THR B C 1
ATOM 10811 O O . THR E 1 253 ? 10.70009 14.74808 -65.30069 1.000 66.97422 286 THR B O 1
ATOM 10815 N N . LYS E 1 254 ? 9.96207 13.62809 -63.48485 1.000 67.45271 287 LYS B N 1
ATOM 10816 C CA . LYS E 1 254 ? 11.10736 12.72492 -63.48232 1.000 68.99811 287 LYS B CA 1
ATOM 10817 C C . LYS E 1 254 ? 11.08536 11.79081 -64.68575 1.000 70.97474 287 LYS B C 1
ATOM 10818 O O . LYS E 1 254 ? 12.14389 11.46025 -65.23335 1.000 70.80892 287 LYS B O 1
ATOM 10824 N N . GLU E 1 255 ? 9.89659 11.37557 -65.12524 1.000 72.78141 288 GLU B N 1
ATOM 10825 C CA . GLU E 1 255 ? 9.80438 10.48227 -66.27340 1.000 77.83370 288 GLU B CA 1
ATOM 10826 C C . GLU E 1 255 ? 9.95235 11.24717 -67.58233 1.000 73.30341 288 GLU B C 1
ATOM 10827 O O . GLU E 1 255 ? 10.56092 10.74304 -68.53378 1.000 71.79297 288 GLU B O 1
ATOM 10833 N N . GLN E 1 256 ? 9.40585 12.46449 -67.64671 1.000 70.25781 289 GLN B N 1
ATOM 10834 C CA . GLN E 1 256 ? 9.53982 13.26822 -68.85663 1.000 68.25344 289 GLN B CA 1
ATOM 10835 C C . GLN E 1 256 ? 10.99609 13.63145 -69.11069 1.000 66.44687 289 GLN B C 1
ATOM 10836 O O . GLN E 1 256 ? 11.43780 13.68698 -70.26434 1.000 65.30760 289 GLN B O 1
ATOM 10842 N N . LEU E 1 257 ? 11.75789 13.88384 -68.04331 1.000 66.58133 290 LEU B N 1
ATOM 10843 C CA . LEU E 1 257 ? 13.18316 14.14923 -68.20168 1.000 65.45337 290 LEU B CA 1
ATOM 10844 C C . LEU E 1 257 ? 13.89764 12.94679 -68.80436 1.000 64.22471 290 LEU B C 1
ATOM 10845 O O . LEU E 1 257 ? 14.80201 13.10142 -69.63339 1.000 62.31776 290 LEU B O 1
ATOM 10850 N N . LYS E 1 258 ? 13.49206 11.73796 -68.41045 1.000 65.72491 291 LYS B N 1
ATOM 10851 C CA . LYS E 1 258 ? 14.06833 10.53295 -68.99666 1.000 65.48406 291 LYS B CA 1
ATOM 10852 C C . LYS E 1 258 ? 13.73433 10.43142 -70.47986 1.000 65.16247 291 LYS B C 1
ATOM 10853 O O . LYS E 1 258 ? 14.55410 9.96563 -71.28034 1.000 63.77562 291 LYS B O 1
ATOM 10859 N N . ILE E 1 259 ? 12.53392 10.86842 -70.86466 1.000 64.99960 292 ILE B N 1
ATOM 10860 C CA . ILE E 1 259 ? 12.14443 10.83683 -72.26965 1.000 64.65851 292 ILE B CA 1
ATOM 10861 C C . ILE E 1 259 ? 12.95702 11.84245 -73.07568 1.000 63.16164 292 ILE B C 1
ATOM 10862 O O . ILE E 1 259 ? 13.43435 11.53496 -74.17447 1.000 63.01490 292 ILE B O 1
ATOM 10867 N N . TRP E 1 260 ? 13.13053 13.05659 -72.54654 1.000 62.07913 293 TRP B N 1
ATOM 10868 C CA . TRP E 1 260 ? 13.89079 14.07591 -73.26426 1.000 61.02190 293 TRP B CA 1
ATOM 10869 C C . TRP E 1 260 ? 15.35592 13.68161 -73.40044 1.000 60.01449 293 TRP B C 1
ATOM 10870 O O . T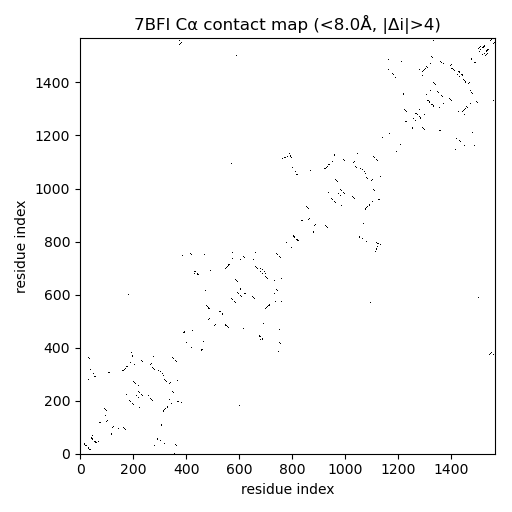RP E 1 260 ? 15.94264 13.80535 -74.48177 1.000 58.51592 293 TRP B O 1
ATOM 10881 N N . MET E 1 261 ? 15.96139 13.19414 -72.31345 1.000 61.58475 294 MET B N 1
ATOM 10882 C CA . MET E 1 261 ? 17.35128 12.75267 -72.37408 1.000 60.21233 294 MET B CA 1
ATOM 10883 C C . MET E 1 261 ? 17.51721 11.56424 -73.31036 1.000 58.66764 294 MET B C 1
ATOM 10884 O O . MET E 1 261 ? 18.58359 11.39055 -73.91212 1.000 57.53883 294 MET B O 1
ATOM 10889 N N . GLY E 1 262 ? 16.48218 10.73230 -73.43763 1.000 59.28269 295 GLY B N 1
ATOM 10890 C CA . GLY E 1 262 ? 16.53332 9.61058 -74.35528 1.000 58.83592 295 GLY B CA 1
ATOM 10891 C C . GLY E 1 262 ? 16.40653 10.00307 -75.81225 1.000 57.77445 295 GLY B C 1
ATOM 10892 O O . GLY E 1 262 ? 16.73354 9.19663 -76.68894 1.000 56.25717 295 GLY B O 1
ATOM 10893 N N . LYS E 1 263 ? 15.91971 11.21275 -76.09084 1.000 57.46667 296 LYS B N 1
ATOM 10894 C CA . LYS E 1 263 ? 15.77352 11.71230 -77.45284 1.000 57.76205 296 LYS B CA 1
ATOM 10895 C C . LYS E 1 263 ? 16.94391 12.58004 -77.90020 1.000 57.45751 296 LYS B C 1
ATOM 10896 O O . LYS E 1 263 ? 16.94877 13.05006 -79.04306 1.000 56.15994 296 LYS B O 1
ATOM 10902 N N . MET E 1 264 ? 17.93203 12.79253 -77.03757 1.000 54.09412 297 MET B N 1
ATOM 10903 C CA . MET E 1 264 ? 19.04623 13.68075 -77.33243 1.000 52.61377 297 MET B CA 1
ATOM 10904 C C . MET E 1 264 ? 20.05509 13.04233 -78.28117 1.000 52.88171 297 MET B C 1
ATOM 10905 O O . MET E 1 264 ? 20.27775 11.82843 -78.26926 1.000 54.91480 297 MET B O 1
ATOM 10910 N N . GLN E 1 265 ? 20.65103 13.88246 -79.12597 1.000 52.16119 298 GLN B N 1
ATOM 10911 C CA . GLN E 1 265 ? 21.73690 13.49331 -80.01492 1.000 54.03801 298 GLN B CA 1
ATOM 10912 C C . GLN E 1 265 ? 22.82833 14.55167 -79.94686 1.000 48.97881 298 GLN B C 1
ATOM 10913 O O . GLN E 1 265 ? 22.53619 15.74440 -79.81747 1.000 48.22636 298 GLN B O 1
ATOM 10919 N N . LYS E 1 266 ? 24.08446 14.11669 -80.02690 1.000 48.63583 299 LYS B N 1
ATOM 10920 C CA . LYS E 1 266 ? 25.20543 15.05239 -80.02232 1.000 47.91873 299 LYS B CA 1
ATOM 10921 C C . LYS E 1 266 ? 25.20940 15.86180 -81.31118 1.000 45.94814 299 LYS B C 1
ATOM 10922 O O . LYS E 1 266 ? 25.46583 15.32343 -82.39189 1.000 47.39849 299 LYS B O 1
ATOM 10928 N N . LYS E 1 267 ? 24.93144 17.15679 -81.19511 1.000 44.90399 300 LYS B N 1
ATOM 10929 C CA . LYS E 1 267 ? 24.94202 18.07384 -82.32208 1.000 45.44526 300 LYS B CA 1
ATOM 10930 C C . LYS E 1 267 ? 25.83555 19.25681 -81.98418 1.000 43.39513 300 LYS B C 1
ATOM 10931 O O . LYS E 1 267 ? 26.14341 19.51556 -80.81712 1.000 45.05369 300 LYS B O 1
ATOM 10937 N N . ALA E 1 268 ? 26.24570 19.98134 -83.02017 1.000 41.13282 301 ALA B N 1
ATOM 10938 C CA . ALA E 1 268 ? 26.96870 21.22788 -82.81295 1.000 41.34644 301 ALA B CA 1
ATOM 10939 C C . ALA E 1 268 ? 26.01066 22.26174 -82.23506 1.000 40.56238 301 ALA B C 1
ATOM 10940 O O . ALA E 1 268 ? 24.95312 22.52857 -82.81525 1.000 41.43531 301 ALA B O 1
ATOM 10942 N N . VAL E 1 269 ? 26.35223 22.80627 -81.06879 1.000 39.65804 302 VAL B N 1
ATOM 10943 C CA . VAL E 1 269 ? 25.50493 23.76210 -80.36445 1.000 40.08422 302 VAL B CA 1
ATOM 10944 C C . VAL E 1 269 ? 26.35693 24.94261 -79.92514 1.000 36.59179 302 VAL B C 1
ATOM 10945 O O . VAL E 1 269 ? 27.43881 24.75577 -79.35894 1.000 38.29897 302 VAL B O 1
ATOM 10949 N N . ALA E 1 270 ? 25.86620 26.15276 -80.18323 1.000 37.07279 303 ALA B N 1
ATOM 10950 C CA . ALA E 1 270 ? 26.48330 27.38741 -79.70313 1.000 37.30111 303 ALA B CA 1
ATOM 10951 C C . ALA E 1 270 ? 25.73927 27.80053 -78.43696 1.000 37.36539 303 ALA B C 1
ATOM 10952 O O . ALA E 1 270 ? 24.60885 28.29276 -78.49870 1.000 39.05195 303 ALA B O 1
ATOM 10954 N N . ILE E 1 271 ? 26.36601 27.57240 -77.28626 1.000 35.76037 304 ILE B N 1
ATOM 10955 C CA . ILE E 1 271 ? 25.75214 27.81936 -75.98752 1.000 35.35147 304 ILE B CA 1
ATOM 10956 C C . ILE E 1 271 ? 26.18646 29.18948 -75.48791 1.000 34.48028 304 ILE B C 1
ATOM 10957 O O . ILE E 1 271 ? 27.38664 29.48423 -75.41605 1.000 34.59639 304 ILE B O 1
ATOM 10962 N N . SER E 1 272 ? 25.21126 30.02600 -75.14293 1.000 34.85703 305 SER B N 1
ATOM 10963 C CA . SER E 1 272 ? 25.45209 31.32010 -74.51854 1.000 35.07141 305 SER B CA 1
ATOM 10964 C C . SER E 1 272 ? 24.73336 31.34751 -73.17770 1.000 34.62002 305 SER B C 1
ATOM 10965 O O . SER E 1 272 ? 23.50284 31.23219 -73.12710 1.000 35.06572 305 SER B O 1
ATOM 10968 N N . LEU E 1 273 ? 25.49946 31.49844 -72.09777 1.000 30.42711 306 LEU B N 1
ATOM 10969 C CA . LEU E 1 273 ? 24.96295 31.47195 -70.74759 1.000 33.24022 306 LEU B CA 1
ATOM 10970 C C . LEU E 1 273 ? 25.29442 32.76031 -70.00766 1.000 32.77515 306 LEU B C 1
ATOM 10971 O O . LEU E 1 273 ? 26.34617 33.36378 -70.24481 1.000 36.99459 306 LEU B O 1
ATOM 10976 N N . PRO E 1 274 ? 24.42619 33.19788 -69.09540 1.000 34.49122 307 PRO B N 1
ATOM 10977 C CA . PRO E 1 274 ? 24.80564 34.28948 -68.19382 1.000 35.15297 307 PRO B CA 1
ATOM 10978 C C . PRO E 1 274 ? 26.01254 33.88526 -67.36415 1.000 34.95008 307 PRO B C 1
ATOM 10979 O O . PRO E 1 274 ? 26.16037 32.72569 -66.97307 1.000 34.39471 307 PRO B O 1
ATOM 10983 N N . LYS E 1 275 ? 26.88538 34.85094 -67.10741 1.000 33.66844 308 LYS B N 1
ATOM 10984 C CA . LYS E 1 275 ? 28.08919 34.62799 -66.32162 1.000 34.90800 308 LYS B CA 1
ATOM 10985 C C . LYS E 1 275 ? 27.97507 35.42252 -65.03152 1.000 36.73618 308 LYS B C 1
ATOM 10986 O O . LYS E 1 275 ? 27.65660 36.61635 -65.05919 1.000 38.43825 308 LYS B O 1
ATOM 10992 N N . GLY E 1 276 ? 28.22216 34.75848 -63.90845 1.000 34.52094 309 GLY B N 1
ATOM 10993 C CA . GLY E 1 276 ? 28.14100 35.42368 -62.62714 1.000 36.20706 309 GLY B CA 1
ATOM 10994 C C . GLY E 1 276 ? 27.61561 34.52218 -61.53213 1.000 37.19732 309 GLY B C 1
ATOM 10995 O O . GLY E 1 276 ? 27.32856 33.34299 -61.76465 1.000 36.56929 309 GLY B O 1
ATOM 10996 N N . VAL E 1 277 ? 27.48799 35.07214 -60.33010 1.000 40.62548 310 VAL B N 1
ATOM 10997 C CA . VAL E 1 277 ? 27.04166 34.32987 -59.15906 1.000 38.25007 310 VAL B CA 1
ATOM 10998 C C . VAL E 1 277 ? 25.56505 34.60510 -58.91869 1.000 39.10528 310 VAL B C 1
ATOM 10999 O O . VAL E 1 277 ? 25.15290 35.76542 -58.79601 1.000 42.05406 310 VAL B O 1
ATOM 11003 N N . VAL E 1 278 ? 24.77033 33.54183 -58.84849 1.000 37.19057 311 VAL B N 1
ATOM 11004 C CA . VAL E 1 278 ? 23.36520 33.62640 -58.46863 1.000 37.09986 311 VAL B CA 1
ATOM 11005 C C . VAL E 1 278 ? 23.25009 33.24059 -56.99845 1.000 37.93909 311 VAL B C 1
ATOM 11006 O O . VAL E 1 278 ? 23.68187 32.15195 -56.59984 1.000 37.86645 311 VAL B O 1
ATOM 11010 N N . GLU E 1 279 ? 22.68782 34.13678 -56.18927 1.000 38.35117 312 GLU B N 1
ATOM 11011 C CA . GLU E 1 279 ? 22.51069 33.92253 -54.75678 1.000 39.69197 312 GLU B CA 1
ATOM 11012 C C . GLU E 1 279 ? 21.02602 33.79452 -54.43944 1.000 39.15795 312 GLU B C 1
ATOM 11013 O O . GLU E 1 279 ? 20.25735 34.73478 -54.66838 1.000 37.52756 312 GLU B O 1
ATOM 11019 N N . VAL E 1 280 ? 20.62645 32.63335 -53.92127 1.000 39.07362 313 VAL B N 1
ATOM 11020 C CA . VAL E 1 280 ? 19.23811 32.34704 -53.57398 1.000 39.50157 313 VAL B CA 1
ATOM 11021 C C . VAL E 1 280 ? 19.18511 31.78403 -52.15981 1.000 42.02318 313 VAL B C 1
ATOM 11022 O O . VAL E 1 280 ? 19.94864 30.87126 -51.82376 1.000 42.46648 313 VAL B O 1
ATOM 11026 N N . THR E 1 281 ? 18.28946 32.32436 -51.33314 1.000 41.23755 314 THR B N 1
ATOM 11027 C CA . THR E 1 281 ? 18.05329 31.80976 -49.98832 1.000 40.95255 314 THR B CA 1
ATOM 11028 C C . THR E 1 281 ? 16.58134 31.44965 -49.83776 1.000 40.88338 314 THR B C 1
ATOM 11029 O O . THR E 1 281 ? 15.71191 32.32218 -49.92956 1.000 43.53369 314 THR B O 1
ATOM 11033 N N . HIS E 1 282 ? 16.30913 30.17223 -49.58891 1.000 41.02876 315 HIS B N 1
ATOM 11034 C CA . HIS E 1 282 ? 14.96263 29.66833 -49.35955 1.000 42.19054 315 HIS B CA 1
ATOM 11035 C C . HIS E 1 282 ? 14.77952 29.30324 -47.89326 1.000 42.02490 315 HIS B C 1
ATOM 11036 O O . HIS E 1 282 ? 15.70665 28.80257 -47.24936 1.000 42.41028 315 HIS B O 1
ATOM 11043 N N . ASP E 1 283 ? 13.58390 29.56253 -47.36739 1.000 44.49377 316 ASP B N 1
ATOM 11044 C CA . ASP E 1 283 ? 13.14661 29.00646 -46.08718 1.000 43.93218 316 ASP B CA 1
ATOM 11045 C C . ASP E 1 283 ? 12.19994 27.85692 -46.41951 1.000 45.41610 316 ASP B C 1
ATOM 11046 O O . ASP E 1 283 ? 11.02153 28.07138 -46.71826 1.000 45.85704 316 ASP B O 1
ATOM 11051 N N . LEU E 1 284 ? 12.72695 26.63142 -46.38548 1.000 43.87369 317 LEU B N 1
ATOM 11052 C CA . LEU E 1 284 ? 11.94841 25.47039 -46.79641 1.000 44.54348 317 LEU B CA 1
ATOM 11053 C C . LEU E 1 284 ? 10.88343 25.07242 -45.78556 1.000 48.52201 317 LEU B C 1
ATOM 11054 O O . LEU E 1 284 ? 10.15873 24.10616 -46.04623 1.000 48.40594 317 LEU B O 1
ATOM 11059 N N . GLN E 1 285 ? 10.75996 25.78861 -44.66303 1.000 49.50631 318 GLN B N 1
ATOM 11060 C CA . GLN E 1 285 ? 9.84183 25.37301 -43.60461 1.000 51.54753 318 GLN B CA 1
ATOM 11061 C C . GLN E 1 285 ? 8.41038 25.28778 -44.12069 1.000 54.64498 318 GLN B C 1
ATOM 11062 O O . GLN E 1 285 ? 7.73823 24.26159 -43.96634 1.000 54.06656 318 GLN B O 1
ATOM 11068 N N . LYS E 1 286 ? 7.93216 26.36367 -44.74411 1.000 55.97554 319 LYS B N 1
ATOM 11069 C CA . LYS E 1 286 ? 6.56910 26.39133 -45.26056 1.000 55.99504 319 LYS B CA 1
ATOM 11070 C C . LYS E 1 286 ? 6.36052 25.33254 -46.33814 1.000 55.09424 319 LYS B C 1
ATOM 11071 O O . LYS E 1 286 ? 5.32173 24.66198 -46.37024 1.000 55.77266 319 LYS B O 1
ATOM 11077 N N . HIS E 1 287 ? 7.34876 25.14857 -47.21428 1.000 54.52663 320 HIS B N 1
ATOM 11078 C CA . HIS E 1 287 ? 7.18805 24.23799 -48.34294 1.000 53.82062 320 HIS B CA 1
ATOM 11079 C C . HIS E 1 287 ? 7.34533 22.77647 -47.94151 1.000 53.45384 320 HIS B C 1
ATOM 11080 O O . HIS E 1 287 ? 6.69621 21.90585 -48.53406 1.000 51.65316 320 HIS B O 1
ATOM 11087 N N . LEU E 1 288 ? 8.19920 22.48554 -46.95442 1.000 53.46273 321 LEU B N 1
ATOM 11088 C CA . LEU E 1 288 ? 8.31107 21.11814 -46.45538 1.000 53.02981 321 LEU B CA 1
ATOM 11089 C C . LEU E 1 288 ? 7.04913 20.68235 -45.72354 1.000 54.90835 321 LEU B C 1
ATOM 11090 O O . LEU E 1 288 ? 6.69891 19.49672 -45.74912 1.000 57.19457 321 LEU B O 1
ATOM 11095 N N . ALA E 1 289 ? 6.35431 21.61798 -45.07243 1.000 54.94764 322 ALA B N 1
ATOM 11096 C CA . ALA E 1 289 ? 5.08940 21.27850 -44.42960 1.000 55.90905 322 ALA B CA 1
ATOM 11097 C C . ALA E 1 289 ? 4.04396 20.87687 -45.45893 1.000 57.47813 322 ALA B C 1
ATOM 11098 O O . ALA E 1 289 ? 3.28392 19.92587 -45.24210 1.000 57.61302 322 ALA B O 1
ATOM 11100 N N . GLY E 1 290 ? 3.99331 21.58959 -46.58664 1.000 60.16984 323 GLY B N 1
ATOM 11101 C CA . GLY E 1 290 ? 3.06912 21.24485 -47.65125 1.000 56.64013 323 GLY B CA 1
ATOM 11102 C C . GLY E 1 290 ? 3.31106 19.87440 -48.24471 1.000 56.67987 323 GLY B C 1
ATOM 11103 O O . GLY E 1 290 ? 2.40373 19.30531 -48.86180 1.000 55.99497 323 GLY B O 1
ATOM 11104 N N . LEU E 1 291 ? 4.51569 19.33042 -48.07467 1.000 56.89449 324 LEU B N 1
ATOM 11105 C CA . LEU E 1 291 ? 4.84173 18.00070 -48.56815 1.000 57.14880 324 LEU B CA 1
ATOM 11106 C C . LEU E 1 291 ? 4.56940 16.90168 -47.55083 1.000 57.85918 324 LEU B C 1
ATOM 11107 O O . LEU E 1 291 ? 4.61034 15.72140 -47.91490 1.000 58.19738 324 LEU B O 1
ATOM 11112 N N . GLY E 1 292 ? 4.31095 17.25119 -46.29284 1.000 58.41730 325 GLY B N 1
ATOM 11113 C CA . GLY E 1 292 ? 3.96705 16.25457 -45.29940 1.000 58.46058 325 GLY B CA 1
ATOM 11114 C C . GLY E 1 292 ? 4.64068 16.45113 -43.95720 1.000 59.15413 325 GLY B C 1
ATOM 11115 O O . GLY E 1 292 ? 4.27690 15.79169 -42.97829 1.000 61.12745 325 GLY B O 1
ATOM 11116 N N . LEU E 1 293 ? 5.62199 17.35194 -43.89066 1.000 58.04310 326 LEU B N 1
ATOM 11117 C CA . LEU E 1 293 ? 6.34690 17.60879 -42.64403 1.000 58.12982 326 LEU B CA 1
ATOM 11118 C C . LEU E 1 293 ? 5.61678 18.69598 -41.85232 1.000 58.58940 326 LEU B C 1
ATOM 11119 O O . LEU E 1 293 ? 6.08619 19.82242 -41.67949 1.000 58.76879 326 LEU B O 1
ATOM 11124 N N . THR E 1 294 ? 4.44008 18.32187 -41.35050 1.000 57.62739 327 THR B N 1
ATOM 11125 C CA . THR E 1 294 ? 3.53997 19.27756 -40.71604 1.000 58.79941 327 THR B CA 1
ATOM 11126 C C . THR E 1 294 ? 3.79708 19.43765 -39.22192 1.000 60.96199 327 THR B C 1
ATOM 11127 O O . THR E 1 294 ? 3.80134 20.56490 -38.71548 1.000 60.32003 327 THR B O 1
ATOM 11131 N N . GLU E 1 295 ? 4.01217 18.33612 -38.50055 1.000 60.71523 328 GLU B N 1
ATOM 11132 C CA . GLU E 1 295 ? 4.11176 18.42528 -37.04910 1.000 63.01523 328 GLU B CA 1
ATOM 11133 C C . GLU E 1 295 ? 5.46137 18.95940 -36.59265 1.000 62.86401 328 GLU B C 1
ATOM 11134 O O . GLU E 1 295 ? 5.53548 19.61482 -35.54853 1.000 63.86538 328 GLU B O 1
ATOM 11140 N N . ALA E 1 296 ? 6.52940 18.70077 -37.35086 1.000 61.28242 329 ALA B N 1
ATOM 11141 C CA . ALA E 1 296 ? 7.85518 19.13936 -36.92724 1.000 59.39523 329 ALA B CA 1
ATOM 11142 C C . ALA E 1 296 ? 7.94391 20.65622 -36.82788 1.000 59.48104 329 ALA B C 1
ATOM 11143 O O . ALA E 1 296 ? 8.72675 21.17880 -36.02736 1.000 59.52008 329 ALA B O 1
ATOM 11145 N N . ILE E 1 297 ? 7.15588 21.38013 -37.62711 1.000 61.08882 330 ILE B N 1
ATOM 11146 C CA . ILE E 1 297 ? 7.20885 22.83735 -37.64501 1.000 60.66573 330 ILE B CA 1
ATOM 11147 C C . ILE E 1 297 ? 6.16090 23.46967 -36.74453 1.000 62.28394 330 ILE B C 1
ATOM 11148 O O . ILE E 1 297 ? 6.04962 24.70308 -36.71091 1.000 62.30654 330 ILE B O 1
ATOM 11153 N N . ASP E 1 298 ? 5.38341 22.66853 -36.02264 1.000 64.31410 331 ASP B N 1
ATOM 11154 C CA . ASP E 1 298 ? 4.30796 23.16500 -35.17483 1.000 66.36596 331 ASP B CA 1
ATOM 11155 C C . ASP E 1 298 ? 4.77905 23.21729 -33.72765 1.000 68.72197 331 ASP B C 1
ATOM 11156 O O . ASP E 1 298 ? 5.22339 22.20439 -33.17949 1.000 67.93492 331 ASP B O 1
ATOM 11161 N N . LYS E 1 299 ? 4.66170 24.39536 -33.10847 1.000 71.10019 332 LYS B N 1
ATOM 11162 C CA . LYS E 1 299 ? 5.08183 24.55256 -31.71848 1.000 72.10635 332 LYS B CA 1
ATOM 11163 C C . LYS E 1 299 ? 4.29001 23.65057 -30.77789 1.000 74.55980 332 LYS B C 1
ATOM 11164 O O . LYS E 1 299 ? 4.82417 23.19588 -29.75954 1.000 78.60024 332 LYS B O 1
ATOM 11170 N N . ASN E 1 300 ? 3.03486 23.35386 -31.10891 1.000 74.08981 333 ASN B N 1
ATOM 11171 C CA . ASN E 1 300 ? 2.15546 22.64715 -30.18716 1.000 76.72854 333 ASN B CA 1
ATOM 11172 C C . ASN E 1 300 ? 2.17511 21.13265 -30.35211 1.000 75.91501 333 ASN B C 1
ATOM 11173 O O . ASN E 1 300 ? 1.63908 20.43068 -29.48810 1.000 79.07293 333 ASN B O 1
ATOM 11178 N N . LYS E 1 301 ? 2.76696 20.60308 -31.42764 1.000 74.80357 334 LYS B N 1
ATOM 11179 C CA . LYS E 1 301 ? 2.75633 19.15587 -31.60873 1.000 74.31180 334 LYS B CA 1
ATOM 11180 C C . LYS E 1 301 ? 4.07032 18.61707 -32.16789 1.000 70.14432 334 LYS B C 1
ATOM 11181 O O . LYS E 1 301 ? 4.10323 17.48043 -32.65498 1.000 69.96138 334 LYS B O 1
ATOM 11187 N N . ALA E 1 302 ? 5.15224 19.38685 -32.10624 1.000 69.05554 335 ALA B N 1
ATOM 11188 C CA . ALA E 1 302 ? 6.44481 18.88613 -32.54734 1.000 67.76026 335 ALA B CA 1
ATOM 11189 C C . ALA E 1 302 ? 7.07202 18.03996 -31.45178 1.000 69.57636 335 ALA B C 1
ATOM 11190 O O . ALA E 1 302 ? 7.05611 18.40910 -30.27372 1.000 70.97964 335 ALA B O 1
ATOM 11192 N N . ASP E 1 303 ? 7.61667 16.89289 -31.84453 1.000 69.21953 336 ASP B N 1
ATOM 11193 C CA . ASP E 1 303 ? 8.31742 16.00163 -30.92559 1.000 70.44653 336 ASP B CA 1
ATOM 11194 C C . ASP E 1 303 ? 9.76105 15.90287 -31.40419 1.000 70.62779 336 ASP B C 1
ATOM 11195 O O . ASP E 1 303 ? 10.14243 14.95372 -32.09073 1.000 68.01134 336 ASP B O 1
ATOM 11200 N N . LEU E 1 304 ? 10.56287 16.89889 -31.03774 1.000 72.30096 337 LEU B N 1
ATOM 11201 C CA . LEU E 1 304 ? 11.99785 16.90727 -31.29329 1.000 71.52207 337 LEU B CA 1
ATOM 11202 C C . LEU E 1 304 ? 12.77303 16.67958 -29.99934 1.000 78.29968 337 LEU B C 1
ATOM 11203 O O . LEU E 1 304 ? 13.83017 17.27128 -29.77242 1.000 78.12379 337 LEU B O 1
ATOM 11208 N N . SER E 1 305 ? 12.24231 15.80897 -29.13605 1.000 90.61167 338 SER B N 1
ATOM 11209 C CA . SER E 1 305 ? 12.82317 15.59284 -27.81603 1.000 96.11544 338 SER B CA 1
ATOM 11210 C C . SER E 1 305 ? 14.17006 14.88752 -27.87635 1.000 93.91583 338 SER B C 1
ATOM 11211 O O . SER E 1 305 ? 14.97103 15.03045 -26.94629 1.000 98.54675 338 SER B O 1
ATOM 11214 N N . ARG E 1 306 ? 14.43608 14.13245 -28.94331 1.000 80.12850 339 ARG B N 1
ATOM 11215 C CA . ARG E 1 306 ? 15.72346 13.47141 -29.10760 1.000 77.12168 339 ARG B CA 1
ATOM 11216 C C . ARG E 1 306 ? 16.85020 14.44630 -29.41927 1.000 76.20271 339 ARG B C 1
ATOM 11217 O O . ARG E 1 306 ? 18.02055 14.05359 -29.36619 1.000 73.93059 339 ARG B O 1
ATOM 11225 N N . MET E 1 307 ? 16.52955 15.69837 -29.74272 1.000 75.18284 340 MET B N 1
ATOM 11226 C CA . MET E 1 307 ? 17.56177 16.69677 -29.99379 1.000 72.87363 340 MET B CA 1
ATOM 11227 C C . MET E 1 307 ? 18.05418 17.36000 -28.71404 1.000 75.79151 340 MET B C 1
ATOM 11228 O O . MET E 1 307 ? 19.24778 17.65692 -28.59054 1.000 72.82704 340 MET B O 1
ATOM 11233 N N . SER E 1 308 ? 17.15672 17.60733 -27.75621 1.000 79.27675 341 SER B N 1
ATOM 11234 C CA . SER E 1 308 ? 17.50803 18.46476 -26.63059 1.000 82.64147 341 SER B CA 1
ATOM 11235 C C . SER E 1 308 ? 17.08424 17.97677 -25.25379 1.000 88.96845 341 SER B C 1
ATOM 11236 O O . SER E 1 308 ? 17.49190 18.59682 -24.26719 1.000 90.11255 341 SER B O 1
ATOM 11239 N N . GLY E 1 309 ? 16.29776 16.91157 -25.13264 1.000 92.61087 342 GLY B N 1
ATOM 11240 C CA . GLY E 1 309 ? 15.85115 16.44731 -23.84136 1.000 96.75844 342 GLY B CA 1
ATOM 11241 C C . GLY E 1 309 ? 14.52968 17.02066 -23.37041 1.000 104.46436 342 GLY B C 1
ATOM 11242 O O . GLY E 1 309 ? 13.90146 16.43614 -22.48065 1.000 106.50924 342 GLY B O 1
ATOM 11243 N N . LYS E 1 310 ? 14.09070 18.14864 -23.92529 1.000 104.93592 343 LYS B N 1
ATOM 11244 C CA . LYS E 1 310 ? 12.82025 18.74537 -23.54388 1.000 111.95852 343 LYS B CA 1
ATOM 11245 C C . LYS E 1 310 ? 11.97150 18.97123 -24.78715 1.000 113.83429 343 LYS B C 1
ATOM 11246 O O . LYS E 1 310 ? 12.48618 19.09474 -25.90184 1.000 109.35723 343 LYS B O 1
ATOM 11252 N N . LYS E 1 311 ? 10.65552 19.02924 -24.58505 1.000 116.65388 344 LYS B N 1
ATOM 11253 C CA . LYS E 1 311 ? 9.73009 19.36802 -25.66587 1.000 116.82920 344 LYS B CA 1
ATOM 11254 C C . LYS E 1 311 ? 9.49662 20.86654 -25.76843 1.000 118.99149 344 LYS B C 1
ATOM 11255 O O . LYS E 1 311 ? 8.35977 21.32430 -25.91988 1.000 117.44280 344 LYS B O 1
ATOM 11261 N N . ASP E 1 312 ? 10.56619 21.65245 -25.69236 1.000 125.63292 345 ASP B N 1
ATOM 11262 C CA . ASP E 1 312 ? 10.50504 23.09857 -25.83321 1.000 132.39002 345 ASP B CA 1
ATOM 11263 C C . ASP E 1 312 ? 10.93583 23.55718 -27.21652 1.000 129.90147 345 ASP B C 1
ATOM 11264 O O . ASP E 1 312 ? 11.04728 24.76463 -27.45399 1.000 124.53877 345 ASP B O 1
ATOM 11269 N N . LEU E 1 313 ? 11.17151 22.62501 -28.13437 1.000 105.77366 346 LEU B N 1
ATOM 11270 C CA . LEU E 1 313 ? 11.76286 22.93787 -29.42307 1.000 91.18816 346 LEU B CA 1
ATOM 11271 C C . LEU E 1 313 ? 10.84854 22.49943 -30.55536 1.000 79.25861 346 LEU B C 1
ATOM 11272 O O . LEU E 1 313 ? 10.22989 21.43156 -30.49930 1.000 78.32775 346 LEU B O 1
ATOM 11277 N N . TYR E 1 314 ? 10.78662 23.33758 -31.58504 1.000 72.66933 347 TYR B N 1
ATOM 11278 C CA . TYR E 1 314 ? 10.11780 23.03012 -32.83635 1.000 66.37505 347 TYR B CA 1
ATOM 11279 C C . TYR E 1 314 ? 10.97120 23.56638 -33.97451 1.000 62.48987 347 TYR B C 1
ATOM 11280 O O . TYR E 1 314 ? 11.81496 24.44629 -33.78178 1.000 62.54060 347 TYR B O 1
ATOM 11289 N N . LEU E 1 315 ? 10.76214 23.00590 -35.16237 1.000 60.37648 348 LEU B N 1
ATOM 11290 C CA . LEU E 1 315 ? 11.51503 23.40383 -36.34989 1.000 56.81256 348 LEU B CA 1
ATOM 11291 C C . LEU E 1 315 ? 10.96626 24.73963 -36.83288 1.000 56.56363 348 LEU B C 1
ATOM 11292 O O . LEU E 1 315 ? 9.90267 24.80182 -37.45295 1.000 58.65931 348 LEU B O 1
ATOM 11297 N N . ALA E 1 316 ? 11.69249 25.82044 -36.54919 1.000 55.10655 349 ALA B N 1
ATOM 11298 C CA . ALA E 1 316 ? 11.20247 27.14651 -36.90823 1.000 56.45393 349 ALA B CA 1
ATOM 11299 C C . ALA E 1 316 ? 11.46066 27.47046 -38.37651 1.000 55.38707 349 ALA B C 1
ATOM 11300 O O . ALA E 1 316 ? 10.55365 27.91859 -39.08567 1.000 57.21002 349 ALA B O 1
ATOM 11302 N N . SER E 1 317 ? 12.68478 27.25094 -38.85337 1.000 51.11126 350 SER B N 1
ATOM 11303 C CA . SER E 1 317 ? 13.02155 27.55329 -40.23812 1.000 51.37376 350 SER B CA 1
ATOM 11304 C C . SER E 1 317 ? 14.05496 26.55953 -40.74442 1.000 49.12807 350 SER B C 1
ATOM 11305 O O . SER E 1 317 ? 14.86553 26.03713 -39.97402 1.000 46.62133 350 SER B O 1
ATOM 11308 N N . VAL E 1 318 ? 14.01675 26.30711 -42.04981 1.000 45.07581 351 VAL B N 1
ATOM 11309 C CA . VAL E 1 318 ? 15.01399 25.48062 -42.72896 1.000 42.56372 351 VAL B CA 1
ATOM 11310 C C . VAL E 1 318 ? 15.60067 26.34522 -43.83840 1.000 43.48606 351 VAL B C 1
ATOM 11311 O O . VAL E 1 318 ? 15.09503 26.37794 -44.96421 1.000 43.43139 351 VAL B O 1
ATOM 11315 N N . PHE E 1 319 ? 16.67874 27.05964 -43.52598 1.000 44.12752 352 PHE B N 1
ATOM 11316 C CA . PHE E 1 319 ? 17.29753 27.96211 -44.48825 1.000 41.70130 352 PHE B CA 1
ATOM 11317 C C . PHE E 1 319 ? 18.15360 27.16096 -45.46271 1.000 40.81994 352 PHE B C 1
ATOM 11318 O O . PHE E 1 319 ? 19.04807 26.41381 -45.05003 1.000 40.81953 352 PHE B O 1
ATOM 11326 N N . HIS E 1 320 ? 17.86934 27.30842 -46.75154 1.000 40.34141 353 HIS B N 1
ATOM 11327 C CA . HIS E 1 320 ? 18.63291 26.67844 -47.82570 1.000 38.83826 353 HIS B CA 1
ATOM 11328 C C . HIS E 1 320 ? 19.20400 27.79888 -48.68882 1.000 39.00268 353 HIS B C 1
ATOM 11329 O O . HIS E 1 320 ? 18.51549 28.32570 -49.56771 1.000 40.31858 353 HIS B O 1
ATOM 11336 N N . ALA E 1 321 ? 20.44967 28.17752 -48.42156 1.000 37.54344 354 ALA B N 1
ATOM 11337 C CA . ALA E 1 321 ? 21.09277 29.31595 -49.06412 1.000 40.19260 354 ALA B CA 1
ATOM 11338 C C . ALA E 1 321 ? 22.21496 28.83197 -49.97332 1.000 38.91581 354 ALA B C 1
ATOM 11339 O O . ALA E 1 321 ? 23.08095 28.06249 -49.54115 1.000 41.70380 354 ALA B O 1
ATOM 11341 N N . THR E 1 322 ? 22.20693 29.29767 -51.22376 1.000 38.66897 355 THR B N 1
ATOM 11342 C CA . THR E 1 322 ? 23.14752 28.83060 -52.23576 1.000 38.27480 355 THR B CA 1
ATOM 11343 C C . THR E 1 322 ? 23.71224 30.00195 -53.02219 1.000 36.70920 355 THR B C 1
ATOM 11344 O O . THR E 1 322 ? 22.96621 30.89473 -53.43606 1.000 40.94282 355 THR B O 1
ATOM 11348 N N . ALA E 1 323 ? 25.02818 29.99592 -53.21863 1.000 37.26468 356 ALA B N 1
ATOM 11349 C CA . ALA E 1 323 ? 25.69244 30.85494 -54.19199 1.000 38.28815 356 ALA B CA 1
ATOM 11350 C C . ALA E 1 323 ? 26.12247 29.95359 -55.34420 1.000 36.96210 356 ALA B C 1
ATOM 11351 O O . ALA E 1 323 ? 26.96486 29.06655 -55.16711 1.000 37.82480 356 ALA B O 1
ATOM 11353 N N . PHE E 1 324 ? 25.53226 30.17098 -56.51340 1.000 38.67494 357 PHE B N 1
ATOM 11354 C CA . PHE E 1 324 ? 25.75053 29.33969 -57.69124 1.000 36.93697 357 PHE B CA 1
ATOM 11355 C C . PHE E 1 324 ? 26.44998 30.20873 -58.73012 1.000 35.27003 357 PHE B C 1
ATOM 11356 O O . PHE E 1 324 ? 25.84837 31.14792 -59.26280 1.000 37.47264 357 PHE B O 1
ATOM 11364 N N . GLU E 1 325 ? 27.71541 29.91104 -59.01391 1.000 40.86236 358 GLU B N 1
ATOM 11365 C CA . GLU E 1 325 ? 28.50960 30.73119 -59.92108 1.000 35.86501 358 GLU B CA 1
ATOM 11366 C C . GLU E 1 325 ? 28.57376 30.08459 -61.30120 1.000 35.84659 358 GLU B C 1
ATOM 11367 O O . GLU E 1 325 ? 29.00731 28.93412 -61.43696 1.000 36.29224 358 GLU B O 1
ATOM 11373 N N . TRP E 1 326 ? 28.14559 30.83111 -62.31707 1.000 38.46886 359 TRP B N 1
ATOM 11374 C CA . TRP E 1 326 ? 28.34142 30.45319 -63.71107 1.000 33.23464 359 TRP B CA 1
ATOM 11375 C C . TRP E 1 326 ? 29.63382 31.09452 -64.20356 1.000 35.55312 359 TRP B C 1
ATOM 11376 O O . TRP E 1 326 ? 29.75549 32.32476 -64.21339 1.000 39.50959 359 TRP B O 1
ATOM 11387 N N . ASP E 1 327 ? 30.60485 30.26592 -64.58396 1.000 37.67914 360 ASP B N 1
ATOM 11388 C CA . ASP E 1 327 ? 31.91938 30.75002 -64.97589 1.000 38.15539 360 ASP B CA 1
ATOM 11389 C C . ASP E 1 327 ? 32.38411 29.97559 -66.19980 1.000 36.45948 360 ASP B C 1
ATOM 11390 O O . ASP E 1 327 ? 31.79280 28.96229 -66.58450 1.000 36.28393 360 ASP B O 1
ATOM 11395 N N . THR E 1 328 ? 33.46096 30.46828 -66.81379 1.000 38.42929 361 THR B N 1
ATOM 11396 C CA . THR E 1 328 ? 33.99641 29.88187 -68.03478 1.000 37.38081 361 THR B CA 1
ATOM 11397 C C . THR E 1 328 ? 34.95025 28.72397 -67.78698 1.000 37.26837 361 THR B C 1
ATOM 11398 O O . THR E 1 328 ? 35.23692 27.96920 -68.72320 1.000 37.79227 361 THR B O 1
ATOM 11402 N N . GLU E 1 329 ? 35.44184 28.56069 -66.56218 1.000 40.58180 362 GLU B N 1
ATOM 11403 C CA . GLU E 1 329 ? 36.55721 27.65500 -66.33084 1.000 40.72446 362 GLU B CA 1
ATOM 11404 C C . GLU E 1 329 ? 36.14377 26.19193 -66.44602 1.000 39.37641 362 GLU B C 1
ATOM 11405 O O . GLU E 1 329 ? 35.01171 25.80619 -66.13952 1.000 37.07896 362 GLU B O 1
ATOM 11411 N N . GLY E 1 330 ? 37.08980 25.38456 -66.90957 1.000 39.40874 363 GLY B N 1
ATOM 11412 C CA . GLY E 1 330 ? 36.85937 23.96927 -67.10839 1.000 40.72371 363 GLY B CA 1
ATOM 11413 C C . GLY E 1 330 ? 38.12504 23.31132 -67.61078 1.000 43.76224 363 GLY B C 1
ATOM 11414 O O . GLY E 1 330 ? 39.19508 23.92322 -67.63361 1.000 45.07917 363 GLY B O 1
ATOM 11415 N N . ASN E 1 331 ? 37.99661 22.04892 -68.01048 1.000 44.78987 364 ASN B N 1
ATOM 11416 C CA . ASN E 1 331 ? 39.14154 21.34050 -68.55499 1.000 44.70223 364 ASN B CA 1
ATOM 11417 C C . ASN E 1 331 ? 39.48415 21.88496 -69.94014 1.000 49.02259 364 ASN B C 1
ATOM 11418 O O . ASN E 1 331 ? 38.59722 22.30087 -70.69045 1.000 51.55269 364 ASN B O 1
ATOM 11423 N N . PRO E 1 332 ? 40.76430 21.90410 -70.29836 1.000 51.32800 365 PRO B N 1
ATOM 11424 C CA . PRO E 1 332 ? 41.13662 22.27351 -71.66587 1.000 55.55491 365 PRO B CA 1
ATOM 11425 C C . PRO E 1 332 ? 40.76565 21.17644 -72.65179 1.000 61.30198 365 PRO B C 1
ATOM 11426 O O . PRO E 1 332 ? 40.73755 19.98938 -72.31657 1.000 60.70446 365 PRO B O 1
ATOM 11430 N N . PHE E 1 333 ? 40.46156 21.58977 -73.87903 1.000 67.35279 366 PHE B N 1
ATOM 11431 C CA . PHE E 1 333 ? 40.04661 20.64761 -74.91418 1.000 68.86956 366 PHE B CA 1
ATOM 11432 C C . PHE E 1 333 ? 40.94181 20.75663 -76.14496 1.000 78.34452 366 PHE B C 1
ATOM 11433 O O . PHE E 1 333 ? 41.67967 21.72898 -76.30544 1.000 83.86252 366 PHE B O 1
ATOM 11441 N N . LEU E 1 343 ? 32.08167 18.89932 -88.09946 1.000 86.50606 376 LEU B N 1
ATOM 11442 C CA . LEU E 1 343 ? 31.43328 20.02325 -87.43323 1.000 86.30740 376 LEU B CA 1
ATOM 11443 C C . LEU E 1 343 ? 30.41771 20.70329 -88.34386 1.000 79.37782 376 LEU B C 1
ATOM 11444 O O . LEU E 1 343 ? 30.78516 21.44608 -89.25518 1.000 79.98431 376 LEU B O 1
ATOM 11449 N N . ARG E 1 344 ? 29.13486 20.45100 -88.08779 1.000 75.36758 377 ARG B N 1
ATOM 11450 C CA . ARG E 1 344 ? 28.07821 21.02637 -88.90904 1.000 71.10156 377 ARG B CA 1
ATOM 11451 C C . ARG E 1 344 ? 27.75147 22.44440 -88.45048 1.000 68.77835 377 ARG B C 1
ATOM 11452 O O . ARG E 1 344 ? 28.58288 23.10282 -87.81637 1.000 69.73139 377 ARG B O 1
ATOM 11460 N N . SER E 1 345 ? 26.53250 22.90665 -88.72358 1.000 60.03398 378 SER B N 1
ATOM 11461 C CA . SER E 1 345 ? 26.15571 24.28918 -88.46882 1.000 54.34783 378 SER B CA 1
ATOM 11462 C C . SER E 1 345 ? 25.43681 24.37767 -87.13396 1.000 50.98943 378 SER B C 1
ATOM 11463 O O . SER E 1 345 ? 24.34003 23.81536 -86.99217 1.000 49.41643 378 SER B O 1
ATOM 11466 N N . PRO E 1 346 ? 26.01895 25.02906 -86.12894 1.000 49.80328 379 PRO B N 1
ATOM 11467 C CA . PRO E 1 346 ? 25.53903 24.85011 -84.75418 1.000 46.33394 379 PRO B CA 1
ATOM 11468 C C . PRO E 1 346 ? 24.16198 25.44989 -84.50909 1.000 42.72262 379 PRO B C 1
ATOM 11469 O O . PRO E 1 346 ? 23.85170 26.55831 -84.94933 1.000 43.13607 379 PRO B O 1
ATOM 11473 N N . LYS E 1 347 ? 23.34303 24.69652 -83.78032 1.000 42.48486 380 LYS B N 1
ATOM 11474 C CA . LYS E 1 347 ? 22.11307 25.21924 -83.20694 1.000 43.24835 380 LYS B CA 1
ATOM 11475 C C . LYS E 1 347 ? 22.43914 26.26682 -82.14570 1.000 40.70134 380 LYS B C 1
ATOM 11476 O O . LYS E 1 347 ? 23.44063 26.16557 -81.43264 1.000 40.15610 380 LYS B O 1
ATOM 11482 N N . LEU E 1 348 ? 21.58096 27.27687 -82.03597 1.000 40.47967 381 LEU B N 1
ATOM 11483 C CA . LEU E 1 348 ? 21.76459 28.33947 -81.05440 1.000 39.93319 381 LEU B CA 1
ATOM 11484 C C . LEU E 1 348 ? 20.99355 28.00097 -79.78331 1.000 39.77552 381 LEU B C 1
ATOM 11485 O O . LEU E 1 348 ? 19.76506 27.86685 -79.81226 1.000 38.89471 381 LEU B O 1
ATOM 11490 N N . PHE E 1 349 ? 21.71413 27.86315 -78.67290 1.000 37.67686 382 PHE B N 1
ATOM 11491 C CA . PHE E 1 349 ? 21.11750 27.74154 -77.34477 1.000 38.60942 382 PHE B CA 1
ATOM 11492 C C . PHE E 1 349 ? 21.44462 29.04164 -76.61530 1.000 37.68424 382 PHE B C 1
ATOM 11493 O O . PHE E 1 349 ? 22.41648 29.13992 -75.86524 1.000 36.01224 382 PHE B O 1
ATOM 11501 N N . TYR E 1 350 ? 20.60820 30.04806 -76.84737 1.000 38.48548 383 TYR B N 1
ATOM 11502 C CA . TYR E 1 350 ? 20.85395 31.42262 -76.41827 1.000 37.61208 383 TYR B CA 1
ATOM 11503 C C . TYR E 1 350 ? 20.02055 31.68280 -75.16896 1.000 39.49233 383 TYR B C 1
ATOM 11504 O O . TYR E 1 350 ? 18.82719 31.98261 -75.25782 1.000 41.33801 383 TYR B O 1
ATOM 11513 N N . ALA E 1 351 ? 20.65368 31.57018 -74.00097 1.000 38.29530 384 ALA B N 1
ATOM 11514 C CA . ALA E 1 351 ? 19.94010 31.62085 -72.72349 1.000 38.28381 384 ALA B CA 1
ATOM 11515 C C . ALA E 1 351 ? 19.92137 33.05019 -72.17657 1.000 39.02759 384 ALA B C 1
ATOM 11516 O O . ALA E 1 351 ? 20.57190 33.39033 -71.18465 1.000 38.66382 384 ALA B O 1
ATOM 11518 N N . ASP E 1 352 ? 19.13768 33.89424 -72.85180 1.000 40.32378 385 ASP B N 1
ATOM 11519 C CA . ASP E 1 352 ? 18.90676 35.27182 -72.43181 1.000 40.31130 385 ASP B CA 1
ATOM 11520 C C . ASP E 1 352 ? 17.50625 35.46782 -71.86126 1.000 42.94332 385 ASP B C 1
ATOM 11521 O O . ASP E 1 352 ? 17.01336 36.59910 -71.80797 1.000 45.11182 385 ASP B O 1
ATOM 11526 N N . HIS E 1 353 ? 16.85402 34.38555 -71.45241 1.000 41.93691 386 HIS B N 1
ATOM 11527 C CA . HIS E 1 353 ? 15.52108 34.42699 -70.87116 1.000 44.35290 386 HIS B CA 1
ATOM 11528 C C . HIS E 1 353 ? 15.41127 33.28130 -69.87559 1.000 42.88734 386 HIS B C 1
ATOM 11529 O O . HIS E 1 353 ? 16.24046 32.36368 -69.89339 1.000 42.71477 386 HIS B O 1
ATOM 11536 N N . PRO E 1 354 ? 14.42737 33.32140 -68.97150 1.000 42.99344 387 PRO B N 1
ATOM 11537 C CA . PRO E 1 354 ? 14.38247 32.33583 -67.88129 1.000 43.53489 387 PRO B CA 1
ATOM 11538 C C . PRO E 1 354 ? 14.47428 30.89651 -68.36906 1.000 42.86161 387 PRO B C 1
ATOM 11539 O O . PRO E 1 354 ? 13.93037 30.53495 -69.41280 1.000 41.75762 387 PRO B O 1
ATOM 11543 N N . PHE E 1 355 ? 15.17785 30.07100 -67.59597 1.000 42.63344 388 PHE B N 1
ATOM 11544 C CA . PHE E 1 355 ? 15.36704 28.67204 -67.94782 1.000 42.02825 388 PHE B CA 1
ATOM 11545 C C . PHE E 1 355 ? 15.43499 27.83616 -66.67822 1.000 40.61507 388 PHE B C 1
ATOM 11546 O O . PHE E 1 355 ? 15.54819 28.35747 -65.56746 1.000 41.64550 388 PHE B O 1
ATOM 11554 N N . ILE E 1 356 ? 15.36466 26.52199 -66.86407 1.000 37.63845 389 ILE B N 1
ATOM 11555 C CA . ILE E 1 356 ? 15.46344 25.54564 -65.78802 1.000 43.76298 389 ILE B CA 1
ATOM 11556 C C . ILE E 1 356 ? 16.75399 24.76437 -65.98022 1.000 40.34163 389 ILE B C 1
ATOM 11557 O O . ILE E 1 356 ? 17.12518 24.43821 -67.11418 1.000 39.33638 389 ILE B O 1
ATOM 11562 N N . PHE E 1 357 ? 17.44738 24.47428 -64.87953 1.000 38.41815 390 PHE B N 1
ATOM 11563 C CA . PHE E 1 357 ? 18.69144 23.72438 -64.96325 1.000 40.13031 390 PHE B CA 1
ATOM 11564 C C . PHE E 1 357 ? 18.74631 22.67246 -63.86423 1.000 40.67949 390 PHE B C 1
ATOM 11565 O O . PHE E 1 357 ? 18.19501 22.85401 -62.77553 1.000 39.55874 390 PHE B O 1
ATOM 11573 N N . LEU E 1 358 ? 19.41725 21.56301 -64.17239 1.000 40.63163 391 LEU B N 1
ATOM 11574 C CA . LEU E 1 358 ? 19.63710 20.47205 -63.23506 1.000 40.85354 391 LEU B CA 1
ATOM 11575 C C . LEU E 1 358 ? 21.08881 20.03075 -63.32681 1.000 40.62518 391 LEU B C 1
ATOM 11576 O O . LEU E 1 358 ? 21.66483 20.00063 -64.41719 1.000 40.41597 391 LEU B O 1
ATOM 11581 N N . VAL E 1 359 ? 21.68491 19.71732 -62.18035 1.000 42.08620 392 VAL B N 1
ATOM 11582 C CA . VAL E 1 359 ? 22.99567 19.08157 -62.11983 1.000 43.16647 392 VAL B CA 1
ATOM 11583 C C . VAL E 1 359 ? 22.78322 17.66237 -61.61605 1.000 46.17699 392 VAL B C 1
ATOM 11584 O O . VAL E 1 359 ? 22.24545 17.46048 -60.51937 1.000 46.11884 392 VAL B O 1
ATOM 11588 N N . ARG E 1 360 ? 23.21170 16.67981 -62.40569 1.000 46.33433 393 ARG B N 1
ATOM 11589 C CA . ARG E 1 360 ? 22.89819 15.28513 -62.13375 1.000 51.71114 393 ARG B CA 1
ATOM 11590 C C . ARG E 1 360 ? 24.18613 14.47718 -62.10824 1.000 54.53330 393 ARG B C 1
ATOM 11591 O O . ARG E 1 360 ? 24.98554 14.54751 -63.04723 1.000 53.17652 393 ARG B O 1
ATOM 11599 N N . ASP E 1 361 ? 24.39002 13.72648 -61.02611 1.000 58.56448 394 ASP B N 1
ATOM 11600 C CA . ASP E 1 361 ? 25.52463 12.81537 -60.92731 1.000 61.69708 394 ASP B CA 1
ATOM 11601 C C . ASP E 1 361 ? 25.24686 11.61064 -61.81698 1.000 65.62008 394 ASP B C 1
ATOM 11602 O O . ASP E 1 361 ? 24.38611 10.78397 -61.49961 1.000 67.38578 394 ASP B O 1
ATOM 11607 N N . THR E 1 362 ? 25.97912 11.50883 -62.93115 1.000 65.24731 395 THR B N 1
ATOM 11608 C CA . THR E 1 362 ? 25.68363 10.50444 -63.95131 1.000 69.11403 395 THR B CA 1
ATOM 11609 C C . THR E 1 362 ? 25.84366 9.07832 -63.45322 1.000 74.85342 395 THR B C 1
ATOM 11610 O O . THR E 1 362 ? 25.22736 8.16303 -64.01310 1.000 78.70780 395 THR B O 1
ATOM 11614 N N . GLN E 1 363 ? 26.64435 8.87735 -62.41056 1.000 75.21823 396 GLN B N 1
ATOM 11615 C CA . GLN E 1 363 ? 26.89328 7.53223 -61.89756 1.000 80.89516 396 GLN B CA 1
ATOM 11616 C C . GLN E 1 363 ? 25.72942 7.03358 -61.04716 1.000 80.59788 396 GLN B C 1
ATOM 11617 O O . GLN E 1 363 ? 25.00413 6.11281 -61.43786 1.000 81.81709 396 GLN B O 1
ATOM 11623 N N . SER E 1 364 ? 25.54038 7.64063 -59.87867 1.000 77.30534 397 SER B N 1
ATOM 11624 C CA . SER E 1 364 ? 24.49364 7.22918 -58.95627 1.000 75.74790 397 SER B CA 1
ATOM 11625 C C . SER E 1 364 ? 23.11634 7.71602 -59.37635 1.000 73.06054 397 SER B C 1
ATOM 11626 O O . SER E 1 364 ? 22.12599 7.33163 -58.74653 1.000 72.92681 397 SER B O 1
ATOM 11629 N N . GLY E 1 365 ? 23.03122 8.55904 -60.40460 1.000 71.16722 398 GLY B N 1
ATOM 11630 C CA . GLY E 1 365 ? 21.77594 9.15822 -60.79671 1.000 70.70953 398 GLY B CA 1
ATOM 11631 C C . GLY E 1 365 ? 21.24556 10.20672 -59.84781 1.000 68.04170 398 GLY B C 1
ATOM 11632 O O . GLY E 1 365 ? 20.14643 10.72664 -60.07749 1.000 68.18073 398 GLY B O 1
ATOM 11633 N N . SER E 1 366 ? 21.98288 10.53537 -58.79094 1.000 66.17142 399 SER B N 1
ATOM 11634 C CA . SER E 1 366 ? 21.49793 11.50439 -57.82185 1.000 63.45136 399 SER B CA 1
ATOM 11635 C C . SER E 1 366 ? 21.44799 12.89345 -58.44218 1.000 59.65380 399 SER B C 1
ATOM 11636 O O . SER E 1 366 ? 22.32701 13.28265 -59.21620 1.000 58.83775 399 SER B O 1
ATOM 11639 N N . LEU E 1 367 ? 20.40361 13.63799 -58.10316 1.000 57.52939 400 LEU B N 1
ATOM 11640 C CA . LEU E 1 367 ? 20.23928 15.01029 -58.56290 1.000 53.52524 400 LEU B CA 1
ATOM 11641 C C . LEU E 1 367 ? 20.96906 15.92004 -57.57657 1.000 51.46938 400 LEU B C 1
ATOM 11642 O O . LEU E 1 367 ? 20.58803 16.00572 -56.40556 1.000 50.82118 400 LEU B O 1
ATOM 11647 N N . LEU E 1 368 ? 22.03341 16.58368 -58.03783 1.000 50.72908 401 LEU B N 1
ATOM 11648 C CA . LEU E 1 368 ? 22.78747 17.46929 -57.15349 1.000 46.96857 401 LEU B CA 1
ATOM 11649 C C . LEU E 1 368 ? 22.13489 18.83518 -57.01607 1.000 46.44015 401 LEU B C 1
ATOM 11650 O O . LEU E 1 368 ? 22.22229 19.45615 -55.94941 1.000 44.25417 401 LEU B O 1
ATOM 11655 N N . PHE E 1 369 ? 21.49397 19.32038 -58.07450 1.000 46.32443 402 PHE B N 1
ATOM 11656 C CA . PHE E 1 369 ? 20.83022 20.61162 -58.04418 1.000 42.78471 402 PHE B CA 1
ATOM 11657 C C . PHE E 1 369 ? 19.66100 20.58158 -59.01019 1.000 42.83472 402 PHE B C 1
ATOM 11658 O O . PHE E 1 369 ? 19.68594 19.87265 -60.01923 1.000 43.58136 402 PHE B O 1
ATOM 11666 N N . ILE E 1 370 ? 18.62947 21.34508 -58.67305 1.000 41.51268 403 ILE B N 1
ATOM 11667 C CA . ILE E 1 370 ? 17.53855 21.66229 -59.58340 1.000 40.55621 403 ILE B CA 1
ATOM 11668 C C . ILE E 1 370 ? 17.12200 23.09201 -59.28383 1.000 41.29285 403 ILE B C 1
ATOM 11669 O O . ILE E 1 370 ? 17.08156 23.50637 -58.12052 1.000 41.15489 403 ILE B O 1
ATOM 11674 N N . GLY E 1 371 ? 16.84999 23.85967 -60.32884 1.000 41.36249 404 GLY B N 1
ATOM 11675 C CA . GLY E 1 371 ? 16.51428 25.24995 -60.11596 1.000 40.77934 404 GLY B CA 1
ATOM 11676 C C . GLY E 1 371 ? 16.12029 25.92230 -61.40823 1.000 38.21508 404 GLY B C 1
ATOM 11677 O O . GLY E 1 371 ? 15.97339 25.28384 -62.45271 1.000 42.40644 404 GLY B O 1
ATOM 11678 N N . ARG E 1 372 ? 15.94620 27.23414 -61.31128 1.000 39.28868 405 ARG B N 1
ATOM 11679 C CA . ARG E 1 372 ? 15.56990 28.05138 -62.44880 1.000 41.87846 405 ARG B CA 1
ATOM 11680 C C . ARG E 1 372 ? 16.15509 29.43808 -62.24251 1.000 42.12908 405 ARG B C 1
ATOM 11681 O O . ARG E 1 372 ? 16.22041 29.92928 -61.11142 1.000 42.66009 405 ARG B O 1
ATOM 11689 N N . LEU E 1 373 ? 16.59525 30.05557 -63.33183 1.000 40.80891 406 LEU B N 1
ATOM 11690 C CA . LEU E 1 373 ? 17.10029 31.42100 -63.30159 1.000 42.05608 406 LEU B CA 1
ATOM 11691 C C . LEU E 1 373 ? 16.06137 32.30704 -63.96989 1.000 43.37990 406 LEU B C 1
ATOM 11692 O O . LEU E 1 373 ? 15.85049 32.21924 -65.18188 1.000 44.71394 406 LEU B O 1
ATOM 11697 N N . VAL E 1 374 ? 15.40990 33.14947 -63.17692 1.000 44.96443 407 VAL B N 1
ATOM 11698 C CA . VAL E 1 374 ? 14.40221 34.07090 -63.66971 1.000 47.20503 407 VAL B CA 1
ATOM 11699 C C . VAL E 1 374 ? 14.91734 35.50353 -63.68024 1.000 48.97157 407 VAL B C 1
ATOM 11700 O O . VAL E 1 374 ? 14.64619 36.25725 -64.61751 1.000 50.08199 407 VAL B O 1
ATOM 11704 N N . ARG E 1 375 ? 15.69690 35.87927 -62.67283 1.000 50.73121 408 ARG B N 1
ATOM 11705 C CA . ARG E 1 375 ? 16.20288 37.24250 -62.53396 1.000 53.74164 408 ARG B CA 1
ATOM 11706 C C . ARG E 1 375 ? 17.68184 37.20475 -62.18959 1.000 53.83649 408 ARG B C 1
ATOM 11707 O O . ARG E 1 375 ? 18.03758 36.88852 -61.03541 1.000 55.04815 408 ARG B O 1
ATOM 11715 N N . PRO E 1 376 ? 18.56449 37.51803 -63.12843 1.000 54.03785 409 PRO B N 1
ATOM 11716 C CA . PRO E 1 376 ? 19.98146 37.67698 -62.79606 1.000 56.50925 409 PRO B CA 1
ATOM 11717 C C . PRO E 1 376 ? 20.20314 39.01620 -62.10301 1.000 60.03876 409 PRO B C 1
ATOM 11718 O O . PRO E 1 376 ? 19.31377 39.86650 -62.03355 1.000 62.01930 409 PRO B O 1
ATOM 11722 N N . LYS E 1 377 ? 21.42163 39.20506 -61.60410 1.000 61.42205 410 LYS B N 1
ATOM 11723 C CA . LYS E 1 377 ? 21.77033 40.46375 -60.95954 1.000 66.24844 410 LYS B CA 1
ATOM 11724 C C . LYS E 1 377 ? 22.08977 41.51911 -62.00955 1.000 69.28592 410 LYS B C 1
ATOM 11725 O O . LYS E 1 377 ? 22.81303 41.25108 -62.97443 1.000 74.43648 410 LYS B O 1
ATOM 11731 N N . GLY E 1 378 ? 21.54860 42.71385 -61.82037 1.000 74.27260 411 GLY B N 1
ATOM 11732 C CA . GLY E 1 378 ? 21.77116 43.79503 -62.75596 1.000 80.38407 411 GLY B CA 1
ATOM 11733 C C . GLY E 1 378 ? 20.66386 44.82719 -62.65952 1.000 87.42729 411 GLY B C 1
ATOM 11734 O O . GLY E 1 378 ? 19.78112 44.74598 -61.80571 1.000 92.40966 411 GLY B O 1
ATOM 11735 N N . ASP E 1 379 ? 20.73660 45.80081 -63.56332 1.000 94.94070 412 ASP B N 1
ATOM 11736 C CA . ASP E 1 379 ? 19.77656 46.89041 -63.63138 1.000 97.80875 412 ASP B CA 1
ATOM 11737 C C . ASP E 1 379 ? 19.00108 46.81891 -64.94168 1.000 92.91043 412 ASP B C 1
ATOM 11738 O O . ASP E 1 379 ? 19.41287 46.15302 -65.89638 1.000 84.13426 412 ASP B O 1
ATOM 11743 N N . LYS E 1 380 ? 17.86814 47.51792 -64.97502 1.000 91.21209 413 LYS B N 1
ATOM 11744 C CA . LYS E 1 380 ? 16.98098 47.51520 -66.13822 1.000 88.74206 413 LYS B CA 1
ATOM 11745 C C . LYS E 1 380 ? 17.67372 48.04381 -67.39355 1.000 88.40893 413 LYS B C 1
ATOM 11746 O O . LYS E 1 380 ? 18.66746 48.76580 -67.31184 1.000 91.27307 413 LYS B O 1
ATOM 11755 N N . PRO F 2 2 ? 61.81393 -4.02838 -92.16334 1.000 91.03635 1 PRO H N 1
ATOM 11756 C CA . PRO F 2 2 ? 60.89040 -2.90363 -92.34650 1.000 90.34050 1 PRO H CA 1
ATOM 11757 C C . PRO F 2 2 ? 59.61618 -3.04459 -91.51700 1.000 80.54542 1 PRO H C 1
ATOM 11758 O O . PRO F 2 2 ? 59.25525 -4.16345 -91.15148 1.000 78.25280 1 PRO H O 1
ATOM 11762 N N . PRO F 2 3 ? 58.95012 -1.92713 -91.22434 1.000 76.90873 2 PRO H N 1
ATOM 11763 C CA . PRO F 2 3 ? 57.67572 -2.00199 -90.50323 1.000 70.72178 2 PRO H CA 1
ATOM 11764 C C . PRO F 2 3 ? 56.63832 -2.76923 -91.30536 1.000 66.91585 2 PRO H C 1
ATOM 11765 O O . PRO F 2 3 ? 56.67294 -2.80743 -92.53727 1.000 69.15374 2 PRO H O 1
ATOM 11769 N N . GLY F 2 4 ? 55.70731 -3.39291 -90.58605 1.000 61.37705 3 GLY H N 1
ATOM 11770 C CA . GLY F 2 4 ? 54.66483 -4.14346 -91.21834 1.000 57.24572 3 GLY H CA 1
ATOM 11771 C C . GLY F 2 4 ? 53.67372 -3.24055 -91.92680 1.000 55.38414 3 GLY H C 1
ATOM 11772 O O . GLY F 2 4 ? 53.83500 -2.01282 -91.97896 1.000 55.12006 3 GLY H O 1
ATOM 11773 N N . PRO F 2 5 ? 52.63028 -3.84496 -92.48310 1.000 52.95847 4 PRO H N 1
ATOM 11774 C CA . PRO F 2 5 ? 51.61999 -3.06585 -93.19028 1.000 52.40053 4 PRO H CA 1
ATOM 11775 C C . PRO F 2 5 ? 50.79420 -2.25940 -92.20765 1.000 51.28830 4 PRO H C 1
ATOM 11776 O O . PRO F 2 5 ? 50.79259 -2.55244 -91.00273 1.000 49.88203 4 PRO H O 1
ATOM 11780 N N . PRO F 2 6 ? 50.09024 -1.23037 -92.67417 1.000 50.14140 5 PRO H N 1
ATOM 11781 C CA . PRO F 2 6 ? 49.13453 -0.54860 -91.79953 1.000 48.36554 5 PRO H CA 1
ATOM 11782 C C . PRO F 2 6 ? 48.00151 -1.48708 -91.41892 1.000 48.41915 5 PRO H C 1
ATOM 11783 O O . PRO F 2 6 ? 47.72336 -2.47766 -92.09666 1.000 49.57699 5 PRO H O 1
ATOM 11787 N N . GLY F 2 7 ? 47.36221 -1.18133 -90.29588 1.000 47.96715 6 GLY H N 1
ATOM 11788 C CA . GLY F 2 7 ? 46.23482 -1.95642 -89.84329 1.000 46.42798 6 GLY H CA 1
ATOM 11789 C C . GLY F 2 7 ? 45.02375 -1.75050 -90.72612 1.000 47.12173 6 GLY H C 1
ATOM 11790 O O . GLY F 2 7 ? 45.01200 -0.89406 -91.61626 1.000 46.56410 6 GLY H O 1
ATOM 11791 N N . PRO F 2 8 ? 43.97751 -2.53747 -90.49773 1.000 47.12030 7 PRO H N 1
ATOM 11792 C CA . PRO F 2 8 ? 42.75059 -2.37462 -91.28087 1.000 46.37716 7 PRO H CA 1
ATOM 11793 C C . PRO F 2 8 ? 42.02787 -1.09275 -90.90490 1.000 45.79792 7 PRO H C 1
ATOM 11794 O O . PRO F 2 8 ? 42.31057 -0.46098 -89.88568 1.000 48.49750 7 PRO H O 1
ATOM 11798 N N . ARG F 2 9 ? 41.09284 -0.70038 -91.76533 1.000 46.40544 8 ARG H N 1
ATOM 11799 C CA . ARG F 2 9 ? 40.26786 0.46209 -91.47652 1.000 47.15308 8 ARG H CA 1
ATOM 11800 C C . ARG F 2 9 ? 39.44019 0.20323 -90.22182 1.000 45.30517 8 ARG H C 1
ATOM 11801 O O . ARG F 2 9 ? 39.04451 -0.92963 -89.93593 1.000 46.25311 8 ARG H O 1
ATOM 11809 N N . GLY F 2 10 ? 39.19065 1.26500 -89.46021 1.000 45.76225 9 GLY H N 1
ATOM 11810 C CA . GLY F 2 10 ? 38.43197 1.15931 -88.23663 1.000 44.06140 9 GLY H CA 1
ATOM 11811 C C . GLY F 2 10 ? 36.98969 0.76304 -88.47817 1.000 45.69138 9 GLY H C 1
ATOM 11812 O O . GLY F 2 10 ? 36.51574 0.71527 -89.61853 1.000 44.73611 9 GLY H O 1
ATOM 11813 N N . PRO F 2 11 ? 36.26182 0.47019 -87.40430 1.000 45.48570 10 PRO H N 1
ATOM 11814 C CA . PRO F 2 11 ? 34.85223 0.10064 -87.54123 1.000 44.84545 10 PRO H CA 1
ATOM 11815 C C . PRO F 2 11 ? 34.00377 1.31641 -87.86468 1.000 45.04380 10 PRO H C 1
ATOM 11816 O O . PRO F 2 11 ? 34.45156 2.46029 -87.68607 1.000 46.13371 10 PRO H O 1
ATOM 11820 N N . PRO F 2 12 ? 32.77754 1.11249 -88.34498 1.000 44.68725 11 PRO H N 1
ATOM 11821 C CA . PRO F 2 12 ? 31.89862 2.24790 -88.63801 1.000 47.23850 11 PRO H CA 1
ATOM 11822 C C . PRO F 2 12 ? 31.46076 2.96168 -87.37170 1.000 49.83244 11 PRO H C 1
ATOM 11823 O O . PRO F 2 12 ? 31.46129 2.40347 -86.27311 1.000 49.96951 11 PRO H O 1
ATOM 11827 N N . GLY F 2 13 ? 31.04357 4.21082 -87.54748 1.000 52.06056 12 GLY H N 1
ATOM 11828 C CA . GLY F 2 13 ? 30.53435 4.98721 -86.44631 1.000 55.10168 12 GLY H CA 1
ATOM 11829 C C . GLY F 2 13 ? 29.15409 4.50827 -86.05052 1.000 57.98047 12 GLY H C 1
ATOM 11830 O O . GLY F 2 13 ? 28.54586 3.67364 -86.72897 1.000 58.88896 12 GLY H O 1
ATOM 11831 N N . PRO F 2 14 ? 28.63188 5.02356 -84.94257 1.000 60.70280 13 PRO H N 1
ATOM 11832 C CA . PRO F 2 14 ? 27.28411 4.64672 -84.51430 1.000 64.02869 13 PRO H CA 1
ATOM 11833 C C . PRO F 2 14 ? 26.23988 5.27260 -85.42077 1.000 65.59697 13 PRO H C 1
ATOM 11834 O O . PRO F 2 14 ? 26.53063 6.23948 -86.14140 1.000 64.21522 13 PRO H O 1
ATOM 11838 N N . PRO F 2 15 ? 25.00823 4.73928 -85.43100 1.000 68.54761 14 PRO H N 1
ATOM 11839 C CA . PRO F 2 15 ? 23.94001 5.29745 -86.26725 1.000 69.01426 14 PRO H CA 1
ATOM 11840 C C . PRO F 2 15 ? 23.47142 6.66467 -85.77546 1.000 72.08240 14 PRO H C 1
ATOM 11841 O O . PRO F 2 15 ? 23.83299 7.67775 -86.37513 1.000 70.26659 14 PRO H O 1
ATOM 11848 N N . PRO G 2 2 ? 58.99745 -4.06394 -86.57864 1.000 63.78785 1 PRO I N 1
ATOM 11849 C CA . PRO G 2 2 ? 58.01795 -3.36917 -85.73861 1.000 61.10934 1 PRO I CA 1
ATOM 11850 C C . PRO G 2 2 ? 56.61844 -3.41397 -86.33767 1.000 59.44613 1 PRO I C 1
ATOM 11851 O O . PRO G 2 2 ? 56.48551 -3.60713 -87.54698 1.000 61.06008 1 PRO I O 1
ATOM 11855 N N . PRO G 2 3 ? 55.59110 -3.25317 -85.50551 1.000 57.20522 2 PRO I N 1
ATOM 11856 C CA . PRO G 2 3 ? 54.22582 -3.20228 -86.03572 1.000 54.03990 2 PRO I CA 1
ATOM 11857 C C . PRO G 2 3 ? 54.04878 -2.00819 -86.96040 1.000 53.14578 2 PRO I C 1
ATOM 11858 O O . PRO G 2 3 ? 54.69132 -0.96831 -86.79969 1.000 53.26746 2 PRO I O 1
ATOM 11862 N N . GLY G 2 4 ? 53.15782 -2.16579 -87.94139 1.000 53.65624 3 GLY I N 1
ATOM 11863 C CA . GLY G 2 4 ? 52.88717 -1.10778 -88.87035 1.000 52.17894 3 GLY I CA 1
ATOM 11864 C C . GLY G 2 4 ? 52.09992 0.02127 -88.22972 1.000 49.61597 3 GLY I C 1
ATOM 11865 O O . GLY G 2 4 ? 51.79032 -0.00128 -87.03070 1.000 49.45661 3 GLY I O 1
ATOM 11866 N N . PRO G 2 5 ? 51.76695 1.02617 -89.03301 1.000 49.88558 4 PRO I N 1
ATOM 11867 C CA . PRO G 2 5 ? 50.98694 2.16000 -88.52782 1.000 46.79932 4 PRO I CA 1
ATOM 11868 C C . PRO G 2 5 ? 49.54954 1.74415 -88.28254 1.000 46.34995 4 PRO I C 1
ATOM 11869 O O . PRO G 2 5 ? 49.10853 0.69646 -88.77761 1.000 47.08607 4 PRO I O 1
ATOM 11873 N N . PRO G 2 6 ? 48.78856 2.51585 -87.51298 1.000 46.28558 5 PRO I N 1
ATOM 11874 C CA . PRO G 2 6 ? 47.35317 2.24066 -87.41526 1.000 47.06995 5 PRO I CA 1
ATOM 11875 C C . PRO G 2 6 ? 46.66450 2.48773 -88.74773 1.000 46.60265 5 PRO I C 1
ATOM 11876 O O . PRO G 2 6 ? 47.12603 3.27443 -89.57851 1.000 47.41293 5 PRO I O 1
ATOM 11880 N N . GLY G 2 7 ? 45.54556 1.79668 -88.94463 1.000 46.34312 6 GLY I N 1
ATOM 11881 C CA . GLY G 2 7 ? 44.74145 1.95490 -90.13249 1.000 44.63157 6 GLY I CA 1
ATOM 11882 C C . GLY G 2 7 ? 44.01111 3.28085 -90.16205 1.000 46.19333 6 GLY I C 1
ATOM 11883 O O . GLY G 2 7 ? 44.04459 4.05609 -89.20115 1.000 46.93795 6 GLY I O 1
ATOM 11884 N N . PRO G 2 8 ? 43.34745 3.57654 -91.27653 1.000 45.25277 7 PRO I N 1
ATOM 11885 C CA . PRO G 2 8 ? 42.56536 4.81279 -91.35912 1.000 44.61850 7 PRO I CA 1
ATOM 11886 C C . PRO G 2 8 ? 41.31873 4.72638 -90.49293 1.000 45.04450 7 PRO I C 1
ATOM 11887 O O . PRO G 2 8 ? 40.89400 3.64886 -90.07129 1.000 45.78920 7 PRO I O 1
ATOM 11891 N N . ARG G 2 9 ? 40.73663 5.89108 -90.21793 1.000 45.78038 8 ARG I N 1
ATOM 11892 C CA . ARG G 2 9 ? 39.49932 5.93624 -89.45296 1.000 45.85221 8 ARG I CA 1
ATOM 11893 C C . ARG G 2 9 ? 38.37030 5.26980 -90.23232 1.000 48.60726 8 ARG I C 1
ATOM 11894 O O . ARG G 2 9 ? 38.30767 5.33982 -91.46294 1.000 46.90684 8 ARG I O 1
ATOM 11902 N N . GLY G 2 10 ? 37.46731 4.62110 -89.50126 1.000 51.01356 9 GLY I N 1
ATOM 11903 C CA . GLY G 2 10 ? 36.34312 3.95503 -90.11089 1.000 47.73646 9 GLY I CA 1
ATOM 11904 C C . GLY G 2 10 ? 35.38885 4.94185 -90.74749 1.000 50.81343 9 GLY I C 1
ATOM 11905 O O . GLY G 2 10 ? 35.50365 6.15898 -90.56720 1.000 52.05967 9 GLY I O 1
ATOM 11906 N N . PRO G 2 11 ? 34.42622 4.43387 -91.50923 1.000 50.86142 10 PRO I N 1
ATOM 11907 C CA . PRO G 2 11 ? 33.44090 5.30720 -92.14225 1.000 54.10205 10 PRO I CA 1
ATOM 11908 C C . PRO G 2 11 ? 32.41385 5.79426 -91.13691 1.000 56.37417 10 PRO I C 1
ATOM 11909 O O . PRO G 2 11 ? 32.29054 5.23264 -90.03790 1.000 56.13848 10 PRO I O 1
ATOM 11913 N N . PRO G 2 12 ? 31.66139 6.83889 -91.47230 1.000 59.89289 11 PRO I N 1
ATOM 11914 C CA . PRO G 2 12 ? 30.58641 7.29094 -90.58480 1.000 60.82419 11 PRO I CA 1
ATOM 11915 C C . PRO G 2 12 ? 29.45756 6.27423 -90.51110 1.000 62.56722 11 PRO I C 1
ATOM 11916 O O . PRO G 2 12 ? 29.32177 5.38452 -91.35361 1.000 65.02446 11 PRO I O 1
ATOM 11920 N N . GLY G 2 13 ? 28.64754 6.40956 -89.46472 1.000 62.02787 12 GLY I N 1
ATOM 11921 C CA . GLY G 2 13 ? 27.48905 5.56808 -89.29087 1.000 64.37053 12 GLY I CA 1
ATOM 11922 C C . GLY G 2 13 ? 26.38343 5.94524 -90.25591 1.000 70.20731 12 GLY I C 1
ATOM 11923 O O . GLY G 2 13 ? 26.46335 6.95488 -90.96305 1.000 71.52817 12 GLY I O 1
ATOM 11924 N N . PRO G 2 14 ? 25.32734 5.13944 -90.30462 1.000 70.83794 13 PRO I N 1
ATOM 11925 C CA . PRO G 2 14 ? 24.19963 5.44170 -91.19256 1.000 73.42138 13 PRO I CA 1
ATOM 11926 C C . PRO G 2 14 ? 23.39320 6.61546 -90.66815 1.000 75.72052 13 PRO I C 1
ATOM 11927 O O . PRO G 2 14 ? 23.47395 6.95274 -89.47644 1.000 72.97875 13 PRO I O 1
ATOM 11931 N N . PRO G 2 15 ? 22.60665 7.27701 -91.53336 1.000 74.73575 14 PRO I N 1
ATOM 11932 C CA . PRO G 2 15 ? 21.75437 8.40100 -91.12820 1.000 74.79905 14 PRO I CA 1
ATOM 11933 C C . PRO G 2 15 ? 20.68606 7.99757 -90.11702 1.000 76.61711 14 PRO I C 1
ATOM 11934 O O . PRO G 2 15 ? 20.49614 8.71818 -89.13674 1.000 77.84427 14 PRO I O 1
ATOM 11941 N N . PRO H 2 2 ? 54.44686 -7.26460 -88.03241 1.000 54.63047 1 PRO J N 1
ATOM 11942 C CA . PRO H 2 2 ? 52.99485 -7.46669 -88.04343 1.000 53.13339 1 PRO J CA 1
ATOM 11943 C C . PRO H 2 2 ? 52.23241 -6.22328 -88.49073 1.000 53.43966 1 PRO J C 1
ATOM 11944 O O . PRO H 2 2 ? 52.77054 -5.11726 -88.41341 1.000 53.13865 1 PRO J O 1
ATOM 11948 N N . PRO H 2 3 ? 51.00365 -6.40011 -88.97144 1.000 51.27091 2 PRO J N 1
ATOM 11949 C CA . PRO H 2 3 ? 50.18621 -5.23464 -89.31556 1.000 50.84467 2 PRO J CA 1
ATOM 11950 C C . PRO H 2 3 ? 49.90125 -4.39946 -88.07837 1.000 49.58253 2 PRO J C 1
ATOM 11951 O O . PRO H 2 3 ? 49.83578 -4.90889 -86.95722 1.000 49.39335 2 PRO J O 1
ATOM 11955 N N . GLY H 2 4 ? 49.72799 -3.09691 -88.29362 1.000 48.52217 3 GLY J N 1
ATOM 11956 C CA . GLY H 2 4 ? 49.43350 -2.20278 -87.21443 1.000 47.34043 3 GLY J CA 1
ATOM 11957 C C . GLY H 2 4 ? 48.02883 -2.41347 -86.68439 1.000 46.17516 3 GLY J C 1
ATOM 11958 O O . GLY H 2 4 ? 47.30344 -3.32071 -87.11418 1.000 45.60573 3 GLY J O 1
ATOM 11959 N N . PRO H 2 5 ? 47.63748 -1.58521 -85.72252 1.000 45.45503 4 PRO J N 1
ATOM 11960 C CA . PRO H 2 5 ? 46.29526 -1.69799 -85.15218 1.000 43.74586 4 PRO J CA 1
ATOM 11961 C C . PRO H 2 5 ? 45.25634 -1.20173 -86.13928 1.000 45.25289 4 PRO J C 1
ATOM 11962 O O . PRO H 2 5 ? 45.58758 -0.46156 -87.07745 1.000 45.13151 4 PRO J O 1
ATOM 11966 N N . PRO H 2 6 ? 43.99155 -1.57571 -85.96656 1.000 45.15586 5 PRO J N 1
ATOM 11967 C CA . PRO H 2 6 ? 42.93690 -0.96129 -86.77369 1.000 45.35932 5 PRO J CA 1
ATOM 11968 C C . PRO H 2 6 ? 42.81088 0.51359 -86.43376 1.000 46.41372 5 PRO J C 1
ATOM 11969 O O . PRO H 2 6 ? 43.19026 0.96632 -85.35027 1.000 43.36882 5 PRO J O 1
ATOM 11973 N N . GLY H 2 7 ? 42.27906 1.27151 -87.38746 1.000 43.00199 6 GLY J N 1
ATOM 11974 C CA . GLY H 2 7 ? 42.05989 2.67833 -87.17201 1.000 42.79335 6 GLY J CA 1
ATOM 11975 C C . GLY H 2 7 ? 40.95504 2.89027 -86.16314 1.000 43.05406 6 GLY J C 1
ATOM 11976 O O . GLY H 2 7 ? 40.27225 1.94711 -85.75298 1.000 43.89429 6 GLY J O 1
ATOM 11977 N N . PRO H 2 8 ? 40.75803 4.13053 -85.73263 1.000 44.00584 7 PRO J N 1
ATOM 11978 C CA . PRO H 2 8 ? 39.68286 4.40585 -84.77741 1.000 44.62138 7 PRO J CA 1
ATOM 11979 C C . PRO H 2 8 ? 38.31861 4.28870 -85.43751 1.000 45.51635 7 PRO J C 1
ATOM 11980 O O . PRO H 2 8 ? 38.18070 4.30798 -86.66283 1.000 48.26905 7 PRO J O 1
ATOM 11984 N N . ARG H 2 9 ? 37.29813 4.17141 -84.59324 1.000 46.25497 8 ARG J N 1
ATOM 11985 C CA . ARG H 2 9 ? 35.92918 4.09584 -85.07974 1.000 46.59470 8 ARG J CA 1
ATOM 11986 C C . ARG H 2 9 ? 35.55173 5.38199 -85.80708 1.000 51.07662 8 ARG J C 1
ATOM 11987 O O . ARG H 2 9 ? 36.02454 6.47310 -85.47577 1.000 51.96868 8 ARG J O 1
ATOM 11995 N N . GLY H 2 10 ? 34.70925 5.24085 -86.82789 1.000 49.71292 9 GLY J N 1
ATOM 11996 C CA . GLY H 2 10 ? 34.24472 6.37218 -87.59149 1.000 52.28914 9 GLY J CA 1
ATOM 11997 C C . GLY H 2 10 ? 33.34944 7.28348 -86.77699 1.000 55.11513 9 GLY J C 1
ATOM 11998 O O . GLY H 2 10 ? 32.95336 6.96325 -85.65189 1.000 54.20178 9 GLY J O 1
ATOM 11999 N N . PRO H 2 11 ? 33.02065 8.44662 -87.32928 1.000 58.17542 10 PRO J N 1
ATOM 12000 C CA . PRO H 2 11 ? 32.12100 9.37017 -86.63783 1.000 58.41932 10 PRO J CA 1
ATOM 12001 C C . PRO H 2 11 ? 30.68611 8.88592 -86.72691 1.000 59.73316 10 PRO J C 1
ATOM 12002 O O . PRO H 2 11 ? 30.37001 8.01122 -87.54678 1.000 59.66458 10 PRO J O 1
ATOM 12006 N N . PRO H 2 12 ? 29.78917 9.41572 -85.89934 1.000 60.78836 11 PRO J N 1
ATOM 12007 C CA . PRO H 2 12 ? 28.37530 9.04835 -86.02063 1.000 62.88295 11 PRO J CA 1
ATOM 12008 C C . PRO H 2 12 ? 27.78140 9.58099 -87.31661 1.000 63.61715 11 PRO J C 1
ATOM 12009 O O . PRO H 2 12 ? 28.29728 10.51375 -87.93731 1.000 63.80559 11 PRO J O 1
ATOM 12013 N N . GLY H 2 13 ? 26.66766 8.97416 -87.71870 1.000 66.83354 12 GLY J N 1
ATOM 12014 C CA . GLY H 2 13 ? 25.97324 9.39384 -88.91159 1.000 69.75910 12 GLY J CA 1
ATOM 12015 C C . GLY H 2 13 ? 25.25251 10.70997 -88.71058 1.000 72.71809 12 GLY J C 1
ATOM 12016 O O . GLY H 2 13 ? 25.15647 11.22734 -87.59329 1.000 73.37309 12 GLY J O 1
ATOM 12017 N N . PRO H 2 14 ? 24.72015 11.27730 -89.79395 1.000 74.93461 13 PRO J N 1
ATOM 12018 C CA . PRO H 2 14 ? 23.99080 12.53530 -89.66885 1.000 77.24192 13 PRO J CA 1
ATOM 12019 C C . PRO H 2 14 ? 22.65772 12.31795 -88.98196 1.000 78.85595 13 PRO J C 1
ATOM 12020 O O . PRO H 2 14 ? 22.06781 11.22538 -89.06717 1.000 77.84868 13 PRO J O 1
ATOM 12024 N N . PRO H 2 15 ? 22.13575 13.33201 -88.27385 1.000 80.53251 14 PRO J N 1
ATOM 12025 C CA . PRO H 2 15 ? 20.86978 13.21722 -87.54271 1.000 82.01699 14 PRO J CA 1
ATOM 12026 C C . PRO H 2 15 ? 19.66345 13.07997 -88.46621 1.000 84.60080 14 PRO J C 1
ATOM 12027 O O . PRO H 2 15 ? 18.99606 12.04673 -88.41896 1.000 89.34509 14 PRO J O 1
ATOM 12034 N N . PRO I 2 2 ? 46.19318 35.43870 -86.59355 1.000 88.21647 1 PRO E N 1
ATOM 12035 C CA . PRO I 2 2 ? 45.06925 36.32144 -86.92410 1.000 84.45171 1 PRO E CA 1
ATOM 12036 C C . PRO I 2 2 ? 43.79143 35.93535 -86.18203 1.000 80.36917 1 PRO E C 1
ATOM 12037 O O . PRO I 2 2 ? 43.64590 34.78098 -85.77593 1.000 78.43531 1 PRO E O 1
ATOM 12041 N N . PRO I 2 3 ? 42.87797 36.88998 -86.01187 1.000 78.72789 2 PRO E N 1
ATOM 12042 C CA . PRO I 2 3 ? 41.61161 36.58140 -85.34022 1.000 73.74367 2 PRO E CA 1
ATOM 12043 C C . PRO I 2 3 ? 40.80526 35.54498 -86.10609 1.000 71.85251 2 PRO E C 1
ATOM 12044 O O . PRO I 2 3 ? 40.90602 35.41866 -87.32911 1.000 72.44299 2 PRO E O 1
ATOM 12048 N N . GLY I 2 4 ? 40.00087 34.78822 -85.35867 1.000 65.40619 3 GLY E N 1
ATOM 12049 C CA . GLY I 2 4 ? 39.16045 33.78683 -85.94395 1.000 61.15596 3 GLY E CA 1
ATOM 12050 C C . GLY I 2 4 ? 38.01568 34.40186 -86.72570 1.000 57.41529 3 GLY E C 1
ATOM 12051 O O . GLY I 2 4 ? 37.91434 35.62790 -86.87451 1.000 56.61116 3 GLY E O 1
ATOM 12052 N N . PRO I 2 5 ? 37.13385 33.54952 -87.23357 1.000 55.05086 4 PRO E N 1
ATOM 12053 C CA . PRO I 2 5 ? 35.99840 34.04106 -88.00699 1.000 52.77128 4 PRO E CA 1
ATOM 12054 C C . PRO I 2 5 ? 35.00768 34.74483 -87.10075 1.000 51.42434 4 PRO E C 1
ATOM 12055 O O . PRO I 2 5 ? 35.03633 34.56231 -85.87488 1.000 51.75118 4 PRO E O 1
ATOM 12059 N N . PRO I 2 6 ? 34.12017 35.56157 -87.65909 1.000 51.36377 5 PRO E N 1
ATOM 12060 C CA . PRO I 2 6 ? 33.03777 36.12200 -86.84779 1.000 47.53205 5 PRO E CA 1
ATOM 12061 C C . PRO I 2 6 ? 32.11245 35.01723 -86.36144 1.000 46.22455 5 PRO E C 1
ATOM 12062 O O . PRO I 2 6 ? 32.02979 33.93561 -86.94607 1.000 46.34860 5 PRO E O 1
ATOM 12066 N N . GLY I 2 7 ? 31.41999 35.29333 -85.26143 1.000 45.20186 6 GLY E N 1
ATOM 12067 C CA . GLY I 2 7 ? 30.45687 34.35826 -84.73651 1.000 42.69669 6 GLY E CA 1
ATOM 12068 C C . GLY I 2 7 ? 29.24161 34.26163 -85.63464 1.000 43.52639 6 GLY E C 1
ATOM 12069 O O . GLY I 2 7 ? 29.08952 35.02508 -86.59306 1.000 45.38015 6 GLY E O 1
ATOM 12070 N N . PRO I 2 8 ? 28.35168 33.31793 -85.34831 1.000 41.59701 7 PRO E N 1
ATOM 12071 C CA . PRO I 2 8 ? 27.13376 33.19270 -86.15232 1.000 42.08738 7 PRO E CA 1
ATOM 12072 C C . PRO I 2 8 ? 26.17990 34.34591 -85.88720 1.000 42.00835 7 PRO E C 1
ATOM 12073 O O . PRO I 2 8 ? 26.32371 35.10539 -84.92762 1.000 40.83372 7 PRO E O 1
ATOM 12077 N N . ARG I 2 9 ? 25.20686 34.49021 -86.78175 1.000 43.12092 8 ARG E N 1
ATOM 12078 C CA . ARG I 2 9 ? 24.17625 35.49539 -86.57587 1.000 43.69590 8 ARG E CA 1
ATOM 12079 C C . ARG I 2 9 ? 23.39736 35.16954 -85.30507 1.000 42.75661 8 ARG E C 1
ATOM 12080 O O . ARG I 2 9 ? 23.26177 34.00650 -84.91460 1.000 40.90202 8 ARG E O 1
ATOM 12088 N N . GLY I 2 10 ? 22.92041 36.21220 -84.63119 1.000 43.03867 9 GLY E N 1
ATOM 12089 C CA . GLY I 2 10 ? 22.16250 36.04252 -83.41363 1.000 43.01428 9 GLY E CA 1
ATOM 12090 C C . GLY I 2 10 ? 20.83294 35.35390 -83.64841 1.000 43.56799 9 GLY E C 1
ATOM 12091 O O . GLY I 2 10 ? 20.41214 35.13752 -84.78916 1.000 43.81712 9 GLY E O 1
ATOM 12092 N N . PRO I 2 11 ? 20.14306 34.99824 -82.56885 1.000 42.48774 10 PRO E N 1
ATOM 12093 C CA . PRO I 2 11 ? 18.83625 34.34369 -82.69983 1.000 43.79528 10 PRO E CA 1
ATOM 12094 C C . PRO I 2 11 ? 17.77200 35.33975 -83.12243 1.000 44.49951 10 PRO E C 1
ATOM 12095 O O . PRO I 2 11 ? 17.98068 36.55875 -83.02936 1.000 46.10045 10 PRO E O 1
ATOM 12099 N N . PRO I 2 12 ? 16.61835 34.86919 -83.59092 1.000 45.58281 11 PRO E N 1
ATOM 12100 C CA . PRO I 2 12 ? 15.55390 35.79868 -83.98056 1.000 49.35156 11 PRO E CA 1
ATOM 12101 C C . PRO I 2 12 ? 14.98779 36.53637 -82.77882 1.000 50.23248 11 PRO E C 1
ATOM 12102 O O . PRO I 2 12 ? 15.11212 36.11016 -81.62966 1.000 48.77792 11 PRO E O 1
ATOM 12106 N N . GLY I 2 13 ? 14.35649 37.66831 -83.06900 1.000 52.74053 12 GLY E N 1
ATOM 12107 C CA . GLY I 2 13 ? 13.70790 38.46340 -82.05850 1.000 54.34724 12 GLY E CA 1
ATOM 12108 C C . GLY I 2 13 ? 12.41522 37.82721 -81.59880 1.000 57.21474 12 GLY E C 1
ATOM 12109 O O . GLY I 2 13 ? 11.97482 36.80719 -82.13640 1.000 58.64747 12 GLY E O 1
ATOM 12110 N N . PRO I 2 14 ? 11.79905 38.39788 -80.56880 1.000 60.67000 13 PRO E N 1
ATOM 12111 C CA . PRO I 2 14 ? 10.51342 37.88184 -80.09288 1.000 63.88684 13 PRO E CA 1
ATOM 12112 C C . PRO I 2 14 ? 9.39958 38.23953 -81.05981 1.000 64.57862 13 PRO E C 1
ATOM 12113 O O . PRO I 2 14 ? 9.52447 39.19929 -81.83446 1.000 64.86937 13 PRO E O 1
ATOM 12117 N N . PRO I 2 15 ? 8.28997 37.48745 -81.05691 1.000 66.86826 14 PRO E N 1
ATOM 12118 C CA . PRO I 2 15 ? 7.15040 37.85187 -81.90610 1.000 69.98032 14 PRO E CA 1
ATOM 12119 C C . PRO I 2 15 ? 6.44561 39.11885 -81.42552 1.000 71.38937 14 PRO E C 1
ATOM 12120 O O . PRO I 2 15 ? 6.22577 40.02435 -82.23241 1.000 74.47571 14 PRO E O 1
ATOM 12127 N N . PRO J 2 2 ? 39.32130 30.59281 -82.94936 1.000 60.26254 1 PRO G N 1
ATOM 12128 C CA . PRO J 2 2 ? 37.93339 30.12307 -82.88877 1.000 58.15132 1 PRO G CA 1
ATOM 12129 C C . PRO J 2 2 ? 36.94320 31.18757 -83.34880 1.000 55.06486 1 PRO G C 1
ATOM 12130 O O . PRO J 2 2 ? 37.26870 32.37521 -83.31330 1.000 54.93970 1 PRO G O 1
ATOM 12134 N N . PRO J 2 3 ? 35.75697 30.77103 -83.78803 1.000 53.70943 2 PRO G N 1
ATOM 12135 C CA . PRO J 2 3 ? 34.73636 31.75271 -84.16498 1.000 51.40822 2 PRO G CA 1
ATOM 12136 C C . PRO J 2 3 ? 34.31536 32.58409 -82.96360 1.000 50.55086 2 PRO G C 1
ATOM 12137 O O . PRO J 2 3 ? 34.33715 32.12274 -81.81911 1.000 51.28690 2 PRO G O 1
ATOM 12141 N N . GLY J 2 4 ? 33.91666 33.82624 -83.23763 1.000 47.63879 3 GLY G N 1
ATOM 12142 C CA . GLY J 2 4 ? 33.48206 34.70939 -82.19663 1.000 46.65669 3 GLY G CA 1
ATOM 12143 C C . GLY J 2 4 ? 32.13606 34.29655 -81.63331 1.000 43.89621 3 GLY G C 1
ATOM 12144 O O . GLY J 2 4 ? 31.55002 33.27745 -82.02775 1.000 41.55935 3 GLY G O 1
ATOM 12145 N N . PRO J 2 5 ? 31.62658 35.09355 -80.70207 1.000 42.66217 4 PRO G N 1
ATOM 12146 C CA . PRO J 2 5 ? 30.33445 34.78360 -80.09518 1.000 41.53245 4 PRO G CA 1
ATOM 12147 C C . PRO J 2 5 ? 29.21321 35.01902 -81.08818 1.000 42.36243 4 PRO G C 1
ATOM 12148 O O . PRO J 2 5 ? 29.39444 35.73760 -82.08245 1.000 43.78979 4 PRO G O 1
ATOM 12152 N N . PRO J 2 6 ? 28.03824 34.43997 -80.85780 1.000 41.22097 5 PRO G N 1
ATOM 12153 C CA . PRO J 2 6 ? 26.88466 34.78121 -81.69317 1.000 41.36501 5 PRO G CA 1
ATOM 12154 C C . PRO J 2 6 ? 26.50561 36.23866 -81.49385 1.000 40.92031 5 PRO G C 1
ATOM 12155 O O . PRO J 2 6 ? 26.82082 36.85571 -80.47512 1.000 41.93609 5 PRO G O 1
ATOM 12159 N N . GLY J 2 7 ? 25.84425 36.80138 -82.49794 1.000 40.62894 6 GLY G N 1
ATOM 12160 C CA . GLY J 2 7 ? 25.38048 38.16099 -82.39843 1.000 40.13179 6 GLY G CA 1
ATOM 12161 C C . GLY J 2 7 ? 24.23796 38.26738 -81.41388 1.000 39.71042 6 GLY G C 1
ATOM 12162 O O . GLY J 2 7 ? 23.69437 37.26082 -80.95104 1.000 40.19963 6 GLY G O 1
ATOM 12163 N N . PRO J 2 8 ? 23.83681 39.48963 -81.08424 1.000 40.88748 7 PRO G N 1
ATOM 12164 C CA . PRO J 2 8 ? 22.70612 39.66538 -80.17046 1.000 41.39430 7 PRO G CA 1
ATOM 12165 C C . PRO J 2 8 ? 21.39177 39.27291 -80.82957 1.000 43.28193 7 PRO G C 1
ATOM 12166 O O . PRO J 2 8 ? 21.28397 39.13712 -82.05057 1.000 45.24231 7 PRO G O 1
ATOM 12170 N N . ARG J 2 9 ? 20.38065 39.08449 -79.98668 1.000 45.70084 8 ARG G N 1
ATOM 12171 C CA . ARG J 2 9 ? 19.05748 38.71830 -80.46933 1.000 45.46210 8 ARG G CA 1
ATOM 12172 C C . ARG J 2 9 ? 18.46815 39.81812 -81.34836 1.000 48.30385 8 ARG G C 1
ATOM 12173 O O . ARG J 2 9 ? 18.68009 41.01265 -81.12115 1.000 48.39472 8 ARG G O 1
ATOM 12181 N N . GLY J 2 10 ? 17.71166 39.39598 -82.36037 1.000 49.45140 9 GLY G N 1
ATOM 12182 C CA . GLY J 2 10 ? 17.07532 40.29949 -83.28884 1.000 52.53769 9 GLY G CA 1
ATOM 12183 C C . GLY J 2 10 ? 15.97424 41.14202 -82.67437 1.000 54.67129 9 GLY G C 1
ATOM 12184 O O . GLY J 2 10 ? 15.57223 40.95021 -81.52308 1.000 53.04335 9 GLY G O 1
ATOM 12185 N N . PRO J 2 11 ? 15.47730 42.10769 -83.44095 1.000 57.15745 10 PRO G N 1
ATOM 12186 C CA . PRO J 2 11 ? 14.37440 42.95338 -82.97202 1.000 59.36571 10 PRO G CA 1
ATOM 12187 C C . PRO J 2 11 ? 13.05580 42.20271 -83.01825 1.000 60.65962 10 PRO G C 1
ATOM 12188 O O . PRO J 2 11 ? 12.96445 41.13017 -83.63291 1.000 60.34574 10 PRO G O 1
ATOM 12192 N N . PRO J 2 12 ? 12.01431 42.71831 -82.36970 1.000 63.03036 11 PRO G N 1
ATOM 12193 C CA . PRO J 2 12 ? 10.70254 42.06572 -82.44959 1.000 64.99680 11 PRO G CA 1
ATOM 12194 C C . PRO J 2 12 ? 10.11369 42.14180 -83.85136 1.000 67.51059 11 PRO G C 1
ATOM 12195 O O . PRO J 2 12 ? 10.49904 42.96834 -84.68126 1.000 66.94580 11 PRO G O 1
ATOM 12199 N N . GLY J 2 13 ? 9.16183 41.24609 -84.10740 1.000 69.91379 12 GLY G N 1
ATOM 12200 C CA . GLY J 2 13 ? 8.47337 41.19914 -85.37546 1.000 74.08703 12 GLY G CA 1
ATOM 12201 C C . GLY J 2 13 ? 7.46714 42.31802 -85.55378 1.000 77.92295 12 GLY G C 1
ATOM 12202 O O . GLY J 2 13 ? 7.16868 43.07325 -84.62293 1.000 77.40609 12 GLY G O 1
ATOM 12203 N N . PRO J 2 14 ? 6.91235 42.44070 -86.77134 1.000 78.69613 13 PRO G N 1
ATOM 12204 C CA . PRO J 2 14 ? 5.89658 43.44340 -87.11507 1.000 78.69537 13 PRO G CA 1
ATOM 12205 C C . PRO J 2 14 ? 4.52866 43.13987 -86.50990 1.000 80.30073 13 PRO G C 1
ATOM 12206 O O . PRO J 2 14 ? 3.58990 43.90284 -86.74590 1.000 80.95685 13 PRO G O 1
#